Protein 4RZY (pdb70)

Radius of gyration: 41.28 Å; Cα contacts (8 Å, |Δi|>4): 4190; chains: 4; bounding box: 95×78×129 Å

Foldseek 3Di:
DFPDPVDDQADQLRHGRDPPDPDDFFDPVLVVLCVVVVFRAFNVLVQLVLLLVLLLVLCVVVVAFKEKEQQQLLVCSNQVFDDPNVVSRPFRFKMWIAGNQQQIEIADDPPPQPRRVVGVSHPYYHHQQGQDCVVQNPCSLVSLLVVLVVVLVCSCVRPNPGQEYEYCDGDPSNVVNNVVSRHDYHHNQVSRQVSQQFHDPSLVSQQLSFQSQLLVLVVQLVVVCLVCAAVQADFLCNSVVSSVVSQVNGAFDFADFQFKDKWLQPPLGPRGGDGDRGRAQIKIKGWRQTLGTSLFGDTWIAMETHHPDFHDVVLLVQLQLQVCQQVQLQQQFEWPDWLVVSQVPGDDRPPQFVVRWDQAQKFWTTSGTGDDGRGHPVPDDPPPRGDTDDFRGKMKGWTWGDGHVGGHITTTIWIWGHHNGGIDTSHDNDHHCSSNVND/DFPDPPDDQADQLRHGRDPPDLDFFFDPVLVVVCVVVVFRAFNVLVQLVLLLVLLLVLCVVVVAFKEKEQQQLLVCSNQVFDDPNVVSNPFRFKMWIAGNQQQIEIADDPPPQPRRVVGVSHPYYHHQQGQDCVVANPCSLVSLLVVLVVVLVCSCVRPNPGQEYEYCDGDPSNVVNNVVSRHDYHHNQVSRQVSQQFHDPNLVSQQLSFQSQQLVQVVQLVVVCLVDAAVQQDFLCNSVVSSVVSQVNRPFDFADFQFKDKWLQPPLGPRGGDGDRGRAQIKIKGWRQTLGTSLFGDTWIAMETHHPDFHDPVLLVQLLLQVCQQVQLQQQDEWPAWLVVSQVDGDDRPPQFVVRWDQAQKFWTTSGTGDDGRGHPVPDDPPPRGDTDDFRGKMKGWTWGDGDVDGHITTTIWIWGHHNGGIDTSHDNDHHCSSNVVD/DFPDPVDDQADQLRHGRDPPDLDFFFDPVLVVVCVVVPARAFNVLVQQVLLLVLLLVLCVVVLAFKEKEQQQLLVCSNQVFDDPNVVSRPFRFKMWIAGNQLAIEIADDPVPQPRRVVGVSHPYYHHQQGQDCVVQNPCSLVSLLVVLVVVLVVSCVRVNPGQEYEYCDGDPSNVVNNVVSRHDYHHNQVSRQVSQQFHDPSLVSQQLSFLSQLLVQVVQLVVVCQVCAAPQQDFLCNSVVSSVVSQVNGAFDFADFQFKDKWLQPVLGPRGGDGDRGRAQIKIKGWRLTQGTSLFGDTWIAMETHHPDFHDPVLLVQLLLQVCQQVQLLQPFAWPAWLVVSQVDGDDHDPQFVVRWDQAQKFWTGSGTGDDGRGHPVPDDPPPRGDTDDFRGKMKGWTWGDGHVGGHITTTIWIWGHHNGGIDTSHDNDHHQSSNVHD/DFPDPVDDQADQLRHGRDPPDPDFFFDPVLVVVCVVVVARAFNVLVQLVLLLVLLLVLCVVVLAFKEKEQQQLLVCSNQVFDDPNVVSNPFRFKMWIAGNQLAIEIADDPVPQPRRVVGVSHPYYHGQQGQDCVVQNPCSLVSLLVVLVVVLVVSCVRPNPGQEYEYCDGDPSNVVNNVVSRHDYHHNQVSSQVSQQFHDPSLVSQQLSFLSQLLVLVVQLVVVCQVCAAVQFQFLCNSVVSSVVSQVNGPFDFADFQFKDKWLQPVLGPRGGDRDRGRAQIKIKGWRLTQGTSLFGFTWIAMEHHHPDFHDPVLLVQLLLQVCQQVQLLQVFAWPAWLVVSQVDGDDRPPQFVVRWDQAQKFWTGSGTGDDGRGHPVPDDPPPRGDTDDFRGKMKGWTWGDGDVGRHITITIWIWGHHNGGIDTSHDNDHHCRSNVHD

Solvent-accessible surface area: 56632 Å² total; per-residue (Å²): 203,92,11,25,118,100,99,43,87,63,10,34,2,33,7,66,3,39,11,59,32,63,22,30,17,5,3,44,66,0,25,71,41,0,77,94,47,26,46,128,40,0,31,9,94,153,1,14,71,69,2,52,117,72,0,17,97,8,0,74,100,63,41,21,0,0,0,0,0,9,8,3,5,4,0,23,5,2,0,11,0,14,1,8,10,10,16,2,15,8,8,19,4,0,0,0,0,0,0,19,89,5,31,0,1,0,1,2,41,128,42,0,51,25,9,0,120,58,2,106,41,8,147,49,42,69,36,10,0,20,4,2,1,8,27,52,1,58,70,2,70,83,29,2,71,66,1,0,52,48,0,72,67,8,4,94,99,43,4,100,86,72,81,96,0,0,8,7,44,29,25,42,56,0,6,123,5,0,65,81,47,49,18,82,19,32,56,0,10,30,0,2,12,36,3,9,3,19,13,3,96,15,8,30,33,0,3,74,0,0,6,57,5,3,21,32,0,0,48,70,0,34,149,59,0,94,70,74,1,26,76,54,150,8,6,0,0,20,0,6,2,26,1,18,17,27,8,2,54,10,7,0,20,16,8,5,10,16,3,0,0,0,4,43,5,0,11,46,14,6,7,6,0,0,14,10,13,2,51,104,38,34,2,2,0,2,3,0,12,0,2,0,1,12,2,4,2,0,1,1,0,2,0,2,18,7,31,122,113,186,16,94,115,59,14,28,103,1,0,74,12,0,44,84,0,0,34,24,0,4,44,38,2,118,36,50,30,72,3,53,69,0,12,72,102,21,25,162,2,38,109,114,7,58,82,49,23,25,28,7,0,0,5,1,0,4,6,5,26,1,7,1,27,0,14,7,78,92,110,39,68,118,31,6,16,80,58,54,2,81,44,7,4,2,0,0,0,1,0,3,1,4,66,108,79,25,71,17,3,0,0,0,0,1,2,0,8,1,36,141,130,12,73,67,44,15,11,107,14,90,43,14,24,29,0,25,41,45,92,228,100,13,26,120,102,100,42,87,64,11,31,2,35,7,68,7,46,13,60,31,64,23,30,18,5,3,41,67,0,25,72,41,0,76,93,47,26,47,129,40,0,36,10,98,148,2,16,71,66,1,51,117,74,0,17,95,8,0,75,100,64,41,21,0,0,0,0,0,10,8,3,4,4,0,21,4,2,0,11,0,15,1,9,10,11,15,2,15,10,8,21,4,0,0,0,0,0,0,20,89,5,34,0,0,0,0,2,41,127,41,0,51,24,9,0,120,58,3,106,38,9,147,51,44,70,36,10,0,19,4,3,2,8,25,51,1,59,70,2,71,82,30,2,69,69,2,0,50,48,0,70,67,8,4,97,99,44,4,100,86,72,81,95,0,0,8,7,45,28,27,47,62,0,5,105,5,0,59,82,46,51,18,82,19,32,52,0,9,30,0,2,13,37,2,9,3,20,13,2,95,10,8,30,34,0,2,74,0,1,6,57,4,3,22,34,0,0,48,65,0,35,136,56,0,100,70,72,4,24,84,50,170,9,5,0,0,22,0,5,2,26,1,18,16,21,7,3,62,12,7,0,17,14,8,5,10,17,3,0,0,0,4,47,6,0,11,45,15,6,7,5,0,0,13,10,14,1,51,116,37,33,2,2,0,2,2,0,13,1,2,1,0,10,2,4,1,0,1,0,0,2,0,2,17,8,33,124,112,184,14,94,115,58,12,30,102,0,0,73,13,0,43,84,0,0,34,24,0,4,46,38,2,114,35,50,31,72,4,53,68,0,12,73,102,22,26,169,1,34,115,114,6,53,80,48,19,23,29,7,0,0,5,2,0,3,5,6,26,1,7,1,25,0,14,7,77,95,114,39,68,119,30,7,16,79,58,54,2,81,44,6,4,2,0,0,0,1,0,4,0,3,64,108,79,26,70,17,3,0,0,0,0,1,2,0,8,1,38,144,129,14,75,66,43,16,11,108,14,94,42,16,24,33,0,27,38,40,98,147,91,10,26,105,104,103,43,88,60,12,27,2,33,7,69,11,52,2,58,34,65,23,31,17,4,4,46,65,0,25,70,39,0,77,96,48,66,50,126,32,0,33,10,96,152,1,15,70,65,2,49,118,71,0,18,93,8,0,72,102,68,41,22,0,0,0,0,0,8,8,4,5,4,0,23,4,2,0,11,0,15,1,9,10,11,15,2,15,9,9,19,4,0,0,0,1,0,1,21,88,5,32,0,1,0,0,2,42,117,40,0,49,24,9,0,124,60,3,106,38,8,144,48,45,69,37,11,0,21,3,2,1,9,24,52,1,57,70,2,71,84,30,2,68,68,1,0,51,49,0,70,68,7,5,96,97,45,4,96,84,71,78,95,0,0,9,7,45,30,21,48,58,0,7,106,6,0,65,80,46,50,18,81,10,32,59,0,10,31,0,2,12,40,3,8,4,21,14,2,96,14,9,30,42,0,3,73,0,0,5,56,4,2,20,32,0,0,46,66,0,35,145,56,0,96,74,75,5,32,71,50,162,10,6,0,0,23,0,6,3,28,1,18,16,30,6,3,53,11,8,0,20,16,9,5,9,16,3,0,0,0,5,43,5,0,12,42,14,4,6,5,0,0,13,9,26,2,72,96,37,32,2,2,0,2,2,0,13,0,2,0,1,11,2,4,1,0,1,1,0,2,0,2,18,6,26,123,116,184,14,95,117,56,15,26,98,0,0,73,14,0,43,90,0,1,50,59,0,14,118,37,3,114,36,50,30,70,3,55,67,0,11,73,102,22,24,190,2,49,130,102,5,56,80,48,23,24,28,7,0,0,5,1,0,4,5,5,25,1,8,1,26,0,15,6,77,94,112,39,66,118,32,7,18,78,56,53,2,81,45,8,4,3,0,0,0,2,0,5,0,3,64,108,78,25,70,17,4,0,0,0,0,2,0,0,10,1,40,137,135,14,71,66,42,17,10,108,16,95,45,15,52,38,0,30,45,114,154,149,89,9,24,115,104,101,42,87,62,10,32,2,35,7,71,11,51,3,57,32,65,24,30,17,4,4,46,65,0,26,71,38,1,78,95,47,66,50,129,37,0,36,10,97,146,1,16,69,65,1,54,114,74,0,18,95,9,0,73,103,67,41,21,0,0,0,0,1,10,7,3,4,3,0,21,5,2,0,10,0,15,0,9,10,10,15,2,14,9,8,21,4,0,0,0,1,0,1,21,87,5,31,0,0,0,1,2,40,124,40,0,60,30,9,0,135,60,2,105,41,8,148,49,37,69,39,10,0,19,4,3,2,9,23,54,1,57,69,3,70,85,30,2,69,69,1,0,51,48,0,72,68,8,4,96,96,46,4,97,84,72,79,97,0,0,8,6,45,31,22,48,57,0,6,102,5,0,58,81,48,49,16,83,19,33,57,0,9,30,0,2,12,39,3,8,3,21,12,2,99,8,8,30,44,0,2,77,0,0,6,57,5,1,20,32,0,0,47,70,0,35,153,57,0,96,73,75,3,28,63,54,148,8,6,0,0,28,0,6,2,28,1,18,16,30,6,4,52,11,7,0,20,16,8,6,10,15,4,0,0,0,5,44,4,0,11,43,15,5,5,5,0,0,13,10,25,2,70,110,40,32,4,1,0,2,2,0,12,0,2,1,1,10,2,5,2,0,2,0,0,2,0,3,21,8,29,122,114,171,12,98,114,57,7,27,104,0,0,74,13,0,43,88,0,0,57,58,0,4,117,37,3,113,35,47,29,88,3,54,67,1,12,73,103,22,27,189,1,49,131,104,6,55,83,49,23,24,28,7,0,0,6,2,0,4,5,4,26,1,8,2,27,0,14,7,76,93,112,40,68,119,30,7,18,88,57,48,2,80,46,7,5,3,0,0,0,1,0,4,0,4,59,104,77,25,71,20,4,0,0,0,0,1,1,0,10,1,39,140,137,13,74,64,44,17,10,108,16,95,46,14,53,33,0,33,47,134,118

B-factor: mean 19.3, std 8.11, range [6.97, 66.31]

Secondary structure (DSSP, 8-state):
--S-TTS-SB-TTSSB--TT-S---S-HHHHHHHHHTTPPPP-HHHHHHHHHHHHHHHHHHTT-SEEEE-SHHHHHHHH---SSHHHHHHS---EEEEETTS-EEEE--TT-GGGGTT-TT--EEE-----SHHHHGGGHHHHHHHHHHHHHHHHHHHSTT--EEEES---HHHHHHHHHTT-EEEEHHHHHHHHHTS--HHHHHHHHHHHHHHHHHHHHHHHHHHHHTTSSS-BHHHHHHHHHHHHHTTT--EES---EEEGGGGSSS-PPP-SPBP-SSEEEEEE--EE-GGG-EE--EEEEEESSSPPPHHHHHHHHHHHHHHHHHHTT--TT-BHHHHHHH-----HHHHTT--S-SEEEESSSEEEEEE--TTT--TTSS--B--TT-EEEEEEEEE-TT-S-EEEEEEEEEE-SSSEEE---PPP-TTTTT--/--S-TTS-SB-TTSSB--TT-S---S-HHHHHHHHHTTPPPP-HHHHHHHHHHHHHHHHHHHT-SEEEE-SHHHHHHHH---SSHHHHHHS---EEEEETTS-EEEE--TT-GGGGTT-TT--EEE-----SHHHHGGGHHHHHHHHHHHHHHHHHHHSTT--EEEES---HHHHHHHHHTTPEEEEHHHHHHHHHTS--HHHHHHHHHHHHHHHHHHHHHHHHHHHHTTSSS-BHHHHHHHHHHHHHHTT--EES---EEEGGGGSSTTPPP-SPBP-SSEEEEEE--EE-GGG-EE--EEEEEESSSPPPHHHHHHHHHHHHHHHHHHHT--TT-BHHHHHHT-----HHHHTT--S-SEEEESSSEEEEEE--TTT--TTSS--B--TT-EEEEEEEE--TT-S--EEEEEEEEE-SSSEEE---PPP-TTTTT--/--SSTTS-SB-TTSSB--TT-S-----HHHHHHHHHHTPPPP-HHHHHHHHHHHHHHHHHHHT-SEEEE-SHHHHHHHH---SSHHHHHHS---EEEEETTS-EEEE--TT-GGGGTT-TT--EEE-----SHHHHGGGHHHHHHHHHHHHHHHHHHHSTT--EEEES---HHHHHHHHHTTPEEEEHHHHHHHHHTS--HHHHHHHHHHHHHHHHHHHHHHHHHHHHTTSSS-BHHHHHHHHHHHHHHTT--EES---EEEGGGGSSTTPPP-SPBP-SSEEEEEE--EE-GGG-EE--EEEEEESSSPPPHHHHHHHHHHHHHHHHHHTT--TT-BHHHHHHHPPPPPHHHHTT--S-SEEEESSSEEEEEE--TTT--TTSS--B--TT-EEEEEEEEE-TT-S-EEEEEEEEEE-SSSEEE---PPP-TTTTT--/--S-TTS-SB-TTSSB--TT-S---S-HHHHHHHHHHTPPPP-HHHHHHHHHHHHHHHHHHHT-SEEEE--HHHHHHHH---SSHHHHHHS---EEEEETTS-EEEE--TT-GGGGTT-TT--EEE-----SHHHHGGGHHHHHHHHHHHHHHHHHHHSTT--EEEES---HHHHHHHHHTTPEEEEHHHHHHHHHTS--HHHHHHHHHHHHHHHHHHHHHHHHHHHHTTSSS-BHHHHHHHHHHHHHHTT--EES---EEEGGGGSSTTPPP-SPBP-SSEEEEEE--EE-GGG-EE--EEEEEESSSPPPHHHHHHHHHHHHHHHHHHHT--TT-BHHHHHHHPPPPPHHHHTT--S-SEEEESSSEEEEEE--TTT--TTSS--B--TT-EEEEEEEEE-TT-S-EEEEEEEEEE-SSSEEE---PPP-TTTTT--

Nearest PDB structures (foldseek):
  4s01-assembly2_B  TM=1.002E+00  e=4.654E-101  Ruegeria lacuscaerulensis ITI-1157
  4s00-assembly1_C  TM=1.002E+00  e=6.940E-100  Ruegeria lacuscaerulensis ITI-1157
  4rzz-assembly1_C  TM=1.002E+00  e=1.244E-98  Ruegeria lacuscaerulensis ITI-1157
  4b28-assembly1_A-2  TM=1.000E+00  e=3.233E-87  Roseobacter denitrificans OCh 114
  4ege-assembly1_A-2  TM=8.115E-01  e=5.726E-23  Mycobacterium ulcerans Agy99

CATH classification: 3.40.350.10 (+1 more: 3.90.230.10)

Sequence (1756 aa):
RKIDPSRGATLGDGTPNDNDRIEIGPTQLAFSEWAAAGLQLPNLDRMREEYRWKRLTQAIVDRGYGGLLMFDPLNIRYATDSTNMQLWNTHNPFRAVLLCADGYMVIWDYKNSPFLSKFNPLVREQRSGADLFYFDRGDKVDVQADVFANEVRVLMQDHAPGHTRLAVDKIMLHGLRALEAQGFEIMEGEEVTEKTRAIKGPDEILAMRCASHACETAVAEMEKFARAHVGDGKTSEDDIWAVLHAENIKRGGEWIETRLLASGPRTNPWFQECGPRITQKNEIIAFDTDLIGSYGICVDISRTWWIGDQKPRPDMVYAMQHAHEHIMTNMEMLKPGVMIPDLTANCHRLDDKFQAQKYGCLMHGVGLCDEWPLVAYPDKAVPGSYDYPLEPGMVLCVEAAVGEVGGDFSIKLEDQVLITEDGYENLTTYPFDAALMGLARKIDPSRGATLGDGTPNDNDRIEIGPTQLAFSEWAAAGLQLPNLDRMREEYRWKRLTQAIVDRGYGGLLMFDPLNIRYATDSTNMQLWNTHNPFRAVLLCADGYMVIWDYKNSPFLSKFNPLVREQRSGADLFYFDRGDKVDVQADVFANEVRVLMQDHAPGHTRLAVDKIMLHGLRALEAQGFEIMEGEEVTEKTRAIKGPDEILAMRCASHACETAVAEMEKFARAHVGDGKTSEDDIWAVLHAENIKRGGEWIETRLLASGPRTNPWFQECGPRITQKNEIIAFDTDLIGSYGICVDISRTWWIGDQKPRPDMVYAMQHAHEHIMTNMEMLKPGVMIPDLTANCHRLDDKFQAQKYGCLMHGVGLCDEWPLVAYPDKAVPGSYDYPLEPGMVLCVEAAVGEVGGDFSIKLEDQVLITEDGYENLTTYPFDAALMGLARKIDPSRGATLGDGTPNDNDRIEIGPTQLAFSEWAAAGLQLPNLDRMREEYRWKRLTQAIVDRGYGGLLMFDPLNIRYATDSTNMQLWNTHNPFRAVLLCADGYMVIWDYKNSPFLSKFNPLVREQRSGADLFYFDRGDKVDVQADVFANEVRVLMQDHAPGHTRLAVDKIMLHGLRALEAQGFEIMEGEEVTEKTRAIKGPDEILAMRCASHACETAVAEMEKFARAHVGDGKTSEDDIWAVLHAENIKRGGEWIETRLLASGPRTNPWFQECGPRITQKNEIIAFDTDLIGSYGICVDISRTWWIGDQKPRPDMVYAMQHAHEHIMTNMEMLKPGVMIPDLTANCHRLDDKFQAQKYGCLMHGVGLCDEWPLVAYPDKAVPGSYDYPLEPGMVLCVEAAVGEVGGDFSIKLEDQVLITEDGYENLTTYPFDAALMGLARKIDPSRGATLGDGTPNDNDRIEIGPTQLAFSEWAAAGLQLPNLDRMREEYRWKRLTQAIVDRGYGGLLMFDPLNIRYATDSTNMQLWNTHNPFRAVLLCADGYMVIWDYKNSPFLSKFNPLVREQRSGADLFYFDRGDKVDVQADVFANEVRVLMQDHAPGHTRLAVDKIMLHGLRALEAQGFEIMEGEEVTEKTRAIKGPDEILAMRCASHACETAVAEMEKFARAHVGDGKTSEDDIWAVLHAENIKRGGEWIETRLLASGPRTNPWFQECGPRITQKNEIIAFDTDLIGSYGICVDISRTWWIGDQKPRPDMVYAMQHAHEHIMTNMEMLKPGVMIPDLTANCHRLDDKFQAQKYGCLMHGVGLCDEWPLVAYPDKAVPGSYDYPLEPGMVLCVEAAVGEVGGDFSIKLEDQVLITEDGYENLTTYPFDAALMGLA

Structure (mmCIF, N/CA/C/O backbone):
data_4RZY
#
_entry.id   4RZY
#
_cell.length_a   175.301
_cell.length_b   175.301
_cell.length_c   109.689
_cell.angle_alpha   90.00
_cell.angle_beta   90.00
_cell.angle_gamma   120.00
#
_symmetry.space_group_name_H-M   'P 32'
#
loop_
_entity.id
_entity.type
_entity.pdbx_description
1 polymer 'Peptidase M24'
2 non-polymer 'FE (III) ION'
3 non-polymer '2-(N-MORPHOLINO)-ETHANESULFONIC ACID'
4 water water
#
loop_
_atom_site.group_PDB
_atom_site.id
_atom_site.type_symbol
_atom_site.label_atom_id
_atom_site.label_alt_id
_atom_site.label_comp_id
_atom_site.label_asym_id
_atom_site.label_entity_id
_atom_site.label_seq_id
_atom_site.pdbx_PDB_ins_code
_atom_site.Cartn_x
_atom_site.Cartn_y
_atom_site.Cartn_z
_atom_site.occupancy
_atom_site.B_iso_or_equiv
_atom_site.auth_seq_id
_atom_site.auth_comp_id
_atom_site.auth_asym_id
_atom_site.auth_atom_id
_atom_site.pdbx_PDB_model_num
ATOM 1 N N . ARG A 1 9 ? -25.006 46.691 5.983 1.00 35.15 9 ARG A N 1
ATOM 2 C CA . ARG A 1 9 ? -24.050 47.001 4.926 1.00 32.76 9 ARG A CA 1
ATOM 3 C C . ARG A 1 9 ? -24.597 48.104 4.011 1.00 29.50 9 ARG A C 1
ATOM 4 O O . ARG A 1 9 ? -24.452 49.284 4.316 1.00 26.04 9 ARG A O 1
ATOM 12 N N . LYS A 1 10 ? -25.229 47.727 2.901 1.00 27.26 10 LYS A N 1
ATOM 13 C CA . LYS A 1 10 ? -25.777 48.713 1.965 1.00 22.85 10 LYS A CA 1
ATOM 14 C C . LYS A 1 10 ? -26.989 49.446 2.529 1.00 28.00 10 LYS A C 1
ATOM 15 O O . LYS A 1 10 ? -27.872 48.834 3.117 1.00 26.00 10 LYS A O 1
ATOM 21 N N . ILE A 1 11 ? -27.046 50.759 2.331 1.00 24.62 11 ILE A N 1
ATOM 22 C CA . ILE A 1 11 ? -28.227 51.504 2.744 1.00 21.48 11 ILE A CA 1
ATOM 23 C C . ILE A 1 11 ? -29.304 51.405 1.666 1.00 22.13 11 ILE A C 1
ATOM 24 O O . ILE A 1 11 ? -30.493 51.516 1.959 1.00 26.24 11 ILE A O 1
ATOM 29 N N . ASP A 1 12 ? -28.875 51.183 0.423 1.00 24.19 12 ASP A N 1
ATOM 30 C CA . ASP A 1 12 ? -29.783 51.013 -0.707 1.00 25.19 12 ASP A CA 1
ATOM 31 C C . ASP A 1 12 ? -29.447 49.706 -1.429 1.00 27.63 12 ASP A C 1
ATOM 32 O O . ASP A 1 12 ? -28.482 49.639 -2.190 1.00 25.19 12 ASP A O 1
ATOM 37 N N . PRO A 1 13 ? -30.252 48.662 -1.189 1.00 32.75 13 PRO A N 1
ATOM 38 C CA . PRO A 1 13 ? -29.943 47.315 -1.682 1.00 32.51 13 PRO A CA 1
ATOM 39 C C . PRO A 1 13 ? -30.026 47.226 -3.200 1.00 30.45 13 PRO A C 1
ATOM 40 O O . PRO A 1 13 ? -29.454 46.310 -3.790 1.00 34.93 13 PRO A O 1
ATOM 44 N N . SER A 1 14 ? -30.718 48.177 -3.821 1.00 30.48 14 SER A N 1
ATOM 45 C CA . SER A 1 14 ? -30.923 48.150 -5.264 1.00 33.05 14 SER A CA 1
ATOM 46 C C . SER A 1 14 ? -29.717 48.665 -6.042 1.00 33.97 14 SER A C 1
ATOM 47 O O . SER A 1 14 ? -29.721 48.654 -7.269 1.00 36.25 14 SER A O 1
ATOM 50 N N . ARG A 1 15 ? -28.683 49.116 -5.339 1.00 31.77 15 ARG A N 1
ATOM 51 C CA . ARG A 1 15 ? -27.530 49.698 -6.017 1.00 28.11 15 ARG A CA 1
ATOM 52 C C . ARG A 1 15 ? -26.240 48.976 -5.664 1.00 30.09 15 ARG A C 1
ATOM 53 O O . ARG A 1 15 ? -26.199 48.170 -4.734 1.00 30.05 15 ARG A O 1
ATOM 61 N N . GLY A 1 16 ? -25.186 49.274 -6.415 1.00 28.95 16 GLY A N 1
ATOM 62 C CA . GLY A 1 16 ? -23.884 48.684 -6.178 1.00 25.76 16 GLY A CA 1
ATOM 63 C C . GLY A 1 16 ? -23.110 49.359 -5.059 1.00 27.77 16 GLY A C 1
ATOM 64 O O . GLY A 1 16 ? -23.671 49.704 -4.018 1.00 26.09 16 GLY A O 1
ATOM 65 N N . ALA A 1 17 ? -21.815 49.554 -5.287 1.00 26.40 17 ALA A N 1
ATOM 66 C CA . ALA A 1 17 ? -20.915 50.075 -4.269 1.00 28.90 17 ALA A CA 1
ATOM 67 C C . ALA A 1 17 ? -21.168 51.548 -3.943 1.00 23.92 17 ALA A C 1
ATOM 68 O O . ALA A 1 17 ? -20.816 52.007 -2.860 1.00 24.65 17 ALA A O 1
ATOM 70 N N . THR A 1 18 ? -21.771 52.288 -4.869 1.00 21.22 18 THR A N 1
ATOM 71 C CA . THR A 1 18 ? -22.005 53.709 -4.641 1.00 22.33 18 THR A CA 1
ATOM 72 C C . THR A 1 18 ? -23.472 54.087 -4.819 1.00 23.14 18 THR A C 1
ATOM 73 O O . THR A 1 18 ? -24.219 53.409 -5.530 1.00 24.57 18 THR A O 1
ATOM 77 N N . LEU A 1 19 ? -23.885 55.167 -4.157 1.00 18.24 19 LEU A N 1
ATOM 78 C CA . LEU A 1 19 ? -25.199 55.756 -4.405 1.00 18.44 19 LEU A CA 1
ATOM 79 C C . LEU A 1 19 ? -25.118 56.578 -5.681 1.00 19.05 19 LEU A C 1
ATOM 80 O O . LEU A 1 19 ? -24.038 56.727 -6.266 1.00 17.29 19 LEU A O 1
ATOM 85 N N . GLY A 1 20 ? -26.258 57.118 -6.103 1.00 17.72 20 GLY A N 1
ATOM 86 C CA . GLY A 1 20 ? -26.337 57.838 -7.362 1.00 23.39 20 GLY A CA 1
ATOM 87 C C . GLY A 1 20 ? -25.470 59.080 -7.422 1.00 21.58 20 GLY A C 1
ATOM 88 O O . GLY A 1 20 ? -25.120 59.539 -8.517 1.00 17.31 20 GLY A O 1
ATOM 89 N N . ASP A 1 21 ? -25.121 59.629 -6.256 1.00 12.88 21 ASP A N 1
ATOM 90 C CA . ASP A 1 21 ? -24.271 60.813 -6.220 1.00 15.67 21 ASP A CA 1
ATOM 91 C C . ASP A 1 21 ? -22.797 60.438 -6.073 1.00 17.61 21 ASP A C 1
ATOM 92 O O . ASP A 1 21 ? -21.945 61.303 -5.850 1.00 15.59 21 ASP A O 1
ATOM 97 N N . GLY A 1 22 ? -22.501 59.145 -6.189 1.00 15.38 22 GLY A N 1
ATOM 98 C CA . GLY A 1 22 ? -21.127 58.684 -6.177 1.00 16.49 22 GLY A CA 1
ATOM 99 C C . GLY A 1 22 ? -20.600 58.373 -4.785 1.00 19.15 22 GLY A C 1
ATOM 100 O O . GLY A 1 22 ? -19.499 57.845 -4.652 1.00 19.39 22 GLY A O 1
ATOM 101 N N . THR A 1 23 ? -21.369 58.694 -3.748 1.00 15.93 23 THR A N 1
ATOM 102 C CA . THR A 1 23 ? -20.913 58.444 -2.374 1.00 17.05 23 THR A CA 1
ATOM 103 C C . THR A 1 23 ? -21.059 56.957 -2.013 1.00 21.92 23 THR A C 1
ATOM 104 O O . THR A 1 23 ? -21.767 56.222 -2.698 1.00 19.70 23 THR A O 1
ATOM 108 N N . PRO A 1 24 ? -20.391 56.504 -0.934 1.00 21.19 24 PRO A N 1
ATOM 109 C CA . PRO A 1 24 ? -20.451 55.051 -0.714 1.00 23.12 24 PRO A CA 1
ATOM 110 C C . PRO A 1 24 ? -21.814 54.544 -0.242 1.00 22.41 24 PRO A C 1
ATOM 111 O O . PRO A 1 24 ? -22.490 55.162 0.586 1.00 19.03 24 PRO A O 1
ATOM 115 N N . ASN A 1 25 ? -22.216 53.412 -0.812 1.00 22.34 25 ASN A N 1
ATOM 116 C CA . ASN A 1 25 ? -23.466 52.764 -0.460 1.00 18.40 25 ASN A CA 1
ATOM 117 C C . ASN A 1 25 ? -23.247 51.958 0.809 1.00 23.41 25 ASN A C 1
ATOM 118 O O . ASN A 1 25 ? -23.067 50.749 0.763 1.00 20.12 25 ASN A O 1
ATOM 123 N N . ASP A 1 26 ? -23.264 52.644 1.946 1.00 20.36 26 ASP A N 1
ATOM 124 C CA . ASP A 1 26 ? -22.832 52.056 3.206 1.00 21.93 26 ASP A CA 1
ATOM 125 C C . ASP A 1 26 ? -23.660 52.657 4.336 1.00 22.55 26 ASP A C 1
ATOM 126 O O . ASP A 1 26 ? -23.488 53.820 4.682 1.00 19.20 26 ASP A O 1
ATOM 131 N N . ASN A 1 27 ? -24.572 51.860 4.889 1.00 20.07 27 ASN A N 1
ATOM 132 C CA . ASN A 1 27 ? -25.465 52.312 5.953 1.00 21.85 27 ASN A CA 1
ATOM 133 C C . ASN A 1 27 ? -24.719 52.815 7.187 1.00 20.27 27 ASN A C 1
ATOM 134 O O . ASN A 1 27 ? -25.256 53.607 7.946 1.00 20.38 27 ASN A O 1
ATOM 139 N N . ASP A 1 28 ? -23.481 52.369 7.384 1.00 19.34 28 ASP A N 1
ATOM 140 C CA . ASP A 1 28 ? -22.767 52.698 8.619 1.00 21.19 28 ASP A CA 1
ATOM 141 C C . ASP A 1 28 ? -21.707 53.777 8.434 1.00 23.34 28 ASP A C 1
ATOM 142 O O . ASP A 1 28 ? -20.902 54.014 9.328 1.00 20.18 28 ASP A O 1
ATOM 147 N N . ARG A 1 29 ? -21.714 54.442 7.284 1.00 17.98 29 ARG A N 1
ATOM 148 C CA . ARG A 1 29 ? -20.675 55.416 6.976 1.00 20.14 29 ARG A CA 1
ATOM 149 C C . ARG A 1 29 ? -20.779 56.665 7.848 1.00 17.23 29 ARG A C 1
ATOM 150 O O . ARG A 1 29 ? -21.840 56.984 8.378 1.00 16.26 29 ARG A O 1
ATOM 158 N N . ILE A 1 30 ? -19.669 57.380 7.974 1.00 19.55 30 ILE A N 1
ATOM 159 C CA . ILE A 1 30 ? -19.646 58.629 8.721 1.00 16.45 30 ILE A CA 1
ATOM 160 C C . ILE A 1 30 ? -20.436 59.715 7.985 1.00 17.75 30 ILE A C 1
ATOM 161 O O . ILE A 1 30 ? -21.281 60.392 8.574 1.00 15.39 30 ILE A O 1
ATOM 166 N N . GLU A 1 31 ? -20.173 59.857 6.686 1.00 15.15 31 GLU A N 1
ATOM 167 C CA . GLU A 1 31 ? -20.760 60.934 5.896 1.00 12.72 31 GLU A CA 1
ATOM 168 C C . GLU A 1 31 ? -22.292 60.901 5.906 1.00 14.55 31 GLU A C 1
ATOM 169 O O . GLU A 1 31 ? -22.908 59.843 5.760 1.00 17.61 31 GLU A O 1
ATOM 175 N N . ILE A 1 32 ? -22.921 62.059 6.071 1.00 11.40 32 ILE A N 1
ATOM 176 C CA . ILE A 1 32 ? -24.373 62.090 6.020 1.00 11.56 32 ILE A CA 1
ATOM 177 C C . ILE A 1 32 ? -24.793 62.599 4.641 1.00 15.30 32 ILE A C 1
ATOM 178 O O . ILE A 1 32 ? -24.032 62.462 3.682 1.00 14.81 32 ILE A O 1
ATOM 183 N N . GLY A 1 33 ? -25.991 63.162 4.533 1.00 12.87 33 GLY A N 1
ATOM 184 C CA . GLY A 1 33 ? -26.517 63.565 3.234 1.00 13.08 33 GLY A CA 1
ATOM 185 C C . GLY A 1 33 ? -28.000 63.267 3.145 1.00 13.80 33 GLY A C 1
ATOM 186 O O . GLY A 1 33 ? -28.632 62.963 4.160 1.00 15.22 33 GLY A O 1
ATOM 187 N N . PRO A 1 34 ? -28.566 63.357 1.934 1.00 14.76 34 PRO A N 1
ATOM 188 C CA . PRO A 1 34 ? -29.984 63.094 1.696 1.00 12.06 34 PRO A CA 1
ATOM 189 C C . PRO A 1 34 ? -30.377 61.705 2.158 1.00 11.96 34 PRO A C 1
ATOM 190 O O . PRO A 1 34 ? -29.595 60.758 2.043 1.00 12.87 34 PRO A O 1
ATOM 194 N N . THR A 1 35 ? -31.599 61.590 2.655 1.00 12.95 35 THR A N 1
ATOM 195 C CA . THR A 1 35 ? -32.126 60.314 3.114 1.00 14.04 35 THR A CA 1
ATOM 196 C C . THR A 1 35 ? -32.663 59.501 1.950 1.00 16.64 35 THR A C 1
ATOM 197 O O . THR A 1 35 ? -32.881 60.027 0.855 1.00 13.53 35 THR A O 1
ATOM 201 N N . GLN A 1 36 ? -32.908 58.225 2.213 1.00 14.16 36 GLN A N 1
ATOM 202 C CA . GLN A 1 36 ? -33.533 57.347 1.239 1.00 17.39 36 GLN A CA 1
ATOM 203 C C . GLN A 1 36 ? -34.898 57.884 0.826 1.00 17.53 36 GLN A C 1
ATOM 204 O O . GLN A 1 36 ? -35.298 57.750 -0.336 1.00 16.28 36 GLN A O 1
ATOM 210 N N . LEU A 1 37 ? -35.605 58.511 1.761 1.00 14.67 37 LEU A N 1
ATOM 211 C CA . LEU A 1 37 ? -36.842 59.219 1.410 1.00 15.42 37 LEU A CA 1
ATOM 212 C C . LEU A 1 37 ? -36.611 60.249 0.297 1.00 17.86 37 LEU A C 1
ATOM 213 O O . LEU A 1 37 ? -37.309 60.239 -0.728 1.00 17.40 37 LEU A O 1
ATOM 218 N N . ALA A 1 38 ? -35.639 61.141 0.497 1.00 16.11 38 ALA A N 1
ATOM 219 C CA . ALA A 1 38 ? -35.324 62.152 -0.512 1.00 15.09 38 ALA A CA 1
ATOM 220 C C . ALA A 1 38 ? -34.930 61.525 -1.855 1.00 15.25 38 ALA A C 1
ATOM 221 O O . ALA A 1 38 ? -35.446 61.929 -2.899 1.00 14.87 38 ALA A O 1
ATOM 223 N N . PHE A 1 39 ? -34.013 60.553 -1.824 1.00 17.62 39 PHE A N 1
ATOM 224 C CA . PHE A 1 39 ? -33.536 59.908 -3.047 1.00 17.51 39 PHE A CA 1
ATOM 225 C C . PHE A 1 39 ? -34.681 59.251 -3.809 1.00 19.48 39 PHE A C 1
ATOM 226 O O . PHE A 1 39 ? -34.704 59.288 -5.045 1.00 17.16 39 PHE A O 1
ATOM 234 N N . SER A 1 40 ? -35.620 58.643 -3.081 1.00 15.66 40 SER A N 1
ATOM 235 C CA . SER A 1 40 ? -36.781 58.015 -3.724 1.00 19.97 40 SER A CA 1
ATOM 236 C C . SER A 1 40 ? -37.659 59.032 -4.427 1.00 19.73 40 SER A C 1
ATOM 237 O O . SER A 1 40 ? -38.108 58.804 -5.552 1.00 17.84 40 SER A O 1
ATOM 240 N N . GLU A 1 41 ? -37.909 60.155 -3.767 1.00 14.37 41 GLU A N 1
ATOM 241 C CA . GLU A 1 41 ? -38.730 61.203 -4.370 1.00 17.10 41 GLU A CA 1
ATOM 242 C C . GLU A 1 41 ? -38.054 61.816 -5.588 1.00 17.33 41 GLU A C 1
ATOM 243 O O . GLU A 1 41 ? -38.715 62.124 -6.588 1.00 19.03 41 GLU A O 1
ATOM 249 N N . TRP A 1 42 ? -36.737 61.983 -5.515 1.00 13.88 42 TRP A N 1
ATOM 250 C CA . TRP A 1 42 ? -36.004 62.611 -6.606 1.00 15.11 42 TRP A CA 1
ATOM 251 C C . TRP A 1 42 ? -35.974 61.712 -7.824 1.00 15.46 42 TRP A C 1
ATOM 252 O O . TRP A 1 42 ? -36.111 62.186 -8.954 1.00 18.08 42 TRP A O 1
ATOM 263 N N . ALA A 1 43 ? -35.784 60.416 -7.588 1.00 16.67 43 ALA A N 1
ATOM 264 C CA . ALA A 1 43 ? -35.746 59.443 -8.680 1.00 17.45 43 ALA A CA 1
ATOM 265 C C . ALA A 1 43 ? -37.109 59.358 -9.347 1.00 19.64 43 ALA A C 1
ATOM 266 O O . ALA A 1 43 ? -37.206 59.326 -10.572 1.00 22.49 43 ALA A O 1
ATOM 268 N N . ALA A 1 44 ? -38.165 59.337 -8.544 1.00 18.23 44 ALA A N 1
ATOM 269 C CA . ALA A 1 44 ? -39.520 59.352 -9.094 1.00 19.92 44 ALA A CA 1
ATOM 270 C C . ALA A 1 44 ? -39.779 60.624 -9.884 1.00 24.39 44 ALA A C 1
ATOM 271 O O . ALA A 1 44 ? -40.602 60.633 -10.802 1.00 23.62 44 ALA A O 1
ATOM 273 N N . ALA A 1 45 ? -39.090 61.704 -9.519 1.00 17.51 45 ALA A N 1
ATOM 274 C CA . ALA A 1 45 ? -39.247 62.971 -10.227 1.00 23.20 45 ALA A CA 1
ATOM 275 C C . ALA A 1 45 ? -38.328 63.059 -11.445 1.00 18.84 45 ALA A C 1
ATOM 276 O O . ALA A 1 45 ? -38.405 64.013 -12.214 1.00 21.95 45 ALA A O 1
ATOM 278 N N . GLY A 1 46 ? -37.445 62.078 -11.608 1.00 19.89 46 GLY A N 1
ATOM 279 C CA . GLY A 1 46 ? -36.526 62.070 -12.735 1.00 22.14 46 GLY A CA 1
ATOM 280 C C . GLY A 1 46 ? -35.395 63.085 -12.643 1.00 25.70 46 GLY A C 1
ATOM 281 O O . GLY A 1 46 ? -34.852 63.520 -13.666 1.00 19.15 46 GLY A O 1
ATOM 282 N N . LEU A 1 47 ? -35.035 63.467 -11.421 1.00 17.80 47 LEU A N 1
ATOM 283 C CA . LEU A 1 47 ? -33.945 64.415 -11.207 1.00 17.73 47 LEU A CA 1
ATOM 284 C C . LEU A 1 47 ? -32.586 63.735 -11.286 1.00 19.61 47 LEU A C 1
ATOM 285 O O . LEU A 1 47 ? -32.378 62.673 -10.699 1.00 22.38 47 LEU A O 1
ATOM 290 N N . GLN A 1 48 ? -31.659 64.358 -12.001 1.00 18.21 48 GLN A N 1
ATOM 291 C CA . GLN A 1 48 ? -30.273 63.893 -12.041 1.00 20.17 48 GLN A CA 1
ATOM 292 C C . GLN A 1 48 ? -29.538 64.293 -10.761 1.00 18.75 48 GLN A C 1
ATOM 293 O O . GLN A 1 48 ? -29.569 65.457 -10.360 1.00 17.92 48 GLN A O 1
ATOM 299 N N . LEU A 1 49 ? -28.874 63.335 -10.130 1.00 16.17 49 LEU A N 1
ATOM 300 C CA . LEU A 1 49 ? -28.145 63.605 -8.891 1.00 18.39 49 LEU A CA 1
ATOM 301 C C . LEU A 1 49 ? -26.799 64.253 -9.180 1.00 18.28 49 LEU A C 1
ATOM 302 O O . LEU A 1 49 ? -26.190 63.978 -10.213 1.00 15.56 49 LEU A O 1
ATOM 307 N N . PRO A 1 50 ? -26.330 65.116 -8.269 1.00 15.11 50 PRO A N 1
ATOM 308 C CA . PRO A 1 50 ? -24.987 65.687 -8.411 1.00 15.26 50 PRO A CA 1
ATOM 309 C C . PRO A 1 50 ? -23.933 64.618 -8.201 1.00 17.01 50 PRO A C 1
ATOM 310 O O . PRO A 1 50 ? -24.198 63.665 -7.484 1.00 16.39 50 PRO A O 1
ATOM 314 N N . ASN A 1 51 ? -22.767 64.764 -8.812 1.00 15.19 51 ASN A N 1
ATOM 315 C CA . ASN A 1 51 ? -21.634 63.964 -8.408 1.00 16.94 51 ASN A CA 1
ATOM 316 C C . ASN A 1 51 ? -20.855 64.759 -7.376 1.00 15.36 51 ASN A C 1
ATOM 317 O O . ASN A 1 51 ? -20.323 65.810 -7.692 1.00 13.46 51 ASN A O 1
ATOM 322 N N . LEU A 1 52 ? -20.810 64.280 -6.136 1.00 14.62 52 LEU A N 1
ATOM 323 C CA . LEU A 1 52 ? -20.265 65.092 -5.059 1.00 16.93 52 LEU A CA 1
ATOM 324 C C . LEU A 1 52 ? -18.757 65.290 -5.194 1.00 15.31 52 LEU A C 1
ATOM 325 O O . LEU A 1 52 ? -18.257 66.367 -4.900 1.00 14.64 52 LEU A O 1
ATOM 330 N N . ASP A 1 53 ? -18.032 64.271 -5.648 1.00 15.76 53 ASP A N 1
ATOM 331 C CA . ASP A 1 53 ? -16.583 64.424 -5.827 1.00 16.92 53 ASP A CA 1
ATOM 332 C C . ASP A 1 53 ? -16.284 65.534 -6.837 1.00 17.67 53 ASP A C 1
ATOM 333 O O . ASP A 1 53 ? -15.432 66.393 -6.594 1.00 18.80 53 ASP A O 1
ATOM 338 N N . ARG A 1 54 ? -16.987 65.513 -7.965 1.00 18.22 54 ARG A N 1
ATOM 339 C CA . ARG A 1 54 ? -16.794 66.533 -8.985 1.00 17.41 54 ARG A CA 1
ATOM 340 C C . ARG A 1 54 ? -17.220 67.903 -8.460 1.00 16.33 54 ARG A C 1
ATOM 341 O O . ARG A 1 54 ? -16.584 68.919 -8.750 1.00 15.00 54 ARG A O 1
ATOM 349 N N . MET A 1 55 ? -18.292 67.926 -7.679 1.00 14.11 55 MET A N 1
ATOM 350 C CA . MET A 1 55 ? -18.760 69.174 -7.071 1.00 16.82 55 MET A CA 1
ATOM 351 C C . MET A 1 55 ? -17.718 69.776 -6.131 1.00 15.46 55 MET A C 1
ATOM 352 O O . MET A 1 55 ? -17.438 70.982 -6.180 1.00 13.39 55 MET A O 1
ATOM 357 N N . ARG A 1 56 ? -17.158 68.935 -5.269 1.00 15.15 56 ARG A N 1
ATOM 358 C CA . ARG A 1 56 ? -16.158 69.390 -4.305 1.00 15.78 56 ARG A CA 1
ATOM 359 C C . ARG A 1 56 ? -14.895 69.873 -5.005 1.00 16.99 56 ARG A C 1
ATOM 360 O O . ARG A 1 56 ? -14.260 70.834 -4.568 1.00 16.88 56 ARG A O 1
ATOM 368 N N A GLU A 1 57 ? -14.534 69.207 -6.098 0.51 17.51 57 GLU A N 1
ATOM 369 N N B GLU A 1 57 ? -14.540 69.199 -6.094 0.49 17.24 57 GLU A N 1
ATOM 370 C CA A GLU A 1 57 ? -13.361 69.599 -6.871 0.51 17.23 57 GLU A CA 1
ATOM 371 C CA B GLU A 1 57 ? -13.380 69.573 -6.892 0.49 17.23 57 GLU A CA 1
ATOM 372 C C A GLU A 1 57 ? -13.597 70.940 -7.556 0.51 17.60 57 GLU A C 1
ATOM 373 C C B GLU A 1 57 ? -13.597 70.923 -7.564 0.49 17.58 57 GLU A C 1
ATOM 374 O O A GLU A 1 57 ? -12.705 71.792 -7.595 0.51 16.13 57 GLU A O 1
ATOM 375 O O B GLU A 1 57 ? -12.697 71.767 -7.597 0.49 16.07 57 GLU A O 1
ATOM 386 N N . TYR A 1 58 ? -14.797 71.115 -8.105 1.00 14.15 58 TYR A N 1
ATOM 387 C CA . TYR A 1 58 ? -15.170 72.370 -8.736 1.00 14.27 58 TYR A CA 1
ATOM 388 C C . TYR A 1 58 ? -15.007 73.573 -7.796 1.00 14.55 58 TYR A C 1
ATOM 389 O O . TYR A 1 58 ? -14.402 74.589 -8.157 1.00 11.60 58 TYR A O 1
ATOM 398 N N . ARG A 1 59 ? -15.584 73.458 -6.604 1.00 13.94 59 ARG A N 1
ATOM 399 C CA . ARG A 1 59 ? -15.555 74.534 -5.618 1.00 10.50 59 ARG A CA 1
ATOM 400 C C . ARG A 1 59 ? -14.138 74.868 -5.186 1.00 12.85 59 ARG A C 1
ATOM 401 O O . ARG A 1 59 ? -13.743 76.036 -5.131 1.00 9.24 59 ARG A O 1
ATOM 409 N N . TRP A 1 60 ? -13.379 73.825 -4.878 1.00 11.35 60 TRP A N 1
ATOM 410 C CA . TRP A 1 60 ? -11.999 73.971 -4.447 1.00 12.14 60 TRP A CA 1
ATOM 411 C C . TRP A 1 60 ? -11.144 74.637 -5.514 1.00 13.46 60 TRP A C 1
ATOM 412 O O . TRP A 1 60 ? -10.400 75.577 -5.230 1.00 11.96 60 TRP A O 1
ATOM 423 N N . LYS A 1 61 ? -11.257 74.152 -6.749 1.00 13.82 61 LYS A N 1
ATOM 424 C CA . LYS A 1 61 ? -10.524 74.761 -7.856 1.00 14.05 61 LYS A CA 1
ATOM 425 C C . LYS A 1 61 ? -10.906 76.221 -8.028 1.00 13.80 61 LYS A C 1
ATOM 426 O O . LYS A 1 61 ? -10.039 77.082 -8.169 1.00 12.53 61 LYS A O 1
ATOM 432 N N . ARG A 1 62 ? -12.206 76.505 -7.998 1.00 12.20 62 ARG A N 1
ATOM 433 C CA . ARG A 1 62 ? -12.662 77.873 -8.197 1.00 11.78 62 ARG A CA 1
ATOM 434 C C . ARG A 1 62 ? -12.214 78.795 -7.064 1.00 11.84 62 ARG A C 1
ATOM 435 O O . ARG A 1 62 ? -11.811 79.926 -7.313 1.00 12.71 62 ARG A O 1
ATOM 443 N N . LEU A 1 63 ? -12.262 78.317 -5.819 1.00 11.99 63 LEU A N 1
ATOM 444 C CA . LEU A 1 63 ? -11.825 79.130 -4.685 1.00 10.39 63 LEU A CA 1
ATOM 445 C C . LEU A 1 63 ? -10.309 79.372 -4.718 1.00 12.43 63 LEU A C 1
ATOM 446 O O . LEU A 1 63 ? -9.826 80.472 -4.412 1.00 10.88 63 LEU A O 1
ATOM 451 N N . THR A 1 64 ? -9.552 78.348 -5.095 1.00 11.41 64 THR A N 1
ATOM 452 C CA . THR A 1 64 ? -8.110 78.524 -5.211 1.00 11.82 64 THR A CA 1
ATOM 453 C C . THR A 1 64 ? -7.818 79.578 -6.281 1.00 12.40 64 THR A C 1
ATOM 454 O O . THR A 1 64 ? -7.013 80.484 -6.060 1.00 14.45 64 THR A O 1
ATOM 458 N N . GLN A 1 65 ? -8.505 79.477 -7.422 1.00 15.82 65 GLN A N 1
ATOM 459 C CA . GLN A 1 65 ? -8.346 80.434 -8.518 1.00 15.94 65 GLN A CA 1
ATOM 460 C C . GLN A 1 65 ? -8.642 81.872 -8.080 1.00 14.28 65 GLN A C 1
ATOM 461 O O . GLN A 1 65 ? -7.951 82.801 -8.495 1.00 12.23 65 GLN A O 1
ATOM 467 N N . ALA A 1 66 ? -9.653 82.042 -7.223 1.00 13.40 66 ALA A N 1
ATOM 468 C CA . ALA A 1 66 ? -10.034 83.361 -6.703 1.00 14.40 66 ALA A CA 1
ATOM 469 C C . ALA A 1 66 ? -8.908 83.995 -5.902 1.00 13.83 66 ALA A C 1
ATOM 470 O O . ALA A 1 66 ? -8.640 85.194 -6.018 1.00 12.88 66 ALA A O 1
ATOM 472 N N . ILE A 1 67 ? -8.277 83.184 -5.059 1.00 13.66 67 ILE A N 1
ATOM 473 C CA . ILE A 1 67 ? -7.097 83.612 -4.312 1.00 14.24 67 ILE A CA 1
ATOM 474 C C . ILE A 1 67 ? -6.002 84.061 -5.279 1.00 14.29 67 ILE A C 1
ATOM 475 O O . ILE A 1 67 ? -5.461 85.162 -5.165 1.00 13.14 67 ILE A O 1
ATOM 480 N N . VAL A 1 68 ? -5.691 83.194 -6.232 1.00 13.06 68 VAL A N 1
ATOM 481 C CA . VAL A 1 68 ? -4.677 83.486 -7.242 1.00 12.91 68 VAL A CA 1
ATOM 482 C C . VAL A 1 68 ? -4.989 84.752 -8.052 1.00 15.27 68 VAL A C 1
ATOM 483 O O . VAL A 1 68 ? -4.105 85.591 -8.267 1.00 15.17 68 VAL A O 1
ATOM 487 N N . ASP A 1 69 ? -6.238 84.912 -8.483 1.00 13.20 69 ASP A N 1
ATOM 488 C CA . ASP A 1 69 ? -6.613 86.088 -9.274 1.00 16.49 69 ASP A CA 1
ATOM 489 C C . ASP A 1 69 ? -6.365 87.415 -8.551 1.00 17.77 69 ASP A C 1
ATOM 490 O O . ASP A 1 69 ? -6.090 88.434 -9.184 1.00 17.02 69 ASP A O 1
ATOM 495 N N . ARG A 1 70 ? -6.480 87.399 -7.228 1.00 13.67 70 ARG A N 1
ATOM 496 C CA . ARG A 1 70 ? -6.308 88.598 -6.419 1.00 12.73 70 ARG A CA 1
ATOM 497 C C . ARG A 1 70 ? -4.854 88.830 -6.007 1.00 15.90 70 ARG A C 1
ATOM 498 O O . ARG A 1 70 ? -4.536 89.839 -5.376 1.00 15.46 70 ARG A O 1
ATOM 506 N N . GLY A 1 71 ? -3.984 87.882 -6.338 1.00 15.09 71 GLY A N 1
ATOM 507 C CA . GLY A 1 71 ? -2.587 87.965 -5.947 1.00 14.00 71 GLY A CA 1
ATOM 508 C C . GLY A 1 71 ? -2.406 87.781 -4.453 1.00 15.67 71 GLY A C 1
ATOM 509 O O . GLY A 1 71 ? -1.494 88.351 -3.857 1.00 15.73 71 GLY A O 1
ATOM 510 N N . TYR A 1 72 ? -3.285 86.996 -3.835 1.00 13.92 72 TYR A N 1
ATOM 511 C CA . TYR A 1 72 ? -3.147 86.684 -2.410 1.00 15.61 72 TYR A CA 1
ATOM 512 C C . TYR A 1 72 ? -2.382 85.371 -2.249 1.00 13.92 72 TYR A C 1
ATOM 513 O O . TYR A 1 72 ? -2.265 84.599 -3.196 1.00 15.41 72 TYR A O 1
ATOM 522 N N . GLY A 1 73 ? -1.888 85.095 -1.049 1.00 14.30 73 GLY A N 1
ATOM 523 C CA . GLY A 1 73 ? -1.233 83.824 -0.809 1.00 13.52 73 GLY A CA 1
ATOM 524 C C . GLY A 1 73 ? -2.149 82.784 -0.208 1.00 15.48 73 GLY A C 1
ATOM 525 O O . GLY A 1 73 ? -1.855 81.582 -0.219 1.00 14.07 73 GLY A O 1
ATOM 526 N N . GLY A 1 74 ? -3.271 83.241 0.330 1.00 13.08 74 GLY A N 1
ATOM 527 C CA . GLY A 1 74 ? -4.180 82.318 0.970 1.00 13.56 74 GLY A CA 1
ATOM 528 C C . GLY A 1 74 ? -5.466 82.936 1.476 1.00 15.86 74 GLY A C 1
ATOM 529 O O . GLY A 1 74 ? -5.631 84.160 1.517 1.00 14.71 74 GLY A O 1
ATOM 530 N N . LEU A 1 75 ? -6.379 82.054 1.859 1.00 13.51 75 LEU A N 1
ATOM 531 C CA . LEU A 1 75 ? -7.666 82.429 2.412 1.00 10.66 75 LEU A CA 1
ATOM 532 C C . LEU A 1 75 ? -7.910 81.617 3.666 1.00 11.51 75 LEU A C 1
ATOM 533 O O . LEU A 1 75 ? -7.825 80.389 3.635 1.00 11.45 75 LEU A O 1
ATOM 538 N N . LEU A 1 76 ? -8.211 82.301 4.763 1.00 11.00 76 LEU A N 1
ATOM 539 C CA . LEU A 1 76 ? -8.485 81.639 6.031 1.00 10.38 76 LEU A CA 1
ATOM 540 C C . LEU A 1 76 ? -9.956 81.854 6.385 1.00 11.77 76 LEU A C 1
ATOM 541 O O . LEU A 1 76 ? -10.422 82.989 6.425 1.00 10.09 76 LEU A O 1
ATOM 546 N N . MET A 1 77 ? -10.686 80.769 6.617 1.00 12.79 77 MET A N 1
ATOM 547 C CA . MET A 1 77 ? -12.136 80.850 6.800 1.00 10.00 77 MET A CA 1
ATOM 548 C C . MET A 1 77 ? -12.583 80.324 8.165 1.00 12.35 77 MET A C 1
ATOM 549 O O . MET A 1 77 ? -12.218 79.217 8.560 1.00 11.52 77 MET A O 1
ATOM 554 N N . PHE A 1 78 ? -13.368 81.132 8.874 1.00 11.82 78 PHE A N 1
ATOM 555 C CA . PHE A 1 78 ? -13.970 80.736 10.154 1.00 11.69 78 PHE A CA 1
ATOM 556 C C . PHE A 1 78 ? -15.494 80.647 10.070 1.00 14.87 78 PHE A C 1
ATOM 557 O O . PHE A 1 78 ? -16.155 80.168 10.998 1.00 13.42 78 PHE A O 1
ATOM 565 N N . ASP A 1 79 ? -16.059 81.158 8.984 1.00 10.60 79 ASP A N 1
ATOM 566 C CA . ASP A 1 79 ? -17.509 81.118 8.799 1.00 13.44 79 ASP A CA 1
ATOM 567 C C . ASP A 1 79 ? -17.859 79.705 8.367 1.00 13.26 79 ASP A C 1
ATOM 568 O O . ASP A 1 79 ? -17.336 79.238 7.364 1.00 13.59 79 ASP A O 1
ATOM 573 N N . PRO A 1 80 ? -18.743 79.022 9.113 1.00 13.27 80 PRO A N 1
ATOM 574 C CA . PRO A 1 80 ? -19.049 77.623 8.777 1.00 12.68 80 PRO A CA 1
ATOM 575 C C . PRO A 1 80 ? -19.616 77.456 7.376 1.00 12.61 80 PRO A C 1
ATOM 576 O O . PRO A 1 80 ? -19.499 76.374 6.805 1.00 11.32 80 PRO A O 1
ATOM 580 N N . LEU A 1 81 ? -20.219 78.501 6.825 1.00 10.74 81 LEU A N 1
ATOM 581 C CA . LEU A 1 81 ? -20.740 78.397 5.465 1.00 12.51 81 LEU A CA 1
ATOM 582 C C . LEU A 1 81 ? -19.627 78.450 4.433 1.00 11.92 81 LEU A C 1
ATOM 583 O O . LEU A 1 81 ? -19.688 77.749 3.438 1.00 12.12 81 LEU A O 1
ATOM 588 N N . ASN A 1 82 ? -18.591 79.247 4.685 1.00 11.17 82 ASN A N 1
ATOM 589 C CA . ASN A 1 82 ? -17.413 79.208 3.832 1.00 14.09 82 ASN A CA 1
ATOM 590 C C . ASN A 1 82 ? -16.646 77.901 3.982 1.00 11.90 82 ASN A C 1
ATOM 591 O O . ASN A 1 82 ? -16.145 77.343 3.003 1.00 12.34 82 ASN A O 1
ATOM 596 N N . ILE A 1 83 ? -16.557 77.411 5.214 1.00 10.88 83 ILE A N 1
ATOM 597 C CA . ILE A 1 83 ? -15.919 76.129 5.469 1.00 11.70 83 ILE A CA 1
ATOM 598 C C . ILE A 1 83 ? -16.661 75.030 4.718 1.00 11.85 83 ILE A C 1
ATOM 599 O O . ILE A 1 83 ? -16.040 74.123 4.163 1.00 11.98 83 ILE A O 1
ATOM 604 N N . ARG A 1 84 ? -17.991 75.122 4.699 1.00 11.28 84 ARG A N 1
ATOM 605 C CA . ARG A 1 84 ? -18.817 74.159 3.984 1.00 10.94 84 ARG A CA 1
ATOM 606 C C . ARG A 1 84 ? -18.554 74.252 2.483 1.00 12.20 84 ARG A C 1
ATOM 607 O O . ARG A 1 84 ? -18.444 73.234 1.805 1.00 11.99 84 ARG A O 1
ATOM 615 N N . TYR A 1 85 ? -18.442 75.470 1.962 1.00 11.18 85 TYR A N 1
ATOM 616 C CA . TYR A 1 85 ? -18.175 75.609 0.532 1.00 12.79 85 TYR A CA 1
ATOM 617 C C . TYR A 1 85 ? -16.822 75.001 0.174 1.00 13.84 85 TYR A C 1
ATOM 618 O O . TYR A 1 85 ? -16.698 74.289 -0.832 1.00 12.88 85 TYR A O 1
ATOM 627 N N . ALA A 1 86 ? -15.812 75.274 0.998 1.00 12.65 86 ALA A N 1
ATOM 628 C CA . ALA A 1 86 ? -14.452 74.843 0.679 1.00 14.11 86 ALA A CA 1
ATOM 629 C C . ALA A 1 86 ? -14.256 73.334 0.826 1.00 13.28 86 ALA A C 1
ATOM 630 O O . ALA A 1 86 ? -13.517 72.730 0.052 1.00 16.08 86 ALA A O 1
ATOM 632 N N . THR A 1 87 ? -14.915 72.732 1.813 1.00 14.74 87 THR A N 1
ATOM 633 C CA . THR A 1 87 ? -14.629 71.349 2.205 1.00 12.18 87 THR A CA 1
ATOM 634 C C . THR A 1 87 ? -15.822 70.402 2.065 1.00 10.99 87 THR A C 1
ATOM 635 O O . THR A 1 87 ? -15.642 69.182 2.012 1.00 13.19 87 THR A O 1
ATOM 639 N N . ASP A 1 88 ? -17.026 70.973 2.018 1.00 12.79 88 ASP A N 1
ATOM 640 C CA . ASP A 1 88 ? -18.298 70.228 2.070 1.00 14.02 88 ASP A CA 1
ATOM 641 C C . ASP A 1 88 ? -18.449 69.426 3.364 1.00 17.20 88 ASP A C 1
ATOM 642 O O . ASP A 1 88 ? -19.279 68.514 3.446 1.00 17.96 88 ASP A O 1
ATOM 647 N N . SER A 1 89 ? -17.665 69.789 4.375 1.00 13.08 89 SER A N 1
ATOM 648 C CA . SER A 1 89 ? -17.698 69.115 5.672 1.00 15.26 89 SER A CA 1
ATOM 649 C C . SER A 1 89 ? -18.439 69.953 6.710 1.00 18.18 89 SER A C 1
ATOM 650 O O . SER A 1 89 ? -18.125 71.126 6.926 1.00 14.74 89 SER A O 1
ATOM 653 N N . THR A 1 90 ? -19.426 69.339 7.346 1.00 15.89 90 THR A N 1
ATOM 654 C CA . THR A 1 90 ? -20.186 69.981 8.402 1.00 13.34 90 THR A CA 1
ATOM 655 C C . THR A 1 90 ? -19.717 69.471 9.753 1.00 12.61 90 THR A C 1
ATOM 656 O O . THR A 1 90 ? -19.270 68.333 9.868 1.00 17.39 90 THR A O 1
ATOM 660 N N . ASN A 1 91 ? -19.847 70.301 10.773 1.00 13.96 91 ASN A N 1
ATOM 661 C CA . ASN A 1 91 ? -19.619 69.867 12.149 1.00 12.91 91 ASN A CA 1
ATOM 662 C C . ASN A 1 91 ? -20.303 70.841 13.077 1.00 15.11 91 ASN A C 1
ATOM 663 O O . ASN A 1 91 ? -19.789 71.943 13.296 1.00 13.72 91 ASN A O 1
ATOM 668 N N . MET A 1 92 ? -21.468 70.448 13.593 1.00 13.99 92 MET A N 1
ATOM 669 C CA . MET A 1 92 ? -22.247 71.308 14.475 1.00 14.05 92 MET A CA 1
ATOM 670 C C . MET A 1 92 ? -22.366 72.701 13.865 1.00 11.60 92 MET A C 1
ATOM 671 O O . MET A 1 92 ? -22.018 73.687 14.521 1.00 11.63 92 MET A O 1
ATOM 676 N N . GLN A 1 93 ? -22.812 72.758 12.608 1.00 12.63 93 GLN A N 1
ATOM 677 C CA . GLN A 1 93 ? -22.893 74.002 11.849 1.00 14.54 93 GLN A CA 1
ATOM 678 C C . GLN A 1 93 ? -23.447 75.154 12.672 1.00 12.94 93 GLN A C 1
ATOM 679 O O . GLN A 1 93 ? -22.833 76.211 12.740 1.00 12.97 93 GLN A O 1
ATOM 685 N N . LEU A 1 94 ? -24.609 74.952 13.289 1.00 11.69 94 LEU A N 1
ATOM 686 C CA . LEU A 1 94 ? -25.264 76.052 13.990 1.00 11.80 94 LEU A CA 1
ATOM 687 C C . LEU A 1 94 ? -24.490 76.481 15.235 1.00 14.32 94 LEU A C 1
ATOM 688 O O . LEU A 1 94 ? -24.349 77.673 15.500 1.00 14.92 94 LEU A O 1
ATOM 693 N N . TRP A 1 95 ? -23.979 75.523 15.997 1.00 12.18 95 TRP A N 1
ATOM 694 C CA . TRP A 1 95 ? -23.110 75.883 17.118 1.00 12.82 95 TRP A CA 1
ATOM 695 C C . TRP A 1 95 ? -21.884 76.648 16.599 1.00 14.81 95 TRP A C 1
ATOM 696 O O . TRP A 1 95 ? -21.422 77.612 17.220 1.00 12.24 95 TRP A O 1
ATOM 707 N N . ASN A 1 96 ? -21.383 76.226 15.442 1.00 11.61 96 ASN A N 1
ATOM 708 C CA . ASN A 1 96 ? -20.194 76.836 14.849 1.00 11.59 96 ASN A CA 1
ATOM 709 C C . ASN A 1 96 ? -20.422 78.291 14.403 1.00 12.26 96 ASN A C 1
ATOM 710 O O . ASN A 1 96 ? -19.500 79.114 14.427 1.00 13.09 96 ASN A O 1
ATOM 715 N N . THR A 1 97 ? -21.644 78.611 13.993 1.00 12.30 97 THR A N 1
ATOM 716 C CA . THR A 1 97 ? -21.940 79.972 13.543 1.00 12.08 97 THR A CA 1
ATOM 717 C C . THR A 1 97 ? -21.649 81.031 14.605 1.00 14.80 97 THR A C 1
ATOM 718 O O . THR A 1 97 ? -21.271 82.153 14.266 1.00 14.68 97 THR A O 1
ATOM 722 N N . HIS A 1 98 ? -21.811 80.689 15.885 1.00 13.78 98 HIS A N 1
ATOM 723 C CA . HIS A 1 98 ? -21.558 81.683 16.925 1.00 15.57 98 HIS A CA 1
ATOM 724 C C . HIS A 1 98 ? -20.505 81.213 17.927 1.00 13.13 98 HIS A C 1
ATOM 725 O O . HIS A 1 98 ? -20.289 81.844 18.954 1.00 16.86 98 HIS A O 1
ATOM 732 N N . ASN A 1 99 ? -19.833 80.113 17.602 1.00 12.59 99 ASN A N 1
ATOM 733 C CA . ASN A 1 99 ? -18.676 79.625 18.355 1.00 13.60 99 ASN A CA 1
ATOM 734 C C . ASN A 1 99 ? -17.578 79.250 17.362 1.00 12.75 99 ASN A C 1
ATOM 735 O O . ASN A 1 99 ? -17.622 78.172 16.770 1.00 11.95 99 ASN A O 1
ATOM 740 N N . PRO A 1 100 ? -16.598 80.142 17.157 1.00 15.00 100 PRO A N 1
ATOM 741 C CA . PRO A 1 100 ? -15.656 79.900 16.056 1.00 14.01 100 PRO A CA 1
ATOM 742 C C . PRO A 1 100 ? -14.570 78.902 16.426 1.00 13.20 100 PRO A C 1
ATOM 743 O O . PRO A 1 100 ? -13.430 79.292 16.646 1.00 12.02 100 PRO A O 1
ATOM 747 N N . PHE A 1 101 ? -14.915 77.619 16.464 1.00 12.64 101 PHE A N 1
ATOM 748 C CA . PHE A 1 101 ? -13.956 76.615 16.900 1.00 14.48 101 PHE A CA 1
ATOM 749 C C . PHE A 1 101 ? -13.190 76.037 15.730 1.00 15.16 101 PHE A C 1
ATOM 750 O O . PHE A 1 101 ? -12.196 75.347 15.925 1.00 13.58 101 PHE A O 1
ATOM 758 N N . ARG A 1 102 ? -13.658 76.353 14.523 1.00 13.20 102 ARG A N 1
ATOM 759 C CA . ARG A 1 102 ? -13.212 75.725 13.287 1.00 13.26 102 ARG A CA 1
ATOM 760 C C . ARG A 1 102 ? -12.522 76.699 12.338 1.00 14.79 102 ARG A C 1
ATOM 761 O O . ARG A 1 102 ? -12.891 77.874 12.263 1.00 14.68 102 ARG A O 1
ATOM 769 N N . ALA A 1 103 ? -11.547 76.212 11.583 1.00 11.24 103 ALA A N 1
ATOM 770 C CA . ALA A 1 103 ? -10.932 77.064 10.570 1.00 10.43 103 ALA A CA 1
ATOM 771 C C . ALA A 1 103 ? -10.445 76.246 9.388 1.00 11.17 103 ALA A C 1
ATOM 772 O O . ALA A 1 103 ? -10.030 75.093 9.546 1.00 11.58 103 ALA A O 1
ATOM 774 N N . VAL A 1 104 ? -10.490 76.854 8.205 1.00 11.10 104 VAL A N 1
ATOM 775 C CA . VAL A 1 104 ? -9.897 76.249 7.013 1.00 9.67 104 VAL A CA 1
ATOM 776 C C . VAL A 1 104 ? -8.930 77.222 6.357 1.00 11.38 104 VAL A C 1
ATOM 777 O O . VAL A 1 104 ? -9.289 78.378 6.087 1.00 12.36 104 VAL A O 1
ATOM 781 N N . LEU A 1 105 ? -7.699 76.759 6.130 1.00 10.57 105 LEU A N 1
ATOM 782 C CA . LEU A 1 105 ? -6.728 77.521 5.354 1.00 12.15 105 LEU A CA 1
ATOM 783 C C . LEU A 1 105 ? -6.618 76.926 3.956 1.00 12.10 105 LEU A C 1
ATOM 784 O O . LEU A 1 105 ? -6.346 75.737 3.809 1.00 14.40 105 LEU A O 1
ATOM 789 N N . LEU A 1 106 ? -6.840 77.753 2.938 1.00 9.75 106 LEU A N 1
ATOM 790 C CA . LEU A 1 106 ? -6.607 77.359 1.558 1.00 10.90 106 LEU A CA 1
ATOM 791 C C . LEU A 1 106 ? -5.500 78.239 0.993 1.00 13.16 106 LEU A C 1
ATOM 792 O O . LEU A 1 106 ? -5.627 79.464 0.964 1.00 13.98 106 LEU A O 1
ATOM 797 N N . CYS A 1 107 ? -4.405 77.616 0.571 1.00 13.69 107 CYS A N 1
ATOM 798 C CA . CYS A 1 107 ? -3.262 78.368 0.071 1.00 13.56 107 CYS A CA 1
ATOM 799 C C . CYS A 1 107 ? -3.369 78.522 -1.451 1.00 15.33 107 CYS A C 1
ATOM 800 O O . CYS A 1 107 ? -4.149 77.821 -2.101 1.00 15.10 107 CYS A O 1
ATOM 803 N N . ALA A 1 108 ? -2.589 79.440 -2.013 1.00 13.67 108 ALA A N 1
ATOM 804 C CA . ALA A 1 108 ? -2.653 79.732 -3.445 1.00 14.58 108 ALA A CA 1
ATOM 805 C C . ALA A 1 108 ? -2.261 78.540 -4.319 1.00 16.13 108 ALA A C 1
ATOM 806 O O . ALA A 1 108 ? -2.660 78.474 -5.482 1.00 15.71 108 ALA A O 1
ATOM 808 N N . ASP A 1 109 ? -1.493 77.601 -3.773 1.00 15.51 109 ASP A N 1
ATOM 809 C CA . ASP A 1 109 ? -1.128 76.401 -4.534 1.00 17.51 109 ASP A CA 1
ATOM 810 C C . ASP A 1 109 ? -2.186 75.306 -4.395 1.00 16.28 109 ASP A C 1
ATOM 811 O O . ASP A 1 109 ? -2.010 74.202 -4.898 1.00 13.80 109 ASP A O 1
ATOM 816 N N . GLY A 1 110 ? -3.279 75.607 -3.695 1.00 15.08 110 GLY A N 1
ATOM 817 C CA . GLY A 1 110 ? -4.371 74.659 -3.552 1.00 14.16 110 GLY A CA 1
ATOM 818 C C . GLY A 1 110 ? -4.341 73.825 -2.273 1.00 15.49 110 GLY A C 1
ATOM 819 O O . GLY A 1 110 ? -5.282 73.096 -1.982 1.00 15.72 110 GLY A O 1
ATOM 820 N N . TYR A 1 111 ? -3.253 73.915 -1.518 1.00 12.60 111 TYR A N 1
ATOM 821 C CA . TYR A 1 111 ? -3.122 73.142 -0.282 1.00 17.39 111 TYR A CA 1
ATOM 822 C C . TYR A 1 111 ? -4.154 73.611 0.730 1.00 13.23 111 TYR A C 1
ATOM 823 O O . TYR A 1 111 ? -4.275 74.810 0.984 1.00 14.65 111 TYR A O 1
ATOM 832 N N . MET A 1 112 ? -4.903 72.667 1.293 1.00 12.60 112 MET A N 1
ATOM 833 C CA . MET A 1 112 ? -6.011 73.011 2.174 1.00 11.71 112 MET A CA 1
ATOM 834 C C . MET A 1 112 ? -5.917 72.249 3.497 1.00 10.80 112 MET A C 1
ATOM 835 O O . MET A 1 112 ? -5.756 71.030 3.518 1.00 14.59 112 MET A O 1
ATOM 840 N N . VAL A 1 113 ? -6.006 72.988 4.594 1.00 12.17 113 VAL A N 1
ATOM 841 C CA . VAL A 1 113 ? -5.890 72.427 5.942 1.00 11.26 113 VAL A CA 1
ATOM 842 C C . VAL A 1 113 ? -7.116 72.818 6.769 1.00 15.22 113 VAL A C 1
ATOM 843 O O . VAL A 1 113 ? -7.579 73.961 6.694 1.00 13.53 113 VAL A O 1
ATOM 847 N N . ILE A 1 114 ? -7.656 71.879 7.543 1.00 13.96 114 ILE A N 1
ATOM 848 C CA . ILE A 1 114 ? -8.731 72.231 8.458 1.00 12.96 114 ILE A CA 1
ATOM 849 C C . ILE A 1 114 ? -8.232 72.087 9.892 1.00 14.09 114 ILE A C 1
ATOM 850 O O . ILE A 1 114 ? -7.491 71.156 10.207 1.00 13.56 114 ILE A O 1
ATOM 855 N N . TRP A 1 115 ? -8.588 73.055 10.735 1.00 11.34 115 TRP A N 1
ATOM 856 C CA . TRP A 1 115 ? -8.446 72.918 12.190 1.00 13.00 115 TRP A CA 1
ATOM 857 C C . TRP A 1 115 ? -9.829 72.619 12.718 1.00 15.86 115 TRP A C 1
ATOM 858 O O . TRP A 1 115 ? -10.728 73.467 12.668 1.00 13.20 115 TRP A O 1
ATOM 869 N N . ASP A 1 116 ? -10.026 71.396 13.171 1.00 13.51 116 ASP A N 1
ATOM 870 C CA . ASP A 1 116 ? -11.357 70.997 13.548 1.00 14.50 116 ASP A CA 1
ATOM 871 C C . ASP A 1 116 ? -11.431 70.851 15.055 1.00 22.58 116 ASP A C 1
ATOM 872 O O . ASP A 1 116 ? -10.428 70.995 15.772 1.00 16.55 116 ASP A O 1
ATOM 877 N N . TYR A 1 117 ? -12.643 70.589 15.515 1.00 22.00 117 TYR A N 1
ATOM 878 C CA . TYR A 1 117 ? -12.889 70.150 16.868 1.00 28.48 117 TYR A CA 1
ATOM 879 C C . TYR A 1 117 ? -11.890 69.048 17.201 1.00 26.19 117 TYR A C 1
ATOM 880 O O . TYR A 1 117 ? -11.667 68.130 16.403 1.00 24.80 117 TYR A O 1
ATOM 889 N N . LYS A 1 118 ? -11.247 69.175 18.353 1.00 29.49 118 LYS A N 1
ATOM 890 C CA . LYS A 1 118 ? -10.209 68.235 18.762 1.00 30.50 118 LYS A CA 1
ATOM 891 C C . LYS A 1 118 ? -10.719 66.793 18.719 1.00 29.20 118 LYS A C 1
ATOM 892 O O . LYS A 1 118 ? -10.028 65.888 18.254 1.00 25.60 118 LYS A O 1
ATOM 898 N N . ASN A 1 119 ? -11.950 66.603 19.181 1.00 23.40 119 ASN A N 1
ATOM 899 C CA . ASN A 1 119 ? -12.554 65.278 19.264 1.00 33.34 119 ASN A CA 1
ATOM 900 C C . ASN A 1 119 ? -13.015 64.694 17.915 1.00 28.17 119 ASN A C 1
ATOM 901 O O . ASN A 1 119 ? -13.326 63.505 17.829 1.00 26.71 119 ASN A O 1
ATOM 906 N N . SER A 1 120 ? -13.056 65.503 16.860 1.00 27.41 120 SER A N 1
ATOM 907 C CA . SER A 1 120 ? -13.663 65.021 15.617 1.00 21.22 120 SER A CA 1
ATOM 908 C C . SER A 1 120 ? -12.869 65.247 14.322 1.00 27.58 120 SER A C 1
ATOM 909 O O . SER A 1 120 ? -13.414 65.763 13.341 1.00 23.04 120 SER A O 1
ATOM 912 N N . PRO A 1 121 ? -11.599 64.810 14.286 1.00 27.10 121 PRO A N 1
ATOM 913 C CA . PRO A 1 121 ? -10.819 65.001 13.056 1.00 25.03 121 PRO A CA 1
ATOM 914 C C . PRO A 1 121 ? -11.364 64.216 11.857 1.00 23.57 121 PRO A C 1
ATOM 915 O O . PRO A 1 121 ? -11.082 64.563 10.711 1.00 27.93 121 PRO A O 1
ATOM 919 N N . PHE A 1 122 ? -12.163 63.190 12.122 1.00 26.29 122 PHE A N 1
ATOM 920 C CA . PHE A 1 122 ? -12.681 62.314 11.074 1.00 22.84 122 PHE A CA 1
ATOM 921 C C . PHE A 1 122 ? -13.798 62.927 10.219 1.00 22.31 122 PHE A C 1
ATOM 922 O O . PHE A 1 122 ? -14.175 62.361 9.196 1.00 24.63 122 PHE A O 1
ATOM 930 N N . LEU A 1 123 ? -14.341 64.068 10.628 1.00 19.00 123 LEU A N 1
ATOM 931 C CA . LEU A 1 123 ? -15.515 64.603 9.938 1.00 17.93 123 LEU A CA 1
ATOM 932 C C . LEU A 1 123 ? -15.222 65.167 8.537 1.00 19.70 123 LEU A C 1
ATOM 933 O O . LEU A 1 123 ? -16.153 65.372 7.764 1.00 21.16 123 LEU A O 1
ATOM 938 N N . SER A 1 124 ? -13.955 65.407 8.197 1.00 17.38 124 SER A N 1
ATOM 939 C CA . SER A 1 124 ? -13.629 65.889 6.849 1.00 16.94 124 SER A CA 1
ATOM 940 C C . SER A 1 124 ? -12.806 64.889 6.033 1.00 20.96 124 SER A C 1
ATOM 941 O O . SER A 1 124 ? -12.416 65.170 4.888 1.00 18.25 124 SER A O 1
ATOM 944 N N . LYS A 1 125 ? -12.548 63.721 6.607 1.00 18.95 125 LYS A N 1
ATOM 945 C CA . LYS A 1 125 ? -11.717 62.724 5.933 1.00 19.22 125 LYS A CA 1
ATOM 946 C C . LYS A 1 125 ? -12.291 62.246 4.597 1.00 21.49 125 LYS A C 1
ATOM 947 O O . LYS A 1 125 ? -11.537 61.828 3.725 1.00 22.84 125 LYS A O 1
ATOM 953 N N . PHE A 1 126 ? -13.608 62.324 4.419 1.00 22.85 126 PHE A N 1
ATOM 954 C CA . PHE A 1 126 ? -14.216 61.902 3.152 1.00 21.68 126 PHE A CA 1
ATOM 955 C C . PHE A 1 126 ? -13.804 62.791 1.983 1.00 21.88 126 PHE A C 1
ATOM 956 O O . PHE A 1 126 ? -13.971 62.404 0.829 1.00 19.38 126 PHE A O 1
ATOM 964 N N . ASN A 1 127 ? -13.302 63.991 2.270 1.00 19.19 127 ASN A N 1
ATOM 965 C CA . ASN A 1 127 ? -12.825 64.877 1.207 1.00 18.62 127 ASN A CA 1
ATOM 966 C C . ASN A 1 127 ? -11.298 64.915 1.159 1.00 19.32 127 ASN A C 1
ATOM 967 O O . ASN A 1 127 ? -10.666 65.592 1.968 1.00 19.49 127 ASN A O 1
ATOM 972 N N . PRO A 1 128 ? -10.698 64.204 0.193 1.00 18.73 128 PRO A N 1
ATOM 973 C CA . PRO A 1 128 ? -9.232 64.100 0.111 1.00 21.23 128 PRO A CA 1
ATOM 974 C C . PRO A 1 128 ? -8.552 65.439 -0.200 1.00 18.19 128 PRO A C 1
ATOM 975 O O . PRO A 1 128 ? -7.334 65.563 -0.043 1.00 16.69 128 PRO A O 1
ATOM 979 N N . LEU A 1 129 ? -9.324 66.426 -0.643 1.00 15.98 129 LEU A N 1
ATOM 980 C CA . LEU A 1 129 ? -8.773 67.759 -0.910 1.00 16.25 129 LEU A CA 1
ATOM 981 C C . LEU A 1 129 ? -8.386 68.461 0.389 1.00 15.06 129 LEU A C 1
ATOM 982 O O . LEU A 1 129 ? -7.607 69.422 0.395 1.00 15.61 129 LEU A O 1
ATOM 987 N N . VAL A 1 130 ? -8.944 67.984 1.493 1.00 14.56 130 VAL A N 1
ATOM 988 C CA . VAL A 1 130 ? -8.519 68.447 2.804 1.00 13.19 130 VAL A CA 1
ATOM 989 C C . VAL A 1 130 ? -7.295 67.637 3.189 1.00 15.39 130 VAL A C 1
ATOM 990 O O . VAL A 1 130 ? -7.401 66.457 3.504 1.00 16.32 130 VAL A O 1
ATOM 994 N N . ARG A 1 131 ? -6.127 68.269 3.140 1.00 14.80 131 ARG A N 1
ATOM 995 C CA . ARG A 1 131 ? -4.869 67.528 3.209 1.00 13.25 131 ARG A CA 1
ATOM 996 C C . ARG A 1 131 ? -4.443 67.182 4.641 1.00 19.19 131 ARG A C 1
ATOM 997 O O . ARG A 1 131 ? -3.724 66.207 4.856 1.00 17.43 131 ARG A O 1
ATOM 1005 N N . GLU A 1 132 ? -4.869 67.990 5.608 1.00 14.33 132 GLU A N 1
ATOM 1006 C CA . GLU A 1 132 ? -4.555 67.750 7.017 1.00 15.05 132 GLU A CA 1
ATOM 1007 C C . GLU A 1 132 ? -5.743 68.081 7.910 1.00 16.22 132 GLU A C 1
ATOM 1008 O O . GLU A 1 132 ? -6.517 68.988 7.619 1.00 15.56 132 GLU A O 1
ATOM 1014 N N . GLN A 1 133 ? -5.869 67.333 9.001 1.00 18.02 133 GLN A N 1
ATOM 1015 C CA . GLN A 1 133 ? -6.840 67.617 10.047 1.00 16.58 133 GLN A CA 1
ATOM 1016 C C . GLN A 1 133 ? -6.080 67.977 11.309 1.00 18.81 133 GLN A C 1
ATOM 1017 O O . GLN A 1 133 ? -5.391 67.132 11.877 1.00 18.65 133 GLN A O 1
ATOM 1023 N N . ARG A 1 134 ? -6.181 69.238 11.722 1.00 17.46 134 ARG A N 1
ATOM 1024 C CA . ARG A 1 134 ? -5.530 69.708 12.940 1.00 15.90 134 ARG A CA 1
ATOM 1025 C C . ARG A 1 134 ? -6.568 70.161 13.955 1.00 16.95 134 ARG A C 1
ATOM 1026 O O . ARG A 1 134 ? -7.764 69.967 13.762 1.00 15.08 134 ARG A O 1
ATOM 1034 N N . SER A 1 135 ? -6.100 70.776 15.032 1.00 15.65 135 SER A N 1
ATOM 1035 C CA . SER A 1 135 ? -6.993 71.375 16.013 1.00 15.60 135 SER A CA 1
ATOM 1036 C C . SER A 1 135 ? -6.329 72.614 16.602 1.00 17.20 135 SER A C 1
ATOM 1037 O O . SER A 1 135 ? -5.158 72.883 16.335 1.00 18.54 135 SER A O 1
ATOM 1040 N N . GLY A 1 136 ? -7.082 73.389 17.374 1.00 15.09 136 GLY A N 1
ATOM 1041 C CA . GLY A 1 136 ? -6.511 74.524 18.081 1.00 15.53 136 GLY A CA 1
ATOM 1042 C C . GLY A 1 136 ? -6.708 75.886 17.435 1.00 15.66 136 GLY A C 1
ATOM 1043 O O . GLY A 1 136 ? -5.910 76.803 17.667 1.00 15.23 136 GLY A O 1
ATOM 1044 N N . ALA A 1 137 ? -7.768 76.031 16.640 1.00 13.22 137 ALA A N 1
ATOM 1045 C CA . ALA A 1 137 ? -8.109 77.324 16.048 1.00 14.17 137 ALA A CA 1
ATOM 1046 C C . ALA A 1 137 ? -9.276 77.989 16.768 1.00 14.24 137 ALA A C 1
ATOM 1047 O O . ALA A 1 137 ? -9.799 79.012 16.312 1.00 14.54 137 ALA A O 1
ATOM 1049 N N . ASP A 1 138 ? -9.671 77.410 17.900 1.00 14.47 138 ASP A N 1
ATOM 1050 C CA . ASP A 1 138 ? -10.790 77.918 18.689 1.00 13.15 138 ASP A CA 1
ATOM 1051 C C . ASP A 1 138 ? -10.356 79.036 19.647 1.00 14.50 138 ASP A C 1
ATOM 1052 O O . ASP A 1 138 ? -9.905 78.786 20.771 1.00 16.18 138 ASP A O 1
ATOM 1057 N N . LEU A 1 139 ? -10.515 80.275 19.195 1.00 11.55 139 LEU A N 1
ATOM 1058 C CA . LEU A 1 139 ? -9.975 81.424 19.908 1.00 12.74 139 LEU A CA 1
ATOM 1059 C C . LEU A 1 139 ? -11.065 82.283 20.523 1.00 15.15 139 LEU A C 1
ATOM 1060 O O . LEU A 1 139 ? -11.185 83.465 20.191 1.00 14.94 139 LEU A O 1
ATOM 1065 N N . PHE A 1 140 ? -11.861 81.703 21.419 1.00 11.51 140 PHE A N 1
ATOM 1066 C CA . PHE A 1 140 ? -12.929 82.475 22.042 1.00 13.38 140 PHE A CA 1
ATOM 1067 C C . PHE A 1 140 ? -13.052 82.123 23.523 1.00 13.81 140 PHE A C 1
ATOM 1068 O O . PHE A 1 140 ? -12.549 81.090 23.970 1.00 13.61 140 PHE A O 1
ATOM 1076 N N . TYR A 1 141 ? -13.695 83.001 24.281 1.00 12.74 141 TYR A N 1
ATOM 1077 C CA . TYR A 1 141 ? -13.575 82.960 25.736 1.00 12.52 141 TYR A CA 1
ATOM 1078 C C . TYR A 1 141 ? -14.192 81.706 26.377 1.00 16.40 141 TYR A C 1
ATOM 1079 O O . TYR A 1 141 ? -13.666 81.177 27.357 1.00 15.11 141 TYR A O 1
ATOM 1088 N N . PHE A 1 142 ? -15.313 81.235 25.844 1.00 15.96 142 PHE A N 1
ATOM 1089 C CA . PHE A 1 142 ? -15.900 80.001 26.365 1.00 17.08 142 PHE A CA 1
ATOM 1090 C C . PHE A 1 142 ? -14.901 78.835 26.269 1.00 17.40 142 PHE A C 1
ATOM 1091 O O . PHE A 1 142 ? -14.696 78.099 27.233 1.00 17.97 142 PHE A O 1
ATOM 1099 N N . ASP A 1 143 ? -14.253 78.685 25.122 1.00 13.60 143 ASP A N 1
ATOM 1100 C CA . ASP A 1 143 ? -13.373 77.539 24.927 1.00 14.64 143 ASP A CA 1
ATOM 1101 C C . ASP A 1 143 ? -12.030 77.652 25.628 1.00 13.70 143 ASP A C 1
ATOM 1102 O O . ASP A 1 143 ? -11.410 76.634 25.914 1.00 15.79 143 ASP A O 1
ATOM 1107 N N . ARG A 1 144 ? -11.551 78.866 25.887 1.00 12.56 144 ARG A N 1
ATOM 1108 C CA . ARG A 1 144 ? -10.170 78.995 26.378 1.00 14.17 144 ARG A CA 1
ATOM 1109 C C . ARG A 1 144 ? -9.997 79.969 27.534 1.00 13.30 144 ARG A C 1
ATOM 1110 O O . ARG A 1 144 ? -8.904 80.079 28.089 1.00 14.37 144 ARG A O 1
ATOM 1118 N N . GLY A 1 145 ? -11.076 80.654 27.905 1.00 14.26 145 GLY A N 1
ATOM 1119 C CA . GLY A 1 145 ? -11.057 81.555 29.044 1.00 13.90 145 GLY A CA 1
ATOM 1120 C C . GLY A 1 145 ? -9.967 82.597 28.912 1.00 15.65 145 GLY A C 1
ATOM 1121 O O . GLY A 1 145 ? -9.775 83.165 27.844 1.00 15.74 145 GLY A O 1
ATOM 1122 N N . ASP A 1 146 ? -9.227 82.816 29.994 1.00 13.48 146 ASP A N 1
ATOM 1123 C CA . ASP A 1 146 ? -8.173 83.827 30.017 1.00 16.08 146 ASP A CA 1
ATOM 1124 C C . ASP A 1 146 ? -6.911 83.416 29.255 1.00 15.75 146 ASP A C 1
ATOM 1125 O O . ASP A 1 146 ? -5.924 84.142 29.246 1.00 17.22 146 ASP A O 1
ATOM 1130 N N . LYS A 1 147 ? -6.956 82.261 28.602 1.00 14.63 147 LYS A N 1
ATOM 1131 C CA . LYS A 1 147 ? -5.800 81.760 27.875 1.00 14.86 147 LYS A CA 1
ATOM 1132 C C . LYS A 1 147 ? -6.039 81.661 26.362 1.00 16.66 147 LYS A C 1
ATOM 1133 O O . LYS A 1 147 ? -5.423 80.835 25.678 1.00 14.01 147 LYS A O 1
ATOM 1139 N N . VAL A 1 148 ? -6.925 82.499 25.835 1.00 15.44 148 VAL A N 1
ATOM 1140 C CA . VAL A 1 148 ? -7.079 82.584 24.377 1.00 14.92 148 VAL A CA 1
ATOM 1141 C C . VAL A 1 148 ? -5.778 83.028 23.697 1.00 16.45 148 VAL A C 1
ATOM 1142 O O . VAL A 1 148 ? -5.364 82.435 22.702 1.00 15.81 148 VAL A O 1
ATOM 1146 N N . ASP A 1 149 ? -5.141 84.067 24.236 1.00 15.52 149 ASP A N 1
ATOM 1147 C CA . ASP A 1 149 ? -3.981 84.686 23.586 1.00 20.16 149 ASP A CA 1
ATOM 1148 C C . ASP A 1 149 ? -2.821 83.721 23.320 1.00 19.44 149 ASP A C 1
ATOM 1149 O O . ASP A 1 149 ? -2.197 83.786 22.261 1.00 18.79 149 ASP A O 1
ATOM 1154 N N . VAL A 1 150 ? -2.537 82.826 24.259 1.00 17.43 150 VAL A N 1
ATOM 1155 C CA . VAL A 1 150 ? -1.448 81.866 24.076 1.00 20.06 150 VAL A CA 1
ATOM 1156 C C . VAL A 1 150 ? -1.689 80.970 22.868 1.00 18.27 150 VAL A C 1
ATOM 1157 O O . VAL A 1 150 ? -0.781 80.733 22.053 1.00 16.61 150 VAL A O 1
ATOM 1161 N N . GLN A 1 151 ? -2.913 80.468 22.750 1.00 16.27 151 GLN A N 1
ATOM 1162 C CA . GLN A 1 151 ? -3.241 79.593 21.633 1.00 17.20 151 GLN A CA 1
ATOM 1163 C C . GLN A 1 151 ? -3.341 80.382 20.333 1.00 14.89 151 GLN A C 1
ATOM 1164 O O . GLN A 1 151 ? -3.023 79.859 19.272 1.00 13.74 151 GLN A O 1
ATOM 1170 N N . ALA A 1 152 ? -3.777 81.639 20.405 1.00 15.62 152 ALA A N 1
ATOM 1171 C CA . ALA A 1 152 ? -3.812 82.461 19.196 1.00 15.37 152 ALA A CA 1
ATOM 1172 C C . ALA A 1 152 ? -2.416 82.541 18.576 1.00 16.03 152 ALA A C 1
ATOM 1173 O O . ALA A 1 152 ? -2.276 82.466 17.357 1.00 14.47 152 ALA A O 1
ATOM 1175 N N . ASP A 1 153 ? -1.379 82.650 19.403 1.00 15.19 153 ASP A N 1
ATOM 1176 C CA . ASP A 1 153 ? -0.018 82.688 18.864 1.00 15.17 153 ASP A CA 1
ATOM 1177 C C . ASP A 1 153 ? 0.408 81.331 18.317 1.00 18.32 153 ASP A C 1
ATOM 1178 O O . ASP A 1 153 ? 1.072 81.269 17.281 1.00 18.40 153 ASP A O 1
ATOM 1183 N N . VAL A 1 154 ? 0.032 80.245 18.992 1.00 13.03 154 VAL A N 1
ATOM 1184 C CA . VAL A 1 154 ? 0.304 78.910 18.446 1.00 15.52 154 VAL A CA 1
ATOM 1185 C C . VAL A 1 154 ? -0.326 78.761 17.061 1.00 20.05 154 VAL A C 1
ATOM 1186 O O . VAL A 1 154 ? 0.329 78.347 16.101 1.00 16.40 154 VAL A O 1
ATOM 1190 N N . PHE A 1 155 ? -1.601 79.122 16.968 1.00 16.93 155 PHE A N 1
ATOM 1191 C CA . PHE A 1 155 ? -2.326 79.008 15.718 1.00 14.58 155 PHE A CA 1
ATOM 1192 C C . PHE A 1 155 ? -1.726 79.892 14.617 1.00 14.55 155 PHE A C 1
ATOM 1193 O O . PHE A 1 155 ? -1.526 79.428 13.488 1.00 16.07 155 PHE A O 1
ATOM 1201 N N . ALA A 1 156 ? -1.434 81.156 14.936 1.00 12.69 156 ALA A N 1
ATOM 1202 C CA . ALA A 1 156 ? -0.884 82.074 13.931 1.00 15.87 156 ALA A CA 1
ATOM 1203 C C . ALA A 1 156 ? 0.480 81.611 13.437 1.00 14.31 156 ALA A C 1
ATOM 1204 O O . ALA A 1 156 ? 0.796 81.742 12.255 1.00 13.63 156 ALA A O 1
ATOM 1206 N N . ASN A 1 157 ? 1.300 81.081 14.339 1.00 15.15 157 ASN A N 1
ATOM 1207 C CA . ASN A 1 157 ? 2.568 80.502 13.904 1.00 18.49 157 ASN A CA 1
ATOM 1208 C C . ASN A 1 157 ? 2.364 79.310 12.969 1.00 17.43 157 ASN A C 1
ATOM 1209 O O . ASN A 1 157 ? 3.129 79.130 12.015 1.00 17.17 157 ASN A O 1
ATOM 1214 N N . GLU A 1 158 ? 1.331 78.505 13.217 1.00 13.41 158 GLU A N 1
ATOM 1215 C CA . GLU A 1 158 ? 1.038 77.401 12.301 1.00 13.49 158 GLU A CA 1
ATOM 1216 C C . GLU A 1 158 ? 0.670 77.914 10.915 1.00 13.89 158 GLU A C 1
ATOM 1217 O O . GLU A 1 158 ? 1.114 77.359 9.901 1.00 13.24 158 GLU A O 1
ATOM 1223 N N . VAL A 1 159 ? -0.140 78.969 10.870 1.00 13.08 159 VAL A N 1
ATOM 1224 C CA . VAL A 1 159 ? -0.553 79.544 9.595 1.00 12.98 159 VAL A CA 1
ATOM 1225 C C . VAL A 1 159 ? 0.655 80.128 8.865 1.00 15.62 159 VAL A C 1
ATOM 1226 O O . VAL A 1 159 ? 0.786 79.978 7.641 1.00 15.07 159 VAL A O 1
ATOM 1230 N N . ARG A 1 160 ? 1.539 80.787 9.613 1.00 12.91 160 ARG A N 1
ATOM 1231 C CA . ARG A 1 160 ? 2.765 81.320 9.026 1.00 17.62 160 ARG A CA 1
ATOM 1232 C C . ARG A 1 160 ? 3.582 80.220 8.347 1.00 15.64 160 ARG A C 1
ATOM 1233 O O . ARG A 1 160 ? 3.974 80.352 7.188 1.00 17.14 160 ARG A O 1
ATOM 1241 N N . VAL A 1 161 ? 3.819 79.127 9.061 1.00 14.00 161 VAL A N 1
ATOM 1242 C CA . VAL A 1 161 ? 4.607 78.032 8.516 1.00 17.32 161 VAL A CA 1
ATOM 1243 C C . VAL A 1 161 ? 3.966 77.419 7.263 1.00 18.33 161 VAL A C 1
ATOM 1244 O O . VAL A 1 161 ? 4.658 77.187 6.270 1.00 15.53 161 VAL A O 1
ATOM 1248 N N . LEU A 1 162 ? 2.654 77.176 7.297 1.00 15.32 162 LEU A N 1
ATOM 1249 C CA . LEU A 1 162 ? 1.953 76.649 6.125 1.00 15.73 162 LEU A CA 1
ATOM 1250 C C . LEU A 1 162 ? 2.072 77.587 4.922 1.00 14.94 162 LEU A C 1
ATOM 1251 O O . LEU A 1 162 ? 2.264 77.141 3.784 1.00 14.86 162 LEU A O 1
ATOM 1256 N N . MET A 1 163 ? 1.966 78.888 5.182 1.00 15.31 163 MET A N 1
ATOM 1257 C CA . MET A 1 163 ? 2.028 79.896 4.130 1.00 13.94 163 MET A CA 1
ATOM 1258 C C . MET A 1 163 ? 3.458 80.058 3.594 1.00 15.93 163 MET A C 1
ATOM 1259 O O . MET A 1 163 ? 3.666 80.289 2.387 1.00 14.40 163 MET A O 1
ATOM 1264 N N . GLN A 1 164 ? 4.443 79.926 4.476 1.00 14.15 164 GLN A N 1
ATOM 1265 C CA . GLN A 1 164 ? 5.842 79.901 4.045 1.00 14.19 164 GLN A CA 1
ATOM 1266 C C . GLN A 1 164 ? 6.102 78.749 3.087 1.00 17.19 164 GLN A C 1
ATOM 1267 O O . GLN A 1 164 ? 6.825 78.905 2.109 1.00 16.02 164 GLN A O 1
ATOM 1273 N N . ASP A 1 165 ? 5.504 77.598 3.377 1.00 15.34 165 ASP A N 1
ATOM 1274 C CA . ASP A 1 165 ? 5.711 76.393 2.586 1.00 17.79 165 ASP A CA 1
ATOM 1275 C C . ASP A 1 165 ? 4.836 76.340 1.346 1.00 22.05 165 ASP A C 1
ATOM 1276 O O . ASP A 1 165 ? 5.224 75.744 0.344 1.00 16.27 165 ASP A O 1
ATOM 1281 N N . HIS A 1 166 ? 3.651 76.945 1.395 1.00 18.24 166 HIS A N 1
ATOM 1282 C CA . HIS A 1 166 ? 2.715 76.747 0.288 1.00 16.00 166 HIS A CA 1
ATOM 1283 C C . HIS A 1 166 ? 2.354 78.015 -0.474 1.00 16.59 166 HIS A C 1
ATOM 1284 O O . HIS A 1 166 ? 1.717 77.950 -1.533 1.00 17.82 166 HIS A O 1
ATOM 1291 N N . ALA A 1 167 ? 2.775 79.160 0.048 1.00 13.51 167 ALA A N 1
ATOM 1292 C CA . ALA A 1 167 ? 2.587 80.425 -0.646 1.00 14.26 167 ALA A CA 1
ATOM 1293 C C . ALA A 1 167 ? 3.779 81.353 -0.414 1.00 14.74 167 ALA A C 1
ATOM 1294 O O . ALA A 1 167 ? 3.602 82.511 -0.023 1.00 14.41 167 ALA A O 1
ATOM 1296 N N . PRO A 1 168 ? 5.003 80.849 -0.659 1.00 12.69 168 PRO A N 1
ATOM 1297 C CA . PRO A 1 168 ? 6.192 81.648 -0.348 1.00 13.48 168 PRO A CA 1
ATOM 1298 C C . PRO A 1 168 ? 6.195 82.998 -1.046 1.00 13.26 168 PRO A C 1
ATOM 1299 O O . PRO A 1 168 ? 5.831 83.100 -2.225 1.00 15.56 168 PRO A O 1
ATOM 1303 N N . GLY A 1 169 ? 6.611 84.024 -0.318 1.00 12.74 169 GLY A N 1
ATOM 1304 C CA . GLY A 1 169 ? 6.673 85.367 -0.861 1.00 13.47 169 GLY A CA 1
ATOM 1305 C C . GLY A 1 169 ? 5.385 86.157 -0.691 1.00 15.10 169 GLY A C 1
ATOM 1306 O O . GLY A 1 169 ? 5.389 87.368 -0.872 1.00 16.13 169 GLY A O 1
ATOM 1307 N N . HIS A 1 170 ? 4.280 85.481 -0.375 1.00 12.89 170 HIS A N 1
ATOM 1308 C CA . HIS A 1 170 ? 3.005 86.175 -0.174 1.00 13.89 170 HIS A CA 1
ATOM 1309 C C . HIS A 1 170 ? 2.871 86.662 1.271 1.00 17.20 170 HIS A C 1
ATOM 1310 O O . HIS A 1 170 ? 3.113 85.902 2.207 1.00 17.82 170 HIS A O 1
ATOM 1317 N N . THR A 1 171 ? 2.474 87.918 1.448 1.00 14.77 171 THR A N 1
ATOM 1318 C CA . THR A 1 171 ? 2.162 88.429 2.771 1.00 18.84 171 THR A CA 1
ATOM 1319 C C . THR A 1 171 ? 0.667 88.683 2.932 1.00 17.56 171 THR A C 1
ATOM 1320 O O . THR A 1 171 ? 0.194 88.926 4.038 1.00 16.30 171 THR A O 1
ATOM 1324 N N . ARG A 1 172 ? -0.081 88.630 1.835 1.00 14.33 172 ARG A N 1
ATOM 1325 C CA . ARG A 1 172 ? -1.512 88.926 1.919 1.00 15.53 172 ARG A CA 1
ATOM 1326 C C . ARG A 1 172 ? -2.319 87.666 2.202 1.00 16.09 172 ARG A C 1
ATOM 1327 O O . ARG A 1 172 ? -2.314 86.715 1.426 1.00 16.22 172 ARG A O 1
ATOM 1335 N N . LEU A 1 173 ? -2.998 87.673 3.342 1.00 15.48 173 LEU A N 1
ATOM 1336 C CA . LEU A 1 173 ? -3.850 86.569 3.758 1.00 13.62 173 LEU A CA 1
ATOM 1337 C C . LEU A 1 173 ? -5.284 87.072 3.878 1.00 12.03 173 LEU A C 1
ATOM 1338 O O . LEU A 1 173 ? -5.560 87.934 4.705 1.00 12.84 173 LEU A O 1
ATOM 1343 N N . ALA A 1 174 ? -6.186 86.560 3.049 1.00 12.19 174 ALA A N 1
ATOM 1344 C CA . ALA A 1 174 ? -7.589 86.939 3.163 1.00 11.75 174 ALA A CA 1
ATOM 1345 C C . ALA A 1 174 ? -8.224 86.169 4.323 1.00 9.49 174 ALA A C 1
ATOM 1346 O O . ALA A 1 174 ? -7.956 84.983 4.513 1.00 11.57 174 ALA A O 1
ATOM 1348 N N . VAL A 1 175 ? -9.034 86.857 5.120 1.00 12.08 175 VAL A N 1
ATOM 1349 C CA . VAL A 1 175 ? -9.742 86.220 6.234 1.00 9.40 175 VAL A CA 1
ATOM 1350 C C . VAL A 1 175 ? -11.203 86.653 6.205 1.00 10.64 175 VAL A C 1
ATOM 1351 O O . VAL A 1 175 ? -11.486 87.843 6.092 1.00 11.31 175 VAL A O 1
ATOM 1355 N N . ASP A 1 176 ? -12.140 85.714 6.301 1.00 10.30 176 ASP A N 1
ATOM 1356 C CA . ASP A 1 176 ? -13.541 86.124 6.235 1.00 13.12 176 ASP A CA 1
ATOM 1357 C C . ASP A 1 176 ? -13.959 86.845 7.522 1.00 12.27 176 ASP A C 1
ATOM 1358 O O . ASP A 1 176 ? -14.496 87.959 7.469 1.00 13.03 176 ASP A O 1
ATOM 1363 N N . LYS A 1 177 ? -13.689 86.234 8.667 1.00 12.70 177 LYS A N 1
ATOM 1364 C CA . LYS A 1 177 ? -14.025 86.846 9.950 1.00 14.53 177 LYS A CA 1
ATOM 1365 C C . LYS A 1 177 ? -13.264 86.132 11.049 1.00 14.34 177 LYS A C 1
ATOM 1366 O O . LYS A 1 177 ? -13.243 84.910 11.102 1.00 17.89 177 LYS A O 1
ATOM 1372 N N . ILE A 1 178 ? -12.619 86.891 11.922 1.00 11.67 178 ILE A N 1
ATOM 1373 C CA . ILE A 1 178 ? -11.800 86.269 12.944 1.00 13.86 178 ILE A CA 1
ATOM 1374 C C . ILE A 1 178 ? -11.875 87.088 14.228 1.00 11.96 178 ILE A C 1
ATOM 1375 O O . ILE A 1 178 ? -12.024 88.309 14.182 1.00 13.99 178 ILE A O 1
ATOM 1380 N N . MET A 1 179 ? -11.794 86.408 15.366 1.00 12.27 179 MET A N 1
ATOM 1381 C CA . MET A 1 179 ? -11.732 87.079 16.663 1.00 13.71 179 MET A CA 1
ATOM 1382 C C . MET A 1 179 ? -10.484 87.943 16.778 1.00 16.62 179 MET A C 1
ATOM 1383 O O . MET A 1 179 ? -9.436 87.614 16.212 1.00 17.01 179 MET A O 1
ATOM 1388 N N . LEU A 1 180 ? -10.595 89.041 17.520 1.00 15.48 180 LEU A N 1
ATOM 1389 C CA . LEU A 1 180 ? -9.512 90.011 17.608 1.00 16.96 180 LEU A CA 1
ATOM 1390 C C . LEU A 1 180 ? -8.183 89.388 18.072 1.00 17.38 180 LEU A C 1
ATOM 1391 O O . LEU A 1 180 ? -7.120 89.744 17.558 1.00 17.62 180 LEU A O 1
ATOM 1396 N N . HIS A 1 181 ? -8.233 88.462 19.026 1.00 16.11 181 HIS A N 1
ATOM 1397 C CA . HIS A 1 181 ? -7.013 87.764 19.449 1.00 16.13 181 HIS A CA 1
ATOM 1398 C C . HIS A 1 181 ? -6.341 87.081 18.256 1.00 14.97 181 HIS A C 1
ATOM 1399 O O . HIS A 1 181 ? -5.123 87.108 18.124 1.00 16.46 181 HIS A O 1
ATOM 1406 N N . GLY A 1 182 ? -7.149 86.468 17.400 1.00 15.25 182 GLY A N 1
ATOM 1407 C CA . GLY A 1 182 ? -6.649 85.825 16.195 1.00 14.19 182 GLY A CA 1
ATOM 1408 C C . GLY A 1 182 ? -6.083 86.825 15.202 1.00 15.15 182 GLY A C 1
ATOM 1409 O O . GLY A 1 182 ? -5.015 86.606 14.633 1.00 14.23 182 GLY A O 1
ATOM 1410 N N . LEU A 1 183 ? -6.802 87.922 14.987 1.00 15.17 183 LEU A N 1
ATOM 1411 C CA . LEU A 1 183 ? -6.342 88.983 14.091 1.00 14.39 183 LEU A CA 1
ATOM 1412 C C . LEU A 1 183 ? -4.967 89.523 14.492 1.00 18.13 183 LEU A C 1
ATOM 1413 O O . LEU A 1 183 ? -4.079 89.678 13.655 1.00 16.76 183 LEU A O 1
ATOM 1418 N N . ARG A 1 184 ? -4.796 89.814 15.776 1.00 16.06 184 ARG A N 1
ATOM 1419 C CA . ARG A 1 184 ? -3.542 90.386 16.252 1.00 17.70 184 ARG A CA 1
ATOM 1420 C C . ARG A 1 184 ? -2.392 89.408 16.149 1.00 17.64 184 ARG A C 1
ATOM 1421 O O . ARG A 1 184 ? -1.275 89.795 15.806 1.00 15.04 184 ARG A O 1
ATOM 1429 N N . ALA A 1 185 ? -2.668 88.144 16.450 1.00 14.72 185 ALA A N 1
ATOM 1430 C CA . ALA A 1 185 ? -1.650 87.108 16.353 1.00 15.44 185 ALA A CA 1
ATOM 1431 C C . ALA A 1 185 ? -1.187 86.938 14.901 1.00 13.92 185 ALA A C 1
ATOM 1432 O O . ALA A 1 185 ? 0.007 86.797 14.629 1.00 15.34 185 ALA A O 1
ATOM 1434 N N . LEU A 1 186 ? -2.132 86.931 13.971 1.00 14.11 186 LEU A N 1
ATOM 1435 C CA . LEU A 1 186 ? -1.773 86.800 12.552 1.00 14.83 186 LEU A CA 1
ATOM 1436 C C . LEU A 1 186 ? -0.964 88.002 12.078 1.00 15.54 186 LEU A C 1
ATOM 1437 O O . LEU A 1 186 ? 0.043 87.846 11.380 1.00 17.62 186 LEU A O 1
ATOM 1442 N N . GLU A 1 187 ? -1.397 89.203 12.447 1.00 15.60 187 GLU A N 1
ATOM 1443 C CA . GLU A 1 187 ? -0.652 90.399 12.061 1.00 16.89 187 GLU A CA 1
ATOM 1444 C C . GLU A 1 187 ? 0.759 90.400 12.660 1.00 19.44 187 GLU A C 1
ATOM 1445 O O . GLU A 1 187 ? 1.703 90.872 12.030 1.00 16.83 187 GLU A O 1
ATOM 1451 N N . ALA A 1 188 ? 0.913 89.835 13.854 1.00 16.06 188 ALA A N 1
ATOM 1452 C CA . ALA A 1 188 ? 2.223 89.779 14.496 1.00 19.54 188 ALA A CA 1
ATOM 1453 C C . ALA A 1 188 ? 3.162 88.831 13.750 1.00 21.43 188 ALA A C 1
ATOM 1454 O O . ALA A 1 188 ? 4.382 88.890 13.915 1.00 20.02 188 ALA A O 1
ATOM 1456 N N . GLN A 1 189 ? 2.593 87.968 12.919 1.00 19.11 189 GLN A N 1
ATOM 1457 C CA . GLN A 1 189 ? 3.391 87.040 12.125 1.00 16.67 189 GLN A CA 1
ATOM 1458 C C . GLN A 1 189 ? 3.754 87.660 10.781 1.00 18.87 189 GLN A C 1
ATOM 1459 O O . GLN A 1 189 ? 4.454 87.054 9.977 1.00 17.33 189 GLN A O 1
ATOM 1465 N N . GLY A 1 190 ? 3.279 88.874 10.536 1.00 16.69 190 GLY A N 1
ATOM 1466 C CA . GLY A 1 190 ? 3.663 89.594 9.337 1.00 15.46 190 GLY A CA 1
ATOM 1467 C C . GLY A 1 190 ? 2.684 89.504 8.181 1.00 17.85 190 GLY A C 1
ATOM 1468 O O . GLY A 1 190 ? 3.034 89.838 7.057 1.00 15.94 190 GLY A O 1
ATOM 1469 N N . PHE A 1 191 ? 1.460 89.057 8.449 1.00 16.28 191 PHE A N 1
ATOM 1470 C CA . PHE A 1 191 ? 0.436 89.014 7.407 1.00 14.91 191 PHE A CA 1
ATOM 1471 C C . PHE A 1 191 ? -0.271 90.350 7.255 1.00 16.29 191 PHE A C 1
ATOM 1472 O O . PHE A 1 191 ? -0.510 91.057 8.234 1.00 16.10 191 PHE A O 1
ATOM 1480 N N . GLU A 1 192 ? -0.598 90.691 6.014 1.00 15.60 192 GLU A N 1
ATOM 1481 C CA . GLU A 1 192 ? -1.518 91.781 5.737 1.00 15.44 192 GLU A CA 1
ATOM 1482 C C . GLU A 1 192 ? -2.892 91.152 5.525 1.00 18.69 192 GLU A C 1
ATOM 1483 O O . GLU A 1 192 ? -3.098 90.423 4.558 1.00 14.44 192 GLU A O 1
ATOM 1489 N N . ILE A 1 193 ? -3.822 91.436 6.426 1.00 15.55 193 ILE A N 1
ATOM 1490 C CA . ILE A 1 193 ? -5.127 90.776 6.429 1.00 13.80 193 ILE A CA 1
ATOM 1491 C C . ILE A 1 193 ? -6.074 91.421 5.438 1.00 14.38 193 ILE A C 1
ATOM 1492 O O . ILE A 1 193 ? -6.402 92.603 5.558 1.00 14.75 193 ILE A O 1
ATOM 1497 N N . MET A 1 194 ? -6.492 90.644 4.441 1.00 12.35 194 MET A N 1
ATOM 1498 C CA . MET A 1 194 ? -7.381 91.135 3.395 1.00 14.91 194 MET A CA 1
ATOM 1499 C C . MET A 1 194 ? -8.826 90.701 3.662 1.00 15.73 194 MET A C 1
ATOM 1500 O O . MET A 1 194 ? -9.069 89.802 4.475 1.00 14.75 194 MET A O 1
ATOM 1505 N N . GLU A 1 195 ? -9.774 91.342 2.981 1.00 12.72 195 GLU A N 1
ATOM 1506 C CA . GLU A 1 195 ? -11.197 91.029 3.153 1.00 12.99 195 GLU A CA 1
ATOM 1507 C C . GLU A 1 195 ? -11.562 89.675 2.542 1.00 13.63 195 GLU A C 1
ATOM 1508 O O . GLU A 1 195 ? -11.668 89.539 1.328 1.00 13.96 195 GLU A O 1
ATOM 1514 N N . GLY A 1 196 ? -11.771 88.676 3.396 1.00 12.84 196 GLY A N 1
ATOM 1515 C CA . GLY A 1 196 ? -12.028 87.323 2.930 1.00 12.75 196 GLY A CA 1
ATOM 1516 C C . GLY A 1 196 ? -13.378 87.134 2.272 1.00 12.51 196 GLY A C 1
ATOM 1517 O O . GLY A 1 196 ? -13.504 86.363 1.315 1.00 11.84 196 GLY A O 1
ATOM 1518 N N . GLU A 1 197 ? -14.394 87.843 2.759 1.00 10.34 197 GLU A N 1
ATOM 1519 C CA . GLU A 1 197 ? -15.726 87.734 2.152 1.00 11.28 197 GLU A CA 1
ATOM 1520 C C . GLU A 1 197 ? -15.796 88.175 0.700 1.00 13.94 197 GLU A C 1
ATOM 1521 O O . GLU A 1 197 ? -16.608 87.659 -0.066 1.00 13.81 197 GLU A O 1
ATOM 1527 N N . GLU A 1 198 ? -14.976 89.149 0.321 1.00 14.42 198 GLU A N 1
ATOM 1528 C CA . GLU A 1 198 ? -14.959 89.599 -1.069 1.00 14.60 198 GLU A CA 1
ATOM 1529 C C . GLU A 1 198 ? -14.475 88.445 -1.946 1.00 14.57 198 GLU A C 1
ATOM 1530 O O . GLU A 1 198 ? -14.887 88.306 -3.097 1.00 17.81 198 GLU A O 1
ATOM 1536 N N . VAL A 1 199 ? -13.612 87.606 -1.384 1.00 13.50 199 VAL A N 1
ATOM 1537 C CA . VAL A 1 199 ? -13.149 86.421 -2.074 1.00 11.65 199 VAL A CA 1
ATOM 1538 C C . VAL A 1 199 ? -14.238 85.340 -2.122 1.00 14.26 199 VAL A C 1
ATOM 1539 O O . VAL A 1 199 ? -14.543 84.806 -3.183 1.00 13.29 199 VAL A O 1
ATOM 1543 N N . THR A 1 200 ? -14.839 85.040 -0.977 1.00 10.37 200 THR A N 1
ATOM 1544 C CA . THR A 1 200 ? -15.739 83.897 -0.881 1.00 12.38 200 THR A CA 1
ATOM 1545 C C . THR A 1 200 ? -17.085 84.176 -1.543 1.00 12.28 200 THR A C 1
ATOM 1546 O O . THR A 1 200 ? -17.649 83.302 -2.199 1.00 13.09 200 THR A O 1
ATOM 1550 N N . GLU A 1 201 ? -17.603 85.388 -1.382 1.00 9.59 201 GLU A N 1
ATOM 1551 C CA . GLU A 1 201 ? -18.911 85.712 -1.941 1.00 10.94 201 GLU A CA 1
ATOM 1552 C C . GLU A 1 201 ? -18.894 85.635 -3.478 1.00 14.60 201 GLU A C 1
ATOM 1553 O O . GLU A 1 201 ? -19.782 85.042 -4.096 1.00 13.41 201 GLU A O 1
ATOM 1559 N N . LYS A 1 202 ? -17.869 86.216 -4.091 1.00 13.51 202 LYS A N 1
ATOM 1560 C CA . LYS A 1 202 ? -17.772 86.219 -5.547 1.00 12.51 202 LYS A CA 1
ATOM 1561 C C . LYS A 1 202 ? -17.447 84.835 -6.120 1.00 14.36 202 LYS A C 1
ATOM 1562 O O . LYS A 1 202 ? -17.862 84.507 -7.227 1.00 13.98 202 LYS A O 1
ATOM 1568 N N . THR A 1 203 ? -16.697 84.028 -5.374 1.00 12.46 203 THR A N 1
ATOM 1569 C CA . THR A 1 203 ? -16.436 82.649 -5.778 1.00 11.83 203 THR A CA 1
ATOM 1570 C C . THR A 1 203 ? -17.727 81.845 -5.738 1.00 14.92 203 THR A C 1
ATOM 1571 O O . THR A 1 203 ? -18.118 81.212 -6.710 1.00 14.48 203 THR A O 1
ATOM 1575 N N . ARG A 1 204 ? -18.400 81.890 -4.601 1.00 12.08 204 ARG A N 1
ATOM 1576 C CA . ARG A 1 204 ? -19.644 81.147 -4.419 1.00 12.63 204 ARG A CA 1
ATOM 1577 C C . ARG A 1 204 ? -20.771 81.560 -5.348 1.00 13.56 204 ARG A C 1
ATOM 1578 O O . ARG A 1 204 ? -21.719 80.806 -5.554 1.00 14.11 204 ARG A O 1
ATOM 1586 N N . ALA A 1 205 ? -20.663 82.757 -5.902 1.00 13.91 205 ALA A N 1
ATOM 1587 C CA . ALA A 1 205 ? -21.725 83.317 -6.717 1.00 12.74 205 ALA A CA 1
ATOM 1588 C C . ALA A 1 205 ? -21.971 82.535 -8.012 1.00 15.35 205 ALA A C 1
ATOM 1589 O O . ALA A 1 205 ? -23.077 82.565 -8.545 1.00 14.85 205 ALA A O 1
ATOM 1591 N N . ILE A 1 206 ? -20.953 81.840 -8.513 1.00 14.66 206 ILE A N 1
ATOM 1592 C CA . ILE A 1 206 ? -21.103 81.042 -9.738 1.00 15.89 206 ILE A CA 1
ATOM 1593 C C . ILE A 1 206 ? -21.131 79.561 -9.425 1.00 14.32 206 ILE A C 1
ATOM 1594 O O . ILE A 1 206 ? -20.111 78.992 -9.031 1.00 14.25 206 ILE A O 1
ATOM 1599 N N . LYS A 1 207 ? -22.291 78.940 -9.612 1.00 14.53 207 LYS A N 1
ATOM 1600 C CA . LYS A 1 207 ? -22.467 77.513 -9.352 1.00 12.34 207 LYS A CA 1
ATOM 1601 C C . LYS A 1 207 ? -21.997 76.668 -10.529 1.00 15.53 207 LYS A C 1
ATOM 1602 O O . LYS A 1 207 ? -22.305 76.989 -11.679 1.00 17.09 207 LYS A O 1
ATOM 1608 N N . GLY A 1 208 ? -21.283 75.580 -10.240 1.00 15.59 208 GLY A N 1
ATOM 1609 C CA . GLY A 1 208 ? -20.932 74.611 -11.265 1.00 12.99 208 GLY A CA 1
ATOM 1610 C C . GLY A 1 208 ? -22.096 73.689 -11.573 1.00 17.67 208 GLY A C 1
ATOM 1611 O O . GLY A 1 208 ? -23.138 73.752 -10.913 1.00 14.46 208 GLY A O 1
ATOM 1612 N N . PRO A 1 209 ? -21.930 72.818 -12.579 1.00 18.23 209 PRO A N 1
ATOM 1613 C CA . PRO A 1 209 ? -23.039 71.948 -12.996 1.00 15.87 209 PRO A CA 1
ATOM 1614 C C . PRO A 1 209 ? -23.535 71.042 -11.864 1.00 14.66 209 PRO A C 1
ATOM 1615 O O . PRO A 1 209 ? -24.736 70.867 -11.733 1.00 15.05 209 PRO A O 1
ATOM 1619 N N . ASP A 1 210 ? -22.643 70.485 -11.056 1.00 12.08 210 ASP A N 1
ATOM 1620 C CA . ASP A 1 210 ? -23.108 69.618 -9.976 1.00 13.92 210 ASP A CA 1
ATOM 1621 C C . ASP A 1 210 ? -23.828 70.398 -8.876 1.00 14.99 210 ASP A C 1
ATOM 1622 O O . ASP A 1 210 ? -24.831 69.923 -8.346 1.00 14.13 210 ASP A O 1
ATOM 1627 N N . GLU A 1 211 ? -23.348 71.600 -8.547 1.00 12.96 211 GLU A N 1
ATOM 1628 C CA . GLU A 1 211 ? -24.061 72.437 -7.584 1.00 13.90 211 GLU A CA 1
ATOM 1629 C C . GLU A 1 211 ? -25.479 72.740 -8.059 1.00 14.78 211 GLU A C 1
ATOM 1630 O O . GLU A 1 211 ? -26.411 72.790 -7.263 1.00 12.07 211 GLU A O 1
ATOM 1636 N N . ILE A 1 212 ? -25.640 72.943 -9.364 1.00 13.22 212 ILE A N 1
ATOM 1637 C CA . ILE A 1 212 ? -26.954 73.225 -9.908 1.00 9.42 212 ILE A CA 1
ATOM 1638 C C . ILE A 1 212 ? -27.847 71.989 -9.803 1.00 11.62 212 ILE A C 1
ATOM 1639 O O . ILE A 1 212 ? -29.008 72.106 -9.448 1.00 12.57 212 ILE A O 1
ATOM 1644 N N . LEU A 1 213 ? -27.306 70.812 -10.111 1.00 10.69 213 LEU A N 1
ATOM 1645 C CA . LEU A 1 213 ? -28.047 69.561 -9.910 1.00 12.82 213 LEU A CA 1
ATOM 1646 C C . LEU A 1 213 ? -28.431 69.412 -8.437 1.00 13.43 213 LEU A C 1
ATOM 1647 O O . LEU A 1 213 ? -29.570 69.058 -8.116 1.00 12.85 213 LEU A O 1
ATOM 1652 N N . ALA A 1 214 ? -27.478 69.684 -7.551 1.00 11.87 214 ALA A N 1
ATOM 1653 C CA . ALA A 1 214 ? -27.744 69.598 -6.107 1.00 12.00 214 ALA A CA 1
ATOM 1654 C C . ALA A 1 214 ? -28.894 70.525 -5.725 1.00 11.61 214 ALA A C 1
ATOM 1655 O O . ALA A 1 214 ? -29.776 70.156 -4.955 1.00 13.44 214 ALA A O 1
ATOM 1657 N N . MET A 1 215 ? -28.880 71.732 -6.274 1.00 12.28 215 MET A N 1
ATOM 1658 C CA . MET A 1 215 ? -29.904 72.720 -5.961 1.00 13.91 215 MET A CA 1
ATOM 1659 C C . MET A 1 215 ? -31.290 72.313 -6.472 1.00 12.00 215 MET A C 1
ATOM 1660 O O . MET A 1 215 ? -32.291 72.553 -5.799 1.00 12.51 215 MET A O 1
ATOM 1665 N N . ARG A 1 216 ? -31.353 71.707 -7.656 1.00 11.78 216 ARG A N 1
ATOM 1666 C CA . ARG A 1 216 ? -32.631 71.202 -8.174 1.00 13.57 216 ARG A CA 1
ATOM 1667 C C . ARG A 1 216 ? -33.203 70.145 -7.239 1.00 12.78 216 ARG A C 1
ATOM 1668 O O . ARG A 1 216 ? -34.411 70.106 -6.990 1.00 15.52 216 ARG A O 1
ATOM 1676 N N . CYS A 1 217 ? -32.333 69.288 -6.715 1.00 13.30 217 CYS A N 1
ATOM 1677 C CA . CYS A 1 217 ? -32.774 68.288 -5.750 1.00 13.87 217 CYS A CA 1
ATOM 1678 C C . CYS A 1 217 ? -33.274 68.950 -4.462 1.00 13.99 217 CYS A C 1
ATOM 1679 O O . CYS A 1 217 ? -34.347 68.613 -3.968 1.00 15.01 217 CYS A O 1
ATOM 1682 N N . ALA A 1 218 ? -32.500 69.888 -3.922 1.00 13.04 218 ALA A N 1
ATOM 1683 C CA . ALA A 1 218 ? -32.894 70.568 -2.684 1.00 13.76 218 ALA A CA 1
ATOM 1684 C C . ALA A 1 218 ? -34.206 71.307 -2.869 1.00 13.57 218 ALA A C 1
ATOM 1685 O O . ALA A 1 218 ? -35.056 71.316 -1.980 1.00 12.53 218 ALA A O 1
ATOM 1687 N N . SER A 1 219 ? -34.366 71.927 -4.031 1.00 11.79 219 SER A N 1
ATOM 1688 C CA . SER A 1 219 ? -35.578 72.672 -4.334 1.00 11.52 219 SER A CA 1
ATOM 1689 C C . SER A 1 219 ? -36.786 71.742 -4.363 1.00 15.05 219 SER A C 1
ATOM 1690 O O . SER A 1 219 ? -37.851 72.067 -3.830 1.00 14.73 219 SER A O 1
ATOM 1693 N N . HIS A 1 220 ? -36.624 70.579 -4.989 1.00 16.18 220 HIS A N 1
ATOM 1694 C CA . HIS A 1 220 ? -37.715 69.617 -5.035 1.00 17.19 220 HIS A CA 1
ATOM 1695 C C . HIS A 1 220 ? -38.103 69.184 -3.618 1.00 15.16 220 HIS A C 1
ATOM 1696 O O . HIS A 1 220 ? -39.289 69.144 -3.283 1.00 14.95 220 HIS A O 1
ATOM 1703 N N . ALA A 1 221 ? -37.104 68.862 -2.796 1.00 14.18 221 ALA A N 1
ATOM 1704 C CA . ALA A 1 221 ? -37.353 68.457 -1.406 1.00 15.90 221 ALA A CA 1
ATOM 1705 C C . ALA A 1 221 ? -38.015 69.565 -0.596 1.00 15.89 221 ALA A C 1
ATOM 1706 O O . ALA A 1 221 ? -38.930 69.304 0.183 1.00 15.49 221 ALA A O 1
ATOM 1708 N N . CYS A 1 222 ? -37.548 70.798 -0.766 1.00 13.13 222 CYS A N 1
ATOM 1709 C CA . CYS A 1 222 ? -38.146 71.916 -0.050 1.00 12.69 222 CYS A CA 1
ATOM 1710 C C . CYS A 1 222 ? -39.599 72.113 -0.468 1.00 13.88 222 CYS A C 1
ATOM 1711 O O . CYS A 1 222 ? -40.464 72.331 0.368 1.00 10.66 222 CYS A O 1
ATOM 1714 N N . GLU A 1 223 ? -39.877 72.035 -1.766 1.00 12.03 223 GLU A N 1
ATOM 1715 C CA . GLU A 1 223 ? -41.248 72.229 -2.229 1.00 12.59 223 GLU A CA 1
ATOM 1716 C C . GLU A 1 223 ? -42.153 71.107 -1.725 1.00 12.61 223 GLU A C 1
ATOM 1717 O O . GLU A 1 223 ? -43.324 71.332 -1.425 1.00 12.84 223 GLU A O 1
ATOM 1723 N N . THR A 1 224 ? -41.600 69.906 -1.604 1.00 12.85 224 THR A N 1
ATOM 1724 C CA . THR A 1 224 ? -42.336 68.788 -1.030 1.00 12.77 224 THR A CA 1
ATOM 1725 C C . THR A 1 224 ? -42.669 69.084 0.430 1.00 13.28 224 THR A C 1
ATOM 1726 O O . THR A 1 224 ? -43.805 68.899 0.865 1.00 13.68 224 THR A O 1
ATOM 1730 N N . ALA A 1 225 ? -41.675 69.566 1.177 1.00 12.69 225 ALA A N 1
ATOM 1731 C CA . ALA A 1 225 ? -41.870 69.895 2.587 1.00 14.16 225 ALA A CA 1
ATOM 1732 C C . ALA A 1 225 ? -42.929 70.988 2.739 1.00 15.44 225 ALA A C 1
ATOM 1733 O O . ALA A 1 225 ? -43.802 70.889 3.594 1.00 14.35 225 ALA A O 1
ATOM 1735 N N . VAL A 1 226 ? -42.864 72.018 1.894 1.00 13.96 226 VAL A N 1
ATOM 1736 C CA . VAL A 1 226 ? -43.843 73.101 1.937 1.00 12.03 226 VAL A CA 1
ATOM 1737 C C . VAL A 1 226 ? -45.253 72.580 1.629 1.00 15.16 226 VAL A C 1
ATOM 1738 O O . VAL A 1 226 ? -46.223 72.982 2.280 1.00 12.46 226 VAL A O 1
ATOM 1742 N N . ALA A 1 227 ? -45.366 71.668 0.664 1.00 12.41 227 ALA A N 1
ATOM 1743 C CA . ALA A 1 227 ? -46.680 71.104 0.331 1.00 17.38 227 ALA A CA 1
ATOM 1744 C C . ALA A 1 227 ? -47.280 70.361 1.543 1.00 14.49 227 ALA A C 1
ATOM 1745 O O . ALA A 1 227 ? -48.494 70.428 1.778 1.00 16.48 227 ALA A O 1
ATOM 1747 N N . GLU A 1 228 ? -46.441 69.668 2.309 1.00 15.79 228 GLU A N 1
ATOM 1748 C CA . GLU A 1 228 ? -46.910 69.039 3.551 1.00 14.69 228 GLU A CA 1
ATOM 1749 C C . GLU A 1 228 ? -47.424 70.101 4.516 1.00 15.77 228 GLU A C 1
ATOM 1750 O O . GLU A 1 228 ? -48.478 69.934 5.138 1.00 14.10 228 GLU A O 1
ATOM 1756 N N . MET A 1 229 ? -46.685 71.202 4.634 1.00 16.25 229 MET A N 1
ATOM 1757 C CA . MET A 1 229 ? -47.115 72.313 5.487 1.00 12.79 229 MET A CA 1
ATOM 1758 C C . MET A 1 229 ? -48.430 72.930 5.033 1.00 13.48 229 MET A C 1
ATOM 1759 O O . MET A 1 229 ? -49.274 73.282 5.861 1.00 12.81 229 MET A O 1
ATOM 1764 N N . GLU A 1 230 ? -48.609 73.087 3.721 1.00 14.57 230 GLU A N 1
ATOM 1765 C CA . GLU A 1 230 ? -49.849 73.667 3.214 1.00 12.99 230 GLU A CA 1
ATOM 1766 C C . GLU A 1 230 ? -51.024 72.746 3.516 1.00 13.52 230 GLU A C 1
ATOM 1767 O O . GLU A 1 230 ? -52.110 73.199 3.894 1.00 14.25 230 GLU A O 1
ATOM 1773 N N . LYS A 1 231 ? -50.798 71.453 3.321 1.00 13.50 231 LYS A N 1
ATOM 1774 C CA . LYS A 1 231 ? -51.819 70.451 3.583 1.00 16.43 231 LYS A CA 1
ATOM 1775 C C . LYS A 1 231 ? -52.222 70.523 5.053 1.00 18.36 231 LYS A C 1
ATOM 1776 O O . LYS A 1 231 ? -53.411 70.542 5.396 1.00 15.93 231 LYS A O 1
ATOM 1782 N N . PHE A 1 232 ? -51.225 70.604 5.922 1.00 15.66 232 PHE A N 1
ATOM 1783 C CA . PHE A 1 232 ? -51.496 70.710 7.358 1.00 14.61 232 PHE A CA 1
ATOM 1784 C C . PHE A 1 232 ? -52.231 72.008 7.691 1.00 15.68 232 PHE A C 1
ATOM 1785 O O . PHE A 1 232 ? -53.198 71.993 8.453 1.00 17.06 232 PHE A O 1
ATOM 1793 N N . ALA A 1 233 ? -51.776 73.131 7.130 1.00 15.37 233 ALA A N 1
ATOM 1794 C CA . ALA A 1 233 ? -52.396 74.425 7.427 1.00 12.68 233 ALA A CA 1
ATOM 1795 C C . ALA A 1 233 ? -53.847 74.500 6.946 1.00 18.34 233 ALA A C 1
ATOM 1796 O O . ALA A 1 233 ? -54.729 74.955 7.672 1.00 15.63 233 ALA A O 1
ATOM 1798 N N . ARG A 1 234 ? -54.109 74.065 5.719 1.00 16.12 234 ARG A N 1
ATOM 1799 C CA . ARG A 1 234 ? -55.473 74.154 5.214 1.00 14.46 234 ARG A CA 1
ATOM 1800 C C . ARG A 1 234 ? -56.421 73.227 5.994 1.00 17.36 234 ARG A C 1
ATOM 1801 O O . ARG A 1 234 ? -57.597 73.535 6.147 1.00 19.28 234 ARG A O 1
ATOM 1809 N N . ALA A 1 235 ? -55.890 72.130 6.525 1.00 16.13 235 ALA A N 1
ATOM 1810 C CA . ALA A 1 235 ? -56.683 71.181 7.306 1.00 17.96 235 ALA A CA 1
ATOM 1811 C C . ALA A 1 235 ? -56.974 71.643 8.737 1.00 21.90 235 ALA A C 1
ATOM 1812 O O . ALA A 1 235 ? -57.996 71.274 9.307 1.00 20.88 235 ALA A O 1
ATOM 1814 N N . HIS A 1 236 ? -56.085 72.438 9.324 1.00 18.73 236 HIS A N 1
ATOM 1815 C CA . HIS A 1 236 ? -56.158 72.690 10.770 1.00 18.59 236 HIS A CA 1
ATOM 1816 C C . HIS A 1 236 ? -56.290 74.147 11.191 1.00 18.58 236 HIS A C 1
ATOM 1817 O O . HIS A 1 236 ? -56.653 74.417 12.330 1.00 22.31 236 HIS A O 1
ATOM 1824 N N . VAL A 1 237 ? -55.993 75.081 10.294 1.00 16.79 237 VAL A N 1
ATOM 1825 C CA . VAL A 1 237 ? -56.100 76.498 10.633 1.00 17.63 237 VAL A CA 1
ATOM 1826 C C . VAL A 1 237 ? -57.531 76.844 11.014 1.00 23.61 237 VAL A C 1
ATOM 1827 O O . VAL A 1 237 ? -58.474 76.399 10.363 1.00 21.75 237 VAL A O 1
ATOM 1831 N N . GLY A 1 238 ? -57.689 77.603 12.098 1.00 23.68 238 GLY A N 1
ATOM 1832 C CA . GLY A 1 238 ? -59.002 78.058 12.515 1.00 20.63 238 GLY A CA 1
ATOM 1833 C C . GLY A 1 238 ? -59.763 77.030 13.335 1.00 24.93 238 GLY A C 1
ATOM 1834 O O . GLY A 1 238 ? -60.968 77.162 13.531 1.00 24.99 238 GLY A O 1
ATOM 1835 N N . ASP A 1 239 ? -59.066 76.007 13.820 1.00 21.09 239 ASP A N 1
ATOM 1836 C CA . ASP A 1 239 ? -59.686 75.032 14.713 1.00 21.18 239 ASP A CA 1
ATOM 1837 C C . ASP A 1 239 ? -59.652 75.494 16.173 1.00 23.97 239 ASP A C 1
ATOM 1838 O O . ASP A 1 239 ? -59.998 74.734 17.073 1.00 18.18 239 ASP A O 1
ATOM 1843 N N . GLY A 1 240 ? -59.202 76.729 16.397 1.00 22.04 240 GLY A N 1
ATOM 1844 C CA . GLY A 1 240 ? -59.167 77.314 17.730 1.00 20.21 240 GLY A CA 1
ATOM 1845 C C . GLY A 1 240 ? -57.955 76.936 18.562 1.00 21.00 240 GLY A C 1
ATOM 1846 O O . GLY A 1 240 ? -57.821 77.340 19.714 1.00 25.20 240 GLY A O 1
ATOM 1847 N N . LYS A 1 241 ? -57.062 76.152 17.978 1.00 20.54 241 LYS A N 1
ATOM 1848 C CA . LYS A 1 241 ? -55.919 75.630 18.709 1.00 20.64 241 LYS A CA 1
ATOM 1849 C C . LYS A 1 241 ? -54.612 75.721 17.913 1.00 21.10 241 LYS A C 1
ATOM 1850 O O . LYS A 1 241 ? -53.545 75.969 18.471 1.00 18.89 241 LYS A O 1
ATOM 1856 N N . THR A 1 242 ? -54.676 75.537 16.613 1.00 14.46 242 THR A N 1
ATOM 1857 C CA . THR A 1 242 ? -53.492 75.532 15.807 1.00 14.96 242 THR A CA 1
ATOM 1858 C C . THR A 1 242 ? -52.791 76.887 15.707 1.00 12.75 242 THR A C 1
ATOM 1859 O O . THR A 1 242 ? -53.348 77.809 15.255 1.00 14.41 242 THR A O 1
ATOM 1863 N N . SER A 1 243 ? -51.544 76.898 16.109 1.00 15.58 243 SER A N 1
ATOM 1864 C CA . SER A 1 243 ? -50.683 78.074 16.147 1.00 16.07 243 SER A CA 1
ATOM 1865 C C . SER A 1 243 ? -49.790 78.151 14.894 1.00 14.54 243 SER A C 1
ATOM 1866 O O . SER A 1 243 ? -49.616 77.164 14.225 1.00 13.13 243 SER A O 1
ATOM 1869 N N . GLU A 1 244 ? -49.234 79.341 14.672 1.00 11.62 244 GLU A N 1
ATOM 1870 C CA . GLU A 1 244 ? -48.163 79.595 13.731 1.00 13.42 244 GLU A CA 1
ATOM 1871 C C . GLU A 1 244 ? -47.052 78.588 13.890 1.00 13.07 244 GLU A C 1
ATOM 1872 O O . GLU A 1 244 ? -46.610 78.016 12.939 1.00 11.76 244 GLU A O 1
ATOM 1878 N N . ASP A 1 245 ? -46.659 78.364 15.134 1.00 9.81 245 ASP A N 1
ATOM 1879 C CA . ASP A 1 245 ? -45.599 77.410 15.443 1.00 11.22 245 ASP A CA 1
ATOM 1880 C C . ASP A 1 245 ? -45.956 75.979 15.040 1.00 12.48 245 ASP A C 1
ATOM 1881 O O . ASP A 1 245 ? -45.094 75.226 14.593 1.00 11.23 245 ASP A O 1
ATOM 1886 N N . ASP A 1 246 ? -47.217 75.590 15.241 1.00 11.67 246 ASP A N 1
ATOM 1887 C CA . ASP A 1 246 ? -47.685 74.250 14.830 1.00 12.64 246 ASP A CA 1
ATOM 1888 C C . ASP A 1 246 ? -47.518 74.039 13.330 1.00 12.59 246 ASP A C 1
ATOM 1889 O O . ASP A 1 246 ? -47.071 72.992 12.858 1.00 13.22 246 ASP A O 1
ATOM 1894 N N . ILE A 1 247 ? -47.909 75.046 12.575 1.00 11.11 247 ILE A N 1
ATOM 1895 C CA . ILE A 1 247 ? -47.835 74.950 11.117 1.00 12.11 247 ILE A CA 1
ATOM 1896 C C . ILE A 1 247 ? -46.367 74.867 10.698 1.00 12.73 247 ILE A C 1
ATOM 1897 O O . ILE A 1 247 ? -45.948 73.955 9.986 1.00 15.21 247 ILE A O 1
ATOM 1902 N N . TRP A 1 248 ? -45.585 75.812 11.190 1.00 13.91 248 TRP A N 1
ATOM 1903 C CA . TRP A 1 248 ? -44.188 75.940 10.818 1.00 14.54 248 TRP A CA 1
ATOM 1904 C C . TRP A 1 248 ? -43.371 74.705 11.197 1.00 15.03 248 TRP A C 1
ATOM 1905 O O . TRP A 1 248 ? -42.460 74.316 10.467 1.00 14.74 248 TRP A O 1
ATOM 1916 N N . ALA A 1 249 ? -43.714 74.071 12.318 1.00 11.04 249 ALA A N 1
ATOM 1917 C CA . ALA A 1 249 ? -43.043 72.840 12.738 1.00 13.38 249 ALA A CA 1
ATOM 1918 C C . ALA A 1 249 ? -43.071 71.758 11.657 1.00 13.51 249 ALA A C 1
ATOM 1919 O O . ALA A 1 249 ? -42.165 70.916 11.583 1.00 12.19 249 ALA A O 1
ATOM 1921 N N . VAL A 1 250 ? -44.116 71.764 10.834 1.00 10.49 250 VAL A N 1
ATOM 1922 C CA . VAL A 1 250 ? -44.199 70.781 9.760 1.00 14.16 250 VAL A CA 1
ATOM 1923 C C . VAL A 1 250 ? -43.033 70.959 8.780 1.00 12.86 250 VAL A C 1
ATOM 1924 O O . VAL A 1 250 ? -42.378 69.988 8.398 1.00 13.69 250 VAL A O 1
ATOM 1928 N N . LEU A 1 251 ? -42.758 72.202 8.397 1.00 15.74 251 LEU A N 1
ATOM 1929 C CA . LEU A 1 251 ? -41.621 72.492 7.516 1.00 14.34 251 LEU A CA 1
ATOM 1930 C C . LEU A 1 251 ? -40.302 72.016 8.145 1.00 15.54 251 LEU A C 1
ATOM 1931 O O . LEU A 1 251 ? -39.476 71.397 7.476 1.00 12.05 251 LEU A O 1
ATOM 1936 N N . HIS A 1 252 ? -40.109 72.302 9.432 1.00 13.35 252 HIS A N 1
ATOM 1937 C CA . HIS A 1 252 ? -38.932 71.819 10.145 1.00 12.30 252 HIS A CA 1
ATOM 1938 C C . HIS A 1 252 ? -38.738 70.308 10.007 1.00 10.99 252 HIS A C 1
ATOM 1939 O O . HIS A 1 252 ? -37.669 69.851 9.619 1.00 12.35 252 HIS A O 1
ATOM 1946 N N . ALA A 1 253 ? -39.765 69.540 10.361 1.00 12.52 253 ALA A N 1
ATOM 1947 C CA . ALA A 1 253 ? -39.657 68.084 10.397 1.00 12.88 253 ALA A CA 1
ATOM 1948 C C . ALA A 1 253 ? -39.439 67.494 8.999 1.00 12.30 253 ALA A C 1
ATOM 1949 O O . ALA A 1 253 ? -38.591 66.615 8.792 1.00 13.52 253 ALA A O 1
ATOM 1951 N N . GLU A 1 254 ? -40.217 67.979 8.044 1.00 14.20 254 GLU A N 1
ATOM 1952 C CA . GLU A 1 254 ? -40.160 67.446 6.682 1.00 12.13 254 GLU A CA 1
ATOM 1953 C C . GLU A 1 254 ? -38.832 67.773 6.000 1.00 15.70 254 GLU A C 1
ATOM 1954 O O . GLU A 1 254 ? -38.359 67.008 5.159 1.00 13.81 254 GLU A O 1
ATOM 1960 N N . ASN A 1 255 ? -38.228 68.903 6.365 1.00 14.55 255 ASN A N 1
ATOM 1961 C CA . ASN A 1 255 ? -36.884 69.226 5.897 1.00 8.38 255 ASN A CA 1
ATOM 1962 C C . ASN A 1 255 ? -35.859 68.251 6.480 1.00 11.17 255 ASN A C 1
ATOM 1963 O O . ASN A 1 255 ? -35.048 67.684 5.745 1.00 9.85 255 ASN A O 1
ATOM 1968 N N . ILE A 1 256 ? -35.901 68.055 7.804 1.00 11.50 256 ILE A N 1
ATOM 1969 C CA . ILE A 1 256 ? -34.974 67.145 8.477 1.00 10.03 256 ILE A CA 1
ATOM 1970 C C . ILE A 1 256 ? -35.116 65.719 7.963 1.00 11.64 256 ILE A C 1
ATOM 1971 O O . ILE A 1 256 ? -34.120 65.024 7.753 1.00 12.89 256 ILE A O 1
ATOM 1976 N N . LYS A 1 257 ? -36.355 65.284 7.743 1.00 13.02 257 LYS A N 1
ATOM 1977 C CA . LYS A 1 257 ? -36.608 63.945 7.203 1.00 14.95 257 LYS A CA 1
ATOM 1978 C C . LYS A 1 257 ? -36.000 63.729 5.810 1.00 18.43 257 LYS A C 1
ATOM 1979 O O . LYS A 1 257 ? -35.826 62.589 5.380 1.00 14.34 257 LYS A O 1
ATOM 1985 N N . ARG A 1 258 ? -35.682 64.815 5.107 1.00 12.49 258 ARG A N 1
ATOM 1986 C CA . ARG A 1 258 ? -35.115 64.696 3.762 1.00 14.76 258 ARG A CA 1
ATOM 1987 C C . ARG A 1 258 ? -33.634 65.026 3.726 1.00 15.18 258 ARG A C 1
ATOM 1988 O O . ARG A 1 258 ? -33.045 65.176 2.644 1.00 15.13 258 ARG A O 1
ATOM 1996 N N . GLY A 1 259 ? -33.029 65.123 4.907 1.00 13.08 259 GLY A N 1
ATOM 1997 C CA . GLY A 1 259 ? -31.605 65.400 5.004 1.00 11.37 259 GLY A CA 1
ATOM 1998 C C . GLY A 1 259 ? -31.237 66.882 4.980 1.00 13.70 259 GLY A C 1
ATOM 1999 O O . GLY A 1 259 ? -30.065 67.229 4.798 1.00 14.75 259 GLY A O 1
ATOM 2000 N N . GLY A 1 260 ? -32.223 67.760 5.163 1.00 12.14 260 GLY A N 1
ATOM 2001 C CA . GLY A 1 260 ? -31.957 69.186 5.275 1.00 9.39 260 GLY A CA 1
ATOM 2002 C C . GLY A 1 260 ? -31.280 69.535 6.597 1.00 14.00 260 GLY A C 1
ATOM 2003 O O . GLY A 1 260 ? -31.062 68.656 7.436 1.00 11.02 260 GLY A O 1
ATOM 2004 N N . GLU A 1 261 ? -30.949 70.809 6.807 1.00 11.33 261 GLU A N 1
ATOM 2005 C CA . GLU A 1 261 ? -30.058 71.134 7.928 1.00 11.49 261 GLU A CA 1
ATOM 2006 C C . GLU A 1 261 ? -30.628 72.101 8.955 1.00 12.29 261 GLU A C 1
ATOM 2007 O O . GLU A 1 261 ? -30.520 71.842 10.151 1.00 13.73 261 GLU A O 1
ATOM 2013 N N . TRP A 1 262 ? -31.218 73.206 8.511 1.00 11.16 262 TRP A N 1
ATOM 2014 C CA . TRP A 1 262 ? -31.865 74.133 9.441 1.00 10.91 262 TRP A CA 1
ATOM 2015 C C . TRP A 1 262 ? -32.668 75.174 8.704 1.00 12.23 262 TRP A C 1
ATOM 2016 O O . TRP A 1 262 ? -32.703 75.192 7.476 1.00 10.84 262 TRP A O 1
ATOM 2027 N N . ILE A 1 263 ? -33.333 76.037 9.458 1.00 10.34 263 ILE A N 1
ATOM 2028 C CA . ILE A 1 263 ? -34.085 77.142 8.864 1.00 10.22 263 ILE A CA 1
ATOM 2029 C C . ILE A 1 263 ? -33.539 78.455 9.413 1.00 10.07 263 ILE A C 1
ATOM 2030 O O . ILE A 1 263 ? -33.365 78.585 10.618 1.00 11.22 263 ILE A O 1
ATOM 2035 N N . GLU A 1 264 ? -33.243 79.411 8.534 1.00 10.79 264 GLU A N 1
ATOM 2036 C CA . GLU A 1 264 ? -32.477 80.608 8.915 1.00 12.64 264 GLU A CA 1
ATOM 2037 C C . GLU A 1 264 ? -33.255 81.685 9.666 1.00 11.75 264 GLU A C 1
ATOM 2038 O O . GLU A 1 264 ? -32.663 82.480 10.393 1.00 11.52 264 GLU A O 1
ATOM 2044 N N . THR A 1 265 ? -34.568 81.743 9.466 1.00 10.59 265 THR A N 1
ATOM 2045 C CA . THR A 1 265 ? -35.382 82.812 10.048 1.00 11.57 265 THR A CA 1
ATOM 2046 C C . THR A 1 265 ? -36.604 82.234 10.770 1.00 12.40 265 THR A C 1
ATOM 2047 O O . THR A 1 265 ? -36.736 81.020 10.880 1.00 14.65 265 THR A O 1
ATOM 2051 N N . ARG A 1 266 ? -37.491 83.097 11.262 1.00 9.51 266 ARG A N 1
ATOM 2052 C CA . ARG A 1 266 ? -38.801 82.647 11.734 1.00 11.52 266 ARG A CA 1
ATOM 2053 C C . ARG A 1 266 ? -39.906 83.287 10.900 1.00 10.43 266 ARG A C 1
ATOM 2054 O O . ARG A 1 266 ? -40.949 83.682 11.430 1.00 12.02 266 ARG A O 1
ATOM 2062 N N . LEU A 1 267 ? -39.693 83.403 9.591 1.00 11.67 267 LEU A N 1
ATOM 2063 C CA . LEU A 1 267 ? -40.595 84.223 8.801 1.00 10.95 267 LEU A CA 1
ATOM 2064 C C . LEU A 1 267 ? -41.811 83.440 8.296 1.00 14.73 267 LEU A C 1
ATOM 2065 O O . LEU A 1 267 ? -41.916 83.096 7.118 1.00 14.20 267 LEU A O 1
ATOM 2070 N N . LEU A 1 268 ? -42.724 83.161 9.216 1.00 11.36 268 LEU A N 1
ATOM 2071 C CA . LEU A 1 268 ? -44.074 82.720 8.884 1.00 11.34 268 LEU A CA 1
ATOM 2072 C C . LEU A 1 268 ? -44.978 83.480 9.828 1.00 14.31 268 LEU A C 1
ATOM 2073 O O . LEU A 1 268 ? -44.744 83.486 11.035 1.00 14.39 268 LEU A O 1
ATOM 2078 N N . ALA A 1 269 ? -45.992 84.142 9.302 1.00 11.21 269 ALA A N 1
ATOM 2079 C CA . ALA A 1 269 ? -46.882 84.909 10.161 1.00 13.21 269 ALA A CA 1
ATOM 2080 C C . ALA A 1 269 ? -48.297 84.829 9.642 1.00 15.65 269 ALA A C 1
ATOM 2081 O O . ALA A 1 269 ? -48.517 84.605 8.445 1.00 12.91 269 ALA A O 1
ATOM 2083 N N . SER A 1 270 ? -49.256 85.040 10.538 1.00 13.79 270 SER A N 1
ATOM 2084 C CA . SER A 1 270 ? -50.664 84.899 10.185 1.00 14.57 270 SER A CA 1
ATOM 2085 C C . SER A 1 270 ? -51.439 86.188 10.422 1.00 14.38 270 SER A C 1
ATOM 2086 O O . SER A 1 270 ? -51.112 86.969 11.330 1.00 13.01 270 SER A O 1
ATOM 2089 N N . GLY A 1 271 ? -52.475 86.394 9.613 1.00 12.84 271 GLY A N 1
ATOM 2090 C CA . GLY A 1 271 ? -53.377 87.518 9.795 1.00 14.15 271 GLY A CA 1
ATOM 2091 C C . GLY A 1 271 ? -52.682 88.868 9.908 1.00 17.50 271 GLY A C 1
ATOM 2092 O O . GLY A 1 271 ? -51.815 89.201 9.095 1.00 17.03 271 GLY A O 1
ATOM 2093 N N . PRO A 1 272 ? -53.054 89.657 10.929 1.00 15.92 272 PRO A N 1
ATOM 2094 C CA . PRO A 1 272 ? -52.525 91.019 11.060 1.00 17.31 272 PRO A CA 1
ATOM 2095 C C . PRO A 1 272 ? -51.020 91.020 11.356 1.00 15.55 272 PRO A C 1
ATOM 2096 O O . PRO A 1 272 ? -50.368 92.044 11.166 1.00 16.16 272 PRO A O 1
ATOM 2100 N N . ARG A 1 273 ? -50.483 89.881 11.780 1.00 13.01 273 ARG A N 1
ATOM 2101 C CA . ARG A 1 273 ? -49.049 89.774 12.063 1.00 15.02 273 ARG A CA 1
ATOM 2102 C C . ARG A 1 273 ? -48.196 89.716 10.797 1.00 13.41 273 ARG A C 1
ATOM 2103 O O . ARG A 1 273 ? -46.967 89.692 10.886 1.00 12.81 273 ARG A O 1
ATOM 2111 N N . THR A 1 274 ? -48.831 89.690 9.624 1.00 12.71 274 THR A N 1
ATOM 2112 C CA . THR A 1 274 ? -48.082 89.788 8.372 1.00 11.37 274 THR A CA 1
ATOM 2113 C C . THR A 1 274 ? -47.742 91.231 7.982 1.00 14.93 274 THR A C 1
ATOM 2114 O O . THR A 1 274 ? -47.032 91.452 7.002 1.00 14.48 274 THR A O 1
ATOM 2118 N N . ASN A 1 275 ? -48.262 92.211 8.718 1.00 13.80 275 ASN A N 1
ATOM 2119 C CA . ASN A 1 275 ? -48.019 93.623 8.389 1.00 16.47 275 ASN A CA 1
ATOM 2120 C C . ASN A 1 275 ? -47.814 94.445 9.667 1.00 16.50 275 ASN A C 1
ATOM 2121 O O . ASN A 1 275 ? -48.756 94.623 10.433 1.00 18.05 275 ASN A O 1
ATOM 2126 N N . PRO A 1 276 ? -46.600 94.993 9.875 1.00 19.40 276 PRO A N 1
ATOM 2127 C CA . PRO A 1 276 ? -45.459 94.978 8.947 1.00 14.48 276 PRO A CA 1
ATOM 2128 C C . PRO A 1 276 ? -44.801 93.607 8.855 1.00 16.25 276 PRO A C 1
ATOM 2129 O O . PRO A 1 276 ? -44.911 92.800 9.775 1.00 14.83 276 PRO A O 1
ATOM 2133 N N . TRP A 1 277 ? -44.152 93.332 7.761 1.00 12.90 277 TRP A N 1
ATOM 2134 C CA . TRP A 1 277 ? -43.427 92.101 7.566 1.00 15.10 277 TRP A CA 1
ATOM 2135 C C . TRP A 1 277 ? -42.210 92.033 8.494 1.00 13.08 277 TRP A C 1
ATOM 2136 O O . TRP A 1 277 ? -41.759 93.012 8.947 1.00 15.21 277 TRP A O 1
ATOM 2147 N N . PHE A 1 278 ? -41.754 90.833 8.739 1.00 12.39 278 PHE A N 1
ATOM 2148 C CA . PHE A 1 278 ? -40.646 90.502 9.635 1.00 13.04 278 PHE A CA 1
ATOM 2149 C C . PHE A 1 278 ? -41.051 90.368 11.126 1.00 13.81 278 PHE A C 1
ATOM 2150 O O . PHE A 1 278 ? -40.249 90.452 11.974 1.00 11.38 278 PHE A O 1
ATOM 2158 N N . GLN A 1 279 ? -42.331 90.117 11.357 1.00 12.72 279 GLN A N 1
ATOM 2159 C CA . GLN A 1 279 ? -42.784 89.659 12.608 1.00 12.31 279 GLN A CA 1
ATOM 2160 C C . GLN A 1 279 ? -42.530 88.158 12.576 1.00 14.04 279 GLN A C 1
ATOM 2161 O O . GLN A 1 279 ? -42.609 87.559 11.559 1.00 12.71 279 GLN A O 1
ATOM 2167 N N . GLU A 1 280 ? -42.264 87.565 13.720 1.00 9.92 280 GLU A N 1
ATOM 2168 C CA . GLU A 1 280 ? -41.762 86.207 13.704 1.00 11.49 280 GLU A CA 1
ATOM 2169 C C . GLU A 1 280 ? -42.849 85.181 13.995 1.00 10.55 280 GLU A C 1
ATOM 2170 O O . GLU A 1 280 ? -43.855 85.485 14.632 1.00 13.90 280 GLU A O 1
ATOM 2176 N N . CYS A 1 281 ? -42.621 83.964 13.518 1.00 9.25 281 CYS A N 1
ATOM 2177 C CA . CYS A 1 281 ? -43.499 82.842 13.808 1.00 9.73 281 CYS A CA 1
ATOM 2178 C C . CYS A 1 281 ? -43.562 82.613 15.307 1.00 12.85 281 CYS A C 1
ATOM 2179 O O . CYS A 1 281 ? -42.523 82.517 15.964 1.00 11.29 281 CYS A O 1
ATOM 2182 N N . GLY A 1 282 ? -44.775 82.512 15.843 1.00 10.80 282 GLY A N 1
ATOM 2183 C CA . GLY A 1 282 ? -44.932 82.319 17.272 1.00 11.26 282 GLY A CA 1
ATOM 2184 C C . GLY A 1 282 ? -46.195 81.595 17.691 1.00 12.24 282 GLY A C 1
ATOM 2185 O O . GLY A 1 282 ? -46.716 80.744 16.962 1.00 11.82 282 GLY A O 1
ATOM 2186 N N . PRO A 1 283 ? -46.709 81.941 18.876 1.00 12.71 283 PRO A N 1
ATOM 2187 C CA . PRO A 1 283 ? -47.834 81.195 19.460 1.00 15.08 283 PRO A CA 1
ATOM 2188 C C . PRO A 1 283 ? -49.211 81.591 18.931 1.00 14.32 283 PRO A C 1
ATOM 2189 O O . PRO A 1 283 ? -50.169 80.913 19.292 1.00 15.09 283 PRO A O 1
ATOM 2193 N N . ARG A 1 284 ? -49.318 82.635 18.107 1.00 14.19 284 ARG A N 1
ATOM 2194 C CA . ARG A 1 284 ? -50.629 83.131 17.681 1.00 13.12 284 ARG A CA 1
ATOM 2195 C C . ARG A 1 284 ? -51.526 82.001 17.196 1.00 15.24 284 ARG A C 1
ATOM 2196 O O . ARG A 1 284 ? -51.110 81.174 16.391 1.00 15.49 284 ARG A O 1
ATOM 2204 N N . ILE A 1 285 ? -52.748 81.952 17.708 1.00 15.16 285 ILE A N 1
ATOM 2205 C CA . ILE A 1 285 ? -53.705 80.956 17.256 1.00 14.07 285 ILE A CA 1
ATOM 2206 C C . ILE A 1 285 ? -54.316 81.437 15.931 1.00 12.34 285 ILE A C 1
ATOM 2207 O O . ILE A 1 285 ? -54.883 82.530 15.838 1.00 13.86 285 ILE A O 1
ATOM 2212 N N . THR A 1 286 ? -54.145 80.623 14.899 1.00 13.46 286 THR A N 1
ATOM 2213 C CA . THR A 1 286 ? -54.543 81.006 13.542 1.00 14.32 286 THR A CA 1
ATOM 2214 C C . THR A 1 286 ? -56.059 81.009 13.388 1.00 19.48 286 THR A C 1
ATOM 2215 O O . THR A 1 286 ? -56.778 80.411 14.196 1.00 18.16 286 THR A O 1
ATOM 2219 N N . GLN A 1 287 ? -56.543 81.702 12.363 1.00 17.18 287 GLN A N 1
ATOM 2220 C CA . GLN A 1 287 ? -57.979 81.916 12.184 1.00 19.36 287 GLN A CA 1
ATOM 2221 C C . GLN A 1 287 ? -58.429 81.589 10.768 1.00 21.12 287 GLN A C 1
ATOM 2222 O O . GLN A 1 287 ? -57.660 81.757 9.823 1.00 16.24 287 GLN A O 1
ATOM 2228 N N . LYS A 1 288 ? -59.676 81.136 10.622 1.00 22.31 288 LYS A N 1
ATOM 2229 C CA . LYS A 1 288 ? -60.313 81.041 9.307 1.00 19.53 288 LYS A CA 1
ATOM 2230 C C . LYS A 1 288 ? -60.440 82.426 8.703 1.00 21.05 288 LYS A C 1
ATOM 2231 O O . LYS A 1 288 ? -60.597 83.406 9.434 1.00 17.62 288 LYS A O 1
ATOM 2237 N N . ASN A 1 289 ? -60.400 82.490 7.371 1.00 14.51 289 ASN A N 1
ATOM 2238 C CA . ASN A 1 289 ? -60.518 83.734 6.613 1.00 16.51 289 ASN A CA 1
ATOM 2239 C C . ASN A 1 289 ? -59.440 84.742 6.962 1.00 16.17 289 ASN A C 1
ATOM 2240 O O . ASN A 1 289 ? -59.710 85.907 7.242 1.00 14.79 289 ASN A O 1
ATOM 2245 N N . GLU A 1 290 ? -58.202 84.270 6.886 1.00 16.15 290 GLU A N 1
ATOM 2246 C CA . GLU A 1 290 ? -57.033 85.098 7.103 1.00 16.62 290 GLU A CA 1
ATOM 2247 C C . GLU A 1 290 ? -55.915 84.685 6.173 1.00 14.23 290 GLU A C 1
ATOM 2248 O O . GLU A 1 290 ? -55.853 83.544 5.704 1.00 17.85 290 GLU A O 1
ATOM 2254 N N . ILE A 1 291 ? -55.027 85.635 5.941 1.00 16.71 291 ILE A N 1
ATOM 2255 C CA . ILE A 1 291 ? -53.788 85.441 5.213 1.00 16.21 291 ILE A CA 1
ATOM 2256 C C . ILE A 1 291 ? -52.763 84.718 6.084 1.00 16.08 291 ILE A C 1
ATOM 2257 O O . ILE A 1 291 ? -52.653 85.004 7.275 1.00 18.19 291 ILE A O 1
ATOM 2262 N N . ILE A 1 292 ? -52.029 83.775 5.500 1.00 16.19 292 ILE A N 1
ATOM 2263 C CA . ILE A 1 292 ? -50.771 83.312 6.083 1.00 14.01 292 ILE A CA 1
ATOM 2264 C C . ILE A 1 292 ? -49.674 83.503 5.041 1.00 17.35 292 ILE A C 1
ATOM 2265 O O . ILE A 1 292 ? -49.830 83.106 3.875 1.00 13.87 292 ILE A O 1
ATOM 2270 N N . ALA A 1 293 ? -48.586 84.151 5.445 1.00 13.38 293 ALA A N 1
ATOM 2271 C CA . ALA A 1 293 ? -47.467 84.398 4.538 1.00 13.34 293 ALA A CA 1
ATOM 2272 C C . ALA A 1 293 ? -46.201 83.855 5.159 1.00 15.52 293 ALA A C 1
ATOM 2273 O O . ALA A 1 293 ? -46.005 83.949 6.367 1.00 13.36 293 ALA A O 1
ATOM 2275 N N . PHE A 1 294 ? -45.346 83.260 4.344 1.00 15.66 294 PHE A N 1
ATOM 2276 C CA . PHE A 1 294 ? -44.128 82.684 4.888 1.00 12.18 294 PHE A CA 1
ATOM 2277 C C . PHE A 1 294 ? -43.020 82.738 3.878 1.00 15.43 294 PHE A C 1
ATOM 2278 O O . PHE A 1 294 ? -43.228 82.906 2.665 1.00 13.57 294 PHE A O 1
ATOM 2286 N N . ASP A 1 295 ? -41.836 82.517 4.401 1.00 15.78 295 ASP A N 1
ATOM 2287 C CA . ASP A 1 295 ? -40.620 82.573 3.642 1.00 12.49 295 ASP A CA 1
ATOM 2288 C C . ASP A 1 295 ? -39.799 81.379 4.121 1.00 15.46 295 ASP A C 1
ATOM 2289 O O . ASP A 1 295 ? -39.551 81.268 5.310 1.00 14.18 295 ASP A O 1
ATOM 2294 N N . THR A 1 296 ? -39.391 80.482 3.228 1.00 11.68 296 THR A N 1
ATOM 2295 C CA . THR A 1 296 ? -38.747 79.238 3.684 1.00 11.72 296 THR A CA 1
ATOM 2296 C C . THR A 1 296 ? -37.368 79.458 4.291 1.00 13.12 296 THR A C 1
ATOM 2297 O O . THR A 1 296 ? -37.056 78.851 5.327 1.00 15.10 296 THR A O 1
ATOM 2301 N N . ASP A 1 297 ? -36.557 80.317 3.664 1.00 12.53 297 ASP A N 1
ATOM 2302 C CA . ASP A 1 297 ? -35.198 80.639 4.162 1.00 16.77 297 ASP A CA 1
ATOM 2303 C C . ASP A 1 297 ? -34.507 79.394 4.697 1.00 12.77 297 ASP A C 1
ATOM 2304 O O . ASP A 1 297 ? -34.045 79.356 5.844 1.00 14.17 297 ASP A O 1
ATOM 2309 N N . LEU A 1 298 ? -34.481 78.360 3.872 1.00 13.09 298 LEU A N 1
ATOM 2310 C CA . LEU A 1 298 ? -34.248 77.009 4.349 1.00 10.77 298 LEU A CA 1
ATOM 2311 C C . LEU A 1 298 ? -32.935 76.445 3.848 1.00 12.70 298 LEU A C 1
ATOM 2312 O O . LEU A 1 298 ? -32.630 76.544 2.654 1.00 12.77 298 LEU A O 1
ATOM 2317 N N . ILE A 1 299 ? -32.156 75.858 4.755 1.00 9.98 299 ILE A N 1
ATOM 2318 C CA . ILE A 1 299 ? -30.935 75.162 4.364 1.00 9.71 299 ILE A CA 1
ATOM 2319 C C . ILE A 1 299 ? -31.311 73.688 4.228 1.00 13.19 299 ILE A C 1
ATOM 2320 O O . ILE A 1 299 ? -31.536 73.003 5.218 1.00 9.71 299 ILE A O 1
ATOM 2325 N N . GLY A 1 300 ? -31.418 73.218 2.986 1.00 11.42 300 GLY A N 1
ATOM 2326 C CA . GLY A 1 300 ? -32.040 71.933 2.719 1.00 9.85 300 GLY A CA 1
ATOM 2327 C C . GLY A 1 300 ? -31.070 70.824 2.392 1.00 12.51 300 GLY A C 1
ATOM 2328 O O . GLY A 1 300 ? -29.922 70.827 2.847 1.00 14.02 300 GLY A O 1
ATOM 2329 N N . SER A 1 301 ? -31.543 69.867 1.602 1.00 13.88 301 SER A N 1
ATOM 2330 C CA . SER A 1 301 ? -30.757 68.693 1.255 1.00 14.34 301 SER A CA 1
ATOM 2331 C C . SER A 1 301 ? -29.485 69.103 0.527 1.00 11.81 301 SER A C 1
ATOM 2332 O O . SER A 1 301 ? -29.467 70.131 -0.147 1.00 13.13 301 SER A O 1
ATOM 2335 N N . TYR A 1 302 ? -28.424 68.314 0.705 1.00 11.79 302 TYR A N 1
ATOM 2336 C CA . TYR A 1 302 ? -27.091 68.637 0.193 1.00 14.02 302 TYR A CA 1
ATOM 2337 C C . TYR A 1 302 ? -26.557 69.970 0.717 1.00 14.69 302 TYR A C 1
ATOM 2338 O O . TYR A 1 302 ? -25.560 70.476 0.213 1.00 16.01 302 TYR A O 1
ATOM 2347 N N . GLY A 1 303 ? -27.195 70.519 1.751 1.00 17.11 303 GLY A N 1
ATOM 2348 C CA . GLY A 1 303 ? -26.754 71.774 2.338 1.00 15.86 303 GLY A CA 1
ATOM 2349 C C . GLY A 1 303 ? -27.089 72.994 1.488 1.00 16.23 303 GLY A C 1
ATOM 2350 O O . GLY A 1 303 ? -26.584 74.091 1.738 1.00 16.64 303 GLY A O 1
ATOM 2351 N N . ILE A 1 304 ? -27.948 72.808 0.490 1.00 11.86 304 ILE A N 1
ATOM 2352 C CA . ILE A 1 304 ? -28.321 73.892 -0.416 1.00 12.87 304 ILE A CA 1
ATOM 2353 C C . ILE A 1 304 ? -29.516 74.684 0.098 1.00 15.55 304 ILE A C 1
ATOM 2354 O O . ILE A 1 304 ? -30.517 74.113 0.527 1.00 13.34 304 ILE A O 1
ATOM 2359 N N . CYS A 1 305 ? -29.400 76.005 0.032 1.00 10.92 305 CYS A N 1
ATOM 2360 C CA . CYS A 1 305 ? -30.454 76.914 0.445 1.00 11.80 305 CYS A CA 1
ATOM 2361 C C . CYS A 1 305 ? -31.556 76.998 -0.599 1.00 14.63 305 CYS A C 1
ATOM 2362 O O . CYS A 1 305 ? -31.294 77.191 -1.797 1.00 12.20 305 CYS A O 1
ATOM 2365 N N . VAL A 1 306 ? -32.786 76.813 -0.144 1.00 11.75 306 VAL A N 1
ATOM 2366 C CA . VAL A 1 306 ? -33.958 77.028 -0.980 1.00 11.20 306 VAL A CA 1
ATOM 2367 C C . VAL A 1 306 ? -34.743 78.143 -0.332 1.00 13.16 306 VAL A C 1
ATOM 2368 O O . VAL A 1 306 ? -35.245 78.023 0.789 1.00 13.52 306 VAL A O 1
ATOM 2372 N N . ASP A 1 307 ? -34.828 79.245 -1.043 1.00 11.53 307 ASP A N 1
ATOM 2373 C CA . ASP A 1 307 ? -35.323 80.458 -0.461 1.00 11.46 307 ASP A CA 1
ATOM 2374 C C . ASP A 1 307 ? -36.521 80.954 -1.267 1.00 15.36 307 ASP A C 1
ATOM 2375 O O . ASP A 1 307 ? -36.362 81.694 -2.242 1.00 14.32 307 ASP A O 1
ATOM 2380 N N . ILE A 1 308 ? -37.712 80.512 -0.880 1.00 12.63 308 ILE A N 1
ATOM 2381 C CA . ILE A 1 308 ? -38.925 80.902 -1.583 1.00 12.62 308 ILE A CA 1
ATOM 2382 C C . ILE A 1 308 ? -39.996 81.361 -0.607 1.00 15.33 308 ILE A C 1
ATOM 2383 O O . ILE A 1 308 ? -39.988 80.988 0.573 1.00 14.53 308 ILE A O 1
ATOM 2388 N N . SER A 1 309 ? -40.913 82.186 -1.101 1.00 14.26 309 SER A N 1
ATOM 2389 C CA . SER A 1 309 ? -41.961 82.747 -0.255 1.00 14.20 309 SER A CA 1
ATOM 2390 C C . SER A 1 309 ? -43.298 82.596 -0.955 1.00 10.19 309 SER A C 1
ATOM 2391 O O . SER A 1 309 ? -43.399 82.782 -2.174 1.00 11.51 309 SER A O 1
ATOM 2394 N N . ARG A 1 310 ? -44.322 82.250 -0.187 1.00 11.16 310 ARG A N 1
ATOM 2395 C CA . ARG A 1 310 ? -45.679 82.161 -0.713 1.00 9.86 310 ARG A CA 1
ATOM 2396 C C . ARG A 1 310 ? -46.621 82.785 0.303 1.00 16.04 310 ARG A C 1
ATOM 2397 O O . ARG A 1 310 ? -46.318 82.827 1.494 1.00 12.54 310 ARG A O 1
ATOM 2405 N N . THR A 1 311 ? -47.759 83.268 -0.178 1.00 12.63 311 THR A N 1
ATOM 2406 C CA . THR A 1 311 ? -48.816 83.752 0.685 1.00 9.93 311 THR A CA 1
ATOM 2407 C C . THR A 1 311 ? -50.082 82.958 0.406 1.00 15.17 311 THR A C 1
ATOM 2408 O O . THR A 1 311 ? -50.459 82.760 -0.754 1.00 14.67 311 THR A O 1
ATOM 2412 N N . TRP A 1 312 ? -50.732 82.502 1.471 1.00 12.14 312 TRP A N 1
ATOM 2413 C CA . TRP A 1 312 ? -51.927 81.692 1.348 1.00 14.25 312 TRP A CA 1
ATOM 2414 C C . TRP A 1 312 ? -53.144 82.393 1.923 1.00 17.94 312 TRP A C 1
ATOM 2415 O O . TRP A 1 312 ? -53.058 83.096 2.936 1.00 16.44 312 TRP A O 1
ATOM 2426 N N . TRP A 1 313 ? -54.283 82.187 1.279 1.00 13.96 313 TRP A N 1
ATOM 2427 C CA . TRP A 1 313 ? -55.562 82.541 1.874 1.00 15.60 313 TRP A CA 1
ATOM 2428 C C . TRP A 1 313 ? -56.242 81.259 2.322 1.00 16.93 313 TRP A C 1
ATOM 2429 O O . TRP A 1 313 ? -56.391 80.313 1.543 1.00 15.64 313 TRP A O 1
ATOM 2440 N N . ILE A 1 314 ? -56.634 81.209 3.588 1.00 14.39 314 ILE A N 1
ATOM 2441 C CA . ILE A 1 314 ? -57.298 80.030 4.108 1.00 15.44 314 ILE A CA 1
ATOM 2442 C C . ILE A 1 314 ? -58.611 80.439 4.758 1.00 22.26 314 ILE A C 1
ATOM 2443 O O . ILE A 1 314 ? -58.620 81.168 5.744 1.00 19.02 314 ILE A O 1
ATOM 2448 N N . GLY A 1 315 ? -59.723 79.979 4.193 1.00 19.19 315 GLY A N 1
ATOM 2449 C CA . GLY A 1 315 ? -61.031 80.302 4.736 1.00 19.79 315 GLY A CA 1
ATOM 2450 C C . GLY A 1 315 ? -62.169 79.902 3.818 1.00 26.03 315 GLY A C 1
ATOM 2451 O O . GLY A 1 315 ? -61.944 79.531 2.666 1.00 21.67 315 GLY A O 1
ATOM 2452 N N . ASP A 1 316 ? -63.392 79.985 4.334 1.00 26.79 316 ASP A N 1
ATOM 2453 C CA . ASP A 1 316 ? -64.594 79.672 3.563 1.00 31.70 316 ASP A CA 1
ATOM 2454 C C . ASP A 1 316 ? -65.010 80.842 2.675 1.00 28.30 316 ASP A C 1
ATOM 2455 O O . ASP A 1 316 ? -65.612 80.651 1.622 1.00 32.70 316 ASP A O 1
ATOM 2460 N N . GLN A 1 317 ? -64.684 82.056 3.100 1.00 25.14 317 GLN A N 1
ATOM 2461 C CA . GLN A 1 317 ? -65.015 83.249 2.330 1.00 26.07 317 GLN A CA 1
ATOM 2462 C C . GLN A 1 317 ? -63.972 83.523 1.252 1.00 26.82 317 GLN A C 1
ATOM 2463 O O . GLN A 1 317 ? -62.892 82.937 1.265 1.00 25.31 317 GLN A O 1
ATOM 2469 N N . LYS A 1 318 ? -64.291 84.422 0.328 1.00 24.61 318 LYS A N 1
ATOM 2470 C CA . LYS A 1 318 ? -63.299 84.906 -0.630 1.00 25.39 318 LYS A CA 1
ATOM 2471 C C . LYS A 1 318 ? -62.358 85.894 0.055 1.00 25.03 318 LYS A C 1
ATOM 2472 O O . LYS A 1 318 ? -62.767 86.581 0.986 1.00 21.02 318 LYS A O 1
ATOM 2478 N N . PRO A 1 319 ? -61.100 85.983 -0.415 1.00 19.65 319 PRO A N 1
ATOM 2479 C CA . PRO A 1 319 ? -60.211 87.045 0.071 1.00 20.62 319 PRO A CA 1
ATOM 2480 C C . PRO A 1 319 ? -60.727 88.412 -0.354 1.00 21.10 319 PRO A C 1
ATOM 2481 O O . PRO A 1 319 ? -61.448 88.488 -1.352 1.00 20.17 319 PRO A O 1
ATOM 2485 N N . ARG A 1 320 ? -60.366 89.469 0.371 1.00 18.37 320 ARG A N 1
ATOM 2486 C CA . ARG A 1 320 ? -60.787 90.825 0.000 1.00 19.28 320 ARG A CA 1
ATOM 2487 C C . ARG A 1 320 ? -60.178 91.241 -1.336 1.00 19.02 320 ARG A C 1
ATOM 2488 O O . ARG A 1 320 ? -59.109 90.761 -1.694 1.00 20.34 320 ARG A O 1
ATOM 2496 N N . PRO A 1 321 ? -60.859 92.135 -2.078 1.00 19.90 321 PRO A N 1
ATOM 2497 C CA . PRO A 1 321 ? -60.279 92.619 -3.337 1.00 21.27 321 PRO A CA 1
ATOM 2498 C C . PRO A 1 321 ? -58.913 93.278 -3.148 1.00 22.64 321 PRO A C 1
ATOM 2499 O O . PRO A 1 321 ? -58.096 93.216 -4.063 1.00 14.43 321 PRO A O 1
ATOM 2503 N N . ASP A 1 322 ? -58.643 93.895 -1.999 1.00 16.60 322 ASP A N 1
ATOM 2504 C CA . ASP A 1 322 ? -57.351 94.560 -1.893 1.00 19.44 322 ASP A CA 1
ATOM 2505 C C . ASP A 1 322 ? -56.255 93.503 -1.720 1.00 16.65 322 ASP A C 1
ATOM 2506 O O . ASP A 1 322 ? -55.103 93.726 -2.104 1.00 15.67 322 ASP A O 1
ATOM 2511 N N . MET A 1 323 ? -56.629 92.336 -1.199 1.00 15.75 323 MET A N 1
ATOM 2512 C CA . MET A 1 323 ? -55.683 91.234 -1.049 1.00 15.23 323 MET A CA 1
ATOM 2513 C C . MET A 1 323 ? -55.349 90.630 -2.401 1.00 15.74 323 MET A C 1
ATOM 2514 O O . MET A 1 323 ? -54.200 90.285 -2.690 1.00 13.45 323 MET A O 1
ATOM 2519 N N . VAL A 1 324 ? -56.376 90.484 -3.222 1.00 15.69 324 VAL A N 1
ATOM 2520 C CA . VAL A 1 324 ? -56.200 90.010 -4.586 1.00 12.69 324 VAL A CA 1
ATOM 2521 C C . VAL A 1 324 ? -55.305 90.960 -5.383 1.00 14.96 324 VAL A C 1
ATOM 2522 O O . VAL A 1 324 ? -54.355 90.516 -6.029 1.00 17.26 324 VAL A O 1
ATOM 2526 N N . TYR A 1 325 ? -55.592 92.259 -5.333 1.00 16.28 325 TYR A N 1
ATOM 2527 C CA . TYR A 1 325 ? -54.769 93.233 -6.054 1.00 17.36 325 TYR A CA 1
ATOM 2528 C C . TYR A 1 325 ? -53.300 93.177 -5.609 1.00 16.16 325 TYR A C 1
ATOM 2529 O O . TYR A 1 325 ? -52.377 93.209 -6.434 1.00 14.91 325 TYR A O 1
ATOM 2538 N N . ALA A 1 326 ? -53.094 93.105 -4.296 1.00 14.73 326 ALA A N 1
ATOM 2539 C CA . ALA A 1 326 ? -51.751 93.090 -3.732 1.00 15.50 326 ALA A CA 1
ATOM 2540 C C . ALA A 1 326 ? -50.987 91.855 -4.189 1.00 13.17 326 ALA A C 1
ATOM 2541 O O . ALA A 1 326 ? -49.823 91.949 -4.573 1.00 14.48 326 ALA A O 1
ATOM 2543 N N . MET A 1 327 ? -51.648 90.699 -4.143 1.00 11.57 327 MET A N 1
ATOM 2544 C CA . MET A 1 327 ? -51.047 89.454 -4.603 1.00 13.74 327 MET A CA 1
ATOM 2545 C C . MET A 1 327 ? -50.670 89.528 -6.084 1.00 14.56 327 MET A C 1
ATOM 2546 O O . MET A 1 327 ? -49.578 89.108 -6.483 1.00 13.46 327 MET A O 1
ATOM 2551 N N . GLN A 1 328 ? -51.587 90.044 -6.899 1.00 12.26 328 GLN A N 1
ATOM 2552 C CA . GLN A 1 328 ? -51.347 90.161 -8.340 1.00 15.21 328 GLN A CA 1
ATOM 2553 C C . GLN A 1 328 ? -50.202 91.141 -8.601 1.00 15.52 328 GLN A C 1
ATOM 2554 O O . GLN A 1 328 ? -49.382 90.943 -9.499 1.00 15.91 328 GLN A O 1
ATOM 2560 N N . HIS A 1 329 ? -50.162 92.195 -7.800 1.00 14.00 329 HIS A N 1
ATOM 2561 C CA . HIS A 1 329 ? -49.127 93.214 -7.910 1.00 15.52 329 HIS A CA 1
ATOM 2562 C C . HIS A 1 329 ? -47.764 92.625 -7.539 1.00 12.30 329 HIS A C 1
ATOM 2563 O O . HIS A 1 329 ? -46.751 92.926 -8.166 1.00 15.54 329 HIS A O 1
ATOM 2570 N N . ALA A 1 330 ? -47.752 91.772 -6.520 1.00 13.53 330 ALA A N 1
ATOM 2571 C CA . ALA A 1 330 ? -46.529 91.127 -6.066 1.00 13.86 330 ALA A CA 1
ATOM 2572 C C . ALA A 1 330 ? -45.998 90.160 -7.115 1.00 13.82 330 ALA A C 1
ATOM 2573 O O . ALA A 1 330 ? -44.791 90.073 -7.355 1.00 13.96 330 ALA A O 1
ATOM 2575 N N . HIS A 1 331 ? -46.918 89.417 -7.720 1.00 14.16 331 HIS A N 1
ATOM 2576 C CA . HIS A 1 331 ? -46.594 88.460 -8.770 1.00 13.40 331 HIS A CA 1
ATOM 2577 C C . HIS A 1 331 ? -46.033 89.178 -10.003 1.00 14.08 331 HIS A C 1
ATOM 2578 O O . HIS A 1 331 ? -45.006 88.784 -10.562 1.00 14.90 331 HIS A O 1
ATOM 2585 N N . GLU A 1 332 ? -46.714 90.238 -10.416 1.00 14.16 332 GLU A N 1
ATOM 2586 C CA . GLU A 1 332 ? -46.238 91.081 -11.513 1.00 15.86 332 GLU A CA 1
ATOM 2587 C C . GLU A 1 332 ? -44.838 91.653 -11.230 1.00 15.13 332 GLU A C 1
ATOM 2588 O O . GLU A 1 332 ? -43.998 91.740 -12.126 1.00 12.87 332 GLU A O 1
ATOM 2594 N N . HIS A 1 333 ? -44.602 92.034 -9.977 1.00 12.17 333 HIS A N 1
ATOM 2595 C CA . HIS A 1 333 ? -43.308 92.558 -9.549 1.00 12.18 333 HIS A CA 1
ATOM 2596 C C . HIS A 1 333 ? -42.184 91.541 -9.807 1.00 14.50 333 HIS A C 1
ATOM 2597 O O . HIS A 1 333 ? -41.215 91.863 -10.491 1.00 12.90 333 HIS A O 1
ATOM 2604 N N . ILE A 1 334 ? -42.311 90.314 -9.291 1.00 12.46 334 ILE A N 1
ATOM 2605 C CA . ILE A 1 334 ? -41.219 89.353 -9.453 1.00 13.91 334 ILE A CA 1
ATOM 2606 C C . ILE A 1 334 ? -41.118 88.802 -10.882 1.00 11.71 334 ILE A C 1
ATOM 2607 O O . ILE A 1 334 ? -40.016 88.532 -11.345 1.00 12.71 334 ILE A O 1
ATOM 2612 N N . MET A 1 335 ? -42.235 88.643 -11.588 1.00 12.27 335 MET A N 1
ATOM 2613 C CA . MET A 1 335 ? -42.152 88.153 -12.966 1.00 13.81 335 MET A CA 1
ATOM 2614 C C . MET A 1 335 ? -41.503 89.209 -13.871 1.00 13.13 335 MET A C 1
ATOM 2615 O O . MET A 1 335 ? -40.727 88.873 -14.764 1.00 15.88 335 MET A O 1
ATOM 2620 N N . THR A 1 336 ? -41.797 90.483 -13.629 1.00 15.07 336 THR A N 1
ATOM 2621 C CA . THR A 1 336 ? -41.183 91.558 -14.409 1.00 14.37 336 THR A CA 1
ATOM 2622 C C . THR A 1 336 ? -39.698 91.656 -14.080 1.00 17.08 336 THR A C 1
ATOM 2623 O O . THR A 1 336 ? -38.846 91.776 -14.968 1.00 11.13 336 THR A O 1
ATOM 2627 N N . ASN A 1 337 ? -39.376 91.595 -12.794 1.00 11.52 337 ASN A N 1
ATOM 2628 C CA . ASN A 1 337 ? -37.988 91.731 -12.413 1.00 11.57 337 ASN A CA 1
ATOM 2629 C C . ASN A 1 337 ? -37.154 90.523 -12.838 1.00 12.71 337 ASN A C 1
ATOM 2630 O O . ASN A 1 337 ? -36.006 90.706 -13.252 1.00 12.08 337 ASN A O 1
ATOM 2635 N N . MET A 1 338 ? -37.693 89.296 -12.789 1.00 9.30 338 MET A N 1
ATOM 2636 C CA . MET A 1 338 ? -36.842 88.179 -13.196 1.00 11.19 338 MET A CA 1
ATOM 2637 C C . MET A 1 338 ? -36.645 88.180 -14.723 1.00 13.61 338 MET A C 1
ATOM 2638 O O . MET A 1 338 ? -35.628 87.705 -15.213 1.00 12.73 338 MET A O 1
ATOM 2643 N N . GLU A 1 339 ? -37.583 88.761 -15.465 1.00 11.82 339 GLU A N 1
ATOM 2644 C CA . GLU A 1 339 ? -37.425 88.857 -16.922 1.00 14.95 339 GLU A CA 1
ATOM 2645 C C . GLU A 1 339 ? -36.226 89.745 -17.318 1.00 15.86 339 GLU A C 1
ATOM 2646 O O . GLU A 1 339 ? -35.757 89.701 -18.459 1.00 16.37 339 GLU A O 1
ATOM 2652 N N . MET A 1 340 ? -35.714 90.534 -16.376 1.00 14.31 340 MET A N 1
ATOM 2653 C CA . MET A 1 340 ? -34.512 91.340 -16.626 1.00 14.17 340 MET A CA 1
ATOM 2654 C C . MET A 1 340 ? -33.237 90.502 -16.650 1.00 14.50 340 MET A C 1
ATOM 2655 O O . MET A 1 340 ? -32.188 90.945 -17.127 1.00 20.26 340 MET A O 1
ATOM 2660 N N . LEU A 1 341 ? -33.328 89.290 -16.127 1.00 13.14 341 LEU A N 1
ATOM 2661 C CA . LEU A 1 341 ? -32.141 88.478 -15.872 1.00 15.38 341 LEU A CA 1
ATOM 2662 C C . LEU A 1 341 ? -31.561 87.800 -17.115 1.00 18.07 341 LEU A C 1
ATOM 2663 O O . LEU A 1 341 ? -32.229 87.014 -17.773 1.00 13.58 341 LEU A O 1
ATOM 2668 N N . LYS A 1 342 ? -30.303 88.103 -17.408 1.00 14.14 342 LYS A N 1
ATOM 2669 C CA . LYS A 1 342 ? -29.534 87.361 -18.391 1.00 17.90 342 LYS A CA 1
ATOM 2670 C C . LYS A 1 342 ? -28.067 87.722 -18.205 1.00 18.07 342 LYS A C 1
ATOM 2671 O O . LYS A 1 342 ? -27.770 88.763 -17.622 1.00 16.49 342 LYS A O 1
ATOM 2677 N N . PRO A 1 343 ? -27.148 86.862 -18.676 1.00 14.77 343 PRO A N 1
ATOM 2678 C CA . PRO A 1 343 ? -25.720 87.169 -18.527 1.00 17.05 343 PRO A CA 1
ATOM 2679 C C . PRO A 1 343 ? -25.368 88.523 -19.107 1.00 18.82 343 PRO A C 1
ATOM 2680 O O . PRO A 1 343 ? -25.925 88.895 -20.143 1.00 20.01 343 PRO A O 1
ATOM 2684 N N . GLY A 1 344 ? -24.473 89.249 -18.445 1.00 14.68 344 GLY A N 1
ATOM 2685 C CA . GLY A 1 344 ? -23.991 90.516 -18.960 1.00 14.85 344 GLY A CA 1
ATOM 2686 C C . GLY A 1 344 ? -24.733 91.744 -18.480 1.00 18.25 344 GLY A C 1
ATOM 2687 O O . GLY A 1 344 ? -24.235 92.862 -18.612 1.00 21.77 344 GLY A O 1
ATOM 2688 N N . VAL A 1 345 ? -25.931 91.562 -17.936 1.00 18.15 345 VAL A N 1
ATOM 2689 C CA . VAL A 1 345 ? -26.647 92.697 -17.371 1.00 17.54 345 VAL A CA 1
ATOM 2690 C C . VAL A 1 345 ? -25.894 93.150 -16.123 1.00 14.79 345 VAL A C 1
ATOM 2691 O O . VAL A 1 345 ? -25.490 92.325 -15.321 1.00 16.21 345 VAL A O 1
ATOM 2695 N N . MET A 1 346 ? -25.680 94.454 -15.989 1.00 15.13 346 MET A N 1
ATOM 2696 C CA . MET A 1 346 ? -25.004 95.002 -14.821 1.00 16.18 346 MET A CA 1
ATOM 2697 C C . MET A 1 346 ? -25.978 95.081 -13.650 1.00 14.21 346 MET A C 1
ATOM 2698 O O . MET A 1 346 ? -27.121 95.513 -13.800 1.00 15.78 346 MET A O 1
ATOM 2703 N N . ILE A 1 347 ? -25.531 94.638 -12.485 1.00 14.23 347 ILE A N 1
ATOM 2704 C CA . ILE A 1 347 ? -26.394 94.651 -11.308 1.00 12.01 347 ILE A CA 1
ATOM 2705 C C . ILE A 1 347 ? -27.060 96.010 -11.063 1.00 12.24 347 ILE A C 1
ATOM 2706 O O . ILE A 1 347 ? -28.270 96.057 -10.832 1.00 15.72 347 ILE A O 1
ATOM 2711 N N . PRO A 1 348 ? -26.307 97.123 -11.167 1.00 13.91 348 PRO A N 1
ATOM 2712 C CA . PRO A 1 348 ? -26.998 98.403 -10.956 1.00 14.80 348 PRO A CA 1
ATOM 2713 C C . PRO A 1 348 ? -28.069 98.728 -12.011 1.00 16.54 348 PRO A C 1
ATOM 2714 O O . PRO A 1 348 ? -28.949 99.541 -11.725 1.00 17.59 348 PRO A O 1
ATOM 2718 N N . ASP A 1 349 ? -28.008 98.108 -13.189 1.00 14.51 349 ASP A N 1
ATOM 2719 C CA . ASP A 1 349 ? -29.066 98.303 -14.186 1.00 20.71 349 ASP A CA 1
ATOM 2720 C C . ASP A 1 349 ? -30.349 97.543 -13.818 1.00 16.82 349 ASP A C 1
ATOM 2721 O O . ASP A 1 349 ? -31.447 97.935 -14.222 1.00 19.08 349 ASP A O 1
ATOM 2726 N N . LEU A 1 350 ? -30.215 96.458 -13.061 1.00 17.79 350 LEU A N 1
ATOM 2727 C CA . LEU A 1 350 ? -31.379 95.782 -12.492 1.00 15.30 350 LEU A CA 1
ATOM 2728 C C . LEU A 1 350 ? -32.095 96.733 -11.553 1.00 18.84 350 LEU A C 1
ATOM 2729 O O . LEU A 1 350 ? -33.316 96.871 -11.574 1.00 17.48 350 LEU A O 1
ATOM 2734 N N . THR A 1 351 ? -31.308 97.375 -10.704 1.00 16.31 351 THR A N 1
ATOM 2735 C CA . THR A 1 351 ? -31.833 98.358 -9.780 1.00 16.94 351 THR A CA 1
ATOM 2736 C C . THR A 1 351 ? -32.559 99.472 -10.519 1.00 16.97 351 THR A C 1
ATOM 2737 O O . THR A 1 351 ? -33.682 99.829 -10.169 1.00 15.46 351 THR A O 1
ATOM 2741 N N . ALA A 1 352 ? -31.917 100.000 -11.555 1.00 18.39 352 ALA A N 1
ATOM 2742 C CA . ALA A 1 352 ? -32.432 101.166 -12.272 1.00 18.50 352 ALA A CA 1
ATOM 2743 C C . ALA A 1 352 ? -33.707 100.870 -13.054 1.00 24.10 352 ALA A C 1
ATOM 2744 O O . ALA A 1 352 ? -34.552 101.746 -13.232 1.00 26.87 352 ALA A O 1
ATOM 2746 N N . ASN A 1 353 ? -33.844 99.642 -13.534 1.00 20.46 353 ASN A N 1
ATOM 2747 C CA . ASN A 1 353 ? -34.957 99.323 -14.413 1.00 19.32 353 ASN A CA 1
ATOM 2748 C C . ASN A 1 353 ? -36.024 98.450 -13.772 1.00 21.24 353 ASN A C 1
ATOM 2749 O O . ASN A 1 353 ? -36.910 97.955 -14.453 1.00 17.65 353 ASN A O 1
ATOM 2754 N N . CYS A 1 354 ? -35.963 98.278 -12.460 1.00 16.85 354 CYS A N 1
ATOM 2755 C CA . CYS A 1 354 ? -36.866 97.331 -11.823 1.00 18.94 354 CYS A CA 1
ATOM 2756 C C . CYS A 1 354 ? -38.327 97.779 -11.891 1.00 20.79 354 CYS A C 1
ATOM 2757 O O . CYS A 1 354 ? -38.630 98.962 -12.087 1.00 18.09 354 CYS A O 1
ATOM 2760 N N . HIS A 1 355 ? -39.222 96.812 -11.742 1.00 20.72 355 HIS A N 1
ATOM 2761 C CA . HIS A 1 355 ? -40.655 97.067 -11.720 1.00 18.98 355 HIS A CA 1
ATOM 2762 C C . HIS A 1 355 ? -40.971 98.035 -10.592 1.00 21.43 355 HIS A C 1
ATOM 2763 O O . HIS A 1 355 ? -40.422 97.913 -9.499 1.00 16.21 355 HIS A O 1
ATOM 2770 N N . ARG A 1 356 ? -41.846 98.997 -10.861 1.00 19.47 356 ARG A N 1
ATOM 2771 C CA . ARG A 1 356 ? -42.186 100.016 -9.873 1.00 19.86 356 ARG A CA 1
ATOM 2772 C C . ARG A 1 356 ? -43.439 99.656 -9.080 1.00 20.25 356 ARG A C 1
ATOM 2773 O O . ARG A 1 356 ? -44.541 99.608 -9.631 1.00 18.97 356 ARG A O 1
ATOM 2781 N N . LEU A 1 357 ? -43.274 99.399 -7.784 1.00 17.38 357 LEU A N 1
ATOM 2782 C CA . LEU A 1 357 ? -44.422 99.158 -6.915 1.00 16.91 357 LEU A CA 1
ATOM 2783 C C . LEU A 1 357 ? -45.259 100.430 -6.771 1.00 21.48 357 LEU A C 1
ATOM 2784 O O . LEU A 1 357 ? -44.712 101.535 -6.766 1.00 19.86 357 LEU A O 1
ATOM 2789 N N . ASP A 1 358 ? -46.576 100.276 -6.660 1.00 19.08 358 ASP A N 1
ATOM 2790 C CA . ASP A 1 358 ? -47.456 101.407 -6.353 1.00 20.39 358 ASP A CA 1
ATOM 2791 C C . ASP A 1 358 ? -46.973 102.178 -5.129 1.00 20.52 358 ASP A C 1
ATOM 2792 O O . ASP A 1 358 ? -46.410 101.583 -4.203 1.00 18.28 358 ASP A O 1
ATOM 2797 N N . ASP A 1 359 ? -47.211 103.491 -5.130 1.00 23.68 359 ASP A N 1
ATOM 2798 C CA . ASP A 1 359 ? -46.805 104.372 -4.030 1.00 20.75 359 ASP A CA 1
ATOM 2799 C C . ASP A 1 359 ? -47.181 103.801 -2.676 1.00 19.51 359 ASP A C 1
ATOM 2800 O O . ASP A 1 359 ? -46.368 103.794 -1.750 1.00 21.34 359 ASP A O 1
ATOM 2805 N N . LYS A 1 360 ? -48.406 103.295 -2.561 1.00 17.73 360 LYS A N 1
ATOM 2806 C CA . LYS A 1 360 ? -48.905 102.850 -1.264 1.00 17.89 360 LYS A CA 1
ATOM 2807 C C . LYS A 1 360 ? -48.144 101.633 -0.738 1.00 18.83 360 LYS A C 1
ATOM 2808 O O . LYS A 1 360 ? -48.310 101.261 0.425 1.00 18.20 360 LYS A O 1
ATOM 2814 N N . PHE A 1 361 ? -47.306 101.026 -1.582 1.00 16.77 361 PHE A N 1
ATOM 2815 C CA . PHE A 1 361 ? -46.494 99.871 -1.175 1.00 17.35 361 PHE A CA 1
ATOM 2816 C C . PHE A 1 361 ? -45.007 100.189 -1.047 1.00 20.00 361 PHE A C 1
ATOM 2817 O O . PHE A 1 361 ? -44.222 99.333 -0.632 1.00 18.47 361 PHE A O 1
ATOM 2825 N N . GLN A 1 362 ? -44.614 101.406 -1.416 1.00 18.29 362 GLN A N 1
ATOM 2826 C CA . GLN A 1 362 ? -43.200 101.768 -1.441 1.00 18.95 362 GLN A CA 1
ATOM 2827 C C . GLN A 1 362 ? -42.552 101.810 -0.054 1.00 20.82 362 GLN A C 1
ATOM 2828 O O . GLN A 1 362 ? -41.417 101.359 0.119 1.00 22.07 362 GLN A O 1
ATOM 2834 N N . ALA A 1 363 ? -43.265 102.344 0.932 1.00 17.23 363 ALA A N 1
ATOM 2835 C CA . ALA A 1 363 ? -42.705 102.485 2.279 1.00 18.22 363 ALA A CA 1
ATOM 2836 C C . ALA A 1 363 ? -42.254 101.164 2.899 1.00 22.75 363 ALA A C 1
ATOM 2837 O O . ALA A 1 363 ? -41.213 101.104 3.564 1.00 22.26 363 ALA A O 1
ATOM 2839 N N . GLN A 1 364 ? -43.030 100.105 2.697 1.00 17.93 364 GLN A N 1
ATOM 2840 C CA . GLN A 1 364 ? -42.741 98.846 3.379 1.00 17.79 364 GLN A CA 1
ATOM 2841 C C . GLN A 1 364 ? -42.186 97.761 2.459 1.00 18.25 364 GLN A C 1
ATOM 2842 O O . GLN A 1 364 ? -42.184 96.583 2.817 1.00 18.41 364 GLN A O 1
ATOM 2848 N N . LYS A 1 365 ? -41.686 98.159 1.291 1.00 15.98 365 LYS A N 1
ATOM 2849 C CA . LYS A 1 365 ? -41.141 97.199 0.338 1.00 16.47 365 LYS A CA 1
ATOM 2850 C C . LYS A 1 365 ? -39.905 96.511 0.903 1.00 20.73 365 LYS A C 1
ATOM 2851 O O . LYS A 1 365 ? -39.314 96.957 1.895 1.00 17.28 365 LYS A O 1
ATOM 2857 N N . TYR A 1 366 ? -39.515 95.415 0.264 1.00 15.64 366 TYR A N 1
ATOM 2858 C CA . TYR A 1 366 ? -38.453 94.562 0.787 1.00 16.73 366 TYR A CA 1
ATOM 2859 C C . TYR A 1 366 ? -37.106 95.281 0.792 1.00 17.84 366 TYR A C 1
ATOM 2860 O O . TYR A 1 366 ? -36.942 96.285 0.105 1.00 13.54 366 TYR A O 1
ATOM 2869 N N . GLY A 1 367 ? -36.154 94.751 1.559 1.00 19.98 367 GLY A N 1
ATOM 2870 C CA . GLY A 1 367 ? -34.809 95.299 1.646 1.00 19.76 367 GLY A CA 1
ATOM 2871 C C . GLY A 1 367 ? -33.984 95.140 0.379 1.00 24.12 367 GLY A C 1
ATOM 2872 O O . GLY A 1 367 ? -32.891 95.700 0.265 1.00 21.92 367 GLY A O 1
ATOM 2873 N N . CYS A 1 368 ? -34.502 94.367 -0.574 1.00 14.70 368 CYS A N 1
ATOM 2874 C CA . CYS A 1 368 ? -33.877 94.224 -1.882 1.00 13.87 368 CYS A CA 1
ATOM 2875 C C . CYS A 1 368 ? -34.916 93.686 -2.846 1.00 15.30 368 CYS A C 1
ATOM 2876 O O . CYS A 1 368 ? -35.954 93.192 -2.418 1.00 13.92 368 CYS A O 1
ATOM 2879 N N . LEU A 1 369 ? -34.653 93.778 -4.145 1.00 16.60 369 LEU A N 1
ATOM 2880 C CA . LEU A 1 369 ? -35.556 93.156 -5.092 1.00 12.58 369 LEU A CA 1
ATOM 2881 C C . LEU A 1 369 ? -35.012 91.784 -5.505 1.00 15.48 369 LEU A C 1
ATOM 2882 O O . LEU A 1 369 ? -35.768 90.939 -5.981 1.00 15.56 369 LEU A O 1
ATOM 2887 N N . MET A 1 370 ? -33.708 91.566 -5.303 1.00 11.66 370 MET A N 1
ATOM 2888 C CA . MET A 1 370 ? -33.064 90.274 -5.561 1.00 10.62 370 MET A CA 1
ATOM 2889 C C . MET A 1 370 ? -31.833 90.086 -4.701 1.00 12.36 370 MET A C 1
ATOM 2890 O O . MET A 1 370 ? -31.194 91.065 -4.305 1.00 11.66 370 MET A O 1
ATOM 2895 N N . HIS A 1 371 ? -31.458 88.833 -4.467 1.00 8.92 371 HIS A N 1
ATOM 2896 C CA . HIS A 1 371 ? -30.164 88.552 -3.857 1.00 13.43 371 HIS A CA 1
ATOM 2897 C C . HIS A 1 371 ? -29.674 87.190 -4.300 1.00 11.19 371 HIS A C 1
ATOM 2898 O O . HIS A 1 371 ? -30.472 86.341 -4.693 1.00 11.55 371 HIS A O 1
ATOM 2905 N N . GLY A 1 372 ? -28.370 86.954 -4.216 1.00 11.14 372 GLY A N 1
ATOM 2906 C CA . GLY A 1 372 ? -27.857 85.646 -4.574 1.00 11.53 372 GLY A CA 1
ATOM 2907 C C . GLY A 1 372 ? -28.220 84.576 -3.562 1.00 12.94 372 GLY A C 1
ATOM 2908 O O . GLY A 1 372 ? -28.598 84.865 -2.412 1.00 13.46 372 GLY A O 1
ATOM 2909 N N . VAL A 1 373 ? -28.094 83.324 -3.972 1.00 14.14 373 VAL A N 1
ATOM 2910 C CA . VAL A 1 373 ? -28.388 82.233 -3.059 1.00 14.37 373 VAL A CA 1
ATOM 2911 C C . VAL A 1 373 ? -27.540 81.025 -3.452 1.00 15.87 373 VAL A C 1
ATOM 2912 O O . VAL A 1 373 ? -27.234 80.814 -4.627 1.00 11.70 373 VAL A O 1
ATOM 2916 N N . GLY A 1 374 ? -27.134 80.250 -2.458 1.00 10.02 374 GLY A N 1
ATOM 2917 C CA . GLY A 1 374 ? -26.320 79.070 -2.689 1.00 11.07 374 GLY A CA 1
ATOM 2918 C C . GLY A 1 374 ? -26.396 78.155 -1.483 1.00 12.71 374 GLY A C 1
ATOM 2919 O O . GLY A 1 374 ? -27.304 77.332 -1.390 1.00 14.56 374 GLY A O 1
ATOM 2920 N N . LEU A 1 375 ? -25.438 78.287 -0.567 1.00 11.25 375 LEU A N 1
ATOM 2921 C CA . LEU A 1 375 ? -25.464 77.541 0.690 1.00 11.54 375 LEU A CA 1
ATOM 2922 C C . LEU A 1 375 ? -26.303 78.292 1.705 1.00 12.71 375 LEU A C 1
ATOM 2923 O O . LEU A 1 375 ? -26.634 77.768 2.769 1.00 17.30 375 LEU A O 1
ATOM 2928 N N . CYS A 1 376 ? -26.608 79.542 1.367 1.00 11.14 376 CYS A N 1
ATOM 2929 C CA . CYS A 1 376 ? -27.455 80.434 2.148 1.00 13.02 376 CYS A CA 1
ATOM 2930 C C . CYS A 1 376 ? -27.590 81.670 1.286 1.00 11.97 376 CYS A C 1
ATOM 2931 O O . CYS A 1 376 ? -27.160 81.648 0.137 1.00 15.23 376 CYS A O 1
ATOM 2934 N N . ASP A 1 377 ? -28.192 82.734 1.803 1.00 11.47 377 ASP A N 1
ATOM 2935 C CA . ASP A 1 377 ? -28.194 84.006 1.085 1.00 12.84 377 ASP A CA 1
ATOM 2936 C C . ASP A 1 377 ? -26.774 84.468 0.799 1.00 14.78 377 ASP A C 1
ATOM 2937 O O . ASP A 1 377 ? -25.915 84.479 1.683 1.00 12.00 377 ASP A O 1
ATOM 2942 N N . GLU A 1 378 ? -26.541 84.869 -0.442 1.00 13.01 378 GLU A N 1
ATOM 2943 C CA . GLU A 1 378 ? -25.204 85.186 -0.897 1.00 13.86 378 GLU A CA 1
ATOM 2944 C C . GLU A 1 378 ? -25.217 86.437 -1.762 1.00 15.73 378 GLU A C 1
ATOM 2945 O O . GLU A 1 378 ? -26.255 86.853 -2.269 1.00 12.88 378 GLU A O 1
ATOM 2951 N N . TRP A 1 379 ? -24.045 87.024 -1.921 1.00 14.17 379 TRP A N 1
ATOM 2952 C CA . TRP A 1 379 ? -23.800 88.077 -2.893 1.00 15.23 379 TRP A CA 1
ATOM 2953 C C . TRP A 1 379 ? -24.348 87.658 -4.265 1.00 11.41 379 TRP A C 1
ATOM 2954 O O . TRP A 1 379 ? -24.287 86.484 -4.625 1.00 14.59 379 TRP A O 1
ATOM 2965 N N . PRO A 1 380 ? -24.896 88.601 -5.036 1.00 12.04 380 PRO A N 1
ATOM 2966 C CA . PRO A 1 380 ? -25.043 90.042 -4.788 1.00 11.28 380 PRO A CA 1
ATOM 2967 C C . PRO A 1 380 ? -26.328 90.406 -4.076 1.00 13.50 380 PRO A C 1
ATOM 2968 O O . PRO A 1 380 ? -27.239 89.584 -3.944 1.00 12.82 380 PRO A O 1
ATOM 2972 N N . LEU A 1 381 ? -26.404 91.646 -3.618 1.00 13.89 381 LEU A N 1
ATOM 2973 C CA . LEU A 1 381 ? -27.655 92.172 -3.104 1.00 17.32 381 LEU A CA 1
ATOM 2974 C C . LEU A 1 381 ? -28.086 93.239 -4.081 1.00 17.06 381 LEU A C 1
ATOM 2975 O O . LEU A 1 381 ? -27.325 94.164 -4.380 1.00 16.61 381 LEU A O 1
ATOM 2980 N N . VAL A 1 382 ? -29.298 93.107 -4.597 1.00 14.04 382 VAL A N 1
ATOM 2981 C CA . VAL A 1 382 ? -29.758 94.046 -5.597 1.00 12.54 382 VAL A CA 1
ATOM 2982 C C . VAL A 1 382 ? -30.787 94.958 -4.953 1.00 15.59 382 VAL A C 1
ATOM 2983 O O . VAL A 1 382 ? -31.943 94.579 -4.775 1.00 15.29 382 VAL A O 1
ATOM 2987 N N . ALA A 1 383 ? -30.357 96.166 -4.602 1.00 12.77 383 ALA A N 1
ATOM 2988 C CA . ALA A 1 383 ? -31.212 97.086 -3.851 1.00 16.45 383 ALA A CA 1
ATOM 2989 C C . ALA A 1 383 ? -32.209 97.817 -4.746 1.00 13.23 383 ALA A C 1
ATOM 2990 O O . ALA A 1 383 ? -31.975 97.976 -5.945 1.00 15.33 383 ALA A O 1
ATOM 2992 N N . TYR A 1 384 ? -33.323 98.258 -4.164 1.00 13.42 384 TYR A N 1
ATOM 2993 C CA . TYR A 1 384 ? -34.216 99.198 -4.848 1.00 16.20 384 TYR A CA 1
ATOM 2994 C C . TYR A 1 384 ? -33.486 100.534 -5.046 1.00 16.02 384 TYR A C 1
ATOM 2995 O O . TYR A 1 384 ? -32.587 100.864 -4.276 1.00 15.67 384 TYR A O 1
ATOM 3004 N N . PRO A 1 385 ? -33.864 101.302 -6.081 1.00 16.48 385 PRO A N 1
ATOM 3005 C CA . PRO A 1 385 ? -33.146 102.542 -6.416 1.00 17.46 385 PRO A CA 1
ATOM 3006 C C . PRO A 1 385 ? -32.976 103.513 -5.243 1.00 20.91 385 PRO A C 1
ATOM 3007 O O . PRO A 1 385 ? -31.939 104.166 -5.146 1.00 21.11 385 PRO A O 1
ATOM 3011 N N . ASP A 1 386 ? -33.965 103.600 -4.363 1.00 19.67 386 ASP A N 1
ATOM 3012 C CA . ASP A 1 386 ? -33.898 104.567 -3.274 1.00 22.41 386 ASP A CA 1
ATOM 3013 C C . ASP A 1 386 ? -32.976 104.123 -2.136 1.00 23.66 386 ASP A C 1
ATOM 3014 O O . ASP A 1 386 ? -32.747 104.883 -1.211 1.00 25.85 386 ASP A O 1
ATOM 3019 N N . LYS A 1 387 ? -32.453 102.903 -2.201 1.00 23.78 387 LYS A N 1
ATOM 3020 C CA . LYS A 1 387 ? -31.516 102.424 -1.183 1.00 19.64 387 LYS A CA 1
ATOM 3021 C C . LYS A 1 387 ? -30.162 102.059 -1.789 1.00 18.60 387 LYS A C 1
ATOM 3022 O O . LYS A 1 387 ? -29.179 101.926 -1.072 1.00 18.10 387 LYS A O 1
ATOM 3028 N N . ALA A 1 388 ? -30.114 101.898 -3.108 1.00 16.09 388 ALA A N 1
ATOM 3029 C CA . ALA A 1 388 ? -28.911 101.426 -3.786 1.00 17.04 388 ALA A CA 1
ATOM 3030 C C . ALA A 1 388 ? -27.761 102.411 -3.642 1.00 18.74 388 ALA A C 1
ATOM 3031 O O . ALA A 1 388 ? -27.952 103.622 -3.710 1.00 19.43 388 ALA A O 1
ATOM 3033 N N . VAL A 1 389 ? -26.560 101.874 -3.460 1.00 19.20 389 VAL A N 1
ATOM 3034 C CA . VAL A 1 389 ? -25.374 102.688 -3.234 1.00 19.73 389 VAL A CA 1
ATOM 3035 C C . VAL A 1 389 ? -24.457 102.600 -4.441 1.00 19.19 389 VAL A C 1
ATOM 3036 O O . VAL A 1 389 ? -24.062 101.505 -4.843 1.00 20.62 389 VAL A O 1
ATOM 3040 N N . PRO A 1 390 ? -24.123 103.754 -5.039 1.00 24.22 390 PRO A N 1
ATOM 3041 C CA . PRO A 1 390 ? -23.225 103.746 -6.202 1.00 21.85 390 PRO A CA 1
ATOM 3042 C C . PRO A 1 390 ? -21.876 103.107 -5.864 1.00 21.20 390 PRO A C 1
ATOM 3043 O O . PRO A 1 390 ? -21.342 103.334 -4.779 1.00 18.50 390 PRO A O 1
ATOM 3047 N N . GLY A 1 391 ? -21.349 102.294 -6.772 1.00 18.32 391 GLY A N 1
ATOM 3048 C CA . GLY A 1 391 ? -20.048 101.683 -6.572 1.00 19.57 391 GLY A CA 1
ATOM 3049 C C . GLY A 1 391 ? -20.012 100.513 -5.602 1.00 18.65 391 GLY A C 1
ATOM 3050 O O . GLY A 1 391 ? -18.937 100.135 -5.142 1.00 18.48 391 GLY A O 1
ATOM 3051 N N . SER A 1 392 ? -21.168 99.934 -5.289 1.00 16.28 392 SER A N 1
ATOM 3052 C CA . SER A 1 392 ? -21.220 98.838 -4.318 1.00 13.87 392 SER A CA 1
ATOM 3053 C C . SER A 1 392 ? -21.253 97.462 -4.974 1.00 14.20 392 SER A C 1
ATOM 3054 O O . SER A 1 392 ? -20.671 96.515 -4.448 1.00 13.41 392 SER A O 1
ATOM 3057 N N . TYR A 1 393 ? -21.931 97.350 -6.119 1.00 12.94 393 TYR A N 1
ATOM 3058 C CA . TYR A 1 393 ? -22.058 96.069 -6.815 1.00 13.75 393 TYR A CA 1
ATOM 3059 C C . TYR A 1 393 ? -21.935 96.250 -8.327 1.00 14.80 393 TYR A C 1
ATOM 3060 O O . TYR A 1 393 ? -22.800 95.791 -9.055 1.00 12.98 393 TYR A O 1
ATOM 3069 N N . ASP A 1 394 ? -20.880 96.918 -8.785 1.00 12.60 394 ASP A N 1
ATOM 3070 C CA . ASP A 1 394 ? -20.715 97.202 -10.215 1.00 15.81 394 ASP A CA 1
ATOM 3071 C C . ASP A 1 394 ? -20.152 95.999 -10.956 1.00 18.24 394 ASP A C 1
ATOM 3072 O O . ASP A 1 394 ? -18.985 96.005 -11.360 1.00 15.80 394 ASP A O 1
ATOM 3077 N N . TYR A 1 395 ? -20.987 94.980 -11.141 1.00 15.35 395 TYR A N 1
ATOM 3078 C CA . TYR A 1 395 ? -20.578 93.738 -11.796 1.00 16.07 395 TYR A CA 1
ATOM 3079 C C . TYR A 1 395 ? -21.718 93.217 -12.648 1.00 15.14 395 TYR A C 1
ATOM 3080 O O . TYR A 1 395 ? -22.885 93.493 -12.350 1.00 13.02 395 TYR A O 1
ATOM 3089 N N . PRO A 1 396 ? -21.386 92.456 -13.702 1.00 15.69 396 PRO A N 1
ATOM 3090 C CA . PRO A 1 396 ? -22.417 91.819 -14.526 1.00 14.05 396 PRO A CA 1
ATOM 3091 C C . PRO A 1 396 ? -22.825 90.441 -14.004 1.00 16.09 396 PRO A C 1
ATOM 3092 O O . PRO A 1 396 ? -22.017 89.748 -13.377 1.00 14.76 396 PRO A O 1
ATOM 3096 N N . LEU A 1 397 ? -24.070 90.053 -14.272 1.00 13.36 397 LEU A N 1
ATOM 3097 C CA . LEU A 1 397 ? -24.509 88.681 -14.051 1.00 15.64 397 LEU A CA 1
ATOM 3098 C C . LEU A 1 397 ? -23.783 87.724 -14.978 1.00 17.56 397 LEU A C 1
ATOM 3099 O O . LEU A 1 397 ? -23.386 88.098 -16.086 1.00 18.41 397 LEU A O 1
ATOM 3104 N N . GLU A 1 398 ? -23.642 86.481 -14.538 1.00 16.30 398 GLU A N 1
ATOM 3105 C CA . GLU A 1 398 ? -22.964 85.454 -15.321 1.00 18.71 398 GLU A CA 1
ATOM 3106 C C . GLU A 1 398 ? -23.763 84.160 -15.266 1.00 17.17 398 GLU A C 1
ATOM 3107 O O . GLU A 1 398 ? -24.504 83.948 -14.317 1.00 15.31 398 GLU A O 1
ATOM 3113 N N . PRO A 1 399 ? -23.621 83.290 -16.282 1.00 16.50 399 PRO A N 1
ATOM 3114 C CA . PRO A 1 399 ? -24.292 81.990 -16.186 1.00 16.43 399 PRO A CA 1
ATOM 3115 C C . PRO A 1 399 ? -23.834 81.242 -14.939 1.00 16.63 399 PRO A C 1
ATOM 3116 O O . PRO A 1 399 ? -22.643 81.295 -14.616 1.00 16.30 399 PRO A O 1
ATOM 3120 N N . GLY A 1 400 ? -24.750 80.569 -14.250 1.00 13.22 400 GLY A N 1
ATOM 3121 C CA . GLY A 1 400 ? -24.389 79.844 -13.038 1.00 15.21 400 GLY A CA 1
ATOM 3122 C C . GLY A 1 400 ? -24.714 80.590 -11.752 1.00 14.24 400 GLY A C 1
ATOM 3123 O O . GLY A 1 400 ? -24.676 80.015 -10.661 1.00 15.50 400 GLY A O 1
ATOM 3124 N N . MET A 1 401 ? -25.012 81.878 -11.866 1.00 13.55 401 MET A N 1
ATOM 3125 C CA . MET A 1 401 ? -25.516 82.624 -10.725 1.00 14.22 401 MET A CA 1
ATOM 3126 C C . MET A 1 401 ? -26.948 82.200 -10.464 1.00 15.06 401 MET A C 1
ATOM 3127 O O . MET A 1 401 ? -27.678 81.826 -11.382 1.00 13.61 401 MET A O 1
ATOM 3132 N N . VAL A 1 402 ? -27.338 82.241 -9.201 1.00 13.11 402 VAL A N 1
ATOM 3133 C CA . VAL A 1 402 ? -28.708 81.985 -8.832 1.00 12.21 402 VAL A CA 1
ATOM 3134 C C . VAL A 1 402 ? -29.178 83.140 -7.965 1.00 12.28 402 VAL A C 1
ATOM 3135 O O . VAL A 1 402 ? -28.520 83.484 -6.986 1.00 13.12 402 VAL A O 1
ATOM 3139 N N . LEU A 1 403 ? -30.303 83.744 -8.338 1.00 10.52 403 LEU A N 1
ATOM 3140 C CA . LEU A 1 403 ? -30.858 84.870 -7.600 1.00 13.41 403 LEU A CA 1
ATOM 3141 C C . LEU A 1 403 ? -32.283 84.572 -7.204 1.00 15.39 403 LEU A C 1
ATOM 3142 O O . LEU A 1 403 ? -33.069 84.058 -8.005 1.00 12.77 403 LEU A O 1
ATOM 3147 N N . CYS A 1 404 ? -32.614 84.904 -5.965 1.00 11.60 404 CYS A N 1
ATOM 3148 C CA . CYS A 1 404 ? -33.997 84.933 -5.542 1.00 10.65 404 CYS A CA 1
ATOM 3149 C C . CYS A 1 404 ? -34.586 86.289 -5.890 1.00 16.71 404 CYS A C 1
ATOM 3150 O O . CYS A 1 404 ? -33.927 87.315 -5.750 1.00 14.52 404 CYS A O 1
ATOM 3153 N N . VAL A 1 405 ? -35.825 86.285 -6.359 1.00 9.82 405 VAL A N 1
ATOM 3154 C CA . VAL A 1 405 ? -36.476 87.503 -6.802 1.00 12.29 405 VAL A CA 1
ATOM 3155 C C . VAL A 1 405 ? -37.653 87.725 -5.879 1.00 13.86 405 VAL A C 1
ATOM 3156 O O . VAL A 1 405 ? -38.492 86.832 -5.718 1.00 10.67 405 VAL A O 1
ATOM 3160 N N . GLU A 1 406 ? -37.682 88.906 -5.260 1.00 13.74 406 GLU A N 1
ATOM 3161 C CA . GLU A 1 406 ? -38.489 89.180 -4.068 1.00 15.14 406 GLU A CA 1
ATOM 3162 C C . GLU A 1 406 ? -39.614 90.169 -4.284 1.00 12.16 406 GLU A C 1
ATOM 3163 O O . GLU A 1 406 ? -39.476 91.127 -5.042 1.00 14.74 406 GLU A O 1
ATOM 3169 N N . ALA A 1 407 ? -40.698 89.974 -3.546 1.00 15.83 407 ALA A N 1
ATOM 3170 C CA . ALA A 1 407 ? -41.747 90.985 -3.459 1.00 14.45 407 ALA A CA 1
ATOM 3171 C C . ALA A 1 407 ? -42.394 90.946 -2.087 1.00 12.43 407 ALA A C 1
ATOM 3172 O O . ALA A 1 407 ? -42.886 89.903 -1.663 1.00 13.68 407 ALA A O 1
ATOM 3174 N N . ALA A 1 408 ? -42.352 92.077 -1.390 1.00 12.42 408 ALA A N 1
ATOM 3175 C CA . ALA A 1 408 ? -43.114 92.278 -0.163 1.00 11.38 408 ALA A CA 1
ATOM 3176 C C . ALA A 1 408 ? -44.047 93.440 -0.433 1.00 13.76 408 ALA A C 1
ATOM 3177 O O . ALA A 1 408 ? -43.601 94.527 -0.820 1.00 15.88 408 ALA A O 1
ATOM 3179 N N . VAL A 1 409 ? -45.342 93.213 -0.252 1.00 14.06 409 VAL A N 1
ATOM 3180 C CA . VAL A 1 409 ? -46.343 94.172 -0.699 1.00 14.95 409 VAL A CA 1
ATOM 3181 C C . VAL A 1 409 ? -47.366 94.380 0.401 1.00 14.38 409 VAL A C 1
ATOM 3182 O O . VAL A 1 409 ? -48.135 93.477 0.717 1.00 13.51 409 VAL A O 1
ATOM 3186 N N . GLY A 1 410 ? -47.362 95.574 0.983 1.00 15.60 410 GLY A N 1
ATOM 3187 C CA . GLY A 1 410 ? -48.258 95.900 2.077 1.00 16.29 410 GLY A CA 1
ATOM 3188 C C . GLY A 1 410 ? -48.304 97.399 2.304 1.00 16.25 410 GLY A C 1
ATOM 3189 O O . GLY A 1 410 ? -47.332 98.108 2.035 1.00 14.90 410 GLY A O 1
ATOM 3190 N N . GLU A 1 411 ? -49.439 97.883 2.798 1.00 14.63 411 GLU A N 1
ATOM 3191 C CA . GLU A 1 411 ? -49.594 99.299 3.105 1.00 17.20 411 GLU A CA 1
ATOM 3192 C C . GLU A 1 411 ? -49.222 99.605 4.555 1.00 15.93 411 GLU A C 1
ATOM 3193 O O . GLU A 1 411 ? -49.307 98.742 5.425 1.00 16.92 411 GLU A O 1
ATOM 3199 N N . VAL A 1 412 ? -48.811 100.844 4.796 1.00 18.08 412 VAL A N 1
ATOM 3200 C CA . VAL A 1 412 ? -48.504 101.317 6.137 1.00 18.36 412 VAL A CA 1
ATOM 3201 C C . VAL A 1 412 ? -49.768 101.295 6.979 1.00 20.54 412 VAL A C 1
ATOM 3202 O O . VAL A 1 412 ? -50.788 101.856 6.585 1.00 20.37 412 VAL A O 1
ATOM 3206 N N . GLY A 1 413 ? -49.701 100.630 8.126 1.00 20.57 413 GLY A N 1
ATOM 3207 C CA . GLY A 1 413 ? -50.859 100.497 8.985 1.00 22.92 413 GLY A CA 1
ATOM 3208 C C . GLY A 1 413 ? -51.882 99.506 8.466 1.00 19.65 413 GLY A C 1
ATOM 3209 O O . GLY A 1 413 ? -52.979 99.408 9.007 1.00 24.37 413 GLY A O 1
ATOM 3210 N N . GLY A 1 414 ? -51.534 98.761 7.423 1.00 18.20 414 GLY A N 1
ATOM 3211 C CA . GLY A 1 414 ? -52.464 97.795 6.859 1.00 18.49 414 GLY A CA 1
ATOM 3212 C C . GLY A 1 414 ? -52.559 96.536 7.699 1.00 18.87 414 GLY A C 1
ATOM 3213 O O . GLY A 1 414 ? -51.731 96.321 8.577 1.00 19.11 414 GLY A O 1
ATOM 3214 N N . ASP A 1 415 ? -53.547 95.687 7.420 1.00 15.55 415 ASP A N 1
ATOM 3215 C CA . ASP A 1 415 ? -53.764 94.500 8.244 1.00 18.16 415 ASP A CA 1
ATOM 3216 C C . ASP A 1 415 ? -53.292 93.204 7.587 1.00 15.82 415 ASP A C 1
ATOM 3217 O O . ASP A 1 415 ? -53.536 92.118 8.117 1.00 15.14 415 ASP A O 1
ATOM 3222 N N . PHE A 1 416 ? -52.616 93.321 6.443 1.00 16.71 416 PHE A N 1
ATOM 3223 C CA . PHE A 1 416 ? -52.000 92.174 5.777 1.00 17.02 416 PHE A CA 1
ATOM 3224 C C . PHE A 1 416 ? -50.867 92.617 4.845 1.00 14.00 416 PHE A C 1
ATOM 3225 O O . PHE A 1 416 ? -50.820 93.771 4.413 1.00 16.00 416 PHE A O 1
ATOM 3233 N N . SER A 1 417 ? -49.969 91.685 4.531 1.00 13.92 417 SER A N 1
ATOM 3234 C CA . SER A 1 417 ? -48.947 91.875 3.502 1.00 15.12 417 SER A CA 1
ATOM 3235 C C . SER A 1 417 ? -48.881 90.626 2.667 1.00 13.58 417 SER A C 1
ATOM 3236 O O . SER A 1 417 ? -49.200 89.542 3.157 1.00 14.75 417 SER A O 1
ATOM 3239 N N . ILE A 1 418 ? -48.456 90.782 1.414 1.00 13.51 418 ILE A N 1
ATOM 3240 C CA . ILE A 1 418 ? -48.095 89.648 0.571 1.00 10.19 418 ILE A CA 1
ATOM 3241 C C . ILE A 1 418 ? -46.574 89.508 0.561 1.00 12.73 418 ILE A C 1
ATOM 3242 O O . ILE A 1 418 ? -45.867 90.512 0.443 1.00 15.05 418 ILE A O 1
ATOM 3247 N N . LYS A 1 419 ? -46.079 88.278 0.694 1.00 11.38 419 LYS A N 1
ATOM 3248 C CA . LYS A 1 419 ? -44.674 87.979 0.420 1.00 11.71 419 LYS A CA 1
ATOM 3249 C C . LYS A 1 419 ? -44.594 86.871 -0.623 1.00 15.34 419 LYS A C 1
ATOM 3250 O O . LYS A 1 419 ? -45.124 85.773 -0.414 1.00 13.71 419 LYS A O 1
ATOM 3256 N N . LEU A 1 420 ? -43.963 87.178 -1.753 1.00 11.87 420 LEU A N 1
ATOM 3257 C CA . LEU A 1 420 ? -43.668 86.186 -2.793 1.00 13.96 420 LEU A CA 1
ATOM 3258 C C . LEU A 1 420 ? -42.185 86.216 -3.128 1.00 13.29 420 LEU A C 1
ATOM 3259 O O . LEU A 1 420 ? -41.540 87.268 -3.063 1.00 13.77 420 LEU A O 1
ATOM 3264 N N . GLU A 1 421 ? -41.658 85.062 -3.515 1.00 11.35 421 GLU A N 1
ATOM 3265 C CA . GLU A 1 421 ? -40.261 84.953 -3.854 1.00 12.47 421 GLU A CA 1
ATOM 3266 C C . GLU A 1 421 ? -39.990 83.652 -4.617 1.00 12.29 421 GLU A C 1
ATOM 3267 O O . GLU A 1 421 ? -40.448 82.586 -4.209 1.00 15.00 421 GLU A O 1
ATOM 3273 N N . ASP A 1 422 ? -39.285 83.759 -5.743 1.00 12.54 422 ASP A N 1
ATOM 3274 C CA . ASP A 1 422 ? -38.860 82.601 -6.538 1.00 10.19 422 ASP A CA 1
ATOM 3275 C C . ASP A 1 422 ? -37.342 82.563 -6.649 1.00 10.16 422 ASP A C 1
ATOM 3276 O O . ASP A 1 422 ? -36.696 83.605 -6.606 1.00 9.83 422 ASP A O 1
ATOM 3281 N N . GLN A 1 423 ? -36.796 81.367 -6.854 1.00 9.45 423 GLN A N 1
ATOM 3282 C CA . GLN A 1 423 ? -35.347 81.151 -6.958 1.00 10.96 423 GLN A CA 1
ATOM 3283 C C . GLN A 1 423 ? -34.964 80.929 -8.431 1.00 12.76 423 GLN A C 1
ATOM 3284 O O . GLN A 1 423 ? -35.452 79.997 -9.058 1.00 12.38 423 GLN A O 1
ATOM 3290 N N . VAL A 1 424 ? -34.104 81.784 -8.982 1.00 12.02 424 VAL A N 1
ATOM 3291 C CA . VAL A 1 424 ? -33.914 81.833 -10.440 1.00 10.40 424 VAL A CA 1
ATOM 3292 C C . VAL A 1 424 ? -32.460 81.649 -10.859 1.00 11.30 424 VAL A C 1
ATOM 3293 O O . VAL A 1 424 ? -31.571 82.368 -10.395 1.00 16.24 424 VAL A O 1
ATOM 3297 N N . LEU A 1 425 ? -32.228 80.691 -11.749 1.00 15.36 425 LEU A N 1
ATOM 3298 C CA . LEU A 1 425 ? -30.903 80.399 -12.289 1.00 13.20 425 LEU A CA 1
ATOM 3299 C C . LEU A 1 425 ? -30.580 81.248 -13.520 1.00 13.29 425 LEU A C 1
ATOM 3300 O O . LEU A 1 425 ? -31.422 81.407 -14.391 1.00 11.61 425 LEU A O 1
ATOM 3305 N N . ILE A 1 426 ? -29.370 81.798 -13.582 1.00 13.13 426 ILE A N 1
ATOM 3306 C CA . ILE A 1 426 ? -28.912 82.470 -14.793 1.00 13.95 426 ILE A CA 1
ATOM 3307 C C . ILE A 1 426 ? -28.326 81.413 -15.723 1.00 17.04 426 ILE A C 1
ATOM 3308 O O . ILE A 1 426 ? -27.457 80.638 -15.327 1.00 16.34 426 ILE A O 1
ATOM 3313 N N . THR A 1 427 ? -28.817 81.374 -16.956 1.00 17.24 427 THR A N 1
ATOM 3314 C CA . THR A 1 427 ? -28.360 80.385 -17.926 1.00 16.44 427 THR A CA 1
ATOM 3315 C C . THR A 1 427 ? -27.462 81.046 -18.968 1.00 20.46 427 THR A C 1
ATOM 3316 O O . THR A 1 427 ? -27.193 82.236 -18.879 1.00 18.21 427 THR A O 1
ATOM 3320 N N . GLU A 1 428 ? -27.013 80.289 -19.966 1.00 20.25 428 GLU A N 1
ATOM 3321 C CA . GLU A 1 428 ? -26.122 80.848 -20.989 1.00 25.23 428 GLU A CA 1
ATOM 3322 C C . GLU A 1 428 ? -26.738 82.018 -21.755 1.00 22.99 428 GLU A C 1
ATOM 3323 O O . GLU A 1 428 ? -26.035 82.944 -22.149 1.00 26.99 428 GLU A O 1
ATOM 3329 N N . ASP A 1 429 ? -28.047 81.983 -21.957 1.00 21.52 429 ASP A N 1
ATOM 3330 C CA . ASP A 1 429 ? -28.701 83.006 -22.760 1.00 30.20 429 ASP A CA 1
ATOM 3331 C C . ASP A 1 429 ? -29.932 83.608 -22.096 1.00 26.13 429 ASP A C 1
ATOM 3332 O O . ASP A 1 429 ? -30.739 84.262 -22.753 1.00 25.95 429 ASP A O 1
ATOM 3337 N N . GLY A 1 430 ? -30.092 83.392 -20.797 1.00 19.17 430 GLY A N 1
ATOM 3338 C CA . GLY A 1 430 ? -31.197 84.022 -20.116 1.00 16.22 430 GLY A CA 1
ATOM 3339 C C . GLY A 1 430 ? -31.330 83.547 -18.688 1.00 18.37 430 GLY A C 1
ATOM 3340 O O . GLY A 1 430 ? -30.363 83.568 -17.922 1.00 16.60 430 GLY A O 1
ATOM 3341 N N . TYR A 1 431 ? -32.529 83.108 -18.332 1.00 15.10 431 TYR A N 1
ATOM 3342 C CA . TYR A 1 431 ? -32.764 82.597 -16.991 1.00 15.71 431 TYR A CA 1
ATOM 3343 C C . TYR A 1 431 ? -33.687 81.397 -17.018 1.00 17.44 431 TYR A C 1
ATOM 3344 O O . TYR A 1 431 ? -34.381 81.144 -18.006 1.00 14.31 431 TYR A O 1
ATOM 3353 N N . GLU A 1 432 ? -33.675 80.654 -15.923 1.00 13.76 432 GLU A N 1
ATOM 3354 C CA . GLU A 1 432 ? -34.626 79.580 -15.697 1.00 12.95 432 GLU A CA 1
ATOM 3355 C C . GLU A 1 432 ? -35.142 79.697 -14.269 1.00 17.00 432 GLU A C 1
ATOM 3356 O O . GLU A 1 432 ? -34.366 79.618 -13.315 1.00 12.17 432 GLU A O 1
ATOM 3362 N N . ASN A 1 433 ? -36.444 79.899 -14.125 1.00 13.01 433 ASN A N 1
ATOM 3363 C CA . ASN A 1 433 ? -37.048 79.892 -12.813 1.00 13.83 433 ASN A CA 1
ATOM 3364 C C . ASN A 1 433 ? -37.063 78.462 -12.273 1.00 18.02 433 ASN A C 1
ATOM 3365 O O . ASN A 1 433 ? -37.706 77.582 -12.845 1.00 16.70 433 ASN A O 1
ATOM 3370 N N . LEU A 1 434 ? -36.355 78.234 -11.166 1.00 14.55 434 LEU A N 1
ATOM 3371 C CA . LEU A 1 434 ? -36.259 76.901 -10.579 1.00 14.78 434 LEU A CA 1
ATOM 3372 C C . LEU A 1 434 ? -37.499 76.551 -9.771 1.00 16.34 434 LEU A C 1
ATOM 3373 O O . LEU A 1 434 ? -37.792 75.379 -9.549 1.00 14.09 434 LEU A O 1
ATOM 3378 N N . THR A 1 435 ? -38.220 77.576 -9.330 1.00 14.57 435 THR A N 1
ATOM 3379 C CA . THR A 1 435 ? -39.313 77.385 -8.388 1.00 16.80 435 THR A CA 1
ATOM 3380 C C . THR A 1 435 ? -40.603 77.040 -9.124 1.00 16.53 435 THR A C 1
ATOM 3381 O O . THR A 1 435 ? -40.999 77.744 -10.044 1.00 15.10 435 THR A O 1
ATOM 3385 N N . THR A 1 436 ? -41.247 75.950 -8.715 1.00 12.41 436 THR A N 1
ATOM 3386 C CA . THR A 1 436 ? -42.478 75.519 -9.366 1.00 15.79 436 THR A CA 1
ATOM 3387 C C . THR A 1 436 ? -43.688 75.593 -8.446 1.00 18.90 436 THR A C 1
ATOM 3388 O O . THR A 1 436 ? -44.805 75.294 -8.876 1.00 14.88 436 THR A O 1
ATOM 3392 N N . TYR A 1 437 ? -43.473 75.968 -7.183 1.00 12.87 437 TYR A N 1
ATOM 3393 C CA . TYR A 1 437 ? -44.568 75.963 -6.223 1.00 10.80 437 TYR A CA 1
ATOM 3394 C C . TYR A 1 437 ? -45.690 76.892 -6.687 1.00 12.13 437 TYR A C 1
ATOM 3395 O O . TYR A 1 437 ? -45.439 78.017 -7.142 1.00 12.34 437 TYR A O 1
ATOM 3404 N N . PRO A 1 438 ? -46.938 76.406 -6.624 1.00 13.93 438 PRO A N 1
ATOM 3405 C CA . PRO A 1 438 ? -48.051 77.233 -7.106 1.00 13.98 438 PRO A CA 1
ATOM 3406 C C . PRO A 1 438 ? -48.262 78.526 -6.331 1.00 15.73 438 PRO A C 1
ATOM 3407 O O . PRO A 1 438 ? -47.814 78.675 -5.187 1.00 14.38 438 PRO A O 1
ATOM 3411 N N . PHE A 1 439 ? -48.933 79.472 -6.982 1.00 13.00 439 PHE A N 1
ATOM 3412 C CA . PHE A 1 439 ? -49.419 80.661 -6.307 1.00 16.26 439 PHE A CA 1
ATOM 3413 C C . PHE A 1 439 ? -50.892 80.460 -5.972 1.00 17.79 439 PHE A C 1
ATOM 3414 O O . PHE A 1 439 ? -51.644 79.945 -6.796 1.00 15.22 439 PHE A O 1
ATOM 3422 N N . ASP A 1 440 ? -51.277 80.843 -4.755 1.00 13.55 440 ASP A N 1
ATOM 3423 C CA . ASP A 1 440 ? -52.642 80.711 -4.247 1.00 16.09 440 ASP A CA 1
ATOM 3424 C C . ASP A 1 440 ? -53.671 81.236 -5.262 1.00 15.44 440 ASP A C 1
ATOM 3425 O O . ASP A 1 440 ? -53.704 82.432 -5.553 1.00 14.03 440 ASP A O 1
ATOM 3430 N N . ALA A 1 441 ? -54.505 80.339 -5.785 1.00 15.64 441 ALA A N 1
ATOM 3431 C CA . ALA A 1 441 ? -55.374 80.663 -6.928 1.00 17.57 441 ALA A CA 1
ATOM 3432 C C . ALA A 1 441 ? -56.441 81.696 -6.566 1.00 16.45 441 ALA A C 1
ATOM 3433 O O . ALA A 1 441 ? -56.857 82.494 -7.406 1.00 17.94 441 ALA A O 1
ATOM 3435 N N . ALA A 1 442 ? -56.869 81.700 -5.304 1.00 12.77 442 ALA A N 1
ATOM 3436 C CA . ALA A 1 442 ? -57.850 82.688 -4.875 1.00 16.08 442 ALA A CA 1
ATOM 3437 C C . ALA A 1 442 ? -57.204 84.068 -4.764 1.00 15.74 442 ALA A C 1
ATOM 3438 O O . ALA A 1 442 ? -57.789 85.077 -5.169 1.00 15.20 442 ALA A O 1
ATOM 3440 N N . LEU A 1 443 ? -55.995 84.122 -4.209 1.00 15.45 443 LEU A N 1
ATOM 3441 C CA . LEU A 1 443 ? -55.311 85.402 -4.071 1.00 13.77 443 LEU A CA 1
ATOM 3442 C C . LEU A 1 443 ? -54.927 85.946 -5.446 1.00 13.85 443 LEU A C 1
ATOM 3443 O O . LEU A 1 443 ? -54.908 87.159 -5.657 1.00 13.90 443 LEU A O 1
ATOM 3448 N N . MET A 1 444 ? -54.641 85.048 -6.384 1.00 14.40 444 MET A N 1
ATOM 3449 C CA . MET A 1 444 ? -54.272 85.454 -7.745 1.00 13.61 444 MET A CA 1
ATOM 3450 C C . MET A 1 444 ? -55.477 85.933 -8.558 1.00 16.56 444 MET A C 1
ATOM 3451 O O . MET A 1 444 ? -55.321 86.421 -9.674 1.00 17.37 444 MET A O 1
ATOM 3456 N N . GLY A 1 445 ? -56.669 85.791 -7.989 1.00 15.35 445 GLY A N 1
ATOM 3457 C CA . GLY A 1 445 ? -57.895 86.188 -8.650 1.00 18.06 445 GLY A CA 1
ATOM 3458 C C . GLY A 1 445 ? -58.306 85.237 -9.764 1.00 21.07 445 GLY A C 1
ATOM 3459 O O . GLY A 1 445 ? -59.070 85.620 -10.648 1.00 21.65 445 GLY A O 1
ATOM 3460 N N . LEU A 1 446 ? -57.801 84.005 -9.725 1.00 17.35 446 LEU A N 1
ATOM 3461 C CA . LEU A 1 446 ? -58.093 83.021 -10.764 1.00 18.17 446 LEU A CA 1
ATOM 3462 C C . LEU A 1 446 ? -59.223 82.074 -10.359 1.00 23.28 446 LEU A C 1
ATOM 3463 O O . LEU A 1 446 ? -59.941 81.550 -11.210 1.00 20.93 446 LEU A O 1
ATOM 3468 N N . ALA A 1 447 ? -59.381 81.856 -9.060 1.00 20.62 447 ALA A N 1
ATOM 3469 C CA . ALA A 1 447 ? -60.355 80.884 -8.577 1.00 23.64 447 ALA A CA 1
ATOM 3470 C C . ALA A 1 447 ? -61.738 81.508 -8.459 1.00 31.11 447 ALA A C 1
ATOM 3471 O O . ALA A 1 447 ? -61.972 82.322 -7.568 1.00 38.75 447 ALA A O 1
ATOM 3473 N N . ARG B 1 9 ? -27.207 44.872 -34.702 1.00 42.79 9 ARG B N 1
ATOM 3474 C CA . ARG B 1 9 ? -28.586 44.480 -34.578 1.00 35.44 9 ARG B CA 1
ATOM 3475 C C . ARG B 1 9 ? -29.345 45.404 -33.619 1.00 25.88 9 ARG B C 1
ATOM 3476 O O . ARG B 1 9 ? -30.417 45.777 -33.915 1.00 27.09 9 ARG B O 1
ATOM 3484 N N . LYS B 1 10 ? -28.742 45.766 -32.511 1.00 26.08 10 LYS B N 1
ATOM 3485 C CA . LYS B 1 10 ? -29.342 46.717 -31.572 1.00 24.83 10 LYS B CA 1
ATOM 3486 C C . LYS B 1 10 ? -29.371 48.120 -32.170 1.00 27.05 10 LYS B C 1
ATOM 3487 O O . LYS B 1 10 ? -28.440 48.531 -32.858 1.00 24.46 10 LYS B O 1
ATOM 3493 N N . ILE B 1 11 ? -30.442 48.860 -31.913 1.00 21.40 11 ILE B N 1
ATOM 3494 C CA . ILE B 1 11 ? -30.479 50.248 -32.344 1.00 17.92 11 ILE B CA 1
ATOM 3495 C C . ILE B 1 11 ? -29.842 51.111 -31.258 1.00 21.68 11 ILE B C 1
ATOM 3496 O O . ILE B 1 11 ? -29.328 52.195 -31.528 1.00 23.16 11 ILE B O 1
ATOM 3501 N N . ASP B 1 12 ? -29.860 50.600 -30.029 1.00 23.63 12 ASP B N 1
ATOM 3502 C CA . ASP B 1 12 ? -29.279 51.291 -28.884 1.00 23.64 12 ASP B CA 1
ATOM 3503 C C . ASP B 1 12 ? -28.283 50.355 -28.209 1.00 27.24 12 ASP B C 1
ATOM 3504 O O . ASP B 1 12 ? -28.683 49.460 -27.465 1.00 24.47 12 ASP B O 1
ATOM 3509 N N . PRO B 1 13 ? -26.982 50.558 -28.478 1.00 29.53 13 PRO B N 1
ATOM 3510 C CA . PRO B 1 13 ? -25.904 49.687 -27.990 1.00 31.62 13 PRO B CA 1
ATOM 3511 C C . PRO B 1 13 ? -25.811 49.665 -26.466 1.00 30.70 13 PRO B C 1
ATOM 3512 O O . PRO B 1 13 ? -25.288 48.703 -25.901 1.00 32.69 13 PRO B O 1
ATOM 3516 N N . SER B 1 14 ? -26.325 50.709 -25.821 1.00 30.26 14 SER B N 1
ATOM 3517 C CA . SER B 1 14 ? -26.252 50.850 -24.371 1.00 31.79 14 SER B CA 1
ATOM 3518 C C . SER B 1 14 ? -27.310 50.045 -23.626 1.00 30.36 14 SER B C 1
ATOM 3519 O O . SER B 1 14 ? -27.285 49.989 -22.404 1.00 34.37 14 SER B O 1
ATOM 3522 N N . ARG B 1 15 ? -28.243 49.431 -24.346 1.00 30.23 15 ARG B N 1
ATOM 3523 C CA . ARG B 1 15 ? -29.311 48.685 -23.686 1.00 27.80 15 ARG B CA 1
ATOM 3524 C C . ARG B 1 15 ? -29.263 47.202 -23.992 1.00 27.20 15 ARG B C 1
ATOM 3525 O O . ARG B 1 15 ? -28.526 46.760 -24.875 1.00 30.44 15 ARG B O 1
ATOM 3533 N N . GLY B 1 16 ? -30.070 46.443 -23.256 1.00 26.38 16 GLY B N 1
ATOM 3534 C CA . GLY B 1 16 ? -30.201 45.013 -23.461 1.00 25.77 16 GLY B CA 1
ATOM 3535 C C . GLY B 1 16 ? -31.163 44.660 -24.582 1.00 26.70 16 GLY B C 1
ATOM 3536 O O . GLY B 1 16 ? -31.180 45.315 -25.618 1.00 26.62 16 GLY B O 1
ATOM 3537 N N . ALA B 1 17 ? -31.971 43.625 -24.364 1.00 25.43 17 ALA B N 1
ATOM 3538 C CA . ALA B 1 17 ? -32.888 43.115 -25.380 1.00 25.41 17 ALA B CA 1
ATOM 3539 C C . ALA B 1 17 ? -34.028 44.085 -25.720 1.00 24.46 17 ALA B C 1
ATOM 3540 O O . ALA B 1 17 ? -34.618 44.013 -26.801 1.00 24.43 17 ALA B O 1
ATOM 3542 N N . THR B 1 18 ? -34.344 44.983 -24.797 1.00 19.86 18 THR B N 1
ATOM 3543 C CA . THR B 1 18 ? -35.469 45.892 -24.984 1.00 22.30 18 THR B CA 1
ATOM 3544 C C . THR B 1 18 ? -35.077 47.351 -24.801 1.00 22.66 18 THR B C 1
ATOM 3545 O O . THR B 1 18 ? -34.122 47.665 -24.090 1.00 24.93 18 THR B O 1
ATOM 3549 N N . LEU B 1 19 ? -35.825 48.240 -25.452 1.00 21.87 19 LEU B N 1
ATOM 3550 C CA . LEU B 1 19 ? -35.696 49.670 -25.223 1.00 20.33 19 LEU B CA 1
ATOM 3551 C C . LEU B 1 19 ? -36.432 50.000 -23.936 1.00 19.29 19 LEU B C 1
ATOM 3552 O O . LEU B 1 19 ? -37.078 49.125 -23.347 1.00 17.19 19 LEU B O 1
ATOM 3557 N N . GLY B 1 20 ? -36.347 51.259 -23.519 1.00 18.54 20 GLY B N 1
ATOM 3558 C CA . GLY B 1 20 ? -36.932 51.695 -22.261 1.00 24.00 20 GLY B CA 1
ATOM 3559 C C . GLY B 1 20 ? -38.444 51.595 -22.200 1.00 20.06 20 GLY B C 1
ATOM 3560 O O . GLY B 1 20 ? -39.016 51.565 -21.109 1.00 16.52 20 GLY B O 1
ATOM 3561 N N . ASP B 1 21 ? -39.096 51.536 -23.360 1.00 14.98 21 ASP B N 1
ATOM 3562 C CA . ASP B 1 21 ? -40.550 51.400 -23.392 1.00 15.02 21 ASP B CA 1
ATOM 3563 C C . ASP B 1 21 ? -40.947 49.940 -23.547 1.00 17.90 21 ASP B C 1
ATOM 3564 O O . ASP B 1 21 ? -42.110 49.627 -23.803 1.00 13.95 21 ASP B O 1
ATOM 3569 N N . GLY B 1 22 ? -39.970 49.046 -23.405 1.00 17.51 22 GLY B N 1
ATOM 3570 C CA . GLY B 1 22 ? -40.236 47.621 -23.466 1.00 15.13 22 GLY B CA 1
ATOM 3571 C C . GLY B 1 22 ? -40.251 47.036 -24.869 1.00 16.72 22 GLY B C 1
ATOM 3572 O O . GLY B 1 22 ? -40.407 45.828 -25.020 1.00 18.20 22 GLY B O 1
ATOM 3573 N N . THR B 1 23 ? -40.106 47.872 -25.897 1.00 16.91 23 THR B N 1
ATOM 3574 C CA . THR B 1 23 ? -40.131 47.368 -27.277 1.00 17.67 23 THR B CA 1
ATOM 3575 C C . THR B 1 23 ? -38.767 46.753 -27.639 1.00 22.31 23 THR B C 1
ATOM 3576 O O . THR B 1 23 ? -37.774 47.019 -26.959 1.00 18.49 23 THR B O 1
ATOM 3580 N N . PRO B 1 24 ? -38.710 45.935 -28.710 1.00 21.44 24 PRO B N 1
ATOM 3581 C CA . PRO B 1 24 ? -37.443 45.261 -29.035 1.00 21.96 24 PRO B CA 1
ATOM 3582 C C . PRO B 1 24 ? -36.307 46.205 -29.428 1.00 22.66 24 PRO B C 1
ATOM 3583 O O . PRO B 1 24 ? -36.485 47.102 -30.255 1.00 20.77 24 PRO B O 1
ATOM 3587 N N . ASN B 1 25 ? -35.141 45.995 -28.820 1.00 23.92 25 ASN B N 1
ATOM 3588 C CA . ASN B 1 25 ? -33.942 46.744 -29.164 1.00 19.18 25 ASN B CA 1
ATOM 3589 C C . ASN B 1 25 ? -33.339 46.150 -30.431 1.00 23.19 25 ASN B C 1
ATOM 3590 O O . ASN B 1 25 ? -32.368 45.400 -30.378 1.00 23.02 25 ASN B O 1
ATOM 3595 N N . ASP B 1 26 ? -33.933 46.491 -31.568 1.00 20.82 26 ASP B N 1
ATOM 3596 C CA . ASP B 1 26 ? -33.645 45.827 -32.831 1.00 21.92 26 ASP B CA 1
ATOM 3597 C C . ASP B 1 26 ? -33.757 46.843 -33.961 1.00 22.93 26 ASP B C 1
ATOM 3598 O O . ASP B 1 26 ? -34.853 47.291 -34.295 1.00 21.20 26 ASP B O 1
ATOM 3603 N N . ASN B 1 27 ? -32.614 47.207 -34.539 1.00 20.72 27 ASN B N 1
ATOM 3604 C CA . ASN B 1 27 ? -32.555 48.212 -35.599 1.00 22.22 27 ASN B CA 1
ATOM 3605 C C . ASN B 1 27 ? -33.370 47.841 -36.835 1.00 19.06 27 ASN B C 1
ATOM 3606 O O . ASN B 1 27 ? -33.798 48.719 -37.584 1.00 20.94 27 ASN B O 1
ATOM 3611 N N . ASP B 1 28 ? -33.591 46.549 -37.053 1.00 17.95 28 ASP B N 1
ATOM 3612 C CA . ASP B 1 28 ? -34.233 46.114 -38.292 1.00 22.38 28 ASP B CA 1
ATOM 3613 C C . ASP B 1 28 ? -35.701 45.744 -38.115 1.00 21.27 28 ASP B C 1
ATOM 3614 O O . ASP B 1 28 ? -36.323 45.206 -39.030 1.00 20.51 28 ASP B O 1
ATOM 3619 N N . ARG B 1 29 ? -36.257 46.045 -36.947 1.00 18.03 29 ARG B N 1
ATOM 3620 C CA . ARG B 1 29 ? -37.611 45.617 -36.624 1.00 18.52 29 ARG B CA 1
ATOM 3621 C C . ARG B 1 29 ? -38.646 46.325 -37.483 1.00 16.47 29 ARG B C 1
ATOM 3622 O O . ARG B 1 29 ? -38.403 47.407 -38.005 1.00 17.00 29 ARG B O 1
ATOM 3630 N N . ILE B 1 30 ? -39.813 45.705 -37.612 1.00 18.52 30 ILE B N 1
ATOM 3631 C CA . ILE B 1 30 ? -40.921 46.301 -38.347 1.00 16.40 30 ILE B CA 1
ATOM 3632 C C . ILE B 1 30 ? -41.484 47.539 -37.637 1.00 17.98 30 ILE B C 1
ATOM 3633 O O . ILE B 1 30 ? -41.652 48.595 -38.247 1.00 15.44 30 ILE B O 1
ATOM 3638 N N . GLU B 1 31 ? -41.752 47.404 -36.340 1.00 16.84 31 GLU B N 1
ATOM 3639 C CA . GLU B 1 31 ? -42.377 48.464 -35.550 1.00 13.77 31 GLU B CA 1
ATOM 3640 C C . GLU B 1 31 ? -41.573 49.767 -35.576 1.00 15.88 31 GLU B C 1
ATOM 3641 O O . GLU B 1 31 ? -40.346 49.762 -35.436 1.00 18.15 31 GLU B O 1
ATOM 3647 N N . ILE B 1 32 ? -42.260 50.891 -35.746 1.00 13.39 32 ILE B N 1
ATOM 3648 C CA . ILE B 1 32 ? -41.567 52.174 -35.703 1.00 12.30 32 ILE B CA 1
ATOM 3649 C C . ILE B 1 32 ? -41.788 52.782 -34.317 1.00 15.73 32 ILE B C 1
ATOM 3650 O O . ILE B 1 32 ? -42.075 52.048 -33.370 1.00 14.46 32 ILE B O 1
ATOM 3655 N N . GLY B 1 33 ? -41.646 54.098 -34.184 1.00 14.32 33 GLY B N 1
ATOM 3656 C CA . GLY B 1 33 ? -41.735 54.725 -32.872 1.00 13.76 33 GLY B CA 1
ATOM 3657 C C . GLY B 1 33 ? -40.778 55.897 -32.766 1.00 13.58 33 GLY B C 1
ATOM 3658 O O . GLY B 1 33 ? -40.238 56.352 -33.773 1.00 14.01 33 GLY B O 1
ATOM 3659 N N . PRO B 1 34 ? -40.564 56.399 -31.545 1.00 14.63 34 PRO B N 1
ATOM 3660 C CA . PRO B 1 34 ? -39.629 57.502 -31.315 1.00 13.34 34 PRO B CA 1
ATOM 3661 C C . PRO B 1 34 ? -38.218 57.173 -31.780 1.00 13.93 34 PRO B C 1
ATOM 3662 O O . PRO B 1 34 ? -37.762 56.021 -31.694 1.00 13.23 34 PRO B O 1
ATOM 3666 N N . THR B 1 35 ? -37.536 58.196 -32.275 1.00 13.27 35 THR B N 1
ATOM 3667 C CA . THR B 1 35 ? -36.169 58.040 -32.742 1.00 15.15 35 THR B CA 1
ATOM 3668 C C . THR B 1 35 ? -35.195 58.073 -31.579 1.00 16.62 35 THR B C 1
ATOM 3669 O O . THR B 1 35 ? -35.543 58.494 -30.473 1.00 13.95 35 THR B O 1
ATOM 3673 N N . GLN B 1 36 ? -33.970 57.642 -31.848 1.00 14.98 36 GLN B N 1
ATOM 3674 C CA . GLN B 1 36 ? -32.895 57.736 -30.872 1.00 18.54 36 GLN B CA 1
ATOM 3675 C C . GLN B 1 36 ? -32.689 59.186 -30.459 1.00 18.37 36 GLN B C 1
ATOM 3676 O O . GLN B 1 36 ? -32.384 59.466 -29.297 1.00 17.26 36 GLN B O 1
ATOM 3682 N N . LEU B 1 37 ? -32.894 60.115 -31.390 1.00 17.06 37 LEU B N 1
ATOM 3683 C CA . LEU B 1 37 ? -32.854 61.539 -31.040 1.00 16.91 37 LEU B CA 1
ATOM 3684 C C . LEU B 1 37 ? -33.852 61.877 -29.918 1.00 20.25 37 LEU B C 1
ATOM 3685 O O . LEU B 1 37 ? -33.485 62.483 -28.898 1.00 17.19 37 LEU B O 1
ATOM 3690 N N . ALA B 1 38 ? -35.106 61.464 -30.106 1.00 16.67 38 ALA B N 1
ATOM 3691 C CA . ALA B 1 38 ? -36.152 61.690 -29.115 1.00 16.62 38 ALA B CA 1
ATOM 3692 C C . ALA B 1 38 ? -35.818 61.028 -27.768 1.00 16.45 38 ALA B C 1
ATOM 3693 O O . ALA B 1 38 ? -35.933 61.663 -26.721 1.00 18.15 38 ALA B O 1
ATOM 3695 N N . PHE B 1 39 ? -35.407 59.761 -27.803 1.00 17.66 39 PHE B N 1
ATOM 3696 C CA . PHE B 1 39 ? -35.088 59.016 -26.584 1.00 18.54 39 PHE B CA 1
ATOM 3697 C C . PHE B 1 39 ? -33.944 59.675 -25.818 1.00 21.64 39 PHE B C 1
ATOM 3698 O O . PHE B 1 39 ? -33.970 59.742 -24.578 1.00 20.35 39 PHE B O 1
ATOM 3706 N N . SER B 1 40 ? -32.938 60.148 -26.555 1.00 19.87 40 SER B N 1
ATOM 3707 C CA . SER B 1 40 ? -31.816 60.855 -25.942 1.00 23.04 40 SER B CA 1
ATOM 3708 C C . SER B 1 40 ? -32.267 62.112 -25.224 1.00 20.21 40 SER B C 1
ATOM 3709 O O . SER B 1 40 ? -31.853 62.375 -24.093 1.00 19.49 40 SER B O 1
ATOM 3712 N N . GLU B 1 41 ? -33.117 62.893 -25.876 1.00 18.05 41 GLU B N 1
ATOM 3713 C CA . GLU B 1 41 ? -33.605 64.130 -25.270 1.00 16.18 41 GLU B CA 1
ATOM 3714 C C . GLU B 1 41 ? -34.483 63.847 -24.051 1.00 18.16 41 GLU B C 1
ATOM 3715 O O . GLU B 1 41 ? -34.387 64.546 -23.032 1.00 19.57 41 GLU B O 1
ATOM 3721 N N . TRP B 1 42 ? -35.326 62.822 -24.139 1.00 16.34 42 TRP B N 1
ATOM 3722 C CA . TRP B 1 42 ? -36.219 62.512 -23.023 1.00 15.26 42 TRP B CA 1
ATOM 3723 C C . TRP B 1 42 ? -35.427 62.026 -21.818 1.00 16.90 42 TRP B C 1
ATOM 3724 O O . TRP B 1 42 ? -35.742 62.379 -20.675 1.00 16.01 42 TRP B O 1
ATOM 3735 N N . ALA B 1 43 ? -34.402 61.215 -22.075 1.00 18.86 43 ALA B N 1
ATOM 3736 C CA . ALA B 1 43 ? -33.574 60.680 -20.996 1.00 17.69 43 ALA B CA 1
ATOM 3737 C C . ALA B 1 43 ? -32.833 61.804 -20.292 1.00 20.27 43 ALA B C 1
ATOM 3738 O O . ALA B 1 43 ? -32.741 61.827 -19.065 1.00 22.04 43 ALA B O 1
ATOM 3740 N N . ALA B 1 44 ? -32.320 62.751 -21.068 1.00 17.14 44 ALA B N 1
ATOM 3741 C CA . ALA B 1 44 ? -31.659 63.919 -20.494 1.00 20.15 44 ALA B CA 1
ATOM 3742 C C . ALA B 1 44 ? -32.645 64.765 -19.699 1.00 26.20 44 ALA B C 1
ATOM 3743 O O . ALA B 1 44 ? -32.262 65.445 -18.746 1.00 23.82 44 ALA B O 1
ATOM 3745 N N . ALA B 1 45 ? -33.915 64.718 -20.092 1.00 19.18 45 ALA B N 1
ATOM 3746 C CA . ALA B 1 45 ? -34.947 65.498 -19.417 1.00 22.47 45 ALA B CA 1
ATOM 3747 C C . ALA B 1 45 ? -35.486 64.783 -18.177 1.00 18.83 45 ALA B C 1
ATOM 3748 O O . ALA B 1 45 ? -36.276 65.349 -17.423 1.00 20.74 45 ALA B O 1
ATOM 3750 N N . GLY B 1 46 ? -35.084 63.532 -17.990 1.00 20.23 46 GLY B N 1
ATOM 3751 C CA . GLY B 1 46 ? -35.544 62.751 -16.857 1.00 21.94 46 GLY B CA 1
ATOM 3752 C C . GLY B 1 46 ? -36.976 62.249 -16.993 1.00 24.77 46 GLY B C 1
ATOM 3753 O O . GLY B 1 46 ? -37.640 61.994 -15.992 1.00 18.22 46 GLY B O 1
ATOM 3754 N N . LEU B 1 47 ? -37.459 62.099 -18.223 1.00 14.92 47 LEU B N 1
ATOM 3755 C CA . LEU B 1 47 ? -38.818 61.604 -18.428 1.00 15.62 47 LEU B CA 1
ATOM 3756 C C . LEU B 1 47 ? -38.896 60.085 -18.355 1.00 17.43 47 LEU B C 1
ATOM 3757 O O . LEU B 1 47 ? -38.095 59.387 -18.967 1.00 21.15 47 LEU B O 1
ATOM 3762 N N . GLN B 1 48 ? -39.860 59.577 -17.594 1.00 17.29 48 GLN B N 1
ATOM 3763 C CA . GLN B 1 48 ? -40.133 58.139 -17.562 1.00 20.35 48 GLN B CA 1
ATOM 3764 C C . GLN B 1 48 ? -40.872 57.725 -18.839 1.00 20.98 48 GLN B C 1
ATOM 3765 O O . GLN B 1 48 ? -41.870 58.351 -19.213 1.00 17.96 48 GLN B O 1
ATOM 3771 N N . LEU B 1 49 ? -40.385 56.678 -19.501 1.00 16.63 49 LEU B N 1
ATOM 3772 C CA . LEU B 1 49 ? -41.006 56.184 -20.735 1.00 18.13 49 LEU B CA 1
ATOM 3773 C C . LEU B 1 49 ? -42.228 55.324 -20.440 1.00 19.99 49 LEU B C 1
ATOM 3774 O O . LEU B 1 49 ? -42.265 54.624 -19.432 1.00 16.53 49 LEU B O 1
ATOM 3779 N N . PRO B 1 50 ? -43.231 55.359 -21.333 1.00 15.90 50 PRO B N 1
ATOM 3780 C CA . PRO B 1 50 ? -44.398 54.483 -21.164 1.00 15.28 50 PRO B CA 1
ATOM 3781 C C . PRO B 1 50 ? -44.014 53.026 -21.371 1.00 17.99 50 PRO B C 1
ATOM 3782 O O . PRO B 1 50 ? -43.056 52.775 -22.092 1.00 15.73 50 PRO B O 1
ATOM 3786 N N . ASN B 1 51 ? -44.734 52.087 -20.772 1.00 14.85 51 ASN B N 1
ATOM 3787 C CA . ASN B 1 51 ? -44.590 50.702 -21.174 1.00 16.04 51 ASN B CA 1
ATOM 3788 C C . ASN B 1 51 ? -45.648 50.425 -22.225 1.00 16.35 51 ASN B C 1
ATOM 3789 O O . ASN B 1 51 ? -46.837 50.448 -21.917 1.00 14.36 51 ASN B O 1
ATOM 3794 N N . LEU B 1 52 ? -45.229 50.185 -23.466 1.00 13.83 52 LEU B N 1
ATOM 3795 C CA . LEU B 1 52 ? -46.199 50.120 -24.558 1.00 16.18 52 LEU B CA 1
ATOM 3796 C C . LEU B 1 52 ? -47.132 48.910 -24.436 1.00 16.06 52 LEU B C 1
ATOM 3797 O O . LEU B 1 52 ? -48.318 49.014 -24.743 1.00 17.43 52 LEU B O 1
ATOM 3802 N N . ASP B 1 53 ? -46.613 47.774 -23.977 1.00 16.11 53 ASP B N 1
ATOM 3803 C CA . ASP B 1 53 ? -47.462 46.599 -23.778 1.00 17.82 53 ASP B CA 1
ATOM 3804 C C . ASP B 1 53 ? -48.571 46.905 -22.776 1.00 17.80 53 ASP B C 1
ATOM 3805 O O . ASP B 1 53 ? -49.731 46.585 -23.009 1.00 18.09 53 ASP B O 1
ATOM 3810 N N . ARG B 1 54 ? -48.212 47.532 -21.661 1.00 18.19 54 ARG B N 1
ATOM 3811 C CA . ARG B 1 54 ? -49.204 47.845 -20.647 1.00 19.23 54 ARG B CA 1
ATOM 3812 C C . ARG B 1 54 ? -50.198 48.880 -21.174 1.00 16.65 54 ARG B C 1
ATOM 3813 O O . ARG B 1 54 ? -51.405 48.785 -20.918 1.00 14.36 54 ARG B O 1
ATOM 3821 N N . MET B 1 55 ? -49.690 49.851 -21.930 1.00 14.32 55 MET B N 1
ATOM 3822 C CA . MET B 1 55 ? -50.544 50.870 -22.546 1.00 16.01 55 MET B CA 1
ATOM 3823 C C . MET B 1 55 ? -51.586 50.255 -23.476 1.00 14.26 55 MET B C 1
ATOM 3824 O O . MET B 1 55 ? -52.761 50.618 -23.440 1.00 11.98 55 MET B O 1
ATOM 3829 N N . ARG B 1 56 ? -51.141 49.332 -24.319 1.00 15.70 56 ARG B N 1
ATOM 3830 C CA . ARG B 1 56 ? -52.018 48.707 -25.304 1.00 16.37 56 ARG B CA 1
ATOM 3831 C C . ARG B 1 56 ? -53.056 47.832 -24.615 1.00 17.12 56 ARG B C 1
ATOM 3832 O O . ARG B 1 56 ? -54.205 47.723 -25.066 1.00 16.07 56 ARG B O 1
ATOM 3840 N N A GLU B 1 57 ? -52.662 47.211 -23.509 0.51 16.01 57 GLU B N 1
ATOM 3841 N N B GLU B 1 57 ? -52.637 47.208 -23.519 0.49 16.45 57 GLU B N 1
ATOM 3842 C CA A GLU B 1 57 ? -53.595 46.380 -22.762 0.51 17.20 57 GLU B CA 1
ATOM 3843 C CA B GLU B 1 57 ? -53.523 46.390 -22.704 0.49 17.30 57 GLU B CA 1
ATOM 3844 C C A GLU B 1 57 ? -54.624 47.259 -22.053 0.51 16.93 57 GLU B C 1
ATOM 3845 C C B GLU B 1 57 ? -54.598 47.255 -22.058 0.49 16.88 57 GLU B C 1
ATOM 3846 O O A GLU B 1 57 ? -55.808 46.922 -22.005 0.51 15.56 57 GLU B O 1
ATOM 3847 O O B GLU B 1 57 ? -55.780 46.907 -22.059 0.49 15.54 57 GLU B O 1
ATOM 3858 N N . TYR B 1 58 ? -54.175 48.389 -21.513 1.00 14.85 58 TYR B N 1
ATOM 3859 C CA . TYR B 1 58 ? -55.085 49.332 -20.873 1.00 16.69 58 TYR B CA 1
ATOM 3860 C C . TYR B 1 58 ? -56.191 49.782 -21.836 1.00 14.26 58 TYR B C 1
ATOM 3861 O O . TYR B 1 58 ? -57.381 49.775 -21.499 1.00 12.85 58 TYR B O 1
ATOM 3870 N N . ARG B 1 59 ? -55.787 50.181 -23.035 1.00 12.51 59 ARG B N 1
ATOM 3871 C CA . ARG B 1 59 ? -56.729 50.697 -24.021 1.00 12.11 59 ARG B CA 1
ATOM 3872 C C . ARG B 1 59 ? -57.733 49.644 -24.463 1.00 12.33 59 ARG B C 1
ATOM 3873 O O . ARG B 1 59 ? -58.928 49.894 -24.527 1.00 10.21 59 ARG B O 1
ATOM 3881 N N . TRP B 1 60 ? -57.222 48.464 -24.773 1.00 9.28 60 TRP B N 1
ATOM 3882 C CA . TRP B 1 60 ? -58.052 47.353 -25.194 1.00 12.79 60 TRP B CA 1
ATOM 3883 C C . TRP B 1 60 ? -59.068 46.978 -24.127 1.00 14.55 60 TRP B C 1
ATOM 3884 O O . TRP B 1 60 ? -60.252 46.803 -24.425 1.00 13.01 60 TRP B O 1
ATOM 3895 N N . LYS B 1 61 ? -58.604 46.863 -22.880 1.00 14.58 61 LYS B N 1
ATOM 3896 C CA . LYS B 1 61 ? -59.489 46.514 -21.778 1.00 14.38 61 LYS B CA 1
ATOM 3897 C C . LYS B 1 61 ? -60.568 47.564 -21.598 1.00 15.72 61 LYS B C 1
ATOM 3898 O O . LYS B 1 61 ? -61.740 47.234 -21.440 1.00 13.24 61 LYS B O 1
ATOM 3904 N N . ARG B 1 62 ? -60.171 48.835 -21.632 1.00 12.22 62 ARG B N 1
ATOM 3905 C CA . ARG B 1 62 ? -61.123 49.915 -21.418 1.00 11.47 62 ARG B CA 1
ATOM 3906 C C . ARG B 1 62 ? -62.150 50.002 -22.557 1.00 13.52 62 ARG B C 1
ATOM 3907 O O . ARG B 1 62 ? -63.333 50.249 -22.318 1.00 13.91 62 ARG B O 1
ATOM 3915 N N . LEU B 1 63 ? -61.708 49.787 -23.797 1.00 12.25 63 LEU B N 1
ATOM 3916 C CA . LEU B 1 63 ? -62.625 49.839 -24.931 1.00 10.83 63 LEU B CA 1
ATOM 3917 C C . LEU B 1 63 ? -63.580 48.648 -24.911 1.00 12.31 63 LEU B C 1
ATOM 3918 O O . LEU B 1 63 ? -64.767 48.789 -25.212 1.00 10.24 63 LEU B O 1
ATOM 3923 N N . THR B 1 64 ? -63.066 47.474 -24.554 1.00 11.82 64 THR B N 1
ATOM 3924 C CA . THR B 1 64 ? -63.937 46.309 -24.421 1.00 13.01 64 THR B CA 1
ATOM 3925 C C . THR B 1 64 ? -64.988 46.581 -23.350 1.00 12.19 64 THR B C 1
ATOM 3926 O O . THR B 1 64 ? -66.173 46.318 -23.553 1.00 13.16 64 THR B O 1
ATOM 3930 N N . GLN B 1 65 ? -64.553 47.109 -22.206 1.00 16.96 65 GLN B N 1
ATOM 3931 C CA . GLN B 1 65 ? -65.478 47.454 -21.124 1.00 12.19 65 GLN B CA 1
ATOM 3932 C C . GLN B 1 65 ? -66.567 48.439 -21.573 1.00 14.19 65 GLN B C 1
ATOM 3933 O O . GLN B 1 65 ? -67.717 48.337 -21.141 1.00 15.55 65 GLN B O 1
ATOM 3939 N N . ALA B 1 66 ? -66.211 49.386 -22.446 1.00 13.98 66 ALA B N 1
ATOM 3940 C CA . ALA B 1 66 ? -67.183 50.373 -22.930 1.00 15.14 66 ALA B CA 1
ATOM 3941 C C . ALA B 1 66 ? -68.302 49.702 -23.729 1.00 11.77 66 ALA B C 1
ATOM 3942 O O . ALA B 1 66 ? -69.471 50.092 -23.644 1.00 12.77 66 ALA B O 1
ATOM 3944 N N . ILE B 1 67 ? -67.925 48.703 -24.518 1.00 13.19 67 ILE B N 1
ATOM 3945 C CA . ILE B 1 67 ? -68.880 47.924 -25.298 1.00 12.79 67 ILE B CA 1
ATOM 3946 C C . ILE B 1 67 ? -69.824 47.182 -24.345 1.00 13.36 67 ILE B C 1
ATOM 3947 O O . ILE B 1 67 ? -71.050 47.267 -24.456 1.00 13.04 67 ILE B O 1
ATOM 3952 N N . VAL B 1 68 ? -69.227 46.474 -23.396 1.00 13.40 68 VAL B N 1
ATOM 3953 C CA . VAL B 1 68 ? -69.971 45.754 -22.363 1.00 14.39 68 VAL B CA 1
ATOM 3954 C C . VAL B 1 68 ? -70.927 46.653 -21.580 1.00 13.90 68 VAL B C 1
ATOM 3955 O O . VAL B 1 68 ? -72.094 46.297 -21.373 1.00 15.53 68 VAL B O 1
ATOM 3959 N N . ASP B 1 69 ? -70.445 47.824 -21.168 1.00 15.08 69 ASP B N 1
ATOM 3960 C CA . ASP B 1 69 ? -71.259 48.754 -20.385 1.00 17.82 69 ASP B CA 1
ATOM 3961 C C . ASP B 1 69 ? -72.520 49.212 -21.108 1.00 16.21 69 ASP B C 1
ATOM 3962 O O . ASP B 1 69 ? -73.536 49.500 -20.479 1.00 16.69 69 ASP B O 1
ATOM 3967 N N . ARG B 1 70 ? -72.440 49.293 -22.432 1.00 14.43 70 ARG B N 1
ATOM 3968 C CA . ARG B 1 70 ? -73.550 49.766 -23.242 1.00 13.18 70 ARG B CA 1
ATOM 3969 C C . ARG B 1 70 ? -74.503 48.645 -23.644 1.00 15.10 70 ARG B C 1
ATOM 3970 O O . ARG B 1 70 ? -75.558 48.898 -24.215 1.00 15.23 70 ARG B O 1
ATOM 3978 N N . GLY B 1 71 ? -74.110 47.407 -23.364 1.00 14.81 71 GLY B N 1
ATOM 3979 C CA . GLY B 1 71 ? -74.901 46.256 -23.749 1.00 13.45 71 GLY B CA 1
ATOM 3980 C C . GLY B 1 71 ? -74.815 45.971 -25.238 1.00 15.77 71 GLY B C 1
ATOM 3981 O O . GLY B 1 71 ? -75.752 45.416 -25.816 1.00 14.21 71 GLY B O 1
ATOM 3982 N N . TYR B 1 72 ? -73.705 46.354 -25.867 1.00 13.22 72 TYR B N 1
ATOM 3983 C CA . TYR B 1 72 ? -73.480 46.051 -27.289 1.00 14.51 72 TYR B CA 1
ATOM 3984 C C . TYR B 1 72 ? -72.730 44.732 -27.441 1.00 14.61 72 TYR B C 1
ATOM 3985 O O . TYR B 1 72 ? -72.117 44.249 -26.490 1.00 16.34 72 TYR B O 1
ATOM 3994 N N . GLY B 1 73 ? -72.742 44.165 -28.641 1.00 13.83 73 GLY B N 1
ATOM 3995 C CA . GLY B 1 73 ? -71.970 42.965 -28.893 1.00 16.17 73 GLY B CA 1
ATOM 3996 C C . GLY B 1 73 ? -70.594 43.235 -29.445 1.00 14.70 73 GLY B C 1
ATOM 3997 O O . GLY B 1 73 ? -69.700 42.385 -29.388 1.00 13.40 73 GLY B O 1
ATOM 3998 N N . GLY B 1 74 ? -70.412 44.423 -29.997 1.00 12.43 74 GLY B N 1
ATOM 3999 C CA . GLY B 1 74 ? -69.140 44.737 -30.606 1.00 12.82 74 GLY B CA 1
ATOM 4000 C C . GLY B 1 74 ? -69.025 46.160 -31.110 1.00 13.76 74 GLY B C 1
ATOM 4001 O O . GLY B 1 74 ? -70.008 46.900 -31.153 1.00 12.99 74 GLY B O 1
ATOM 4002 N N . LEU B 1 75 ? -67.803 46.528 -31.479 1.00 11.15 75 LEU B N 1
ATOM 4003 C CA . LEU B 1 75 ? -67.503 47.843 -32.022 1.00 10.31 75 LEU B CA 1
ATOM 4004 C C . LEU B 1 75 ? -66.663 47.664 -33.273 1.00 12.99 75 LEU B C 1
ATOM 4005 O O . LEU B 1 75 ? -65.630 46.991 -33.249 1.00 13.16 75 LEU B O 1
ATOM 4010 N N . LEU B 1 76 ? -67.128 48.258 -34.363 1.00 12.68 76 LEU B N 1
ATOM 4011 C CA . LEU B 1 76 ? -66.455 48.187 -35.653 1.00 11.60 76 LEU B CA 1
ATOM 4012 C C . LEU B 1 76 ? -65.915 49.563 -36.013 1.00 11.24 76 LEU B C 1
ATOM 4013 O O . LEU B 1 76 ? -66.670 50.529 -36.063 1.00 12.87 76 LEU B O 1
ATOM 4018 N N . MET B 1 77 ? -64.611 49.654 -36.254 1.00 12.66 77 MET B N 1
ATOM 4019 C CA . MET B 1 77 ? -63.954 50.948 -36.443 1.00 10.40 77 MET B CA 1
ATOM 4020 C C . MET B 1 77 ? -63.271 51.065 -37.809 1.00 11.85 77 MET B C 1
ATOM 4021 O O . MET B 1 77 ? -62.462 50.219 -38.187 1.00 10.38 77 MET B O 1
ATOM 4026 N N . PHE B 1 78 ? -63.609 52.120 -38.537 1.00 9.45 78 PHE B N 1
ATOM 4027 C CA . PHE B 1 78 ? -62.942 52.450 -39.799 1.00 11.75 78 PHE B CA 1
ATOM 4028 C C . PHE B 1 78 ? -62.102 53.721 -39.694 1.00 13.91 78 PHE B C 1
ATOM 4029 O O . PHE B 1 78 ? -61.315 54.029 -40.594 1.00 15.86 78 PHE B O 1
ATOM 4037 N N . ASP B 1 79 ? -62.283 54.478 -38.616 1.00 10.77 79 ASP B N 1
ATOM 4038 C CA . ASP B 1 79 ? -61.521 55.719 -38.434 1.00 13.23 79 ASP B CA 1
ATOM 4039 C C . ASP B 1 79 ? -60.109 55.340 -37.999 1.00 13.16 79 ASP B C 1
ATOM 4040 O O . ASP B 1 79 ? -59.949 54.673 -36.981 1.00 14.56 79 ASP B O 1
ATOM 4045 N N . PRO B 1 80 ? -59.079 55.754 -38.763 1.00 12.90 80 PRO B N 1
ATOM 4046 C CA . PRO B 1 80 ? -57.709 55.335 -38.424 1.00 10.62 80 PRO B CA 1
ATOM 4047 C C . PRO B 1 80 ? -57.271 55.734 -37.022 1.00 11.19 80 PRO B C 1
ATOM 4048 O O . PRO B 1 80 ? -56.378 55.085 -36.466 1.00 10.06 80 PRO B O 1
ATOM 4052 N N . LEU B 1 81 ? -57.878 56.775 -36.465 1.00 9.57 81 LEU B N 1
ATOM 4053 C CA . LEU B 1 81 ? -57.521 57.213 -35.116 1.00 11.64 81 LEU B CA 1
ATOM 4054 C C . LEU B 1 81 ? -58.106 56.262 -34.075 1.00 10.79 81 LEU B C 1
ATOM 4055 O O . LEU B 1 81 ? -57.474 55.996 -33.064 1.00 13.03 81 LEU B O 1
ATOM 4060 N N . ASN B 1 82 ? -59.316 55.759 -34.320 1.00 10.63 82 ASN B N 1
ATOM 4061 C CA . ASN B 1 82 ? -59.895 54.718 -33.481 1.00 13.17 82 ASN B CA 1
ATOM 4062 C C . ASN B 1 82 ? -59.166 53.396 -33.633 1.00 10.62 82 ASN B C 1
ATOM 4063 O O . ASN B 1 82 ? -58.959 52.678 -32.653 1.00 13.08 82 ASN B O 1
ATOM 4068 N N . ILE B 1 83 ? -58.787 53.068 -34.866 1.00 10.45 83 ILE B N 1
ATOM 4069 C CA . ILE B 1 83 ? -58.002 51.868 -35.124 1.00 11.16 83 ILE B CA 1
ATOM 4070 C C . ILE B 1 83 ? -56.670 51.942 -34.375 1.00 10.95 83 ILE B C 1
ATOM 4071 O O . ILE B 1 83 ? -56.206 50.947 -33.810 1.00 11.95 83 ILE B O 1
ATOM 4076 N N . ARG B 1 84 ? -56.065 53.128 -34.366 1.00 9.93 84 ARG B N 1
ATOM 4077 C CA . ARG B 1 84 ? -54.828 53.356 -33.631 1.00 9.55 84 ARG B CA 1
ATOM 4078 C C . ARG B 1 84 ? -55.053 53.165 -32.133 1.00 12.38 84 ARG B C 1
ATOM 4079 O O . ARG B 1 84 ? -54.224 52.566 -31.440 1.00 12.04 84 ARG B O 1
ATOM 4087 N N . TYR B 1 85 ? -56.164 53.684 -31.618 1.00 10.27 85 TYR B N 1
ATOM 4088 C CA . TYR B 1 85 ? -56.418 53.529 -30.192 1.00 11.28 85 TYR B CA 1
ATOM 4089 C C . TYR B 1 85 ? -56.557 52.055 -29.830 1.00 12.92 85 TYR B C 1
ATOM 4090 O O . TYR B 1 85 ? -55.994 51.591 -28.835 1.00 15.07 85 TYR B O 1
ATOM 4099 N N . ALA B 1 86 ? -57.308 51.316 -30.639 1.00 11.17 86 ALA B N 1
ATOM 4100 C CA . ALA B 1 86 ? -57.602 49.931 -30.305 1.00 12.83 86 ALA B CA 1
ATOM 4101 C C . ALA B 1 86 ? -56.380 49.016 -30.476 1.00 14.76 86 ALA B C 1
ATOM 4102 O O . ALA B 1 86 ? -56.174 48.090 -29.686 1.00 17.42 86 ALA B O 1
ATOM 4104 N N . THR B 1 87 ? -55.567 49.287 -31.494 1.00 13.62 87 THR B N 1
ATOM 4105 C CA . THR B 1 87 ? -54.489 48.375 -31.864 1.00 12.43 87 THR B CA 1
ATOM 4106 C C . THR B 1 87 ? -53.075 48.945 -31.703 1.00 12.27 87 THR B C 1
ATOM 4107 O O . THR B 1 87 ? -52.117 48.176 -31.640 1.00 14.31 87 THR B O 1
ATOM 4111 N N . ASP B 1 88 ? -52.951 50.277 -31.652 1.00 13.04 88 ASP B N 1
ATOM 4112 C CA . ASP B 1 88 ? -51.650 50.981 -31.709 1.00 14.54 88 ASP B CA 1
ATOM 4113 C C . ASP B 1 88 ? -50.882 50.698 -33.009 1.00 18.77 88 ASP B C 1
ATOM 4114 O O . ASP B 1 88 ? -49.669 50.940 -33.102 1.00 17.01 88 ASP B O 1
ATOM 4119 N N . SER B 1 89 ? -51.594 50.210 -34.018 1.00 12.62 89 SER B N 1
ATOM 4120 C CA . SER B 1 89 ? -50.988 49.901 -35.316 1.00 13.72 89 SER B CA 1
ATOM 4121 C C . SER B 1 89 ? -51.340 50.963 -36.354 1.00 17.40 89 SER B C 1
ATOM 4122 O O . SER B 1 89 ? -52.520 51.247 -36.587 1.00 14.13 89 SER B O 1
ATOM 4125 N N . THR B 1 90 ? -50.313 51.541 -36.969 1.00 15.46 90 THR B N 1
ATOM 4126 C CA . THR B 1 90 ? -50.484 52.503 -38.054 1.00 17.11 90 THR B CA 1
ATOM 4127 C C . THR B 1 90 ? -50.293 51.831 -39.403 1.00 12.85 90 THR B C 1
ATOM 4128 O O . THR B 1 90 ? -49.569 50.841 -39.517 1.00 15.10 90 THR B O 1
ATOM 4132 N N . ASN B 1 91 ? -50.931 52.372 -40.431 1.00 13.59 91 ASN B N 1
ATOM 4133 C CA . ASN B 1 91 ? -50.667 51.941 -41.801 1.00 14.26 91 ASN B CA 1
ATOM 4134 C C . ASN B 1 91 ? -51.177 53.017 -42.731 1.00 14.78 91 ASN B C 1
ATOM 4135 O O . ASN B 1 91 ? -52.383 53.126 -42.938 1.00 14.13 91 ASN B O 1
ATOM 4140 N N . MET B 1 92 ? -50.263 53.834 -43.248 1.00 12.76 92 MET B N 1
ATOM 4141 C CA . MET B 1 92 ? -50.628 54.945 -44.111 1.00 15.72 92 MET B CA 1
ATOM 4142 C C . MET B 1 92 ? -51.758 55.749 -43.475 1.00 12.24 92 MET B C 1
ATOM 4143 O O . MET B 1 92 ? -52.775 55.969 -44.124 1.00 10.30 92 MET B O 1
ATOM 4148 N N . GLN B 1 93 ? -51.585 56.157 -42.213 1.00 13.09 93 GLN B N 1
ATOM 4149 C CA . GLN B 1 93 ? -52.638 56.842 -41.465 1.00 12.08 93 GLN B CA 1
ATOM 4150 C C . GLN B 1 93 ? -53.371 57.914 -42.276 1.00 12.77 93 GLN B C 1
ATOM 4151 O O . GLN B 1 93 ? -54.609 57.919 -42.324 1.00 12.19 93 GLN B O 1
ATOM 4157 N N . LEU B 1 94 ? -52.617 58.808 -42.919 1.00 11.00 94 LEU B N 1
ATOM 4158 C CA . LEU B 1 94 ? -53.230 59.930 -43.629 1.00 10.40 94 LEU B CA 1
ATOM 4159 C C . LEU B 1 94 ? -53.984 59.471 -44.876 1.00 14.38 94 LEU B C 1
ATOM 4160 O O . LEU B 1 94 ? -55.079 59.960 -45.153 1.00 13.52 94 LEU B O 1
ATOM 4165 N N . TRP B 1 95 ? -53.421 58.524 -45.619 1.00 13.07 95 TRP B N 1
ATOM 4166 C CA . TRP B 1 95 ? -54.170 57.939 -46.725 1.00 14.26 95 TRP B CA 1
ATOM 4167 C C . TRP B 1 95 ? -55.459 57.305 -46.203 1.00 14.54 95 TRP B C 1
ATOM 4168 O O . TRP B 1 95 ? -56.535 57.459 -46.803 1.00 11.13 95 TRP B O 1
ATOM 4179 N N . ASN B 1 96 ? -55.338 56.612 -45.073 1.00 11.29 96 ASN B N 1
ATOM 4180 C CA . ASN B 1 96 ? -56.460 55.910 -44.466 1.00 11.88 96 ASN B CA 1
ATOM 4181 C C . ASN B 1 96 ? -57.586 56.850 -44.023 1.00 12.80 96 ASN B C 1
ATOM 4182 O O . ASN B 1 96 ? -58.759 56.471 -44.053 1.00 14.19 96 ASN B O 1
ATOM 4187 N N . THR B 1 97 ? -57.245 58.067 -43.608 1.00 11.14 97 THR B N 1
ATOM 4188 C CA . THR B 1 97 ? -58.281 59.001 -43.163 1.00 11.72 97 THR B CA 1
ATOM 4189 C C . THR B 1 97 ? -59.349 59.263 -44.224 1.00 15.59 97 THR B C 1
ATOM 4190 O O . THR B 1 97 ? -60.515 59.490 -43.887 1.00 16.14 97 THR B O 1
ATOM 4194 N N . HIS B 1 98 ? -58.969 59.236 -45.501 1.00 14.65 98 HIS B N 1
ATOM 4195 C CA . HIS B 1 98 ? -59.963 59.495 -46.542 1.00 14.70 98 HIS B CA 1
ATOM 4196 C C . HIS B 1 98 ? -60.071 58.350 -47.545 1.00 13.61 98 HIS B C 1
ATOM 4197 O O . HIS B 1 98 ? -60.754 58.466 -48.556 1.00 16.52 98 HIS B O 1
ATOM 4204 N N . ASN B 1 99 ? -59.418 57.234 -47.245 1.00 12.95 99 ASN B N 1
ATOM 4205 C CA . ASN B 1 99 ? -59.594 56.000 -48.004 1.00 15.02 99 ASN B CA 1
ATOM 4206 C C . ASN B 1 99 ? -59.829 54.866 -47.014 1.00 13.30 99 ASN B C 1
ATOM 4207 O O . ASN B 1 99 ? -58.877 54.350 -46.439 1.00 13.22 99 ASN B O 1
ATOM 4212 N N . PRO B 1 100 ? -61.096 54.483 -46.797 1.00 13.86 100 PRO B N 1
ATOM 4213 C CA . PRO B 1 100 ? -61.375 53.526 -45.714 1.00 13.10 100 PRO B CA 1
ATOM 4214 C C . PRO B 1 100 ? -61.059 52.087 -46.091 1.00 13.31 100 PRO B C 1
ATOM 4215 O O . PRO B 1 100 ? -61.975 51.308 -46.330 1.00 14.32 100 PRO B O 1
ATOM 4219 N N . PHE B 1 101 ? -59.778 51.729 -46.114 1.00 12.08 101 PHE B N 1
ATOM 4220 C CA . PHE B 1 101 ? -59.386 50.389 -46.536 1.00 14.65 101 PHE B CA 1
ATOM 4221 C C . PHE B 1 101 ? -59.248 49.430 -45.370 1.00 14.49 101 PHE B C 1
ATOM 4222 O O . PHE B 1 101 ? -59.066 48.228 -45.566 1.00 12.91 101 PHE B O 1
ATOM 4230 N N . ARG B 1 102 ? -59.336 49.976 -44.160 1.00 14.45 102 ARG B N 1
ATOM 4231 C CA . ARG B 1 102 ? -58.967 49.268 -42.941 1.00 12.28 102 ARG B CA 1
ATOM 4232 C C . ARG B 1 102 ? -60.135 49.169 -41.972 1.00 15.44 102 ARG B C 1
ATOM 4233 O O . ARG B 1 102 ? -60.952 50.087 -41.879 1.00 13.98 102 ARG B O 1
ATOM 4241 N N . ALA B 1 103 ? -60.212 48.077 -41.221 1.00 14.83 103 ALA B N 1
ATOM 4242 C CA . ALA B 1 103 ? -61.252 47.989 -40.201 1.00 11.62 103 ALA B CA 1
ATOM 4243 C C . ALA B 1 103 ? -60.811 47.140 -39.021 1.00 12.60 103 ALA B C 1
ATOM 4244 O O . ALA B 1 103 ? -60.044 46.188 -39.184 1.00 12.87 103 ALA B O 1
ATOM 4246 N N . VAL B 1 104 ? -61.281 47.508 -37.830 1.00 9.37 104 VAL B N 1
ATOM 4247 C CA . VAL B 1 104 ? -61.064 46.699 -36.633 1.00 11.05 104 VAL B CA 1
ATOM 4248 C C . VAL B 1 104 ? -62.402 46.364 -35.990 1.00 11.99 104 VAL B C 1
ATOM 4249 O O . VAL B 1 104 ? -63.227 47.254 -35.736 1.00 12.90 104 VAL B O 1
ATOM 4253 N N . LEU B 1 105 ? -62.628 45.073 -35.765 1.00 8.87 105 LEU B N 1
ATOM 4254 C CA . LEU B 1 105 ? -63.783 44.628 -34.997 1.00 11.97 105 LEU B CA 1
ATOM 4255 C C . LEU B 1 105 ? -63.325 44.233 -33.607 1.00 11.58 105 LEU B C 1
ATOM 4256 O O . LEU B 1 105 ? -62.417 43.410 -33.473 1.00 13.57 105 LEU B O 1
ATOM 4261 N N . LEU B 1 106 ? -63.934 44.822 -32.582 1.00 11.58 106 LEU B N 1
ATOM 4262 C CA . LEU B 1 106 ? -63.689 44.398 -31.204 1.00 11.19 106 LEU B CA 1
ATOM 4263 C C . LEU B 1 106 ? -64.994 43.862 -30.624 1.00 12.36 106 LEU B C 1
ATOM 4264 O O . LEU B 1 106 ? -65.994 44.579 -30.573 1.00 12.36 106 LEU B O 1
ATOM 4269 N N . CYS B 1 107 ? -64.998 42.593 -30.221 1.00 11.95 107 CYS B N 1
ATOM 4270 C CA . CYS B 1 107 ? -66.221 41.984 -29.710 1.00 13.39 107 CYS B CA 1
ATOM 4271 C C . CYS B 1 107 ? -66.288 42.146 -28.196 1.00 16.75 107 CYS B C 1
ATOM 4272 O O . CYS B 1 107 ? -65.284 42.433 -27.560 1.00 14.73 107 CYS B O 1
ATOM 4275 N N . ALA B 1 108 ? -67.476 41.953 -27.632 1.00 15.65 108 ALA B N 1
ATOM 4276 C CA . ALA B 1 108 ? -67.698 42.146 -26.198 1.00 18.14 108 ALA B CA 1
ATOM 4277 C C . ALA B 1 108 ? -66.857 41.216 -25.310 1.00 15.79 108 ALA B C 1
ATOM 4278 O O . ALA B 1 108 ? -66.601 41.535 -24.146 1.00 15.87 108 ALA B O 1
ATOM 4280 N N . ASP B 1 109 ? -66.416 40.081 -25.849 1.00 15.04 109 ASP B N 1
ATOM 4281 C CA . ASP B 1 109 ? -65.544 39.183 -25.086 1.00 16.56 109 ASP B CA 1
ATOM 4282 C C . ASP B 1 109 ? -64.069 39.553 -25.228 1.00 16.29 109 ASP B C 1
ATOM 4283 O O . ASP B 1 109 ? -63.200 38.824 -24.766 1.00 14.38 109 ASP B O 1
ATOM 4288 N N . GLY B 1 110 ? -63.787 40.676 -25.883 1.00 14.39 110 GLY B N 1
ATOM 4289 C CA . GLY B 1 110 ? -62.414 41.129 -26.046 1.00 15.71 110 GLY B CA 1
ATOM 4290 C C . GLY B 1 110 ? -61.736 40.689 -27.341 1.00 14.46 110 GLY B C 1
ATOM 4291 O O . GLY B 1 110 ? -60.667 41.186 -27.683 1.00 15.64 110 GLY B O 1
ATOM 4292 N N . TYR B 1 111 ? -62.342 39.743 -28.051 1.00 14.51 111 TYR B N 1
ATOM 4293 C CA . TYR B 1 111 ? -61.754 39.236 -29.294 1.00 16.51 111 TYR B CA 1
ATOM 4294 C C . TYR B 1 111 ? -61.679 40.339 -30.339 1.00 13.05 111 TYR B C 1
ATOM 4295 O O . TYR B 1 111 ? -62.674 41.002 -30.626 1.00 12.51 111 TYR B O 1
ATOM 4304 N N . MET B 1 112 ? -60.491 40.530 -30.903 1.00 14.28 112 MET B N 1
ATOM 4305 C CA . MET B 1 112 ? -60.251 41.657 -31.794 1.00 12.53 112 MET B CA 1
ATOM 4306 C C . MET B 1 112 ? -59.646 41.211 -33.120 1.00 13.08 112 MET B C 1
ATOM 4307 O O . MET B 1 112 ? -58.665 40.463 -33.152 1.00 13.95 112 MET B O 1
ATOM 4312 N N . VAL B 1 113 ? -60.239 41.682 -34.210 1.00 11.61 113 VAL B N 1
ATOM 4313 C CA . VAL B 1 113 ? -59.784 41.329 -35.551 1.00 10.44 113 VAL B CA 1
ATOM 4314 C C . VAL B 1 113 ? -59.511 42.595 -36.365 1.00 13.18 113 VAL B C 1
ATOM 4315 O O . VAL B 1 113 ? -60.247 43.578 -36.259 1.00 13.75 113 VAL B O 1
ATOM 4319 N N . ILE B 1 114 ? -58.445 42.582 -37.162 1.00 12.77 114 ILE B N 1
ATOM 4320 C CA . ILE B 1 114 ? -58.208 43.679 -38.080 1.00 12.03 114 ILE B CA 1
ATOM 4321 C C . ILE B 1 114 ? -58.322 43.179 -39.517 1.00 14.52 114 ILE B C 1
ATOM 4322 O O . ILE B 1 114 ? -57.884 42.072 -39.840 1.00 14.39 114 ILE B O 1
ATOM 4327 N N . TRP B 1 115 ? -58.976 43.981 -40.352 1.00 12.08 115 TRP B N 1
ATOM 4328 C CA . TRP B 1 115 ? -58.929 43.818 -41.802 1.00 13.82 115 TRP B CA 1
ATOM 4329 C C . TRP B 1 115 ? -57.984 44.888 -42.309 1.00 15.89 115 TRP B C 1
ATOM 4330 O O . TRP B 1 115 ? -58.267 46.085 -42.197 1.00 12.66 115 TRP B O 1
ATOM 4341 N N . ASP B 1 116 ? -56.839 44.459 -42.813 1.00 15.21 116 ASP B N 1
ATOM 4342 C CA . ASP B 1 116 ? -55.797 45.393 -43.188 1.00 15.38 116 ASP B CA 1
ATOM 4343 C C . ASP B 1 116 ? -55.621 45.363 -44.692 1.00 20.85 116 ASP B C 1
ATOM 4344 O O . ASP B 1 116 ? -56.263 44.575 -45.394 1.00 16.23 116 ASP B O 1
ATOM 4349 N N . TYR B 1 117 ? -54.760 46.253 -45.168 1.00 21.51 117 TYR B N 1
ATOM 4350 C CA . TYR B 1 117 ? -54.273 46.226 -46.528 1.00 25.02 117 TYR B CA 1
ATOM 4351 C C . TYR B 1 117 ? -53.845 44.802 -46.858 1.00 25.06 117 TYR B C 1
ATOM 4352 O O . TYR B 1 117 ? -53.164 44.145 -46.067 1.00 24.41 117 TYR B O 1
ATOM 4361 N N . LYS B 1 118 ? -54.290 44.311 -48.006 1.00 27.42 118 LYS B N 1
ATOM 4362 C CA . LYS B 1 118 ? -53.986 42.951 -48.440 1.00 28.85 118 LYS B CA 1
ATOM 4363 C C . LYS B 1 118 ? -52.477 42.677 -48.375 1.00 29.68 118 LYS B C 1
ATOM 4364 O O . LYS B 1 118 ? -52.038 41.633 -47.882 1.00 25.19 118 LYS B O 1
ATOM 4370 N N . ASN B 1 119 ? -51.697 43.650 -48.838 1.00 25.78 119 ASN B N 1
ATOM 4371 C CA . ASN B 1 119 ? -50.244 43.523 -48.927 1.00 30.71 119 ASN B CA 1
ATOM 4372 C C . ASN B 1 119 ? -49.480 43.667 -47.597 1.00 30.23 119 ASN B C 1
ATOM 4373 O O . ASN B 1 119 ? -48.264 43.466 -47.560 1.00 28.41 119 ASN B O 1
ATOM 4378 N N . SER B 1 120 ? -50.162 44.021 -46.508 1.00 28.39 120 SER B N 1
ATOM 4379 C CA . SER B 1 120 ? -49.427 44.295 -45.271 1.00 21.71 120 SER B CA 1
ATOM 4380 C C . SER B 1 120 ? -50.037 43.756 -43.976 1.00 26.65 120 SER B C 1
ATOM 4381 O O . SER B 1 120 ? -50.251 44.513 -43.029 1.00 23.99 120 SER B O 1
ATOM 4384 N N . PRO B 1 121 ? -50.266 42.436 -43.902 1.00 29.03 121 PRO B N 1
ATOM 4385 C CA . PRO B 1 121 ? -50.828 41.862 -42.674 1.00 26.66 121 PRO B CA 1
ATOM 4386 C C . PRO B 1 121 ? -49.899 41.991 -41.464 1.00 24.24 121 PRO B C 1
ATOM 4387 O O . PRO B 1 121 ? -50.354 41.988 -40.319 1.00 25.84 121 PRO B O 1
ATOM 4391 N N . PHE B 1 122 ? -48.605 42.129 -41.721 1.00 24.63 122 PHE B N 1
ATOM 4392 C CA . PHE B 1 122 ? -47.602 42.150 -40.663 1.00 21.54 122 PHE B CA 1
ATOM 4393 C C . PHE B 1 122 ? -47.607 43.421 -39.805 1.00 23.19 122 PHE B C 1
ATOM 4394 O O . PHE B 1 122 ? -46.975 43.454 -38.755 1.00 24.13 122 PHE B O 1
ATOM 4402 N N . LEU B 1 123 ? -48.302 44.469 -40.242 1.00 17.28 123 LEU B N 1
ATOM 4403 C CA . LEU B 1 123 ? -48.157 45.761 -39.575 1.00 15.09 123 LEU B CA 1
ATOM 4404 C C . LEU B 1 123 ? -48.783 45.805 -38.175 1.00 20.84 123 LEU B C 1
ATOM 4405 O O . LEU B 1 123 ? -48.485 46.715 -37.409 1.00 22.89 123 LEU B O 1
ATOM 4410 N N . SER B 1 124 ? -49.631 44.836 -37.833 1.00 16.24 124 SER B N 1
ATOM 4411 C CA . SER B 1 124 ? -50.212 44.798 -36.483 1.00 20.55 124 SER B CA 1
ATOM 4412 C C . SER B 1 124 ? -49.765 43.579 -35.669 1.00 21.08 124 SER B C 1
ATOM 4413 O O . SER B 1 124 ? -50.216 43.372 -34.534 1.00 16.79 124 SER B O 1
ATOM 4416 N N . LYS B 1 125 ? -48.873 42.774 -36.234 1.00 20.05 125 LYS B N 1
ATOM 4417 C CA . LYS B 1 125 ? -48.468 41.535 -35.567 1.00 20.80 125 LYS B CA 1
ATOM 4418 C C . LYS B 1 125 ? -47.736 41.763 -34.248 1.00 20.66 125 LYS B C 1
ATOM 4419 O O . LYS B 1 125 ? -47.717 40.875 -33.403 1.00 20.71 125 LYS B O 1
ATOM 4425 N N . PHE B 1 126 ? -47.156 42.946 -34.058 1.00 20.24 126 PHE B N 1
ATOM 4426 C CA . PHE B 1 126 ? -46.478 43.249 -32.799 1.00 23.26 126 PHE B CA 1
ATOM 4427 C C . PHE B 1 126 ? -47.456 43.346 -31.627 1.00 24.73 126 PHE B C 1
ATOM 4428 O O . PHE B 1 126 ? -47.033 43.321 -30.464 1.00 21.94 126 PHE B O 1
ATOM 4436 N N . ASN B 1 127 ? -48.749 43.490 -31.925 1.00 18.00 127 ASN B N 1
ATOM 4437 C CA . ASN B 1 127 ? -49.767 43.542 -30.874 1.00 19.28 127 ASN B CA 1
ATOM 4438 C C . ASN B 1 127 ? -50.566 42.245 -30.821 1.00 19.89 127 ASN B C 1
ATOM 4439 O O . ASN B 1 127 ? -51.466 42.047 -31.622 1.00 17.72 127 ASN B O 1
ATOM 4444 N N . PRO B 1 128 ? -50.259 41.370 -29.851 1.00 18.10 128 PRO B N 1
ATOM 4445 C CA . PRO B 1 128 ? -50.925 40.062 -29.819 1.00 16.69 128 PRO B CA 1
ATOM 4446 C C . PRO B 1 128 ? -52.405 40.146 -29.434 1.00 17.02 128 PRO B C 1
ATOM 4447 O O . PRO B 1 128 ? -53.114 39.147 -29.560 1.00 17.46 128 PRO B O 1
ATOM 4451 N N . LEU B 1 129 ? -52.868 41.313 -28.992 1.00 15.94 129 LEU B N 1
ATOM 4452 C CA . LEU B 1 129 ? -54.297 41.516 -28.735 1.00 14.52 129 LEU B CA 1
ATOM 4453 C C . LEU B 1 129 ? -55.094 41.533 -30.037 1.00 14.78 129 LEU B C 1
ATOM 4454 O O . LEU B 1 129 ? -56.312 41.337 -30.044 1.00 16.55 129 LEU B O 1
ATOM 4459 N N . VAL B 1 130 ? -54.403 41.783 -31.143 1.00 14.93 130 VAL B N 1
ATOM 4460 C CA . VAL B 1 130 ? -55.004 41.633 -32.460 1.00 13.52 130 VAL B CA 1
ATOM 4461 C C . VAL B 1 130 ? -54.905 40.159 -32.815 1.00 17.65 130 VAL B C 1
ATOM 4462 O O . VAL B 1 130 ? -53.820 39.654 -33.075 1.00 16.78 130 VAL B O 1
ATOM 4466 N N . ARG B 1 131 ? -56.038 39.463 -32.788 1.00 16.17 131 ARG B N 1
ATOM 4467 C CA . ARG B 1 131 ? -56.038 38.003 -32.852 1.00 14.79 131 ARG B CA 1
ATOM 4468 C C . ARG B 1 131 ? -55.965 37.448 -34.278 1.00 21.23 131 ARG B C 1
ATOM 4469 O O . ARG B 1 131 ? -55.482 36.331 -34.497 1.00 19.39 131 ARG B O 1
ATOM 4477 N N . GLU B 1 132 ? -56.457 38.226 -35.237 1.00 16.20 132 GLU B N 1
ATOM 4478 C CA . GLU B 1 132 ? -56.435 37.846 -36.642 1.00 15.61 132 GLU B CA 1
ATOM 4479 C C . GLU B 1 132 ? -56.137 39.040 -37.534 1.00 18.10 132 GLU B C 1
ATOM 4480 O O . GLU B 1 132 ? -56.545 40.166 -37.239 1.00 14.70 132 GLU B O 1
ATOM 4486 N N . GLN B 1 133 ? -55.436 38.773 -38.631 1.00 16.19 133 GLN B N 1
ATOM 4487 C CA . GLN B 1 133 ? -55.150 39.766 -39.650 1.00 16.99 133 GLN B CA 1
ATOM 4488 C C . GLN B 1 133 ? -55.822 39.322 -40.937 1.00 18.99 133 GLN B C 1
ATOM 4489 O O . GLN B 1 133 ? -55.410 38.342 -41.546 1.00 20.35 133 GLN B O 1
ATOM 4495 N N . ARG B 1 134 ? -56.884 40.013 -41.332 1.00 15.58 134 ARG B N 1
ATOM 4496 C CA . ARG B 1 134 ? -57.589 39.665 -42.558 1.00 18.01 134 ARG B CA 1
ATOM 4497 C C . ARG B 1 134 ? -57.449 40.789 -43.569 1.00 17.73 134 ARG B C 1
ATOM 4498 O O . ARG B 1 134 ? -56.676 41.718 -43.363 1.00 16.63 134 ARG B O 1
ATOM 4506 N N . SER B 1 135 ? -58.201 40.691 -44.658 1.00 17.52 135 SER B N 1
ATOM 4507 C CA . SER B 1 135 ? -58.288 41.769 -45.634 1.00 17.11 135 SER B CA 1
ATOM 4508 C C . SER B 1 135 ? -59.698 41.811 -46.202 1.00 16.82 135 SER B C 1
ATOM 4509 O O . SER B 1 135 ? -60.517 40.931 -45.923 1.00 16.77 135 SER B O 1
ATOM 4512 N N . GLY B 1 136 ? -59.989 42.836 -46.991 1.00 14.77 136 GLY B N 1
ATOM 4513 C CA . GLY B 1 136 ? -61.261 42.904 -47.689 1.00 16.74 136 GLY B CA 1
ATOM 4514 C C . GLY B 1 136 ? -62.334 43.763 -47.044 1.00 17.58 136 GLY B C 1
ATOM 4515 O O . GLY B 1 136 ? -63.518 43.528 -47.272 1.00 16.01 136 GLY B O 1
ATOM 4516 N N . ALA B 1 137 ? -61.932 44.755 -46.246 1.00 13.03 137 ALA B N 1
ATOM 4517 C CA . ALA B 1 137 ? -62.888 45.688 -45.655 1.00 13.92 137 ALA B CA 1
ATOM 4518 C C . ALA B 1 137 ? -62.895 47.018 -46.395 1.00 16.94 137 ALA B C 1
ATOM 4519 O O . ALA B 1 137 ? -63.511 47.985 -45.940 1.00 17.08 137 ALA B O 1
ATOM 4521 N N . ASP B 1 138 ? -62.217 47.056 -47.542 1.00 13.40 138 ASP B N 1
ATOM 4522 C CA . ASP B 1 138 ? -62.071 48.281 -48.319 1.00 13.41 138 ASP B CA 1
ATOM 4523 C C . ASP B 1 138 ? -63.248 48.464 -49.276 1.00 16.02 138 ASP B C 1
ATOM 4524 O O . ASP B 1 138 ? -63.260 47.936 -50.387 1.00 16.31 138 ASP B O 1
ATOM 4529 N N . LEU B 1 139 ? -64.235 49.230 -48.830 1.00 12.76 139 LEU B N 1
ATOM 4530 C CA . LEU B 1 139 ? -65.502 49.343 -49.531 1.00 14.46 139 LEU B CA 1
ATOM 4531 C C . LEU B 1 139 ? -65.691 50.725 -50.128 1.00 13.84 139 LEU B C 1
ATOM 4532 O O . LEU B 1 139 ? -66.613 51.450 -49.752 1.00 15.23 139 LEU B O 1
ATOM 4537 N N . PHE B 1 140 ? -64.823 51.099 -51.063 1.00 11.50 140 PHE B N 1
ATOM 4538 C CA . PHE B 1 140 ? -64.963 52.402 -51.686 1.00 13.73 140 PHE B CA 1
ATOM 4539 C C . PHE B 1 140 ? -64.592 52.326 -53.162 1.00 14.38 140 PHE B C 1
ATOM 4540 O O . PHE B 1 140 ? -63.950 51.372 -53.609 1.00 13.26 140 PHE B O 1
ATOM 4548 N N . TYR B 1 141 ? -65.028 53.328 -53.913 1.00 13.32 141 TYR B N 1
ATOM 4549 C CA . TYR B 1 141 ? -65.051 53.230 -55.371 1.00 11.86 141 TYR B CA 1
ATOM 4550 C C . TYR B 1 141 ? -63.656 53.138 -55.994 1.00 16.31 141 TYR B C 1
ATOM 4551 O O . TYR B 1 141 ? -63.452 52.401 -56.963 1.00 16.72 141 TYR B O 1
ATOM 4560 N N . PHE B 1 142 ? -62.692 53.881 -55.457 1.00 16.32 142 PHE B N 1
ATOM 4561 C CA . PHE B 1 142 ? -61.325 53.771 -55.962 1.00 16.43 142 PHE B CA 1
ATOM 4562 C C . PHE B 1 142 ? -60.826 52.321 -55.875 1.00 18.02 142 PHE B C 1
ATOM 4563 O O . PHE B 1 142 ? -60.307 51.777 -56.851 1.00 18.05 142 PHE B O 1
ATOM 4571 N N . ASP B 1 143 ? -61.016 51.679 -54.726 1.00 14.28 143 ASP B N 1
ATOM 4572 C CA . ASP B 1 143 ? -60.458 50.347 -54.530 1.00 14.59 143 ASP B CA 1
ATOM 4573 C C . ASP B 1 143 ? -61.227 49.243 -55.241 1.00 17.14 143 ASP B C 1
ATOM 4574 O O . ASP B 1 143 ? -60.657 48.192 -55.527 1.00 15.61 143 ASP B O 1
ATOM 4579 N N . ARG B 1 144 ? -62.516 49.442 -55.506 1.00 12.58 144 ARG B N 1
ATOM 4580 C CA . ARG B 1 144 ? -63.312 48.324 -56.024 1.00 14.51 144 ARG B CA 1
ATOM 4581 C C . ARG B 1 144 ? -64.250 48.648 -57.182 1.00 14.32 144 ARG B C 1
ATOM 4582 O O . ARG B 1 144 ? -64.887 47.738 -57.730 1.00 14.45 144 ARG B O 1
ATOM 4590 N N . GLY B 1 145 ? -64.333 49.926 -57.553 1.00 14.97 145 GLY B N 1
ATOM 4591 C CA . GLY B 1 145 ? -65.120 50.338 -58.703 1.00 14.71 145 GLY B CA 1
ATOM 4592 C C . GLY B 1 145 ? -66.568 49.907 -58.581 1.00 17.57 145 GLY B C 1
ATOM 4593 O O . GLY B 1 145 ? -67.175 50.072 -57.533 1.00 14.26 145 GLY B O 1
ATOM 4594 N N . ASP B 1 146 ? -67.117 49.330 -59.645 1.00 13.23 146 ASP B N 1
ATOM 4595 C CA . ASP B 1 146 ? -68.522 48.924 -59.642 1.00 15.82 146 ASP B CA 1
ATOM 4596 C C . ASP B 1 146 ? -68.796 47.616 -58.895 1.00 13.66 146 ASP B C 1
ATOM 4597 O O . ASP B 1 146 ? -69.914 47.128 -58.899 1.00 18.33 146 ASP B O 1
ATOM 4602 N N . LYS B 1 147 ? -67.783 47.049 -58.250 1.00 13.59 147 LYS B N 1
ATOM 4603 C CA . LYS B 1 147 ? -67.976 45.817 -57.492 1.00 15.38 147 LYS B CA 1
ATOM 4604 C C . LYS B 1 147 ? -67.721 45.994 -55.991 1.00 14.95 147 LYS B C 1
ATOM 4605 O O . LYS B 1 147 ? -67.313 45.053 -55.314 1.00 15.67 147 LYS B O 1
ATOM 4611 N N . VAL B 1 148 ? -67.966 47.194 -55.474 1.00 16.28 148 VAL B N 1
ATOM 4612 C CA . VAL B 1 148 ? -67.947 47.393 -54.022 1.00 14.93 148 VAL B CA 1
ATOM 4613 C C . VAL B 1 148 ? -68.992 46.506 -53.333 1.00 17.63 148 VAL B C 1
ATOM 4614 O O . VAL B 1 148 ? -68.703 45.885 -52.308 1.00 16.19 148 VAL B O 1
ATOM 4618 N N . ASP B 1 149 ? -70.198 46.447 -53.900 1.00 15.70 149 ASP B N 1
ATOM 4619 C CA . ASP B 1 149 ? -71.330 45.806 -53.217 1.00 18.68 149 ASP B CA 1
ATOM 4620 C C . ASP B 1 149 ? -71.110 44.315 -52.938 1.00 19.35 149 ASP B C 1
ATOM 4621 O O . ASP B 1 149 ? -71.456 43.822 -51.856 1.00 18.47 149 ASP B O 1
ATOM 4626 N N . VAL B 1 150 ? -70.515 43.608 -53.890 1.00 14.51 150 VAL B N 1
ATOM 4627 C CA . VAL B 1 150 ? -70.204 42.193 -53.696 1.00 17.54 150 VAL B CA 1
ATOM 4628 C C . VAL B 1 150 ? -69.299 41.964 -52.490 1.00 17.18 150 VAL B C 1
ATOM 4629 O O . VAL B 1 150 ? -69.535 41.065 -51.684 1.00 15.59 150 VAL B O 1
ATOM 4633 N N . GLN B 1 151 ? -68.251 42.773 -52.373 1.00 15.38 151 GLN B N 1
ATOM 4634 C CA . GLN B 1 151 ? -67.322 42.611 -51.265 1.00 17.26 151 GLN B CA 1
ATOM 4635 C C . GLN B 1 151 ? -67.938 43.103 -49.955 1.00 13.67 151 GLN B C 1
ATOM 4636 O O . GLN B 1 151 ? -67.627 42.568 -48.889 1.00 14.85 151 GLN B O 1
ATOM 4642 N N . ALA B 1 152 ? -68.816 44.106 -50.029 1.00 14.47 152 ALA B N 1
ATOM 4643 C CA . ALA B 1 152 ? -69.525 44.553 -48.830 1.00 15.14 152 ALA B CA 1
ATOM 4644 C C . ALA B 1 152 ? -70.273 43.382 -48.198 1.00 16.29 152 ALA B C 1
ATOM 4645 O O . ALA B 1 152 ? -70.275 43.238 -46.982 1.00 11.80 152 ALA B O 1
ATOM 4647 N N . ASP B 1 153 ? -70.888 42.531 -49.019 1.00 15.35 153 ASP B N 1
ATOM 4648 C CA . ASP B 1 153 ? -71.597 41.372 -48.479 1.00 14.12 153 ASP B CA 1
ATOM 4649 C C . ASP B 1 153 ? -70.637 40.329 -47.930 1.00 18.06 153 ASP B C 1
ATOM 4650 O O . ASP B 1 153 ? -70.906 39.730 -46.882 1.00 16.95 153 ASP B O 1
ATOM 4655 N N . VAL B 1 154 ? -69.520 40.105 -48.619 1.00 13.65 154 VAL B N 1
ATOM 4656 C CA . VAL B 1 154 ? -68.498 39.202 -48.085 1.00 15.49 154 VAL B CA 1
ATOM 4657 C C . VAL B 1 154 ? -68.052 39.660 -46.694 1.00 17.78 154 VAL B C 1
ATOM 4658 O O . VAL B 1 154 ? -68.031 38.883 -45.732 1.00 15.22 154 VAL B O 1
ATOM 4662 N N . PHE B 1 155 ? -67.708 40.940 -46.599 1.00 14.97 155 PHE B N 1
ATOM 4663 C CA . PHE B 1 155 ? -67.242 41.507 -45.340 1.00 13.47 155 PHE B CA 1
ATOM 4664 C C . PHE B 1 155 ? -68.301 41.408 -44.233 1.00 15.07 155 PHE B C 1
ATOM 4665 O O . PHE B 1 155 ? -67.988 41.011 -43.103 1.00 16.33 155 PHE B O 1
ATOM 4673 N N . ALA B 1 156 ? -69.547 41.767 -44.552 1.00 13.54 156 ALA B N 1
ATOM 4674 C CA . ALA B 1 156 ? -70.607 41.785 -43.540 1.00 16.37 156 ALA B CA 1
ATOM 4675 C C . ALA B 1 156 ? -70.890 40.379 -43.040 1.00 16.40 156 ALA B C 1
ATOM 4676 O O . ALA B 1 156 ? -71.171 40.180 -41.863 1.00 12.58 156 ALA B O 1
ATOM 4678 N N . ASN B 1 157 ? -70.815 39.399 -43.931 1.00 15.11 157 ASN B N 1
ATOM 4679 C CA . ASN B 1 157 ? -70.953 38.019 -43.484 1.00 19.25 157 ASN B CA 1
ATOM 4680 C C . ASN B 1 157 ? -69.819 37.602 -42.557 1.00 17.60 157 ASN B C 1
ATOM 4681 O O . ASN B 1 157 ? -70.045 36.864 -41.601 1.00 16.48 157 ASN B O 1
ATOM 4686 N N . GLU B 1 158 ? -68.604 38.080 -42.817 1.00 15.27 158 GLU B N 1
ATOM 4687 C CA . GLU B 1 158 ? -67.499 37.792 -41.905 1.00 15.61 158 GLU B CA 1
ATOM 4688 C C . GLU B 1 158 ? -67.773 38.353 -40.513 1.00 16.65 158 GLU B C 1
ATOM 4689 O O . GLU B 1 158 ? -67.520 37.685 -39.502 1.00 14.13 158 GLU B O 1
ATOM 4695 N N . VAL B 1 159 ? -68.288 39.576 -40.470 1.00 12.86 159 VAL B N 1
ATOM 4696 C CA . VAL B 1 159 ? -68.609 40.224 -39.201 1.00 15.44 159 VAL B CA 1
ATOM 4697 C C . VAL B 1 159 ? -69.734 39.480 -38.481 1.00 15.20 159 VAL B C 1
ATOM 4698 O O . VAL B 1 159 ? -69.679 39.297 -37.266 1.00 13.57 159 VAL B O 1
ATOM 4702 N N . ARG B 1 160 ? -70.743 39.041 -39.232 1.00 15.25 160 ARG B N 1
ATOM 4703 C CA . ARG B 1 160 ? -71.815 38.245 -38.646 1.00 16.31 160 ARG B CA 1
ATOM 4704 C C . ARG B 1 160 ? -71.276 36.988 -37.966 1.00 14.58 160 ARG B C 1
ATOM 4705 O O . ARG B 1 160 ? -71.630 36.689 -36.828 1.00 16.82 160 ARG B O 1
ATOM 4713 N N . VAL B 1 161 ? -70.405 36.262 -38.653 1.00 13.86 161 VAL B N 1
ATOM 4714 C CA . VAL B 1 161 ? -69.863 35.026 -38.098 1.00 17.28 161 VAL B CA 1
ATOM 4715 C C . VAL B 1 161 ? -69.017 35.268 -36.842 1.00 18.36 161 VAL B C 1
ATOM 4716 O O . VAL B 1 161 ? -69.178 34.565 -35.849 1.00 16.80 161 VAL B O 1
ATOM 4720 N N . LEU B 1 162 ? -68.134 36.265 -36.880 1.00 14.34 162 LEU B N 1
ATOM 4721 C CA . LEU B 1 162 ? -67.326 36.610 -35.710 1.00 15.13 162 LEU B CA 1
ATOM 4722 C C . LEU B 1 162 ? -68.213 36.980 -34.520 1.00 15.38 162 LEU B C 1
ATOM 4723 O O . LEU B 1 162 ? -67.965 36.562 -33.385 1.00 15.93 162 LEU B O 1
ATOM 4728 N N . MET B 1 163 ? -69.265 37.744 -34.796 1.00 13.17 163 MET B N 1
ATOM 4729 C CA . MET B 1 163 ? -70.172 38.209 -33.763 1.00 16.73 163 MET B CA 1
ATOM 4730 C C . MET B 1 163 ? -71.029 37.050 -33.226 1.00 16.29 163 MET B C 1
ATOM 4731 O O . MET B 1 163 ? -71.338 36.998 -32.029 1.00 14.93 163 MET B O 1
ATOM 4736 N N . GLN B 1 164 ? -71.387 36.115 -34.100 1.00 16.00 164 GLN B N 1
ATOM 4737 C CA . GLN B 1 164 ? -72.077 34.894 -33.666 1.00 15.64 164 GLN B CA 1
ATOM 4738 C C . GLN B 1 164 ? -71.201 34.087 -32.714 1.00 17.21 164 GLN B C 1
ATOM 4739 O O . GLN B 1 164 ? -71.683 33.556 -31.721 1.00 17.10 164 GLN B O 1
ATOM 4745 N N . ASP B 1 165 ? -69.909 34.016 -33.014 1.00 16.48 165 ASP B N 1
ATOM 4746 C CA . ASP B 1 165 ? -68.985 33.224 -32.216 1.00 18.39 165 ASP B CA 1
ATOM 4747 C C . ASP B 1 165 ? -68.503 33.936 -30.960 1.00 21.63 165 ASP B C 1
ATOM 4748 O O . ASP B 1 165 ? -68.212 33.285 -29.958 1.00 21.20 165 ASP B O 1
ATOM 4753 N N . HIS B 1 166 ? -68.403 35.263 -31.007 1.00 17.82 166 HIS B N 1
ATOM 4754 C CA . HIS B 1 166 ? -67.790 35.990 -29.894 1.00 18.38 166 HIS B CA 1
ATOM 4755 C C . HIS B 1 166 ? -68.717 36.949 -29.160 1.00 14.20 166 HIS B C 1
ATOM 4756 O O . HIS B 1 166 ? -68.339 37.511 -28.128 1.00 19.26 166 HIS B O 1
ATOM 4763 N N . ALA B 1 167 ? -69.928 37.132 -29.676 1.00 14.76 167 ALA B N 1
ATOM 4764 C CA . ALA B 1 167 ? -70.937 37.925 -28.984 1.00 14.03 167 ALA B CA 1
ATOM 4765 C C . ALA B 1 167 ? -72.355 37.388 -29.228 1.00 15.52 167 ALA B C 1
ATOM 4766 O O . ALA B 1 167 ? -73.256 38.150 -29.604 1.00 14.08 167 ALA B O 1
ATOM 4768 N N . PRO B 1 168 ? -72.562 36.075 -29.003 1.00 15.42 168 PRO B N 1
ATOM 4769 C CA . PRO B 1 168 ? -73.853 35.460 -29.325 1.00 13.83 168 PRO B CA 1
ATOM 4770 C C . PRO B 1 168 ? -75.027 36.107 -28.589 1.00 15.21 168 PRO B C 1
ATOM 4771 O O . PRO B 1 168 ? -74.930 36.444 -27.409 1.00 17.21 168 PRO B O 1
ATOM 4775 N N . GLY B 1 169 ? -76.135 36.267 -29.296 1.00 12.11 169 GLY B N 1
ATOM 4776 C CA . GLY B 1 169 ? -77.302 36.915 -28.740 1.00 15.01 169 GLY B CA 1
ATOM 4777 C C . GLY B 1 169 ? -77.319 38.422 -28.930 1.00 18.16 169 GLY B C 1
ATOM 4778 O O . GLY B 1 169 ? -78.361 39.039 -28.759 1.00 15.41 169 GLY B O 1
ATOM 4779 N N . HIS B 1 170 ? -76.176 39.030 -29.254 1.00 12.34 170 HIS B N 1
ATOM 4780 C CA . HIS B 1 170 ? -76.154 40.484 -29.440 1.00 13.90 170 HIS B CA 1
ATOM 4781 C C . HIS B 1 170 ? -76.523 40.825 -30.880 1.00 15.41 170 HIS B C 1
ATOM 4782 O O . HIS B 1 170 ? -76.020 40.201 -31.811 1.00 17.73 170 HIS B O 1
ATOM 4789 N N . THR B 1 171 ? -77.398 41.807 -31.060 1.00 15.02 171 THR B N 1
ATOM 4790 C CA . THR B 1 171 ? -77.675 42.329 -32.389 1.00 15.34 171 THR B CA 1
ATOM 4791 C C . THR B 1 171 ? -77.147 43.751 -32.556 1.00 16.47 171 THR B C 1
ATOM 4792 O O . THR B 1 171 ? -77.115 44.279 -33.669 1.00 15.38 171 THR B O 1
ATOM 4796 N N . ARG B 1 172 ? -76.735 44.376 -31.457 1.00 12.72 172 ARG B N 1
ATOM 4797 C CA . ARG B 1 172 ? -76.256 45.758 -31.536 1.00 15.19 172 ARG B CA 1
ATOM 4798 C C . ARG B 1 172 ? -74.762 45.817 -31.811 1.00 15.06 172 ARG B C 1
ATOM 4799 O O . ARG B 1 172 ? -73.947 45.347 -31.018 1.00 14.73 172 ARG B O 1
ATOM 4807 N N . LEU B 1 173 ? -74.426 46.387 -32.965 1.00 13.92 173 LEU B N 1
ATOM 4808 C CA . LEU B 1 173 ? -73.048 46.601 -33.378 1.00 13.88 173 LEU B CA 1
ATOM 4809 C C . LEU B 1 173 ? -72.793 48.095 -33.506 1.00 13.56 173 LEU B C 1
ATOM 4810 O O . LEU B 1 173 ? -73.419 48.760 -34.335 1.00 11.64 173 LEU B O 1
ATOM 4815 N N . ALA B 1 174 ? -71.893 48.629 -32.689 1.00 13.74 174 ALA B N 1
ATOM 4816 C CA . ALA B 1 174 ? -71.524 50.032 -32.815 1.00 10.95 174 ALA B CA 1
ATOM 4817 C C . ALA B 1 174 ? -70.541 50.189 -33.975 1.00 11.70 174 ALA B C 1
ATOM 4818 O O . ALA B 1 174 ? -69.643 49.365 -34.150 1.00 11.10 174 ALA B O 1
ATOM 4820 N N . VAL B 1 175 ? -70.733 51.238 -34.775 1.00 9.86 175 VAL B N 1
ATOM 4821 C CA . VAL B 1 175 ? -69.851 51.536 -35.912 1.00 9.84 175 VAL B CA 1
ATOM 4822 C C . VAL B 1 175 ? -69.499 53.018 -35.870 1.00 10.10 175 VAL B C 1
ATOM 4823 O O . VAL B 1 175 ? -70.397 53.863 -35.766 1.00 10.95 175 VAL B O 1
ATOM 4827 N N . ASP B 1 176 ? -68.213 53.357 -35.915 1.00 12.20 176 ASP B N 1
ATOM 4828 C CA . ASP B 1 176 ? -67.860 54.779 -35.840 1.00 13.72 176 ASP B CA 1
ATOM 4829 C C . ASP B 1 176 ? -68.247 55.501 -37.131 1.00 12.20 176 ASP B C 1
ATOM 4830 O O . ASP B 1 176 ? -68.927 56.534 -37.088 1.00 14.06 176 ASP B O 1
ATOM 4835 N N . LYS B 1 177 ? -67.854 54.951 -38.273 1.00 12.94 177 LYS B N 1
ATOM 4836 C CA . LYS B 1 177 ? -68.205 55.552 -39.561 1.00 13.88 177 LYS B CA 1
ATOM 4837 C C . LYS B 1 177 ? -67.976 54.530 -40.657 1.00 17.33 177 LYS B C 1
ATOM 4838 O O . LYS B 1 177 ? -66.930 53.898 -40.706 1.00 16.49 177 LYS B O 1
ATOM 4844 N N . ILE B 1 178 ? -68.952 54.360 -41.539 1.00 12.71 178 ILE B N 1
ATOM 4845 C CA . ILE B 1 178 ? -68.825 53.344 -42.563 1.00 15.18 178 ILE B CA 1
ATOM 4846 C C . ILE B 1 178 ? -69.484 53.819 -43.850 1.00 12.46 178 ILE B C 1
ATOM 4847 O O . ILE B 1 178 ? -70.458 54.564 -43.813 1.00 14.86 178 ILE B O 1
ATOM 4852 N N . MET B 1 179 ? -68.936 53.395 -44.980 1.00 10.72 179 MET B N 1
ATOM 4853 C CA . MET B 1 179 ? -69.530 53.697 -46.286 1.00 14.30 179 MET B CA 1
ATOM 4854 C C . MET B 1 179 ? -70.911 53.067 -46.415 1.00 15.88 179 MET B C 1
ATOM 4855 O O . MET B 1 179 ? -71.172 52.014 -45.839 1.00 16.47 179 MET B O 1
ATOM 4860 N N . LEU B 1 180 ? -71.788 53.700 -47.183 1.00 15.73 180 LEU B N 1
ATOM 4861 C CA . LEU B 1 180 ? -73.163 53.233 -47.303 1.00 15.86 180 LEU B CA 1
ATOM 4862 C C . LEU B 1 180 ? -73.285 51.760 -47.737 1.00 17.33 180 LEU B C 1
ATOM 4863 O O . LEU B 1 180 ? -74.107 51.029 -47.200 1.00 18.06 180 LEU B O 1
ATOM 4868 N N . HIS B 1 181 ? -72.482 51.325 -48.705 1.00 17.66 181 HIS B N 1
ATOM 4869 C CA . HIS B 1 181 ? -72.505 49.914 -49.115 1.00 17.02 181 HIS B CA 1
ATOM 4870 C C . HIS B 1 181 ? -72.259 48.983 -47.925 1.00 17.70 181 HIS B C 1
ATOM 4871 O O . HIS B 1 181 ? -72.923 47.958 -47.780 1.00 18.68 181 HIS B O 1
ATOM 4878 N N . GLY B 1 182 ? -71.303 49.349 -47.078 1.00 14.65 182 GLY B N 1
ATOM 4879 C CA . GLY B 1 182 ? -71.019 48.596 -45.860 1.00 12.00 182 GLY B CA 1
ATOM 4880 C C . GLY B 1 182 ? -72.153 48.633 -44.846 1.00 15.18 182 GLY B C 1
ATOM 4881 O O . GLY B 1 182 ? -72.491 47.613 -44.231 1.00 16.24 182 GLY B O 1
ATOM 4882 N N . LEU B 1 183 ? -72.749 49.807 -44.658 1.00 15.13 183 LEU B N 1
ATOM 4883 C CA . LEU B 1 183 ? -73.881 49.943 -43.739 1.00 13.84 183 LEU B CA 1
ATOM 4884 C C . LEU B 1 183 ? -75.044 49.039 -44.156 1.00 17.84 183 LEU B C 1
ATOM 4885 O O . LEU B 1 183 ? -75.605 48.312 -43.339 1.00 13.94 183 LEU B O 1
ATOM 4890 N N . ARG B 1 184 ? -75.397 49.081 -45.437 1.00 14.69 184 ARG B N 1
ATOM 4891 C CA . ARG B 1 184 ? -76.530 48.301 -45.922 1.00 17.86 184 ARG B CA 1
ATOM 4892 C C . ARG B 1 184 ? -76.250 46.808 -45.789 1.00 16.19 184 ARG B C 1
ATOM 4893 O O . ARG B 1 184 ? -77.144 46.031 -45.462 1.00 15.78 184 ARG B O 1
ATOM 4901 N N . ALA B 1 185 ? -75.002 46.419 -46.024 1.00 14.76 185 ALA B N 1
ATOM 4902 C CA . ALA B 1 185 ? -74.617 45.020 -45.955 1.00 14.42 185 ALA B CA 1
ATOM 4903 C C . ALA B 1 185 ? -74.688 44.510 -44.514 1.00 14.09 185 ALA B C 1
ATOM 4904 O O . ALA B 1 185 ? -75.148 43.392 -44.262 1.00 14.35 185 ALA B O 1
ATOM 4906 N N . LEU B 1 186 ? -74.233 45.325 -43.570 1.00 11.56 186 LEU B N 1
ATOM 4907 C CA . LEU B 1 186 ? -74.319 44.950 -42.155 1.00 14.76 186 LEU B CA 1
ATOM 4908 C C . LEU B 1 186 ? -75.768 44.862 -41.692 1.00 15.67 186 LEU B C 1
ATOM 4909 O O . LEU B 1 186 ? -76.141 43.938 -40.963 1.00 15.43 186 LEU B O 1
ATOM 4914 N N . GLU B 1 187 ? -76.592 45.822 -42.100 1.00 15.97 187 GLU B N 1
ATOM 4915 C CA . GLU B 1 187 ? -77.994 45.778 -41.708 1.00 16.91 187 GLU B CA 1
ATOM 4916 C C . GLU B 1 187 ? -78.683 44.546 -42.296 1.00 18.44 187 GLU B C 1
ATOM 4917 O O . GLU B 1 187 ? -79.523 43.931 -41.639 1.00 17.04 187 GLU B O 1
ATOM 4923 N N . ALA B 1 188 ? -78.299 44.154 -43.508 1.00 16.79 188 ALA B N 1
ATOM 4924 C CA . ALA B 1 188 ? -78.882 42.964 -44.130 1.00 19.49 188 ALA B CA 1
ATOM 4925 C C . ALA B 1 188 ? -78.487 41.690 -43.372 1.00 20.27 188 ALA B C 1
ATOM 4926 O O . ALA B 1 188 ? -79.119 40.647 -43.517 1.00 18.93 188 ALA B O 1
ATOM 4928 N N . GLN B 1 189 ? -77.458 41.775 -42.540 1.00 17.75 189 GLN B N 1
ATOM 4929 C CA . GLN B 1 189 ? -77.044 40.617 -41.761 1.00 16.60 189 GLN B CA 1
ATOM 4930 C C . GLN B 1 189 ? -77.725 40.571 -40.393 1.00 18.82 189 GLN B C 1
ATOM 4931 O O . GLN B 1 189 ? -77.464 39.669 -39.602 1.00 19.27 189 GLN B O 1
ATOM 4937 N N . GLY B 1 190 ? -78.597 41.538 -40.112 1.00 16.23 190 GLY B N 1
ATOM 4938 C CA . GLY B 1 190 ? -79.369 41.514 -38.879 1.00 17.82 190 GLY B CA 1
ATOM 4939 C C . GLY B 1 190 ? -78.865 42.408 -37.755 1.00 19.93 190 GLY B C 1
ATOM 4940 O O . GLY B 1 190 ? -79.399 42.377 -36.643 1.00 15.65 190 GLY B O 1
ATOM 4941 N N . PHE B 1 191 ? -77.843 43.211 -38.031 1.00 15.91 191 PHE B N 1
ATOM 4942 C CA . PHE B 1 191 ? -77.304 44.106 -37.006 1.00 15.35 191 PHE B CA 1
ATOM 4943 C C . PHE B 1 191 ? -78.108 45.395 -36.869 1.00 15.48 191 PHE B C 1
ATOM 4944 O O . PHE B 1 191 ? -78.604 45.936 -37.855 1.00 19.32 191 PHE B O 1
ATOM 4952 N N . GLU B 1 192 ? -78.231 45.879 -35.640 1.00 15.24 192 GLU B N 1
ATOM 4953 C CA . GLU B 1 192 ? -78.708 47.229 -35.385 1.00 14.43 192 GLU B CA 1
ATOM 4954 C C . GLU B 1 192 ? -77.484 48.105 -35.182 1.00 15.44 192 GLU B C 1
ATOM 4955 O O . GLU B 1 192 ? -76.728 47.905 -34.236 1.00 13.53 192 GLU B O 1
ATOM 4961 N N . ILE B 1 193 ? -77.290 49.079 -36.059 1.00 14.41 193 ILE B N 1
ATOM 4962 C CA . ILE B 1 193 ? -76.053 49.848 -36.039 1.00 14.52 193 ILE B CA 1
ATOM 4963 C C . ILE B 1 193 ? -76.136 50.988 -35.041 1.00 13.03 193 ILE B C 1
ATOM 4964 O O . ILE B 1 193 ? -76.974 51.869 -35.167 1.00 13.21 193 ILE B O 1
ATOM 4969 N N . MET B 1 194 ? -75.256 50.955 -34.046 1.00 12.21 194 MET B N 1
ATOM 4970 C CA . MET B 1 194 ? -75.214 51.981 -33.016 1.00 13.15 194 MET B CA 1
ATOM 4971 C C . MET B 1 194 ? -74.108 53.010 -33.283 1.00 14.06 194 MET B C 1
ATOM 4972 O O . MET B 1 194 ? -73.202 52.776 -34.092 1.00 15.38 194 MET B O 1
ATOM 4977 N N . GLU B 1 195 ? -74.194 54.154 -32.611 1.00 12.60 195 GLU B N 1
ATOM 4978 C CA . GLU B 1 195 ? -73.211 55.218 -32.807 1.00 14.78 195 GLU B CA 1
ATOM 4979 C C . GLU B 1 195 ? -71.866 54.845 -32.182 1.00 13.73 195 GLU B C 1
ATOM 4980 O O . GLU B 1 195 ? -71.706 54.871 -30.967 1.00 12.32 195 GLU B O 1
ATOM 4986 N N . GLY B 1 196 ? -70.893 54.499 -33.017 1.00 13.45 196 GLY B N 1
ATOM 4987 C CA . GLY B 1 196 ? -69.595 54.076 -32.522 1.00 12.40 196 GLY B CA 1
ATOM 4988 C C . GLY B 1 196 ? -68.752 55.168 -31.883 1.00 13.75 196 GLY B C 1
ATOM 4989 O O . GLY B 1 196 ? -67.989 54.896 -30.954 1.00 11.89 196 GLY B O 1
ATOM 4990 N N . GLU B 1 197 ? -68.875 56.403 -32.362 1.00 12.00 197 GLU B N 1
ATOM 4991 C CA . GLU B 1 197 ? -68.106 57.506 -31.769 1.00 11.05 197 GLU B CA 1
ATOM 4992 C C . GLU B 1 197 ? -68.468 57.789 -30.315 1.00 14.56 197 GLU B C 1
ATOM 4993 O O . GLU B 1 197 ? -67.631 58.245 -29.546 1.00 14.21 197 GLU B O 1
ATOM 4999 N N . GLU B 1 198 ? -69.722 57.560 -29.942 1.00 13.13 198 GLU B N 1
ATOM 5000 C CA . GLU B 1 198 ? -70.119 57.757 -28.551 1.00 12.36 198 GLU B CA 1
ATOM 5001 C C . GLU B 1 198 ? -69.349 56.767 -27.683 1.00 14.13 198 GLU B C 1
ATOM 5002 O O . GLU B 1 198 ? -68.984 57.074 -26.545 1.00 19.25 198 GLU B O 1
ATOM 5008 N N . VAL B 1 199 ? -69.085 55.586 -28.231 1.00 11.16 199 VAL B N 1
ATOM 5009 C CA . VAL B 1 199 ? -68.272 54.600 -27.533 1.00 11.85 199 VAL B CA 1
ATOM 5010 C C . VAL B 1 199 ? -66.795 55.002 -27.499 1.00 13.70 199 VAL B C 1
ATOM 5011 O O . VAL B 1 199 ? -66.171 55.007 -26.439 1.00 12.91 199 VAL B O 1
ATOM 5015 N N . THR B 1 200 ? -66.237 55.345 -28.656 1.00 11.06 200 THR B N 1
ATOM 5016 C CA . THR B 1 200 ? -64.799 55.568 -28.754 1.00 9.99 200 THR B CA 1
ATOM 5017 C C . THR B 1 200 ? -64.366 56.877 -28.097 1.00 11.07 200 THR B C 1
ATOM 5018 O O . THR B 1 200 ? -63.325 56.931 -27.446 1.00 11.32 200 THR B O 1
ATOM 5022 N N . GLU B 1 201 ? -65.162 57.927 -28.260 1.00 10.42 201 GLU B N 1
ATOM 5023 C CA . GLU B 1 201 ? -64.810 59.224 -27.701 1.00 10.59 201 GLU B CA 1
ATOM 5024 C C . GLU B 1 201 ? -64.760 59.185 -26.165 1.00 14.15 201 GLU B C 1
ATOM 5025 O O . GLU B 1 201 ? -63.814 59.685 -25.553 1.00 12.62 201 GLU B O 1
ATOM 5031 N N . LYS B 1 202 ? -65.772 58.581 -25.543 1.00 11.85 202 LYS B N 1
ATOM 5032 C CA . LYS B 1 202 ? -65.807 58.503 -24.087 1.00 13.73 202 LYS B CA 1
ATOM 5033 C C . LYS B 1 202 ? -64.753 57.535 -23.531 1.00 14.54 202 LYS B C 1
ATOM 5034 O O . LYS B 1 202 ? -64.231 57.734 -22.431 1.00 14.58 202 LYS B O 1
ATOM 5040 N N . THR B 1 203 ? -64.426 56.497 -24.289 1.00 11.90 203 THR B N 1
ATOM 5041 C CA . THR B 1 203 ? -63.354 55.582 -23.885 1.00 14.45 203 THR B CA 1
ATOM 5042 C C . THR B 1 203 ? -61.994 56.280 -23.892 1.00 13.65 203 THR B C 1
ATOM 5043 O O . THR B 1 203 ? -61.253 56.280 -22.901 1.00 13.79 203 THR B O 1
ATOM 5047 N N . ARG B 1 204 ? -61.678 56.881 -25.025 1.00 12.89 204 ARG B N 1
ATOM 5048 C CA . ARG B 1 204 ? -60.432 57.615 -25.199 1.00 11.11 204 ARG B CA 1
ATOM 5049 C C . ARG B 1 204 ? -60.253 58.798 -24.262 1.00 13.32 204 ARG B C 1
ATOM 5050 O O . ARG B 1 204 ? -59.133 59.249 -24.041 1.00 13.46 204 ARG B O 1
ATOM 5058 N N . ALA B 1 205 ? -61.353 59.323 -23.740 1.00 12.36 205 ALA B N 1
ATOM 5059 C CA . ALA B 1 205 ? -61.284 60.508 -22.901 1.00 14.29 205 ALA B CA 1
ATOM 5060 C C . ALA B 1 205 ? -60.501 60.282 -21.602 1.00 14.35 205 ALA B C 1
ATOM 5061 O O . ALA B 1 205 ? -59.994 61.236 -21.021 1.00 15.02 205 ALA B O 1
ATOM 5063 N N . ILE B 1 206 ? -60.405 59.036 -21.144 1.00 15.04 206 ILE B N 1
ATOM 5064 C CA . ILE B 1 206 ? -59.642 58.742 -19.920 1.00 13.84 206 ILE B CA 1
ATOM 5065 C C . ILE B 1 206 ? -58.329 58.038 -20.234 1.00 15.04 206 ILE B C 1
ATOM 5066 O O . ILE B 1 206 ? -58.324 56.873 -20.644 1.00 15.30 206 ILE B O 1
ATOM 5071 N N . LYS B 1 207 ? -57.221 58.745 -20.026 1.00 12.81 207 LYS B N 1
ATOM 5072 C CA . LYS B 1 207 ? -55.892 58.200 -20.287 1.00 10.77 207 LYS B CA 1
ATOM 5073 C C . LYS B 1 207 ? -55.415 57.365 -19.113 1.00 15.53 207 LYS B C 1
ATOM 5074 O O . LYS B 1 207 ? -55.561 57.779 -17.966 1.00 14.92 207 LYS B O 1
ATOM 5080 N N . GLY B 1 208 ? -54.834 56.204 -19.395 1.00 13.84 208 GLY B N 1
ATOM 5081 C CA . GLY B 1 208 ? -54.190 55.422 -18.355 1.00 14.10 208 GLY B CA 1
ATOM 5082 C C . GLY B 1 208 ? -52.793 55.940 -18.069 1.00 16.81 208 GLY B C 1
ATOM 5083 O O . GLY B 1 208 ? -52.307 56.855 -18.738 1.00 14.49 208 GLY B O 1
ATOM 5084 N N . PRO B 1 209 ? -52.132 55.356 -17.065 1.00 19.58 209 PRO B N 1
ATOM 5085 C CA . PRO B 1 209 ? -50.827 55.886 -16.657 1.00 17.74 209 PRO B CA 1
ATOM 5086 C C . PRO B 1 209 ? -49.783 55.874 -17.784 1.00 14.59 209 PRO B C 1
ATOM 5087 O O . PRO B 1 209 ? -49.040 56.832 -17.913 1.00 13.75 209 PRO B O 1
ATOM 5091 N N . ASP B 1 210 ? -49.723 54.827 -18.592 1.00 15.89 210 ASP B N 1
ATOM 5092 C CA . ASP B 1 210 ? -48.722 54.817 -19.651 1.00 14.66 210 ASP B CA 1
ATOM 5093 C C . ASP B 1 210 ? -49.037 55.851 -20.736 1.00 15.83 210 ASP B C 1
ATOM 5094 O O . ASP B 1 210 ? -48.132 56.478 -21.291 1.00 14.46 210 ASP B O 1
ATOM 5099 N N . GLU B 1 211 ? -50.319 56.051 -21.020 1.00 14.47 211 GLU B N 1
ATOM 5100 C CA . GLU B 1 211 ? -50.709 57.065 -21.993 1.00 15.44 211 GLU B CA 1
ATOM 5101 C C . GLU B 1 211 ? -50.256 58.457 -21.555 1.00 14.48 211 GLU B C 1
ATOM 5102 O O . GLU B 1 211 ? -49.812 59.269 -22.368 1.00 12.06 211 GLU B O 1
ATOM 5108 N N . ILE B 1 212 ? -50.361 58.724 -20.261 1.00 11.37 212 ILE B N 1
ATOM 5109 C CA . ILE B 1 212 ? -49.936 59.999 -19.735 1.00 10.55 212 ILE B CA 1
ATOM 5110 C C . ILE B 1 212 ? -48.413 60.141 -19.849 1.00 13.01 212 ILE B C 1
ATOM 5111 O O . ILE B 1 212 ? -47.910 61.212 -20.202 1.00 14.20 212 ILE B O 1
ATOM 5116 N N . LEU B 1 213 ? -47.682 59.069 -19.554 1.00 12.12 213 LEU B N 1
ATOM 5117 C CA . LEU B 1 213 ? -46.231 59.070 -19.745 1.00 12.95 213 LEU B CA 1
ATOM 5118 C C . LEU B 1 213 ? -45.887 59.329 -21.212 1.00 15.01 213 LEU B C 1
ATOM 5119 O O . LEU B 1 213 ? -45.014 60.142 -21.514 1.00 12.46 213 LEU B O 1
ATOM 5124 N N . ALA B 1 214 ? -46.573 58.633 -22.112 1.00 12.49 214 ALA B N 1
ATOM 5125 C CA . ALA B 1 214 ? -46.355 58.835 -23.545 1.00 11.44 214 ALA B CA 1
ATOM 5126 C C . ALA B 1 214 ? -46.624 60.291 -23.915 1.00 13.03 214 ALA B C 1
ATOM 5127 O O . ALA B 1 214 ? -45.879 60.888 -24.690 1.00 13.70 214 ALA B O 1
ATOM 5129 N N . MET B 1 215 ? -47.674 60.870 -23.336 1.00 12.28 215 MET B N 1
ATOM 5130 C CA . MET B 1 215 ? -48.028 62.246 -23.656 1.00 14.42 215 MET B CA 1
ATOM 5131 C C . MET B 1 215 ? -46.995 63.247 -23.145 1.00 13.34 215 MET B C 1
ATOM 5132 O O . MET B 1 215 ? -46.712 64.242 -23.809 1.00 12.19 215 MET B O 1
ATOM 5137 N N . ARG B 1 216 ? -46.446 63.002 -21.957 1.00 14.45 216 ARG B N 1
ATOM 5138 C CA . ARG B 1 216 ? -45.381 63.864 -21.450 1.00 12.90 216 ARG B CA 1
ATOM 5139 C C . ARG B 1 216 ? -44.176 63.841 -22.388 1.00 12.88 216 ARG B C 1
ATOM 5140 O O . ARG B 1 216 ? -43.549 64.873 -22.637 1.00 13.35 216 ARG B O 1
ATOM 5148 N N . CYS B 1 217 ? -43.857 62.662 -22.915 1.00 12.80 217 CYS B N 1
ATOM 5149 C CA . CYS B 1 217 ? -42.763 62.541 -23.873 1.00 13.39 217 CYS B CA 1
ATOM 5150 C C . CYS B 1 217 ? -43.074 63.307 -25.158 1.00 15.06 217 CYS B C 1
ATOM 5151 O O . CYS B 1 217 ? -42.241 64.070 -25.649 1.00 14.44 217 CYS B O 1
ATOM 5154 N N . ALA B 1 218 ? -44.279 63.108 -25.689 1.00 10.31 218 ALA B N 1
ATOM 5155 C CA . ALA B 1 218 ? -44.676 63.756 -26.934 1.00 15.72 218 ALA B CA 1
ATOM 5156 C C . ALA B 1 218 ? -44.658 65.262 -26.760 1.00 14.16 218 ALA B C 1
ATOM 5157 O O . ALA B 1 218 ? -44.215 65.985 -27.638 1.00 11.60 218 ALA B O 1
ATOM 5159 N N . SER B 1 219 ? -45.123 65.729 -25.605 1.00 12.62 219 SER B N 1
ATOM 5160 C CA . SER B 1 219 ? -45.167 67.158 -25.330 1.00 12.68 219 SER B CA 1
ATOM 5161 C C . SER B 1 219 ? -43.764 67.759 -25.310 1.00 12.87 219 SER B C 1
ATOM 5162 O O . SER B 1 219 ? -43.531 68.854 -25.825 1.00 14.09 219 SER B O 1
ATOM 5165 N N . HIS B 1 220 ? -42.839 67.051 -24.670 1.00 13.89 220 HIS B N 1
ATOM 5166 C CA . HIS B 1 220 ? -41.451 67.487 -24.639 1.00 15.49 220 HIS B CA 1
ATOM 5167 C C . HIS B 1 220 ? -40.893 67.602 -26.051 1.00 14.12 220 HIS B C 1
ATOM 5168 O O . HIS B 1 220 ? -40.256 68.596 -26.385 1.00 14.51 220 HIS B O 1
ATOM 5175 N N . ALA B 1 221 ? -41.131 66.577 -26.867 1.00 14.62 221 ALA B N 1
ATOM 5176 C CA . ALA B 1 221 ? -40.629 66.552 -28.247 1.00 17.96 221 ALA B CA 1
ATOM 5177 C C . ALA B 1 221 ? -41.215 67.691 -29.066 1.00 12.66 221 ALA B C 1
ATOM 5178 O O . ALA B 1 221 ? -40.501 68.359 -29.818 1.00 16.78 221 ALA B O 1
ATOM 5180 N N . CYS B 1 222 ? -42.513 67.923 -28.914 1.00 14.67 222 CYS B N 1
ATOM 5181 C CA . CYS B 1 222 ? -43.167 69.020 -29.619 1.00 11.72 222 CYS B CA 1
ATOM 5182 C C . CYS B 1 222 ? -42.618 70.378 -29.196 1.00 13.26 222 CYS B C 1
ATOM 5183 O O . CYS B 1 222 ? -42.371 71.227 -30.045 1.00 11.60 222 CYS B O 1
ATOM 5186 N N . GLU B 1 223 ? -42.424 70.598 -27.892 1.00 10.42 223 GLU B N 1
ATOM 5187 C CA . GLU B 1 223 ? -41.907 71.885 -27.446 1.00 12.01 223 GLU B CA 1
ATOM 5188 C C . GLU B 1 223 ? -40.470 72.090 -27.926 1.00 11.47 223 GLU B C 1
ATOM 5189 O O . GLU B 1 223 ? -40.051 73.208 -28.214 1.00 12.82 223 GLU B O 1
ATOM 5195 N N . THR B 1 224 ? -39.716 71.004 -28.012 1.00 12.27 224 THR B N 1
ATOM 5196 C CA . THR B 1 224 ? -38.384 71.070 -28.592 1.00 12.87 224 THR B CA 1
ATOM 5197 C C . THR B 1 224 ? -38.492 71.499 -30.051 1.00 13.79 224 THR B C 1
ATOM 5198 O O . THR B 1 224 ? -37.746 72.376 -30.503 1.00 12.06 224 THR B O 1
ATOM 5202 N N . ALA B 1 225 ? -39.441 70.912 -30.777 1.00 12.80 225 ALA B N 1
ATOM 5203 C CA . ALA B 1 225 ? -39.611 71.245 -32.197 1.00 13.93 225 ALA B CA 1
ATOM 5204 C C . ALA B 1 225 ? -40.045 72.702 -32.349 1.00 15.23 225 ALA B C 1
ATOM 5205 O O . ALA B 1 225 ? -39.544 73.411 -33.216 1.00 15.97 225 ALA B O 1
ATOM 5207 N N . VAL B 1 226 ? -40.954 73.151 -31.482 1.00 15.62 226 VAL B N 1
ATOM 5208 C CA . VAL B 1 226 ? -41.414 74.537 -31.511 1.00 12.16 226 VAL B CA 1
ATOM 5209 C C . VAL B 1 226 ? -40.264 75.497 -31.202 1.00 15.24 226 VAL B C 1
ATOM 5210 O O . VAL B 1 226 ? -40.148 76.548 -31.842 1.00 13.21 226 VAL B O 1
ATOM 5214 N N . ALA B 1 227 ? -39.404 75.134 -30.245 1.00 14.20 227 ALA B N 1
ATOM 5215 C CA . ALA B 1 227 ? -38.228 75.958 -29.937 1.00 14.95 227 ALA B CA 1
ATOM 5216 C C . ALA B 1 227 ? -37.285 76.084 -31.155 1.00 15.97 227 ALA B C 1
ATOM 5217 O O . ALA B 1 227 ? -36.765 77.172 -31.425 1.00 16.97 227 ALA B O 1
ATOM 5219 N N . GLU B 1 228 ? -37.068 74.995 -31.890 1.00 15.05 228 GLU B N 1
ATOM 5220 C CA . GLU B 1 228 ? -36.318 75.089 -33.155 1.00 14.38 228 GLU B CA 1
ATOM 5221 C C . GLU B 1 228 ? -36.994 76.051 -34.132 1.00 15.80 228 GLU B C 1
ATOM 5222 O O . GLU B 1 228 ? -36.323 76.836 -34.819 1.00 15.71 228 GLU B O 1
ATOM 5228 N N . MET B 1 229 ? -38.323 76.009 -34.189 1.00 14.93 229 MET B N 1
ATOM 5229 C CA . MET B 1 229 ? -39.056 76.912 -35.082 1.00 11.42 229 MET B CA 1
ATOM 5230 C C . MET B 1 229 ? -38.937 78.373 -34.635 1.00 14.01 229 MET B C 1
ATOM 5231 O O . MET B 1 229 ? -38.814 79.267 -35.470 1.00 11.73 229 MET B O 1
ATOM 5236 N N . GLU B 1 230 ? -38.960 78.624 -33.322 1.00 13.38 230 GLU B N 1
ATOM 5237 C CA . GLU B 1 230 ? -38.840 79.995 -32.836 1.00 12.76 230 GLU B CA 1
ATOM 5238 C C . GLU B 1 230 ? -37.454 80.568 -33.138 1.00 13.46 230 GLU B C 1
ATOM 5239 O O . GLU B 1 230 ? -37.314 81.745 -33.467 1.00 14.82 230 GLU B O 1
ATOM 5245 N N . LYS B 1 231 ? -36.433 79.733 -32.989 1.00 12.83 231 LYS B N 1
ATOM 5246 C CA . LYS B 1 231 ? -35.065 80.155 -33.242 1.00 14.88 231 LYS B CA 1
ATOM 5247 C C . LYS B 1 231 ? -34.918 80.540 -34.707 1.00 17.87 231 LYS B C 1
ATOM 5248 O O . LYS B 1 231 ? -34.351 81.585 -35.037 1.00 18.34 231 LYS B O 1
ATOM 5254 N N . PHE B 1 232 ? -35.459 79.698 -35.578 1.00 16.60 232 PHE B N 1
ATOM 5255 C CA . PHE B 1 232 ? -35.458 79.980 -37.014 1.00 15.90 232 PHE B CA 1
ATOM 5256 C C . PHE B 1 232 ? -36.202 81.272 -37.318 1.00 17.65 232 PHE B C 1
ATOM 5257 O O . PHE B 1 232 ? -35.695 82.130 -38.048 1.00 19.11 232 PHE B O 1
ATOM 5265 N N . ALA B 1 233 ? -37.415 81.404 -36.780 1.00 15.51 233 ALA B N 1
ATOM 5266 C CA . ALA B 1 233 ? -38.251 82.565 -37.081 1.00 12.67 233 ALA B CA 1
ATOM 5267 C C . ALA B 1 233 ? -37.592 83.862 -36.609 1.00 17.93 233 ALA B C 1
ATOM 5268 O O . ALA B 1 233 ? -37.520 84.842 -37.353 1.00 16.13 233 ALA B O 1
ATOM 5270 N N . ARG B 1 234 ? -37.101 83.868 -35.376 1.00 14.47 234 ARG B N 1
ATOM 5271 C CA . ARG B 1 234 ? -36.475 85.071 -34.836 1.00 15.39 234 ARG B CA 1
ATOM 5272 C C . ARG B 1 234 ? -35.190 85.412 -35.603 1.00 14.03 234 ARG B C 1
ATOM 5273 O O . ARG B 1 234 ? -34.843 86.583 -35.747 1.00 19.60 234 ARG B O 1
ATOM 5281 N N . ALA B 1 235 ? -34.517 84.395 -36.131 1.00 14.98 235 ALA B N 1
ATOM 5282 C CA . ALA B 1 235 ? -33.321 84.617 -36.940 1.00 18.45 235 ALA B CA 1
ATOM 5283 C C . ALA B 1 235 ? -33.616 85.157 -38.350 1.00 23.82 235 ALA B C 1
ATOM 5284 O O . ALA B 1 235 ? -32.876 86.000 -38.850 1.00 25.53 235 ALA B O 1
ATOM 5286 N N . HIS B 1 236 ? -34.673 84.692 -39.008 1.00 18.87 236 HIS B N 1
ATOM 5287 C CA . HIS B 1 236 ? -34.855 85.078 -40.423 1.00 19.75 236 HIS B CA 1
ATOM 5288 C C . HIS B 1 236 ? -36.098 85.853 -40.819 1.00 20.43 236 HIS B C 1
ATOM 5289 O O . HIS B 1 236 ? -36.184 86.307 -41.958 1.00 20.74 236 HIS B O 1
ATOM 5296 N N . VAL B 1 237 ? -37.029 86.059 -39.896 1.00 18.22 237 VAL B N 1
ATOM 5297 C CA . VAL B 1 237 ? -38.204 86.845 -40.236 1.00 17.36 237 VAL B CA 1
ATOM 5298 C C . VAL B 1 237 ? -37.796 88.260 -40.640 1.00 24.59 237 VAL B C 1
ATOM 5299 O O . VAL B 1 237 ? -36.959 88.895 -39.984 1.00 21.98 237 VAL B O 1
ATOM 5303 N N . GLY B 1 238 ? -38.359 88.727 -41.752 1.00 23.29 238 GLY B N 1
ATOM 5304 C CA . GLY B 1 238 ? -38.146 90.092 -42.182 1.00 21.98 238 GLY B CA 1
ATOM 5305 C C . GLY B 1 238 ? -36.891 90.262 -43.008 1.00 25.09 238 GLY B C 1
ATOM 5306 O O . GLY B 1 238 ? -36.429 91.382 -43.204 1.00 25.32 238 GLY B O 1
ATOM 5307 N N . ASP B 1 239 ? -36.332 89.158 -43.495 1.00 21.90 239 ASP B N 1
ATOM 5308 C CA . ASP B 1 239 ? -35.170 89.241 -44.375 1.00 20.67 239 ASP B CA 1
ATOM 5309 C C . ASP B 1 239 ? -35.578 89.460 -45.839 1.00 23.26 239 ASP B C 1
ATOM 5310 O O . ASP B 1 239 ? -34.732 89.461 -46.725 1.00 20.45 239 ASP B O 1
ATOM 5315 N N . GLY B 1 240 ? -36.878 89.626 -46.080 1.00 21.87 240 GLY B N 1
ATOM 5316 C CA . GLY B 1 240 ? -37.402 89.857 -47.418 1.00 18.62 240 GLY B CA 1
ATOM 5317 C C . GLY B 1 240 ? -37.645 88.593 -48.231 1.00 19.16 240 GLY B C 1
ATOM 5318 O O . GLY B 1 240 ? -38.040 88.657 -49.397 1.00 25.01 240 GLY B O 1
ATOM 5319 N N . LYS B 1 241 ? -37.412 87.436 -47.627 1.00 18.24 241 LYS B N 1
ATOM 5320 C CA . LYS B 1 241 ? -37.486 86.163 -48.348 1.00 21.72 241 LYS B CA 1
ATOM 5321 C C . LYS B 1 241 ? -38.280 85.115 -47.556 1.00 20.85 241 LYS B C 1
ATOM 5322 O O . LYS B 1 241 ? -39.067 84.343 -48.104 1.00 17.98 241 LYS B O 1
ATOM 5328 N N . THR B 1 242 ? -38.046 85.091 -46.255 1.00 14.63 242 THR B N 1
ATOM 5329 C CA . THR B 1 242 ? -38.603 84.061 -45.394 1.00 15.23 242 THR B CA 1
ATOM 5330 C C . THR B 1 242 ? -40.118 84.156 -45.284 1.00 12.21 242 THR B C 1
ATOM 5331 O O . THR B 1 242 ? -40.674 85.180 -44.896 1.00 14.75 242 THR B O 1
ATOM 5335 N N . SER B 1 243 ? -40.779 83.092 -45.705 1.00 17.18 243 SER B N 1
ATOM 5336 C CA . SER B 1 243 ? -42.246 82.957 -45.739 1.00 18.25 243 SER B CA 1
ATOM 5337 C C . SER B 1 243 ? -42.802 82.217 -44.523 1.00 12.43 243 SER B C 1
ATOM 5338 O O . SER B 1 243 ? -42.072 81.588 -43.833 1.00 13.39 243 SER B O 1
ATOM 5341 N N . GLU B 1 244 ? -44.117 82.284 -44.351 1.00 14.40 244 GLU B N 1
ATOM 5342 C CA . GLU B 1 244 ? -44.839 81.497 -43.363 1.00 14.07 244 GLU B CA 1
ATOM 5343 C C . GLU B 1 244 ? -44.489 80.043 -43.551 1.00 14.11 244 GLU B C 1
ATOM 5344 O O . GLU B 1 244 ? -44.121 79.374 -42.647 1.00 12.12 244 GLU B O 1
ATOM 5350 N N . ASP B 1 245 ? -44.554 79.595 -44.788 1.00 11.92 245 ASP B N 1
ATOM 5351 C CA . ASP B 1 245 ? -44.245 78.193 -45.078 1.00 11.71 245 ASP B CA 1
ATOM 5352 C C . ASP B 1 245 ? -42.814 77.783 -44.651 1.00 13.05 245 ASP B C 1
ATOM 5353 O O . ASP B 1 245 ? -42.610 76.677 -44.156 1.00 11.53 245 ASP B O 1
ATOM 5358 N N . ASP B 1 246 ? -41.829 78.657 -44.876 1.00 12.24 246 ASP B N 1
ATOM 5359 C CA . ASP B 1 246 ? -40.442 78.382 -44.474 1.00 13.55 246 ASP B CA 1
ATOM 5360 C C . ASP B 1 246 ? -40.343 78.147 -42.971 1.00 11.31 246 ASP B C 1
ATOM 5361 O O . ASP B 1 246 ? -39.646 77.248 -42.505 1.00 13.94 246 ASP B O 1
ATOM 5366 N N . ILE B 1 247 ? -41.011 78.999 -42.214 1.00 13.37 247 ILE B N 1
ATOM 5367 C CA . ILE B 1 247 ? -40.965 78.892 -40.752 1.00 11.16 247 ILE B CA 1
ATOM 5368 C C . ILE B 1 247 ? -41.641 77.597 -40.330 1.00 11.88 247 ILE B C 1
ATOM 5369 O O . ILE B 1 247 ? -41.087 76.788 -39.583 1.00 11.80 247 ILE B O 1
ATOM 5374 N N . TRP B 1 248 ? -42.848 77.402 -40.840 1.00 13.39 248 TRP B N 1
ATOM 5375 C CA . TRP B 1 248 ? -43.668 76.264 -40.468 1.00 14.17 248 TRP B CA 1
ATOM 5376 C C . TRP B 1 248 ? -42.992 74.944 -40.837 1.00 14.96 248 TRP B C 1
ATOM 5377 O O . TRP B 1 248 ? -43.138 73.949 -40.132 1.00 14.66 248 TRP B O 1
ATOM 5388 N N . ALA B 1 249 ? -42.234 74.946 -41.935 1.00 12.78 249 ALA B N 1
ATOM 5389 C CA . ALA B 1 249 ? -41.522 73.752 -42.383 1.00 13.68 249 ALA B CA 1
ATOM 5390 C C . ALA B 1 249 ? -40.589 73.203 -41.307 1.00 13.63 249 ALA B C 1
ATOM 5391 O O . ALA B 1 249 ? -40.333 71.998 -41.247 1.00 12.68 249 ALA B O 1
ATOM 5393 N N . VAL B 1 250 ? -40.075 74.088 -40.463 1.00 12.03 250 VAL B N 1
ATOM 5394 C CA . VAL B 1 250 ? -39.192 73.660 -39.380 1.00 13.71 250 VAL B CA 1
ATOM 5395 C C . VAL B 1 250 ? -39.933 72.734 -38.412 1.00 14.07 250 VAL B C 1
ATOM 5396 O O . VAL B 1 250 ? -39.413 71.683 -38.017 1.00 13.14 250 VAL B O 1
ATOM 5400 N N . LEU B 1 251 ? -41.156 73.111 -38.042 1.00 15.24 251 LEU B N 1
ATOM 5401 C CA . LEU B 1 251 ? -41.960 72.269 -37.149 1.00 14.38 251 LEU B CA 1
ATOM 5402 C C . LEU B 1 251 ? -42.206 70.900 -37.772 1.00 12.88 251 LEU B C 1
ATOM 5403 O O . LEU B 1 251 ? -42.093 69.882 -37.092 1.00 13.15 251 LEU B O 1
ATOM 5408 N N . HIS B 1 252 ? -42.539 70.874 -39.068 1.00 14.04 252 HIS B N 1
ATOM 5409 C CA . HIS B 1 252 ? -42.730 69.607 -39.777 1.00 11.09 252 HIS B CA 1
ATOM 5410 C C . HIS B 1 252 ? -41.515 68.698 -39.641 1.00 10.71 252 HIS B C 1
ATOM 5411 O O . HIS B 1 252 ? -41.634 67.530 -39.259 1.00 12.50 252 HIS B O 1
ATOM 5418 N N . ALA B 1 253 ? -40.345 69.233 -39.979 1.00 13.58 253 ALA B N 1
ATOM 5419 C CA . ALA B 1 253 ? -39.127 68.428 -40.010 1.00 13.31 253 ALA B CA 1
ATOM 5420 C C . ALA B 1 253 ? -38.739 67.927 -38.620 1.00 11.42 253 ALA B C 1
ATOM 5421 O O . ALA B 1 253 ? -38.376 66.758 -38.442 1.00 13.34 253 ALA B O 1
ATOM 5423 N N . GLU B 1 254 ? -38.811 68.820 -37.641 1.00 12.32 254 GLU B N 1
ATOM 5424 C CA . GLU B 1 254 ? -38.343 68.502 -36.290 1.00 14.68 254 GLU B CA 1
ATOM 5425 C C . GLU B 1 254 ? -39.273 67.495 -35.609 1.00 15.56 254 GLU B C 1
ATOM 5426 O O . GLU B 1 254 ? -38.829 66.668 -34.819 1.00 14.06 254 GLU B O 1
ATOM 5432 N N . ASN B 1 255 ? -40.562 67.561 -35.935 1.00 14.38 255 ASN B N 1
ATOM 5433 C CA . ASN B 1 255 ? -41.508 66.539 -35.508 1.00 11.50 255 ASN B CA 1
ATOM 5434 C C . ASN B 1 255 ? -41.165 65.176 -36.111 1.00 12.76 255 ASN B C 1
ATOM 5435 O O . ASN B 1 255 ? -41.063 64.178 -35.387 1.00 11.34 255 ASN B O 1
ATOM 5440 N N . ILE B 1 256 ? -40.973 65.132 -37.433 1.00 11.67 256 ILE B N 1
ATOM 5441 C CA . ILE B 1 256 ? -40.675 63.873 -38.105 1.00 11.33 256 ILE B CA 1
ATOM 5442 C C . ILE B 1 256 ? -39.358 63.275 -37.594 1.00 12.13 256 ILE B C 1
ATOM 5443 O O . ILE B 1 256 ? -39.262 62.068 -37.398 1.00 12.31 256 ILE B O 1
ATOM 5448 N N . LYS B 1 257 ? -38.357 64.120 -37.351 1.00 13.44 257 LYS B N 1
ATOM 5449 C CA . LYS B 1 257 ? -37.066 63.650 -36.828 1.00 13.60 257 LYS B CA 1
ATOM 5450 C C . LYS B 1 257 ? -37.166 63.024 -35.438 1.00 17.69 257 LYS B C 1
ATOM 5451 O O . LYS B 1 257 ? -36.290 62.250 -35.036 1.00 15.01 257 LYS B O 1
ATOM 5457 N N . ARG B 1 258 ? -38.222 63.363 -34.707 1.00 10.43 258 ARG B N 1
ATOM 5458 C CA . ARG B 1 258 ? -38.421 62.806 -33.369 1.00 14.02 258 ARG B CA 1
ATOM 5459 C C . ARG B 1 258 ? -39.447 61.682 -33.350 1.00 16.74 258 ARG B C 1
ATOM 5460 O O . ARG B 1 258 ? -39.835 61.207 -32.282 1.00 18.04 258 ARG B O 1
ATOM 5468 N N . GLY B 1 259 ? -39.875 61.246 -34.534 1.00 14.63 259 GLY B N 1
ATOM 5469 C CA . GLY B 1 259 ? -40.792 60.122 -34.620 1.00 11.79 259 GLY B CA 1
ATOM 5470 C C . GLY B 1 259 ? -42.263 60.516 -34.589 1.00 13.33 259 GLY B C 1
ATOM 5471 O O . GLY B 1 259 ? -43.130 59.666 -34.362 1.00 14.60 259 GLY B O 1
ATOM 5472 N N . GLY B 1 260 ? -42.548 61.797 -34.814 1.00 11.28 260 GLY B N 1
ATOM 5473 C CA . GLY B 1 260 ? -43.914 62.280 -34.932 1.00 10.77 260 GLY B CA 1
ATOM 5474 C C . GLY B 1 260 ? -44.551 61.832 -36.244 1.00 14.54 260 GLY B C 1
ATOM 5475 O O . GLY B 1 260 ? -43.902 61.174 -37.058 1.00 11.22 260 GLY B O 1
ATOM 5476 N N . GLU B 1 261 ? -45.817 62.183 -36.460 1.00 13.34 261 GLU B N 1
ATOM 5477 C CA . GLU B 1 261 ? -46.560 61.581 -37.566 1.00 13.34 261 GLU B CA 1
ATOM 5478 C C . GLU B 1 261 ? -47.131 62.585 -38.567 1.00 12.78 261 GLU B C 1
ATOM 5479 O O . GLU B 1 261 ? -46.938 62.410 -39.762 1.00 14.20 261 GLU B O 1
ATOM 5485 N N . TRP B 1 262 ? -47.820 63.625 -38.108 1.00 12.17 262 TRP B N 1
ATOM 5486 C CA . TRP B 1 262 ? -48.272 64.676 -39.037 1.00 13.04 262 TRP B CA 1
ATOM 5487 C C . TRP B 1 262 ? -48.774 65.905 -38.310 1.00 13.49 262 TRP B C 1
ATOM 5488 O O . TRP B 1 262 ? -48.762 65.960 -37.082 1.00 12.10 262 TRP B O 1
ATOM 5499 N N . ILE B 1 263 ? -49.184 66.911 -39.073 1.00 9.91 263 ILE B N 1
ATOM 5500 C CA . ILE B 1 263 ? -49.787 68.105 -38.492 1.00 9.07 263 ILE B CA 1
ATOM 5501 C C . ILE B 1 263 ? -51.198 68.279 -39.051 1.00 10.42 263 ILE B C 1
ATOM 5502 O O . ILE B 1 263 ? -51.391 68.238 -40.261 1.00 12.43 263 ILE B O 1
ATOM 5507 N N . GLU B 1 264 ? -52.180 68.471 -38.180 1.00 10.45 264 GLU B N 1
ATOM 5508 C CA . GLU B 1 264 ? -53.593 68.413 -38.587 1.00 11.95 264 GLU B CA 1
ATOM 5509 C C . GLU B 1 264 ? -54.131 69.632 -39.336 1.00 11.85 264 GLU B C 1
ATOM 5510 O O . GLU B 1 264 ? -55.116 69.523 -40.078 1.00 11.62 264 GLU B O 1
ATOM 5516 N N . THR B 1 265 ? -53.528 70.794 -39.112 1.00 10.63 265 THR B N 1
ATOM 5517 C CA . THR B 1 265 ? -54.041 72.044 -39.681 1.00 11.89 265 THR B CA 1
ATOM 5518 C C . THR B 1 265 ? -52.926 72.811 -40.379 1.00 12.21 265 THR B C 1
ATOM 5519 O O . THR B 1 265 ? -51.803 72.320 -40.467 1.00 13.68 265 THR B O 1
ATOM 5523 N N . ARG B 1 266 ? -53.232 74.012 -40.869 1.00 9.81 266 ARG B N 1
ATOM 5524 C CA . ARG B 1 266 ? -52.196 74.920 -41.349 1.00 10.29 266 ARG B CA 1
ATOM 5525 C C . ARG B 1 266 ? -52.196 76.197 -40.507 1.00 11.40 266 ARG B C 1
ATOM 5526 O O . ARG B 1 266 ? -52.016 77.299 -41.027 1.00 11.84 266 ARG B O 1
ATOM 5534 N N . LEU B 1 267 ? -52.394 76.066 -39.197 1.00 12.93 267 LEU B N 1
ATOM 5535 C CA . LEU B 1 267 ? -52.642 77.266 -38.403 1.00 8.83 267 LEU B CA 1
ATOM 5536 C C . LEU B 1 267 ? -51.367 77.952 -37.912 1.00 16.62 267 LEU B C 1
ATOM 5537 O O . LEU B 1 267 ? -51.053 77.946 -36.721 1.00 15.17 267 LEU B O 1
ATOM 5542 N N . LEU B 1 268 ? -50.650 78.563 -38.846 1.00 12.09 268 LEU B N 1
ATOM 5543 C CA . LEU B 1 268 ? -49.587 79.518 -38.534 1.00 9.52 268 LEU B CA 1
ATOM 5544 C C . LEU B 1 268 ? -49.812 80.695 -39.465 1.00 15.28 268 LEU B C 1
ATOM 5545 O O . LEU B 1 268 ? -49.998 80.505 -40.666 1.00 13.35 268 LEU B O 1
ATOM 5550 N N . ALA B 1 269 ? -49.831 81.906 -38.932 1.00 11.27 269 ALA B N 1
ATOM 5551 C CA . ALA B 1 269 ? -50.101 83.061 -39.775 1.00 13.17 269 ALA B CA 1
ATOM 5552 C C . ALA B 1 269 ? -49.298 84.243 -39.284 1.00 15.15 269 ALA B C 1
ATOM 5553 O O . ALA B 1 269 ? -48.958 84.317 -38.100 1.00 13.29 269 ALA B O 1
ATOM 5555 N N . SER B 1 270 ? -48.998 85.169 -40.187 1.00 12.16 270 SER B N 1
ATOM 5556 C CA . SER B 1 270 ? -48.192 86.330 -39.830 1.00 13.44 270 SER B CA 1
ATOM 5557 C C . SER B 1 270 ? -48.921 87.640 -40.087 1.00 13.76 270 SER B C 1
ATOM 5558 O O . SER B 1 270 ? -49.707 87.758 -41.035 1.00 15.27 270 SER B O 1
ATOM 5561 N N . GLY B 1 271 ? -48.626 88.634 -39.252 1.00 14.61 271 GLY B N 1
ATOM 5562 C CA . GLY B 1 271 ? -49.138 89.974 -39.450 1.00 12.79 271 GLY B CA 1
ATOM 5563 C C . GLY B 1 271 ? -50.651 90.041 -39.556 1.00 16.35 271 GLY B C 1
ATOM 5564 O O . GLY B 1 271 ? -51.366 89.451 -38.742 1.00 16.90 271 GLY B O 1
ATOM 5565 N N . PRO B 1 272 ? -51.151 90.761 -40.569 1.00 15.20 272 PRO B N 1
ATOM 5566 C CA . PRO B 1 272 ? -52.593 90.987 -40.703 1.00 16.35 272 PRO B CA 1
ATOM 5567 C C . PRO B 1 272 ? -53.344 89.685 -40.995 1.00 15.66 272 PRO B C 1
ATOM 5568 O O . PRO B 1 272 ? -54.555 89.645 -40.843 1.00 15.32 272 PRO B O 1
ATOM 5572 N N . ARG B 1 273 ? -52.623 88.637 -41.381 1.00 14.50 273 ARG B N 1
ATOM 5573 C CA . ARG B 1 273 ? -53.250 87.351 -41.672 1.00 14.41 273 ARG B CA 1
ATOM 5574 C C . ARG B 1 273 ? -53.614 86.588 -40.408 1.00 13.82 273 ARG B C 1
ATOM 5575 O O . ARG B 1 273 ? -54.182 85.506 -40.496 1.00 12.50 273 ARG B O 1
ATOM 5583 N N . THR B 1 274 ? -53.288 87.135 -39.235 1.00 13.90 274 THR B N 1
ATOM 5584 C CA . THR B 1 274 ? -53.731 86.515 -37.991 1.00 12.40 274 THR B CA 1
ATOM 5585 C C . THR B 1 274 ? -55.144 86.954 -37.593 1.00 15.95 274 THR B C 1
ATOM 5586 O O . THR B 1 274 ? -55.675 86.470 -36.598 1.00 13.55 274 THR B O 1
ATOM 5590 N N . ASN B 1 275 ? -55.738 87.881 -38.339 1.00 11.99 275 ASN B N 1
ATOM 5591 C CA . ASN B 1 275 ? -57.080 88.382 -38.025 1.00 15.66 275 ASN B CA 1
ATOM 5592 C C . ASN B 1 275 ? -57.869 88.608 -39.321 1.00 16.88 275 ASN B C 1
ATOM 5593 O O . ASN B 1 275 ? -57.515 89.472 -40.113 1.00 18.13 275 ASN B O 1
ATOM 5598 N N . PRO B 1 276 ? -58.962 87.854 -39.523 1.00 18.56 276 PRO B N 1
ATOM 5599 C CA . PRO B 1 276 ? -59.496 86.868 -38.580 1.00 16.83 276 PRO B CA 1
ATOM 5600 C C . PRO B 1 276 ? -58.663 85.601 -38.507 1.00 17.33 276 PRO B C 1
ATOM 5601 O O . PRO B 1 276 ? -57.952 85.252 -39.458 1.00 16.37 276 PRO B O 1
ATOM 5605 N N . TRP B 1 277 ? -58.752 84.928 -37.368 1.00 13.99 277 TRP B N 1
ATOM 5606 C CA . TRP B 1 277 ? -58.061 83.668 -37.163 1.00 13.54 277 TRP B CA 1
ATOM 5607 C C . TRP B 1 277 ? -58.636 82.592 -38.106 1.00 14.60 277 TRP B C 1
ATOM 5608 O O . TRP B 1 277 ? -59.780 82.713 -38.567 1.00 13.49 277 TRP B O 1
ATOM 5619 N N . PHE B 1 278 ? -57.803 81.587 -38.398 1.00 13.18 278 PHE B N 1
ATOM 5620 C CA . PHE B 1 278 ? -58.060 80.402 -39.254 1.00 11.70 278 PHE B CA 1
ATOM 5621 C C . PHE B 1 278 ? -57.753 80.671 -40.741 1.00 14.89 278 PHE B C 1
ATOM 5622 O O . PHE B 1 278 ? -58.187 79.918 -41.619 1.00 12.24 278 PHE B O 1
ATOM 5630 N N . GLN B 1 279 ? -57.225 81.680 -41.176 1.00 11.79 279 GLN B N 1
ATOM 5631 C CA . GLN B 1 279 ? -56.267 81.872 -42.253 1.00 11.74 279 GLN B CA 1
ATOM 5632 C C . GLN B 1 279 ? -55.103 80.887 -42.199 1.00 11.92 279 GLN B C 1
ATOM 5633 O O . GLN B 1 279 ? -54.557 80.615 -41.132 1.00 12.11 279 GLN B O 1
ATOM 5639 N N . GLU B 1 280 ? -54.728 80.334 -43.342 1.00 8.56 280 GLU B N 1
ATOM 5640 C CA . GLU B 1 280 ? -53.782 79.230 -43.334 1.00 9.71 280 GLU B CA 1
ATOM 5641 C C . GLU B 1 280 ? -52.355 79.656 -43.622 1.00 11.51 280 GLU B C 1
ATOM 5642 O O . GLU B 1 280 ? -52.118 80.682 -44.248 1.00 14.00 280 GLU B O 1
ATOM 5648 N N . CYS B 1 281 ? -51.412 78.844 -43.159 1.00 11.47 281 CYS B N 1
ATOM 5649 C CA . CYS B 1 281 ? -50.006 79.054 -43.449 1.00 9.81 281 CYS B CA 1
ATOM 5650 C C . CYS B 1 281 ? -49.786 79.023 -44.953 1.00 12.92 281 CYS B C 1
ATOM 5651 O O . CYS B 1 281 ? -50.281 78.120 -45.628 1.00 12.58 281 CYS B O 1
ATOM 5654 N N . GLY B 1 282 ? -49.026 79.988 -45.467 1.00 12.26 282 GLY B N 1
ATOM 5655 C CA . GLY B 1 282 ? -48.834 80.108 -46.898 1.00 9.63 282 GLY B CA 1
ATOM 5656 C C . GLY B 1 282 ? -47.571 80.829 -47.337 1.00 13.71 282 GLY B C 1
ATOM 5657 O O . GLY B 1 282 ? -46.572 80.867 -46.615 1.00 14.38 282 GLY B O 1
ATOM 5658 N N . PRO B 1 283 ? -47.606 81.395 -48.548 1.00 16.09 283 PRO B N 1
ATOM 5659 C CA . PRO B 1 283 ? -46.419 82.027 -49.138 1.00 14.30 283 PRO B CA 1
ATOM 5660 C C . PRO B 1 283 ? -46.058 83.408 -48.569 1.00 13.94 283 PRO B C 1
ATOM 5661 O O . PRO B 1 283 ? -44.989 83.902 -48.924 1.00 15.55 283 PRO B O 1
ATOM 5665 N N . ARG B 1 284 ? -46.893 84.003 -47.714 1.00 14.11 284 ARG B N 1
ATOM 5666 C CA . ARG B 1 284 ? -46.659 85.374 -47.252 1.00 17.31 284 ARG B CA 1
ATOM 5667 C C . ARG B 1 284 ? -45.233 85.593 -46.779 1.00 14.50 284 ARG B C 1
ATOM 5668 O O . ARG B 1 284 ? -44.706 84.821 -45.987 1.00 14.67 284 ARG B O 1
ATOM 5676 N N . ILE B 1 285 ? -44.603 86.639 -47.296 1.00 16.52 285 ILE B N 1
ATOM 5677 C CA . ILE B 1 285 ? -43.256 86.994 -46.876 1.00 12.69 285 ILE B CA 1
ATOM 5678 C C . ILE B 1 285 ? -43.348 87.763 -45.556 1.00 13.22 285 ILE B C 1
ATOM 5679 O O . ILE B 1 285 ? -43.982 88.821 -45.470 1.00 13.32 285 ILE B O 1
ATOM 5684 N N . THR B 1 286 ? -42.737 87.208 -44.521 1.00 15.95 286 THR B N 1
ATOM 5685 C CA . THR B 1 286 ? -42.889 87.756 -43.178 1.00 14.39 286 THR B CA 1
ATOM 5686 C C . THR B 1 286 ? -42.141 89.074 -43.048 1.00 17.90 286 THR B C 1
ATOM 5687 O O . THR B 1 286 ? -41.251 89.376 -43.851 1.00 16.80 286 THR B O 1
ATOM 5691 N N . GLN B 1 287 ? -42.518 89.847 -42.035 1.00 16.17 287 GLN B N 1
ATOM 5692 C CA . GLN B 1 287 ? -42.034 91.207 -41.843 1.00 18.20 287 GLN B CA 1
ATOM 5693 C C . GLN B 1 287 ? -41.543 91.430 -40.419 1.00 21.91 287 GLN B C 1
ATOM 5694 O O . GLN B 1 287 ? -42.130 90.908 -39.468 1.00 16.75 287 GLN B O 1
ATOM 5700 N N . LYS B 1 288 ? -40.485 92.223 -40.271 1.00 20.98 288 LYS B N 1
ATOM 5701 C CA . LYS B 1 288 ? -40.081 92.700 -38.952 1.00 20.72 288 LYS B CA 1
ATOM 5702 C C . LYS B 1 288 ? -41.192 93.527 -38.342 1.00 19.09 288 LYS B C 1
ATOM 5703 O O . LYS B 1 288 ? -41.977 94.146 -39.061 1.00 17.51 288 LYS B O 1
ATOM 5709 N N . ASN B 1 289 ? -41.251 93.516 -37.010 1.00 14.38 289 ASN B N 1
ATOM 5710 C CA . ASN B 1 289 ? -42.256 94.246 -36.243 1.00 17.45 289 ASN B CA 1
ATOM 5711 C C . ASN B 1 289 ? -43.671 93.823 -36.578 1.00 17.29 289 ASN B C 1
ATOM 5712 O O . ASN B 1 289 ? -44.535 94.642 -36.887 1.00 15.85 289 ASN B O 1
ATOM 5717 N N . GLU B 1 290 ? -43.893 92.521 -36.469 1.00 14.46 290 GLU B N 1
ATOM 5718 C CA . GLU B 1 290 ? -45.197 91.926 -36.675 1.00 13.77 290 GLU B CA 1
ATOM 5719 C C . GLU B 1 290 ? -45.383 90.729 -35.761 1.00 15.55 290 GLU B C 1
ATOM 5720 O O . GLU B 1 290 ? -44.424 90.065 -35.355 1.00 17.51 290 GLU B O 1
ATOM 5726 N N . ILE B 1 291 ? -46.644 90.466 -35.474 1.00 14.79 291 ILE B N 1
ATOM 5727 C CA . ILE B 1 291 ? -47.114 89.266 -34.809 1.00 15.84 291 ILE B CA 1
ATOM 5728 C C . ILE B 1 291 ? -46.981 88.035 -35.699 1.00 17.22 291 ILE B C 1
ATOM 5729 O O . ILE B 1 291 ? -47.257 88.098 -36.899 1.00 17.68 291 ILE B O 1
ATOM 5734 N N . ILE B 1 292 ? -46.534 86.927 -35.121 1.00 16.25 292 ILE B N 1
ATOM 5735 C CA . ILE B 1 292 ? -46.749 85.621 -35.724 1.00 14.14 292 ILE B CA 1
ATOM 5736 C C . ILE B 1 292 ? -47.481 84.772 -34.691 1.00 19.79 292 ILE B C 1
ATOM 5737 O O . ILE B 1 292 ? -47.061 84.680 -33.527 1.00 13.81 292 ILE B O 1
ATOM 5742 N N . ALA B 1 293 ? -48.601 84.188 -35.096 1.00 14.02 293 ALA B N 1
ATOM 5743 C CA . ALA B 1 293 ? -49.370 83.351 -34.181 1.00 11.99 293 ALA B CA 1
ATOM 5744 C C . ALA B 1 293 ? -49.516 81.975 -34.797 1.00 16.95 293 ALA B C 1
ATOM 5745 O O . ALA B 1 293 ? -49.659 81.838 -36.019 1.00 12.44 293 ALA B O 1
ATOM 5747 N N . PHE B 1 294 ? -49.443 80.944 -33.972 1.00 14.26 294 PHE B N 1
ATOM 5748 C CA . PHE B 1 294 ? -49.556 79.603 -34.513 1.00 12.77 294 PHE B CA 1
ATOM 5749 C C . PHE B 1 294 ? -50.142 78.648 -33.512 1.00 15.11 294 PHE B C 1
ATOM 5750 O O . PHE B 1 294 ? -50.212 78.903 -32.305 1.00 13.27 294 PHE B O 1
ATOM 5758 N N . ASP B 1 295 ? -50.490 77.495 -34.036 1.00 15.20 295 ASP B N 1
ATOM 5759 C CA . ASP B 1 295 ? -51.132 76.478 -33.258 1.00 13.18 295 ASP B CA 1
ATOM 5760 C C . ASP B 1 295 ? -50.539 75.161 -33.749 1.00 17.64 295 ASP B C 1
ATOM 5761 O O . ASP B 1 295 ? -50.560 74.891 -34.946 1.00 13.75 295 ASP B O 1
ATOM 5766 N N . THR B 1 296 ? -49.991 74.347 -32.854 1.00 11.41 296 THR B N 1
ATOM 5767 C CA . THR B 1 296 ? -49.248 73.175 -33.319 1.00 11.51 296 THR B CA 1
ATOM 5768 C C . THR B 1 296 ? -50.139 72.091 -33.926 1.00 14.46 296 THR B C 1
ATOM 5769 O O . THR B 1 296 ? -49.761 71.515 -34.942 1.00 14.08 296 THR B O 1
ATOM 5773 N N . ASP B 1 297 ? -51.305 71.832 -33.322 1.00 14.40 297 ASP B N 1
ATOM 5774 C CA . ASP B 1 297 ? -52.237 70.787 -33.790 1.00 16.98 297 ASP B CA 1
ATOM 5775 C C . ASP B 1 297 ? -51.501 69.569 -34.322 1.00 14.46 297 ASP B C 1
ATOM 5776 O O . ASP B 1 297 ? -51.704 69.135 -35.460 1.00 14.63 297 ASP B O 1
ATOM 5781 N N . LEU B 1 298 ? -50.610 69.044 -33.502 1.00 12.86 298 LEU B N 1
ATOM 5782 C CA . LEU B 1 298 ? -49.563 68.173 -33.989 1.00 12.01 298 LEU B CA 1
ATOM 5783 C C . LEU B 1 298 ? -49.730 66.749 -33.494 1.00 11.75 298 LEU B C 1
ATOM 5784 O O . LEU B 1 298 ? -49.928 66.517 -32.291 1.00 12.71 298 LEU B O 1
ATOM 5789 N N . ILE B 1 299 ? -49.647 65.792 -34.414 1.00 11.57 299 ILE B N 1
ATOM 5790 C CA . ILE B 1 299 ? -49.643 64.388 -34.027 1.00 10.46 299 ILE B CA 1
ATOM 5791 C C . ILE B 1 299 ? -48.183 63.965 -33.903 1.00 12.59 299 ILE B C 1
ATOM 5792 O O . ILE B 1 299 ? -47.484 63.819 -34.896 1.00 9.97 299 ILE B O 1
ATOM 5797 N N . GLY B 1 300 ? -47.724 63.785 -32.669 1.00 13.28 300 GLY B N 1
ATOM 5798 C CA . GLY B 1 300 ? -46.298 63.689 -32.405 1.00 10.73 300 GLY B CA 1
ATOM 5799 C C . GLY B 1 300 ? -45.810 62.305 -32.056 1.00 11.25 300 GLY B C 1
ATOM 5800 O O . GLY B 1 300 ? -46.380 61.306 -32.498 1.00 14.27 300 GLY B O 1
ATOM 5801 N N . SER B 1 301 ? -44.747 62.248 -31.252 1.00 15.26 301 SER B N 1
ATOM 5802 C CA . SER B 1 301 ? -44.116 60.983 -30.882 1.00 13.94 301 SER B CA 1
ATOM 5803 C C . SER B 1 301 ? -45.111 60.064 -30.174 1.00 12.79 301 SER B C 1
ATOM 5804 O O . SER B 1 301 ? -46.021 60.544 -29.514 1.00 12.52 301 SER B O 1
ATOM 5807 N N . TYR B 1 302 ? -44.952 58.753 -30.350 1.00 11.69 302 TYR B N 1
ATOM 5808 C CA . TYR B 1 302 ? -45.883 57.755 -29.816 1.00 13.07 302 TYR B CA 1
ATOM 5809 C C . TYR B 1 302 ? -47.313 57.955 -30.335 1.00 14.80 302 TYR B C 1
ATOM 5810 O O . TYR B 1 302 ? -48.234 57.318 -29.845 1.00 15.67 302 TYR B O 1
ATOM 5819 N N . GLY B 1 303 ? -47.484 58.821 -31.334 1.00 15.38 303 GLY B N 1
ATOM 5820 C CA . GLY B 1 303 ? -48.789 59.088 -31.913 1.00 15.59 303 GLY B CA 1
ATOM 5821 C C . GLY B 1 303 ? -49.679 60.001 -31.083 1.00 15.24 303 GLY B C 1
ATOM 5822 O O . GLY B 1 303 ? -50.885 60.080 -31.320 1.00 13.72 303 GLY B O 1
ATOM 5823 N N . ILE B 1 304 ? -49.092 60.689 -30.108 1.00 12.89 304 ILE B N 1
ATOM 5824 C CA . ILE B 1 304 ? -49.875 61.512 -29.192 1.00 12.62 304 ILE B CA 1
ATOM 5825 C C . ILE B 1 304 ? -49.971 62.928 -29.712 1.00 12.79 304 ILE B C 1
ATOM 5826 O O . ILE B 1 304 ? -48.976 63.519 -30.146 1.00 11.41 304 ILE B O 1
ATOM 5831 N N . CYS B 1 305 ? -51.183 63.463 -29.677 1.00 10.56 305 CYS B N 1
ATOM 5832 C CA . CYS B 1 305 ? -51.431 64.827 -30.079 1.00 11.66 305 CYS B CA 1
ATOM 5833 C C . CYS B 1 305 ? -50.919 65.820 -29.052 1.00 13.99 305 CYS B C 1
ATOM 5834 O O . CYS B 1 305 ? -51.202 65.710 -27.849 1.00 11.32 305 CYS B O 1
ATOM 5837 N N . VAL B 1 306 ? -50.148 66.782 -29.528 1.00 10.49 306 VAL B N 1
ATOM 5838 C CA . VAL B 1 306 ? -49.725 67.893 -28.696 1.00 11.22 306 VAL B CA 1
ATOM 5839 C C . VAL B 1 306 ? -50.281 69.143 -29.331 1.00 13.11 306 VAL B C 1
ATOM 5840 O O . VAL B 1 306 ? -49.920 69.529 -30.449 1.00 13.16 306 VAL B O 1
ATOM 5844 N N . ASP B 1 307 ? -51.193 69.761 -28.611 1.00 12.32 307 ASP B N 1
ATOM 5845 C CA . ASP B 1 307 ? -51.991 70.809 -29.180 1.00 12.44 307 ASP B CA 1
ATOM 5846 C C . ASP B 1 307 ? -51.823 72.100 -28.396 1.00 17.30 307 ASP B C 1
ATOM 5847 O O . ASP B 1 307 ? -52.565 72.353 -27.440 1.00 15.30 307 ASP B O 1
ATOM 5852 N N . ILE B 1 308 ? -50.840 72.908 -28.783 1.00 12.15 308 ILE B N 1
ATOM 5853 C CA . ILE B 1 308 ? -50.578 74.143 -28.054 1.00 12.58 308 ILE B CA 1
ATOM 5854 C C . ILE B 1 308 ? -50.419 75.299 -29.020 1.00 16.04 308 ILE B C 1
ATOM 5855 O O . ILE B 1 308 ? -50.059 75.105 -30.178 1.00 15.75 308 ILE B O 1
ATOM 5860 N N . SER B 1 309 ? -50.719 76.501 -28.545 1.00 12.83 309 SER B N 1
ATOM 5861 C CA . SER B 1 309 ? -50.667 77.686 -29.390 1.00 13.03 309 SER B CA 1
ATOM 5862 C C . SER B 1 309 ? -49.879 78.783 -28.698 1.00 12.97 309 SER B C 1
ATOM 5863 O O . SER B 1 309 ? -49.981 78.969 -27.480 1.00 12.80 309 SER B O 1
ATOM 5866 N N . ARG B 1 310 ? -49.094 79.507 -29.480 1.00 12.97 310 ARG B N 1
ATOM 5867 C CA . ARG B 1 310 ? -48.358 80.647 -28.961 1.00 12.25 310 ARG B CA 1
ATOM 5868 C C . ARG B 1 310 ? -48.404 81.777 -29.969 1.00 16.07 310 ARG B C 1
ATOM 5869 O O . ARG B 1 310 ? -48.623 81.558 -31.172 1.00 12.51 310 ARG B O 1
ATOM 5877 N N . THR B 1 311 ? -48.196 82.991 -29.475 1.00 14.46 311 THR B N 1
ATOM 5878 C CA . THR B 1 311 ? -48.141 84.160 -30.334 1.00 11.93 311 THR B CA 1
ATOM 5879 C C . THR B 1 311 ? -46.827 84.877 -30.062 1.00 15.83 311 THR B C 1
ATOM 5880 O O . THR B 1 311 ? -46.479 85.135 -28.904 1.00 12.15 311 THR B O 1
ATOM 5884 N N . TRP B 1 312 ? -46.084 85.170 -31.125 1.00 12.17 312 TRP B N 1
ATOM 5885 C CA . TRP B 1 312 ? -44.774 85.800 -30.994 1.00 12.65 312 TRP B CA 1
ATOM 5886 C C . TRP B 1 312 ? -44.787 87.211 -31.548 1.00 16.63 312 TRP B C 1
ATOM 5887 O O . TRP B 1 312 ? -45.471 87.504 -32.533 1.00 18.01 312 TRP B O 1
ATOM 5898 N N . TRP B 1 313 ? -44.016 88.086 -30.923 1.00 11.90 313 TRP B N 1
ATOM 5899 C CA . TRP B 1 313 ? -43.731 89.378 -31.515 1.00 14.72 313 TRP B CA 1
ATOM 5900 C C . TRP B 1 313 ? -42.278 89.355 -31.954 1.00 16.09 313 TRP B C 1
ATOM 5901 O O . TRP B 1 313 ? -41.391 89.044 -31.166 1.00 13.35 313 TRP B O 1
ATOM 5912 N N . ILE B 1 314 ? -42.034 89.644 -33.229 1.00 16.61 314 ILE B N 1
ATOM 5913 C CA . ILE B 1 314 ? -40.677 89.626 -33.746 1.00 17.38 314 ILE B CA 1
ATOM 5914 C C . ILE B 1 314 ? -40.367 90.967 -34.389 1.00 22.80 314 ILE B C 1
ATOM 5915 O O . ILE B 1 314 ? -41.012 91.358 -35.358 1.00 20.16 314 ILE B O 1
ATOM 5920 N N . GLY B 1 315 ? -39.381 91.671 -33.842 1.00 20.95 315 GLY B N 1
ATOM 5921 C CA . GLY B 1 315 ? -38.988 92.968 -34.363 1.00 21.16 315 GLY B CA 1
ATOM 5922 C C . GLY B 1 315 ? -38.105 93.749 -33.409 1.00 27.31 315 GLY B C 1
ATOM 5923 O O . GLY B 1 315 ? -37.921 93.359 -32.254 1.00 21.04 315 GLY B O 1
ATOM 5924 N N . ASP B 1 316 ? -37.571 94.866 -33.894 1.00 26.18 316 ASP B N 1
ATOM 5925 C CA . ASP B 1 316 ? -36.695 95.718 -33.097 1.00 29.14 316 ASP B CA 1
ATOM 5926 C C . ASP B 1 316 ? -37.509 96.685 -32.241 1.00 30.74 316 ASP B C 1
ATOM 5927 O O . ASP B 1 316 ? -37.047 97.155 -31.204 1.00 32.04 316 ASP B O 1
ATOM 5932 N N . GLN B 1 317 ? -38.728 96.977 -32.677 1.00 24.46 317 GLN B N 1
ATOM 5933 C CA . GLN B 1 317 ? -39.609 97.863 -31.936 1.00 23.49 317 GLN B CA 1
ATOM 5934 C C . GLN B 1 317 ? -40.369 97.115 -30.851 1.00 24.66 317 GLN B C 1
ATOM 5935 O O . GLN B 1 317 ? -40.365 95.887 -30.806 1.00 24.22 317 GLN B O 1
ATOM 5941 N N . LYS B 1 318 ? -41.025 97.868 -29.979 1.00 23.48 318 LYS B N 1
ATOM 5942 C CA . LYS B 1 318 ? -41.949 97.284 -29.013 1.00 27.98 318 LYS B CA 1
ATOM 5943 C C . LYS B 1 318 ? -43.274 96.971 -29.699 1.00 23.99 318 LYS B C 1
ATOM 5944 O O . LYS B 1 318 ? -43.685 97.698 -30.600 1.00 21.31 318 LYS B O 1
ATOM 5950 N N . PRO B 1 319 ? -43.963 95.908 -29.254 1.00 18.04 319 PRO B N 1
ATOM 5951 C CA . PRO B 1 319 ? -45.327 95.697 -29.739 1.00 18.80 319 PRO B CA 1
ATOM 5952 C C . PRO B 1 319 ? -46.232 96.838 -29.287 1.00 21.69 319 PRO B C 1
ATOM 5953 O O . PRO B 1 319 ? -45.908 97.517 -28.308 1.00 21.46 319 PRO B O 1
ATOM 5957 N N . ARG B 1 320 ? -47.338 97.053 -29.991 1.00 19.03 320 ARG B N 1
ATOM 5958 C CA . ARG B 1 320 ? -48.292 98.095 -29.620 1.00 18.48 320 ARG B CA 1
ATOM 5959 C C . ARG B 1 320 ? -48.964 97.769 -28.291 1.00 19.18 320 ARG B C 1
ATOM 5960 O O . ARG B 1 320 ? -49.060 96.601 -27.921 1.00 17.54 320 ARG B O 1
ATOM 5968 N N . PRO B 1 321 ? -49.428 98.801 -27.565 1.00 19.95 321 PRO B N 1
ATOM 5969 C CA . PRO B 1 321 ? -50.129 98.546 -26.300 1.00 22.05 321 PRO B CA 1
ATOM 5970 C C . PRO B 1 321 ? -51.366 97.668 -26.483 1.00 20.93 321 PRO B C 1
ATOM 5971 O O . PRO B 1 321 ? -51.692 96.921 -25.568 1.00 15.89 321 PRO B O 1
ATOM 5975 N N . ASP B 1 322 ? -52.040 97.729 -27.631 1.00 18.17 322 ASP B N 1
ATOM 5976 C CA . ASP B 1 322 ? -53.252 96.927 -27.753 1.00 16.68 322 ASP B CA 1
ATOM 5977 C C . ASP B 1 322 ? -52.880 95.448 -27.935 1.00 17.68 322 ASP B C 1
ATOM 5978 O O . ASP B 1 322 ? -53.644 94.564 -27.544 1.00 17.06 322 ASP B O 1
ATOM 5983 N N . MET B 1 323 ? -51.689 95.182 -28.475 1.00 16.48 323 MET B N 1
ATOM 5984 C CA . MET B 1 323 ? -51.205 93.809 -28.608 1.00 14.39 323 MET B CA 1
ATOM 5985 C C . MET B 1 323 ? -50.853 93.229 -27.247 1.00 16.00 323 MET B C 1
ATOM 5986 O O . MET B 1 323 ? -51.149 92.069 -26.949 1.00 15.38 323 MET B O 1
ATOM 5991 N N . VAL B 1 324 ? -50.199 94.041 -26.428 1.00 15.94 324 VAL B N 1
ATOM 5992 C CA . VAL B 1 324 ? -49.863 93.646 -25.061 1.00 13.27 324 VAL B CA 1
ATOM 5993 C C . VAL B 1 324 ? -51.133 93.345 -24.261 1.00 13.89 324 VAL B C 1
ATOM 5994 O O . VAL B 1 324 ? -51.222 92.300 -23.615 1.00 17.72 324 VAL B O 1
ATOM 5998 N N . TYR B 1 325 ? -52.121 94.235 -24.319 1.00 15.97 325 TYR B N 1
ATOM 5999 C CA . TYR B 1 325 ? -53.384 94.003 -23.607 1.00 15.19 325 TYR B CA 1
ATOM 6000 C C . TYR B 1 325 ? -54.085 92.712 -24.055 1.00 16.32 325 TYR B C 1
ATOM 6001 O O . TYR B 1 325 ? -54.584 91.936 -23.224 1.00 12.60 325 TYR B O 1
ATOM 6010 N N . ALA B 1 326 ? -54.148 92.502 -25.369 1.00 14.41 326 ALA B N 1
ATOM 6011 C CA . ALA B 1 326 ? -54.807 91.325 -25.919 1.00 14.53 326 ALA B CA 1
ATOM 6012 C C . ALA B 1 326 ? -54.107 90.061 -25.442 1.00 15.07 326 ALA B C 1
ATOM 6013 O O . ALA B 1 326 ? -54.760 89.075 -25.099 1.00 13.39 326 ALA B O 1
ATOM 6015 N N . MET B 1 327 ? -52.773 90.096 -25.431 1.00 12.00 327 MET B N 1
ATOM 6016 C CA . MET B 1 327 ? -51.985 88.957 -24.991 1.00 12.06 327 MET B CA 1
ATOM 6017 C C . MET B 1 327 ? -52.196 88.664 -23.518 1.00 15.07 327 MET B C 1
ATOM 6018 O O . MET B 1 327 ? -52.359 87.504 -23.120 1.00 14.22 327 MET B O 1
ATOM 6023 N N . GLN B 1 328 ? -52.177 89.712 -22.700 1.00 12.13 328 GLN B N 1
ATOM 6024 C CA . GLN B 1 328 ? -52.390 89.523 -21.262 1.00 15.06 328 GLN B CA 1
ATOM 6025 C C . GLN B 1 328 ? -53.804 89.001 -20.997 1.00 15.10 328 GLN B C 1
ATOM 6026 O O . GLN B 1 328 ? -54.013 88.168 -20.110 1.00 14.67 328 GLN B O 1
ATOM 6032 N N . HIS B 1 329 ? -54.757 89.506 -21.781 1.00 15.16 329 HIS B N 1
ATOM 6033 C CA . HIS B 1 329 ? -56.163 89.121 -21.688 1.00 14.75 329 HIS B CA 1
ATOM 6034 C C . HIS B 1 329 ? -56.342 87.647 -22.051 1.00 14.40 329 HIS B C 1
ATOM 6035 O O . HIS B 1 329 ? -57.053 86.896 -21.371 1.00 16.13 329 HIS B O 1
ATOM 6042 N N . ALA B 1 330 ? -55.689 87.238 -23.133 1.00 15.24 330 ALA B N 1
ATOM 6043 C CA . ALA B 1 330 ? -55.708 85.847 -23.569 1.00 15.40 330 ALA B CA 1
ATOM 6044 C C . ALA B 1 330 ? -55.124 84.921 -22.513 1.00 15.20 330 ALA B C 1
ATOM 6045 O O . ALA B 1 330 ? -55.642 83.822 -22.261 1.00 14.33 330 ALA B O 1
ATOM 6047 N N . HIS B 1 331 ? -54.024 85.363 -21.918 1.00 14.14 331 HIS B N 1
ATOM 6048 C CA . HIS B 1 331 ? -53.338 84.600 -20.887 1.00 14.35 331 HIS B CA 1
ATOM 6049 C C . HIS B 1 331 ? -54.229 84.472 -19.655 1.00 14.51 331 HIS B C 1
ATOM 6050 O O . HIS B 1 331 ? -54.380 83.387 -19.086 1.00 15.76 331 HIS B O 1
ATOM 6057 N N . GLU B 1 332 ? -54.838 85.582 -19.263 1.00 11.76 332 GLU B N 1
ATOM 6058 C CA . GLU B 1 332 ? -55.760 85.587 -18.128 1.00 16.56 332 GLU B CA 1
ATOM 6059 C C . GLU B 1 332 ? -56.951 84.651 -18.388 1.00 15.08 332 GLU B C 1
ATOM 6060 O O . GLU B 1 332 ? -57.411 83.954 -17.489 1.00 15.68 332 GLU B O 1
ATOM 6066 N N . HIS B 1 333 ? -57.415 84.626 -19.636 1.00 12.69 333 HIS B N 1
ATOM 6067 C CA . HIS B 1 333 ? -58.505 83.751 -20.057 1.00 14.68 333 HIS B CA 1
ATOM 6068 C C . HIS B 1 333 ? -58.178 82.274 -19.802 1.00 15.21 333 HIS B C 1
ATOM 6069 O O . HIS B 1 333 ? -58.930 81.593 -19.107 1.00 14.30 333 HIS B O 1
ATOM 6076 N N . ILE B 1 334 ? -57.065 81.778 -20.348 1.00 12.95 334 ILE B N 1
ATOM 6077 C CA . ILE B 1 334 ? -56.763 80.353 -20.201 1.00 13.43 334 ILE B CA 1
ATOM 6078 C C . ILE B 1 334 ? -56.353 79.979 -18.769 1.00 15.22 334 ILE B C 1
ATOM 6079 O O . ILE B 1 334 ? -56.687 78.892 -18.306 1.00 12.02 334 ILE B O 1
ATOM 6084 N N . MET B 1 335 ? -55.654 80.861 -18.059 1.00 12.89 335 MET B N 1
ATOM 6085 C CA . MET B 1 335 ? -55.268 80.537 -16.682 1.00 14.19 335 MET B CA 1
ATOM 6086 C C . MET B 1 335 ? -56.491 80.549 -15.766 1.00 12.60 335 MET B C 1
ATOM 6087 O O . MET B 1 335 ? -56.581 79.754 -14.829 1.00 13.61 335 MET B O 1
ATOM 6092 N N . THR B 1 336 ? -57.447 81.432 -16.045 1.00 13.12 336 THR B N 1
ATOM 6093 C CA . THR B 1 336 ? -58.683 81.448 -15.262 1.00 12.22 336 THR B CA 1
ATOM 6094 C C . THR B 1 336 ? -59.503 80.206 -15.575 1.00 15.48 336 THR B C 1
ATOM 6095 O O . THR B 1 336 ? -60.032 79.546 -14.674 1.00 12.16 336 THR B O 1
ATOM 6099 N N . ASN B 1 337 ? -59.613 79.875 -16.856 1.00 11.49 337 ASN B N 1
ATOM 6100 C CA . ASN B 1 337 ? -60.450 78.748 -17.209 1.00 12.19 337 ASN B CA 1
ATOM 6101 C C . ASN B 1 337 ? -59.836 77.429 -16.782 1.00 11.69 337 ASN B C 1
ATOM 6102 O O . ASN B 1 337 ? -60.566 76.531 -16.364 1.00 12.94 337 ASN B O 1
ATOM 6107 N N . MET B 1 338 ? -58.512 77.288 -16.829 1.00 10.25 338 MET B N 1
ATOM 6108 C CA . MET B 1 338 ? -57.967 76.001 -16.397 1.00 10.75 338 MET B CA 1
ATOM 6109 C C . MET B 1 338 ? -58.054 75.842 -14.871 1.00 13.62 338 MET B C 1
ATOM 6110 O O . MET B 1 338 ? -58.116 74.725 -14.372 1.00 12.91 338 MET B O 1
ATOM 6115 N N . GLU B 1 339 ? -58.117 76.948 -14.136 1.00 13.37 339 GLU B N 1
ATOM 6116 C CA . GLU B 1 339 ? -58.274 76.863 -12.675 1.00 14.62 339 GLU B CA 1
ATOM 6117 C C . GLU B 1 339 ? -59.632 76.229 -12.299 1.00 15.55 339 GLU B C 1
ATOM 6118 O O . GLU B 1 339 ? -59.807 75.723 -11.183 1.00 16.28 339 GLU B O 1
ATOM 6124 N N . MET B 1 340 ? -60.578 76.205 -13.239 1.00 13.89 340 MET B N 1
ATOM 6125 C CA . MET B 1 340 ? -61.874 75.549 -12.989 1.00 13.74 340 MET B CA 1
ATOM 6126 C C . MET B 1 340 ? -61.768 74.019 -12.977 1.00 15.58 340 MET B C 1
ATOM 6127 O O . MET B 1 340 ? -62.640 73.324 -12.449 1.00 19.13 340 MET B O 1
ATOM 6132 N N . LEU B 1 341 ? -60.697 73.501 -13.572 1.00 12.75 341 LEU B N 1
ATOM 6133 C CA . LEU B 1 341 ? -60.548 72.068 -13.806 1.00 15.14 341 LEU B CA 1
ATOM 6134 C C . LEU B 1 341 ? -60.225 71.248 -12.553 1.00 17.51 341 LEU B C 1
ATOM 6135 O O . LEU B 1 341 ? -59.200 71.449 -11.916 1.00 14.76 341 LEU B O 1
ATOM 6140 N N . LYS B 1 342 ? -61.108 70.307 -12.236 1.00 13.97 342 LYS B N 1
ATOM 6141 C CA . LYS B 1 342 ? -60.848 69.274 -11.241 1.00 18.51 342 LYS B CA 1
ATOM 6142 C C . LYS B 1 342 ? -61.885 68.170 -11.440 1.00 17.44 342 LYS B C 1
ATOM 6143 O O . LYS B 1 342 ? -62.910 68.406 -12.075 1.00 17.85 342 LYS B O 1
ATOM 6149 N N . PRO B 1 343 ? -61.620 66.961 -10.927 1.00 17.25 343 PRO B N 1
ATOM 6150 C CA . PRO B 1 343 ? -62.601 65.879 -11.087 1.00 17.24 343 PRO B CA 1
ATOM 6151 C C . PRO B 1 343 ? -63.956 66.230 -10.507 1.00 17.86 343 PRO B C 1
ATOM 6152 O O . PRO B 1 343 ? -64.011 66.867 -9.455 1.00 19.33 343 PRO B O 1
ATOM 6156 N N . GLY B 1 344 ? -65.025 65.817 -11.180 1.00 17.69 344 GLY B N 1
ATOM 6157 C CA . GLY B 1 344 ? -66.365 66.013 -10.662 1.00 14.40 344 GLY B CA 1
ATOM 6158 C C . GLY B 1 344 ? -67.065 67.260 -11.144 1.00 15.55 344 GLY B C 1
ATOM 6159 O O . GLY B 1 344 ? -68.285 67.358 -11.045 1.00 21.08 344 GLY B O 1
ATOM 6160 N N . VAL B 1 345 ? -66.317 68.229 -11.658 1.00 16.33 345 VAL B N 1
ATOM 6161 C CA . VAL B 1 345 ? -66.956 69.407 -12.234 1.00 16.87 345 VAL B CA 1
ATOM 6162 C C . VAL B 1 345 ? -67.720 69.005 -13.498 1.00 16.52 345 VAL B C 1
ATOM 6163 O O . VAL B 1 345 ? -67.196 68.289 -14.345 1.00 14.44 345 VAL B O 1
ATOM 6167 N N . MET B 1 346 ? -68.971 69.439 -13.607 1.00 16.13 346 MET B N 1
ATOM 6168 C CA . MET B 1 346 ? -69.762 69.144 -14.797 1.00 16.29 346 MET B CA 1
ATOM 6169 C C . MET B 1 346 ? -69.340 70.041 -15.951 1.00 14.22 346 MET B C 1
ATOM 6170 O O . MET B 1 346 ? -69.160 71.251 -15.784 1.00 16.69 346 MET B O 1
ATOM 6175 N N . ILE B 1 347 ? -69.194 69.446 -17.127 1.00 14.26 347 ILE B N 1
ATOM 6176 C CA . ILE B 1 347 ? -68.774 70.197 -18.307 1.00 11.83 347 ILE B CA 1
ATOM 6177 C C . ILE B 1 347 ? -69.618 71.458 -18.548 1.00 15.32 347 ILE B C 1
ATOM 6178 O O . ILE B 1 347 ? -69.054 72.520 -18.796 1.00 14.61 347 ILE B O 1
ATOM 6183 N N . PRO B 1 348 ? -70.961 71.375 -18.426 1.00 15.95 348 PRO B N 1
ATOM 6184 C CA . PRO B 1 348 ? -71.708 72.619 -18.646 1.00 15.06 348 PRO B CA 1
ATOM 6185 C C . PRO B 1 348 ? -71.447 73.706 -17.599 1.00 17.94 348 PRO B C 1
ATOM 6186 O O . PRO B 1 348 ? -71.699 74.880 -17.870 1.00 16.31 348 PRO B O 1
ATOM 6190 N N . ASP B 1 349 ? -70.961 73.327 -16.422 1.00 16.06 349 ASP B N 1
ATOM 6191 C CA . ASP B 1 349 ? -70.594 74.322 -15.420 1.00 18.96 349 ASP B CA 1
ATOM 6192 C C . ASP B 1 349 ? -69.285 75.026 -15.799 1.00 20.40 349 ASP B C 1
ATOM 6193 O O . ASP B 1 349 ? -69.068 76.178 -15.422 1.00 19.97 349 ASP B O 1
ATOM 6198 N N . LEU B 1 350 ? -68.422 74.341 -16.551 1.00 16.50 350 LEU B N 1
ATOM 6199 C CA . LEU B 1 350 ? -67.259 74.998 -17.149 1.00 16.84 350 LEU B CA 1
ATOM 6200 C C . LEU B 1 350 ? -67.719 76.104 -18.075 1.00 18.16 350 LEU B C 1
ATOM 6201 O O . LEU B 1 350 ? -67.204 77.226 -18.044 1.00 17.00 350 LEU B O 1
ATOM 6206 N N . THR B 1 351 ? -68.691 75.765 -18.913 1.00 17.91 351 THR B N 1
ATOM 6207 C CA . THR B 1 351 ? -69.279 76.720 -19.833 1.00 16.64 351 THR B CA 1
ATOM 6208 C C . THR B 1 351 ? -69.879 77.905 -19.078 1.00 18.17 351 THR B C 1
ATOM 6209 O O . THR B 1 351 ? -69.595 79.055 -19.398 1.00 16.63 351 THR B O 1
ATOM 6213 N N . ALA B 1 352 ? -70.700 77.619 -18.072 1.00 17.47 352 ALA B N 1
ATOM 6214 C CA . ALA B 1 352 ? -71.443 78.663 -17.360 1.00 22.46 352 ALA B CA 1
ATOM 6215 C C . ALA B 1 352 ? -70.549 79.604 -16.553 1.00 22.96 352 ALA B C 1
ATOM 6216 O O . ALA B 1 352 ? -70.910 80.753 -16.319 1.00 26.01 352 ALA B O 1
ATOM 6218 N N . ASN B 1 353 ? -69.393 79.126 -16.115 1.00 19.43 353 ASN B N 1
ATOM 6219 C CA . ASN B 1 353 ? -68.568 79.938 -15.228 1.00 18.87 353 ASN B CA 1
ATOM 6220 C C . ASN B 1 353 ? -67.273 80.439 -15.840 1.00 21.04 353 ASN B C 1
ATOM 6221 O O . ASN B 1 353 ? -66.405 80.929 -15.134 1.00 19.04 353 ASN B O 1
ATOM 6226 N N . CYS B 1 354 ? -67.142 80.331 -17.153 1.00 17.20 354 CYS B N 1
ATOM 6227 C CA . CYS B 1 354 ? -65.856 80.617 -17.772 1.00 19.08 354 CYS B CA 1
ATOM 6228 C C . CYS B 1 354 ? -65.521 82.110 -17.714 1.00 19.43 354 CYS B C 1
ATOM 6229 O O . CYS B 1 354 ? -66.406 82.952 -17.540 1.00 20.60 354 CYS B O 1
ATOM 6232 N N . HIS B 1 355 ? -64.233 82.418 -17.834 1.00 18.34 355 HIS B N 1
ATOM 6233 C CA . HIS B 1 355 ? -63.750 83.793 -17.884 1.00 17.07 355 HIS B CA 1
ATOM 6234 C C . HIS B 1 355 ? -64.407 84.536 -19.032 1.00 19.99 355 HIS B C 1
ATOM 6235 O O . HIS B 1 355 ? -64.521 84.006 -20.140 1.00 17.53 355 HIS B O 1
ATOM 6242 N N . ARG B 1 356 ? -64.818 85.774 -18.776 1.00 19.36 356 ARG B N 1
ATOM 6243 C CA . ARG B 1 356 ? -65.521 86.566 -19.780 1.00 19.34 356 ARG B CA 1
ATOM 6244 C C . ARG B 1 356 ? -64.578 87.468 -20.574 1.00 19.98 356 ARG B C 1
ATOM 6245 O O . ARG B 1 356 ? -63.998 88.404 -20.019 1.00 18.08 356 ARG B O 1
ATOM 6253 N N . LEU B 1 357 ? -64.417 87.184 -21.867 1.00 17.32 357 LEU B N 1
ATOM 6254 C CA . LEU B 1 357 ? -63.644 88.056 -22.750 1.00 16.10 357 LEU B CA 1
ATOM 6255 C C . LEU B 1 357 ? -64.351 89.405 -22.895 1.00 19.90 357 LEU B C 1
ATOM 6256 O O . LEU B 1 357 ? -65.586 89.461 -22.879 1.00 18.07 357 LEU B O 1
ATOM 6261 N N . ASP B 1 358 ? -63.577 90.485 -23.010 1.00 17.12 358 ASP B N 1
ATOM 6262 C CA . ASP B 1 358 ? -64.137 91.812 -23.279 1.00 20.77 358 ASP B CA 1
ATOM 6263 C C . ASP B 1 358 ? -65.032 91.773 -24.508 1.00 24.13 358 ASP B C 1
ATOM 6264 O O . ASP B 1 358 ? -64.783 90.986 -25.428 1.00 15.85 358 ASP B O 1
ATOM 6269 N N . ASP B 1 359 ? -66.051 92.630 -24.522 1.00 23.69 359 ASP B N 1
ATOM 6270 C CA . ASP B 1 359 ? -67.006 92.699 -25.627 1.00 20.20 359 ASP B CA 1
ATOM 6271 C C . ASP B 1 359 ? -66.333 92.726 -26.997 1.00 20.23 359 ASP B C 1
ATOM 6272 O O . ASP B 1 359 ? -66.740 92.012 -27.912 1.00 20.96 359 ASP B O 1
ATOM 6277 N N . LYS B 1 360 ? -65.293 93.538 -27.135 1.00 17.18 360 LYS B N 1
ATOM 6278 C CA . LYS B 1 360 ? -64.674 93.733 -28.440 1.00 20.11 360 LYS B CA 1
ATOM 6279 C C . LYS B 1 360 ? -63.970 92.479 -28.944 1.00 19.28 360 LYS B C 1
ATOM 6280 O O . LYS B 1 360 ? -63.538 92.439 -30.093 1.00 19.09 360 LYS B O 1
ATOM 6286 N N . PHE B 1 361 ? -63.862 91.461 -28.089 1.00 16.52 361 PHE B N 1
ATOM 6287 C CA . PHE B 1 361 ? -63.253 90.186 -28.472 1.00 17.92 361 PHE B CA 1
ATOM 6288 C C . PHE B 1 361 ? -64.282 89.075 -28.601 1.00 18.05 361 PHE B C 1
ATOM 6289 O O . PHE B 1 361 ? -63.954 87.962 -29.026 1.00 17.37 361 PHE B O 1
ATOM 6297 N N . GLN B 1 362 ? -65.518 89.362 -28.209 1.00 17.93 362 GLN B N 1
ATOM 6298 C CA . GLN B 1 362 ? -66.540 88.325 -28.163 1.00 19.48 362 GLN B CA 1
ATOM 6299 C C . GLN B 1 362 ? -66.880 87.761 -29.540 1.00 20.92 362 GLN B C 1
ATOM 6300 O O . GLN B 1 362 ? -67.014 86.549 -29.693 1.00 19.54 362 GLN B O 1
ATOM 6306 N N . ALA B 1 363 ? -67.015 88.627 -30.537 1.00 18.10 363 ALA B N 1
ATOM 6307 C CA . ALA B 1 363 ? -67.443 88.183 -31.863 1.00 17.47 363 ALA B CA 1
ATOM 6308 C C . ALA B 1 363 ? -66.502 87.145 -32.474 1.00 23.27 363 ALA B C 1
ATOM 6309 O O . ALA B 1 363 ? -66.950 86.161 -33.065 1.00 19.59 363 ALA B O 1
ATOM 6311 N N . GLN B 1 364 ? -65.199 87.347 -32.319 1.00 18.35 364 GLN B N 1
ATOM 6312 C CA . GLN B 1 364 ? -64.246 86.482 -33.002 1.00 17.97 364 GLN B CA 1
ATOM 6313 C C . GLN B 1 364 ? -63.582 85.444 -32.086 1.00 18.65 364 GLN B C 1
ATOM 6314 O O . GLN B 1 364 ? -62.591 84.820 -32.461 1.00 20.30 364 GLN B O 1
ATOM 6320 N N . LYS B 1 365 ? -64.153 85.229 -30.905 1.00 15.73 365 LYS B N 1
ATOM 6321 C CA . LYS B 1 365 ? -63.598 84.254 -29.969 1.00 16.62 365 LYS B CA 1
ATOM 6322 C C . LYS B 1 365 ? -63.635 82.839 -30.544 1.00 20.16 365 LYS B C 1
ATOM 6323 O O . LYS B 1 365 ? -64.339 82.568 -31.515 1.00 17.68 365 LYS B O 1
ATOM 6329 N N . TYR B 1 366 ? -62.854 81.949 -29.939 1.00 16.18 366 TYR B N 1
ATOM 6330 C CA . TYR B 1 366 ? -62.663 80.594 -30.439 1.00 17.74 366 TYR B CA 1
ATOM 6331 C C . TYR B 1 366 ? -63.949 79.782 -30.413 1.00 18.34 366 TYR B C 1
ATOM 6332 O O . TYR B 1 366 ? -64.896 80.128 -29.706 1.00 13.84 366 TYR B O 1
ATOM 6341 N N . GLY B 1 367 ? -63.955 78.685 -31.163 1.00 20.33 367 GLY B N 1
ATOM 6342 C CA . GLY B 1 367 ? -65.108 77.807 -31.267 1.00 19.72 367 GLY B CA 1
ATOM 6343 C C . GLY B 1 367 ? -65.403 77.026 -30.001 1.00 21.24 367 GLY B C 1
ATOM 6344 O O . GLY B 1 367 ? -66.459 76.410 -29.875 1.00 20.28 367 GLY B O 1
ATOM 6345 N N . CYS B 1 368 ? -64.460 77.039 -29.064 1.00 15.74 368 CYS B N 1
ATOM 6346 C CA . CYS B 1 368 ? -64.654 76.411 -27.766 1.00 12.65 368 CYS B CA 1
ATOM 6347 C C . CYS B 1 368 ? -63.683 77.043 -26.786 1.00 13.24 368 CYS B C 1
ATOM 6348 O O . CYS B 1 368 ? -62.719 77.675 -27.199 1.00 13.69 368 CYS B O 1
ATOM 6351 N N . LEU B 1 369 ? -63.930 76.891 -25.488 1.00 14.06 369 LEU B N 1
ATOM 6352 C CA . LEU B 1 369 ? -62.949 77.360 -24.528 1.00 12.44 369 LEU B CA 1
ATOM 6353 C C . LEU B 1 369 ? -62.035 76.207 -24.120 1.00 15.46 369 LEU B C 1
ATOM 6354 O O . LEU B 1 369 ? -60.915 76.435 -23.669 1.00 16.36 369 LEU B O 1
ATOM 6359 N N . MET B 1 370 ? -62.506 74.970 -24.290 1.00 13.17 370 MET B N 1
ATOM 6360 C CA . MET B 1 370 ? -61.672 73.790 -24.057 1.00 13.20 370 MET B CA 1
ATOM 6361 C C . MET B 1 370 ? -62.109 72.641 -24.924 1.00 10.76 370 MET B C 1
ATOM 6362 O O . MET B 1 370 ? -63.266 72.577 -25.326 1.00 12.31 370 MET B O 1
ATOM 6367 N N . HIS B 1 371 ? -61.209 71.690 -25.139 1.00 9.80 371 HIS B N 1
ATOM 6368 C CA . HIS B 1 371 ? -61.598 70.426 -25.743 1.00 12.01 371 HIS B CA 1
ATOM 6369 C C . HIS B 1 371 ? -60.653 69.330 -25.313 1.00 12.15 371 HIS B C 1
ATOM 6370 O O . HIS B 1 371 ? -59.514 69.608 -24.927 1.00 15.36 371 HIS B O 1
ATOM 6377 N N . GLY B 1 372 ? -61.105 68.082 -25.405 1.00 11.95 372 GLY B N 1
ATOM 6378 C CA . GLY B 1 372 ? -60.248 66.956 -25.093 1.00 12.76 372 GLY B CA 1
ATOM 6379 C C . GLY B 1 372 ? -59.136 66.737 -26.101 1.00 12.42 372 GLY B C 1
ATOM 6380 O O . GLY B 1 372 ? -59.190 67.224 -27.249 1.00 12.68 372 GLY B O 1
ATOM 6381 N N . VAL B 1 373 ? -58.109 66.007 -25.684 1.00 14.61 373 VAL B N 1
ATOM 6382 C CA . VAL B 1 373 ? -56.997 65.713 -26.583 1.00 14.47 373 VAL B CA 1
ATOM 6383 C C . VAL B 1 373 ? -56.395 64.360 -26.202 1.00 17.05 373 VAL B C 1
ATOM 6384 O O . VAL B 1 373 ? -56.389 63.977 -25.027 1.00 13.17 373 VAL B O 1
ATOM 6388 N N . GLY B 1 374 ? -55.901 63.634 -27.199 1.00 11.55 374 GLY B N 1
ATOM 6389 C CA . GLY B 1 374 ? -55.276 62.337 -26.974 1.00 13.03 374 GLY B CA 1
ATOM 6390 C C . GLY B 1 374 ? -54.439 61.926 -28.177 1.00 13.99 374 GLY B C 1
ATOM 6391 O O . GLY B 1 374 ? -53.270 62.291 -28.281 1.00 14.24 374 GLY B O 1
ATOM 6392 N N . LEU B 1 375 ? -55.038 61.153 -29.076 1.00 11.42 375 LEU B N 1
ATOM 6393 C CA . LEU B 1 375 ? -54.404 60.789 -30.337 1.00 12.48 375 LEU B CA 1
ATOM 6394 C C . LEU B 1 375 ? -54.643 61.883 -31.376 1.00 13.01 375 LEU B C 1
ATOM 6395 O O . LEU B 1 375 ? -54.048 61.884 -32.455 1.00 15.55 375 LEU B O 1
ATOM 6400 N N . CYS B 1 376 ? -55.541 62.795 -31.025 1.00 12.36 376 CYS B N 1
ATOM 6401 C CA . CYS B 1 376 ? -55.918 63.965 -31.811 1.00 11.50 376 CYS B CA 1
ATOM 6402 C C . CYS B 1 376 ? -56.923 64.704 -30.948 1.00 11.92 376 CYS B C 1
ATOM 6403 O O . CYS B 1 376 ? -57.124 64.326 -29.798 1.00 13.76 376 CYS B O 1
ATOM 6406 N N . ASP B 1 377 ? -57.549 65.749 -31.481 1.00 12.68 377 ASP B N 1
ATOM 6407 C CA . ASP B 1 377 ? -58.633 66.414 -30.766 1.00 14.01 377 ASP B CA 1
ATOM 6408 C C . ASP B 1 377 ? -59.753 65.434 -30.450 1.00 16.90 377 ASP B C 1
ATOM 6409 O O . ASP B 1 377 ? -60.193 64.688 -31.319 1.00 12.20 377 ASP B O 1
ATOM 6414 N N . GLU B 1 378 ? -60.213 65.446 -29.204 1.00 12.37 378 GLU B N 1
ATOM 6415 C CA . GLU B 1 378 ? -61.149 64.443 -28.735 1.00 15.02 378 GLU B CA 1
ATOM 6416 C C . GLU B 1 378 ? -62.242 65.068 -27.885 1.00 16.34 378 GLU B C 1
ATOM 6417 O O . GLU B 1 378 ? -62.092 66.182 -27.395 1.00 11.37 378 GLU B O 1
ATOM 6423 N N . TRP B 1 379 ? -63.340 64.339 -27.738 1.00 14.77 379 TRP B N 1
ATOM 6424 C CA . TRP B 1 379 ? -64.391 64.645 -26.777 1.00 15.19 379 TRP B CA 1
ATOM 6425 C C . TRP B 1 379 ? -63.759 64.875 -25.397 1.00 12.19 379 TRP B C 1
ATOM 6426 O O . TRP B 1 379 ? -62.812 64.171 -25.028 1.00 15.34 379 TRP B O 1
ATOM 6437 N N . PRO B 1 380 ? -64.270 65.846 -24.624 1.00 12.73 380 PRO B N 1
ATOM 6438 C CA . PRO B 1 380 ? -65.442 66.702 -24.854 1.00 11.93 380 PRO B CA 1
ATOM 6439 C C . PRO B 1 380 ? -65.115 68.011 -25.551 1.00 14.17 380 PRO B C 1
ATOM 6440 O O . PRO B 1 380 ? -63.954 68.391 -25.648 1.00 12.55 380 PRO B O 1
ATOM 6444 N N . LEU B 1 381 ? -66.144 68.703 -26.017 1.00 12.26 381 LEU B N 1
ATOM 6445 C CA . LEU B 1 381 ? -65.980 70.059 -26.516 1.00 15.71 381 LEU B CA 1
ATOM 6446 C C . LEU B 1 381 ? -66.703 70.948 -25.529 1.00 16.58 381 LEU B C 1
ATOM 6447 O O . LEU B 1 381 ? -67.889 70.744 -25.268 1.00 16.18 381 LEU B O 1
ATOM 6452 N N . VAL B 1 382 ? -65.984 71.907 -24.954 1.00 15.28 382 VAL B N 1
ATOM 6453 C CA . VAL B 1 382 ? -66.579 72.801 -23.971 1.00 15.60 382 VAL B CA 1
ATOM 6454 C C . VAL B 1 382 ? -66.845 74.138 -24.658 1.00 15.80 382 VAL B C 1
ATOM 6455 O O . VAL B 1 382 ? -65.925 74.939 -24.862 1.00 11.84 382 VAL B O 1
ATOM 6459 N N . ALA B 1 383 ? -68.103 74.369 -25.032 1.00 12.62 383 ALA B N 1
ATOM 6460 C CA . ALA B 1 383 ? -68.462 75.568 -25.794 1.00 16.30 383 ALA B CA 1
ATOM 6461 C C . ALA B 1 383 ? -68.599 76.812 -24.907 1.00 13.97 383 ALA B C 1
ATOM 6462 O O . ALA B 1 383 ? -68.876 76.708 -23.713 1.00 16.60 383 ALA B O 1
ATOM 6464 N N . TYR B 1 384 ? -68.403 77.991 -25.494 1.00 11.64 384 TYR B N 1
ATOM 6465 C CA . TYR B 1 384 ? -68.757 79.234 -24.806 1.00 16.82 384 TYR B CA 1
ATOM 6466 C C . TYR B 1 384 ? -70.275 79.260 -24.588 1.00 16.67 384 TYR B C 1
ATOM 6467 O O . TYR B 1 384 ? -71.019 78.600 -25.316 1.00 14.60 384 TYR B O 1
ATOM 6476 N N . PRO B 1 385 ? -70.743 80.006 -23.576 1.00 16.73 385 PRO B N 1
ATOM 6477 C CA . PRO B 1 385 ? -72.181 80.005 -23.268 1.00 19.73 385 PRO B CA 1
ATOM 6478 C C . PRO B 1 385 ? -73.107 80.354 -24.442 1.00 20.02 385 PRO B C 1
ATOM 6479 O O . PRO B 1 385 ? -74.194 79.786 -24.516 1.00 23.44 385 PRO B O 1
ATOM 6483 N N . ASP B 1 386 ? -72.705 81.255 -25.334 1.00 19.55 386 ASP B N 1
ATOM 6484 C CA . ASP B 1 386 ? -73.604 81.673 -26.407 1.00 21.46 386 ASP B CA 1
ATOM 6485 C C . ASP B 1 386 ? -73.723 80.634 -27.530 1.00 24.68 386 ASP B C 1
ATOM 6486 O O . ASP B 1 386 ? -74.543 80.793 -28.426 1.00 25.42 386 ASP B O 1
ATOM 6491 N N . LYS B 1 387 ? -72.916 79.577 -27.479 1.00 21.02 387 LYS B N 1
ATOM 6492 C CA . LYS B 1 387 ? -72.983 78.512 -28.478 1.00 19.80 387 LYS B CA 1
ATOM 6493 C C . LYS B 1 387 ? -73.329 77.160 -27.851 1.00 19.85 387 LYS B C 1
ATOM 6494 O O . LYS B 1 387 ? -73.686 76.224 -28.553 1.00 20.68 387 LYS B O 1
ATOM 6500 N N . ALA B 1 388 ? -73.229 77.054 -26.530 1.00 17.63 388 ALA B N 1
ATOM 6501 C CA . ALA B 1 388 ? -73.389 75.760 -25.870 1.00 18.48 388 ALA B CA 1
ATOM 6502 C C . ALA B 1 388 ? -74.816 75.234 -26.001 1.00 19.47 388 ALA B C 1
ATOM 6503 O O . ALA B 1 388 ? -75.779 75.998 -25.956 1.00 21.45 388 ALA B O 1
ATOM 6505 N N . VAL B 1 389 ? -74.938 73.922 -26.165 1.00 17.88 389 VAL B N 1
ATOM 6506 C CA . VAL B 1 389 ? -76.232 73.292 -26.404 1.00 17.67 389 VAL B CA 1
ATOM 6507 C C . VAL B 1 389 ? -76.615 72.449 -25.199 1.00 19.47 389 VAL B C 1
ATOM 6508 O O . VAL B 1 389 ? -75.881 71.542 -24.817 1.00 20.43 389 VAL B O 1
ATOM 6512 N N . PRO B 1 390 ? -77.767 72.751 -24.585 1.00 22.01 390 PRO B N 1
ATOM 6513 C CA . PRO B 1 390 ? -78.187 71.980 -23.413 1.00 20.36 390 PRO B CA 1
ATOM 6514 C C . PRO B 1 390 ? -78.372 70.504 -23.747 1.00 17.63 390 PRO B C 1
ATOM 6515 O O . PRO B 1 390 ? -78.875 70.177 -24.815 1.00 18.02 390 PRO B O 1
ATOM 6519 N N . GLY B 1 391 ? -77.947 69.628 -22.845 1.00 17.56 391 GLY B N 1
ATOM 6520 C CA . GLY B 1 391 ? -78.061 68.201 -23.065 1.00 17.68 391 GLY B CA 1
ATOM 6521 C C . GLY B 1 391 ? -77.057 67.617 -24.047 1.00 19.93 391 GLY B C 1
ATOM 6522 O O . GLY B 1 391 ? -77.247 66.498 -24.500 1.00 15.42 391 GLY B O 1
ATOM 6523 N N . SER B 1 392 ? -75.989 68.348 -24.370 1.00 15.43 392 SER B N 1
ATOM 6524 C CA . SER B 1 392 ? -74.995 67.832 -25.316 1.00 11.72 392 SER B CA 1
ATOM 6525 C C . SER B 1 392 ? -73.790 67.163 -24.642 1.00 15.58 392 SER B C 1
ATOM 6526 O O . SER B 1 392 ? -73.270 66.160 -25.146 1.00 12.96 392 SER B O 1
ATOM 6529 N N . TYR B 1 393 ? -73.349 67.705 -23.505 1.00 11.82 393 TYR B N 1
ATOM 6530 C CA . TYR B 1 393 ? -72.170 67.173 -22.815 1.00 14.25 393 TYR B CA 1
ATOM 6531 C C . TYR B 1 393 ? -72.378 67.133 -21.302 1.00 16.49 393 TYR B C 1
ATOM 6532 O O . TYR B 1 393 ? -71.545 67.640 -20.557 1.00 15.56 393 TYR B O 1
ATOM 6541 N N . ASP B 1 394 ? -73.487 66.551 -20.857 1.00 14.07 394 ASP B N 1
ATOM 6542 C CA . ASP B 1 394 ? -73.820 66.527 -19.430 1.00 17.69 394 ASP B CA 1
ATOM 6543 C C . ASP B 1 394 ? -73.043 65.452 -18.683 1.00 16.11 394 ASP B C 1
ATOM 6544 O O . ASP B 1 394 ? -73.615 64.446 -18.263 1.00 18.21 394 ASP B O 1
ATOM 6549 N N . TYR B 1 395 ? -71.745 65.666 -18.515 1.00 14.17 395 TYR B N 1
ATOM 6550 C CA . TYR B 1 395 ? -70.874 64.686 -17.867 1.00 15.46 395 TYR B CA 1
ATOM 6551 C C . TYR B 1 395 ? -69.845 65.395 -17.009 1.00 13.98 395 TYR B C 1
ATOM 6552 O O . TYR B 1 395 ? -69.488 66.539 -17.299 1.00 12.95 395 TYR B O 1
ATOM 6561 N N . PRO B 1 396 ? -69.360 64.717 -15.955 1.00 13.75 396 PRO B N 1
ATOM 6562 C CA . PRO B 1 396 ? -68.316 65.296 -15.107 1.00 13.70 396 PRO B CA 1
ATOM 6563 C C . PRO B 1 396 ? -66.919 65.003 -15.623 1.00 13.67 396 PRO B C 1
ATOM 6564 O O . PRO B 1 396 ? -66.688 63.962 -16.247 1.00 15.00 396 PRO B O 1
ATOM 6568 N N . LEU B 1 397 ? -65.991 65.907 -15.350 1.00 12.47 397 LEU B N 1
ATOM 6569 C CA . LEU B 1 397 ? -64.580 65.603 -15.539 1.00 14.89 397 LEU B CA 1
ATOM 6570 C C . LEU B 1 397 ? -64.135 64.470 -14.623 1.00 16.74 397 LEU B C 1
ATOM 6571 O O . LEU B 1 397 ? -64.671 64.292 -13.527 1.00 15.64 397 LEU B O 1
ATOM 6576 N N . GLU B 1 398 ? -63.132 63.726 -15.071 1.00 14.25 398 GLU B N 1
ATOM 6577 C CA . GLU B 1 398 ? -62.571 62.621 -14.309 1.00 15.28 398 GLU B CA 1
ATOM 6578 C C . GLU B 1 398 ? -61.053 62.680 -14.391 1.00 17.24 398 GLU B C 1
ATOM 6579 O O . GLU B 1 398 ? -60.512 63.219 -15.357 1.00 14.68 398 GLU B O 1
ATOM 6585 N N . PRO B 1 399 ? -60.363 62.134 -13.377 1.00 16.94 399 PRO B N 1
ATOM 6586 C CA . PRO B 1 399 ? -58.902 62.023 -13.449 1.00 14.78 399 PRO B CA 1
ATOM 6587 C C . PRO B 1 399 ? -58.459 61.281 -14.708 1.00 17.45 399 PRO B C 1
ATOM 6588 O O . PRO B 1 399 ? -59.064 60.258 -15.041 1.00 15.76 399 PRO B O 1
ATOM 6592 N N . GLY B 1 400 ? -57.437 61.779 -15.400 1.00 14.49 400 GLY B N 1
ATOM 6593 C CA . GLY B 1 400 ? -56.939 61.097 -16.591 1.00 15.24 400 GLY B CA 1
ATOM 6594 C C . GLY B 1 400 ? -57.409 61.721 -17.892 1.00 12.72 400 GLY B C 1
ATOM 6595 O O . GLY B 1 400 ? -56.916 61.397 -18.981 1.00 14.11 400 GLY B O 1
ATOM 6596 N N . MET B 1 401 ? -58.376 62.619 -17.787 1.00 12.61 401 MET B N 1
ATOM 6597 C CA . MET B 1 401 ? -58.766 63.417 -18.935 1.00 14.26 401 MET B CA 1
ATOM 6598 C C . MET B 1 401 ? -57.686 64.449 -19.190 1.00 15.90 401 MET B C 1
ATOM 6599 O O . MET B 1 401 ? -57.007 64.893 -18.264 1.00 11.73 401 MET B O 1
ATOM 6604 N N . VAL B 1 402 ? -57.516 64.811 -20.452 1.00 12.42 402 VAL B N 1
ATOM 6605 C CA . VAL B 1 402 ? -56.622 65.891 -20.810 1.00 10.98 402 VAL B CA 1
ATOM 6606 C C . VAL B 1 402 ? -57.402 66.862 -21.675 1.00 13.41 402 VAL B C 1
ATOM 6607 O O . VAL B 1 402 ? -58.035 66.461 -22.649 1.00 12.76 402 VAL B O 1
ATOM 6611 N N . LEU B 1 403 ? -57.358 68.137 -21.310 1.00 10.84 403 LEU B N 1
ATOM 6612 C CA . LEU B 1 403 ? -58.073 69.174 -22.025 1.00 13.08 403 LEU B CA 1
ATOM 6613 C C . LEU B 1 403 ? -57.116 70.281 -22.424 1.00 14.19 403 LEU B C 1
ATOM 6614 O O . LEU B 1 403 ? -56.303 70.733 -21.620 1.00 13.24 403 LEU B O 1
ATOM 6619 N N . CYS B 1 404 ? -57.216 70.703 -23.672 1.00 11.54 404 CYS B N 1
ATOM 6620 C CA . CYS B 1 404 ? -56.553 71.910 -24.115 1.00 12.73 404 CYS B CA 1
ATOM 6621 C C . CYS B 1 404 ? -57.431 73.093 -23.771 1.00 15.24 404 CYS B C 1
ATOM 6622 O O . CYS B 1 404 ? -58.655 73.038 -23.905 1.00 15.91 404 CYS B O 1
ATOM 6625 N N . VAL B 1 405 ? -56.806 74.163 -23.301 1.00 9.82 405 VAL B N 1
ATOM 6626 C CA . VAL B 1 405 ? -57.542 75.331 -22.853 1.00 9.08 405 VAL B CA 1
ATOM 6627 C C . VAL B 1 405 ? -57.155 76.461 -23.784 1.00 14.16 405 VAL B C 1
ATOM 6628 O O . VAL B 1 405 ? -55.968 76.737 -23.954 1.00 11.94 405 VAL B O 1
ATOM 6632 N N . GLU B 1 406 ? -58.166 77.085 -24.391 1.00 11.90 406 GLU B N 1
ATOM 6633 C CA . GLU B 1 406 ? -58.014 77.920 -25.580 1.00 13.04 406 GLU B CA 1
ATOM 6634 C C . GLU B 1 406 ? -58.303 79.385 -25.364 1.00 11.96 406 GLU B C 1
ATOM 6635 O O . GLU B 1 406 ? -59.207 79.750 -24.610 1.00 13.74 406 GLU B O 1
ATOM 6641 N N . ALA B 1 407 ? -57.578 80.222 -26.092 1.00 14.49 407 ALA B N 1
ATOM 6642 C CA . ALA B 1 407 ? -57.945 81.631 -26.192 1.00 14.06 407 ALA B CA 1
ATOM 6643 C C . ALA B 1 407 ? -57.597 82.162 -27.567 1.00 13.86 407 ALA B C 1
ATOM 6644 O O . ALA B 1 407 ? -56.446 82.069 -28.008 1.00 13.52 407 ALA B O 1
ATOM 6646 N N . ALA B 1 408 ? -58.605 82.692 -28.254 1.00 12.84 408 ALA B N 1
ATOM 6647 C CA . ALA B 1 408 ? -58.399 83.459 -29.473 1.00 11.69 408 ALA B CA 1
ATOM 6648 C C . ALA B 1 408 ? -58.926 84.858 -29.195 1.00 15.28 408 ALA B C 1
ATOM 6649 O O . ALA B 1 408 ? -60.096 85.034 -28.837 1.00 15.78 408 ALA B O 1
ATOM 6651 N N . VAL B 1 409 ? -58.052 85.849 -29.313 1.00 14.35 409 VAL B N 1
ATOM 6652 C CA . VAL B 1 409 ? -58.389 87.210 -28.905 1.00 12.45 409 VAL B CA 1
ATOM 6653 C C . VAL B 1 409 ? -58.056 88.181 -30.025 1.00 15.05 409 VAL B C 1
ATOM 6654 O O . VAL B 1 409 ? -56.884 88.377 -30.356 1.00 13.22 409 VAL B O 1
ATOM 6658 N N . GLY B 1 410 ? -59.095 88.762 -30.620 1.00 16.21 410 GLY B N 1
ATOM 6659 C CA . GLY B 1 410 ? -58.935 89.701 -31.719 1.00 17.04 410 GLY B CA 1
ATOM 6660 C C . GLY B 1 410 ? -60.205 90.490 -31.968 1.00 15.99 410 GLY B C 1
ATOM 6661 O O . GLY B 1 410 ? -61.312 89.997 -31.743 1.00 14.69 410 GLY B O 1
ATOM 6662 N N . GLU B 1 411 ? -60.049 91.725 -32.430 1.00 17.73 411 GLU B N 1
ATOM 6663 C CA . GLU B 1 411 ? -61.197 92.576 -32.731 1.00 18.48 411 GLU B CA 1
ATOM 6664 C C . GLU B 1 411 ? -61.670 92.412 -34.169 1.00 17.93 411 GLU B C 1
ATOM 6665 O O . GLU B 1 411 ? -60.892 92.058 -35.060 1.00 17.54 411 GLU B O 1
ATOM 6671 N N . VAL B 1 412 ? -62.955 92.678 -34.381 1.00 18.44 412 VAL B N 1
ATOM 6672 C CA . VAL B 1 412 ? -63.527 92.679 -35.719 1.00 18.76 412 VAL B CA 1
ATOM 6673 C C . VAL B 1 412 ? -62.869 93.776 -36.537 1.00 21.54 412 VAL B C 1
ATOM 6674 O O . VAL B 1 412 ? -62.829 94.926 -36.105 1.00 20.14 412 VAL B O 1
ATOM 6678 N N . GLY B 1 413 ? -62.340 93.412 -37.701 1.00 19.54 413 GLY B N 1
ATOM 6679 C CA . GLY B 1 413 ? -61.651 94.352 -38.565 1.00 23.79 413 GLY B CA 1
ATOM 6680 C C . GLY B 1 413 ? -60.254 94.719 -38.095 1.00 24.48 413 GLY B C 1
ATOM 6681 O O . GLY B 1 413 ? -59.633 95.622 -38.646 1.00 23.61 413 GLY B O 1
ATOM 6682 N N . GLY B 1 414 ? -59.752 94.026 -37.080 1.00 20.05 414 GLY B N 1
ATOM 6683 C CA . GLY B 1 414 ? -58.447 94.347 -36.526 1.00 19.34 414 GLY B CA 1
ATOM 6684 C C . GLY B 1 414 ? -57.297 93.768 -37.329 1.00 24.30 414 GLY B C 1
ATOM 6685 O O . GLY B 1 414 ? -57.512 92.898 -38.176 1.00 19.89 414 GLY B O 1
ATOM 6686 N N . ASP B 1 415 ? -56.075 94.229 -37.058 1.00 17.87 415 ASP B N 1
ATOM 6687 C CA . ASP B 1 415 ? -54.925 93.822 -37.866 1.00 20.00 415 ASP B CA 1
ATOM 6688 C C . ASP B 1 415 ? -54.064 92.743 -37.221 1.00 14.72 415 ASP B C 1
ATOM 6689 O O . ASP B 1 415 ? -53.005 92.423 -37.745 1.00 16.17 415 ASP B O 1
ATOM 6694 N N . PHE B 1 416 ? -54.502 92.196 -36.086 1.00 17.33 416 PHE B N 1
ATOM 6695 C CA . PHE B 1 416 ? -53.805 91.081 -35.442 1.00 16.42 416 PHE B CA 1
ATOM 6696 C C . PHE B 1 416 ? -54.754 90.312 -34.519 1.00 13.41 416 PHE B C 1
ATOM 6697 O O . PHE B 1 416 ? -55.787 90.843 -34.103 1.00 17.59 416 PHE B O 1
ATOM 6705 N N . SER B 1 417 ? -54.391 89.072 -34.194 1.00 14.46 417 SER B N 1
ATOM 6706 C CA . SER B 1 417 ? -55.061 88.312 -33.133 1.00 13.76 417 SER B CA 1
ATOM 6707 C C . SER B 1 417 ? -54.018 87.635 -32.265 1.00 14.69 417 SER B C 1
ATOM 6708 O O . SER B 1 417 ? -52.909 87.366 -32.719 1.00 14.50 417 SER B O 1
ATOM 6711 N N . ILE B 1 418 ? -54.387 87.351 -31.020 1.00 11.44 418 ILE B N 1
ATOM 6712 C CA . ILE B 1 418 ? -53.609 86.459 -30.178 1.00 10.69 418 ILE B CA 1
ATOM 6713 C C . ILE B 1 418 ? -54.243 85.072 -30.170 1.00 9.71 418 ILE B C 1
ATOM 6714 O O . ILE B 1 418 ? -55.459 84.940 -30.004 1.00 14.34 418 ILE B O 1
ATOM 6719 N N . LYS B 1 419 ? -53.424 84.042 -30.356 1.00 9.69 419 LYS B N 1
ATOM 6720 C CA . LYS B 1 419 ? -53.848 82.680 -30.069 1.00 10.01 419 LYS B CA 1
ATOM 6721 C C . LYS B 1 419 ? -52.914 82.086 -29.029 1.00 12.48 419 LYS B C 1
ATOM 6722 O O . LYS B 1 419 ? -51.700 82.031 -29.236 1.00 13.55 419 LYS B O 1
ATOM 6728 N N . LEU B 1 420 ? -53.490 81.672 -27.906 1.00 11.47 420 LEU B N 1
ATOM 6729 C CA . LEU B 1 420 ? -52.776 80.936 -26.862 1.00 13.87 420 LEU B CA 1
ATOM 6730 C C . LEU B 1 420 ? -53.547 79.675 -26.511 1.00 13.30 420 LEU B C 1
ATOM 6731 O O . LEU B 1 420 ? -54.776 79.654 -26.562 1.00 14.64 420 LEU B O 1
ATOM 6736 N N . GLU B 1 421 ? -52.817 78.641 -26.116 1.00 13.27 421 GLU B N 1
ATOM 6737 C CA . GLU B 1 421 ? -53.424 77.372 -25.775 1.00 13.21 421 GLU B CA 1
ATOM 6738 C C . GLU B 1 421 ? -52.437 76.491 -25.011 1.00 13.17 421 GLU B C 1
ATOM 6739 O O . GLU B 1 421 ? -51.284 76.347 -25.429 1.00 13.55 421 GLU B O 1
ATOM 6745 N N . ASP B 1 422 ? -52.883 75.929 -23.882 1.00 14.06 422 ASP B N 1
ATOM 6746 C CA . ASP B 1 422 ? -52.098 74.968 -23.101 1.00 10.77 422 ASP B CA 1
ATOM 6747 C C . ASP B 1 422 ? -52.830 73.634 -22.995 1.00 13.24 422 ASP B C 1
ATOM 6748 O O . ASP B 1 422 ? -54.060 73.598 -23.028 1.00 11.40 422 ASP B O 1
ATOM 6753 N N . GLN B 1 423 ? -52.065 72.563 -22.804 1.00 10.24 423 GLN B N 1
ATOM 6754 C CA . GLN B 1 423 ? -52.586 71.202 -22.670 1.00 10.41 423 GLN B CA 1
ATOM 6755 C C . GLN B 1 423 ? -52.590 70.768 -21.190 1.00 15.11 423 GLN B C 1
ATOM 6756 O O . GLN B 1 423 ? -51.541 70.754 -20.542 1.00 12.91 423 GLN B O 1
ATOM 6762 N N . VAL B 1 424 ? -53.761 70.431 -20.652 1.00 11.69 424 VAL B N 1
ATOM 6763 C CA . VAL B 1 424 ? -53.898 70.285 -19.193 1.00 11.83 424 VAL B CA 1
ATOM 6764 C C . VAL B 1 424 ? -54.466 68.933 -18.772 1.00 12.18 424 VAL B C 1
ATOM 6765 O O . VAL B 1 424 ? -55.530 68.524 -19.233 1.00 13.84 424 VAL B O 1
ATOM 6769 N N . LEU B 1 425 ? -53.754 68.258 -17.877 1.00 14.41 425 LEU B N 1
ATOM 6770 C CA . LEU B 1 425 ? -54.178 66.977 -17.317 1.00 13.46 425 LEU B CA 1
ATOM 6771 C C . LEU B 1 425 ? -55.057 67.155 -16.087 1.00 15.75 425 LEU B C 1
ATOM 6772 O O . LEU B 1 425 ? -54.751 67.973 -15.217 1.00 11.47 425 LEU B O 1
ATOM 6777 N N . ILE B 1 426 ? -56.142 66.387 -16.018 1.00 15.30 426 ILE B N 1
ATOM 6778 C CA . ILE B 1 426 ? -56.943 66.294 -14.798 1.00 15.40 426 ILE B CA 1
ATOM 6779 C C . ILE B 1 426 ? -56.326 65.245 -13.887 1.00 15.82 426 ILE B C 1
ATOM 6780 O O . ILE B 1 426 ? -56.110 64.105 -14.292 1.00 14.30 426 ILE B O 1
ATOM 6785 N N . THR B 1 427 ? -56.045 65.637 -12.651 1.00 15.03 427 THR B N 1
ATOM 6786 C CA . THR B 1 427 ? -55.398 64.746 -11.700 1.00 17.34 427 THR B CA 1
ATOM 6787 C C . THR B 1 427 ? -56.421 64.303 -10.672 1.00 20.90 427 THR B C 1
ATOM 6788 O O . THR B 1 427 ? -57.569 64.700 -10.759 1.00 19.79 427 THR B O 1
ATOM 6792 N N . GLU B 1 428 ? -56.001 63.515 -9.686 1.00 21.92 428 GLU B N 1
ATOM 6793 C CA . GLU B 1 428 ? -56.929 62.997 -8.674 1.00 25.94 428 GLU B CA 1
ATOM 6794 C C . GLU B 1 428 ? -57.671 64.090 -7.911 1.00 22.52 428 GLU B C 1
ATOM 6795 O O . GLU B 1 428 ? -58.806 63.890 -7.486 1.00 29.85 428 GLU B O 1
ATOM 6801 N N . ASP B 1 429 ? -57.042 65.245 -7.740 1.00 20.51 429 ASP B N 1
ATOM 6802 C CA . ASP B 1 429 ? -57.651 66.298 -6.941 1.00 30.64 429 ASP B CA 1
ATOM 6803 C C . ASP B 1 429 ? -57.515 67.697 -7.536 1.00 27.68 429 ASP B C 1
ATOM 6804 O O . ASP B 1 429 ? -57.730 68.691 -6.849 1.00 22.84 429 ASP B O 1
ATOM 6809 N N . GLY B 1 430 ? -57.162 67.788 -8.810 1.00 18.41 430 GLY B N 1
ATOM 6810 C CA . GLY B 1 430 ? -57.097 69.083 -9.439 1.00 16.37 430 GLY B CA 1
ATOM 6811 C C . GLY B 1 430 ? -56.641 68.948 -10.877 1.00 18.92 430 GLY B C 1
ATOM 6812 O O . GLY B 1 430 ? -57.159 68.125 -11.626 1.00 11.45 430 GLY B O 1
ATOM 6813 N N . TYR B 1 431 ? -55.660 69.752 -11.255 1.00 15.62 431 TYR B N 1
ATOM 6814 C CA . TYR B 1 431 ? -55.133 69.686 -12.610 1.00 16.93 431 TYR B CA 1
ATOM 6815 C C . TYR B 1 431 ? -53.633 69.904 -12.619 1.00 17.87 431 TYR B C 1
ATOM 6816 O O . TYR B 1 431 ? -53.060 70.404 -11.643 1.00 15.97 431 TYR B O 1
ATOM 6825 N N . GLU B 1 432 ? -53.007 69.532 -13.730 1.00 14.36 432 GLU B N 1
ATOM 6826 C CA . GLU B 1 432 ? -51.600 69.813 -13.958 1.00 13.58 432 GLU B CA 1
ATOM 6827 C C . GLU B 1 432 ? -51.419 70.288 -15.397 1.00 17.78 432 GLU B C 1
ATOM 6828 O O . GLU B 1 432 ? -51.682 69.545 -16.335 1.00 12.22 432 GLU B O 1
ATOM 6834 N N . ASN B 1 433 ? -51.004 71.538 -15.559 1.00 14.63 433 ASN B N 1
ATOM 6835 C CA . ASN B 1 433 ? -50.684 72.063 -16.871 1.00 12.92 433 ASN B CA 1
ATOM 6836 C C . ASN B 1 433 ? -49.445 71.341 -17.394 1.00 16.91 433 ASN B C 1
ATOM 6837 O O . ASN B 1 433 ? -48.381 71.426 -16.788 1.00 16.61 433 ASN B O 1
ATOM 6842 N N . LEU B 1 434 ? -49.582 70.613 -18.502 1.00 17.71 434 LEU B N 1
ATOM 6843 C CA . LEU B 1 434 ? -48.460 69.855 -19.058 1.00 13.19 434 LEU B CA 1
ATOM 6844 C C . LEU B 1 434 ? -47.545 70.756 -19.876 1.00 16.99 434 LEU B C 1
ATOM 6845 O O . LEU B 1 434 ? -46.371 70.441 -20.092 1.00 14.81 434 LEU B O 1
ATOM 6850 N N . THR B 1 435 ? -48.090 71.877 -20.334 1.00 14.83 435 THR B N 1
ATOM 6851 C CA . THR B 1 435 ? -47.368 72.753 -21.246 1.00 17.38 435 THR B CA 1
ATOM 6852 C C . THR B 1 435 ? -46.437 73.698 -20.495 1.00 17.19 435 THR B C 1
ATOM 6853 O O . THR B 1 435 ? -46.859 74.389 -19.568 1.00 15.49 435 THR B O 1
ATOM 6857 N N . THR B 1 436 ? -45.166 73.709 -20.889 1.00 14.29 436 THR B N 1
ATOM 6858 C CA . THR B 1 436 ? -44.176 74.558 -20.231 1.00 14.49 436 THR B CA 1
ATOM 6859 C C . THR B 1 436 ? -43.632 75.643 -21.162 1.00 20.79 436 THR B C 1
ATOM 6860 O O . THR B 1 436 ? -42.834 76.480 -20.735 1.00 16.96 436 THR B O 1
ATOM 6864 N N . TYR B 1 437 ? -44.061 75.636 -22.426 1.00 14.32 437 TYR B N 1
ATOM 6865 C CA . TYR B 1 437 ? -43.516 76.585 -23.392 1.00 11.32 437 TYR B CA 1
ATOM 6866 C C . TYR B 1 437 ? -43.742 78.027 -22.926 1.00 11.72 437 TYR B C 1
ATOM 6867 O O . TYR B 1 437 ? -44.846 78.383 -22.483 1.00 12.59 437 TYR B O 1
ATOM 6876 N N . PRO B 1 438 ? -42.686 78.855 -22.987 1.00 13.01 438 PRO B N 1
ATOM 6877 C CA . PRO B 1 438 ? -42.781 80.250 -22.541 1.00 13.44 438 PRO B CA 1
ATOM 6878 C C . PRO B 1 438 ? -43.859 81.046 -23.266 1.00 13.95 438 PRO B C 1
ATOM 6879 O O . PRO B 1 438 ? -44.235 80.716 -24.391 1.00 15.61 438 PRO B O 1
ATOM 6883 N N . PHE B 1 439 ? -44.350 82.095 -22.615 1.00 13.67 439 PHE B N 1
ATOM 6884 C CA . PHE B 1 439 ? -45.145 83.105 -23.287 1.00 13.61 439 PHE B CA 1
ATOM 6885 C C . PHE B 1 439 ? -44.240 84.293 -23.635 1.00 19.81 439 PHE B C 1
ATOM 6886 O O . PHE B 1 439 ? -43.394 84.691 -22.827 1.00 16.08 439 PHE B O 1
ATOM 6894 N N . ASP B 1 440 ? -44.405 84.826 -24.845 1.00 11.76 440 ASP B N 1
ATOM 6895 C CA . ASP B 1 440 ? -43.620 85.960 -25.342 1.00 16.06 440 ASP B CA 1
ATOM 6896 C C . ASP B 1 440 ? -43.568 87.109 -24.336 1.00 16.88 440 ASP B C 1
ATOM 6897 O O . ASP B 1 440 ? -44.598 87.726 -24.034 1.00 14.47 440 ASP B O 1
ATOM 6902 N N . ALA B 1 441 ? -42.365 87.398 -23.838 1.00 16.99 441 ALA B N 1
ATOM 6903 C CA . ALA B 1 441 ? -42.198 88.322 -22.711 1.00 18.22 441 ALA B CA 1
ATOM 6904 C C . ALA B 1 441 ? -42.533 89.761 -23.094 1.00 16.44 441 ALA B C 1
ATOM 6905 O O . ALA B 1 441 ? -42.993 90.542 -22.258 1.00 15.59 441 ALA B O 1
ATOM 6907 N N . ALA B 1 442 ? -42.315 90.117 -24.358 1.00 13.49 442 ALA B N 1
ATOM 6908 C CA . ALA B 1 442 ? -42.687 91.458 -24.804 1.00 15.59 442 ALA B CA 1
ATOM 6909 C C . ALA B 1 442 ? -44.208 91.603 -24.873 1.00 16.76 442 ALA B C 1
ATOM 6910 O O . ALA B 1 442 ? -44.768 92.618 -24.468 1.00 15.60 442 ALA B O 1
ATOM 6912 N N . LEU B 1 443 ? -44.876 90.586 -25.406 1.00 16.05 443 LEU B N 1
ATOM 6913 C CA . LEU B 1 443 ? -46.326 90.640 -25.545 1.00 16.23 443 LEU B CA 1
ATOM 6914 C C . LEU B 1 443 ? -46.992 90.525 -24.178 1.00 14.39 443 LEU B C 1
ATOM 6915 O O . LEU B 1 443 ? -48.069 91.072 -23.950 1.00 16.70 443 LEU B O 1
ATOM 6920 N N . MET B 1 444 ? -46.342 89.823 -23.261 1.00 13.27 444 MET B N 1
ATOM 6921 C CA . MET B 1 444 ? -46.870 89.699 -21.903 1.00 14.92 444 MET B CA 1
ATOM 6922 C C . MET B 1 444 ? -46.692 90.997 -21.106 1.00 17.95 444 MET B C 1
ATOM 6923 O O . MET B 1 444 ? -47.199 91.126 -19.991 1.00 20.86 444 MET B O 1
ATOM 6928 N N . GLY B 1 445 ? -45.979 91.955 -21.690 1.00 16.66 445 GLY B N 1
ATOM 6929 C CA . GLY B 1 445 ? -45.722 93.225 -21.038 1.00 16.11 445 GLY B CA 1
ATOM 6930 C C . GLY B 1 445 ? -44.721 93.098 -19.897 1.00 20.49 445 GLY B C 1
ATOM 6931 O O . GLY B 1 445 ? -44.690 93.942 -19.002 1.00 21.25 445 GLY B O 1
ATOM 6932 N N . LEU B 1 446 ? -43.901 92.050 -19.927 1.00 15.90 446 LEU B N 1
ATOM 6933 C CA . LEU B 1 446 ? -42.898 91.830 -18.882 1.00 19.40 446 LEU B CA 1
ATOM 6934 C C . LEU B 1 446 ? -41.556 92.409 -19.309 1.00 23.03 446 LEU B C 1
ATOM 6935 O O . LEU B 1 446 ? -40.643 92.555 -18.493 1.00 23.85 446 LEU B O 1
ATOM 6940 N N . ALA B 1 447 ? -41.493 92.763 -20.591 1.00 26.70 447 ALA B N 1
ATOM 6941 C CA . ALA B 1 447 ? -40.336 93.338 -21.280 1.00 30.98 447 ALA B CA 1
ATOM 6942 C C . ALA B 1 447 ? -39.279 92.277 -21.430 1.00 27.37 447 ALA B C 1
ATOM 6943 O O . ALA B 1 447 ? -39.185 91.655 -22.487 1.00 33.53 447 ALA B O 1
ATOM 6945 N N . ARG C 1 9 ? -58.109 90.585 21.274 1.00 29.68 9 ARG C N 1
ATOM 6946 C CA . ARG C 1 9 ? -58.410 89.179 21.247 1.00 23.78 9 ARG C CA 1
ATOM 6947 C C . ARG C 1 9 ? -57.419 88.446 22.098 1.00 24.33 9 ARG C C 1
ATOM 6948 O O . ARG C 1 9 ? -56.274 88.326 21.762 1.00 24.35 9 ARG C O 1
ATOM 6956 N N . LYS C 1 10 ? -57.869 87.979 23.221 1.00 19.36 10 LYS C N 1
ATOM 6957 C CA . LYS C 1 10 ? -56.970 87.237 24.101 1.00 21.87 10 LYS C CA 1
ATOM 6958 C C . LYS C 1 10 ? -56.505 85.934 23.450 1.00 22.35 10 LYS C C 1
ATOM 6959 O O . LYS C 1 10 ? -57.252 85.314 22.698 1.00 22.48 10 LYS C O 1
ATOM 6965 N N . ILE C 1 11 ? -55.269 85.525 23.723 1.00 16.72 11 ILE C N 1
ATOM 6966 C CA . ILE C 1 11 ? -54.817 84.222 23.268 1.00 15.93 11 ILE C CA 1
ATOM 6967 C C . ILE C 1 11 ? -55.192 83.168 24.317 1.00 22.26 11 ILE C C 1
ATOM 6968 O O . ILE C 1 11 ? -55.372 81.998 23.993 1.00 23.12 11 ILE C O 1
ATOM 6973 N N . ASP C 1 12 ? -55.326 83.607 25.567 1.00 20.43 12 ASP C N 1
ATOM 6974 C CA . ASP C 1 12 ? -55.735 82.752 26.675 1.00 20.98 12 ASP C CA 1
ATOM 6975 C C . ASP C 1 12 ? -56.985 83.347 27.314 1.00 24.09 12 ASP C C 1
ATOM 6976 O O . ASP C 1 12 ? -56.896 84.276 28.120 1.00 24.94 12 ASP C O 1
ATOM 6981 N N . PRO C 1 13 ? -58.158 82.804 26.963 1.00 29.32 13 PRO C N 1
ATOM 6982 C CA . PRO C 1 13 ? -59.443 83.337 27.433 1.00 26.53 13 PRO C CA 1
ATOM 6983 C C . PRO C 1 13 ? -59.620 83.251 28.952 1.00 25.68 13 PRO C C 1
ATOM 6984 O O . PRO C 1 13 ? -60.416 84.003 29.506 1.00 28.95 13 PRO C O 1
ATOM 6988 N N . SER C 1 14 ? -58.890 82.356 29.607 1.00 25.24 14 SER C N 1
ATOM 6989 C CA . SER C 1 14 ? -59.026 82.167 31.051 1.00 27.54 14 SER C CA 1
ATOM 6990 C C . SER C 1 14 ? -58.243 83.194 31.874 1.00 29.24 14 SER C C 1
ATOM 6991 O O . SER C 1 14 ? -58.322 83.200 33.101 1.00 32.58 14 SER C O 1
ATOM 6994 N N . ARG C 1 15 ? -57.491 84.062 31.209 1.00 24.52 15 ARG C N 1
ATOM 6995 C CA . ARG C 1 15 ? -56.730 85.086 31.921 1.00 25.02 15 ARG C CA 1
ATOM 6996 C C . ARG C 1 15 ? -57.233 86.489 31.629 1.00 25.24 15 ARG C C 1
ATOM 6997 O O . ARG C 1 15 ? -58.060 86.697 30.737 1.00 24.27 15 ARG C O 1
ATOM 7005 N N . GLY C 1 16 ? -56.726 87.447 32.400 1.00 23.06 16 GLY C N 1
ATOM 7006 C CA . GLY C 1 16 ? -57.042 88.849 32.218 1.00 21.39 16 GLY C CA 1
ATOM 7007 C C . GLY C 1 16 ? -56.127 89.509 31.204 1.00 24.60 16 GLY C C 1
ATOM 7008 O O . GLY C 1 16 ? -55.880 88.958 30.141 1.00 21.28 16 GLY C O 1
ATOM 7009 N N . ALA C 1 17 ? -55.616 90.689 31.533 1.00 22.36 17 ALA C N 1
ATOM 7010 C CA . ALA C 1 17 ? -54.837 91.467 30.571 1.00 23.21 17 ALA C CA 1
ATOM 7011 C C . ALA C 1 17 ? -53.452 90.872 30.288 1.00 21.20 17 ALA C C 1
ATOM 7012 O O . ALA C 1 17 ? -52.849 91.155 29.248 1.00 20.68 17 ALA C O 1
ATOM 7014 N N . THR C 1 18 ? -52.947 90.045 31.192 1.00 20.60 18 THR C N 1
ATOM 7015 C CA . THR C 1 18 ? -51.612 89.498 31.005 1.00 18.34 18 THR C CA 1
ATOM 7016 C C . THR C 1 18 ? -51.566 87.989 31.113 1.00 17.85 18 THR C C 1
ATOM 7017 O O . THR C 1 18 ? -52.411 87.377 31.754 1.00 21.16 18 THR C O 1
ATOM 7021 N N . LEU C 1 19 ? -50.565 87.399 30.469 1.00 15.77 19 LEU C N 1
ATOM 7022 C CA . LEU C 1 19 ? -50.262 85.992 30.638 1.00 14.49 19 LEU C CA 1
ATOM 7023 C C . LEU C 1 19 ? -49.510 85.819 31.939 1.00 17.12 19 LEU C C 1
ATOM 7024 O O . LEU C 1 19 ? -49.156 86.803 32.578 1.00 15.31 19 LEU C O 1
ATOM 7029 N N . GLY C 1 20 ? -49.257 84.571 32.315 1.00 15.58 20 GLY C N 1
ATOM 7030 C CA . GLY C 1 20 ? -48.659 84.263 33.601 1.00 19.74 20 GLY C CA 1
ATOM 7031 C C . GLY C 1 20 ? -47.226 84.740 33.738 1.00 20.54 20 GLY C C 1
ATOM 7032 O O . GLY C 1 20 ? -46.704 84.808 34.855 1.00 15.87 20 GLY C O 1
ATOM 7033 N N . ASP C 1 21 ? -46.584 85.068 32.616 1.00 13.04 21 ASP C N 1
ATOM 7034 C CA . ASP C 1 21 ? -45.233 85.631 32.676 1.00 13.77 21 ASP C CA 1
ATOM 7035 C C . ASP C 1 21 ? -45.253 87.155 32.587 1.00 14.44 21 ASP C C 1
ATOM 7036 O O . ASP C 1 21 ? -44.206 87.796 32.420 1.00 13.25 21 ASP C O 1
ATOM 7041 N N . GLY C 1 22 ? -46.443 87.737 32.719 1.00 12.93 22 GLY C N 1
ATOM 7042 C CA . GLY C 1 22 ? -46.572 89.183 32.721 1.00 13.28 22 GLY C CA 1
ATOM 7043 C C . GLY C 1 22 ? -46.693 89.805 31.328 1.00 18.14 22 GLY C C 1
ATOM 7044 O O . GLY C 1 22 ? -46.934 91.003 31.211 1.00 16.74 22 GLY C O 1
ATOM 7045 N N . THR C 1 23 ? -46.530 89.012 30.270 1.00 14.81 23 THR C N 1
ATOM 7046 C CA . THR C 1 23 ? -46.633 89.570 28.905 1.00 16.62 23 THR C CA 1
ATOM 7047 C C . THR C 1 23 ? -48.101 89.770 28.499 1.00 16.83 23 THR C C 1
ATOM 7048 O O . THR C 1 23 ? -48.995 89.230 29.156 1.00 20.77 23 THR C O 1
ATOM 7052 N N . PRO C 1 24 ? -48.362 90.559 27.434 1.00 16.26 24 PRO C N 1
ATOM 7053 C CA . PRO C 1 24 ? -49.762 90.839 27.083 1.00 19.70 24 PRO C CA 1
ATOM 7054 C C . PRO C 1 24 ? -50.554 89.630 26.594 1.00 18.76 24 PRO C C 1
ATOM 7055 O O . PRO C 1 24 ? -50.083 88.847 25.771 1.00 17.21 24 PRO C O 1
ATOM 7059 N N . ASN C 1 25 ? -51.764 89.487 27.121 1.00 18.22 25 ASN C N 1
ATOM 7060 C CA . ASN C 1 25 ? -52.668 88.432 26.682 1.00 17.32 25 ASN C CA 1
ATOM 7061 C C . ASN C 1 25 ? -53.331 88.891 25.396 1.00 21.82 25 ASN C C 1
ATOM 7062 O O . ASN C 1 25 ? -54.472 89.350 25.403 1.00 19.32 25 ASN C O 1
ATOM 7067 N N . ASP C 1 26 ? -52.599 88.783 24.293 1.00 19.21 26 ASP C N 1
ATOM 7068 C CA . ASP C 1 26 ? -53.029 89.353 23.030 1.00 16.17 26 ASP C CA 1
ATOM 7069 C C . ASP C 1 26 ? -52.571 88.442 21.905 1.00 18.38 26 ASP C C 1
ATOM 7070 O O . ASP C 1 26 ? -51.372 88.352 21.623 1.00 16.35 26 ASP C O 1
ATOM 7075 N N . ASN C 1 27 ? -53.533 87.759 21.281 1.00 16.29 27 ASN C N 1
ATOM 7076 C CA . ASN C 1 27 ? -53.271 86.862 20.154 1.00 15.76 27 ASN C CA 1
ATOM 7077 C C . ASN C 1 27 ? -52.548 87.524 18.982 1.00 16.54 27 ASN C C 1
ATOM 7078 O O . ASN C 1 27 ? -51.867 86.851 18.218 1.00 18.46 27 ASN C O 1
ATOM 7083 N N . ASP C 1 28 ? -52.709 88.836 18.842 1.00 15.21 28 ASP C N 1
ATOM 7084 C CA . ASP C 1 28 ? -52.204 89.570 17.678 1.00 17.95 28 ASP C CA 1
ATOM 7085 C C . ASP C 1 28 ? -50.902 90.334 17.958 1.00 17.18 28 ASP C C 1
ATOM 7086 O O . ASP C 1 28 ? -50.451 91.108 17.119 1.00 17.58 28 ASP C O 1
ATOM 7091 N N . ARG C 1 29 ? -50.320 90.147 19.141 1.00 16.70 29 ARG C N 1
ATOM 7092 C CA . ARG C 1 29 ? -49.123 90.905 19.525 1.00 16.86 29 ARG C CA 1
ATOM 7093 C C . ARG C 1 29 ? -47.903 90.537 18.677 1.00 15.20 29 ARG C C 1
ATOM 7094 O O . ARG C 1 29 ? -47.839 89.452 18.100 1.00 14.05 29 ARG C O 1
ATOM 7102 N N . ILE C 1 30 ? -46.928 91.439 18.633 1.00 12.58 30 ILE C N 1
ATOM 7103 C CA . ILE C 1 30 ? -45.679 91.198 17.922 1.00 14.80 30 ILE C CA 1
ATOM 7104 C C . ILE C 1 30 ? -44.815 90.155 18.627 1.00 17.18 30 ILE C C 1
ATOM 7105 O O . ILE C 1 30 ? -44.302 89.226 17.993 1.00 13.84 30 ILE C O 1
ATOM 7110 N N . GLU C 1 31 ? -44.690 90.296 19.945 1.00 11.01 31 GLU C N 1
ATOM 7111 C CA . GLU C 1 31 ? -43.796 89.468 20.740 1.00 11.70 31 GLU C CA 1
ATOM 7112 C C . GLU C 1 31 ? -44.172 87.996 20.625 1.00 12.51 31 GLU C C 1
ATOM 7113 O O . GLU C 1 31 ? -45.355 87.648 20.682 1.00 14.33 31 GLU C O 1
ATOM 7119 N N . ILE C 1 32 ? -43.185 87.124 20.455 1.00 10.28 32 ILE C N 1
ATOM 7120 C CA . ILE C 1 32 ? -43.482 85.699 20.454 1.00 9.41 32 ILE C CA 1
ATOM 7121 C C . ILE C 1 32 ? -43.146 85.144 21.831 1.00 12.46 32 ILE C C 1
ATOM 7122 O O . ILE C 1 32 ? -43.103 85.898 22.802 1.00 14.64 32 ILE C O 1
ATOM 7127 N N . GLY C 1 33 ? -42.940 83.834 21.934 1.00 12.93 33 GLY C N 1
ATOM 7128 C CA . GLY C 1 33 ? -42.721 83.215 23.230 1.00 13.09 33 GLY C CA 1
ATOM 7129 C C . GLY C 1 33 ? -43.364 81.844 23.259 1.00 14.74 33 GLY C C 1
ATOM 7130 O O . GLY C 1 33 ? -43.755 81.318 22.207 1.00 15.93 33 GLY C O 1
ATOM 7131 N N . PRO C 1 34 ? -43.470 81.245 24.452 1.00 12.17 34 PRO C N 1
ATOM 7132 C CA . PRO C 1 34 ? -44.047 79.900 24.583 1.00 11.13 34 PRO C CA 1
ATOM 7133 C C . PRO C 1 34 ? -45.468 79.807 24.039 1.00 13.83 34 PRO C C 1
ATOM 7134 O O . PRO C 1 34 ? -46.238 80.779 24.076 1.00 10.10 34 PRO C O 1
ATOM 7138 N N . THR C 1 35 ? -45.815 78.628 23.543 1.00 12.82 35 THR C N 1
ATOM 7139 C CA . THR C 1 35 ? -47.147 78.407 23.021 1.00 12.19 35 THR C CA 1
ATOM 7140 C C . THR C 1 35 ? -48.128 78.054 24.141 1.00 14.20 35 THR C C 1
ATOM 7141 O O . THR C 1 35 ? -47.725 77.703 25.240 1.00 12.97 35 THR C O 1
ATOM 7145 N N . GLN C 1 36 ? -49.416 78.161 23.843 1.00 15.11 36 GLN C N 1
ATOM 7146 C CA . GLN C 1 36 ? -50.452 77.705 24.747 1.00 15.30 36 GLN C CA 1
ATOM 7147 C C . GLN C 1 36 ? -50.233 76.243 25.137 1.00 15.53 36 GLN C C 1
ATOM 7148 O O . GLN C 1 36 ? -50.496 75.857 26.278 1.00 15.67 36 GLN C O 1
ATOM 7154 N N . LEU C 1 37 ? -49.713 75.438 24.214 1.00 15.57 37 LEU C N 1
ATOM 7155 C CA . LEU C 1 37 ? -49.339 74.067 24.547 1.00 16.14 37 LEU C CA 1
ATOM 7156 C C . LEU C 1 37 ? -48.317 74.024 25.680 1.00 17.02 37 LEU C C 1
ATOM 7157 O O . LEU C 1 37 ? -48.484 73.282 26.650 1.00 15.46 37 LEU C O 1
ATOM 7162 N N . ALA C 1 38 ? -47.249 74.808 25.551 1.00 14.13 38 ALA C N 1
ATOM 7163 C CA . ALA C 1 38 ? -46.220 74.845 26.590 1.00 15.13 38 ALA C CA 1
ATOM 7164 C C . ALA C 1 38 ? -46.790 75.330 27.923 1.00 14.98 38 ALA C C 1
ATOM 7165 O O . ALA C 1 38 ? -46.554 74.708 28.960 1.00 16.38 38 ALA C O 1
ATOM 7167 N N . PHE C 1 39 ? -47.530 76.441 27.896 1.00 14.48 39 PHE C N 1
ATOM 7168 C CA . PHE C 1 39 ? -48.093 77.001 29.128 1.00 14.97 39 PHE C CA 1
ATOM 7169 C C . PHE C 1 39 ? -48.998 75.987 29.810 1.00 18.47 39 PHE C C 1
ATOM 7170 O O . PHE C 1 39 ? -48.989 75.860 31.045 1.00 14.84 39 PHE C O 1
ATOM 7178 N N . SER C 1 40 ? -49.767 75.255 29.004 1.00 13.80 40 SER C N 1
ATOM 7179 C CA . SER C 1 40 ? -50.681 74.246 29.541 1.00 16.06 40 SER C CA 1
ATOM 7180 C C . SER C 1 40 ? -49.939 73.125 30.257 1.00 17.64 40 SER C C 1
ATOM 7181 O O . SER C 1 40 ? -50.318 72.709 31.371 1.00 16.58 40 SER C O 1
ATOM 7184 N N . GLU C 1 41 ? -48.882 72.630 29.626 1.00 15.57 41 GLU C N 1
ATOM 7185 C CA . GLU C 1 41 ? -48.076 71.586 30.241 1.00 15.59 41 GLU C CA 1
ATOM 7186 C C . GLU C 1 41 ? -47.369 72.073 31.506 1.00 15.61 41 GLU C C 1
ATOM 7187 O O . GLU C 1 41 ? -47.268 71.333 32.490 1.00 15.04 41 GLU C O 1
ATOM 7193 N N . TRP C 1 42 ? -46.885 73.310 31.486 1.00 15.89 42 TRP C N 1
ATOM 7194 C CA . TRP C 1 42 ? -46.162 73.848 32.637 1.00 17.71 42 TRP C CA 1
ATOM 7195 C C . TRP C 1 42 ? -47.097 74.055 33.823 1.00 16.68 42 TRP C C 1
ATOM 7196 O O . TRP C 1 42 ? -46.717 73.833 34.981 1.00 15.79 42 TRP C O 1
ATOM 7207 N N . ALA C 1 43 ? -48.319 74.489 33.531 1.00 16.69 43 ALA C N 1
ATOM 7208 C CA . ALA C 1 43 ? -49.335 74.653 34.567 1.00 16.80 43 ALA C CA 1
ATOM 7209 C C . ALA C 1 43 ? -49.646 73.312 35.223 1.00 16.79 43 ALA C C 1
ATOM 7210 O O . ALA C 1 43 ? -49.698 73.200 36.458 1.00 19.70 43 ALA C O 1
ATOM 7212 N N . ALA C 1 44 ? -49.844 72.296 34.390 1.00 15.83 44 ALA C N 1
ATOM 7213 C CA . ALA C 1 44 ? -50.107 70.941 34.860 1.00 18.01 44 ALA C CA 1
ATOM 7214 C C . ALA C 1 44 ? -48.948 70.381 35.677 1.00 22.48 44 ALA C C 1
ATOM 7215 O O . ALA C 1 44 ? -49.168 69.626 36.628 1.00 18.24 44 ALA C O 1
ATOM 7217 N N . ALA C 1 45 ? -47.718 70.742 35.310 1.00 16.10 45 ALA C N 1
ATOM 7218 C CA . ALA C 1 45 ? -46.535 70.273 36.040 1.00 17.24 45 ALA C CA 1
ATOM 7219 C C . ALA C 1 45 ? -46.288 71.062 37.329 1.00 16.10 45 ALA C C 1
ATOM 7220 O O . ALA C 1 45 ? -45.439 70.681 38.142 1.00 17.00 45 ALA C O 1
ATOM 7222 N N . GLY C 1 46 ? -46.997 72.174 37.500 1.00 15.01 46 GLY C N 1
ATOM 7223 C CA . GLY C 1 46 ? -46.882 72.969 38.713 1.00 18.39 46 GLY C CA 1
ATOM 7224 C C . GLY C 1 46 ? -45.716 73.942 38.746 1.00 20.00 46 GLY C C 1
ATOM 7225 O O . GLY C 1 46 ? -45.220 74.296 39.820 1.00 14.55 46 GLY C O 1
ATOM 7226 N N . LEU C 1 47 ? -45.285 74.396 37.573 1.00 16.21 47 LEU C N 1
ATOM 7227 C CA . LEU C 1 47 ? -44.108 75.253 37.474 1.00 19.57 47 LEU C CA 1
ATOM 7228 C C . LEU C 1 47 ? -44.456 76.737 37.542 1.00 17.21 47 LEU C C 1
ATOM 7229 O O . LEU C 1 47 ? -45.344 77.213 36.844 1.00 17.42 47 LEU C O 1
ATOM 7234 N N . GLN C 1 48 ? -43.748 77.464 38.401 1.00 17.07 48 GLN C N 1
ATOM 7235 C CA . GLN C 1 48 ? -43.850 78.916 38.452 1.00 20.33 48 GLN C CA 1
ATOM 7236 C C . GLN C 1 48 ? -43.219 79.530 37.205 1.00 14.54 48 GLN C C 1
ATOM 7237 O O . GLN C 1 48 ? -42.084 79.205 36.861 1.00 17.03 48 GLN C O 1
ATOM 7243 N N . LEU C 1 49 ? -43.947 80.420 36.544 1.00 14.15 49 LEU C N 1
ATOM 7244 C CA . LEU C 1 49 ? -43.451 81.080 35.336 1.00 18.50 49 LEU C CA 1
ATOM 7245 C C . LEU C 1 49 ? -42.541 82.251 35.688 1.00 16.55 49 LEU C C 1
ATOM 7246 O O . LEU C 1 49 ? -42.759 82.914 36.693 1.00 16.16 49 LEU C O 1
ATOM 7251 N N . PRO C 1 50 ? -41.534 82.528 34.843 1.00 15.16 50 PRO C N 1
ATOM 7252 C CA . PRO C 1 50 ? -40.729 83.736 35.043 1.00 12.93 50 PRO C CA 1
ATOM 7253 C C . PRO C 1 50 ? -41.552 84.996 34.823 1.00 16.22 50 PRO C C 1
ATOM 7254 O O . PRO C 1 50 ? -42.512 84.958 34.068 1.00 15.33 50 PRO C O 1
ATOM 7258 N N . ASN C 1 51 ? -41.188 86.096 35.471 1.00 13.30 51 ASN C N 1
ATOM 7259 C CA . ASN C 1 51 ? -41.702 87.404 35.075 1.00 14.75 51 ASN C CA 1
ATOM 7260 C C . ASN C 1 51 ? -40.715 88.033 34.111 1.00 15.21 51 ASN C C 1
ATOM 7261 O O . ASN C 1 51 ? -39.602 88.401 34.517 1.00 12.82 51 ASN C O 1
ATOM 7266 N N . LEU C 1 52 ? -41.094 88.147 32.838 1.00 15.44 52 LEU C N 1
ATOM 7267 C CA . LEU C 1 52 ? -40.111 88.518 31.824 1.00 13.74 52 LEU C CA 1
ATOM 7268 C C . LEU C 1 52 ? -39.577 89.934 32.046 1.00 14.13 52 LEU C C 1
ATOM 7269 O O . LEU C 1 52 ? -38.392 90.186 31.831 1.00 13.84 52 LEU C O 1
ATOM 7274 N N . ASP C 1 53 ? -40.443 90.852 32.471 1.00 14.00 53 ASP C N 1
ATOM 7275 C CA . ASP C 1 53 ? -40.002 92.227 32.717 1.00 15.74 53 ASP C CA 1
ATOM 7276 C C . ASP C 1 53 ? -38.892 92.280 33.772 1.00 18.10 53 ASP C C 1
ATOM 7277 O O . ASP C 1 53 ? -37.877 92.944 33.566 1.00 15.97 53 ASP C O 1
ATOM 7282 N N . ARG C 1 54 ? -39.074 91.577 34.889 1.00 15.16 54 ARG C N 1
ATOM 7283 C CA . ARG C 1 54 ? -38.052 91.563 35.928 1.00 16.76 54 ARG C CA 1
ATOM 7284 C C . ARG C 1 54 ? -36.804 90.810 35.456 1.00 15.88 54 ARG C C 1
ATOM 7285 O O . ARG C 1 54 ? -35.680 91.176 35.803 1.00 13.12 54 ARG C O 1
ATOM 7293 N N . MET C 1 55 ? -37.006 89.758 34.671 1.00 14.54 55 MET C N 1
ATOM 7294 C CA . MET C 1 55 ? -35.887 89.036 34.073 1.00 13.72 55 MET C CA 1
ATOM 7295 C C . MET C 1 55 ? -35.030 89.965 33.216 1.00 13.64 55 MET C C 1
ATOM 7296 O O . MET C 1 55 ? -33.798 89.991 33.335 1.00 13.99 55 MET C O 1
ATOM 7301 N N . ARG C 1 56 ? -35.692 90.724 32.353 1.00 14.56 56 ARG C N 1
ATOM 7302 C CA . ARG C 1 56 ? -35.004 91.632 31.438 1.00 12.95 56 ARG C CA 1
ATOM 7303 C C . ARG C 1 56 ? -34.285 92.761 32.183 1.00 15.63 56 ARG C C 1
ATOM 7304 O O . ARG C 1 56 ? -33.208 93.191 31.768 1.00 12.90 56 ARG C O 1
ATOM 7312 N N A GLU C 1 57 ? -34.876 93.233 33.279 0.54 14.59 57 GLU C N 1
ATOM 7313 N N B GLU C 1 57 ? -34.889 93.234 33.271 0.46 14.55 57 GLU C N 1
ATOM 7314 C CA A GLU C 1 57 ? -34.238 94.271 34.082 0.54 17.41 57 GLU C CA 1
ATOM 7315 C CA B GLU C 1 57 ? -34.271 94.259 34.106 0.46 17.37 57 GLU C CA 1
ATOM 7316 C C A GLU C 1 57 ? -33.025 93.715 34.824 0.54 14.92 57 GLU C C 1
ATOM 7317 C C B GLU C 1 57 ? -33.034 93.711 34.811 0.46 14.88 57 GLU C C 1
ATOM 7318 O O A GLU C 1 57 ? -31.997 94.383 34.922 0.54 14.22 57 GLU C O 1
ATOM 7319 O O B GLU C 1 57 ? -32.002 94.376 34.873 0.46 14.37 57 GLU C O 1
ATOM 7330 N N . TYR C 1 58 ? -33.158 92.501 35.351 1.00 12.76 58 TYR C N 1
ATOM 7331 C CA . TYR C 1 58 ? -32.045 91.812 36.008 1.00 15.85 58 TYR C CA 1
ATOM 7332 C C . TYR C 1 58 ? -30.811 91.707 35.116 1.00 14.45 58 TYR C C 1
ATOM 7333 O O . TYR C 1 58 ? -29.701 92.040 35.535 1.00 9.59 58 TYR C O 1
ATOM 7342 N N . ARG C 1 59 ? -31.001 91.198 33.899 1.00 12.24 59 ARG C N 1
ATOM 7343 C CA . ARG C 1 59 ? -29.888 91.029 32.967 1.00 9.81 59 ARG C CA 1
ATOM 7344 C C . ARG C 1 59 ? -29.232 92.364 32.630 1.00 11.60 59 ARG C C 1
ATOM 7345 O O . ARG C 1 59 ? -28.005 92.494 32.621 1.00 10.66 59 ARG C O 1
ATOM 7353 N N . TRP C 1 60 ? -30.066 93.351 32.334 1.00 10.79 60 TRP C N 1
ATOM 7354 C CA . TRP C 1 60 ? -29.587 94.665 31.941 1.00 11.05 60 TRP C CA 1
ATOM 7355 C C . TRP C 1 60 ? -28.810 95.350 33.065 1.00 14.47 60 TRP C C 1
ATOM 7356 O O . TRP C 1 60 ? -27.769 95.975 32.830 1.00 13.11 60 TRP C O 1
ATOM 7367 N N . LYS C 1 61 ? -29.326 95.250 34.287 1.00 13.83 61 LYS C N 1
ATOM 7368 C CA . LYS C 1 61 ? -28.618 95.810 35.429 1.00 12.54 61 LYS C CA 1
ATOM 7369 C C . LYS C 1 61 ? -27.275 95.122 35.628 1.00 13.48 61 LYS C C 1
ATOM 7370 O O . LYS C 1 61 ? -26.262 95.775 35.873 1.00 14.34 61 LYS C O 1
ATOM 7376 N N . ARG C 1 62 ? -27.270 93.797 35.517 1.00 13.27 62 ARG C N 1
ATOM 7377 C CA . ARG C 1 62 ? -26.057 93.024 35.749 1.00 13.85 62 ARG C CA 1
ATOM 7378 C C . ARG C 1 62 ? -24.979 93.310 34.691 1.00 14.03 62 ARG C C 1
ATOM 7379 O O . ARG C 1 62 ? -23.792 93.452 35.008 1.00 10.41 62 ARG C O 1
ATOM 7387 N N . LEU C 1 63 ? -25.395 93.405 33.430 1.00 12.35 63 LEU C N 1
ATOM 7388 C CA . LEU C 1 63 ? -24.469 93.685 32.349 1.00 10.82 63 LEU C CA 1
ATOM 7389 C C . LEU C 1 63 ? -23.924 95.119 32.442 1.00 10.86 63 LEU C C 1
ATOM 7390 O O . LEU C 1 63 ? -22.743 95.365 32.185 1.00 12.11 63 LEU C O 1
ATOM 7395 N N . THR C 1 64 ? -24.779 96.065 32.812 1.00 10.69 64 THR C N 1
ATOM 7396 C CA . THR C 1 64 ? -24.334 97.451 33.018 1.00 11.29 64 THR C CA 1
ATOM 7397 C C . THR C 1 64 ? -23.307 97.516 34.152 1.00 15.05 64 THR C C 1
ATOM 7398 O O . THR C 1 64 ? -22.280 98.193 34.049 1.00 15.27 64 THR C O 1
ATOM 7402 N N . GLN C 1 65 ? -23.587 96.797 35.231 1.00 10.74 65 GLN C N 1
ATOM 7403 C CA . GLN C 1 65 ? -22.674 96.743 36.365 1.00 17.15 65 GLN C CA 1
ATOM 7404 C C . GLN C 1 65 ? -21.333 96.127 35.950 1.00 15.30 65 GLN C C 1
ATOM 7405 O O . GLN C 1 65 ? -20.275 96.529 36.450 1.00 13.73 65 GLN C O 1
ATOM 7411 N N . ALA C 1 66 ? -21.371 95.171 35.022 1.00 14.36 66 ALA C N 1
ATOM 7412 C CA . ALA C 1 66 ? -20.145 94.497 34.578 1.00 14.34 66 ALA C CA 1
ATOM 7413 C C . ALA C 1 66 ? -19.205 95.471 33.865 1.00 14.35 66 ALA C C 1
ATOM 7414 O O . ALA C 1 66 ? -17.977 95.403 34.003 1.00 13.88 66 ALA C O 1
ATOM 7416 N N . ILE C 1 67 ? -19.803 96.348 33.073 1.00 14.36 67 ILE C N 1
ATOM 7417 C CA . ILE C 1 67 ? -19.083 97.395 32.362 1.00 14.20 67 ILE C CA 1
ATOM 7418 C C . ILE C 1 67 ? -18.459 98.349 33.379 1.00 15.62 67 ILE C C 1
ATOM 7419 O O . ILE C 1 67 ? -17.258 98.623 33.341 1.00 16.47 67 ILE C O 1
ATOM 7424 N N . VAL C 1 68 ? -19.288 98.819 34.303 1.00 14.59 68 VAL C N 1
ATOM 7425 C CA . VAL C 1 68 ? -18.861 99.736 35.356 1.00 16.65 68 VAL C CA 1
ATOM 7426 C C . VAL C 1 68 ? -17.728 99.146 36.184 1.00 17.24 68 VAL C C 1
ATOM 7427 O O . VAL C 1 68 ? -16.710 99.807 36.411 1.00 14.92 68 VAL C O 1
ATOM 7431 N N . ASP C 1 69 ? -17.894 97.894 36.603 1.00 15.36 69 ASP C N 1
ATOM 7432 C CA . ASP C 1 69 ? -16.890 97.208 37.416 1.00 16.67 69 ASP C CA 1
ATOM 7433 C C . ASP C 1 69 ? -15.519 97.129 36.746 1.00 18.85 69 ASP C C 1
ATOM 7434 O O . ASP C 1 69 ? -14.492 97.101 37.428 1.00 15.48 69 ASP C O 1
ATOM 7439 N N . ARG C 1 70 ? -15.504 97.076 35.414 1.00 14.64 70 ARG C N 1
ATOM 7440 C CA . ARG C 1 70 ? -14.253 96.937 34.677 1.00 13.93 70 ARG C CA 1
ATOM 7441 C C . ARG C 1 70 ? -13.645 98.280 34.295 1.00 14.42 70 ARG C C 1
ATOM 7442 O O . ARG C 1 70 ? -12.540 98.335 33.749 1.00 14.65 70 ARG C O 1
ATOM 7450 N N . GLY C 1 71 ? -14.364 99.357 34.595 1.00 15.42 71 GLY C N 1
ATOM 7451 C CA . GLY C 1 71 ? -13.929 100.687 34.219 1.00 16.35 71 GLY C CA 1
ATOM 7452 C C . GLY C 1 71 ? -14.000 100.921 32.716 1.00 16.74 71 GLY C C 1
ATOM 7453 O O . GLY C 1 71 ? -13.228 101.712 32.164 1.00 14.28 71 GLY C O 1
ATOM 7454 N N . TYR C 1 72 ? -14.914 100.228 32.044 1.00 14.81 72 TYR C N 1
ATOM 7455 C CA . TYR C 1 72 ? -15.118 100.450 30.610 1.00 11.36 72 TYR C CA 1
ATOM 7456 C C . TYR C 1 72 ? -16.228 101.482 30.443 1.00 14.77 72 TYR C C 1
ATOM 7457 O O . TYR C 1 72 ? -16.965 101.759 31.384 1.00 13.33 72 TYR C O 1
ATOM 7466 N N . GLY C 1 73 ? -16.368 102.030 29.244 1.00 13.84 73 GLY C N 1
ATOM 7467 C CA . GLY C 1 73 ? -17.450 102.965 28.984 1.00 14.93 73 GLY C CA 1
ATOM 7468 C C . GLY C 1 73 ? -18.647 102.312 28.324 1.00 14.34 73 GLY C C 1
ATOM 7469 O O . GLY C 1 73 ? -19.769 102.826 28.380 1.00 14.48 73 GLY C O 1
ATOM 7470 N N . GLY C 1 74 ? -18.412 101.177 27.678 1.00 14.59 74 GLY C N 1
ATOM 7471 C CA . GLY C 1 74 ? -19.482 100.528 26.956 1.00 10.34 74 GLY C CA 1
ATOM 7472 C C . GLY C 1 74 ? -19.166 99.116 26.529 1.00 13.54 74 GLY C C 1
ATOM 7473 O O . GLY C 1 74 ? -18.018 98.651 26.583 1.00 11.48 74 GLY C O 1
ATOM 7474 N N . LEU C 1 75 ? -20.220 98.434 26.102 1.00 10.96 75 LEU C N 1
ATOM 7475 C CA . LEU C 1 75 ? -20.124 97.091 25.567 1.00 11.48 75 LEU C CA 1
ATOM 7476 C C . LEU C 1 75 ? -20.913 97.072 24.259 1.00 11.91 75 LEU C C 1
ATOM 7477 O O . LEU C 1 75 ? -22.092 97.426 24.233 1.00 10.38 75 LEU C O 1
ATOM 7482 N N . LEU C 1 76 ? -20.250 96.692 23.177 1.00 10.38 76 LEU C N 1
ATOM 7483 C CA . LEU C 1 76 ? -20.895 96.592 21.867 1.00 11.01 76 LEU C CA 1
ATOM 7484 C C . LEU C 1 76 ? -21.005 95.125 21.452 1.00 9.29 76 LEU C C 1
ATOM 7485 O O . LEU C 1 76 ? -19.998 94.412 21.377 1.00 8.90 76 LEU C O 1
ATOM 7490 N N . MET C 1 77 ? -22.227 94.668 21.191 1.00 9.70 77 MET C N 1
ATOM 7491 C CA . MET C 1 77 ? -22.465 93.249 20.912 1.00 9.04 77 MET C CA 1
ATOM 7492 C C . MET C 1 77 ? -23.014 92.998 19.502 1.00 11.46 77 MET C C 1
ATOM 7493 O O . MET C 1 77 ? -24.018 93.596 19.107 1.00 10.71 77 MET C O 1
ATOM 7498 N N . PHE C 1 78 ? -22.351 92.104 18.767 1.00 10.26 78 PHE C N 1
ATOM 7499 C CA . PHE C 1 78 ? -22.829 91.622 17.465 1.00 11.90 78 PHE C CA 1
ATOM 7500 C C . PHE C 1 78 ? -23.242 90.152 17.512 1.00 14.61 78 PHE C C 1
ATOM 7501 O O . PHE C 1 78 ? -23.812 89.635 16.553 1.00 12.33 78 PHE C O 1
ATOM 7509 N N . ASP C 1 79 ? -22.925 89.463 18.606 1.00 15.37 79 ASP C N 1
ATOM 7510 C CA . ASP C 1 79 ? -23.316 88.056 18.737 1.00 13.83 79 ASP C CA 1
ATOM 7511 C C . ASP C 1 79 ? -24.804 88.024 19.073 1.00 12.13 79 ASP C C 1
ATOM 7512 O O . ASP C 1 79 ? -25.216 88.637 20.044 1.00 12.07 79 ASP C O 1
ATOM 7517 N N . PRO C 1 80 ? -25.624 87.338 18.254 1.00 11.96 80 PRO C N 1
ATOM 7518 C CA . PRO C 1 80 ? -27.068 87.352 18.538 1.00 9.82 80 PRO C CA 1
ATOM 7519 C C . PRO C 1 80 ? -27.425 86.800 19.916 1.00 11.27 80 PRO C C 1
ATOM 7520 O O . PRO C 1 80 ? -28.485 87.122 20.432 1.00 11.50 80 PRO C O 1
ATOM 7524 N N . LEU C 1 81 ? -26.565 85.980 20.497 1.00 9.43 81 LEU C N 1
ATOM 7525 C CA . LEU C 1 81 ? -26.855 85.439 21.819 1.00 13.58 81 LEU C CA 1
ATOM 7526 C C . LEU C 1 81 ? -26.573 86.461 22.910 1.00 11.81 81 LEU C C 1
ATOM 7527 O O . LEU C 1 81 ? -27.270 86.502 23.919 1.00 13.05 81 LEU C O 1
ATOM 7532 N N . ASN C 1 82 ? -25.574 87.313 22.698 1.00 10.68 82 ASN C N 1
ATOM 7533 C CA . ASN C 1 82 ? -25.347 88.431 23.612 1.00 13.36 82 ASN C CA 1
ATOM 7534 C C . ASN C 1 82 ? -26.425 89.488 23.446 1.00 11.61 82 ASN C C 1
ATOM 7535 O O . ASN C 1 82 ? -26.859 90.109 24.417 1.00 11.40 82 ASN C O 1
ATOM 7540 N N . ILE C 1 83 ? -26.860 89.687 22.205 1.00 11.77 83 ILE C N 1
ATOM 7541 C CA . ILE C 1 83 ? -27.952 90.611 21.913 1.00 10.91 83 ILE C CA 1
ATOM 7542 C C . ILE C 1 83 ? -29.228 90.109 22.590 1.00 10.16 83 ILE C C 1
ATOM 7543 O O . ILE C 1 83 ? -30.012 90.892 23.130 1.00 11.02 83 ILE C O 1
ATOM 7548 N N . ARG C 1 84 ? -29.432 88.797 22.545 1.00 7.97 84 ARG C N 1
ATOM 7549 C CA . ARG C 1 84 ? -30.591 88.195 23.187 1.00 8.52 84 ARG C CA 1
ATOM 7550 C C . ARG C 1 84 ? -30.495 88.427 24.695 1.00 11.84 84 ARG C C 1
ATOM 7551 O O . ARG C 1 84 ? -31.475 88.788 25.354 1.00 8.33 84 ARG C O 1
ATOM 7559 N N . TYR C 1 85 ? -29.302 88.242 25.237 1.00 9.70 85 TYR C N 1
ATOM 7560 C CA . TYR C 1 85 ? -29.135 88.443 26.678 1.00 11.99 85 TYR C CA 1
ATOM 7561 C C . TYR C 1 85 ? -29.438 89.886 27.070 1.00 12.11 85 TYR C C 1
ATOM 7562 O O . TYR C 1 85 ? -30.112 90.145 28.080 1.00 12.61 85 TYR C O 1
ATOM 7571 N N . ALA C 1 86 ? -28.951 90.835 26.271 1.00 11.21 86 ALA C N 1
ATOM 7572 C CA . ALA C 1 86 ? -29.065 92.247 26.647 1.00 11.19 86 ALA C CA 1
ATOM 7573 C C . ALA C 1 86 ? -30.485 92.797 26.499 1.00 10.23 86 ALA C C 1
ATOM 7574 O O . ALA C 1 86 ? -30.904 93.662 27.272 1.00 12.36 86 ALA C O 1
ATOM 7576 N N . THR C 1 87 ? -31.218 92.306 25.501 1.00 11.62 87 THR C N 1
ATOM 7577 C CA . THR C 1 87 ? -32.472 92.927 25.078 1.00 9.66 87 THR C CA 1
ATOM 7578 C C . THR C 1 87 ? -33.668 91.976 25.133 1.00 10.65 87 THR C C 1
ATOM 7579 O O . THR C 1 87 ? -34.813 92.420 25.130 1.00 11.66 87 THR C O 1
ATOM 7583 N N . ASP C 1 88 ? -33.381 90.677 25.140 1.00 11.15 88 ASP C N 1
ATOM 7584 C CA . ASP C 1 88 ? -34.382 89.609 24.981 1.00 13.04 88 ASP C CA 1
ATOM 7585 C C . ASP C 1 88 ? -35.114 89.684 23.649 1.00 14.67 88 ASP C C 1
ATOM 7586 O O . ASP C 1 88 ? -36.171 89.075 23.492 1.00 16.67 88 ASP C O 1
ATOM 7591 N N . SER C 1 89 ? -34.534 90.394 22.681 1.00 13.25 89 SER C N 1
ATOM 7592 C CA . SER C 1 89 ? -35.150 90.542 21.365 1.00 11.92 89 SER C CA 1
ATOM 7593 C C . SER C 1 89 ? -34.484 89.645 20.324 1.00 15.93 89 SER C C 1
ATOM 7594 O O . SER C 1 89 ? -33.260 89.664 20.159 1.00 13.32 89 SER C O 1
ATOM 7597 N N . THR C 1 90 ? -35.298 88.853 19.632 1.00 14.09 90 THR C N 1
ATOM 7598 C CA . THR C 1 90 ? -34.818 88.005 18.547 1.00 15.59 90 THR C CA 1
ATOM 7599 C C . THR C 1 90 ? -35.128 88.642 17.204 1.00 12.89 90 THR C C 1
ATOM 7600 O O . THR C 1 90 ? -36.081 89.409 17.074 1.00 15.00 90 THR C O 1
ATOM 7604 N N . ASN C 1 91 ? -34.319 88.321 16.202 1.00 14.56 91 ASN C N 1
ATOM 7605 C CA . ASN C 1 91 ? -34.617 88.709 14.832 1.00 13.32 91 ASN C CA 1
ATOM 7606 C C . ASN C 1 91 ? -33.789 87.836 13.917 1.00 13.77 91 ASN C C 1
ATOM 7607 O O . ASN C 1 91 ? -32.589 88.075 13.747 1.00 14.56 91 ASN C O 1
ATOM 7612 N N . MET C 1 92 ? -34.422 86.806 13.362 1.00 12.18 92 MET C N 1
ATOM 7613 C CA . MET C 1 92 ? -33.730 85.872 12.482 1.00 13.61 92 MET C CA 1
ATOM 7614 C C . MET C 1 92 ? -32.431 85.411 13.122 1.00 11.48 92 MET C C 1
ATOM 7615 O O . MET C 1 92 ? -31.372 85.545 12.515 1.00 13.32 92 MET C O 1
ATOM 7620 N N . GLN C 1 93 ? -32.506 84.901 14.352 1.00 13.07 93 GLN C N 1
ATOM 7621 C CA . GLN C 1 93 ? -31.308 84.565 15.109 1.00 11.73 93 GLN C CA 1
ATOM 7622 C C . GLN C 1 93 ? -30.297 83.748 14.318 1.00 11.14 93 GLN C C 1
ATOM 7623 O O . GLN C 1 93 ? -29.105 84.041 14.319 1.00 12.44 93 GLN C O 1
ATOM 7629 N N . LEU C 1 94 ? -30.763 82.698 13.663 1.00 10.96 94 LEU C N 1
ATOM 7630 C CA . LEU C 1 94 ? -29.832 81.811 12.993 1.00 10.54 94 LEU C CA 1
ATOM 7631 C C . LEU C 1 94 ? -29.187 82.522 11.809 1.00 13.08 94 LEU C C 1
ATOM 7632 O O . LEU C 1 94 ? -27.976 82.396 11.603 1.00 12.41 94 LEU C O 1
ATOM 7637 N N . TRP C 1 95 ? -29.970 83.277 11.039 1.00 11.97 95 TRP C N 1
ATOM 7638 C CA . TRP C 1 95 ? -29.368 84.094 9.977 1.00 12.79 95 TRP C CA 1
ATOM 7639 C C . TRP C 1 95 ? -28.345 85.060 10.595 1.00 12.26 95 TRP C C 1
ATOM 7640 O O . TRP C 1 95 ? -27.237 85.231 10.068 1.00 11.20 95 TRP C O 1
ATOM 7651 N N . ASN C 1 96 ? -28.698 85.633 11.747 1.00 11.88 96 ASN C N 1
ATOM 7652 C CA . ASN C 1 96 ? -27.848 86.618 12.416 1.00 10.71 96 ASN C CA 1
ATOM 7653 C C . ASN C 1 96 ? -26.513 86.028 12.869 1.00 11.89 96 ASN C C 1
ATOM 7654 O O . ASN C 1 96 ? -25.500 86.731 12.913 1.00 12.39 96 ASN C O 1
ATOM 7659 N N . THR C 1 97 ? -26.504 84.747 13.220 1.00 10.83 97 THR C N 1
ATOM 7660 C CA . THR C 1 97 ? -25.287 84.154 13.759 1.00 13.57 97 THR C CA 1
ATOM 7661 C C . THR C 1 97 ? -24.142 84.230 12.757 1.00 12.71 97 THR C C 1
ATOM 7662 O O . THR C 1 97 ? -22.986 84.345 13.159 1.00 13.50 97 THR C O 1
ATOM 7666 N N . HIS C 1 98 ? -24.446 84.162 11.457 1.00 11.24 98 HIS C N 1
ATOM 7667 C CA . HIS C 1 98 ? -23.373 84.239 10.477 1.00 11.26 98 HIS C CA 1
ATOM 7668 C C . HIS C 1 98 ? -23.542 85.416 9.516 1.00 13.40 98 HIS C C 1
ATOM 7669 O O . HIS C 1 98 ? -22.772 85.551 8.567 1.00 15.35 98 HIS C O 1
ATOM 7676 N N . ASN C 1 99 ? -24.544 86.261 9.770 1.00 10.46 99 ASN C N 1
ATOM 7677 C CA . ASN C 1 99 ? -24.693 87.544 9.070 1.00 13.50 99 ASN C CA 1
ATOM 7678 C C . ASN C 1 99 ? -24.840 88.662 10.095 1.00 11.42 99 ASN C C 1
ATOM 7679 O O . ASN C 1 99 ? -25.927 88.879 10.628 1.00 11.86 99 ASN C O 1
ATOM 7684 N N . PRO C 1 100 ? -23.748 89.396 10.358 1.00 12.51 100 PRO C N 1
ATOM 7685 C CA . PRO C 1 100 ? -23.775 90.355 11.474 1.00 12.77 100 PRO C CA 1
ATOM 7686 C C . PRO C 1 100 ? -24.479 91.669 11.121 1.00 12.77 100 PRO C C 1
ATOM 7687 O O . PRO C 1 100 ? -23.821 92.703 10.952 1.00 14.69 100 PRO C O 1
ATOM 7691 N N . PHE C 1 101 ? -25.810 91.635 11.037 1.00 9.09 101 PHE C N 1
ATOM 7692 C CA . PHE C 1 101 ? -26.557 92.811 10.614 1.00 9.58 101 PHE C CA 1
ATOM 7693 C C . PHE C 1 101 ? -27.005 93.648 11.783 1.00 11.70 101 PHE C C 1
ATOM 7694 O O . PHE C 1 101 ? -27.470 94.771 11.598 1.00 12.70 101 PHE C O 1
ATOM 7702 N N . ARG C 1 102 ? -26.853 93.088 12.982 1.00 10.90 102 ARG C N 1
ATOM 7703 C CA . ARG C 1 102 ? -27.449 93.626 14.199 1.00 11.62 102 ARG C CA 1
ATOM 7704 C C . ARG C 1 102 ? -26.381 94.042 15.196 1.00 11.35 102 ARG C C 1
ATOM 7705 O O . ARG C 1 102 ? -25.322 93.421 15.261 1.00 12.71 102 ARG C O 1
ATOM 7713 N N . ALA C 1 103 ? -26.662 95.070 15.988 1.00 11.03 103 ALA C N 1
ATOM 7714 C CA . ALA C 1 103 ? -25.739 95.449 17.057 1.00 10.73 103 ALA C CA 1
ATOM 7715 C C . ALA C 1 103 ? -26.452 96.099 18.231 1.00 6.97 103 ALA C C 1
ATOM 7716 O O . ALA C 1 103 ? -27.409 96.843 18.053 1.00 11.47 103 ALA C O 1
ATOM 7718 N N . VAL C 1 104 ? -25.957 95.830 19.431 1.00 9.98 104 VAL C N 1
ATOM 7719 C CA . VAL C 1 104 ? -26.437 96.512 20.629 1.00 9.03 104 VAL C CA 1
ATOM 7720 C C . VAL C 1 104 ? -25.276 97.189 21.354 1.00 10.36 104 VAL C C 1
ATOM 7721 O O . VAL C 1 104 ? -24.244 96.562 21.629 1.00 10.79 104 VAL C O 1
ATOM 7725 N N . LEU C 1 105 ? -25.444 98.476 21.636 1.00 8.72 105 LEU C N 1
ATOM 7726 C CA . LEU C 1 105 ? -24.507 99.204 22.483 1.00 12.46 105 LEU C CA 1
ATOM 7727 C C . LEU C 1 105 ? -25.133 99.436 23.848 1.00 9.56 105 LEU C C 1
ATOM 7728 O O . LEU C 1 105 ? -26.243 99.956 23.941 1.00 12.26 105 LEU C O 1
ATOM 7733 N N . LEU C 1 106 ? -24.429 99.035 24.894 1.00 11.46 106 LEU C N 1
ATOM 7734 C CA . LEU C 1 106 ? -24.833 99.344 26.262 1.00 10.24 106 LEU C CA 1
ATOM 7735 C C . LEU C 1 106 ? -23.733 100.202 26.893 1.00 11.27 106 LEU C C 1
ATOM 7736 O O . LEU C 1 106 ? -22.570 99.807 26.923 1.00 13.08 106 LEU C O 1
ATOM 7741 N N . CYS C 1 107 ? -24.106 101.383 27.368 1.00 9.23 107 CYS C N 1
ATOM 7742 C CA . CYS C 1 107 ? -23.143 102.336 27.923 1.00 11.16 107 CYS C CA 1
ATOM 7743 C C . CYS C 1 107 ? -23.077 102.200 29.428 1.00 14.59 107 CYS C C 1
ATOM 7744 O O . CYS C 1 107 ? -23.958 101.574 30.023 1.00 11.03 107 CYS C O 1
ATOM 7747 N N . ALA C 1 108 ? -22.053 102.796 30.041 1.00 13.30 108 ALA C N 1
ATOM 7748 C CA . ALA C 1 108 ? -21.835 102.644 31.482 1.00 13.38 108 ALA C CA 1
ATOM 7749 C C . ALA C 1 108 ? -22.960 103.256 32.309 1.00 11.90 108 ALA C C 1
ATOM 7750 O O . ALA C 1 108 ? -23.123 102.911 33.477 1.00 14.45 108 ALA C O 1
ATOM 7752 N N . ASP C 1 109 ? -23.726 104.175 31.727 1.00 12.22 109 ASP C N 1
ATOM 7753 C CA . ASP C 1 109 ? -24.869 104.739 32.448 1.00 12.07 109 ASP C CA 1
ATOM 7754 C C . ASP C 1 109 ? -26.149 103.931 32.244 1.00 16.82 109 ASP C C 1
ATOM 7755 O O . ASP C 1 109 ? -27.227 104.372 32.630 1.00 14.13 109 ASP C O 1
ATOM 7760 N N . GLY C 1 110 ? -26.034 102.764 31.618 1.00 13.74 110 GLY C N 1
ATOM 7761 C CA . GLY C 1 110 ? -27.201 101.941 31.344 1.00 14.61 110 GLY C CA 1
ATOM 7762 C C . GLY C 1 110 ? -27.913 102.205 30.022 1.00 13.69 110 GLY C C 1
ATOM 7763 O O . GLY C 1 110 ? -28.790 101.434 29.645 1.00 10.56 110 GLY C O 1
ATOM 7764 N N . TYR C 1 111 ? -27.567 103.296 29.335 1.00 11.95 111 TYR C N 1
ATOM 7765 C CA . TYR C 1 111 ? -28.220 103.649 28.070 1.00 15.00 111 TYR C CA 1
ATOM 7766 C C . TYR C 1 111 ? -27.949 102.580 27.024 1.00 13.53 111 TYR C C 1
ATOM 7767 O O . TYR C 1 111 ? -26.801 102.166 26.828 1.00 11.93 111 TYR C O 1
ATOM 7776 N N . MET C 1 112 ? -29.008 102.125 26.362 1.00 11.81 112 MET C N 1
ATOM 7777 C CA . MET C 1 112 ? -28.880 100.963 25.494 1.00 11.87 112 MET C CA 1
ATOM 7778 C C . MET C 1 112 ? -29.541 101.228 24.143 1.00 13.34 112 MET C C 1
ATOM 7779 O O . MET C 1 112 ? -30.697 101.671 24.069 1.00 11.85 112 MET C O 1
ATOM 7784 N N . VAL C 1 113 ? -28.787 100.969 23.078 1.00 10.78 113 VAL C N 1
ATOM 7785 C CA . VAL C 1 113 ? -29.256 101.219 21.714 1.00 12.35 113 VAL C CA 1
ATOM 7786 C C . VAL C 1 113 ? -29.120 99.956 20.882 1.00 11.79 113 VAL C C 1
ATOM 7787 O O . VAL C 1 113 ? -28.113 99.244 20.988 1.00 11.00 113 VAL C O 1
ATOM 7791 N N . ILE C 1 114 ? -30.117 99.680 20.044 1.00 13.21 114 ILE C N 1
ATOM 7792 C CA . ILE C 1 114 ? -29.982 98.598 19.083 1.00 12.00 114 ILE C CA 1
ATOM 7793 C C . ILE C 1 114 ? -29.963 99.160 17.657 1.00 11.95 114 ILE C C 1
ATOM 7794 O O . ILE C 1 114 ? -30.702 100.090 17.313 1.00 13.77 114 ILE C O 1
ATOM 7799 N N . TRP C 1 115 ? -29.053 98.625 16.857 1.00 11.15 115 TRP C N 1
ATOM 7800 C CA . TRP C 1 115 ? -29.090 98.800 15.412 1.00 10.58 115 TRP C CA 1
ATOM 7801 C C . TRP C 1 115 ? -29.681 97.524 14.858 1.00 14.10 115 TRP C C 1
ATOM 7802 O O . TRP C 1 115 ? -29.072 96.457 14.957 1.00 9.56 115 TRP C O 1
ATOM 7813 N N . ASP C 1 116 ? -30.887 97.624 14.312 1.00 12.28 116 ASP C N 1
ATOM 7814 C CA . ASP C 1 116 ? -31.589 96.440 13.863 1.00 12.08 116 ASP C CA 1
ATOM 7815 C C . ASP C 1 116 ? -31.644 96.426 12.349 1.00 17.07 116 ASP C C 1
ATOM 7816 O O . ASP C 1 116 ? -31.227 97.378 11.680 1.00 13.11 116 ASP C O 1
ATOM 7821 N N . TYR C 1 117 ? -32.139 95.317 11.823 1.00 19.82 117 TYR C N 1
ATOM 7822 C CA . TYR C 1 117 ? -32.504 95.220 10.424 1.00 21.31 117 TYR C CA 1
ATOM 7823 C C . TYR C 1 117 ? -33.359 96.432 10.060 1.00 21.05 117 TYR C C 1
ATOM 7824 O O . TYR C 1 117 ? -34.293 96.786 10.784 1.00 21.86 117 TYR C O 1
ATOM 7833 N N . LYS C 1 118 ? -33.003 97.106 8.975 1.00 22.01 118 LYS C N 1
ATOM 7834 C CA . LYS C 1 118 ? -33.659 98.357 8.607 1.00 23.56 118 LYS C CA 1
ATOM 7835 C C . LYS C 1 118 ? -35.180 98.199 8.519 1.00 26.60 118 LYS C C 1
ATOM 7836 O O . LYS C 1 118 ? -35.940 99.087 8.908 1.00 21.67 118 LYS C O 1
ATOM 7842 N N . ASN C 1 119 ? -35.616 97.046 8.027 1.00 27.53 119 ASN C N 1
ATOM 7843 C CA . ASN C 1 119 ? -37.034 96.800 7.821 1.00 30.01 119 ASN C CA 1
ATOM 7844 C C . ASN C 1 119 ? -37.802 96.424 9.109 1.00 27.77 119 ASN C C 1
ATOM 7845 O O . ASN C 1 119 ? -39.023 96.279 9.075 1.00 23.32 119 ASN C O 1
ATOM 7850 N N . SER C 1 120 ? -37.114 96.289 10.242 1.00 24.81 120 SER C N 1
ATOM 7851 C CA . SER C 1 120 ? -37.783 95.748 11.441 1.00 18.03 120 SER C CA 1
ATOM 7852 C C . SER C 1 120 ? -37.479 96.414 12.789 1.00 24.28 120 SER C C 1
ATOM 7853 O O . SER C 1 120 ? -37.173 95.727 13.776 1.00 19.21 120 SER C O 1
ATOM 7856 N N . PRO C 1 121 ? -37.623 97.744 12.867 1.00 25.99 121 PRO C N 1
ATOM 7857 C CA . PRO C 1 121 ? -37.290 98.403 14.131 1.00 22.47 121 PRO C CA 1
ATOM 7858 C C . PRO C 1 121 ? -38.227 98.004 15.266 1.00 24.06 121 PRO C C 1
ATOM 7859 O O . PRO C 1 121 ? -37.853 98.098 16.430 1.00 24.78 121 PRO C O 1
ATOM 7863 N N . PHE C 1 122 ? -39.424 97.536 14.926 1.00 23.22 122 PHE C N 1
ATOM 7864 C CA . PHE C 1 122 ? -40.438 97.201 15.924 1.00 21.28 122 PHE C CA 1
ATOM 7865 C C . PHE C 1 122 ? -40.120 95.958 16.761 1.00 19.49 122 PHE C C 1
ATOM 7866 O O . PHE C 1 122 ? -40.777 95.710 17.765 1.00 19.57 122 PHE C O 1
ATOM 7874 N N . LEU C 1 123 ? -39.134 95.165 16.360 1.00 14.21 123 LEU C N 1
ATOM 7875 C CA . LEU C 1 123 ? -38.945 93.872 17.010 1.00 15.53 123 LEU C CA 1
ATOM 7876 C C . LEU C 1 123 ? -38.423 93.949 18.448 1.00 19.39 123 LEU C C 1
ATOM 7877 O O . LEU C 1 123 ? -38.509 92.969 19.178 1.00 19.49 123 LEU C O 1
ATOM 7882 N N . SER C 1 124 ? -37.881 95.092 18.858 1.00 15.10 124 SER C N 1
ATOM 7883 C CA . SER C 1 124 ? -37.362 95.206 20.220 1.00 16.32 124 SER C CA 1
ATOM 7884 C C . SER C 1 124 ? -38.138 96.230 21.037 1.00 18.70 124 SER C C 1
ATOM 7885 O O . SER C 1 124 ? -37.775 96.519 22.179 1.00 16.72 124 SER C O 1
ATOM 7888 N N . LYS C 1 125 ? -39.218 96.761 20.475 1.00 15.78 125 LYS C N 1
ATOM 7889 C CA . LYS C 1 125 ? -39.919 97.844 21.158 1.00 20.14 125 LYS C CA 1
ATOM 7890 C C . LYS C 1 125 ? -40.681 97.387 22.400 1.00 21.84 125 LYS C C 1
ATOM 7891 O O . LYS C 1 125 ? -41.031 98.209 23.241 1.00 21.04 125 LYS C O 1
ATOM 7897 N N . PHE C 1 126 ? -40.892 96.083 22.548 1.00 19.70 126 PHE C N 1
ATOM 7898 C CA . PHE C 1 126 ? -41.514 95.553 23.755 1.00 17.99 126 PHE C CA 1
ATOM 7899 C C . PHE C 1 126 ? -40.608 95.700 24.988 1.00 21.00 126 PHE C C 1
ATOM 7900 O O . PHE C 1 126 ? -41.063 95.556 26.123 1.00 21.36 126 PHE C O 1
ATOM 7908 N N . ASN C 1 127 ? -39.320 95.948 24.768 1.00 18.28 127 ASN C N 1
ATOM 7909 C CA . ASN C 1 127 ? -38.387 96.131 25.881 1.00 18.63 127 ASN C CA 1
ATOM 7910 C C . ASN C 1 127 ? -37.992 97.598 26.000 1.00 20.14 127 ASN C C 1
ATOM 7911 O O . ASN C 1 127 ? -37.132 98.072 25.267 1.00 16.21 127 ASN C O 1
ATOM 7916 N N . PRO C 1 128 ? -38.607 98.322 26.948 1.00 16.85 128 PRO C N 1
ATOM 7917 C CA . PRO C 1 128 ? -38.361 99.762 27.064 1.00 14.12 128 PRO C CA 1
ATOM 7918 C C . PRO C 1 128 ? -36.928 100.093 27.504 1.00 14.28 128 PRO C C 1
ATOM 7919 O O . PRO C 1 128 ? -36.523 101.248 27.413 1.00 15.69 128 PRO C O 1
ATOM 7923 N N . LEU C 1 129 ? -36.168 99.095 27.938 1.00 13.09 129 LEU C N 1
ATOM 7924 C CA . LEU C 1 129 ? -34.766 99.308 28.291 1.00 13.77 129 LEU C CA 1
ATOM 7925 C C . LEU C 1 129 ? -33.915 99.566 27.046 1.00 15.61 129 LEU C C 1
ATOM 7926 O O . LEU C 1 129 ? -32.826 100.135 27.132 1.00 13.99 129 LEU C O 1
ATOM 7931 N N . VAL C 1 130 ? -34.414 99.127 25.895 1.00 14.39 130 VAL C N 1
ATOM 7932 C CA . VAL C 1 130 ? -33.829 99.489 24.606 1.00 10.87 130 VAL C CA 1
ATOM 7933 C C . VAL C 1 130 ? -34.334 100.877 24.238 1.00 15.01 130 VAL C C 1
ATOM 7934 O O . VAL C 1 130 ? -35.503 101.053 23.898 1.00 12.70 130 VAL C O 1
ATOM 7938 N N . ARG C 1 131 ? -33.462 101.872 24.328 1.00 13.25 131 ARG C N 1
ATOM 7939 C CA . ARG C 1 131 ? -33.906 103.258 24.279 1.00 13.12 131 ARG C CA 1
ATOM 7940 C C . ARG C 1 131 ? -34.067 103.780 22.854 1.00 15.62 131 ARG C C 1
ATOM 7941 O O . ARG C 1 131 ? -34.849 104.700 22.606 1.00 16.80 131 ARG C O 1
ATOM 7949 N N . GLU C 1 132 ? -33.314 103.205 21.924 1.00 15.00 132 GLU C N 1
ATOM 7950 C CA . GLU C 1 132 ? -33.398 103.606 20.520 1.00 14.70 132 GLU C CA 1
ATOM 7951 C C . GLU C 1 132 ? -33.321 102.400 19.605 1.00 14.46 132 GLU C C 1
ATOM 7952 O O . GLU C 1 132 ? -32.642 101.413 19.911 1.00 13.78 132 GLU C O 1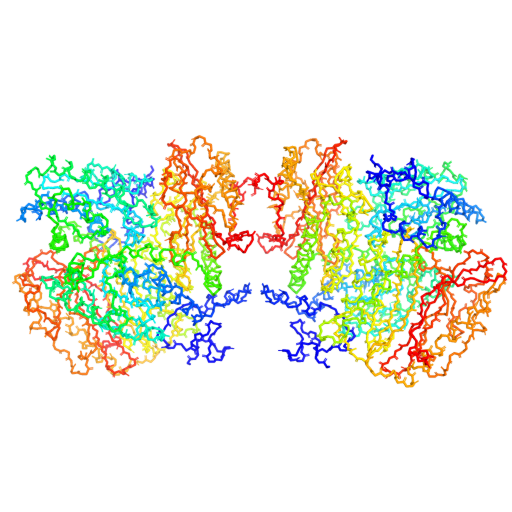
ATOM 7958 N N . GLN C 1 133 ? -34.007 102.501 18.471 1.00 14.23 133 GLN C N 1
ATOM 7959 C CA . GLN C 1 133 ? -33.924 101.508 17.422 1.00 15.87 133 GLN C CA 1
ATOM 7960 C C . GLN C 1 133 ? -33.374 102.208 16.191 1.00 16.72 133 GLN C C 1
ATOM 7961 O O . GLN C 1 133 ? -34.027 103.083 15.632 1.00 17.78 133 GLN C O 1
ATOM 7967 N N . ARG C 1 134 ? -32.165 101.830 15.795 1.00 15.45 134 ARG C N 1
ATOM 7968 C CA . ARG C 1 134 ? -31.502 102.419 14.642 1.00 13.90 134 ARG C CA 1
ATOM 7969 C C . ARG C 1 134 ? -31.286 101.353 13.580 1.00 16.20 134 ARG C C 1
ATOM 7970 O O . ARG C 1 134 ? -31.753 100.228 13.727 1.00 13.85 134 ARG C O 1
ATOM 7978 N N . SER C 1 135 ? -30.573 101.705 12.516 1.00 15.04 135 SER C N 1
ATOM 7979 C CA . SER C 1 135 ? -30.135 100.716 11.537 1.00 14.32 135 SER C CA 1
ATOM 7980 C C . SER C 1 135 ? -28.750 101.104 11.035 1.00 14.65 135 SER C C 1
ATOM 7981 O O . SER C 1 135 ? -28.255 102.185 11.359 1.00 13.19 135 SER C O 1
ATOM 7984 N N . GLY C 1 136 ? -28.127 100.221 10.259 1.00 12.84 136 GLY C N 1
ATOM 7985 C CA . GLY C 1 136 ? -26.862 100.530 9.614 1.00 14.23 136 GLY C CA 1
ATOM 7986 C C . GLY C 1 136 ? -25.621 99.972 10.281 1.00 15.40 136 GLY C C 1
ATOM 7987 O O . GLY C 1 136 ? -24.529 100.505 10.088 1.00 14.24 136 GLY C O 1
ATOM 7988 N N . ALA C 1 137 ? -25.768 98.900 11.056 1.00 13.08 137 ALA C N 1
ATOM 7989 C CA . ALA C 1 137 ? -24.609 98.255 11.679 1.00 12.73 137 ALA C CA 1
ATOM 7990 C C . ALA C 1 137 ? -24.203 97.020 10.894 1.00 12.22 137 ALA C C 1
ATOM 7991 O O . ALA C 1 137 ? -23.338 96.259 11.329 1.00 11.53 137 ALA C O 1
ATOM 7993 N N . ASP C 1 138 ? -24.808 96.838 9.723 1.00 15.45 138 ASP C N 1
ATOM 7994 C CA . ASP C 1 138 ? -24.550 95.649 8.910 1.00 13.48 138 ASP C CA 1
ATOM 7995 C C . ASP C 1 138 ? -23.312 95.833 8.044 1.00 14.12 138 ASP C C 1
ATOM 7996 O O . ASP C 1 138 ? -23.381 96.387 6.946 1.00 14.98 138 ASP C O 1
ATOM 8001 N N . LEU C 1 139 ? -22.179 95.352 8.541 1.00 11.18 139 LEU C N 1
ATOM 8002 C CA . LEU C 1 139 ? -20.886 95.634 7.914 1.00 14.13 139 LEU C CA 1
ATOM 8003 C C . LEU C 1 139 ? -20.261 94.390 7.301 1.00 11.49 139 LEU C C 1
ATOM 8004 O O . LEU C 1 139 ? -19.175 93.962 7.703 1.00 12.46 139 LEU C O 1
ATOM 8009 N N . PHE C 1 140 ? -20.943 93.792 6.338 1.00 10.15 140 PHE C N 1
ATOM 8010 C CA . PHE C 1 140 ? -20.384 92.610 5.701 1.00 13.91 140 PHE C CA 1
ATOM 8011 C C . PHE C 1 140 ? -20.696 92.656 4.212 1.00 15.19 140 PHE C C 1
ATOM 8012 O O . PHE C 1 140 ? -21.543 93.436 3.771 1.00 12.32 140 PHE C O 1
ATOM 8020 N N . TYR C 1 141 ? -19.977 91.842 3.445 1.00 12.58 141 TYR C N 1
ATOM 8021 C CA . TYR C 1 141 ? -19.925 92.009 1.995 1.00 12.06 141 TYR C CA 1
ATOM 8022 C C . TYR C 1 141 ? -21.253 91.707 1.287 1.00 13.67 141 TYR C C 1
ATOM 8023 O O . TYR C 1 141 ? -21.628 92.406 0.338 1.00 13.19 141 TYR C O 1
ATOM 8032 N N . PHE C 1 142 ? -21.961 90.673 1.728 1.00 13.27 142 PHE C N 1
ATOM 8033 C CA . PHE C 1 142 ? -23.282 90.401 1.180 1.00 12.13 142 PHE C CA 1
ATOM 8034 C C . PHE C 1 142 ? -24.155 91.660 1.243 1.00 15.13 142 PHE C C 1
ATOM 8035 O O . PHE C 1 142 ? -24.704 92.079 0.236 1.00 13.22 142 PHE C O 1
ATOM 8043 N N . ASP C 1 143 ? -24.245 92.284 2.417 1.00 14.90 143 ASP C N 1
ATOM 8044 C CA . ASP C 1 143 ? -25.150 93.412 2.599 1.00 13.92 143 ASP C CA 1
ATOM 8045 C C . ASP C 1 143 ? -24.709 94.723 1.954 1.00 13.88 143 ASP C C 1
ATOM 8046 O O . ASP C 1 143 ? -25.549 95.542 1.617 1.00 14.94 143 ASP C O 1
ATOM 8051 N N . ARG C 1 144 ? -23.409 94.950 1.804 1.00 14.74 144 ARG C N 1
ATOM 8052 C CA . ARG C 1 144 ? -22.973 96.266 1.328 1.00 13.20 144 ARG C CA 1
ATOM 8053 C C . ARG C 1 144 ? -21.930 96.245 0.216 1.00 13.83 144 ARG C C 1
ATOM 8054 O O . ARG C 1 144 ? -21.543 97.311 -0.263 1.00 13.06 144 ARG C O 1
ATOM 8062 N N . GLY C 1 145 ? -21.500 95.054 -0.198 1.00 13.46 145 GLY C N 1
ATOM 8063 C CA . GLY C 1 145 ? -20.556 94.919 -1.299 1.00 13.91 145 GLY C CA 1
ATOM 8064 C C . GLY C 1 145 ? -19.281 95.714 -1.072 1.00 12.26 145 GLY C C 1
ATOM 8065 O O . GLY C 1 145 ? -18.696 95.670 0.007 1.00 12.69 145 GLY C O 1
ATOM 8066 N N . ASP C 1 146 ? -18.868 96.470 -2.086 1.00 13.82 146 ASP C N 1
ATOM 8067 C CA . ASP C 1 146 ? -17.609 97.216 -2.028 1.00 14.45 146 ASP C CA 1
ATOM 8068 C C . ASP C 1 146 ? -17.738 98.535 -1.261 1.00 15.68 146 ASP C C 1
ATOM 8069 O O . ASP C 1 146 ? -16.802 99.337 -1.237 1.00 15.19 146 ASP C O 1
ATOM 8074 N N . LYS C 1 147 ? -18.889 98.764 -0.634 1.00 15.11 147 LYS C N 1
ATOM 8075 C CA . LYS C 1 147 ? -19.087 99.990 0.144 1.00 13.90 147 LYS C CA 1
ATOM 8076 C C . LYS C 1 147 ? -19.321 99.711 1.641 1.00 14.87 147 LYS C C 1
ATOM 8077 O O . LYS C 1 147 ? -20.021 100.472 2.330 1.00 12.97 147 LYS C O 1
ATOM 8083 N N . VAL C 1 148 ? -18.751 98.619 2.143 1.00 13.03 148 VAL C N 1
ATOM 8084 C CA . VAL C 1 148 ? -18.797 98.372 3.579 1.00 13.56 148 VAL C CA 1
ATOM 8085 C C . VAL C 1 148 ? -18.068 99.498 4.313 1.00 16.67 148 VAL C C 1
ATOM 8086 O O . VAL C 1 148 ? -18.586 100.023 5.294 1.00 15.12 148 VAL C O 1
ATOM 8090 N N . ASP C 1 149 ? -16.886 99.882 3.824 1.00 14.63 149 ASP C N 1
ATOM 8091 C CA . ASP C 1 149 ? -16.048 100.847 4.553 1.00 18.27 149 ASP C CA 1
ATOM 8092 C C . ASP C 1 149 ? -16.762 102.172 4.846 1.00 16.98 149 ASP C C 1
ATOM 8093 O O . ASP C 1 149 ? -16.657 102.709 5.955 1.00 15.86 149 ASP C O 1
ATOM 8098 N N . VAL C 1 150 ? -17.512 102.687 3.882 1.00 15.03 150 VAL C N 1
ATOM 8099 C CA . VAL C 1 150 ? -18.209 103.959 4.074 1.00 16.49 150 VAL C CA 1
ATOM 8100 C C . VAL C 1 150 ? -19.222 103.890 5.217 1.00 15.24 150 VAL C C 1
ATOM 8101 O O . VAL C 1 150 ? -19.318 104.807 6.047 1.00 16.02 150 VAL C O 1
ATOM 8105 N N . GLN C 1 151 ? -19.981 102.802 5.264 1.00 14.00 151 GLN C N 1
ATOM 8106 C CA . GLN C 1 151 ? -20.973 102.652 6.324 1.00 12.82 151 GLN C CA 1
ATOM 8107 C C . GLN C 1 151 ? -20.296 102.325 7.653 1.00 12.56 151 GLN C C 1
ATOM 8108 O O . GLN C 1 151 ? -20.797 102.683 8.727 1.00 13.61 151 GLN C O 1
ATOM 8114 N N . ALA C 1 152 ? -19.158 101.640 7.596 1.00 11.63 152 ALA C N 1
ATOM 8115 C CA . ALA C 1 152 ? -18.450 101.333 8.840 1.00 13.58 152 ALA C CA 1
ATOM 8116 C C . ALA C 1 152 ? -18.077 102.633 9.556 1.00 13.48 152 ALA C C 1
ATOM 8117 O O . ALA C 1 152 ? -18.168 102.728 10.779 1.00 11.91 152 ALA C O 1
ATOM 8119 N N . ASP C 1 153 ? -17.677 103.640 8.787 1.00 13.50 153 ASP C N 1
ATOM 8120 C CA . ASP C 1 153 ? -17.368 104.953 9.364 1.00 15.14 153 ASP C CA 1
ATOM 8121 C C . ASP C 1 153 ? -18.609 105.697 9.870 1.00 16.01 153 ASP C C 1
ATOM 8122 O O . ASP C 1 153 ? -18.561 106.347 10.919 1.00 15.18 153 ASP C O 1
ATOM 8127 N N . VAL C 1 154 ? -19.717 105.605 9.141 1.00 12.74 154 VAL C N 1
ATOM 8128 C CA . VAL C 1 154 ? -20.975 106.151 9.639 1.00 11.91 154 VAL C CA 1
ATOM 8129 C C . VAL C 1 154 ? -21.337 105.505 10.981 1.00 13.80 154 VAL C C 1
ATOM 8130 O O . VAL C 1 154 ? -21.669 106.197 11.941 1.00 13.96 154 VAL C O 1
ATOM 8134 N N . PHE C 1 155 ? -21.261 104.177 11.045 1.00 13.57 155 PHE C N 1
ATOM 8135 C CA . PHE C 1 155 ? -21.636 103.456 12.254 1.00 11.99 155 PHE C CA 1
ATOM 8136 C C . PHE C 1 155 ? -20.716 103.799 13.423 1.00 13.75 155 PHE C C 1
ATOM 8137 O O . PHE C 1 155 ? -21.186 104.080 14.533 1.00 12.63 155 PHE C O 1
ATOM 8145 N N . ALA C 1 156 ? -19.409 103.777 13.176 1.00 13.32 156 ALA C N 1
ATOM 8146 C CA . ALA C 1 156 ? -18.441 104.078 14.236 1.00 14.84 156 ALA C CA 1
ATOM 8147 C C . ALA C 1 156 ? -18.594 105.507 14.775 1.00 14.29 156 ALA C C 1
ATOM 8148 O O . ALA C 1 156 ? -18.405 105.755 15.970 1.00 12.03 156 ALA C O 1
ATOM 8150 N N . ASN C 1 157 ? -18.909 106.453 13.900 1.00 13.21 157 ASN C N 1
ATOM 8151 C CA . ASN C 1 157 ? -19.167 107.815 14.359 1.00 14.49 157 ASN C CA 1
ATOM 8152 C C . ASN C 1 157 ? -20.403 107.900 15.242 1.00 17.28 157 ASN C C 1
ATOM 8153 O O . ASN C 1 157 ? -20.443 108.690 16.195 1.00 16.45 157 ASN C O 1
ATOM 8158 N N . GLU C 1 158 ? -21.420 107.100 14.931 1.00 12.09 158 GLU C N 1
ATOM 8159 C CA . GLU C 1 158 ? -22.611 107.057 15.781 1.00 11.86 158 GLU C CA 1
ATOM 8160 C C . GLU C 1 158 ? -22.291 106.507 17.166 1.00 14.73 158 GLU C C 1
ATOM 8161 O O . GLU C 1 158 ? -22.814 107.005 18.171 1.00 12.38 158 GLU C O 1
ATOM 8167 N N . VAL C 1 159 ? -21.455 105.468 17.210 1.00 13.08 159 VAL C N 1
ATOM 8168 C CA . VAL C 1 159 ? -21.035 104.879 18.474 1.00 15.20 159 VAL C CA 1
ATOM 8169 C C . VAL C 1 159 ? -20.229 105.905 19.267 1.00 14.82 159 VAL C C 1
ATOM 8170 O O . VAL C 1 159 ? -20.394 106.028 20.489 1.00 11.88 159 VAL C O 1
ATOM 8174 N N . ARG C 1 160 ? -19.370 106.651 18.575 1.00 12.98 160 ARG C N 1
ATOM 8175 C CA . ARG C 1 160 ? -18.582 107.695 19.243 1.00 14.65 160 ARG C CA 1
ATOM 8176 C C . ARG C 1 160 ? -19.481 108.748 19.900 1.00 14.11 160 ARG C C 1
ATOM 8177 O O . ARG C 1 160 ? -19.290 109.095 21.067 1.00 15.02 160 ARG C O 1
ATOM 8185 N N . VAL C 1 161 ? -20.468 109.244 19.159 1.00 13.64 161 VAL C N 1
ATOM 8186 C CA . VAL C 1 161 ? -21.351 110.276 19.687 1.00 13.92 161 VAL C CA 1
ATOM 8187 C C . VAL C 1 161 ? -22.148 109.756 20.888 1.00 16.82 161 VAL C C 1
ATOM 8188 O O . VAL C 1 161 ? -22.263 110.448 21.905 1.00 15.53 161 VAL C O 1
ATOM 8192 N N . LEU C 1 162 ? -22.666 108.531 20.792 1.00 15.32 162 LEU C N 1
ATOM 8193 C CA . LEU C 1 162 ? -23.382 107.921 21.916 1.00 14.89 162 LEU C CA 1
ATOM 8194 C C . LEU C 1 162 ? -22.490 107.776 23.150 1.00 15.66 162 LEU C C 1
ATOM 8195 O O . LEU C 1 162 ? -22.903 108.112 24.270 1.00 14.42 162 LEU C O 1
ATOM 8200 N N . MET C 1 163 ? -21.273 107.276 22.945 1.00 12.83 163 MET C N 1
ATOM 8201 C CA . MET C 1 163 ? -20.314 107.121 24.037 1.00 13.29 163 MET C CA 1
ATOM 8202 C C . MET C 1 163 ? -19.890 108.476 24.621 1.00 14.84 163 MET C C 1
ATOM 8203 O O . MET C 1 163 ? -19.635 108.595 25.828 1.00 15.02 163 MET C O 1
ATOM 8208 N N . GLN C 1 164 ? -19.805 109.492 23.769 1.00 14.19 164 GLN C N 1
ATOM 8209 C CA . GLN C 1 164 ? -19.519 110.853 24.233 1.00 16.90 164 GLN C CA 1
ATOM 8210 C C . GLN C 1 164 ? -20.628 111.379 25.148 1.00 21.55 164 GLN C C 1
ATOM 8211 O O . GLN C 1 164 ? -20.367 112.089 26.127 1.00 16.17 164 GLN C O 1
ATOM 8217 N N . ASP C 1 165 ? -21.867 111.028 24.821 1.00 17.31 165 ASP C N 1
ATOM 8218 C CA . ASP C 1 165 ? -23.017 111.516 25.566 1.00 19.31 165 ASP C CA 1
ATOM 8219 C C . ASP C 1 165 ? -23.331 110.657 26.794 1.00 18.04 165 ASP C C 1
ATOM 8220 O O . ASP C 1 165 ? -23.820 111.173 27.794 1.00 20.19 165 ASP C O 1
ATOM 8225 N N . HIS C 1 166 ? -23.038 109.359 26.741 1.00 14.57 166 HIS C N 1
ATOM 8226 C CA . HIS C 1 166 ? -23.496 108.471 27.811 1.00 16.86 166 HIS C CA 1
ATOM 8227 C C . HIS C 1 166 ? -22.382 107.779 28.587 1.00 16.64 166 HIS C C 1
ATOM 8228 O O . HIS C 1 166 ? -22.643 107.134 29.613 1.00 15.77 166 HIS C O 1
ATOM 8235 N N . ALA C 1 167 ? -21.152 107.916 28.108 1.00 14.19 167 ALA C N 1
ATOM 8236 C CA . ALA C 1 167 ? -19.973 107.458 28.848 1.00 15.34 167 ALA C CA 1
ATOM 8237 C C . ALA C 1 167 ? -18.786 108.408 28.647 1.00 13.94 167 ALA C C 1
ATOM 8238 O O . ALA C 1 167 ? -17.682 107.959 28.321 1.00 16.16 167 ALA C O 1
ATOM 8240 N N . PRO C 1 168 ? -19.003 109.718 28.856 1.00 14.64 168 PRO C N 1
ATOM 8241 C CA . PRO C 1 168 ? -17.939 110.681 28.550 1.00 13.52 168 PRO C CA 1
ATOM 8242 C C . PRO C 1 168 ? -16.666 110.385 29.317 1.00 14.00 168 PRO C C 1
ATOM 8243 O O . PRO C 1 168 ? -16.713 109.999 30.494 1.00 17.31 168 PRO C O 1
ATOM 8247 N N . GLY C 1 169 ? -15.542 110.527 28.630 1.00 13.46 169 GLY C N 1
ATOM 8248 C CA . GLY C 1 169 ? -14.238 110.301 29.224 1.00 14.22 169 GLY C CA 1
ATOM 8249 C C . GLY C 1 169 ? -13.730 108.883 29.090 1.00 15.30 169 GLY C C 1
ATOM 8250 O O . GLY C 1 169 ? -12.549 108.623 29.321 1.00 16.27 169 GLY C O 1
ATOM 8251 N N . HIS C 1 170 ? -14.618 107.949 28.760 1.00 13.15 170 HIS C N 1
ATOM 8252 C CA . HIS C 1 170 ? -14.201 106.563 28.543 1.00 15.41 170 HIS C CA 1
ATOM 8253 C C . HIS C 1 170 ? -13.695 106.330 27.118 1.00 16.15 170 HIS C C 1
ATOM 8254 O O . HIS C 1 170 ? -14.342 106.734 26.159 1.00 18.53 170 HIS C O 1
ATOM 8261 N N . THR C 1 171 ? -12.552 105.666 26.982 1.00 15.78 171 THR C N 1
ATOM 8262 C CA . THR C 1 171 ? -12.066 105.269 25.663 1.00 18.70 171 THR C CA 1
ATOM 8263 C C . THR C 1 171 ? -12.145 103.751 25.482 1.00 16.22 171 THR C C 1
ATOM 8264 O O . THR C 1 171 ? -11.981 103.240 24.371 1.00 15.62 171 THR C O 1
ATOM 8268 N N . ARG C 1 172 ? -12.376 103.037 26.578 1.00 11.89 172 ARG C N 1
ATOM 8269 C CA . ARG C 1 172 ? -12.438 101.587 26.532 1.00 15.79 172 ARG C CA 1
ATOM 8270 C C . ARG C 1 172 ? -13.846 101.125 26.164 1.00 15.02 172 ARG C C 1
ATOM 8271 O O . ARG C 1 172 ? -14.818 101.371 26.882 1.00 14.15 172 ARG C O 1
ATOM 8279 N N . LEU C 1 173 ? -13.931 100.486 25.004 1.00 16.98 173 LEU C N 1
ATOM 8280 C CA . LEU C 1 173 ? -15.170 99.911 24.496 1.00 13.27 173 LEU C CA 1
ATOM 8281 C C . LEU C 1 173 ? -14.974 98.412 24.314 1.00 12.74 173 LEU C C 1
ATOM 8282 O O . LEU C 1 173 ? -14.151 97.983 23.512 1.00 13.04 173 LEU C O 1
ATOM 8287 N N . ALA C 1 174 ? -15.711 97.619 25.085 1.00 11.85 174 ALA C N 1
ATOM 8288 C CA . ALA C 1 174 ? -15.667 96.169 24.944 1.00 11.05 174 ALA C CA 1
ATOM 8289 C C . ALA C 1 174 ? -16.515 95.756 23.741 1.00 10.57 174 ALA C C 1
ATOM 8290 O O . ALA C 1 174 ? -17.607 96.276 23.533 1.00 10.88 174 ALA C O 1
ATOM 8292 N N . VAL C 1 175 ? -15.991 94.841 22.934 1.00 12.40 175 VAL C N 1
ATOM 8293 C CA . VAL C 1 175 ? -16.708 94.352 21.754 1.00 9.84 175 VAL C CA 1
ATOM 8294 C C . VAL C 1 175 ? -16.632 92.828 21.752 1.00 10.51 175 VAL C C 1
ATOM 8295 O O . VAL C 1 175 ? -15.541 92.266 21.911 1.00 10.26 175 VAL C O 1
ATOM 8299 N N . ASP C 1 176 ? -17.758 92.140 21.588 1.00 9.86 176 ASP C N 1
ATOM 8300 C CA . ASP C 1 176 ? -17.668 90.684 21.615 1.00 9.98 176 ASP C CA 1
ATOM 8301 C C . ASP C 1 176 ? -16.989 90.158 20.349 1.00 13.10 176 ASP C C 1
ATOM 8302 O O . ASP C 1 176 ? -16.037 89.366 20.429 1.00 13.54 176 ASP C O 1
ATOM 8307 N N . LYS C 1 177 ? -17.462 90.604 19.189 1.00 12.31 177 LYS C N 1
ATOM 8308 C CA . LYS C 1 177 ? -16.906 90.170 17.907 1.00 13.68 177 LYS C CA 1
ATOM 8309 C C . LYS C 1 177 ? -17.407 91.116 16.833 1.00 16.54 177 LYS C C 1
ATOM 8310 O O . LYS C 1 177 ? -18.601 91.417 16.783 1.00 17.86 177 LYS C O 1
ATOM 8316 N N . ILE C 1 178 ? -16.509 91.591 15.974 1.00 13.55 178 ILE C N 1
ATOM 8317 C CA . ILE C 1 178 ? -16.905 92.539 14.949 1.00 14.40 178 ILE C CA 1
ATOM 8318 C C . ILE C 1 178 ? -16.095 92.297 13.679 1.00 11.83 178 ILE C C 1
ATOM 8319 O O . ILE C 1 178 ? -14.955 91.853 13.741 1.00 11.13 178 ILE C O 1
ATOM 8324 N N . MET C 1 179 ? -16.692 92.573 12.528 1.00 11.18 179 MET C N 1
ATOM 8325 C CA . MET C 1 179 ? -15.963 92.484 11.265 1.00 13.13 179 MET C CA 1
ATOM 8326 C C . MET C 1 179 ? -14.813 93.490 11.233 1.00 14.27 179 MET C C 1
ATOM 8327 O O . MET C 1 179 ? -14.882 94.541 11.867 1.00 11.40 179 MET C O 1
ATOM 8332 N N . LEU C 1 180 ? -13.761 93.165 10.490 1.00 15.71 180 LEU C N 1
ATOM 8333 C CA . LEU C 1 180 ? -12.549 93.971 10.494 1.00 14.34 180 LEU C CA 1
ATOM 8334 C C . LEU C 1 180 ? -12.799 95.434 10.074 1.00 14.43 180 LEU C C 1
ATOM 8335 O O . LEU C 1 180 ? -12.229 96.344 10.669 1.00 16.10 180 LEU C O 1
ATOM 8340 N N . HIS C 1 181 ? -13.654 95.665 9.075 1.00 14.69 181 HIS C N 1
ATOM 8341 C CA . HIS C 1 181 ? -14.002 97.044 8.688 1.00 14.46 181 HIS C CA 1
ATOM 8342 C C . HIS C 1 181 ? -14.565 97.806 9.896 1.00 18.69 181 HIS C C 1
ATOM 8343 O O . HIS C 1 181 ? -14.263 98.984 10.112 1.00 14.61 181 HIS C O 1
ATOM 8350 N N . GLY C 1 182 ? -15.387 97.128 10.685 1.00 11.82 182 GLY C N 1
ATOM 8351 C CA . GLY C 1 182 ? -15.960 97.764 11.860 1.00 14.54 182 GLY C CA 1
ATOM 8352 C C . GLY C 1 182 ? -14.908 98.034 12.917 1.00 12.33 182 GLY C C 1
ATOM 8353 O O . GLY C 1 182 ? -14.935 99.069 13.592 1.00 12.14 182 GLY C O 1
ATOM 8354 N N . LEU C 1 183 ? -13.983 97.091 13.081 1.00 14.81 183 LEU C N 1
ATOM 8355 C CA . LEU C 1 183 ? -12.910 97.249 14.058 1.00 13.79 183 LEU C CA 1
ATOM 8356 C C . LEU C 1 183 ? -12.036 98.454 13.705 1.00 15.17 183 LEU C C 1
ATOM 8357 O O . LEU C 1 183 ? -11.762 99.309 14.548 1.00 14.17 183 LEU C O 1
ATOM 8362 N N . ARG C 1 184 ? -11.607 98.516 12.450 1.00 15.05 184 ARG C N 1
ATOM 8363 C CA . ARG C 1 184 ? -10.779 99.617 11.974 1.00 16.09 184 ARG C CA 1
ATOM 8364 C C . ARG C 1 184 ? -11.485 100.955 12.167 1.00 14.15 184 ARG C C 1
ATOM 8365 O O . ARG C 1 184 ? -10.870 101.934 12.581 1.00 15.37 184 ARG C O 1
ATOM 8373 N N . ALA C 1 185 ? -12.784 100.995 11.891 1.00 12.50 185 ALA C N 1
ATOM 8374 C CA . ALA C 1 185 ? -13.520 102.255 11.996 1.00 11.31 185 ALA C CA 1
ATOM 8375 C C . ALA C 1 185 ? -13.651 102.707 13.452 1.00 14.67 185 ALA C C 1
ATOM 8376 O O . ALA C 1 185 ? -13.530 103.890 13.752 1.00 13.21 185 ALA C O 1
ATOM 8378 N N . LEU C 1 186 ? -13.893 101.765 14.358 1.00 11.03 186 LEU C N 1
ATOM 8379 C CA . LEU C 1 186 ? -14.001 102.114 15.783 1.00 11.78 186 LEU C CA 1
ATOM 8380 C C . LEU C 1 186 ? -12.688 102.628 16.353 1.00 14.98 186 LEU C C 1
ATOM 8381 O O . LEU C 1 186 ? -12.665 103.623 17.080 1.00 14.77 186 LEU C O 1
ATOM 8386 N N . GLU C 1 187 ? -11.594 101.950 16.026 1.00 14.48 187 GLU C N 1
ATOM 8387 C CA . GLU C 1 187 ? -10.279 102.395 16.469 1.00 17.40 187 GLU C CA 1
ATOM 8388 C C . GLU C 1 187 ? -9.944 103.767 15.876 1.00 16.66 187 GLU C C 1
ATOM 8389 O O . GLU C 1 187 ? -9.324 104.603 16.533 1.00 17.77 187 GLU C O 1
ATOM 8395 N N . ALA C 1 188 ? -10.390 104.014 14.650 1.00 13.91 188 ALA C N 1
ATOM 8396 C CA . ALA C 1 188 ? -10.191 105.329 14.038 1.00 16.30 188 ALA C CA 1
ATOM 8397 C C . ALA C 1 188 ? -10.938 106.427 14.807 1.00 19.89 188 ALA C C 1
ATOM 8398 O O . ALA C 1 188 ? -10.589 107.602 14.724 1.00 16.28 188 ALA C O 1
ATOM 8400 N N . GLN C 1 189 ? -11.963 106.051 15.560 1.00 15.91 189 GLN C N 1
ATOM 8401 C CA . GLN C 1 189 ? -12.682 107.030 16.374 1.00 16.09 189 GLN C CA 1
ATOM 8402 C C . GLN C 1 189 ? -12.075 107.219 17.763 1.00 20.65 189 GLN C C 1
ATOM 8403 O O . GLN C 1 189 ? -12.609 107.971 18.575 1.00 17.46 189 GLN C O 1
ATOM 8409 N N . GLY C 1 190 ? -10.965 106.538 18.034 1.00 17.94 190 GLY C N 1
ATOM 8410 C CA . GLY C 1 190 ? -10.261 106.714 19.294 1.00 15.58 190 GLY C CA 1
ATOM 8411 C C . GLY C 1 190 ? -10.580 105.700 20.384 1.00 19.74 190 GLY C C 1
ATOM 8412 O O . GLY C 1 190 ? -10.171 105.876 21.537 1.00 16.34 190 GLY C O 1
ATOM 8413 N N . PHE C 1 191 ? -11.306 104.640 20.038 1.00 16.06 191 PHE C N 1
ATOM 8414 C CA . PHE C 1 191 ? -11.637 103.616 21.025 1.00 15.65 191 PHE C CA 1
ATOM 8415 C C . PHE C 1 191 ? -10.519 102.607 21.215 1.00 16.58 191 PHE C C 1
ATOM 8416 O O . PHE C 1 191 ? -9.874 102.186 20.260 1.00 13.53 191 PHE C O 1
ATOM 8424 N N . GLU C 1 192 ? -10.312 102.203 22.460 1.00 15.02 192 GLU C N 1
ATOM 8425 C CA . GLU C 1 192 ? -9.495 101.036 22.740 1.00 16.22 192 GLU C CA 1
ATOM 8426 C C . GLU C 1 192 ? -10.433 99.837 22.856 1.00 13.96 192 GLU C C 1
ATOM 8427 O O . GLU C 1 192 ? -11.282 99.799 23.742 1.00 11.84 192 GLU C O 1
ATOM 8433 N N . ILE C 1 193 ? -10.285 98.866 21.964 1.00 16.02 193 ILE C N 1
ATOM 8434 C CA . ILE C 1 193 ? -11.224 97.744 21.911 1.00 14.62 193 ILE C CA 1
ATOM 8435 C C . ILE C 1 193 ? -10.855 96.653 22.907 1.00 16.74 193 ILE C C 1
ATOM 8436 O O . ILE C 1 193 ? -9.776 96.071 22.827 1.00 15.48 193 ILE C O 1
ATOM 8441 N N . MET C 1 194 ? -11.753 96.389 23.854 1.00 13.99 194 MET C N 1
ATOM 8442 C CA . MET C 1 194 ? -11.520 95.396 24.902 1.00 13.98 194 MET C CA 1
ATOM 8443 C C . MET C 1 194 ? -12.255 94.090 24.579 1.00 15.77 194 MET C C 1
ATOM 8444 O O . MET C 1 194 ? -13.135 94.075 23.717 1.00 13.71 194 MET C O 1
ATOM 8449 N N . GLU C 1 195 ? -11.898 92.999 25.263 1.00 14.97 195 GLU C N 1
ATOM 8450 C CA . GLU C 1 195 ? -12.505 91.690 24.986 1.00 14.32 195 GLU C CA 1
ATOM 8451 C C . GLU C 1 195 ? -13.935 91.642 25.535 1.00 12.76 195 GLU C C 1
ATOM 8452 O O . GLU C 1 195 ? -14.150 91.542 26.748 1.00 13.77 195 GLU C O 1
ATOM 8458 N N . GLY C 1 196 ? -14.913 91.749 24.644 1.00 11.47 196 GLY C N 1
ATOM 8459 C CA . GLY C 1 196 ? -16.304 91.775 25.059 1.00 11.44 196 GLY C CA 1
ATOM 8460 C C . GLY C 1 196 ? -16.812 90.468 25.643 1.00 10.56 196 GLY C C 1
ATOM 8461 O O . GLY C 1 196 ? -17.682 90.478 26.527 1.00 13.09 196 GLY C O 1
ATOM 8462 N N . GLU C 1 197 ? -16.279 89.345 25.175 1.00 11.57 197 GLU C N 1
ATOM 8463 C CA . GLU C 1 197 ? -16.724 88.037 25.681 1.00 12.60 197 GLU C CA 1
ATOM 8464 C C . GLU C 1 197 ? -16.341 87.815 27.147 1.00 13.07 197 GLU C C 1
ATOM 8465 O O . GLU C 1 197 ? -17.031 87.098 27.873 1.00 13.98 197 GLU C O 1
ATOM 8471 N N . GLU C 1 198 ? -15.234 88.408 27.580 1.00 13.17 198 GLU C N 1
ATOM 8472 C CA . GLU C 1 198 ? -14.853 88.294 28.991 1.00 14.41 198 GLU C CA 1
ATOM 8473 C C . GLU C 1 198 ? -15.934 88.960 29.855 1.00 15.19 198 GLU C C 1
ATOM 8474 O O . GLU C 1 198 ? -16.220 88.511 30.969 1.00 16.71 198 GLU C O 1
ATOM 8480 N N . VAL C 1 199 ? -16.544 90.018 29.325 1.00 10.73 199 VAL C N 1
ATOM 8481 C CA . VAL C 1 199 ? -17.644 90.698 30.001 1.00 11.33 199 VAL C CA 1
ATOM 8482 C C . VAL C 1 199 ? -18.953 89.895 29.934 1.00 13.00 199 VAL C C 1
ATOM 8483 O O . VAL C 1 199 ? -19.624 89.695 30.949 1.00 11.90 199 VAL C O 1
ATOM 8487 N N . THR C 1 200 ? -19.322 89.439 28.743 1.00 10.56 200 THR C N 1
ATOM 8488 C CA . THR C 1 200 ? -20.627 88.813 28.555 1.00 11.86 200 THR C CA 1
ATOM 8489 C C . THR C 1 200 ? -20.703 87.427 29.182 1.00 13.82 200 THR C C 1
ATOM 8490 O O . THR C 1 200 ? -21.718 87.084 29.783 1.00 13.36 200 THR C O 1
ATOM 8494 N N . GLU C 1 201 ? -19.640 86.639 29.044 1.00 9.24 201 GLU C N 1
ATOM 8495 C CA . GLU C 1 201 ? -19.644 85.279 29.566 1.00 13.39 201 GLU C CA 1
ATOM 8496 C C . GLU C 1 201 ? -19.743 85.294 31.088 1.00 14.87 201 GLU C C 1
ATOM 8497 O O . GLU C 1 201 ? -20.511 84.531 31.675 1.00 16.87 201 GLU C O 1
ATOM 8503 N N . LYS C 1 202 ? -18.971 86.164 31.728 1.00 11.64 202 LYS C N 1
ATOM 8504 C CA . LYS C 1 202 ? -18.991 86.236 33.192 1.00 13.87 202 LYS C CA 1
ATOM 8505 C C . LYS C 1 202 ? -20.301 86.812 33.708 1.00 12.69 202 LYS C C 1
ATOM 8506 O O . LYS C 1 202 ? -20.770 86.437 34.786 1.00 15.48 202 LYS C O 1
ATOM 8512 N N . THR C 1 203 ? -20.901 87.723 32.953 1.00 11.71 203 THR C N 1
ATOM 8513 C CA . THR C 1 203 ? -22.184 88.271 33.361 1.00 12.48 203 THR C CA 1
ATOM 8514 C C . THR C 1 203 ? -23.298 87.212 33.245 1.00 14.04 203 THR C C 1
ATOM 8515 O O . THR C 1 203 ? -24.085 87.003 34.175 1.00 10.25 203 THR C O 1
ATOM 8519 N N . ARG C 1 204 ? -23.351 86.542 32.104 1.00 11.69 204 ARG C N 1
ATOM 8520 C CA . ARG C 1 204 ? -24.372 85.523 31.859 1.00 13.46 204 ARG C CA 1
ATOM 8521 C C . ARG C 1 204 ? -24.244 84.304 32.763 1.00 14.13 204 ARG C C 1
ATOM 8522 O O . ARG C 1 204 ? -25.200 83.553 32.927 1.00 15.72 204 ARG C O 1
ATOM 8530 N N . ALA C 1 205 ? -23.054 84.098 33.317 1.00 16.16 205 ALA C N 1
ATOM 8531 C CA . ALA C 1 205 ? -22.780 82.927 34.138 1.00 16.57 205 ALA C CA 1
ATOM 8532 C C . ALA C 1 205 ? -23.670 82.856 35.383 1.00 17.53 205 ALA C C 1
ATOM 8533 O O . ALA C 1 205 ? -23.921 81.768 35.887 1.00 16.40 205 ALA C O 1
ATOM 8535 N N . ILE C 1 206 ? -24.132 84.004 35.884 1.00 15.02 206 ILE C N 1
ATOM 8536 C CA . ILE C 1 206 ? -25.003 84.006 37.065 1.00 15.78 206 ILE C CA 1
ATOM 8537 C C . ILE C 1 206 ? -26.447 84.305 36.715 1.00 14.80 206 ILE C C 1
ATOM 8538 O O . ILE C 1 206 ? -26.783 85.442 36.378 1.00 16.94 206 ILE C O 1
ATOM 8543 N N . LYS C 1 207 ? -27.307 83.300 36.833 1.00 14.30 207 LYS C N 1
ATOM 8544 C CA . LYS C 1 207 ? -28.722 83.475 36.521 1.00 15.41 207 LYS C CA 1
ATOM 8545 C C . LYS C 1 207 ? -29.496 84.080 37.678 1.00 16.77 207 LYS C C 1
ATOM 8546 O O . LYS C 1 207 ? -29.351 83.653 38.823 1.00 13.67 207 LYS C O 1
ATOM 8552 N N . GLY C 1 208 ? -30.329 85.070 37.373 1.00 13.97 208 GLY C N 1
ATOM 8553 C CA . GLY C 1 208 ? -31.248 85.612 38.355 1.00 14.05 208 GLY C CA 1
ATOM 8554 C C . GLY C 1 208 ? -32.428 84.682 38.555 1.00 14.82 208 GLY C C 1
ATOM 8555 O O . GLY C 1 208 ? -32.557 83.683 37.849 1.00 14.53 208 GLY C O 1
ATOM 8556 N N . PRO C 1 209 ? -33.289 84.999 39.533 1.00 20.78 209 PRO C N 1
ATOM 8557 C CA . PRO C 1 209 ? -34.427 84.131 39.869 1.00 14.99 209 PRO C CA 1
ATOM 8558 C C . PRO C 1 209 ? -35.345 83.872 38.674 1.00 13.55 209 PRO C C 1
ATOM 8559 O O . PRO C 1 209 ? -35.764 82.736 38.465 1.00 13.76 209 PRO C O 1
ATOM 8563 N N . ASP C 1 210 ? -35.633 84.894 37.882 1.00 14.34 210 ASP C N 1
ATOM 8564 C CA . ASP C 1 210 ? -36.538 84.699 36.762 1.00 12.29 210 ASP C CA 1
ATOM 8565 C C . ASP C 1 210 ? -35.918 83.875 35.642 1.00 16.08 210 ASP C C 1
ATOM 8566 O O . ASP C 1 210 ? -36.606 83.081 35.007 1.00 12.99 210 ASP C O 1
ATOM 8571 N N . GLU C 1 211 ? -34.623 84.050 35.402 1.00 15.24 211 GLU C N 1
ATOM 8572 C CA . GLU C 1 211 ? -33.931 83.202 34.436 1.00 12.78 211 GLU C CA 1
ATOM 8573 C C . GLU C 1 211 ? -33.972 81.737 34.852 1.00 13.77 211 GLU C C 1
ATOM 8574 O O . GLU C 1 211 ? -34.082 80.843 34.006 1.00 10.86 211 GLU C O 1
ATOM 8580 N N . ILE C 1 212 ? -33.872 81.487 36.157 1.00 10.45 212 ILE C N 1
ATOM 8581 C CA . ILE C 1 212 ? -33.915 80.115 36.643 1.00 11.79 212 ILE C CA 1
ATOM 8582 C C . ILE C 1 212 ? -35.311 79.528 36.418 1.00 10.82 212 ILE C C 1
ATOM 8583 O O . ILE C 1 212 ? -35.434 78.392 35.975 1.00 13.63 212 ILE C O 1
ATOM 8588 N N . LEU C 1 213 ? -36.354 80.316 36.684 1.00 11.22 213 LEU C N 1
ATOM 8589 C CA . LEU C 1 213 ? -37.724 79.891 36.406 1.00 11.55 213 LEU C CA 1
ATOM 8590 C C . LEU C 1 213 ? -37.905 79.599 34.910 1.00 13.97 213 LEU C C 1
ATOM 8591 O O . LEU C 1 213 ? -38.518 78.596 34.527 1.00 13.92 213 LEU C O 1
ATOM 8596 N N . ALA C 1 214 ? -37.365 80.467 34.064 1.00 12.48 214 ALA C N 1
ATOM 8597 C CA . ALA C 1 214 ? -37.475 80.246 32.620 1.00 9.40 214 ALA C CA 1
ATOM 8598 C C . ALA C 1 214 ? -36.777 78.948 32.234 1.00 12.10 214 ALA C C 1
ATOM 8599 O O . ALA C 1 214 ? -37.302 78.164 31.442 1.00 15.58 214 ALA C O 1
ATOM 8601 N N . MET C 1 215 ? -35.605 78.702 32.812 1.00 11.72 215 MET C N 1
ATOM 8602 C CA . MET C 1 215 ? -34.876 77.475 32.521 1.00 13.32 215 MET C CA 1
ATOM 8603 C C . MET C 1 215 ? -35.619 76.214 33.003 1.00 13.97 215 MET C C 1
ATOM 8604 O O . MET C 1 215 ? -35.597 75.186 32.339 1.00 11.86 215 MET C O 1
ATOM 8609 N N . ARG C 1 216 ? -36.264 76.287 34.162 1.00 13.26 216 ARG C N 1
ATOM 8610 C CA . ARG C 1 216 ? -37.071 75.159 34.627 1.00 13.46 216 ARG C CA 1
ATOM 8611 C C . ARG C 1 216 ? -38.179 74.832 33.619 1.00 12.64 216 ARG C C 1
ATOM 8612 O O . ARG C 1 216 ? -38.426 73.666 33.299 1.00 13.23 216 ARG C O 1
ATOM 8620 N N . CYS C 1 217 ? -38.850 75.868 33.137 1.00 11.67 217 CYS C N 1
ATOM 8621 C CA . CYS C 1 217 ? -39.870 75.699 32.116 1.00 16.19 217 CYS C CA 1
ATOM 8622 C C . CYS C 1 217 ? -39.281 75.116 30.824 1.00 16.56 217 CYS C C 1
ATOM 8623 O O . CYS C 1 217 ? -39.800 74.134 30.283 1.00 12.43 217 CYS C O 1
ATOM 8626 N N . ALA C 1 218 ? -38.193 75.712 30.339 1.00 14.41 218 ALA C N 1
ATOM 8627 C CA . ALA C 1 218 ? -37.547 75.211 29.122 1.00 12.52 218 ALA C CA 1
ATOM 8628 C C . ALA C 1 218 ? -37.130 73.749 29.289 1.00 14.83 218 ALA C C 1
ATOM 8629 O O . ALA C 1 218 ? -37.346 72.916 28.393 1.00 12.39 218 ALA C O 1
ATOM 8631 N N . SER C 1 219 ? -36.558 73.424 30.447 1.00 12.42 219 SER C N 1
ATOM 8632 C CA . SER C 1 219 ? -36.158 72.044 30.710 1.00 15.67 219 SER C CA 1
ATOM 8633 C C . SER C 1 219 ? -37.351 71.073 30.650 1.00 15.38 219 SER C C 1
ATOM 8634 O O . SER C 1 219 ? -37.232 69.966 30.115 1.00 13.77 219 SER C O 1
ATOM 8637 N N . HIS C 1 220 ? -38.493 71.486 31.197 1.00 14.58 220 HIS C N 1
ATOM 8638 C CA . HIS C 1 220 ? -39.687 70.642 31.159 1.00 16.04 220 HIS C CA 1
ATOM 8639 C C . HIS C 1 220 ? -40.168 70.443 29.725 1.00 15.04 220 HIS C C 1
ATOM 8640 O O . HIS C 1 220 ? -40.518 69.333 29.334 1.00 14.46 220 HIS C O 1
ATOM 8647 N N . ALA C 1 221 ? -40.190 71.519 28.947 1.00 13.06 221 ALA C N 1
ATOM 8648 C CA . ALA C 1 221 ? -40.622 71.428 27.546 1.00 13.89 221 ALA C CA 1
ATOM 8649 C C . ALA C 1 221 ? -39.697 70.517 26.742 1.00 15.09 221 ALA C C 1
ATOM 8650 O O . ALA C 1 221 ? -40.158 69.667 25.970 1.00 16.05 221 ALA C O 1
ATOM 8652 N N . CYS C 1 222 ? -38.395 70.685 26.930 1.00 13.29 222 CYS C N 1
ATOM 8653 C CA . CYS C 1 222 ? -37.430 69.866 26.217 1.00 14.99 222 CYS C CA 1
ATOM 8654 C C . CYS C 1 222 ? -37.558 68.398 26.619 1.00 15.69 222 CYS C C 1
ATOM 8655 O O . CYS C 1 222 ? -37.471 67.514 25.773 1.00 14.07 222 CYS C O 1
ATOM 8658 N N . GLU C 1 223 ? -37.754 68.132 27.910 1.00 14.43 223 GLU C N 1
ATOM 8659 C CA . GLU C 1 223 ? -37.866 66.746 28.352 1.00 15.26 223 GLU C CA 1
ATOM 8660 C C . GLU C 1 223 ? -39.122 66.093 27.773 1.00 13.96 223 GLU C C 1
ATOM 8661 O O . GLU C 1 223 ? -39.100 64.914 27.420 1.00 14.27 223 GLU C O 1
ATOM 8667 N N . THR C 1 224 ? -40.198 66.870 27.668 1.00 11.39 224 THR C N 1
ATOM 8668 C CA . THR C 1 224 ? -41.423 66.423 27.008 1.00 17.58 224 THR C CA 1
ATOM 8669 C C . THR C 1 224 ? -41.175 66.088 25.535 1.00 19.00 224 THR C C 1
ATOM 8670 O O . THR C 1 224 ? -41.664 65.085 25.015 1.00 17.70 224 THR C O 1
ATOM 8674 N N . ALA C 1 225 ? -40.398 66.934 24.867 1.00 15.43 225 ALA C N 1
ATOM 8675 C CA . ALA C 1 225 ? -40.126 66.744 23.450 1.00 16.62 225 ALA C CA 1
ATOM 8676 C C . ALA C 1 225 ? -39.287 65.488 23.240 1.00 14.01 225 ALA C C 1
ATOM 8677 O O . ALA C 1 225 ? -39.521 64.726 22.299 1.00 17.46 225 ALA C O 1
ATOM 8679 N N . VAL C 1 226 ? -38.328 65.263 24.133 1.00 15.37 226 VAL C N 1
ATOM 8680 C CA . VAL C 1 226 ? -37.484 64.070 24.066 1.00 17.90 226 VAL C CA 1
ATOM 8681 C C . VAL C 1 226 ? -38.300 62.804 24.319 1.00 18.62 226 VAL C C 1
ATOM 8682 O O . VAL C 1 226 ? -38.048 61.749 23.718 1.00 17.15 226 VAL C O 1
ATOM 8686 N N . ALA C 1 227 ? -39.281 62.908 25.207 1.00 16.15 227 ALA C N 1
ATOM 8687 C CA . ALA C 1 227 ? -40.145 61.763 25.489 1.00 18.92 227 ALA C CA 1
ATOM 8688 C C . ALA C 1 227 ? -40.987 61.407 24.259 1.00 17.26 227 ALA C C 1
ATOM 8689 O O . ALA C 1 227 ? -41.233 60.236 23.993 1.00 19.19 227 ALA C O 1
ATOM 8691 N N . GLU C 1 228 ? -41.420 62.415 23.504 1.00 17.41 228 GLU C N 1
ATOM 8692 C CA . GLU C 1 228 ? -42.098 62.159 22.230 1.00 19.36 228 GLU C CA 1
ATOM 8693 C C . GLU C 1 228 ? -41.156 61.456 21.251 1.00 20.77 228 GLU C C 1
ATOM 8694 O O . GLU C 1 228 ? -41.533 60.488 20.583 1.00 17.89 228 GLU C O 1
ATOM 8700 N N . MET C 1 229 ? -39.918 61.933 21.189 1.00 17.77 229 MET C N 1
ATOM 8701 C CA . MET C 1 229 ? -38.910 61.302 20.351 1.00 18.35 229 MET C CA 1
ATOM 8702 C C . MET C 1 229 ? -38.637 59.853 20.779 1.00 20.42 229 MET C C 1
ATOM 8703 O O . MET C 1 229 ? -38.507 58.969 19.927 1.00 16.55 229 MET C O 1
ATOM 8708 N N . GLU C 1 230 ? -38.549 59.606 22.088 1.00 15.85 230 GLU C N 1
ATOM 8709 C CA . GLU C 1 230 ? -38.284 58.249 22.578 1.00 16.02 230 GLU C CA 1
ATOM 8710 C C . GLU C 1 230 ? -39.423 57.294 22.225 1.00 15.01 230 GLU C C 1
ATOM 8711 O O . GLU C 1 230 ? -39.187 56.149 21.868 1.00 18.60 230 GLU C O 1
ATOM 8717 N N . LYS C 1 231 ? -40.651 57.776 22.344 1.00 15.44 231 LYS C N 1
ATOM 8718 C CA . LYS C 1 231 ? -41.829 57.003 21.983 1.00 17.44 231 LYS C CA 1
ATOM 8719 C C . LYS C 1 231 ? -41.788 56.642 20.494 1.00 21.73 231 LYS C C 1
ATOM 8720 O O . LYS C 1 231 ? -42.073 55.503 20.101 1.00 17.80 231 LYS C O 1
ATOM 8726 N N . PHE C 1 232 ? -41.415 57.615 19.667 1.00 18.02 232 PHE C N 1
ATOM 8727 C CA . PHE C 1 232 ? -41.324 57.382 18.229 1.00 18.24 232 PHE C CA 1
ATOM 8728 C C . PHE C 1 232 ? -40.245 56.347 17.937 1.00 17.94 232 PHE C C 1
ATOM 8729 O O . PHE C 1 232 ? -40.485 55.379 17.207 1.00 17.73 232 PHE C O 1
ATOM 8737 N N . ALA C 1 233 ? -39.067 56.543 18.525 1.00 16.32 233 ALA C N 1
ATOM 8738 C CA . ALA C 1 233 ? -37.928 55.658 18.285 1.00 16.31 233 ALA C CA 1
ATOM 8739 C C . ALA C 1 233 ? -38.229 54.218 18.692 1.00 20.62 233 ALA C C 1
ATOM 8740 O O . ALA C 1 233 ? -37.915 53.284 17.960 1.00 18.47 233 ALA C O 1
ATOM 8742 N N . ARG C 1 234 ? -38.828 54.031 19.865 1.00 16.41 234 ARG C N 1
ATOM 8743 C CA . ARG C 1 234 ? -39.059 52.674 20.343 1.00 19.83 234 ARG C CA 1
ATOM 8744 C C . ARG C 1 234 ? -40.137 51.987 19.506 1.00 20.97 234 ARG C C 1
ATOM 8745 O O . ARG C 1 234 ? -40.111 50.768 19.324 1.00 26.18 234 ARG C O 1
ATOM 8753 N N . ALA C 1 235 ? -41.057 52.770 18.959 1.00 19.10 235 ALA C N 1
ATOM 8754 C CA . ALA C 1 235 ? -42.124 52.198 18.147 1.00 20.59 235 ALA C CA 1
ATOM 8755 C C . ALA C 1 235 ? -41.708 51.908 16.704 1.00 23.34 235 ALA C C 1
ATOM 8756 O O . ALA C 1 235 ? -42.343 51.085 16.046 1.00 25.22 235 ALA C O 1
ATOM 8758 N N . HIS C 1 236 ? -40.656 52.557 16.200 1.00 22.07 236 HIS C N 1
ATOM 8759 C CA . HIS C 1 236 ? -40.367 52.477 14.761 1.00 19.27 236 HIS C CA 1
ATOM 8760 C C . HIS C 1 236 ? -38.962 52.016 14.378 1.00 23.75 236 HIS C C 1
ATOM 8761 O O . HIS C 1 236 ? -38.742 51.586 13.246 1.00 27.23 236 HIS C O 1
ATOM 8768 N N . VAL C 1 237 ? -38.007 52.117 15.294 1.00 21.80 237 VAL C N 1
ATOM 8769 C CA . VAL C 1 237 ? -36.648 51.664 14.999 1.00 23.55 237 VAL C CA 1
ATOM 8770 C C . VAL C 1 237 ? -36.647 50.193 14.589 1.00 26.26 237 VAL C C 1
ATOM 8771 O O . VAL C 1 237 ? -37.298 49.368 15.219 1.00 25.08 237 VAL C O 1
ATOM 8775 N N . GLY C 1 238 ? -35.934 49.875 13.515 1.00 24.98 238 GLY C N 1
ATOM 8776 C CA . GLY C 1 238 ? -35.818 48.500 13.074 1.00 29.85 238 GLY C CA 1
ATOM 8777 C C . GLY C 1 238 ? -36.940 48.046 12.160 1.00 31.77 238 GLY C C 1
ATOM 8778 O O . GLY C 1 238 ? -37.104 46.847 11.938 1.00 33.77 238 GLY C O 1
ATOM 8779 N N . ASP C 1 239 ? -37.709 48.989 11.622 1.00 25.68 239 ASP C N 1
ATOM 8780 C CA . ASP C 1 239 ? -38.730 48.645 10.638 1.00 24.24 239 ASP C CA 1
ATOM 8781 C C . ASP C 1 239 ? -38.151 48.633 9.224 1.00 24.13 239 ASP C C 1
ATOM 8782 O O . ASP C 1 239 ? -38.886 48.493 8.254 1.00 27.61 239 ASP C O 1
ATOM 8787 N N . GLY C 1 240 ? -36.834 48.793 9.113 1.00 26.30 240 GLY C N 1
ATOM 8788 C CA . GLY C 1 240 ? -36.168 48.791 7.820 1.00 22.53 240 GLY C CA 1
ATOM 8789 C C . GLY C 1 240 ? -36.288 50.092 7.045 1.00 24.08 240 GLY C C 1
ATOM 8790 O O . GLY C 1 240 ? -35.760 50.217 5.942 1.00 26.00 240 GLY C O 1
ATOM 8791 N N . LYS C 1 241 ? -36.984 51.069 7.616 1.00 23.14 241 LYS C N 1
ATOM 8792 C CA . LYS C 1 241 ? -37.207 52.342 6.941 1.00 24.96 241 LYS C CA 1
ATOM 8793 C C . LYS C 1 241 ? -36.785 53.555 7.779 1.00 25.32 241 LYS C C 1
ATOM 8794 O O . LYS C 1 241 ? -36.245 54.529 7.259 1.00 21.49 241 LYS C O 1
ATOM 8800 N N . THR C 1 242 ? -36.969 53.494 9.078 1.00 21.25 242 THR C N 1
ATOM 8801 C CA . THR C 1 242 ? -36.797 54.639 9.924 1.00 16.93 242 THR C CA 1
ATOM 8802 C C . THR C 1 242 ? -35.349 55.017 10.112 1.00 16.61 242 THR C C 1
ATOM 8803 O O . THR C 1 242 ? -34.570 54.231 10.524 1.00 18.83 242 THR C O 1
ATOM 8807 N N . SER C 1 243 ? -35.023 56.239 9.734 1.00 18.09 243 SER C N 1
ATOM 8808 C CA . SER C 1 243 ? -33.657 56.758 9.776 1.00 17.90 243 SER C CA 1
ATOM 8809 C C . SER C 1 243 ? -33.391 57.540 11.052 1.00 16.11 243 SER C C 1
ATOM 8810 O O . SER C 1 243 ? -34.280 57.948 11.705 1.00 16.57 243 SER C O 1
ATOM 8813 N N . GLU C 1 244 ? -32.128 57.776 11.352 1.00 15.48 244 GLU C N 1
ATOM 8814 C CA . GLU C 1 244 ? -31.719 58.706 12.370 1.00 16.24 244 GLU C CA 1
ATOM 8815 C C . GLU C 1 244 ? -32.438 60.041 12.213 1.00 14.20 244 GLU C C 1
ATOM 8816 O O . GLU C 1 244 ? -32.969 60.562 13.146 1.00 13.85 244 GLU C O 1
ATOM 8822 N N . ASP C 1 245 ? -32.475 60.539 10.990 1.00 14.03 245 ASP C N 1
ATOM 8823 C CA . ASP C 1 245 ? -33.136 61.814 10.689 1.00 12.32 245 ASP C CA 1
ATOM 8824 C C . ASP C 1 245 ? -34.626 61.787 11.025 1.00 14.21 245 ASP C C 1
ATOM 8825 O O . ASP C 1 245 ? -35.194 62.793 11.458 1.00 14.19 245 ASP C O 1
ATOM 8830 N N . ASP C 1 246 ? -35.269 60.642 10.798 1.00 13.34 246 ASP C N 1
ATOM 8831 C CA . ASP C 1 246 ? -36.693 60.508 11.093 1.00 15.74 246 ASP C CA 1
ATOM 8832 C C . ASP C 1 246 ? -36.954 60.700 12.582 1.00 11.72 246 ASP C C 1
ATOM 8833 O O . ASP C 1 246 ? -37.896 61.377 12.973 1.00 12.83 246 ASP C O 1
ATOM 8838 N N . ILE C 1 247 ? -36.116 60.073 13.393 1.00 14.31 247 ILE C N 1
ATOM 8839 C CA . ILE C 1 247 ? -36.259 60.131 14.844 1.00 14.69 247 ILE C CA 1
ATOM 8840 C C . ILE C 1 247 ? -35.985 61.548 15.325 1.00 14.77 247 ILE C C 1
ATOM 8841 O O . ILE C 1 247 ? -36.797 62.154 16.017 1.00 15.28 247 ILE C O 1
ATOM 8846 N N . TRP C 1 248 ? -34.843 62.080 14.914 1.00 15.27 248 TRP C N 1
ATOM 8847 C CA . TRP C 1 248 ? -34.414 63.416 15.307 1.00 14.06 248 TRP C CA 1
ATOM 8848 C C . TRP C 1 248 ? -35.442 64.491 14.930 1.00 15.62 248 TRP C C 1
ATOM 8849 O O . TRP C 1 248 ? -35.645 65.462 15.672 1.00 12.91 248 TRP C O 1
ATOM 8860 N N . ALA C 1 249 ? -36.095 64.315 13.781 1.00 14.99 249 ALA C N 1
ATOM 8861 C CA . ALA C 1 249 ? -37.110 65.255 13.314 1.00 12.03 249 ALA C CA 1
ATOM 8862 C C . ALA C 1 249 ? -38.204 65.475 14.349 1.00 12.07 249 ALA C C 1
ATOM 8863 O O . ALA C 1 249 ? -38.781 66.558 14.437 1.00 13.57 249 ALA C O 1
ATOM 8865 N N . VAL C 1 250 ? -38.482 64.455 15.150 1.00 12.30 250 VAL C N 1
ATOM 8866 C CA . VAL C 1 250 ? -39.484 64.601 16.192 1.00 16.23 250 VAL C CA 1
ATOM 8867 C C . VAL C 1 250 ? -39.066 65.661 17.219 1.00 13.67 250 VAL C C 1
ATOM 8868 O O . VAL C 1 250 ? -39.868 66.504 17.599 1.00 12.87 250 VAL C O 1
ATOM 8872 N N . LEU C 1 251 ? -37.813 65.620 17.657 1.00 14.93 251 LEU C N 1
ATOM 8873 C CA . LEU C 1 251 ? -37.311 66.629 18.593 1.00 13.32 251 LEU C CA 1
ATOM 8874 C C . LEU C 1 251 ? -37.453 68.038 18.003 1.00 13.32 251 LEU C C 1
ATOM 8875 O O . LEU C 1 251 ? -37.942 68.950 18.674 1.00 14.18 251 LEU C O 1
ATOM 8880 N N . HIS C 1 252 ? -37.049 68.208 16.742 1.00 11.80 252 HIS C N 1
ATOM 8881 C CA . HIS C 1 252 ? -37.215 69.485 16.053 1.00 11.97 252 HIS C CA 1
ATOM 8882 C C . HIS C 1 252 ? -38.647 70.018 16.151 1.00 13.55 252 HIS C C 1
ATOM 8883 O O . HIS C 1 252 ? -38.881 71.146 16.607 1.00 11.67 252 HIS C O 1
ATOM 8890 N N . ALA C 1 253 ? -39.609 69.211 15.704 1.00 14.69 253 ALA C N 1
ATOM 8891 C CA . ALA C 1 253 ? -40.999 69.655 15.642 1.00 12.21 253 ALA C CA 1
ATOM 8892 C C . ALA C 1 253 ? -41.578 69.912 17.041 1.00 10.03 253 ALA C C 1
ATOM 8893 O O . ALA C 1 253 ? -42.268 70.903 17.270 1.00 11.90 253 ALA C O 1
ATOM 8895 N N . GLU C 1 254 ? -41.300 69.016 17.972 1.00 11.07 254 GLU C N 1
ATOM 8896 C CA . GLU C 1 254 ? -41.893 69.134 19.309 1.00 12.63 254 GLU C CA 1
ATOM 8897 C C . GLU C 1 254 ? -41.324 70.348 20.053 1.00 13.65 254 GLU C C 1
ATOM 8898 O O . GLU C 1 254 ? -42.032 71.003 20.816 1.00 14.79 254 GLU C O 1
ATOM 8904 N N . ASN C 1 255 ? -40.061 70.675 19.795 1.00 13.85 255 ASN C N 1
ATOM 8905 C CA . ASN C 1 255 ? -39.473 71.910 20.327 1.00 11.00 255 ASN C CA 1
ATOM 8906 C C . ASN C 1 255 ? -40.154 73.148 19.743 1.00 10.94 255 ASN C C 1
ATOM 8907 O O . ASN C 1 255 ? -40.571 74.045 20.481 1.00 11.23 255 ASN C O 1
ATOM 8912 N N . ILE C 1 256 ? -40.287 73.201 18.414 1.00 9.25 256 ILE C N 1
ATOM 8913 C CA . ILE C 1 256 ? -40.956 74.324 17.767 1.00 8.52 256 ILE C CA 1
ATOM 8914 C C . ILE C 1 256 ? -42.411 74.506 18.224 1.00 9.99 256 ILE C C 1
ATOM 8915 O O . ILE C 1 256 ? -42.873 75.632 18.431 1.00 10.66 256 ILE C O 1
ATOM 8920 N N . LYS C 1 257 ? -43.129 73.399 18.393 1.00 8.78 257 LYS C N 1
ATOM 8921 C CA . LYS C 1 257 ? -44.515 73.450 18.850 1.00 11.25 257 LYS C CA 1
ATOM 8922 C C . LYS C 1 257 ? -44.645 74.040 20.265 1.00 15.93 257 LYS C C 1
ATOM 8923 O O . LYS C 1 257 ? -45.720 74.507 20.647 1.00 13.93 257 LYS C O 1
ATOM 8929 N N . ARG C 1 258 ? -43.556 74.044 21.029 1.00 10.52 258 ARG C N 1
ATOM 8930 C CA . ARG C 1 258 ? -43.600 74.583 22.396 1.00 12.92 258 ARG C CA 1
ATOM 8931 C C . ARG C 1 258 ? -42.947 75.956 22.522 1.00 15.45 258 ARG C C 1
ATOM 8932 O O . ARG C 1 258 ? -42.760 76.462 23.633 1.00 14.16 258 ARG C O 1
ATOM 8940 N N . GLY C 1 259 ? -42.592 76.553 21.385 1.00 12.00 259 GLY C N 1
ATOM 8941 C CA . GLY C 1 259 ? -42.030 77.894 21.377 1.00 11.79 259 GLY C CA 1
ATOM 8942 C C . GLY C 1 259 ? -40.510 77.904 21.398 1.00 11.66 259 GLY C C 1
ATOM 8943 O O . GLY C 1 259 ? -39.896 78.937 21.665 1.00 13.77 259 GLY C O 1
ATOM 8944 N N . GLY C 1 260 ? -39.906 76.753 21.122 1.00 11.08 260 GLY C N 1
ATOM 8945 C CA . GLY C 1 260 ? -38.459 76.637 21.070 1.00 13.72 260 GLY C CA 1
ATOM 8946 C C . GLY C 1 260 ? -37.900 77.300 19.820 1.00 11.74 260 GLY C C 1
ATOM 8947 O O . GLY C 1 260 ? -38.653 77.730 18.949 1.00 11.88 260 GLY C O 1
ATOM 8948 N N . GLU C 1 261 ? -36.577 77.370 19.713 1.00 14.54 261 GLU C N 1
ATOM 8949 C CA . GLU C 1 261 ? -35.987 78.175 18.653 1.00 13.09 261 GLU C CA 1
ATOM 8950 C C . GLU C 1 261 ? -35.121 77.412 17.666 1.00 12.62 261 GLU C C 1
ATOM 8951 O O . GLU C 1 261 ? -35.269 77.606 16.459 1.00 12.29 261 GLU C O 1
ATOM 8957 N N . TRP C 1 262 ? -34.219 76.564 18.153 1.00 12.58 262 TRP C N 1
ATOM 8958 C CA . TRP C 1 262 ? -33.430 75.731 17.243 1.00 11.98 262 TRP C CA 1
ATOM 8959 C C . TRP C 1 262 ? -32.628 74.686 17.990 1.00 13.74 262 TRP C C 1
ATOM 8960 O O . TRP C 1 262 ? -32.698 74.587 19.222 1.00 11.92 262 TRP C O 1
ATOM 8971 N N . ILE C 1 263 ? -31.893 73.885 17.231 1.00 9.46 263 ILE C N 1
ATOM 8972 C CA . ILE C 1 263 ? -31.020 72.861 17.790 1.00 9.25 263 ILE C CA 1
ATOM 8973 C C . ILE C 1 263 ? -29.589 73.106 17.296 1.00 11.59 263 ILE C C 1
ATOM 8974 O O . ILE C 1 263 ? -29.369 73.288 16.106 1.00 13.37 263 ILE C O 1
ATOM 8979 N N . GLU C 1 264 ? -28.622 73.131 18.214 1.00 10.18 264 GLU C N 1
ATOM 8980 C CA . GLU C 1 264 ? -27.275 73.632 17.908 1.00 12.53 264 GLU C CA 1
ATOM 8981 C C . GLU C 1 264 ? -26.390 72.657 17.146 1.00 13.78 264 GLU C C 1
ATOM 8982 O O . GLU C 1 264 ? -25.465 73.073 16.444 1.00 12.96 264 GLU C O 1
ATOM 8988 N N . THR C 1 265 ? -26.642 71.362 17.314 1.00 11.02 265 THR C N 1
ATOM 8989 C CA . THR C 1 265 ? -25.780 70.331 16.734 1.00 13.03 265 THR C CA 1
ATOM 8990 C C . THR C 1 265 ? -26.606 69.317 15.955 1.00 14.72 265 THR C C 1
ATOM 8991 O O . THR C 1 265 ? -27.814 69.496 15.799 1.00 13.44 265 THR C O 1
ATOM 8995 N N . ARG C 1 266 ? -25.956 68.257 15.470 1.00 11.97 266 ARG C N 1
ATOM 8996 C CA . ARG C 1 266 ? -26.671 67.106 14.918 1.00 11.42 266 ARG C CA 1
ATOM 8997 C C . ARG C 1 266 ? -26.310 65.854 15.704 1.00 11.80 266 ARG C C 1
ATOM 8998 O O . ARG C 1 266 ? -26.142 64.767 15.141 1.00 14.33 266 ARG C O 1
ATOM 9006 N N . LEU C 1 267 ? -26.193 65.987 17.019 1.00 14.68 267 LEU C N 1
ATOM 9007 C CA . LEU C 1 267 ? -25.655 64.885 17.787 1.00 12.89 267 LEU C CA 1
ATOM 9008 C C . LEU C 1 267 ? -26.728 63.863 18.205 1.00 16.66 267 LEU C C 1
ATOM 9009 O O . LEU C 1 267 ? -27.132 63.799 19.367 1.00 16.33 267 LEU C O 1
ATOM 9014 N N . LEU C 1 268 ? -27.181 63.078 17.228 1.00 14.35 268 LEU C N 1
ATOM 9015 C CA . LEU C 1 268 ? -27.949 61.856 17.456 1.00 11.89 268 LEU C CA 1
ATOM 9016 C C . LEU C 1 268 ? -27.382 60.819 16.506 1.00 17.41 268 LEU C C 1
ATOM 9017 O O . LEU C 1 268 ? -27.250 61.075 15.312 1.00 14.27 268 LEU C O 1
ATOM 9022 N N . ALA C 1 269 ? -27.023 59.655 17.023 1.00 12.04 269 ALA C N 1
ATOM 9023 C CA . ALA C 1 269 ? -26.396 58.645 16.179 1.00 12.83 269 ALA C CA 1
ATOM 9024 C C . ALA C 1 269 ? -26.807 57.258 16.634 1.00 19.05 269 ALA C C 1
ATOM 9025 O O . ALA C 1 269 ? -27.161 57.057 17.801 1.00 15.71 269 ALA C O 1
ATOM 9027 N N . SER C 1 270 ? -26.765 56.308 15.705 1.00 16.17 270 SER C N 1
ATOM 9028 C CA . SER C 1 270 ? -27.272 54.965 15.955 1.00 16.79 270 SER C CA 1
ATOM 9029 C C . SER C 1 270 ? -26.200 53.901 15.723 1.00 19.25 270 SER C C 1
ATOM 9030 O O . SER C 1 270 ? -25.371 54.019 14.822 1.00 17.58 270 SER C O 1
ATOM 9033 N N . GLY C 1 271 ? -26.229 52.851 16.535 1.00 21.78 271 GLY C N 1
ATOM 9034 C CA . GLY C 1 271 ? -25.350 51.719 16.324 1.00 18.22 271 GLY C CA 1
ATOM 9035 C C . GLY C 1 271 ? -23.879 52.080 16.276 1.00 21.87 271 GLY C C 1
ATOM 9036 O O . GLY C 1 271 ? -23.371 52.812 17.136 1.00 23.17 271 GLY C O 1
ATOM 9037 N N . PRO C 1 272 ? -23.175 51.581 15.254 1.00 21.20 272 PRO C N 1
ATOM 9038 C CA . PRO C 1 272 ? -21.725 51.800 15.205 1.00 20.01 272 PRO C CA 1
ATOM 9039 C C . PRO C 1 272 ? -21.349 53.266 14.943 1.00 19.64 272 PRO C C 1
ATOM 9040 O O . PRO C 1 272 ? -20.188 53.640 15.092 1.00 19.02 272 PRO C O 1
ATOM 9044 N N . ARG C 1 273 ? -22.318 54.098 14.579 1.00 18.55 273 ARG C N 1
ATOM 9045 C CA . ARG C 1 273 ? -22.012 55.506 14.333 1.00 18.78 273 ARG C CA 1
ATOM 9046 C C . ARG C 1 273 ? -21.931 56.309 15.633 1.00 19.50 273 ARG C C 1
ATOM 9047 O O . ARG C 1 273 ? -21.714 57.524 15.596 1.00 17.87 273 ARG C O 1
ATOM 9055 N N . THR C 1 274 ? -22.090 55.638 16.773 1.00 17.20 274 THR C N 1
ATOM 9056 C CA . THR C 1 274 ? -21.920 56.302 18.070 1.00 15.93 274 THR C CA 1
ATOM 9057 C C . THR C 1 274 ? -20.458 56.287 18.520 1.00 19.37 274 THR C C 1
ATOM 9058 O O . THR C 1 274 ? -20.103 56.941 19.495 1.00 16.85 274 THR C O 1
ATOM 9062 N N . ASN C 1 275 ? -19.615 55.544 17.808 1.00 18.45 275 ASN C N 1
ATOM 9063 C CA . ASN C 1 275 ? -18.201 55.426 18.163 1.00 19.60 275 ASN C CA 1
ATOM 9064 C C . ASN C 1 275 ? -17.322 55.499 16.914 1.00 20.70 275 ASN C C 1
ATOM 9065 O O . ASN C 1 275 ? -17.312 54.573 16.110 1.00 23.18 275 ASN C O 1
ATOM 9070 N N . PRO C 1 276 ? -16.540 56.579 16.775 1.00 18.65 276 PRO C N 1
ATOM 9071 C CA . PRO C 1 276 ? -16.339 57.629 17.780 1.00 18.13 276 PRO C CA 1
ATOM 9072 C C . PRO C 1 276 ? -17.509 58.611 17.856 1.00 19.76 276 PRO C C 1
ATOM 9073 O O . PRO C 1 276 ? -18.280 58.735 16.906 1.00 17.73 276 PRO C O 1
ATOM 9077 N N . TRP C 1 277 ? -17.643 59.283 18.991 1.00 16.90 277 TRP C N 1
ATOM 9078 C CA . TRP C 1 277 ? -18.685 60.287 19.170 1.00 19.36 277 TRP C CA 1
ATOM 9079 C C . TRP C 1 277 ? -18.407 61.501 18.269 1.00 16.79 277 TRP C C 1
ATOM 9080 O O . TRP C 1 277 ? -17.259 61.723 17.867 1.00 17.68 277 TRP C O 1
ATOM 9091 N N . PHE C 1 278 ? -19.480 62.235 17.957 1.00 14.15 278 PHE C N 1
ATOM 9092 C CA . PHE C 1 278 ? -19.524 63.467 17.149 1.00 14.17 278 PHE C CA 1
ATOM 9093 C C . PHE C 1 278 ? -19.667 63.180 15.652 1.00 14.67 278 PHE C C 1
ATOM 9094 O O . PHE C 1 278 ? -19.434 64.061 14.819 1.00 13.15 278 PHE C O 1
ATOM 9102 N N . GLN C 1 279 ? -19.865 62.078 15.172 1.00 16.05 279 GLN C N 1
ATOM 9103 C CA . GLN C 1 279 ? -20.688 61.635 14.053 1.00 14.26 279 GLN C CA 1
ATOM 9104 C C . GLN C 1 279 ? -22.085 62.221 14.097 1.00 17.54 279 GLN C C 1
ATOM 9105 O O . GLN C 1 279 ? -22.705 62.286 15.157 1.00 14.37 279 GLN C O 1
ATOM 9111 N N . GLU C 1 280 ? -22.578 62.650 12.942 1.00 15.37 280 GLU C N 1
ATOM 9112 C CA . GLU C 1 280 ? -23.785 63.449 12.908 1.00 14.99 280 GLU C CA 1
ATOM 9113 C C . GLU C 1 280 ? -25.009 62.654 12.514 1.00 11.92 280 GLU C C 1
ATOM 9114 O O . GLU C 1 280 ? -24.913 61.627 11.833 1.00 15.14 280 GLU C O 1
ATOM 9120 N N . CYS C 1 281 ? -26.159 63.159 12.940 1.00 12.35 281 CYS C N 1
ATOM 9121 C CA . CYS C 1 281 ? -27.441 62.583 12.584 1.00 10.95 281 CYS C CA 1
ATOM 9122 C C . CYS C 1 281 ? -27.589 62.600 11.076 1.00 13.30 281 CYS C C 1
ATOM 9123 O O . CYS C 1 281 ? -27.349 63.629 10.429 1.00 11.83 281 CYS C O 1
ATOM 9126 N N . GLY C 1 282 ? -27.997 61.473 10.512 1.00 11.26 282 GLY C N 1
ATOM 9127 C CA . GLY C 1 282 ? -28.061 61.365 9.068 1.00 12.93 282 GLY C CA 1
ATOM 9128 C C . GLY C 1 282 ? -29.051 60.341 8.568 1.00 14.78 282 GLY C C 1
ATOM 9129 O O . GLY C 1 282 ? -30.024 60.020 9.251 1.00 13.29 282 GLY C O 1
ATOM 9130 N N . PRO C 1 283 ? -28.810 59.824 7.353 1.00 14.83 283 PRO C N 1
ATOM 9131 C CA . PRO C 1 283 ? -29.769 58.936 6.700 1.00 12.51 283 PRO C CA 1
ATOM 9132 C C . PRO C 1 283 ? -29.713 57.480 7.183 1.00 17.57 283 PRO C C 1
ATOM 9133 O O . PRO C 1 283 ? -30.570 56.708 6.748 1.00 16.91 283 PRO C O 1
ATOM 9137 N N . ARG C 1 284 ? -28.769 57.118 8.057 1.00 13.84 284 ARG C N 1
ATOM 9138 C CA . ARG C 1 284 ? -28.635 55.715 8.477 1.00 17.21 284 ARG C CA 1
ATOM 9139 C C . ARG C 1 284 ? -29.973 55.099 8.889 1.00 19.14 284 ARG C C 1
ATOM 9140 O O . ARG C 1 284 ? -30.707 55.656 9.703 1.00 17.31 284 ARG C O 1
ATOM 9148 N N . ILE C 1 285 ? -30.294 53.960 8.286 1.00 16.21 285 ILE C N 1
ATOM 9149 C CA . ILE C 1 285 ? -31.485 53.210 8.645 1.00 16.94 285 ILE C CA 1
ATOM 9150 C C . ILE C 1 285 ? -31.234 52.474 9.959 1.00 19.15 285 ILE C C 1
ATOM 9151 O O . ILE C 1 285 ? -30.310 51.669 10.064 1.00 18.09 285 ILE C O 1
ATOM 9156 N N . THR C 1 286 ? -32.047 52.769 10.965 1.00 16.97 286 THR C N 1
ATOM 9157 C CA . THR C 1 286 ? -31.804 52.242 12.312 1.00 21.93 286 THR C CA 1
ATOM 9158 C C . THR C 1 286 ? -32.117 50.744 12.384 1.00 23.10 286 THR C C 1
ATOM 9159 O O . THR C 1 286 ? -32.816 50.199 11.523 1.00 21.66 286 THR C O 1
ATOM 9163 N N . GLN C 1 287 ? -31.570 50.083 13.398 1.00 23.41 287 GLN C N 1
ATOM 9164 C CA . GLN C 1 287 ? -31.654 48.627 13.509 1.00 25.38 287 GLN C CA 1
ATOM 9165 C C . GLN C 1 287 ? -32.153 48.207 14.881 1.00 26.19 287 GLN C C 1
ATOM 9166 O O . GLN C 1 287 ? -31.882 48.874 15.875 1.00 21.77 287 GLN C O 1
ATOM 9172 N N . LYS C 1 288 ? -32.870 47.090 14.926 1.00 26.80 288 LYS C N 1
ATOM 9173 C CA . LYS C 1 288 ? -33.219 46.441 16.186 1.00 23.79 288 LYS C CA 1
ATOM 9174 C C . LYS C 1 288 ? -31.946 45.981 16.907 1.00 23.40 288 LYS C C 1
ATOM 9175 O O . LYS C 1 288 ? -30.941 45.669 16.263 1.00 26.05 288 LYS C O 1
ATOM 9181 N N . ASN C 1 289 ? -31.995 45.949 18.238 1.00 23.31 289 ASN C N 1
ATOM 9182 C CA . ASN C 1 289 ? -30.867 45.537 19.065 1.00 21.54 289 ASN C CA 1
ATOM 9183 C C . ASN C 1 289 ? -29.647 46.408 18.830 1.00 22.41 289 ASN C C 1
ATOM 9184 O O . ASN C 1 289 ? -28.550 45.925 18.530 1.00 23.38 289 ASN C O 1
ATOM 9189 N N . GLU C 1 290 ? -29.852 47.708 18.977 1.00 22.36 290 GLU C N 1
ATOM 9190 C CA . GLU C 1 290 ? -28.779 48.666 18.816 1.00 20.67 290 GLU C CA 1
ATOM 9191 C C . GLU C 1 290 ? -28.917 49.833 19.766 1.00 18.59 290 GLU C C 1
ATOM 9192 O O . GLU C 1 290 ? -30.012 50.183 20.215 1.00 19.04 290 GLU C O 1
ATOM 9198 N N . ILE C 1 291 ? -27.773 50.426 20.054 1.00 17.94 291 ILE C N 1
ATOM 9199 C CA . ILE C 1 291 ? -27.684 51.657 20.818 1.00 22.16 291 ILE C CA 1
ATOM 9200 C C . ILE C 1 291 ? -28.093 52.867 19.976 1.00 22.42 291 ILE C C 1
ATOM 9201 O O . ILE C 1 291 ? -27.723 52.966 18.804 1.00 20.42 291 ILE C O 1
ATOM 9206 N N . ILE C 1 292 ? -28.876 53.766 20.563 1.00 20.89 292 ILE C N 1
ATOM 9207 C CA . ILE C 1 292 ? -29.028 55.119 20.022 1.00 20.73 292 ILE C CA 1
ATOM 9208 C C . ILE C 1 292 ? -28.637 56.129 21.099 1.00 21.94 292 ILE C C 1
ATOM 9209 O O . ILE C 1 292 ? -29.180 56.116 22.204 1.00 19.86 292 ILE C O 1
ATOM 9214 N N . ALA C 1 293 ? -27.667 56.980 20.783 1.00 16.59 293 ALA C N 1
ATOM 9215 C CA . ALA C 1 293 ? -27.197 57.985 21.731 1.00 17.93 293 ALA C CA 1
ATOM 9216 C C . ALA C 1 293 ? -27.443 59.361 21.150 1.00 16.90 293 ALA C C 1
ATOM 9217 O O . ALA C 1 293 ? -27.301 59.564 19.944 1.00 17.21 293 ALA C O 1
ATOM 9219 N N . PHE C 1 294 ? -27.807 60.310 21.997 1.00 16.42 294 PHE C N 1
ATOM 9220 C CA . PHE C 1 294 ? -28.090 61.646 21.502 1.00 14.73 294 PHE C CA 1
ATOM 9221 C C . PHE C 1 294 ? -27.865 62.712 22.543 1.00 17.40 294 PHE C C 1
ATOM 9222 O O . PHE C 1 294 ? -27.777 62.457 23.754 1.00 13.75 294 PHE C O 1
ATOM 9230 N N . ASP C 1 295 ? -27.833 63.930 22.036 1.00 16.98 295 ASP C N 1
ATOM 9231 C CA . ASP C 1 295 ? -27.525 65.103 22.814 1.00 13.42 295 ASP C CA 1
ATOM 9232 C C . ASP C 1 295 ? -28.462 66.201 22.343 1.00 14.21 295 ASP C C 1
ATOM 9233 O O . ASP C 1 295 ? -28.424 66.556 21.176 1.00 14.16 295 ASP C O 1
ATOM 9238 N N . THR C 1 296 ? -29.308 66.736 23.216 1.00 12.23 296 THR C N 1
ATOM 9239 C CA . THR C 1 296 ? -30.322 67.681 22.748 1.00 14.79 296 THR C CA 1
ATOM 9240 C C . THR C 1 296 ? -29.716 68.969 22.190 1.00 18.45 296 THR C C 1
ATOM 9241 O O . THR C 1 296 ? -30.164 69.446 21.138 1.00 16.56 296 THR C O 1
ATOM 9245 N N . ASP C 1 297 ? -28.700 69.503 22.877 1.00 16.37 297 ASP C N 1
ATOM 9246 C CA . ASP C 1 297 ? -28.035 70.754 22.487 1.00 16.14 297 ASP C CA 1
ATOM 9247 C C . ASP C 1 297 ? -29.053 71.750 21.957 1.00 14.96 297 ASP C C 1
ATOM 9248 O O . ASP C 1 297 ? -28.929 72.263 20.843 1.00 17.43 297 ASP C O 1
ATOM 9253 N N . LEU C 1 298 ? -30.084 71.984 22.750 1.00 14.61 298 LEU C N 1
ATOM 9254 C CA . LEU C 1 298 ? -31.316 72.540 22.227 1.00 12.07 298 LEU C CA 1
ATOM 9255 C C . LEU C 1 298 ? -31.579 73.947 22.739 1.00 12.13 298 LEU C C 1
ATOM 9256 O O . LEU C 1 298 ? -31.455 74.203 23.932 1.00 13.12 298 LEU C O 1
ATOM 9261 N N . ILE C 1 299 ? -31.966 74.851 21.850 1.00 10.66 299 ILE C N 1
ATOM 9262 C CA . ILE C 1 299 ? -32.372 76.186 22.281 1.00 13.28 299 ILE C CA 1
ATOM 9263 C C . ILE C 1 299 ? -33.888 76.207 22.341 1.00 14.08 299 ILE C C 1
ATOM 9264 O O . ILE C 1 299 ? -34.560 76.171 21.308 1.00 9.97 299 ILE C O 1
ATOM 9269 N N . GLY C 1 300 ? -34.425 76.256 23.560 1.00 12.04 300 GLY C N 1
ATOM 9270 C CA . GLY C 1 300 ? -35.819 75.927 23.769 1.00 11.51 300 GLY C CA 1
ATOM 9271 C C . GLY C 1 300 ? -36.706 77.091 24.116 1.00 13.36 300 GLY C C 1
ATOM 9272 O O . GLY C 1 300 ? -36.431 78.233 23.750 1.00 12.66 300 GLY C O 1
ATOM 9273 N N . SER C 1 301 ? -37.780 76.794 24.836 1.00 13.74 301 SER C N 1
ATOM 9274 C CA . SER C 1 301 ? -38.741 77.817 25.230 1.00 14.02 301 SER C CA 1
ATOM 9275 C C . SER C 1 301 ? -38.072 78.929 26.035 1.00 13.90 301 SER C C 1
ATOM 9276 O O . SER C 1 301 ? -37.118 78.677 26.774 1.00 13.44 301 SER C O 1
ATOM 9279 N N . TYR C 1 302 ? -38.567 80.155 25.851 1.00 11.58 302 TYR C N 1
ATOM 9280 C CA . TYR C 1 302 ? -37.964 81.360 26.412 1.00 13.11 302 TYR C CA 1
ATOM 9281 C C . TYR C 1 302 ? -36.525 81.581 25.935 1.00 14.62 302 TYR C C 1
ATOM 9282 O O . TYR C 1 302 ? -35.803 82.407 26.495 1.00 13.96 302 TYR C O 1
ATOM 9291 N N . GLY C 1 303 ? -36.113 80.856 24.900 1.00 14.57 303 GLY C N 1
ATOM 9292 C CA . GLY C 1 303 ? -34.763 80.981 24.375 1.00 14.69 303 GLY C CA 1
ATOM 9293 C C . GLY C 1 303 ? -33.710 80.368 25.278 1.00 16.95 303 GLY C C 1
ATOM 9294 O O . GLY C 1 303 ? -32.516 80.615 25.107 1.00 14.91 303 GLY C O 1
ATOM 9295 N N . ILE C 1 304 ? -34.138 79.557 26.241 1.00 11.88 304 ILE C N 1
ATOM 9296 C CA . ILE C 1 304 ? -33.187 78.944 27.150 1.00 11.38 304 ILE C CA 1
ATOM 9297 C C . ILE C 1 304 ? -32.664 77.622 26.598 1.00 11.82 304 ILE C C 1
ATOM 9298 O O . ILE C 1 304 ? -33.425 76.791 26.085 1.00 11.40 304 ILE C O 1
ATOM 9303 N N . CYS C 1 305 ? -31.354 77.433 26.714 1.00 10.89 305 CYS C N 1
ATOM 9304 C CA . CYS C 1 305 ? -30.708 76.210 26.271 1.00 12.55 305 CYS C CA 1
ATOM 9305 C C . CYS C 1 305 ? -30.965 75.062 27.240 1.00 14.79 305 CYS C C 1
ATOM 9306 O O . CYS C 1 305 ? -30.767 75.191 28.453 1.00 12.95 305 CYS C O 1
ATOM 9309 N N . VAL C 1 306 ? -31.413 73.935 26.705 1.00 13.45 306 VAL C N 1
ATOM 9310 C CA . VAL C 1 306 ? -31.509 72.723 27.514 1.00 13.62 306 VAL C CA 1
ATOM 9311 C C . VAL C 1 306 ? -30.578 71.721 26.886 1.00 16.75 306 VAL C C 1
ATOM 9312 O O . VAL C 1 306 ? -30.757 71.290 25.742 1.00 13.52 306 VAL C O 1
ATOM 9316 N N . ASP C 1 307 ? -29.568 71.359 27.640 1.00 13.67 307 ASP C N 1
ATOM 9317 C CA . ASP C 1 307 ? -28.490 70.589 27.084 1.00 14.85 307 ASP C CA 1
ATOM 9318 C C . ASP C 1 307 ? -28.314 69.287 27.847 1.00 19.64 307 ASP C C 1
ATOM 9319 O O . ASP C 1 307 ? -27.596 69.241 28.848 1.00 16.73 307 ASP C O 1
ATOM 9324 N N . ILE C 1 308 ? -28.994 68.238 27.391 1.00 14.81 308 ILE C N 1
ATOM 9325 C CA . ILE C 1 308 ? -28.924 66.946 28.069 1.00 15.38 308 ILE C CA 1
ATOM 9326 C C . ILE C 1 308 ? -28.668 65.834 27.062 1.00 17.61 308 ILE C C 1
ATOM 9327 O O . ILE C 1 308 ? -28.983 65.964 25.871 1.00 18.38 308 ILE C O 1
ATOM 9332 N N . SER C 1 309 ? -28.070 64.749 27.533 1.00 13.97 309 SER C N 1
ATOM 9333 C CA . SER C 1 309 ? -27.753 63.631 26.658 1.00 15.07 309 SER C CA 1
ATOM 9334 C C . SER C 1 309 ? -28.239 62.345 27.287 1.00 15.57 309 SER C C 1
ATOM 9335 O O . SER C 1 309 ? -28.160 62.177 28.500 1.00 15.25 309 SER C O 1
ATOM 9338 N N . ARG C 1 310 ? -28.772 61.452 26.464 1.00 14.33 310 ARG C N 1
ATOM 9339 C CA . ARG C 1 310 ? -29.201 60.145 26.943 1.00 16.76 310 ARG C CA 1
ATOM 9340 C C . ARG C 1 310 ? -28.780 59.094 25.932 1.00 16.78 310 ARG C C 1
ATOM 9341 O O . ARG C 1 310 ? -28.568 59.397 24.756 1.00 15.73 310 ARG C O 1
ATOM 9349 N N . THR C 1 311 ? -28.632 57.862 26.397 1.00 16.70 311 THR C N 1
ATOM 9350 C CA . THR C 1 311 ? -28.352 56.746 25.510 1.00 15.80 311 THR C CA 1
ATOM 9351 C C . THR C 1 311 ? -29.442 55.699 25.678 1.00 21.91 311 THR C C 1
ATOM 9352 O O . THR C 1 311 ? -29.807 55.359 26.799 1.00 17.77 311 THR C O 1
ATOM 9356 N N . TRP C 1 312 ? -29.983 55.215 24.567 1.00 16.90 312 TRP C N 1
ATOM 9357 C CA . TRP C 1 312 ? -31.066 54.238 24.617 1.00 19.16 312 TRP C CA 1
ATOM 9358 C C . TRP C 1 312 ? -30.633 52.916 24.017 1.00 19.93 312 TRP C C 1
ATOM 9359 O O . TRP C 1 312 ? -29.817 52.879 23.100 1.00 20.65 312 TRP C O 1
ATOM 9370 N N . TRP C 1 313 ? -31.189 51.835 24.546 1.00 22.03 313 TRP C N 1
ATOM 9371 C CA . TRP C 1 313 ? -31.074 50.528 23.931 1.00 17.53 313 TRP C CA 1
ATOM 9372 C C . TRP C 1 313 ? -32.454 50.131 23.443 1.00 23.41 313 TRP C C 1
ATOM 9373 O O . TRP C 1 313 ? -33.418 50.157 24.215 1.00 18.26 313 TRP C O 1
ATOM 9384 N N . ILE C 1 314 ? -32.543 49.781 22.160 1.00 19.93 314 ILE C N 1
ATOM 9385 C CA . ILE C 1 314 ? -33.811 49.401 21.550 1.00 25.25 314 ILE C CA 1
ATOM 9386 C C . ILE C 1 314 ? -33.656 48.050 20.868 1.00 23.40 314 ILE C C 1
ATOM 9387 O O . ILE C 1 314 ? -32.805 47.887 19.994 1.00 24.18 314 ILE C O 1
ATOM 9392 N N . GLY C 1 315 ? -34.470 47.079 21.276 1.00 25.85 315 GLY C N 1
ATOM 9393 C CA . GLY C 1 315 ? -34.386 45.737 20.724 1.00 28.27 315 GLY C CA 1
ATOM 9394 C C . GLY C 1 315 ? -35.045 44.678 21.592 1.00 32.31 315 GLY C C 1
ATOM 9395 O O . GLY C 1 315 ? -35.361 44.923 22.756 1.00 33.27 315 GLY C O 1
ATOM 9396 N N . ASP C 1 316 ? -35.253 43.495 21.024 1.00 37.84 316 ASP C N 1
ATOM 9397 C CA . ASP C 1 316 ? -35.888 42.397 21.751 1.00 35.80 316 ASP C CA 1
ATOM 9398 C C . ASP C 1 316 ? -34.881 41.650 22.629 1.00 34.39 316 ASP C C 1
ATOM 9399 O O . ASP C 1 316 ? -35.258 40.974 23.586 1.00 36.43 316 ASP C O 1
ATOM 9404 N N . GLN C 1 317 ? -33.600 41.784 22.302 1.00 30.98 317 GLN C N 1
ATOM 9405 C CA . GLN C 1 317 ? -32.538 41.196 23.104 1.00 33.09 317 GLN C CA 1
ATOM 9406 C C . GLN C 1 317 ? -32.068 42.162 24.190 1.00 34.91 317 GLN C C 1
ATOM 9407 O O . GLN C 1 317 ? -32.388 43.353 24.164 1.00 31.12 317 GLN C O 1
ATOM 9413 N N . LYS C 1 318 ? -31.305 41.640 25.144 1.00 31.07 318 LYS C N 1
ATOM 9414 C CA . LYS C 1 318 ? -30.687 42.467 26.172 1.00 30.92 318 LYS C CA 1
ATOM 9415 C C . LYS C 1 318 ? -29.425 43.104 25.609 1.00 27.32 318 LYS C C 1
ATOM 9416 O O . LYS C 1 318 ? -28.792 42.538 24.713 1.00 29.36 318 LYS C O 1
ATOM 9422 N N . PRO C 1 319 ? -29.054 44.285 26.123 1.00 25.77 319 PRO C N 1
ATOM 9423 C CA . PRO C 1 319 ? -27.777 44.884 25.718 1.00 24.18 319 PRO C CA 1
ATOM 9424 C C . PRO C 1 319 ? -26.621 43.987 26.131 1.00 25.66 319 PRO C C 1
ATOM 9425 O O . PRO C 1 319 ? -26.763 43.258 27.114 1.00 24.99 319 PRO C O 1
ATOM 9429 N N . ARG C 1 320 ? -25.500 44.044 25.419 1.00 26.41 320 ARG C N 1
ATOM 9430 C CA . ARG C 1 320 ? -24.300 43.310 25.825 1.00 25.42 320 ARG C CA 1
ATOM 9431 C C . ARG C 1 320 ? -23.814 43.761 27.205 1.00 30.93 320 ARG C C 1
ATOM 9432 O O . ARG C 1 320 ? -24.123 44.873 27.642 1.00 29.94 320 ARG C O 1
ATOM 9440 N N . PRO C 1 321 ? -23.055 42.898 27.901 1.00 29.13 321 PRO C N 1
ATOM 9441 C CA . PRO C 1 321 ? -22.539 43.302 29.214 1.00 32.42 321 PRO C CA 1
ATOM 9442 C C . PRO C 1 321 ? -21.588 44.500 29.147 1.00 27.76 321 PRO C C 1
ATOM 9443 O O . PRO C 1 321 ? -21.535 45.267 30.105 1.00 25.62 321 PRO C O 1
ATOM 9447 N N . ASP C 1 322 ? -20.845 44.667 28.056 1.00 23.57 322 ASP C N 1
ATOM 9448 C CA . ASP C 1 322 ? -19.904 45.782 28.011 1.00 25.46 322 ASP C CA 1
ATOM 9449 C C . ASP C 1 322 ? -20.659 47.107 27.846 1.00 24.53 322 ASP C C 1
ATOM 9450 O O . ASP C 1 322 ? -20.206 48.156 28.321 1.00 24.29 322 ASP C O 1
ATOM 9455 N N . MET C 1 323 ? -21.827 47.040 27.214 1.00 24.69 323 MET C N 1
ATOM 9456 C CA . MET C 1 323 ? -22.707 48.196 27.069 1.00 21.77 323 MET C CA 1
ATOM 9457 C C . MET C 1 323 ? -23.265 48.620 28.412 1.00 24.31 323 MET C C 1
ATOM 9458 O O . MET C 1 323 ? -23.274 49.801 28.748 1.00 20.73 323 MET C O 1
ATOM 9463 N N . VAL C 1 324 ? -23.742 47.643 29.173 1.00 26.72 324 VAL C N 1
ATOM 9464 C CA . VAL C 1 324 ? -24.281 47.900 30.500 1.00 21.53 324 VAL C CA 1
ATOM 9465 C C . VAL C 1 324 ? -23.205 48.482 31.417 1.00 22.44 324 VAL C C 1
ATOM 9466 O O . VAL C 1 324 ? -23.450 49.450 32.138 1.00 23.37 324 VAL C O 1
ATOM 9470 N N . TYR C 1 325 ? -22.010 47.906 31.375 1.00 21.91 325 TYR C N 1
ATOM 9471 C CA . TYR C 1 325 ? -20.911 48.426 32.170 1.00 23.08 325 TYR C CA 1
ATOM 9472 C C . TYR C 1 325 ? -20.552 49.859 31.769 1.00 22.97 325 TYR C C 1
ATOM 9473 O O . TYR C 1 325 ? -20.315 50.698 32.635 1.00 22.35 325 TYR C O 1
ATOM 9482 N N . ALA C 1 326 ? -20.489 50.132 30.465 1.00 21.11 326 ALA C N 1
ATOM 9483 C CA . ALA C 1 326 ? -20.142 51.473 29.991 1.00 20.28 326 ALA C CA 1
ATOM 9484 C C . ALA C 1 326 ? -21.182 52.494 30.459 1.00 18.17 326 ALA C C 1
ATOM 9485 O O . ALA C 1 326 ? -20.836 53.610 30.857 1.00 22.54 326 ALA C O 1
ATOM 9487 N N . MET C 1 327 ? -22.452 52.103 30.414 1.00 19.52 327 MET C N 1
ATOM 9488 C CA . MET C 1 327 ? -23.551 52.955 30.859 1.00 19.47 327 MET C CA 1
ATOM 9489 C C . MET C 1 327 ? -23.450 53.269 32.352 1.00 21.79 327 MET C C 1
ATOM 9490 O O . MET C 1 327 ? -23.555 54.422 32.775 1.00 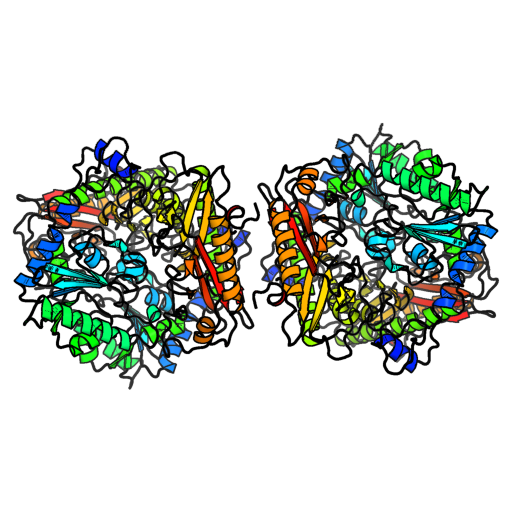20.26 327 MET C O 1
ATOM 9495 N N . GLN C 1 328 ? -23.262 52.227 33.152 1.00 22.87 328 GLN C N 1
ATOM 9496 C CA . GLN C 1 328 ? -23.140 52.398 34.594 1.00 19.11 328 GLN C CA 1
ATOM 9497 C C . GLN C 1 328 ? -21.939 53.271 34.936 1.00 18.37 328 GLN C C 1
ATOM 9498 O O . GLN C 1 328 ? -22.008 54.124 35.813 1.00 19.45 328 GLN C O 1
ATOM 9504 N N . HIS C 1 329 ? -20.843 53.059 34.218 1.00 20.03 329 HIS C N 1
ATOM 9505 C CA . HIS C 1 329 ? -19.633 53.853 34.374 1.00 18.61 329 HIS C CA 1
ATOM 9506 C C . HIS C 1 329 ? -19.902 55.322 34.021 1.00 23.64 329 HIS C C 1
ATOM 9507 O O . HIS C 1 329 ? -19.496 56.243 34.746 1.00 19.23 329 HIS C O 1
ATOM 9514 N N . ALA C 1 330 ? -20.598 55.542 32.907 1.00 20.64 330 ALA C N 1
ATOM 9515 C CA . ALA C 1 330 ? -20.927 56.904 32.478 1.00 20.86 330 ALA C CA 1
ATOM 9516 C C . ALA C 1 330 ? -21.819 57.597 33.515 1.00 21.07 330 ALA C C 1
ATOM 9517 O O . ALA C 1 330 ? -21.620 58.771 33.845 1.00 18.31 330 ALA C O 1
ATOM 9519 N N . HIS C 1 331 ? -22.794 56.858 34.035 1.00 16.69 331 HIS C N 1
ATOM 9520 C CA . HIS C 1 331 ? -23.701 57.391 35.044 1.00 18.32 331 HIS C CA 1
ATOM 9521 C C . HIS C 1 331 ? -22.931 57.708 36.340 1.00 21.29 331 HIS C C 1
ATOM 9522 O O . HIS C 1 331 ? -23.152 58.747 36.980 1.00 16.96 331 HIS C O 1
ATOM 9529 N N . GLU C 1 332 ? -22.008 56.825 36.703 1.00 19.02 332 GLU C N 1
ATOM 9530 C CA . GLU C 1 332 ? -21.198 57.019 37.903 1.00 22.81 332 GLU C CA 1
ATOM 9531 C C . GLU C 1 332 ? -20.300 58.251 37.761 1.00 20.07 332 GLU C C 1
ATOM 9532 O O . GLU C 1 332 ? -20.050 58.982 38.728 1.00 19.05 332 GLU C O 1
ATOM 9538 N N . HIS C 1 333 ? -19.833 58.476 36.539 1.00 18.61 333 HIS C N 1
ATOM 9539 C CA . HIS C 1 333 ? -18.979 59.606 36.219 1.00 20.42 333 HIS C CA 1
ATOM 9540 C C . HIS C 1 333 ? -19.687 60.940 36.488 1.00 18.02 333 HIS C C 1
ATOM 9541 O O . HIS C 1 333 ? -19.163 61.797 37.208 1.00 18.83 333 HIS C O 1
ATOM 9548 N N . ILE C 1 334 ? -20.883 61.116 35.929 1.00 18.96 334 ILE C N 1
ATOM 9549 C CA . ILE C 1 334 ? -21.569 62.396 36.085 1.00 16.75 334 ILE C CA 1
ATOM 9550 C C . ILE C 1 334 ? -22.096 62.569 37.503 1.00 17.29 334 ILE C C 1
ATOM 9551 O O . ILE C 1 334 ? -22.088 63.679 38.027 1.00 18.51 334 ILE C O 1
ATOM 9556 N N . MET C 1 335 ? -22.541 61.490 38.136 1.00 16.50 335 MET C N 1
ATOM 9557 C CA . MET C 1 335 ? -23.059 61.618 39.501 1.00 20.98 335 MET C CA 1
ATOM 9558 C C . MET C 1 335 ? -21.935 61.952 40.481 1.00 15.12 335 MET C C 1
ATOM 9559 O O . MET C 1 335 ? -22.121 62.737 41.404 1.00 23.11 335 MET C O 1
ATOM 9564 N N . THR C 1 336 ? -20.765 61.364 40.275 1.00 18.52 336 THR C N 1
ATOM 9565 C CA . THR C 1 336 ? -19.619 61.635 41.137 1.00 21.00 336 THR C CA 1
ATOM 9566 C C . THR C 1 336 ? -19.133 63.073 40.932 1.00 20.70 336 THR C C 1
ATOM 9567 O O . THR C 1 336 ? -18.844 63.791 41.889 1.00 17.10 336 THR C O 1
ATOM 9571 N N . ASN C 1 337 ? -19.052 63.496 39.677 1.00 18.19 337 ASN C N 1
ATOM 9572 C CA . ASN C 1 337 ? -18.567 64.840 39.381 1.00 17.23 337 ASN C CA 1
ATOM 9573 C C . ASN C 1 337 ? -19.535 65.923 39.859 1.00 16.08 337 ASN C C 1
ATOM 9574 O O . ASN C 1 337 ? -19.123 66.965 40.373 1.00 18.19 337 ASN C O 1
ATOM 9579 N N . MET C 1 338 ? -20.824 65.658 39.692 1.00 14.79 338 MET C N 1
ATOM 9580 C CA . MET C 1 338 ? -21.887 66.563 40.113 1.00 18.11 338 MET C CA 1
ATOM 9581 C C . MET C 1 338 ? -21.827 66.777 41.618 1.00 19.90 338 MET C C 1
ATOM 9582 O O . MET C 1 338 ? -22.167 67.846 42.137 1.00 19.30 338 MET C O 1
ATOM 9587 N N . GLU C 1 339 ? -21.377 65.742 42.318 1.00 18.79 339 GLU C N 1
ATOM 9588 C CA . GLU C 1 339 ? -21.283 65.789 43.773 1.00 23.48 339 GLU C CA 1
ATOM 9589 C C . GLU C 1 339 ? -20.213 66.787 44.237 1.00 20.84 339 GLU C C 1
ATOM 9590 O O . GLU C 1 339 ? -20.216 67.215 45.390 1.00 23.36 339 GLU C O 1
ATOM 9596 N N . MET C 1 340 ? -19.314 67.178 43.333 1.00 21.41 340 MET C N 1
ATOM 9597 C CA . MET C 1 340 ? -18.299 68.174 43.662 1.00 22.19 340 MET C CA 1
ATOM 9598 C C . MET C 1 340 ? -18.886 69.574 43.746 1.00 20.68 340 MET C C 1
ATOM 9599 O O . MET C 1 340 ? -18.252 70.490 44.262 1.00 20.15 340 MET C O 1
ATOM 9604 N N . LEU C 1 341 ? -20.094 69.749 43.231 1.00 17.20 341 LEU C N 1
ATOM 9605 C CA . LEU C 1 341 ? -20.591 71.103 42.987 1.00 19.72 341 LEU C CA 1
ATOM 9606 C C . LEU C 1 341 ? -21.206 71.769 44.201 1.00 21.37 341 LEU C C 1
ATOM 9607 O O . LEU C 1 341 ? -22.131 71.237 44.817 1.00 17.65 341 LEU C O 1
ATOM 9612 N N . LYS C 1 342 ? -20.699 72.959 44.505 1.00 19.13 342 LYS C N 1
ATOM 9613 C CA . LYS C 1 342 ? -21.252 73.836 45.526 1.00 20.49 342 LYS C CA 1
ATOM 9614 C C . LYS C 1 342 ? -20.524 75.168 45.394 1.00 19.52 342 LYS C C 1
ATOM 9615 O O . LYS C 1 342 ? -19.423 75.209 44.838 1.00 20.41 342 LYS C O 1
ATOM 9621 N N . PRO C 1 343 ? -21.123 76.259 45.893 1.00 20.27 343 PRO C N 1
ATOM 9622 C CA . PRO C 1 343 ? -20.453 77.562 45.788 1.00 16.17 343 PRO C CA 1
ATOM 9623 C C . PRO C 1 343 ? -19.086 77.580 46.462 1.00 24.29 343 PRO C C 1
ATOM 9624 O O . PRO C 1 343 ? -18.885 76.905 47.476 1.00 20.93 343 PRO C O 1
ATOM 9628 N N . GLY C 1 344 ? -18.163 78.351 45.902 1.00 20.90 344 GLY C N 1
ATOM 9629 C CA . GLY C 1 344 ? -16.852 78.521 46.491 1.00 21.27 344 GLY C CA 1
ATOM 9630 C C . GLY C 1 344 ? -15.793 77.580 45.956 1.00 22.59 344 GLY C C 1
ATOM 9631 O O . GLY C 1 344 ? -14.601 77.845 46.110 1.00 25.09 344 GLY C O 1
ATOM 9632 N N . VAL C 1 345 ? -16.210 76.476 45.343 1.00 19.76 345 VAL C N 1
ATOM 9633 C CA . VAL C 1 345 ? -15.246 75.539 44.770 1.00 21.59 345 VAL C CA 1
ATOM 9634 C C . VAL C 1 345 ? -14.592 76.168 43.550 1.00 23.19 345 VAL C C 1
ATOM 9635 O O . VAL C 1 345 ? -15.278 76.695 42.679 1.00 16.86 345 VAL C O 1
ATOM 9639 N N . MET C 1 346 ? -13.264 76.123 43.501 1.00 21.51 346 MET C N 1
ATOM 9640 C CA . MET C 1 346 ? -12.522 76.691 42.384 1.00 19.39 346 MET C CA 1
ATOM 9641 C C . MET C 1 346 ? -12.616 75.747 41.190 1.00 16.99 346 MET C C 1
ATOM 9642 O O . MET C 1 346 ? -12.474 74.534 41.338 1.00 19.45 346 MET C O 1
ATOM 9647 N N . ILE C 1 347 ? -12.866 76.301 40.010 1.00 17.32 347 ILE C N 1
ATOM 9648 C CA . ILE C 1 347 ? -13.045 75.479 38.818 1.00 15.54 347 ILE C CA 1
ATOM 9649 C C . ILE C 1 347 ? -11.880 74.499 38.568 1.00 17.05 347 ILE C C 1
ATOM 9650 O O . ILE C 1 347 ? -12.117 73.314 38.314 1.00 18.37 347 ILE C O 1
ATOM 9655 N N . PRO C 1 348 ? -10.617 74.959 38.674 1.00 17.38 348 PRO C N 1
ATOM 9656 C CA . PRO C 1 348 ? -9.589 73.935 38.447 1.00 19.02 348 PRO C CA 1
ATOM 9657 C C . PRO C 1 348 ? -9.496 72.852 39.537 1.00 19.19 348 PRO C C 1
ATOM 9658 O O . PRO C 1 348 ? -8.810 71.852 39.317 1.00 19.89 348 PRO C O 1
ATOM 9662 N N . ASP C 1 349 ? -10.183 73.025 40.664 1.00 20.95 349 ASP C N 1
ATOM 9663 C CA . ASP C 1 349 ? -10.267 71.956 41.653 1.00 20.54 349 ASP C CA 1
ATOM 9664 C C . ASP C 1 349 ? -11.292 70.904 41.226 1.00 21.41 349 ASP C C 1
ATOM 9665 O O . ASP C 1 349 ? -11.182 69.733 41.593 1.00 20.47 349 ASP C O 1
ATOM 9670 N N . LEU C 1 350 ? -12.286 71.320 40.447 1.00 19.39 350 LEU C N 1
ATOM 9671 C CA . LEU C 1 350 ? -13.179 70.362 39.797 1.00 21.14 350 LEU C CA 1
ATOM 9672 C C . LEU C 1 350 ? -12.371 69.477 38.859 1.00 23.49 350 LEU C C 1
ATOM 9673 O O . LEU C 1 350 ? -12.497 68.253 38.866 1.00 21.40 350 LEU C O 1
ATOM 9678 N N . THR C 1 351 ? -11.538 70.117 38.049 1.00 19.29 351 THR C N 1
ATOM 9679 C CA . THR C 1 351 ? -10.639 69.400 37.156 1.00 23.86 351 THR C CA 1
ATOM 9680 C C . THR C 1 351 ? -9.768 68.399 37.916 1.00 22.01 351 THR C C 1
ATOM 9681 O O . THR C 1 351 ? -9.729 67.213 37.576 1.00 24.82 351 THR C O 1
ATOM 9685 N N . ALA C 1 352 ? -9.096 68.886 38.957 1.00 20.57 352 ALA C N 1
ATOM 9686 C CA . ALA C 1 352 ? -8.143 68.081 39.722 1.00 24.64 352 ALA C CA 1
ATOM 9687 C C . ALA C 1 352 ? -8.780 66.884 40.426 1.00 25.93 352 ALA C C 1
ATOM 9688 O O . ALA C 1 352 ? -8.123 65.868 40.644 1.00 27.64 352 ALA C O 1
ATOM 9690 N N . ASN C 1 353 ? -10.054 66.996 40.776 1.00 24.57 353 ASN C N 1
ATOM 9691 C CA . ASN C 1 353 ? -10.681 65.989 41.623 1.00 23.70 353 ASN C CA 1
ATOM 9692 C C . ASN C 1 353 ? -11.752 65.162 40.923 1.00 25.68 353 ASN C C 1
ATOM 9693 O O . ASN C 1 353 ? -12.468 64.403 41.562 1.00 21.31 353 ASN C O 1
ATOM 9698 N N . CYS C 1 354 ? -11.861 65.301 39.609 1.00 21.56 354 CYS C N 1
ATOM 9699 C CA . CYS C 1 354 ? -12.944 64.639 38.901 1.00 21.81 354 CYS C CA 1
ATOM 9700 C C . CYS C 1 354 ? -12.832 63.117 38.972 1.00 23.89 354 CYS C C 1
ATOM 9701 O O . CYS C 1 354 ? -11.744 62.569 39.170 1.00 25.72 354 CYS C O 1
ATOM 9704 N N . HIS C 1 355 ? -13.971 62.450 38.822 1.00 18.64 355 HIS C N 1
ATOM 9705 C CA . HIS C 1 355 ? -14.037 60.999 38.718 1.00 20.89 355 HIS C CA 1
ATOM 9706 C C . HIS C 1 355 ? -13.118 60.526 37.591 1.00 28.72 355 HIS C C 1
ATOM 9707 O O . HIS C 1 355 ? -13.084 61.137 36.519 1.00 22.89 355 HIS C O 1
ATOM 9714 N N . ARG C 1 356 ? -12.356 59.460 37.817 1.00 24.21 356 ARG C N 1
ATOM 9715 C CA . ARG C 1 356 ? -11.461 58.997 36.756 1.00 26.83 356 ARG C CA 1
ATOM 9716 C C . ARG C 1 356 ? -12.085 57.840 35.980 1.00 26.19 356 ARG C C 1
ATOM 9717 O O . ARG C 1 356 ? -12.389 56.787 36.548 1.00 26.21 356 ARG C O 1
ATOM 9725 N N . LEU C 1 357 ? -12.295 58.052 34.680 1.00 23.18 357 LEU C N 1
ATOM 9726 C CA . LEU C 1 357 ? -12.746 56.982 33.791 1.00 25.96 357 LEU C CA 1
ATOM 9727 C C . LEU C 1 357 ? -11.692 55.897 33.658 1.00 24.50 357 LEU C C 1
ATOM 9728 O O . LEU C 1 357 ? -10.495 56.189 33.676 1.00 23.88 357 LEU C O 1
ATOM 9733 N N . ASP C 1 358 ? -12.142 54.660 33.477 1.00 24.70 358 ASP C N 1
ATOM 9734 C CA . ASP C 1 358 ? -11.247 53.543 33.183 1.00 26.34 358 ASP C CA 1
ATOM 9735 C C . ASP C 1 358 ? -10.298 53.870 32.024 1.00 27.89 358 ASP C C 1
ATOM 9736 O O . ASP C 1 358 ? -10.642 54.644 31.124 1.00 27.66 358 ASP C O 1
ATOM 9741 N N . ASP C 1 359 ? -9.104 53.283 32.067 1.00 27.26 359 ASP C N 1
ATOM 9742 C CA . ASP C 1 359 ? -8.067 53.506 31.055 1.00 25.87 359 ASP C CA 1
ATOM 9743 C C . ASP C 1 359 ? -8.575 53.374 29.622 1.00 26.24 359 ASP C C 1
ATOM 9744 O O . ASP C 1 359 ? -8.204 54.161 28.748 1.00 25.63 359 ASP C O 1
ATOM 9749 N N . LYS C 1 360 ? -9.429 52.387 29.380 1.00 26.27 360 LYS C N 1
ATOM 9750 C CA . LYS C 1 360 ? -9.872 52.113 28.019 1.00 30.11 360 LYS C CA 1
ATOM 9751 C C . LYS C 1 360 ? -10.874 53.152 27.516 1.00 27.23 360 LYS C C 1
ATOM 9752 O O . LYS C 1 360 ? -11.207 53.162 26.330 1.00 28.92 360 LYS C O 1
ATOM 9758 N N . PHE C 1 361 ? -11.335 54.027 28.409 1.00 24.28 361 PHE C N 1
ATOM 9759 C CA . PHE C 1 361 ? -12.255 55.105 28.028 1.00 27.83 361 PHE C CA 1
ATOM 9760 C C . PHE C 1 361 ? -11.591 56.484 27.983 1.00 27.51 361 PHE C C 1
ATOM 9761 O O . PHE C 1 361 ? -12.212 57.461 27.551 1.00 27.00 361 PHE C O 1
ATOM 9769 N N . GLN C 1 362 ? -10.337 56.568 28.420 1.00 22.25 362 GLN C N 1
ATOM 9770 C CA . GLN C 1 362 ? -9.657 57.858 28.505 1.00 22.91 362 GLN C CA 1
ATOM 9771 C C . GLN C 1 362 ? -9.443 58.536 27.152 1.00 27.97 362 GLN C C 1
ATOM 9772 O O . GLN C 1 362 ? -9.634 59.750 27.024 1.00 25.21 362 GLN C O 1
ATOM 9778 N N . ALA C 1 363 ? -9.047 57.763 26.145 1.00 24.89 363 ALA C N 1
ATOM 9779 C CA . ALA C 1 363 ? -8.654 58.349 24.870 1.00 26.22 363 ALA C CA 1
ATOM 9780 C C . ALA C 1 363 ? -9.808 59.088 24.196 1.00 25.50 363 ALA C C 1
ATOM 9781 O O . ALA C 1 363 ? -9.608 60.143 23.597 1.00 27.37 363 ALA C O 1
ATOM 9783 N N . GLN C 1 364 ? -11.018 58.553 24.304 1.00 24.89 364 GLN C N 1
ATOM 9784 C CA . GLN C 1 364 ? -12.135 59.138 23.571 1.00 25.71 364 GLN C CA 1
ATOM 9785 C C . GLN C 1 364 ? -13.105 59.887 24.480 1.00 29.07 364 GLN C C 1
ATOM 9786 O O . GLN C 1 364 ? -14.235 60.175 24.085 1.00 22.75 364 GLN C O 1
ATOM 9792 N N . LYS C 1 365 ? -12.658 60.228 25.687 1.00 23.74 365 LYS C N 1
ATOM 9793 C CA . LYS C 1 365 ? -13.521 60.951 26.613 1.00 23.29 365 LYS C CA 1
ATOM 9794 C C . LYS C 1 365 ? -13.872 62.341 26.071 1.00 23.97 365 LYS C C 1
ATOM 9795 O O . LYS C 1 365 ? -13.237 62.846 25.140 1.00 22.78 365 LYS C O 1
ATOM 9801 N N . TYR C 1 366 ? -14.893 62.946 26.663 1.00 20.78 366 TYR C N 1
ATOM 9802 C CA . TYR C 1 366 ? -15.442 64.201 26.176 1.00 19.54 366 TYR C CA 1
ATOM 9803 C C . TYR C 1 366 ? -14.453 65.360 26.290 1.00 22.30 366 TYR C C 1
ATOM 9804 O O . TYR C 1 366 ? -13.452 65.272 27.008 1.00 21.06 366 TYR C O 1
ATOM 9813 N N . GLY C 1 367 ? -14.745 66.446 25.579 1.00 20.21 367 GLY C N 1
ATOM 9814 C CA . GLY C 1 367 ? -13.883 67.615 25.549 1.00 21.45 367 GLY C CA 1
ATOM 9815 C C . GLY C 1 367 ? -13.886 68.398 26.845 1.00 24.04 367 GLY C C 1
ATOM 9816 O O . GLY C 1 367 ? -13.065 69.289 27.039 1.00 25.36 367 GLY C O 1
ATOM 9817 N N . CYS C 1 368 ? -14.820 68.071 27.732 1.00 20.01 368 CYS C N 1
ATOM 9818 C CA . CYS C 1 368 ? -14.877 68.677 29.060 1.00 18.46 368 CYS C CA 1
ATOM 9819 C C . CYS C 1 368 ? -15.696 67.787 29.966 1.00 17.91 368 CYS C C 1
ATOM 9820 O O . CYS C 1 368 ? -16.460 66.955 29.489 1.00 17.84 368 CYS C O 1
ATOM 9823 N N . LEU C 1 369 ? -15.548 67.953 31.277 1.00 18.58 369 LEU C N 1
ATOM 9824 C CA . LEU C 1 369 ? -16.383 67.188 32.182 1.00 15.57 369 LEU C CA 1
ATOM 9825 C C . LEU C 1 369 ? -17.595 68.023 32.592 1.00 18.29 369 LEU C C 1
ATOM 9826 O O . LEU C 1 369 ? -18.612 67.470 33.022 1.00 17.32 369 LEU C O 1
ATOM 9831 N N . MET C 1 370 ? -17.480 69.347 32.431 1.00 13.50 370 MET C N 1
ATOM 9832 C CA . MET C 1 370 ? -18.563 70.296 32.700 1.00 14.86 370 MET C CA 1
ATOM 9833 C C . MET C 1 370 ? -18.433 71.567 31.873 1.00 14.24 370 MET C C 1
ATOM 9834 O O . MET C 1 370 ? -17.326 71.973 31.534 1.00 15.65 370 MET C O 1
ATOM 9839 N N . HIS C 1 371 ? -19.560 72.227 31.612 1.00 13.52 371 HIS C N 1
ATOM 9840 C CA . HIS C 1 371 ? -19.550 73.558 31.005 1.00 12.57 371 HIS C CA 1
ATOM 9841 C C . HIS C 1 371 ? -20.802 74.332 31.407 1.00 14.26 371 HIS C C 1
ATOM 9842 O O . HIS C 1 371 ? -21.836 73.736 31.715 1.00 14.26 371 HIS C O 1
ATOM 9849 N N . GLY C 1 372 ? -20.721 75.659 31.392 1.00 10.45 372 GLY C N 1
ATOM 9850 C CA . GLY C 1 372 ? -21.872 76.472 31.726 1.00 10.54 372 GLY C CA 1
ATOM 9851 C C . GLY C 1 372 ? -22.947 76.437 30.656 1.00 14.01 372 GLY C C 1
ATOM 9852 O O . GLY C 1 372 ? -22.703 76.047 29.513 1.00 14.75 372 GLY C O 1
ATOM 9853 N N . VAL C 1 373 ? -24.147 76.863 31.020 1.00 11.41 373 VAL C N 1
ATOM 9854 C CA . VAL C 1 373 ? -25.246 76.864 30.070 1.00 15.07 373 VAL C CA 1
ATOM 9855 C C . VAL C 1 373 ? -26.240 77.954 30.461 1.00 14.94 373 VAL C C 1
ATOM 9856 O O . VAL C 1 373 ? -26.434 78.238 31.643 1.00 11.71 373 VAL C O 1
ATOM 9860 N N . GLY C 1 374 ? -26.833 78.596 29.462 1.00 11.75 374 GLY C N 1
ATOM 9861 C CA . GLY C 1 374 ? -27.805 79.643 29.711 1.00 13.02 374 GLY C CA 1
ATOM 9862 C C . GLY C 1 374 ? -28.682 79.803 28.485 1.00 15.93 374 GLY C C 1
ATOM 9863 O O . GLY C 1 374 ? -29.691 79.105 28.341 1.00 12.02 374 GLY C O 1
ATOM 9864 N N . LEU C 1 375 ? -28.281 80.713 27.597 1.00 13.81 375 LEU C N 1
ATOM 9865 C CA . LEU C 1 375 ? -28.951 80.906 26.312 1.00 12.22 375 LEU C CA 1
ATOM 9866 C C . LEU C 1 375 ? -28.379 79.963 25.258 1.00 13.24 375 LEU C C 1
ATOM 9867 O O . LEU C 1 375 ? -28.920 79.841 24.153 1.00 14.68 375 LEU C O 1
ATOM 9872 N N . CYS C 1 376 ? -27.267 79.329 25.618 1.00 12.06 376 CYS C N 1
ATOM 9873 C CA . CYS C 1 376 ? -26.558 78.347 24.811 1.00 11.89 376 CYS C CA 1
ATOM 9874 C C . CYS C 1 376 ? -25.421 77.885 25.702 1.00 13.88 376 CYS C C 1
ATOM 9875 O O . CYS C 1 376 ? -25.376 78.262 26.871 1.00 14.47 376 CYS C O 1
ATOM 9878 N N . ASP C 1 377 ? -24.514 77.065 25.190 1.00 11.43 377 ASP C N 1
ATOM 9879 C CA . ASP C 1 377 ? -23.318 76.730 25.966 1.00 13.98 377 ASP C CA 1
ATOM 9880 C C . ASP C 1 377 ? -22.548 77.989 26.317 1.00 17.01 377 ASP C C 1
ATOM 9881 O O . ASP C 1 377 ? -22.328 78.849 25.465 1.00 13.65 377 ASP C O 1
ATOM 9886 N N . GLU C 1 378 ? -22.131 78.076 27.575 1.00 14.22 378 GLU C N 1
ATOM 9887 C CA . GLU C 1 378 ? -21.521 79.273 28.119 1.00 16.72 378 GLU C CA 1
ATOM 9888 C C . GLU C 1 378 ? -20.343 78.920 29.031 1.00 17.30 378 GLU C C 1
ATOM 9889 O O . GLU C 1 378 ? -20.207 77.785 29.479 1.00 13.71 378 GLU C O 1
ATOM 9895 N N . TRP C 1 379 ? -19.492 79.910 29.271 1.00 12.92 379 TRP C N 1
ATOM 9896 C CA . TRP C 1 379 ? -18.446 79.866 30.284 1.00 16.57 379 TRP C CA 1
ATOM 9897 C C . TRP C 1 379 ? -19.052 79.439 31.628 1.00 12.98 379 TRP C C 1
ATOM 9898 O O . TRP C 1 379 ? -20.171 79.827 31.941 1.00 16.34 379 TRP C O 1
ATOM 9909 N N . PRO C 1 380 ? -18.319 78.652 32.429 1.00 14.42 380 PRO C N 1
ATOM 9910 C CA . PRO C 1 380 ? -16.956 78.176 32.194 1.00 14.46 380 PRO C CA 1
ATOM 9911 C C . PRO C 1 380 ? -16.901 76.834 31.485 1.00 16.75 380 PRO C C 1
ATOM 9912 O O . PRO C 1 380 ? -17.904 76.126 31.357 1.00 14.83 380 PRO C O 1
ATOM 9916 N N . LEU C 1 381 ? -15.707 76.486 31.030 1.00 16.21 381 LEU C N 1
ATOM 9917 C CA . LEU C 1 381 ? -15.450 75.162 30.505 1.00 16.85 381 LEU C CA 1
ATOM 9918 C C . LEU C 1 381 ? -14.548 74.471 31.501 1.00 17.92 381 LEU C C 1
ATOM 9919 O O . LEU C 1 381 ? -13.486 74.998 31.847 1.00 18.71 381 LEU C O 1
ATOM 9924 N N . VAL C 1 382 ? -14.970 73.302 31.974 1.00 17.52 382 VAL C N 1
ATOM 9925 C CA . VAL C 1 382 ? -14.180 72.568 32.949 1.00 17.75 382 VAL C CA 1
ATOM 9926 C C . VAL C 1 382 ? -13.487 71.389 32.292 1.00 17.78 382 VAL C C 1
ATOM 9927 O O . VAL C 1 382 ? -14.087 70.333 32.096 1.00 15.50 382 VAL C O 1
ATOM 9931 N N . ALA C 1 383 ? -12.211 71.570 31.974 1.00 22.37 383 ALA C N 1
ATOM 9932 C CA . ALA C 1 383 ? -11.461 70.568 31.225 1.00 20.52 383 ALA C CA 1
ATOM 9933 C C . ALA C 1 383 ? -11.018 69.401 32.099 1.00 22.31 383 ALA C C 1
ATOM 9934 O O . ALA C 1 383 ? -10.870 69.548 33.315 1.00 20.62 383 ALA C O 1
ATOM 9936 N N . TYR C 1 384 ? -10.814 68.243 31.474 1.00 19.65 384 TYR C N 1
ATOM 9937 C CA . TYR C 1 384 ? -10.170 67.122 32.147 1.00 19.31 384 TYR C CA 1
ATOM 9938 C C . TYR C 1 384 ? -8.713 67.482 32.429 1.00 23.94 384 TYR C C 1
ATOM 9939 O O . TYR C 1 384 ? -8.126 68.300 31.714 1.00 18.72 384 TYR C O 1
ATOM 9948 N N . PRO C 1 385 ? -8.127 66.879 33.477 1.00 22.77 385 PRO C N 1
ATOM 9949 C CA . PRO C 1 385 ? -6.744 67.181 33.874 1.00 26.84 385 PRO C CA 1
ATOM 9950 C C . PRO C 1 385 ? -5.739 67.202 32.710 1.00 26.21 385 PRO C C 1
ATOM 9951 O O . PRO C 1 385 ? -4.868 68.078 32.679 1.00 27.03 385 PRO C O 1
ATOM 9955 N N . ASP C 1 386 ? -5.866 66.277 31.765 1.00 23.45 386 ASP C N 1
ATOM 9956 C CA . ASP C 1 386 ? -4.882 66.181 30.685 1.00 25.93 386 ASP C CA 1
ATOM 9957 C C . ASP C 1 386 ? -5.048 67.255 29.606 1.00 27.18 386 ASP C C 1
ATOM 9958 O O . ASP C 1 386 ? -4.182 67.404 28.746 1.00 27.89 386 ASP C O 1
ATOM 9963 N N . LYS C 1 387 ? -6.142 68.011 29.650 1.00 23.41 387 LYS C N 1
ATOM 9964 C CA . LYS C 1 387 ? -6.339 69.108 28.698 1.00 24.65 387 LYS C CA 1
ATOM 9965 C C . LYS C 1 387 ? -6.362 70.479 29.373 1.00 23.78 387 LYS C C 1
ATOM 9966 O O . LYS C 1 387 ? -6.258 71.507 28.702 1.00 22.06 387 LYS C O 1
ATOM 9972 N N . ALA C 1 388 ? -6.512 70.490 30.696 1.00 21.41 388 ALA C N 1
ATOM 9973 C CA . ALA C 1 388 ? -6.681 71.727 31.448 1.00 19.97 388 ALA C CA 1
ATOM 9974 C C . ALA C 1 388 ? -5.477 72.649 31.329 1.00 22.91 388 ALA C C 1
ATOM 9975 O O . ALA C 1 388 ? -4.335 72.205 31.369 1.00 24.73 388 ALA C O 1
ATOM 9977 N N . VAL C 1 389 ? -5.748 73.941 31.185 1.00 21.48 389 VAL C N 1
ATOM 9978 C CA . VAL C 1 389 ? -4.700 74.941 31.025 1.00 21.15 389 VAL C CA 1
ATOM 9979 C C . VAL C 1 389 ? -4.628 75.834 32.258 1.00 20.73 389 VAL C C 1
ATOM 9980 O O . VAL C 1 389 ? -5.603 76.498 32.595 1.00 18.47 389 VAL C O 1
ATOM 9984 N N . PRO C 1 390 ? -3.470 75.856 32.940 1.00 24.85 390 PRO C N 1
ATOM 9985 C CA . PRO C 1 390 ? -3.318 76.707 34.130 1.00 22.65 390 PRO C CA 1
ATOM 9986 C C . PRO C 1 390 ? -3.605 78.182 33.833 1.00 20.73 390 PRO C C 1
ATOM 9987 O O . PRO C 1 390 ? -3.168 78.703 32.806 1.00 21.59 390 PRO C O 1
ATOM 9991 N N . GLY C 1 391 ? -4.339 78.839 34.723 1.00 18.58 391 GLY C N 1
ATOM 9992 C CA . GLY C 1 391 ? -4.626 80.253 34.573 1.00 20.91 391 GLY C CA 1
ATOM 9993 C C . GLY C 1 391 ? -5.705 80.581 33.558 1.00 20.01 391 GLY C C 1
ATOM 9994 O O . GLY C 1 391 ? -5.821 81.729 33.130 1.00 21.80 391 GLY C O 1
ATOM 9995 N N . SER C 1 392 ? -6.504 79.590 33.173 1.00 18.85 392 SER C N 1
ATOM 9996 C CA . SER C 1 392 ? -7.544 79.825 32.170 1.00 18.28 392 SER C CA 1
ATOM 9997 C C . SER C 1 392 ? -8.922 80.097 32.791 1.00 15.62 392 SER C C 1
ATOM 9998 O O . SER C 1 392 ? -9.666 80.937 32.295 1.00 14.52 392 SER C O 1
ATOM 10001 N N . TYR C 1 393 ? -9.254 79.405 33.881 1.00 12.42 393 TYR C N 1
ATOM 10002 C CA . TYR C 1 393 ? -10.542 79.599 34.553 1.00 14.41 393 TYR C CA 1
ATOM 10003 C C . TYR C 1 393 ? -10.378 79.623 36.069 1.00 15.87 393 TYR C C 1
ATOM 10004 O O . TYR C 1 393 ? -11.015 78.835 36.765 1.00 16.76 393 TYR C O 1
ATOM 10013 N N . ASP C 1 394 ? -9.535 80.518 36.574 1.00 16.79 394 ASP C N 1
ATOM 10014 C CA . ASP C 1 394 ? -9.236 80.560 38.015 1.00 19.45 394 ASP C CA 1
ATOM 10015 C C . ASP C 1 394 ? -10.316 81.310 38.774 1.00 19.44 394 ASP C C 1
ATOM 10016 O O . ASP C 1 394 ? -10.118 82.455 39.184 1.00 17.77 394 ASP C O 1
ATOM 10021 N N . TYR C 1 395 ? -11.464 80.664 38.941 1.00 15.72 395 TYR C N 1
ATOM 10022 C CA . TYR C 1 395 ? -12.644 81.314 39.509 1.00 17.42 395 TYR C CA 1
ATOM 10023 C C . TYR C 1 395 ? -13.459 80.299 40.290 1.00 19.13 395 TYR C C 1
ATOM 10024 O O . TYR C 1 395 ? -13.461 79.110 39.940 1.00 17.36 395 TYR C O 1
ATOM 10033 N N . PRO C 1 396 ? -14.155 80.763 41.343 1.00 19.41 396 PRO C N 1
ATOM 10034 C CA . PRO C 1 396 ? -15.027 79.902 42.146 1.00 21.36 396 PRO C CA 1
ATOM 10035 C C . PRO C 1 396 ? -16.435 79.792 41.567 1.00 17.61 396 PRO C C 1
ATOM 10036 O O . PRO C 1 396 ? -16.913 80.741 40.947 1.00 15.89 396 PRO C O 1
ATOM 10040 N N . LEU C 1 397 ? -17.089 78.658 41.790 1.00 15.77 397 LEU C N 1
ATOM 10041 C CA . LEU C 1 397 ? -18.512 78.546 41.516 1.00 16.45 397 LEU C CA 1
ATOM 10042 C C . LEU C 1 397 ? -19.303 79.479 42.415 1.00 19.11 397 LEU C C 1
ATOM 10043 O O . LEU C 1 397 ? -18.904 79.735 43.555 1.00 18.49 397 LEU C O 1
ATOM 10048 N N . GLU C 1 398 ? -20.424 79.978 41.901 1.00 15.84 398 GLU C N 1
ATOM 10049 C CA . GLU C 1 398 ? -21.327 80.833 42.670 1.00 15.25 398 GLU C CA 1
ATOM 10050 C C . GLU C 1 398 ? -22.769 80.359 42.523 1.00 17.14 398 GLU C C 1
ATOM 10051 O O . GLU C 1 398 ? -23.123 79.743 41.505 1.00 15.41 398 GLU C O 1
ATOM 10057 N N . PRO C 1 399 ? -23.607 80.644 43.534 1.00 19.44 399 PRO C N 1
ATOM 10058 C CA . PRO C 1 399 ? -25.031 80.328 43.421 1.00 15.75 399 PRO C CA 1
ATOM 10059 C C . PRO C 1 399 ? -25.625 80.985 42.179 1.00 16.48 399 PRO C C 1
ATOM 10060 O O . PRO C 1 399 ? -25.327 82.152 41.903 1.00 14.37 399 PRO C O 1
ATOM 10064 N N . GLY C 1 400 ? -26.442 80.253 41.432 1.00 14.90 400 GLY C N 1
ATOM 10065 C CA . GLY C 1 400 ? -27.058 80.826 40.240 1.00 12.23 400 GLY C CA 1
ATOM 10066 C C . GLY C 1 400 ? -26.371 80.427 38.947 1.00 13.89 400 GLY C C 1
ATOM 10067 O O . GLY C 1 400 ? -26.920 80.621 37.859 1.00 14.21 400 GLY C O 1
ATOM 10068 N N . MET C 1 401 ? -25.168 79.871 39.050 1.00 13.96 401 MET C N 1
ATOM 10069 C CA . MET C 1 401 ? -24.525 79.277 37.891 1.00 14.34 401 MET C CA 1
ATOM 10070 C C . MET C 1 401 ? -25.253 77.993 37.527 1.00 17.68 401 MET C C 1
ATOM 10071 O O . MET C 1 401 ? -25.815 77.326 38.393 1.00 14.70 401 MET C O 1
ATOM 10076 N N . VAL C 1 402 ? -25.256 77.660 36.242 1.00 13.50 402 VAL C N 1
ATOM 10077 C CA . VAL C 1 402 ? -25.774 76.378 35.791 1.00 13.03 402 VAL C CA 1
ATOM 10078 C C . VAL C 1 402 ? -24.715 75.677 34.955 1.00 15.30 402 VAL C C 1
ATOM 10079 O O . VAL C 1 402 ? -24.166 76.263 34.020 1.00 15.02 402 VAL C O 1
ATOM 10083 N N . LEU C 1 403 ? -24.443 74.422 35.296 1.00 13.27 403 LEU C N 1
ATOM 10084 C CA . LEU C 1 403 ? -23.411 73.619 34.655 1.00 13.69 403 LEU C CA 1
ATOM 10085 C C . LEU C 1 403 ? -23.991 72.316 34.151 1.00 18.32 403 LEU C C 1
ATOM 10086 O O . LEU C 1 403 ? -24.680 71.614 34.892 1.00 15.33 403 LEU C O 1
ATOM 10091 N N . CYS C 1 404 ? -23.697 71.980 32.899 1.00 13.90 404 CYS C N 1
ATOM 10092 C CA . CYS C 1 404 ? -23.982 70.648 32.397 1.00 14.23 404 CYS C CA 1
ATOM 10093 C C . CYS C 1 404 ? -22.838 69.736 32.771 1.00 16.74 404 CYS C C 1
ATOM 10094 O O . CYS C 1 404 ? -21.680 70.135 32.716 1.00 15.67 404 CYS C O 1
ATOM 10097 N N . VAL C 1 405 ? -23.170 68.508 33.150 1.00 13.61 405 VAL C N 1
ATOM 10098 C CA . VAL C 1 405 ? -22.176 67.557 33.615 1.00 16.14 405 VAL C CA 1
ATOM 10099 C C . VAL C 1 405 ? -22.163 66.410 32.631 1.00 18.27 405 VAL C C 1
ATOM 10100 O O . VAL C 1 405 ? -23.196 65.783 32.408 1.00 16.44 405 VAL C O 1
ATOM 10104 N N . GLU C 1 406 ? -20.996 66.148 32.045 1.00 15.23 406 GLU C N 1
ATOM 10105 C CA . GLU C 1 406 ? -20.892 65.320 30.851 1.00 19.16 406 GLU C CA 1
ATOM 10106 C C . GLU C 1 406 ? -20.215 63.977 31.041 1.00 18.54 406 GLU C C 1
ATOM 10107 O O . GLU C 1 406 ? -19.310 63.841 31.861 1.00 17.94 406 GLU C O 1
ATOM 10113 N N . ALA C 1 407 ? -20.626 63.004 30.233 1.00 15.49 407 ALA C N 1
ATOM 10114 C CA . ALA C 1 407 ? -19.922 61.727 30.147 1.00 17.99 407 ALA C CA 1
ATOM 10115 C C . ALA C 1 407 ? -19.994 61.146 28.737 1.00 18.62 407 ALA C C 1
ATOM 10116 O O . ALA C 1 407 ? -21.073 60.844 28.243 1.00 16.41 407 ALA C O 1
ATOM 10118 N N . ALA C 1 408 ? -18.841 61.006 28.091 1.00 16.78 408 ALA C N 1
ATOM 10119 C CA . ALA C 1 408 ? -18.753 60.218 26.871 1.00 17.07 408 ALA C CA 1
ATOM 10120 C C . ALA C 1 408 ? -17.866 59.011 27.171 1.00 19.60 408 ALA C C 1
ATOM 10121 O O . ALA C 1 408 ? -16.715 59.174 27.573 1.00 21.97 408 ALA C O 1
ATOM 10123 N N . VAL C 1 409 ? -18.406 57.803 26.999 1.00 17.15 409 VAL C N 1
ATOM 10124 C CA . VAL C 1 409 ? -17.694 56.584 27.371 1.00 20.01 409 VAL C CA 1
ATOM 10125 C C . VAL C 1 409 ? -17.664 55.572 26.212 1.00 20.40 409 VAL C C 1
ATOM 10126 O O . VAL C 1 409 ? -18.697 55.027 25.826 1.00 19.39 409 VAL C O 1
ATOM 10130 N N . GLY C 1 410 ? -16.478 55.343 25.654 1.00 20.28 410 GLY C N 1
ATOM 10131 C CA . GLY C 1 410 ? -16.319 54.422 24.543 1.00 22.70 410 GLY C CA 1
ATOM 10132 C C . GLY C 1 410 ? -14.868 54.047 24.295 1.00 25.72 410 GLY C C 1
ATOM 10133 O O . GLY C 1 410 ? -13.951 54.825 24.578 1.00 22.92 410 GLY C O 1
ATOM 10134 N N . GLU C 1 411 ? -14.658 52.848 23.758 1.00 21.17 411 GLU C N 1
ATOM 10135 C CA . GLU C 1 411 ? -13.311 52.357 23.506 1.00 23.62 411 GLU C CA 1
ATOM 10136 C C . GLU C 1 411 ? -12.850 52.715 22.110 1.00 23.48 411 GLU C C 1
ATOM 10137 O O . GLU C 1 411 ? -13.661 52.805 21.192 1.00 24.79 411 GLU C O 1
ATOM 10143 N N . VAL C 1 412 ? -11.543 52.900 21.962 1.00 26.98 412 VAL C N 1
ATOM 10144 C CA . VAL C 1 412 ? -10.943 53.105 20.654 1.00 26.76 412 VAL C CA 1
ATOM 10145 C C . VAL C 1 412 ? -11.215 51.871 19.805 1.00 28.27 412 VAL C C 1
ATOM 10146 O O . VAL C 1 412 ? -10.932 50.751 20.225 1.00 26.19 412 VAL C O 1
ATOM 10150 N N . GLY C 1 413 ? -11.800 52.079 18.629 1.00 27.07 413 GLY C N 1
ATOM 10151 C CA . GLY C 1 413 ? -12.147 50.983 17.741 1.00 28.13 413 GLY C CA 1
ATOM 10152 C C . GLY C 1 413 ? -13.433 50.269 18.121 1.00 28.87 413 GLY C C 1
ATOM 10153 O O . GLY C 1 413 ? -13.783 49.258 17.517 1.00 34.58 413 GLY C O 1
ATOM 10154 N N . GLY C 1 414 ? -14.151 50.803 19.107 1.00 24.99 414 GLY C N 1
ATOM 10155 C CA . GLY C 1 414 ? -15.356 50.162 19.608 1.00 24.67 414 GLY C CA 1
ATOM 10156 C C . GLY C 1 414 ? -16.546 50.336 18.687 1.00 24.99 414 GLY C C 1
ATOM 10157 O O . GLY C 1 414 ? -16.513 51.161 17.785 1.00 26.02 414 GLY C O 1
ATOM 10158 N N . ASP C 1 415 ? -17.610 49.572 18.916 1.00 23.67 415 ASP C N 1
ATOM 10159 C CA . ASP C 1 415 ? -18.776 49.658 18.044 1.00 23.96 415 ASP C CA 1
ATOM 10160 C C . ASP C 1 415 ? -19.947 50.397 18.682 1.00 24.92 415 ASP C C 1
ATOM 10161 O O . ASP C 1 415 ? -21.052 50.392 18.140 1.00 23.39 415 ASP C O 1
ATOM 10166 N N . PHE C 1 416 ? -19.695 51.034 19.825 1.00 24.18 416 PHE C N 1
ATOM 10167 C CA . PHE C 1 416 ? -20.701 51.845 20.505 1.00 25.12 416 PHE C CA 1
ATOM 10168 C C . PHE C 1 416 ? -20.045 52.804 21.505 1.00 23.12 416 PHE C C 1
ATOM 10169 O O . PHE C 1 416 ? -18.941 52.546 21.995 1.00 22.59 416 PHE C O 1
ATOM 10177 N N . SER C 1 417 ? -20.730 53.907 21.797 1.00 20.33 417 SER C N 1
ATOM 10178 C CA . SER C 1 417 ? -20.351 54.802 22.889 1.00 20.65 417 SER C CA 1
ATOM 10179 C C . SER C 1 417 ? -21.574 55.103 23.719 1.00 18.07 417 SER C C 1
ATOM 10180 O O . SER C 1 417 ? -22.691 54.977 23.233 1.00 20.35 417 SER C O 1
ATOM 10183 N N . ILE C 1 418 ? -21.360 55.509 24.967 1.00 17.23 418 ILE C N 1
ATOM 10184 C CA . ILE C 1 418 ? -22.429 56.047 25.793 1.00 16.30 418 ILE C CA 1
ATOM 10185 C C . ILE C 1 418 ? -22.253 57.562 25.909 1.00 18.07 418 ILE C C 1
ATOM 10186 O O . ILE C 1 418 ? -21.141 58.043 26.135 1.00 19.34 418 ILE C O 1
ATOM 10191 N N . LYS C 1 419 ? -23.339 58.309 25.763 1.00 16.26 419 LYS C N 1
ATOM 10192 C CA . LYS C 1 419 ? -23.313 59.734 26.069 1.00 15.02 419 LYS C CA 1
ATOM 10193 C C . LYS C 1 419 ? -24.421 60.017 27.046 1.00 17.32 419 LYS C C 1
ATOM 10194 O O . LYS C 1 419 ? -25.587 59.738 26.762 1.00 14.58 419 LYS C O 1
ATOM 10200 N N . LEU C 1 420 ? -24.036 60.543 28.207 1.00 15.84 420 LEU C N 1
ATOM 10201 C CA . LEU C 1 420 ? -24.969 60.968 29.234 1.00 15.00 420 LEU C CA 1
ATOM 10202 C C . LEU C 1 420 ? -24.614 62.379 29.663 1.00 15.25 420 LEU C C 1
ATOM 10203 O O . LEU C 1 420 ? -23.441 62.754 29.694 1.00 14.13 420 LEU C O 1
ATOM 10208 N N . GLU C 1 421 ? -25.631 63.153 30.010 1.00 15.72 421 GLU C N 1
ATOM 10209 C CA . GLU C 1 421 ? -25.409 64.526 30.412 1.00 15.90 421 GLU C CA 1
ATOM 10210 C C . GLU C 1 421 ? -26.630 65.109 31.121 1.00 14.61 421 GLU C C 1
ATOM 10211 O O . GLU C 1 421 ? -27.751 64.972 30.634 1.00 17.11 421 GLU C O 1
ATOM 10217 N N . ASP C 1 422 ? -26.396 65.747 32.271 1.00 16.09 422 ASP C N 1
ATOM 10218 C CA . ASP C 1 422 ? -27.432 66.397 33.075 1.00 13.88 422 ASP C CA 1
ATOM 10219 C C . ASP C 1 422 ? -27.125 67.892 33.269 1.00 12.68 422 ASP C C 1
ATOM 10220 O O . ASP C 1 422 ? -25.966 68.298 33.282 1.00 15.91 422 ASP C O 1
ATOM 10225 N N . GLN C 1 423 ? -28.177 68.685 33.453 1.00 12.23 423 GLN C N 1
ATOM 10226 C CA . GLN C 1 423 ? -28.086 70.138 33.640 1.00 13.02 423 GLN C CA 1
ATOM 10227 C C . GLN C 1 423 ? -28.307 70.522 35.115 1.00 14.87 423 GLN C C 1
ATOM 10228 O O . GLN C 1 423 ? -29.373 70.257 35.671 1.00 14.17 423 GLN C O 1
ATOM 10234 N N . VAL C 1 424 ? -27.312 71.154 35.737 1.00 13.89 424 VAL C N 1
ATOM 10235 C CA . VAL C 1 424 ? -27.289 71.288 37.202 1.00 12.30 424 VAL C CA 1
ATOM 10236 C C . VAL C 1 424 ? -27.128 72.730 37.679 1.00 15.68 424 VAL C C 1
ATOM 10237 O O . VAL C 1 424 ? -26.177 73.425 37.305 1.00 14.58 424 VAL C O 1
ATOM 10241 N N . LEU C 1 425 ? -28.062 73.166 38.519 1.00 15.76 425 LEU C N 1
ATOM 10242 C CA . LEU C 1 425 ? -28.022 74.486 39.134 1.00 13.63 425 LEU C CA 1
ATOM 10243 C C . LEU C 1 425 ? -27.151 74.495 40.393 1.00 16.77 425 LEU C C 1
ATOM 10244 O O . LEU C 1 425 ? -27.245 73.586 41.227 1.00 15.59 425 LEU C O 1
ATOM 10249 N N . ILE C 1 426 ? -26.313 75.519 40.529 1.00 15.85 426 ILE C N 1
ATOM 10250 C CA . ILE C 1 426 ? -25.580 75.750 41.775 1.00 15.59 426 ILE C CA 1
ATOM 10251 C C . ILE C 1 426 ? -26.479 76.550 42.711 1.00 14.91 426 ILE C C 1
ATOM 10252 O O . ILE C 1 426 ? -27.011 77.594 42.322 1.00 15.89 426 ILE C O 1
ATOM 10257 N N . THR C 1 427 ? -26.656 76.051 43.935 1.00 15.38 427 THR C N 1
ATOM 10258 C CA . THR C 1 427 ? -27.570 76.661 44.900 1.00 17.96 427 THR C CA 1
ATOM 10259 C C . THR C 1 427 ? -26.775 77.328 46.009 1.00 21.61 427 THR C C 1
ATOM 10260 O O . THR C 1 427 ? -25.554 77.285 45.994 1.00 18.90 427 THR C O 1
ATOM 10264 N N . GLU C 1 428 ? -27.457 77.928 46.981 1.00 24.87 428 GLU C N 1
ATOM 10265 C CA . GLU C 1 428 ? -26.763 78.540 48.118 1.00 25.78 428 GLU C CA 1
ATOM 10266 C C . GLU C 1 428 ? -25.895 77.538 48.871 1.00 26.32 428 GLU C C 1
ATOM 10267 O O . GLU C 1 428 ? -24.790 77.866 49.296 1.00 31.57 428 GLU C O 1
ATOM 10273 N N . ASP C 1 429 ? -26.384 76.309 49.005 1.00 28.40 429 ASP C N 1
ATOM 10274 C CA . ASP C 1 429 ? -25.718 75.297 49.828 1.00 33.38 429 ASP C CA 1
ATOM 10275 C C . ASP C 1 429 ? -24.963 74.229 49.047 1.00 31.40 429 ASP C C 1
ATOM 10276 O O . ASP C 1 429 ? -24.097 73.555 49.604 1.00 26.50 429 ASP C O 1
ATOM 10281 N N . GLY C 1 430 ? -25.297 74.048 47.772 1.00 22.51 430 GLY C N 1
ATOM 10282 C CA . GLY C 1 430 ? -24.751 72.936 47.018 1.00 17.57 430 GLY C CA 1
ATOM 10283 C C . GLY C 1 430 ? -25.237 72.969 45.579 1.00 20.20 430 GLY C C 1
ATOM 10284 O O . GLY C 1 430 ? -24.997 73.943 44.870 1.00 17.30 430 GLY C O 1
ATOM 10285 N N . TYR C 1 431 ? -25.928 71.918 45.148 1.00 16.61 431 TYR C N 1
ATOM 10286 C CA . TYR C 1 431 ? -26.436 71.882 43.780 1.00 17.27 431 TYR C CA 1
ATOM 10287 C C . TYR C 1 431 ? -27.849 71.329 43.703 1.00 20.63 431 TYR C C 1
ATOM 10288 O O . TYR C 1 431 ? -28.330 70.685 44.633 1.00 20.44 431 TYR C O 1
ATOM 10297 N N . GLU C 1 432 ? -28.500 71.579 42.575 1.00 15.44 432 GLU C N 1
ATOM 10298 C CA . GLU C 1 432 ? -29.772 70.954 42.254 1.00 14.20 432 GLU C CA 1
ATOM 10299 C C . GLU C 1 432 ? -29.736 70.465 40.809 1.00 18.38 432 GLU C C 1
ATOM 10300 O O . GLU C 1 432 ? -29.626 71.275 39.889 1.00 15.71 432 GLU C O 1
ATOM 10306 N N . ASN C 1 433 ? -29.803 69.149 40.614 1.00 17.54 433 ASN C N 1
ATOM 10307 C CA . ASN C 1 433 ? -29.916 68.581 39.272 1.00 18.16 433 ASN C CA 1
ATOM 10308 C C . ASN C 1 433 ? -31.285 68.933 38.698 1.00 19.44 433 ASN C C 1
ATOM 10309 O O . ASN C 1 433 ? -32.304 68.493 39.220 1.00 17.97 433 ASN C O 1
ATOM 10314 N N . LEU C 1 434 ? -31.311 69.738 37.638 1.00 18.24 434 LEU C N 1
ATOM 10315 C CA . LEU C 1 434 ? -32.571 70.151 37.016 1.00 16.86 434 LEU C CA 1
ATOM 10316 C C . LEU C 1 434 ? -33.176 69.051 36.149 1.00 15.63 434 LEU C C 1
ATOM 10317 O O . LEU C 1 434 ? -34.377 69.043 35.870 1.00 16.22 434 LEU C O 1
ATOM 10322 N N . THR C 1 435 ? -32.331 68.124 35.728 1.00 16.80 435 THR C N 1
ATOM 10323 C CA . THR C 1 435 ? -32.705 67.130 34.729 1.00 17.98 435 THR C CA 1
ATOM 10324 C C . THR C 1 435 ? -33.367 65.915 35.372 1.00 19.25 435 THR C C 1
ATOM 10325 O O . THR C 1 435 ? -32.784 65.283 36.252 1.00 16.31 435 THR C O 1
ATOM 10329 N N . THR C 1 436 ? -34.579 65.583 34.933 1.00 18.48 436 THR C N 1
ATOM 10330 C CA . THR C 1 436 ? -35.286 64.437 35.509 1.00 19.60 436 THR C CA 1
ATOM 10331 C C . THR C 1 436 ? -35.498 63.292 34.525 1.00 25.85 436 THR C C 1
ATOM 10332 O O . THR C 1 436 ? -36.118 62.283 34.874 1.00 20.76 436 THR C O 1
ATOM 10336 N N . TYR C 1 437 ? -34.975 63.428 33.307 1.00 16.79 437 TYR C N 1
ATOM 10337 C CA . TYR C 1 437 ? -35.187 62.391 32.314 1.00 15.88 437 TYR C CA 1
ATOM 10338 C C . TYR C 1 437 ? -34.592 61.061 32.783 1.00 17.23 437 TYR C C 1
ATOM 10339 O O . TYR C 1 437 ? -33.451 61.008 33.253 1.00 19.23 437 TYR C O 1
ATOM 10348 N N . PRO C 1 438 ? -35.377 59.982 32.664 1.00 17.65 438 PRO C N 1
ATOM 10349 C CA . PRO C 1 438 ? -34.941 58.631 33.038 1.00 17.30 438 PRO C CA 1
ATOM 10350 C C . PRO C 1 438 ? -33.659 58.193 32.345 1.00 19.93 438 PRO C C 1
ATOM 10351 O O . PRO C 1 438 ? -33.336 58.661 31.242 1.00 20.21 438 PRO C O 1
ATOM 10355 N N . PHE C 1 439 ? -32.933 57.293 32.995 1.00 16.52 439 PHE C N 1
ATOM 10356 C CA . PHE C 1 439 ? -31.828 56.591 32.355 1.00 18.27 439 PHE C CA 1
ATOM 10357 C C . PHE C 1 439 ? -32.314 55.215 31.912 1.00 24.66 439 PHE C C 1
ATOM 10358 O O . PHE C 1 439 ? -33.025 54.536 32.654 1.00 21.37 439 PHE C O 1
ATOM 10366 N N . ASP C 1 440 ? -31.943 54.818 30.698 1.00 20.53 440 ASP C N 1
ATOM 10367 C CA . ASP C 1 440 ? -32.363 53.541 30.128 1.00 23.16 440 ASP C CA 1
ATOM 10368 C C . ASP C 1 440 ? -32.146 52.386 31.121 1.00 20.95 440 ASP C C 1
ATOM 10369 O O . ASP C 1 440 ? -31.012 52.051 31.469 1.00 22.22 440 ASP C O 1
ATOM 10374 N N . ALA C 1 441 ? -33.246 51.795 31.573 1.00 21.57 441 ALA C N 1
ATOM 10375 C CA . ALA C 1 441 ? -33.203 50.736 32.582 1.00 23.48 441 ALA C CA 1
ATOM 10376 C C . ALA C 1 441 ? -32.351 49.544 32.157 1.00 24.33 441 ALA C C 1
ATOM 10377 O O . ALA C 1 441 ? -31.582 49.008 32.952 1.00 24.87 441 ALA C O 1
ATOM 10379 N N . ALA C 1 442 ? -32.470 49.125 30.901 1.00 23.04 442 ALA C N 1
ATOM 10380 C CA . ALA C 1 442 ? -31.743 47.941 30.466 1.00 20.96 442 ALA C CA 1
ATOM 10381 C C . ALA C 1 442 ? -30.234 48.197 30.427 1.00 25.95 442 ALA C C 1
ATOM 10382 O O . ALA C 1 442 ? -29.433 47.315 30.753 1.00 23.35 442 ALA C O 1
ATOM 10384 N N . LEU C 1 443 ? -29.844 49.404 30.025 1.00 20.73 443 LEU C N 1
ATOM 10385 C CA . LEU C 1 443 ? -28.432 49.743 29.961 1.00 19.93 443 LEU C CA 1
ATOM 10386 C C . LEU C 1 443 ? -27.871 49.953 31.364 1.00 20.27 443 LEU C C 1
ATOM 10387 O O . LEU C 1 443 ? -26.678 49.753 31.601 1.00 24.11 443 LEU C O 1
ATOM 10392 N N . MET C 1 444 ? -28.734 50.350 32.291 1.00 19.75 444 MET C N 1
ATOM 10393 C CA . MET C 1 444 ? -28.321 50.518 33.681 1.00 21.28 444 MET C CA 1
ATOM 10394 C C . MET C 1 444 ? -28.250 49.155 34.392 1.00 30.54 444 MET C C 1
ATOM 10395 O O . MET C 1 444 ? -27.905 49.078 35.575 1.00 26.22 444 MET C O 1
ATOM 10400 N N . GLY C 1 445 ? -28.571 48.087 33.661 1.00 26.18 445 GLY C N 1
ATOM 10401 C CA . GLY C 1 445 ? -28.490 46.732 34.186 1.00 28.81 445 GLY C CA 1
ATOM 10402 C C . GLY C 1 445 ? -29.667 46.329 35.058 1.00 36.34 445 GLY C C 1
ATOM 10403 O O . GLY C 1 445 ? -29.575 45.379 35.838 1.00 33.11 445 GLY C O 1
ATOM 10404 N N . LEU C 1 446 ? -30.773 47.055 34.917 1.00 34.64 446 LEU C N 1
ATOM 10405 C CA . LEU C 1 446 ? -31.989 46.821 35.694 1.00 34.67 446 LEU C CA 1
ATOM 10406 C C . LEU C 1 446 ? -33.042 46.085 34.865 1.00 38.05 446 LEU C C 1
ATOM 10407 O O . LEU C 1 446 ? -33.202 46.356 33.678 1.00 43.30 446 LEU C O 1
ATOM 10412 N N . ALA C 1 447 ? -33.760 45.156 35.489 1.00 53.21 447 ALA C N 1
ATOM 10413 C CA . ALA C 1 447 ? -34.853 44.452 34.815 1.00 50.60 447 ALA C CA 1
ATOM 10414 C C . ALA C 1 447 ? -36.083 45.348 34.714 1.00 49.74 447 ALA C C 1
ATOM 10415 O O . ALA C 1 447 ? -36.546 45.661 33.617 1.00 57.65 447 ALA C O 1
ATOM 10417 N N . ARG D 1 9 ? -49.409 95.665 -50.940 1.00 27.97 9 ARG D N 1
ATOM 10418 C CA . ARG D 1 9 ? -48.027 95.257 -50.922 1.00 25.93 9 ARG D CA 1
ATOM 10419 C C . ARG D 1 9 ? -47.900 93.974 -51.682 1.00 24.67 9 ARG D C 1
ATOM 10420 O O . ARG D 1 9 ? -48.433 92.949 -51.283 1.00 22.73 9 ARG D O 1
ATOM 10428 N N . LYS D 1 10 ? -47.230 94.069 -52.804 1.00 21.12 10 LYS D N 1
ATOM 10429 C CA . LYS D 1 10 ? -47.071 92.929 -53.692 1.00 20.97 10 LYS D CA 1
ATOM 10430 C C . LYS D 1 10 ? -46.179 91.870 -53.074 1.00 22.61 10 LYS D C 1
ATOM 10431 O O . LYS D 1 10 ? -45.209 92.196 -52.397 1.00 24.34 10 LYS D O 1
ATOM 10437 N N . ILE D 1 11 ? -46.490 90.599 -53.312 1.00 16.99 11 ILE D N 1
ATOM 10438 C CA . ILE D 1 11 ? -45.575 89.548 -52.904 1.00 18.03 11 ILE D CA 1
ATOM 10439 C C . ILE D 1 11 ? -44.476 89.384 -53.961 1.00 21.55 11 ILE D C 1
ATOM 10440 O O . ILE D 1 11 ? -43.365 88.972 -53.650 1.00 23.80 11 ILE D O 1
ATOM 10445 N N . ASP D 1 12 ? -44.794 89.723 -55.208 1.00 21.82 12 ASP D N 1
ATOM 10446 C CA . ASP D 1 12 ? -43.843 89.638 -56.311 1.00 19.77 12 ASP D CA 1
ATOM 10447 C C . ASP D 1 12 ? -43.728 91.010 -56.957 1.00 24.24 12 ASP D C 1
ATOM 10448 O O . ASP D 1 12 ? -44.589 91.401 -57.745 1.00 20.53 12 ASP D O 1
ATOM 10453 N N . PRO D 1 13 ? -42.656 91.744 -56.626 1.00 26.16 13 PRO D N 1
ATOM 10454 C CA . PRO D 1 13 ? -42.460 93.124 -57.088 1.00 27.87 13 PRO D CA 1
ATOM 10455 C C . PRO D 1 13 ? -42.296 93.210 -58.605 1.00 23.27 13 PRO D C 1
ATOM 10456 O O . PRO D 1 13 ? -42.577 94.252 -59.193 1.00 28.88 13 PRO D O 1
ATOM 10460 N N . SER D 1 14 ? -41.860 92.119 -59.225 1.00 22.63 14 SER D N 1
ATOM 10461 C CA . SER D 1 14 ? -41.587 92.114 -60.661 1.00 29.00 14 SER D CA 1
ATOM 10462 C C . SER D 1 14 ? -42.851 92.008 -61.510 1.00 28.97 14 SER D C 1
ATOM 10463 O O . SER D 1 14 ? -42.787 92.113 -62.730 1.00 34.73 14 SER D O 1
ATOM 10466 N N . ARG D 1 15 ? -43.999 91.797 -60.875 1.00 26.70 15 ARG D N 1
ATOM 10467 C CA . ARG D 1 15 ? -45.248 91.651 -61.620 1.00 22.06 15 ARG D CA 1
ATOM 10468 C C . ARG D 1 15 ? -46.223 92.761 -61.293 1.00 21.26 15 ARG D C 1
ATOM 10469 O O . ARG D 1 15 ? -45.974 93.569 -60.404 1.00 21.63 15 ARG D O 1
ATOM 10477 N N . GLY D 1 16 ? -47.337 92.789 -62.020 1.00 19.81 16 GLY D N 1
ATOM 10478 C CA . GLY D 1 16 ? -48.372 93.790 -61.829 1.00 19.15 16 GLY D CA 1
ATOM 10479 C C . GLY D 1 16 ? -49.415 93.330 -60.830 1.00 22.62 16 GLY D C 1
ATOM 10480 O O . GLY D 1 16 ? -49.066 92.837 -59.762 1.00 21.77 16 GLY D O 1
ATOM 10481 N N . ALA D 1 17 ? -50.692 93.478 -61.172 1.00 22.20 17 ALA D N 1
ATOM 10482 C CA . ALA D 1 17 ? -51.764 93.218 -60.212 1.00 22.82 17 ALA D CA 1
ATOM 10483 C C . ALA D 1 17 ? -51.969 91.725 -59.925 1.00 21.23 17 ALA D C 1
ATOM 10484 O O . ALA D 1 17 ? -52.494 91.351 -58.871 1.00 18.08 17 ALA D O 1
ATOM 10486 N N . THR D 1 18 ? -51.544 90.871 -60.846 1.00 19.02 18 THR D N 1
ATOM 10487 C CA . THR D 1 18 ? -51.733 89.439 -60.662 1.00 18.92 18 THR D CA 1
ATOM 10488 C C . THR D 1 18 ? -50.435 88.662 -60.771 1.00 18.65 18 THR D C 1
ATOM 10489 O O . THR D 1 18 ? -49.477 89.121 -61.387 1.00 20.51 18 THR D O 1
ATOM 10493 N N . LEU D 1 19 ? -50.415 87.481 -60.158 1.00 16.75 19 LEU D N 1
ATOM 10494 C CA . LEU D 1 19 ? -49.324 86.536 -60.330 1.00 14.43 19 LEU D CA 1
ATOM 10495 C C . LEU D 1 19 ? -49.570 85.767 -61.610 1.00 17.29 19 LEU D C 1
ATOM 10496 O O . LEU D 1 19 ? -50.620 85.918 -62.221 1.00 15.54 19 LEU D O 1
ATOM 10501 N N . GLY D 1 20 ? -48.618 84.923 -61.990 1.00 17.77 20 GLY D N 1
ATOM 10502 C CA . GLY D 1 20 ? -48.664 84.242 -63.269 1.00 16.78 20 GLY D CA 1
ATOM 10503 C C . GLY D 1 20 ? -49.812 83.264 -63.416 1.00 20.90 20 GLY D C 1
ATOM 10504 O O . GLY D 1 20 ? -50.142 82.856 -64.536 1.00 15.62 20 GLY D O 1
ATOM 10505 N N . ASP D 1 21 ? -50.431 82.889 -62.298 1.00 13.82 21 ASP D N 1
ATOM 10506 C CA . ASP D 1 21 ? -51.591 82.011 -62.357 1.00 14.14 21 ASP D CA 1
ATOM 10507 C C . ASP D 1 21 ? -52.904 82.783 -62.227 1.00 13.35 21 ASP D C 1
ATOM 10508 O O . ASP D 1 21 ? -53.975 82.187 -62.083 1.00 14.35 21 ASP D O 1
ATOM 10513 N N . GLY D 1 22 ? -52.822 84.109 -62.283 1.00 12.89 22 GLY D N 1
ATOM 10514 C CA . GLY D 1 22 ? -54.017 84.932 -62.287 1.00 15.44 22 GLY D CA 1
ATOM 10515 C C . GLY D 1 22 ? -54.473 85.381 -60.906 1.00 18.20 22 GLY D C 1
ATOM 10516 O O . GLY D 1 22 ? -55.351 86.236 -60.792 1.00 16.41 22 GLY D O 1
ATOM 10517 N N . THR D 1 23 ? -53.883 84.813 -59.853 1.00 15.87 23 THR D N 1
ATOM 10518 C CA . THR D 1 23 ? -54.283 85.169 -58.485 1.00 18.50 23 THR D CA 1
ATOM 10519 C C . THR D 1 23 ? -53.719 86.540 -58.103 1.00 18.52 23 THR D C 1
ATOM 10520 O O . THR D 1 23 ? -52.821 87.042 -58.778 1.00 21.49 23 THR D O 1
ATOM 10524 N N . PRO D 1 24 ? -54.257 87.167 -57.038 1.00 18.46 24 PRO D N 1
ATOM 10525 C CA . PRO D 1 24 ? -53.808 88.531 -56.733 1.00 19.68 24 PRO D CA 1
ATOM 10526 C C . PRO D 1 24 ? -52.360 88.606 -56.246 1.00 18.23 24 PRO D C 1
ATOM 10527 O O . PRO D 1 24 ? -51.906 87.762 -55.481 1.00 18.23 24 PRO D O 1
ATOM 10531 N N . ASN D 1 25 ? -51.646 89.618 -56.720 1.00 16.72 25 ASN D N 1
ATOM 10532 C CA . ASN D 1 25 ? -50.272 89.855 -56.310 1.00 17.44 25 ASN D CA 1
ATOM 10533 C C . ASN D 1 25 ? -50.324 90.663 -55.030 1.00 20.48 25 ASN D C 1
ATOM 10534 O O . ASN D 1 25 ? -50.191 91.885 -55.049 1.00 20.18 25 ASN D O 1
ATOM 10539 N N . ASP D 1 26 ? -50.551 89.966 -53.922 1.00 17.78 26 ASP D N 1
ATOM 10540 C CA . ASP D 1 26 ? -50.864 90.605 -52.654 1.00 17.81 26 ASP D CA 1
ATOM 10541 C C . ASP D 1 26 ? -50.310 89.752 -51.529 1.00 16.76 26 ASP D C 1
ATOM 10542 O O . ASP D 1 26 ? -50.810 88.658 -51.267 1.00 15.88 26 ASP D O 1
ATOM 10547 N N . ASN D 1 27 ? -49.272 90.262 -50.873 1.00 16.91 27 ASN D N 1
ATOM 10548 C CA . ASN D 1 27 ? -48.612 89.557 -49.780 1.00 17.04 27 ASN D CA 1
ATOM 10549 C C . ASN D 1 27 ? -49.542 89.264 -48.597 1.00 16.11 27 ASN D C 1
ATOM 10550 O O . ASN D 1 27 ? -49.324 88.312 -47.853 1.00 16.94 27 ASN D O 1
ATOM 10555 N N . ASP D 1 28 ? -50.575 90.084 -48.425 1.00 16.84 28 ASP D N 1
ATOM 10556 C CA . ASP D 1 28 ? -51.452 89.965 -47.263 1.00 18.64 28 ASP D CA 1
ATOM 10557 C C . ASP D 1 28 ? -52.769 89.241 -47.544 1.00 18.54 28 ASP D C 1
ATOM 10558 O O . ASP D 1 28 ? -53.658 89.225 -46.695 1.00 16.63 28 ASP D O 1
ATOM 10563 N N . ARG D 1 29 ? -52.890 88.637 -48.722 1.00 16.46 29 ARG D N 1
ATOM 10564 C CA . ARG D 1 29 ? -54.138 87.993 -49.118 1.00 16.19 29 ARG D CA 1
ATOM 10565 C C . ARG D 1 29 ? -54.462 86.739 -48.290 1.00 13.20 29 ARG D C 1
ATOM 10566 O O . ARG D 1 29 ? -53.577 86.109 -47.706 1.00 16.57 29 ARG D O 1
ATOM 10574 N N . ILE D 1 30 ? -55.735 86.364 -48.267 1.00 14.20 30 ILE D N 1
ATOM 10575 C CA . ILE D 1 30 ? -56.163 85.170 -47.544 1.00 14.68 30 ILE D CA 1
ATOM 10576 C C . ILE D 1 30 ? -55.688 83.900 -48.239 1.00 15.62 30 ILE D C 1
ATOM 10577 O O . ILE D 1 30 ? -55.141 82.994 -47.597 1.00 13.46 30 ILE D O 1
ATOM 10582 N N . GLU D 1 31 ? -55.866 83.857 -49.559 1.00 12.01 31 GLU D N 1
ATOM 10583 C CA . GLU D 1 31 ? -55.574 82.674 -50.356 1.00 11.51 31 GLU D CA 1
ATOM 10584 C C . GLU D 1 31 ? -54.099 82.269 -50.273 1.00 12.07 31 GLU D C 1
ATOM 10585 O O . GLU D 1 31 ? -53.208 83.113 -50.407 1.00 14.62 31 GLU D O 1
ATOM 10591 N N . ILE D 1 32 ? -53.833 80.985 -50.061 1.00 10.03 32 ILE D N 1
ATOM 10592 C CA . ILE D 1 32 ? -52.452 80.513 -50.068 1.00 11.75 32 ILE D CA 1
ATOM 10593 C C . ILE D 1 32 ? -52.134 79.960 -51.454 1.00 11.26 32 ILE D C 1
ATOM 10594 O O . ILE D 1 32 ? -52.790 80.332 -52.421 1.00 14.64 32 ILE D O 1
ATOM 10599 N N . GLY D 1 33 ? -51.132 79.091 -51.559 1.00 13.39 33 GLY D N 1
ATOM 10600 C CA . GLY D 1 33 ? -50.697 78.596 -52.853 1.00 11.51 33 GLY D CA 1
ATOM 10601 C C . GLY D 1 33 ? -49.186 78.456 -52.888 1.00 11.78 33 GLY D C 1
ATOM 10602 O O . GLY D 1 33 ? -48.525 78.527 -51.830 1.00 12.72 33 GLY D O 1
ATOM 10603 N N . PRO D 1 34 ? -48.623 78.262 -54.091 1.00 11.61 34 PRO D N 1
ATOM 10604 C CA . PRO D 1 34 ? -47.176 78.072 -54.228 1.00 11.72 34 PRO D CA 1
ATOM 10605 C C . PRO D 1 34 ? -46.402 79.271 -53.708 1.00 12.01 34 PRO D C 1
ATOM 10606 O O . PRO D 1 34 ? -46.869 80.419 -53.785 1.00 12.99 34 PRO D O 1
ATOM 10610 N N . THR D 1 35 ? -45.224 78.993 -53.177 1.00 12.08 35 THR D N 1
ATOM 10611 C CA . THR D 1 35 ? -44.371 80.034 -52.644 1.00 11.91 35 THR D CA 1
ATOM 10612 C C . THR D 1 35 ? -43.578 80.711 -53.754 1.00 14.80 35 THR D C 1
ATOM 10613 O O . THR D 1 35 ? -43.539 80.240 -54.890 1.00 12.33 35 THR D O 1
ATOM 10617 N N . GLN D 1 36 ? -42.952 81.826 -53.408 1.00 15.97 36 GLN D N 1
ATOM 10618 C CA . GLN D 1 36 ? -42.102 82.540 -54.341 1.00 18.19 36 GLN D CA 1
ATOM 10619 C C . GLN D 1 36 ? -40.918 81.660 -54.750 1.00 16.64 36 GLN D C 1
ATOM 10620 O O . GLN D 1 36 ? -40.438 81.739 -55.888 1.00 16.60 36 GLN D O 1
ATOM 10626 N N . LEU D 1 37 ? -40.459 80.817 -53.828 1.00 14.04 37 LEU D N 1
ATOM 10627 C CA . LEU D 1 37 ? -39.457 79.799 -54.161 1.00 18.34 37 LEU D CA 1
ATOM 10628 C C . LEU D 1 37 ? -39.918 78.893 -55.312 1.00 18.60 37 LEU D C 1
ATOM 10629 O O . LEU D 1 37 ? -39.210 78.721 -56.311 1.00 15.81 37 LEU D O 1
ATOM 10634 N N . ALA D 1 38 ? -41.108 78.312 -55.167 1.00 16.96 38 ALA D N 1
ATOM 10635 C CA . ALA D 1 38 ? -41.670 77.455 -56.213 1.00 16.48 38 ALA D CA 1
ATOM 10636 C C . ALA D 1 38 ? -41.819 78.177 -57.557 1.00 15.63 38 ALA D C 1
ATOM 10637 O O . ALA D 1 38 ? -41.386 77.658 -58.589 1.00 16.21 38 ALA D O 1
ATOM 10639 N N . PHE D 1 39 ? -42.447 79.353 -57.553 1.00 17.70 39 PHE D N 1
ATOM 10640 C CA . PHE D 1 39 ? -42.647 80.095 -58.799 1.00 16.49 39 PHE D CA 1
ATOM 10641 C C . PHE D 1 39 ? -41.314 80.403 -59.467 1.00 19.74 39 PHE D C 1
ATOM 10642 O O . PHE D 1 39 ? -41.201 80.374 -60.699 1.00 16.49 39 PHE D O 1
ATOM 10650 N N . SER D 1 40 ? -40.311 80.714 -58.647 1.00 17.10 40 SER D N 1
ATOM 10651 C CA . SER D 1 40 ? -38.981 81.005 -59.157 1.00 18.09 40 SER D CA 1
ATOM 10652 C C . SER D 1 40 ? -38.419 79.800 -59.888 1.00 18.96 40 SER D C 1
ATOM 10653 O O . SER D 1 40 ? -37.911 79.917 -61.015 1.00 17.21 40 SER D O 1
ATOM 10656 N N . GLU D 1 41 ? -38.516 78.636 -59.257 1.00 15.73 41 GLU D N 1
ATOM 10657 C CA . GLU D 1 41 ? -38.008 77.413 -59.875 1.00 16.95 41 GLU D CA 1
ATOM 10658 C C . GLU D 1 41 ? -38.766 77.042 -61.156 1.00 16.56 41 GLU D C 1
ATOM 10659 O O . GLU D 1 41 ? -38.159 76.581 -62.127 1.00 14.39 41 GLU D O 1
ATOM 10665 N N . TRP D 1 42 ? -40.077 77.262 -61.167 1.00 14.71 42 TRP D N 1
ATOM 10666 C CA . TRP D 1 42 ? -40.889 76.901 -62.323 1.00 18.47 42 TRP D CA 1
ATOM 10667 C C . TRP D 1 42 ? -40.583 77.823 -63.496 1.00 16.91 42 TRP D C 1
ATOM 10668 O O . TRP D 1 42 ? -40.563 77.383 -64.647 1.00 16.88 42 TRP D O 1
ATOM 10679 N N . ALA D 1 43 ? -40.343 79.101 -63.201 1.00 16.62 43 ALA D N 1
ATOM 10680 C CA . ALA D 1 43 ? -39.955 80.052 -64.238 1.00 18.91 43 ALA D CA 1
ATOM 10681 C C . ALA D 1 43 ? -38.617 79.646 -64.850 1.00 16.44 43 ALA D C 1
ATOM 10682 O O . ALA D 1 43 ? -38.473 79.600 -66.073 1.00 20.31 43 ALA D O 1
ATOM 10684 N N . ALA D 1 44 ? -37.644 79.333 -64.001 1.00 15.91 44 ALA D N 1
ATOM 10685 C CA . ALA D 1 44 ? -36.341 78.874 -64.477 1.00 20.38 44 ALA D CA 1
ATOM 10686 C C . ALA D 1 44 ? -36.460 77.593 -65.296 1.00 21.96 44 ALA D C 1
ATOM 10687 O O . ALA D 1 44 ? -35.690 77.388 -66.236 1.00 18.07 44 ALA D O 1
ATOM 10689 N N . ALA D 1 45 ? -37.425 76.738 -64.947 1.00 17.21 45 ALA D N 1
ATOM 10690 C CA . ALA D 1 45 ? -37.624 75.468 -65.655 1.00 16.87 45 ALA D CA 1
ATOM 10691 C C . ALA D 1 45 ? -38.389 75.629 -66.971 1.00 15.92 45 ALA D C 1
ATOM 10692 O O . ALA D 1 45 ? -38.422 74.702 -67.784 1.00 14.84 45 ALA D O 1
ATOM 10694 N N . GLY D 1 46 ? -39.024 76.780 -67.158 1.00 14.49 46 GLY D N 1
ATOM 10695 C CA . GLY D 1 46 ? -39.762 77.057 -68.380 1.00 19.88 46 GLY D CA 1
ATOM 10696 C C . GLY D 1 46 ? -41.193 76.548 -68.391 1.00 22.59 46 GLY D C 1
ATOM 10697 O O . GLY D 1 46 ? -41.768 76.342 -69.462 1.00 15.89 46 GLY D O 1
ATOM 10698 N N . LEU D 1 47 ? -41.775 76.360 -67.205 1.00 15.86 47 LEU D N 1
ATOM 10699 C CA . LEU D 1 47 ? -43.127 75.815 -67.082 1.00 16.95 47 LEU D CA 1
ATOM 10700 C C . LEU D 1 47 ? -44.218 76.882 -67.169 1.00 17.83 47 LEU D C 1
ATOM 10701 O O . LEU D 1 47 ? -44.176 77.902 -66.475 1.00 16.70 47 LEU D O 1
ATOM 10706 N N . GLN D 1 48 ? -45.197 76.626 -68.029 1.00 15.19 48 GLN D N 1
ATOM 10707 C CA . GLN D 1 48 ? -46.432 77.404 -68.093 1.00 18.86 48 GLN D CA 1
ATOM 10708 C C . GLN D 1 48 ? -47.267 77.205 -66.838 1.00 15.23 48 GLN D C 1
ATOM 10709 O O . GLN D 1 48 ? -47.553 76.068 -66.475 1.00 14.30 48 GLN D O 1
ATOM 10715 N N . LEU D 1 49 ? -47.683 78.301 -66.206 1.00 16.16 49 LEU D N 1
ATOM 10716 C CA . LEU D 1 49 ? -48.507 78.231 -64.992 1.00 19.06 49 LEU D CA 1
ATOM 10717 C C . LEU D 1 49 ? -49.975 77.989 -65.338 1.00 18.29 49 LEU D C 1
ATOM 10718 O O . LEU D 1 49 ? -50.449 78.459 -66.370 1.00 18.42 49 LEU D O 1
ATOM 10723 N N . PRO D 1 50 ? -50.702 77.254 -64.479 1.00 17.27 50 PRO D N 1
ATOM 10724 C CA . PRO D 1 50 ? -52.147 77.120 -64.705 1.00 13.04 50 PRO D CA 1
ATOM 10725 C C . PRO D 1 50 ? -52.845 78.452 -64.481 1.00 16.23 50 PRO D C 1
ATOM 10726 O O . PRO D 1 50 ? -52.331 79.262 -63.719 1.00 14.42 50 PRO D O 1
ATOM 10730 N N . ASN D 1 51 ? -53.987 78.686 -65.114 1.00 14.27 51 ASN D N 1
ATOM 10731 C CA . ASN D 1 51 ? -54.822 79.808 -64.713 1.00 13.68 51 ASN D CA 1
ATOM 10732 C C . ASN D 1 51 ? -55.887 79.302 -63.754 1.00 14.69 51 ASN D C 1
ATOM 10733 O O . ASN D 1 51 ? -56.768 78.535 -64.157 1.00 12.86 51 ASN D O 1
ATOM 10738 N N . LEU D 1 52 ? -55.799 79.702 -62.483 1.00 13.72 52 LEU D N 1
ATOM 10739 C CA . LEU D 1 52 ? -56.619 79.068 -61.451 1.00 14.34 52 LEU D CA 1
ATOM 10740 C C . LEU D 1 52 ? -58.110 79.307 -61.674 1.00 13.27 52 LEU D C 1
ATOM 10741 O O . LEU D 1 52 ? -58.913 78.400 -61.477 1.00 14.97 52 LEU D O 1
ATOM 10746 N N . ASP D 1 53 ? -58.487 80.513 -62.088 1.00 13.61 53 ASP D N 1
ATOM 10747 C CA . ASP D 1 53 ? -59.897 80.786 -62.362 1.00 17.65 53 ASP D CA 1
ATOM 10748 C C . ASP D 1 53 ? -60.446 79.836 -63.434 1.00 19.25 53 ASP D C 1
ATOM 10749 O O . ASP D 1 53 ? -61.523 79.266 -63.259 1.00 17.24 53 ASP D O 1
ATOM 10754 N N . ARG D 1 54 ? -59.713 79.650 -64.531 1.00 13.95 54 ARG D N 1
ATOM 10755 C CA . ARG D 1 54 ? -60.191 78.748 -65.578 1.00 17.26 54 ARG D CA 1
ATOM 10756 C C . ARG D 1 54 ? -60.206 77.294 -65.093 1.00 15.61 54 ARG D C 1
ATOM 10757 O O . ARG D 1 54 ? -61.100 76.523 -65.441 1.00 13.92 54 ARG D O 1
ATOM 10765 N N . MET D 1 55 ? -59.208 76.927 -64.295 1.00 12.11 55 MET D N 1
ATOM 10766 C CA . MET D 1 55 ? -59.155 75.598 -63.707 1.00 14.60 55 MET D CA 1
ATOM 10767 C C . MET D 1 55 ? -60.382 75.327 -62.830 1.00 12.93 55 MET D C 1
ATOM 10768 O O . MET D 1 55 ? -61.012 74.272 -62.923 1.00 13.59 55 MET D O 1
ATOM 10773 N N . ARG D 1 56 ? -60.713 76.288 -61.980 1.00 12.47 56 ARG D N 1
ATOM 10774 C CA . ARG D 1 56 ? -61.843 76.125 -61.065 1.00 15.33 56 ARG D CA 1
ATOM 10775 C C . ARG D 1 56 ? -63.168 76.048 -61.824 1.00 14.39 56 ARG D C 1
ATOM 10776 O O . ARG D 1 56 ? -64.072 75.307 -61.439 1.00 12.96 56 ARG D O 1
ATOM 10784 N N A GLU D 1 57 ? -63.268 76.809 -62.909 0.52 13.58 57 GLU D N 1
ATOM 10785 N N B GLU D 1 57 ? -63.268 76.813 -62.906 0.48 13.60 57 GLU D N 1
ATOM 10786 C CA A GLU D 1 57 ? -64.459 76.795 -63.746 0.52 15.03 57 GLU D CA 1
ATOM 10787 C CA B GLU D 1 57 ? -64.453 76.797 -63.753 0.48 14.98 57 GLU D CA 1
ATOM 10788 C C A GLU D 1 57 ? -64.613 75.448 -64.449 0.52 14.51 57 GLU D C 1
ATOM 10789 C C B GLU D 1 57 ? -64.612 75.452 -64.454 0.48 14.42 57 GLU D C 1
ATOM 10790 O O A GLU D 1 57 ? -65.718 74.908 -64.535 0.52 14.91 57 GLU D O 1
ATOM 10791 O O B GLU D 1 57 ? -65.718 74.914 -64.540 0.48 14.48 57 GLU D O 1
ATOM 10802 N N . TYR D 1 58 ? -63.499 74.915 -64.944 1.00 14.10 58 TYR D N 1
ATOM 10803 C CA . TYR D 1 58 ? -63.481 73.620 -65.624 1.00 14.57 58 TYR D CA 1
ATOM 10804 C C . TYR D 1 58 ? -64.018 72.490 -64.753 1.00 13.35 58 TYR D C 1
ATOM 10805 O O . TYR D 1 58 ? -64.828 71.674 -65.205 1.00 11.12 58 TYR D O 1
ATOM 10814 N N . ARG D 1 59 ? -63.508 72.417 -63.524 1.00 13.41 59 ARG D N 1
ATOM 10815 C CA . ARG D 1 59 ? -63.914 71.391 -62.567 1.00 11.09 59 ARG D CA 1
ATOM 10816 C C . ARG D 1 59 ? -65.392 71.480 -62.227 1.00 9.96 59 ARG D C 1
ATOM 10817 O O . ARG D 1 59 ? -66.103 70.474 -62.229 1.00 11.35 59 ARG D O 1
ATOM 10825 N N . TRP D 1 60 ? -65.841 72.691 -61.929 1.00 8.39 60 TRP D N 1
ATOM 10826 C CA . TRP D 1 60 ? -67.220 72.926 -61.525 1.00 10.78 60 TRP D CA 1
ATOM 10827 C C . TRP D 1 60 ? -68.200 72.587 -62.653 1.00 14.94 60 TRP D C 1
ATOM 10828 O O . TRP D 1 60 ? -69.237 71.950 -62.421 1.00 15.06 60 TRP D O 1
ATOM 10839 N N . LYS D 1 61 ? -67.865 73.011 -63.871 1.00 13.43 61 LYS D N 1
ATOM 10840 C CA . LYS D 1 61 ? -68.677 72.693 -65.037 1.00 13.38 61 LYS D CA 1
ATOM 10841 C C . LYS D 1 61 ? -68.763 71.192 -65.263 1.00 12.25 61 LYS D C 1
ATOM 10842 O O . LYS D 1 61 ? -69.836 70.654 -65.516 1.00 15.32 61 LYS D O 1
ATOM 10848 N N . ARG D 1 62 ? -67.618 70.524 -65.177 1.00 13.45 62 ARG D N 1
ATOM 10849 C CA . ARG D 1 62 ? -67.547 69.088 -65.402 1.00 10.61 62 ARG D CA 1
ATOM 10850 C C . ARG D 1 62 ? -68.324 68.325 -64.325 1.00 12.41 62 ARG D C 1
ATOM 10851 O O . ARG D 1 62 ? -69.073 67.394 -64.624 1.00 10.88 62 ARG D O 1
ATOM 10859 N N . LEU D 1 63 ? -68.144 68.717 -63.065 1.00 10.81 63 LEU D N 1
ATOM 10860 C CA . LEU D 1 63 ? -68.873 68.067 -61.983 1.00 10.37 63 LEU D CA 1
ATOM 10861 C C . LEU D 1 63 ? -70.392 68.290 -62.084 1.00 10.21 63 LEU D C 1
ATOM 10862 O O . LEU D 1 63 ? -71.174 67.366 -61.861 1.00 12.18 63 LEU D O 1
ATOM 10867 N N . THR D 1 64 ? -70.810 69.508 -62.413 1.00 10.06 64 THR D N 1
ATOM 10868 C CA . THR D 1 64 ? -72.228 69.789 -62.623 1.00 10.50 64 THR D CA 1
ATOM 10869 C C . THR D 1 64 ? -72.784 68.909 -63.758 1.00 16.42 64 THR D C 1
ATOM 10870 O O . THR D 1 64 ? -73.860 68.319 -63.638 1.00 15.19 64 THR D O 1
ATOM 10874 N N . GLN D 1 65 ? -72.030 68.812 -64.849 1.00 11.25 65 GLN D N 1
ATOM 10875 C CA . GLN D 1 65 ? -72.449 68.001 -65.985 1.00 15.42 65 GLN D CA 1
ATOM 10876 C C . GLN D 1 65 ? -72.574 66.531 -65.575 1.00 16.52 65 GLN D C 1
ATOM 10877 O O . GLN D 1 65 ? -73.460 65.824 -66.056 1.00 13.64 65 GLN D O 1
ATOM 10883 N N . ALA D 1 66 ? -71.708 66.085 -64.663 1.00 14.12 66 ALA D N 1
ATOM 10884 C CA . ALA D 1 66 ? -71.728 64.696 -64.204 1.00 16.56 66 ALA D CA 1
ATOM 10885 C C . ALA D 1 66 ? -73.039 64.371 -63.492 1.00 15.69 66 ALA D C 1
ATOM 10886 O O . ALA D 1 66 ? -73.603 63.266 -63.631 1.00 13.82 66 ALA D O 1
ATOM 10888 N N . ILE D 1 67 ? -73.503 65.334 -62.709 1.00 13.46 67 ILE D N 1
ATOM 10889 C CA . ILE D 1 67 ? -74.780 65.226 -62.007 1.00 14.38 67 ILE D CA 1
ATOM 10890 C C . ILE D 1 67 ? -75.936 65.172 -63.015 1.00 14.86 67 ILE D C 1
ATOM 10891 O O . ILE D 1 67 ? -76.807 64.300 -62.951 1.00 13.88 67 ILE D O 1
ATOM 10896 N N . VAL D 1 68 ? -75.928 66.121 -63.943 1.00 14.02 68 VAL D N 1
ATOM 10897 C CA . VAL D 1 68 ? -76.946 66.206 -64.986 1.00 15.19 68 VAL D CA 1
ATOM 10898 C C . VAL D 1 68 ? -77.007 64.919 -65.811 1.00 15.37 68 VAL D C 1
ATOM 10899 O O . VAL D 1 68 ? -78.090 64.380 -66.039 1.00 14.97 68 VAL D O 1
ATOM 10903 N N . ASP D 1 69 ? -75.844 64.428 -66.237 1.00 14.62 69 ASP D N 1
ATOM 10904 C CA . ASP D 1 69 ? -75.750 63.210 -67.054 1.00 17.46 69 ASP D CA 1
ATOM 10905 C C . ASP D 1 69 ? -76.375 62.001 -66.390 1.00 18.08 69 ASP D C 1
ATOM 10906 O O . ASP D 1 69 ? -76.846 61.086 -67.070 1.00 16.33 69 ASP D O 1
ATOM 10911 N N . ARG D 1 70 ? -76.340 61.978 -65.060 1.00 14.51 70 ARG D N 1
ATOM 10912 C CA . ARG D 1 70 ? -76.841 60.836 -64.313 1.00 11.43 70 ARG D CA 1
ATOM 10913 C C . ARG D 1 70 ? -78.312 60.969 -63.965 1.00 13.10 70 ARG D C 1
ATOM 10914 O O . ARG D 1 70 ? -78.910 60.025 -63.464 1.00 14.48 70 ARG D O 1
ATOM 10922 N N . GLY D 1 71 ? -78.894 62.135 -64.238 1.00 15.36 71 GLY D N 1
ATOM 10923 C CA . GLY D 1 71 ? -80.271 62.388 -63.853 1.00 16.52 71 GLY D CA 1
ATOM 10924 C C . GLY D 1 71 ? -80.420 62.601 -62.346 1.00 16.79 71 GLY D C 1
ATOM 10925 O O . GLY D 1 71 ? -81.485 62.355 -61.773 1.00 14.36 71 GLY D O 1
ATOM 10926 N N . TYR D 1 72 ? -79.352 63.047 -61.694 1.00 13.97 72 TYR D N 1
ATOM 10927 C CA . TYR D 1 72 ? -79.426 63.360 -60.261 1.00 12.86 72 TYR D CA 1
ATOM 10928 C C . TYR D 1 72 ? -79.761 64.830 -60.074 1.00 13.97 72 TYR D C 1
ATOM 10929 O O . TYR D 1 72 ? -79.582 65.633 -60.985 1.00 13.39 72 TYR D O 1
ATOM 10938 N N . GLY D 1 73 ? -80.213 65.190 -58.878 1.00 14.15 73 GLY D N 1
ATOM 10939 C CA . GLY D 1 73 ? -80.481 66.584 -58.576 1.00 14.14 73 GLY D CA 1
ATOM 10940 C C . GLY D 1 73 ? -79.295 67.298 -57.963 1.00 12.72 73 GLY D C 1
ATOM 10941 O O . GLY D 1 73 ? -79.194 68.526 -57.999 1.00 13.45 73 GLY D O 1
ATOM 10942 N N . GLY D 1 74 ? -78.396 66.531 -57.370 1.00 14.36 74 GLY D N 1
ATOM 10943 C CA . GLY D 1 74 ? -77.291 67.146 -56.673 1.00 12.66 74 GLY D CA 1
ATOM 10944 C C . GLY D 1 74 ? -76.258 66.153 -56.208 1.00 14.32 74 GLY D C 1
ATOM 10945 O O . GLY D 1 74 ? -76.431 64.941 -56.309 1.00 12.75 74 GLY D O 1
ATOM 10946 N N . LEU D 1 75 ? -75.167 66.705 -55.702 1.00 12.79 75 LEU D N 1
ATOM 10947 C CA . LEU D 1 75 ? -74.053 65.938 -55.191 1.00 10.18 75 LEU D CA 1
ATOM 10948 C C . LEU D 1 75 ? -73.599 66.609 -53.899 1.00 11.75 75 LEU D C 1
ATOM 10949 O O . LEU D 1 75 ? -73.273 67.798 -53.890 1.00 10.11 75 LEU D O 1
ATOM 10954 N N . LEU D 1 76 ? -73.588 65.845 -52.818 1.00 10.37 76 LEU D N 1
ATOM 10955 C CA . LEU D 1 76 ? -73.210 66.369 -51.506 1.00 8.93 76 LEU D CA 1
ATOM 10956 C C . LEU D 1 76 ? -71.901 65.726 -51.073 1.00 9.93 76 LEU D C 1
ATOM 10957 O O . LEU D 1 76 ? -71.798 64.499 -51.000 1.00 10.62 76 LEU D O 1
ATOM 10962 N N . MET D 1 77 ? -70.892 66.554 -50.819 1.00 8.23 77 MET D N 1
ATOM 10963 C CA . MET D 1 77 ? -69.549 66.051 -50.533 1.00 9.69 77 MET D CA 1
ATOM 10964 C C . MET D 1 77 ? -69.047 66.419 -49.134 1.00 9.43 77 MET D C 1
ATOM 10965 O O . MET D 1 77 ? -69.067 67.588 -48.751 1.00 9.69 77 MET D O 1
ATOM 10970 N N . PHE D 1 78 ? -68.580 65.410 -48.403 1.00 9.30 78 PHE D N 1
ATOM 10971 C CA . PHE D 1 78 ? -67.932 65.593 -47.094 1.00 10.32 78 PHE D CA 1
ATOM 10972 C C . PHE D 1 78 ? -66.439 65.192 -47.149 1.00 13.89 78 PHE D C 1
ATOM 10973 O O . PHE D 1 78 ? -65.679 65.441 -46.205 1.00 13.12 78 PHE D O 1
ATOM 10981 N N . ASP D 1 79 ? -66.017 64.556 -48.239 1.00 12.45 79 ASP D N 1
ATOM 10982 C CA . ASP D 1 79 ? -64.598 64.205 -48.387 1.00 13.34 79 ASP D CA 1
ATOM 10983 C C . ASP D 1 79 ? -63.856 65.491 -48.738 1.00 13.21 79 ASP D C 1
ATOM 10984 O O . ASP D 1 79 ? -64.195 66.138 -49.713 1.00 11.07 79 ASP D O 1
ATOM 10989 N N . PRO D 1 80 ? -62.866 65.889 -47.916 1.00 12.46 80 PRO D N 1
ATOM 10990 C CA . PRO D 1 80 ? -62.148 67.148 -48.179 1.00 9.61 80 PRO D CA 1
ATOM 10991 C C . PRO D 1 80 ? -61.435 67.180 -49.533 1.00 12.18 80 PRO D C 1
ATOM 10992 O O . PRO D 1 80 ? -61.147 68.266 -50.043 1.00 12.02 80 PRO D O 1
ATOM 10996 N N . LEU D 1 81 ? -61.164 66.013 -50.106 1.00 11.44 81 LEU D N 1
ATOM 10997 C CA . LEU D 1 81 ? -60.521 65.939 -51.412 1.00 11.54 81 LEU D CA 1
ATOM 10998 C C . LEU D 1 81 ? -61.555 66.240 -52.489 1.00 10.26 81 LEU D C 1
ATOM 10999 O O . LEU D 1 81 ? -61.233 66.852 -53.490 1.00 11.74 81 LEU D O 1
ATOM 11004 N N . ASN D 1 82 ? -62.804 65.822 -52.281 1.00 11.10 82 ASN D N 1
ATOM 11005 C CA . ASN D 1 82 ? -63.873 66.192 -53.218 1.00 11.88 82 ASN D CA 1
ATOM 11006 C C . ASN D 1 82 ? -64.250 67.648 -53.057 1.00 12.10 82 ASN D C 1
ATOM 11007 O O . ASN D 1 82 ? -64.523 68.333 -54.037 1.00 9.74 82 ASN D O 1
ATOM 11012 N N . ILE D 1 83 ? -64.262 68.120 -51.814 1.00 9.74 83 ILE D N 1
ATOM 11013 C CA . ILE D 1 83 ? -64.506 69.530 -51.544 1.00 10.98 83 ILE D CA 1
ATOM 11014 C C . ILE D 1 83 ? -63.437 70.388 -52.215 1.00 9.46 83 ILE D C 1
ATOM 11015 O O . ILE D 1 83 ? -63.726 71.457 -52.747 1.00 12.68 83 ILE D O 1
ATOM 11020 N N . ARG D 1 84 ? -62.192 69.920 -52.159 1.00 9.04 84 ARG D N 1
ATOM 11021 C CA . ARG D 1 84 ? -61.100 70.635 -52.780 1.00 8.28 84 ARG D CA 1
ATOM 11022 C C . ARG D 1 84 ? -61.340 70.648 -54.289 1.00 12.57 84 ARG D C 1
ATOM 11023 O O . ARG D 1 84 ? -61.151 71.666 -54.953 1.00 10.89 84 ARG D O 1
ATOM 11031 N N . TYR D 1 85 ? -61.779 69.521 -54.834 1.00 9.78 85 TYR D N 1
ATOM 11032 C CA . TYR D 1 85 ? -62.024 69.483 -56.281 1.00 11.00 85 TYR D CA 1
ATOM 11033 C C . TYR D 1 85 ? -63.129 70.449 -56.691 1.00 13.53 85 TYR D C 1
ATOM 11034 O O . TYR D 1 85 ? -63.010 71.154 -57.700 1.00 11.58 85 TYR D O 1
ATOM 11043 N N . ALA D 1 86 ? -64.215 70.482 -55.921 1.00 12.43 86 ALA D N 1
ATOM 11044 C CA . ALA D 1 86 ? -65.382 71.272 -56.328 1.00 12.11 86 ALA D CA 1
ATOM 11045 C C . ALA D 1 86 ? -65.155 72.776 -56.162 1.00 11.98 86 ALA D C 1
ATOM 11046 O O . ALA D 1 86 ? -65.664 73.568 -56.952 1.00 13.79 86 ALA D O 1
ATOM 11048 N N . THR D 1 87 ? -64.385 73.157 -55.141 1.00 11.17 87 THR D N 1
ATOM 11049 C CA . THR D 1 87 ? -64.262 74.560 -54.724 1.00 10.20 87 THR D CA 1
ATOM 11050 C C . THR D 1 87 ? -62.836 75.111 -54.766 1.00 10.66 87 THR D C 1
ATOM 11051 O O . THR D 1 87 ? -62.645 76.328 -54.729 1.00 11.66 87 THR D O 1
ATOM 11055 N N . ASP D 1 88 ? -61.849 74.213 -54.782 1.00 10.66 88 ASP D N 1
ATOM 11056 C CA . ASP D 1 88 ? -60.419 74.554 -54.622 1.00 15.78 88 ASP D CA 1
ATOM 11057 C C . ASP D 1 88 ? -60.126 75.249 -53.284 1.00 15.15 88 ASP D C 1
ATOM 11058 O O . ASP D 1 88 ? -59.078 75.877 -53.127 1.00 15.19 88 ASP D O 1
ATOM 11063 N N . SER D 1 89 ? -61.035 75.115 -52.319 1.00 12.47 89 SER D N 1
ATOM 11064 C CA . SER D 1 89 ? -60.859 75.748 -51.010 1.00 11.37 89 SER D CA 1
ATOM 11065 C C . SER D 1 89 ? -60.431 74.733 -49.957 1.00 16.08 89 SER D C 1
ATOM 11066 O O . SER D 1 89 ? -61.068 73.685 -49.792 1.00 13.77 89 SER D O 1
ATOM 11069 N N . THR D 1 90 ? -59.348 75.051 -49.253 1.00 15.07 90 THR D N 1
ATOM 11070 C CA . THR D 1 90 ? -58.840 74.209 -48.181 1.00 13.49 90 THR D CA 1
ATOM 11071 C C . THR D 1 90 ? -59.220 74.795 -46.837 1.00 12.88 90 THR D C 1
ATOM 11072 O O . THR D 1 90 ? -59.357 76.020 -46.682 1.00 13.50 90 THR D O 1
ATOM 11076 N N . ASN D 1 91 ? -59.392 73.912 -45.864 1.00 12.09 91 ASN D N 1
ATOM 11077 C CA . ASN D 1 91 ? -59.557 74.329 -44.486 1.00 11.36 91 ASN D CA 1
ATOM 11078 C C . ASN D 1 91 ? -59.195 73.170 -43.590 1.00 12.16 91 ASN D C 1
ATOM 11079 O O . ASN D 1 91 ? -59.987 72.239 -43.428 1.00 14.79 91 ASN D O 1
ATOM 11084 N N . MET D 1 92 ? -57.990 73.216 -43.032 1.00 12.08 92 MET D N 1
ATOM 11085 C CA . MET D 1 92 ? -57.525 72.174 -42.122 1.00 13.54 92 MET D CA 1
ATOM 11086 C C . MET D 1 92 ? -57.747 70.803 -42.739 1.00 13.79 92 MET D C 1
ATOM 11087 O O . MET D 1 92 ? -58.359 69.930 -42.110 1.00 10.59 92 MET D O 1
ATOM 11092 N N . GLN D 1 93 ? -57.267 70.628 -43.969 1.00 12.52 93 GLN D N 1
ATOM 11093 C CA . GLN D 1 93 ? -57.555 69.428 -44.742 1.00 10.60 93 GLN D CA 1
ATOM 11094 C C . GLN D 1 93 ? -57.343 68.138 -43.957 1.00 10.53 93 GLN D C 1
ATOM 11095 O O . GLN D 1 93 ? -58.205 67.267 -43.942 1.00 11.63 93 GLN D O 1
ATOM 11101 N N . LEU D 1 94 ? -56.194 68.001 -43.314 1.00 10.70 94 LEU D N 1
ATOM 11102 C CA . LEU D 1 94 ? -55.909 66.748 -42.625 1.00 11.19 94 LEU D CA 1
ATOM 11103 C C . LEU D 1 94 ? -56.863 66.537 -41.446 1.00 10.98 94 LEU D C 1
ATOM 11104 O O . LEU D 1 94 ? -57.324 65.416 -41.224 1.00 12.93 94 LEU D O 1
ATOM 11109 N N . TRP D 1 95 ? -57.181 67.597 -40.703 1.00 10.71 95 TRP D N 1
ATOM 11110 C CA . TRP D 1 95 ? -58.163 67.463 -39.616 1.00 13.07 95 TRP D CA 1
ATOM 11111 C C . TRP D 1 95 ? -59.519 67.052 -40.220 1.00 12.97 95 TRP D C 1
ATOM 11112 O O . TRP D 1 95 ? -60.217 66.174 -39.699 1.00 10.50 95 TRP D O 1
ATOM 11123 N N . ASN D 1 96 ? -59.850 67.665 -41.353 1.00 11.84 96 ASN D N 1
ATOM 11124 C CA . ASN D 1 96 ? -61.123 67.426 -42.027 1.00 11.38 96 ASN D CA 1
ATOM 11125 C C . ASN D 1 96 ? -61.276 65.982 -42.511 1.00 11.56 96 ASN D C 1
ATOM 11126 O O . ASN D 1 96 ? -62.389 65.460 -42.584 1.00 12.55 96 ASN D O 1
ATOM 11131 N N . THR D 1 97 ? -60.165 65.333 -42.843 1.00 9.82 97 THR D N 1
ATOM 11132 C CA . THR D 1 97 ? -60.233 63.982 -43.380 1.00 12.17 97 THR D CA 1
ATOM 11133 C C . THR D 1 97 ? -60.851 63.004 -42.388 1.00 14.11 97 THR D C 1
ATOM 11134 O O . THR D 1 97 ? -61.495 62.039 -42.798 1.00 13.11 97 THR D O 1
ATOM 11138 N N . HIS D 1 98 ? -60.651 63.238 -41.090 1.00 11.88 98 HIS D N 1
ATOM 11139 C CA . HIS D 1 98 ? -61.257 62.357 -40.099 1.00 11.27 98 HIS D CA 1
ATOM 11140 C C . HIS D 1 98 ? -62.192 63.117 -39.154 1.00 13.53 98 HIS D C 1
ATOM 11141 O O . HIS D 1 98 ? -62.684 62.551 -38.188 1.00 16.33 98 HIS D O 1
ATOM 11148 N N . ASN D 1 99 ? -62.448 64.393 -39.448 1.00 10.36 99 ASN D N 1
ATOM 11149 C CA . ASN D 1 99 ? -63.462 65.169 -38.720 1.00 13.78 99 ASN D CA 1
ATOM 11150 C C . ASN D 1 99 ? -64.378 65.848 -39.722 1.00 12.29 99 ASN D C 1
ATOM 11151 O O . ASN D 1 99 ? -64.042 66.912 -40.248 1.00 11.92 99 ASN D O 1
ATOM 11156 N N . PRO D 1 100 ? -65.542 65.239 -39.998 1.00 13.74 100 PRO D N 1
ATOM 11157 C CA . PRO D 1 100 ? -66.352 65.750 -41.115 1.00 13.11 100 PRO D CA 1
ATOM 11158 C C . PRO D 1 100 ? -67.137 67.003 -40.737 1.00 11.49 100 PRO D C 1
ATOM 11159 O O . PRO D 1 100 ? -68.352 66.920 -40.549 1.00 13.87 100 PRO D O 1
ATOM 11163 N N . PHE D 1 101 ? -66.458 68.146 -40.649 1.00 10.90 101 PHE D N 1
ATOM 11164 C CA . PHE D 1 101 ? -67.112 69.395 -40.253 1.00 11.40 101 PHE D CA 1
ATOM 11165 C C . PHE D 1 101 ? -67.604 70.203 -41.436 1.00 12.07 101 PHE D C 1
ATOM 11166 O O . PHE D 1 101 ? -68.347 71.169 -41.269 1.00 13.05 101 PHE D O 1
ATOM 11174 N N . ARG D 1 102 ? -67.188 69.793 -42.629 1.00 13.03 102 ARG D N 1
ATOM 11175 C CA . ARG D 1 102 ? -67.377 70.572 -43.845 1.00 12.55 102 ARG D CA 1
ATOM 11176 C C . ARG D 1 102 ? -68.278 69.862 -44.835 1.00 11.55 102 ARG D C 1
ATOM 11177 O O . ARG D 1 102 ? -68.263 68.635 -44.921 1.00 10.84 102 ARG D O 1
ATOM 11185 N N . ALA D 1 103 ? -69.041 70.622 -45.612 1.00 11.83 103 ALA D N 1
ATOM 11186 C CA . ALA D 1 103 ? -69.800 70.006 -46.692 1.00 10.16 103 ALA D CA 1
ATOM 11187 C C . ALA D 1 103 ? -69.988 70.940 -47.864 1.00 7.89 103 ALA D C 1
ATOM 11188 O O . ALA D 1 103 ? -70.120 72.147 -47.692 1.00 11.86 103 ALA D O 1
ATOM 11190 N N . VAL D 1 104 ? -70.017 70.366 -49.061 1.00 11.41 104 VAL D N 1
ATOM 11191 C CA . VAL D 1 104 ? -70.356 71.116 -50.263 1.00 7.89 104 VAL D CA 1
ATOM 11192 C C . VAL D 1 104 ? -71.508 70.437 -50.985 1.00 10.74 104 VAL D C 1
ATOM 11193 O O . VAL D 1 104 ? -71.461 69.230 -51.261 1.00 11.64 104 VAL D O 1
ATOM 11197 N N . LEU D 1 105 ? -72.551 71.218 -51.259 1.00 8.75 105 LEU D N 1
ATOM 11198 C CA . LEU D 1 105 ? -73.648 70.779 -52.110 1.00 10.73 105 LEU D CA 1
ATOM 11199 C C . LEU D 1 105 ? -73.528 71.444 -53.481 1.00 10.28 105 LEU D C 1
ATOM 11200 O O . LEU D 1 105 ? -73.431 72.670 -53.568 1.00 11.31 105 LEU D O 1
ATOM 11205 N N . LEU D 1 106 ? -73.513 70.634 -54.531 1.00 10.31 106 LEU D N 1
ATOM 11206 C CA . LEU D 1 106 ? -73.588 71.135 -55.903 1.00 10.84 106 LEU D CA 1
ATOM 11207 C C . LEU D 1 106 ? -74.882 70.626 -56.533 1.00 11.12 106 LEU D C 1
ATOM 11208 O O . LEU D 1 106 ? -75.116 69.420 -56.587 1.00 11.87 106 LEU D O 1
ATOM 11213 N N . CYS D 1 107 ? -75.724 71.553 -56.982 1.00 10.79 107 CYS D N 1
ATOM 11214 C CA . CYS D 1 107 ? -77.033 71.210 -57.538 1.00 10.72 107 CYS D CA 1
ATOM 11215 C C . CYS D 1 107 ? -76.953 71.061 -59.052 1.00 14.52 107 CYS D C 1
ATOM 11216 O O . CYS D 1 107 ? -75.962 71.467 -59.654 1.00 13.16 107 CYS D O 1
ATOM 11219 N N . ALA D 1 108 ? -77.995 70.493 -59.660 1.00 13.72 108 ALA D N 1
ATOM 11220 C CA . ALA D 1 108 ? -77.986 70.231 -61.102 1.00 14.15 108 ALA D CA 1
ATOM 11221 C C . ALA D 1 108 ? -77.947 71.506 -61.943 1.00 13.47 108 ALA D C 1
ATOM 11222 O O . ALA D 1 108 ? -77.539 71.464 -63.108 1.00 15.17 108 ALA D O 1
ATOM 11224 N N . ASP D 1 109 ? -78.383 72.634 -61.381 1.00 14.73 109 ASP D N 1
ATOM 11225 C CA . ASP D 1 109 ? -78.270 73.907 -62.099 1.00 15.42 109 ASP D CA 1
ATOM 11226 C C . ASP D 1 109 ? -76.912 74.590 -61.893 1.00 15.57 109 ASP D C 1
ATOM 11227 O O . ASP D 1 109 ? -76.721 75.730 -62.304 1.00 15.41 109 ASP D O 1
ATOM 11232 N N . GLY D 1 110 ? -75.975 73.901 -61.252 1.00 15.12 110 GLY D N 1
ATOM 11233 C CA . GLY D 1 110 ? -74.664 74.477 -60.988 1.00 13.62 110 GLY D CA 1
ATOM 11234 C C . GLY D 1 110 ? -74.550 75.258 -59.675 1.00 15.19 110 GLY D C 1
ATOM 11235 O O . GLY D 1 110 ? -73.457 75.705 -59.321 1.00 10.28 110 GLY D O 1
ATOM 11236 N N . TYR D 1 111 ? -75.665 75.454 -58.971 1.00 11.88 111 TYR D N 1
ATOM 11237 C CA . TYR D 1 111 ? -75.659 76.233 -57.725 1.00 14.85 111 TYR D CA 1
ATOM 11238 C C . TYR D 1 111 ? -74.867 75.494 -56.667 1.00 13.43 111 TYR D C 1
ATOM 11239 O O . TYR D 1 111 ? -75.100 74.306 -56.444 1.00 13.03 111 TYR D O 1
ATOM 11248 N N . MET D 1 112 ? -73.940 76.197 -56.017 1.00 12.18 112 MET D N 1
ATOM 11249 C CA . MET D 1 112 ? -73.004 75.543 -55.103 1.00 11.38 112 MET D CA 1
ATOM 11250 C C . MET D 1 112 ? -72.914 76.267 -53.762 1.00 12.54 112 MET D C 1
ATOM 11251 O O . MET D 1 112 ? -72.720 77.488 -53.692 1.00 12.65 112 MET D O 1
ATOM 11256 N N . VAL D 1 113 ? -73.056 75.487 -52.699 1.00 11.44 113 VAL D N 1
ATOM 11257 C CA . VAL D 1 113 ? -73.063 76.000 -51.324 1.00 10.63 113 VAL D CA 1
ATOM 11258 C C . VAL D 1 113 ? -72.029 75.255 -50.508 1.00 10.08 113 VAL D C 1
ATOM 11259 O O . VAL D 1 113 ? -71.908 74.030 -50.626 1.00 10.20 113 VAL D O 1
ATOM 11263 N N . ILE D 1 114 ? -71.275 75.969 -49.677 1.00 11.24 114 ILE D N 1
ATOM 11264 C CA . ILE D 1 114 ? -70.408 75.273 -48.733 1.00 10.66 114 ILE D CA 1
ATOM 11265 C C . ILE D 1 114 ? -70.891 75.533 -47.305 1.00 11.35 114 ILE D C 1
ATOM 11266 O O . ILE D 1 114 ? -71.313 76.641 -46.968 1.00 12.31 114 ILE D O 1
ATOM 11271 N N . TRP D 1 115 ? -70.891 74.475 -46.501 1.00 10.38 115 TRP D N 1
ATOM 11272 C CA . TRP D 1 115 ? -71.019 74.582 -45.052 1.00 11.73 115 TRP D CA 1
ATOM 11273 C C . TRP D 1 115 ? -69.632 74.448 -44.489 1.00 11.27 115 TRP D C 1
ATOM 11274 O O . TRP D 1 115 ? -69.035 73.375 -44.561 1.00 11.25 115 TRP D O 1
ATOM 11285 N N . ASP D 1 116 ? -69.110 75.539 -43.942 1.00 11.38 116 ASP D N 1
ATOM 11286 C CA . ASP D 1 116 ? -67.728 75.552 -43.503 1.00 12.68 116 ASP D CA 1
ATOM 11287 C C . ASP D 1 116 ? -67.657 75.634 -41.989 1.00 18.79 116 ASP D C 1
ATOM 11288 O O . ASP D 1 116 ? -68.677 75.781 -41.295 1.00 13.60 116 ASP D O 1
ATOM 11293 N N . TYR D 1 117 ? -66.438 75.517 -41.488 1.00 19.62 117 TYR D N 1
ATOM 11294 C CA . TYR D 1 117 ? -66.162 75.769 -40.090 1.00 24.38 117 TYR D CA 1
ATOM 11295 C C . TYR D 1 117 ? -66.808 77.101 -39.708 1.00 22.70 117 TYR D C 1
ATOM 11296 O O . TYR D 1 117 ? -66.687 78.095 -40.421 1.00 22.23 117 TYR D O 1
ATOM 11305 N N . LYS D 1 118 ? -67.561 77.090 -38.618 1.00 23.86 118 LYS D N 1
ATOM 11306 C CA . LYS D 1 118 ? -68.327 78.257 -38.195 1.00 23.40 118 LYS D CA 1
ATOM 11307 C C . LYS D 1 118 ? -67.458 79.523 -38.111 1.00 26.34 118 LYS D C 1
ATOM 11308 O O . LYS D 1 118 ? -67.884 80.606 -38.502 1.00 18.79 118 LYS D O 1
ATOM 11314 N N . ASN D 1 119 ? -66.228 79.370 -37.626 1.00 25.04 119 ASN D N 1
ATOM 11315 C CA . ASN D 1 119 ? -65.313 80.499 -37.473 1.00 28.90 119 ASN D CA 1
ATOM 11316 C C . ASN D 1 119 ? -64.631 80.964 -38.783 1.00 28.90 119 ASN D C 1
ATOM 11317 O O . ASN D 1 119 ? -63.882 81.948 -38.781 1.00 22.43 119 ASN D O 1
ATOM 11322 N N . SER D 1 120 ? -64.867 80.281 -39.900 1.00 22.34 120 SER D N 1
ATOM 11323 C CA . SER D 1 120 ? -64.079 80.610 -41.098 1.00 20.07 120 SER D CA 1
ATOM 11324 C C . SER D 1 120 ? -64.825 80.644 -42.439 1.00 23.00 120 SER D C 1
ATOM 11325 O O . SER D 1 120 ? -64.403 80.011 -43.410 1.00 21.32 120 SER D O 1
ATOM 11328 N N . PRO D 1 121 ? -65.903 81.430 -42.524 1.00 23.24 121 PRO D N 1
ATOM 11329 C CA . PRO D 1 121 ? -66.619 81.486 -43.799 1.00 23.58 121 PRO D CA 1
ATOM 11330 C C . PRO D 1 121 ? -65.796 82.116 -44.917 1.00 21.31 121 PRO D C 1
ATOM 11331 O O . PRO D 1 121 ? -66.107 81.911 -46.081 1.00 23.32 121 PRO D O 1
ATOM 11335 N N . PHE D 1 122 ? -64.746 82.856 -44.575 1.00 22.01 122 PHE D N 1
ATOM 11336 C CA . PHE D 1 122 ? -63.967 83.588 -45.576 1.00 18.93 122 PHE D CA 1
ATOM 11337 C C . PHE D 1 122 ? -63.043 82.708 -46.423 1.00 16.85 122 PHE D C 1
ATOM 11338 O O . PHE D 1 122 ? -62.520 83.154 -47.432 1.00 19.51 122 PHE D O 1
ATOM 11346 N N . LEU D 1 123 ? -62.832 81.464 -46.017 1.00 15.07 123 LEU D N 1
ATOM 11347 C CA . LEU D 1 123 ? -61.823 80.639 -46.667 1.00 12.92 123 LEU D CA 1
ATOM 11348 C C . LEU D 1 123 ? -62.174 80.222 -48.104 1.00 18.77 123 LEU D C 1
ATOM 11349 O O . LEU D 1 123 ? -61.298 79.790 -48.850 1.00 19.09 123 LEU D O 1
ATOM 11354 N N . SER D 1 124 ? -63.437 80.339 -48.495 1.00 13.54 124 SER D N 1
ATOM 11355 C CA . SER D 1 124 ? -63.819 79.943 -49.848 1.00 16.66 124 SER D CA 1
ATOM 11356 C C . SER D 1 124 ? -64.289 81.143 -50.667 1.00 18.31 124 SER D C 1
ATOM 11357 O O . SER D 1 124 ? -64.696 80.995 -51.823 1.00 16.20 124 SER D O 1
ATOM 11360 N N . LYS D 1 125 ? -64.206 82.332 -50.079 1.00 15.86 125 LYS D N 1
ATOM 11361 C CA . LYS D 1 125 ? -64.742 83.528 -50.735 1.00 22.47 125 LYS D CA 1
ATOM 11362 C C . LYS D 1 125 ? -64.016 83.918 -52.020 1.00 22.25 125 LYS D C 1
ATOM 11363 O O . LYS D 1 125 ? -64.576 84.626 -52.847 1.00 20.95 125 LYS D O 1
ATOM 11369 N N . PHE D 1 126 ? -62.781 83.459 -52.193 1.00 21.82 126 PHE D N 1
ATOM 11370 C CA . PHE D 1 126 ? -62.031 83.751 -53.411 1.00 19.28 126 PHE D CA 1
ATOM 11371 C C . PHE D 1 126 ? -62.615 83.057 -54.642 1.00 22.61 126 PHE D C 1
ATOM 11372 O O . PHE D 1 126 ? -62.316 83.438 -55.772 1.00 23.03 126 PHE D O 1
ATOM 11380 N N . ASN D 1 127 ? -63.400 82.002 -54.428 1.00 18.36 127 ASN D N 1
ATOM 11381 C CA . ASN D 1 127 ? -64.062 81.313 -55.534 1.00 17.36 127 ASN D CA 1
ATOM 11382 C C . ASN D 1 127 ? -65.533 81.716 -55.622 1.00 20.34 127 ASN D C 1
ATOM 11383 O O . ASN D 1 127 ? -66.350 81.247 -54.834 1.00 16.98 127 ASN D O 1
ATOM 11388 N N . PRO D 1 128 ? -65.883 82.569 -56.601 1.00 19.02 128 PRO D N 1
ATOM 11389 C CA . PRO D 1 128 ? -67.244 83.104 -56.743 1.00 16.46 128 PRO D CA 1
ATOM 11390 C C . PRO D 1 128 ? -68.261 82.035 -57.131 1.00 16.71 128 PRO D C 1
ATOM 11391 O O 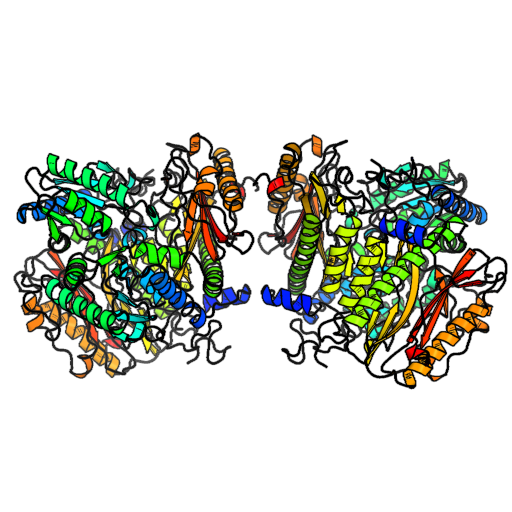. PRO D 1 128 ? -69.459 82.271 -57.040 1.00 14.21 128 PRO D O 1
ATOM 11395 N N . LEU D 1 129 ? -67.778 80.876 -57.564 1.00 13.59 129 LEU D N 1
ATOM 11396 C CA . LEU D 1 129 ? -68.659 79.761 -57.912 1.00 13.44 129 LEU D CA 1
ATOM 11397 C C . LEU D 1 129 ? -69.318 79.165 -56.672 1.00 13.43 129 LEU D C 1
ATOM 11398 O O . LEU D 1 129 ? -70.356 78.506 -56.764 1.00 12.68 129 LEU D O 1
ATOM 11403 N N . VAL D 1 130 ? -68.689 79.373 -55.521 1.00 13.70 130 VAL D N 1
ATOM 11404 C CA . VAL D 1 130 ? -69.302 79.039 -54.242 1.00 10.23 130 VAL D CA 1
ATOM 11405 C C . VAL D 1 130 ? -70.247 80.183 -53.893 1.00 13.13 130 VAL D C 1
ATOM 11406 O O . VAL D 1 130 ? -69.817 81.294 -53.587 1.00 13.51 130 VAL D O 1
ATOM 11410 N N . ARG D 1 131 ? -71.543 79.917 -53.959 1.00 15.99 131 ARG D N 1
ATOM 11411 C CA . ARG D 1 131 ? -72.525 80.995 -53.905 1.00 15.50 131 ARG D CA 1
ATOM 11412 C C . ARG D 1 131 ? -72.876 81.397 -52.477 1.00 15.57 131 ARG D C 1
ATOM 11413 O O . ARG D 1 131 ? -73.271 82.539 -52.222 1.00 16.66 131 ARG D O 1
ATOM 11421 N N . GLU D 1 132 ? -72.735 80.459 -51.549 1.00 16.75 132 GLU D N 1
ATOM 11422 C CA . GLU D 1 132 ? -73.024 80.723 -50.138 1.00 13.89 132 GLU D CA 1
ATOM 11423 C C . GLU D 1 132 ? -72.030 80.036 -49.225 1.00 15.59 132 GLU D C 1
ATOM 11424 O O . GLU D 1 132 ? -71.558 78.937 -49.527 1.00 12.51 132 GLU D O 1
ATOM 11430 N N . GLN D 1 133 ? -71.744 80.684 -48.098 1.00 14.17 133 GLN D N 1
ATOM 11431 C CA . GLN D 1 133 ? -70.941 80.105 -47.036 1.00 14.88 133 GLN D CA 1
ATOM 11432 C C . GLN D 1 133 ? -71.810 79.971 -45.791 1.00 15.68 133 GLN D C 1
ATOM 11433 O O . GLN D 1 133 ? -72.212 80.970 -45.195 1.00 18.01 133 GLN D O 1
ATOM 11439 N N . ARG D 1 134 ? -72.114 78.733 -45.414 1.00 15.17 134 ARG D N 1
ATOM 11440 C CA . ARG D 1 134 ? -72.950 78.470 -44.252 1.00 16.01 134 ARG D CA 1
ATOM 11441 C C . ARG D 1 134 ? -72.139 77.744 -43.199 1.00 15.97 134 ARG D C 1
ATOM 11442 O O . ARG D 1 134 ? -70.929 77.595 -43.340 1.00 13.02 134 ARG D O 1
ATOM 11450 N N . SER D 1 135 ? -72.812 77.298 -42.143 1.00 15.46 135 SER D N 1
ATOM 11451 C CA . SER D 1 135 ? -72.192 76.406 -41.165 1.00 15.72 135 SER D CA 1
ATOM 11452 C C . SER D 1 135 ? -73.220 75.400 -40.672 1.00 13.49 135 SER D C 1
ATOM 11453 O O . SER D 1 135 ? -74.405 75.517 -40.990 1.00 15.76 135 SER D O 1
ATOM 11456 N N . GLY D 1 136 ? -72.770 74.418 -39.897 1.00 13.83 136 GLY D N 1
ATOM 11457 C CA . GLY D 1 136 ? -73.682 73.503 -39.233 1.00 15.47 136 GLY D CA 1
ATOM 11458 C C . GLY D 1 136 ? -73.807 72.152 -39.910 1.00 16.16 136 GLY D C 1
ATOM 11459 O O . GLY D 1 136 ? -74.812 71.466 -39.729 1.00 16.28 136 GLY D O 1
ATOM 11460 N N . ALA D 1 137 ? -72.787 71.752 -40.669 1.00 12.22 137 ALA D N 1
ATOM 11461 C CA . ALA D 1 137 ? -72.793 70.436 -41.305 1.00 11.55 137 ALA D CA 1
ATOM 11462 C C . ALA D 1 137 ? -71.939 69.452 -40.532 1.00 13.44 137 ALA D C 1
ATOM 11463 O O . ALA D 1 137 ? -71.721 68.327 -40.986 1.00 12.02 137 ALA D O 1
ATOM 11465 N N . ASP D 1 138 ? -71.460 69.875 -39.363 1.00 11.35 138 ASP D N 1
ATOM 11466 C CA . ASP D 1 138 ? -70.564 69.051 -38.553 1.00 12.08 138 ASP D CA 1
ATOM 11467 C C . ASP D 1 138 ? -71.345 68.079 -37.679 1.00 13.21 138 ASP D C 1
ATOM 11468 O O . ASP D 1 138 ? -71.804 68.430 -36.592 1.00 15.74 138 ASP D O 1
ATOM 11473 N N . LEU D 1 139 ? -71.492 66.846 -38.158 1.00 12.19 139 LEU D N 1
ATOM 11474 C CA . LEU D 1 139 ? -72.398 65.890 -37.533 1.00 12.54 139 LEU D CA 1
ATOM 11475 C C . LEU D 1 139 ? -71.640 64.726 -36.923 1.00 13.02 139 LEU D C 1
ATOM 11476 O O . LEU D 1 139 ? -71.830 63.582 -37.323 1.00 11.73 139 LEU D O 1
ATOM 11481 N N . PHE D 1 140 ? -70.768 65.014 -35.964 1.00 9.55 140 PHE D N 1
ATOM 11482 C CA . PHE D 1 140 ? -70.013 63.952 -35.322 1.00 12.93 140 PHE D CA 1
ATOM 11483 C C . PHE D 1 140 ? -69.877 64.237 -33.827 1.00 14.00 140 PHE D C 1
ATOM 11484 O O . PHE D 1 140 ? -70.089 65.367 -33.375 1.00 13.56 140 PHE D O 1
ATOM 11492 N N . TYR D 1 141 ? -69.538 63.201 -33.071 1.00 12.59 141 TYR D N 1
ATOM 11493 C CA . TYR D 1 141 ? -69.702 63.242 -31.611 1.00 13.44 141 TYR D CA 1
ATOM 11494 C C . TYR D 1 141 ? -68.779 64.235 -30.896 1.00 13.02 141 TYR D C 1
ATOM 11495 O O . TYR D 1 141 ? -69.202 64.898 -29.946 1.00 13.99 141 TYR D O 1
ATOM 11504 N N . PHE D 1 142 ? -67.524 64.335 -31.323 1.00 13.19 142 PHE D N 1
ATOM 11505 C CA . PHE D 1 142 ? -66.644 65.354 -30.753 1.00 13.83 142 PHE D CA 1
ATOM 11506 C C . PHE D 1 142 ? -67.279 66.749 -30.837 1.00 15.38 142 PHE D C 1
ATOM 11507 O O . PHE D 1 142 ? -67.339 67.465 -29.843 1.00 13.72 142 PHE D O 1
ATOM 11515 N N . ASP D 1 143 ? -67.779 67.119 -32.014 1.00 12.33 143 ASP D N 1
ATOM 11516 C CA . ASP D 1 143 ? -68.292 68.469 -32.214 1.00 14.90 143 ASP D CA 1
ATOM 11517 C C . ASP D 1 143 ? -69.653 68.744 -31.582 1.00 15.04 143 ASP D C 1
ATOM 11518 O O . ASP D 1 143 ? -69.949 69.890 -31.274 1.00 14.32 143 ASP D O 1
ATOM 11523 N N . ARG D 1 144 ? -70.491 67.727 -31.403 1.00 11.80 144 ARG D N 1
ATOM 11524 C CA . ARG D 1 144 ? -71.857 68.007 -30.953 1.00 12.45 144 ARG D CA 1
ATOM 11525 C C . ARG D 1 144 ? -72.371 67.109 -29.838 1.00 13.55 144 ARG D C 1
ATOM 11526 O O . ARG D 1 144 ? -73.479 67.332 -29.359 1.00 11.06 144 ARG D O 1
ATOM 11534 N N . GLY D 1 145 ? -71.572 66.124 -29.426 1.00 12.38 145 GLY D N 1
ATOM 11535 C CA . GLY D 1 145 ? -71.929 65.262 -28.313 1.00 14.66 145 GLY D CA 1
ATOM 11536 C C . GLY D 1 145 ? -73.263 64.574 -28.538 1.00 15.06 145 GLY D C 1
ATOM 11537 O O . GLY D 1 145 ? -73.521 64.058 -29.617 1.00 12.71 145 GLY D O 1
ATOM 11538 N N . ASP D 1 146 ? -74.120 64.583 -27.521 1.00 13.92 146 ASP D N 1
ATOM 11539 C CA . ASP D 1 146 ? -75.396 63.876 -27.596 1.00 15.07 146 ASP D CA 1
ATOM 11540 C C . ASP D 1 146 ? -76.458 64.648 -28.376 1.00 14.78 146 ASP D C 1
ATOM 11541 O O . ASP D 1 146 ? -77.612 64.234 -28.429 1.00 16.23 146 ASP D O 1
ATOM 11546 N N . LYS D 1 147 ? -76.073 65.759 -28.997 1.00 13.34 147 LYS D N 1
ATOM 11547 C CA . LYS D 1 147 ? -77.034 66.536 -29.775 1.00 12.65 147 LYS D CA 1
ATOM 11548 C C . LYS D 1 147 ? -76.683 66.607 -31.265 1.00 13.87 147 LYS D C 1
ATOM 11549 O O . LYS D 1 147 ? -77.033 67.580 -31.945 1.00 13.01 147 LYS D O 1
ATOM 11555 N N . VAL D 1 148 ? -76.001 65.579 -31.768 1.00 12.56 148 VAL D N 1
ATOM 11556 C CA . VAL D 1 148 ? -75.777 65.468 -33.206 1.00 14.16 148 VAL D CA 1
ATOM 11557 C C . VAL D 1 148 ? -77.112 65.408 -33.958 1.00 16.14 148 VAL D C 1
ATOM 11558 O O . VAL D 1 148 ? -77.291 66.105 -34.953 1.00 15.83 148 VAL D O 1
ATOM 11562 N N . ASP D 1 149 ? -78.047 64.589 -33.474 1.00 13.97 149 ASP D N 1
ATOM 11563 C CA . ASP D 1 149 ? -79.296 64.355 -34.208 1.00 19.57 149 ASP D CA 1
ATOM 11564 C C . ASP D 1 149 ? -80.085 65.632 -34.501 1.00 16.08 149 ASP D C 1
ATOM 11565 O O . ASP D 1 149 ? -80.584 65.811 -35.612 1.00 17.23 149 ASP D O 1
ATOM 11570 N N . VAL D 1 150 ? -80.176 66.532 -33.533 1.00 15.77 150 VAL D N 1
ATOM 11571 C CA . VAL D 1 150 ? -80.928 67.774 -33.723 1.00 17.23 150 VAL D CA 1
ATOM 11572 C C . VAL D 1 150 ? -80.360 68.604 -34.870 1.00 18.09 150 VAL D C 1
ATOM 11573 O O . VAL D 1 150 ? -81.109 69.129 -35.711 1.00 14.80 150 VAL D O 1
ATOM 11577 N N . GLN D 1 151 ? -79.038 68.725 -34.914 1.00 14.50 151 GLN D N 1
ATOM 11578 C CA . GLN D 1 151 ? -78.414 69.495 -35.984 1.00 12.16 151 GLN D CA 1
ATOM 11579 C C . GLN D 1 151 ? -78.478 68.744 -37.315 1.00 12.77 151 GLN D C 1
ATOM 11580 O O . GLN D 1 151 ? -78.562 69.360 -38.373 1.00 11.29 151 GLN D O 1
ATOM 11586 N N . ALA D 1 152 ? -78.427 67.417 -37.270 1.00 15.14 152 ALA D N 1
ATOM 11587 C CA . ALA D 1 152 ? -78.517 66.645 -38.507 1.00 11.41 152 ALA D CA 1
ATOM 11588 C C . ALA D 1 152 ? -79.831 66.952 -39.223 1.00 14.69 152 ALA D C 1
ATOM 11589 O O . ALA D 1 152 ? -79.869 67.054 -40.455 1.00 11.65 152 ALA D O 1
ATOM 11591 N N . ASP D 1 153 ? -80.899 67.133 -38.448 1.00 14.02 153 ASP D N 1
ATOM 11592 C CA . ASP D 1 153 ? -82.185 67.528 -39.016 1.00 15.49 153 ASP D CA 1
ATOM 11593 C C . ASP D 1 153 ? -82.197 68.980 -39.488 1.00 16.20 153 ASP D C 1
ATOM 11594 O O . ASP D 1 153 ? -82.801 69.286 -40.507 1.00 16.76 153 ASP D O 1
ATOM 11599 N N . VAL D 1 154 ? -81.549 69.883 -38.757 1.00 13.08 154 VAL D N 1
ATOM 11600 C CA . VAL D 1 154 ? -81.432 71.249 -39.260 1.00 14.69 154 VAL D CA 1
ATOM 11601 C C . VAL D 1 154 ? -80.730 71.245 -40.622 1.00 13.46 154 VAL D C 1
ATOM 11602 O O . VAL D 1 154 ? -81.206 71.861 -41.576 1.00 12.70 154 VAL D O 1
ATOM 11606 N N . PHE D 1 155 ? -79.611 70.526 -40.706 1.00 13.45 155 PHE D N 1
ATOM 11607 C CA . PHE D 1 155 ? -78.818 70.468 -41.929 1.00 13.32 155 PHE D CA 1
ATOM 11608 C C . PHE D 1 155 ? -79.595 69.829 -43.088 1.00 14.57 155 PHE D C 1
ATOM 11609 O O . PHE D 1 155 ? -79.629 70.371 -44.202 1.00 13.86 155 PHE D O 1
ATOM 11617 N N . ALA D 1 156 ? -80.228 68.684 -42.831 1.00 14.83 156 ALA D N 1
ATOM 11618 C CA . ALA D 1 156 ? -80.993 67.994 -43.873 1.00 14.05 156 ALA D CA 1
ATOM 11619 C C . ALA D 1 156 ? -82.120 68.869 -44.423 1.00 13.77 156 ALA D C 1
ATOM 11620 O O . ALA D 1 156 ? -82.384 68.875 -45.629 1.00 13.72 156 ALA D O 1
ATOM 11622 N N . ASN D 1 157 ? -82.789 69.607 -43.547 1.00 13.25 157 ASN D N 1
ATOM 11623 C CA . ASN D 1 157 ? -83.830 70.520 -44.001 1.00 15.00 157 ASN D CA 1
ATOM 11624 C C . ASN D 1 157 ? -83.277 71.636 -44.869 1.00 18.21 157 ASN D C 1
ATOM 11625 O O . ASN D 1 157 ? -83.931 72.049 -45.833 1.00 15.00 157 ASN D O 1
ATOM 11630 N N . GLU D 1 158 ? -82.083 72.129 -44.536 1.00 13.22 158 GLU D N 1
ATOM 11631 C CA . GLU D 1 158 ? -81.427 73.128 -45.384 1.00 11.25 158 GLU D CA 1
ATOM 11632 C C . GLU D 1 158 ? -81.117 72.573 -46.768 1.00 14.82 158 GLU D C 1
ATOM 11633 O O . GLU D 1 158 ? -81.291 73.268 -47.771 1.00 12.33 158 GLU D O 1
ATOM 11639 N N . VAL D 1 159 ? -80.636 71.330 -46.810 1.00 14.07 159 VAL D N 1
ATOM 11640 C CA . VAL D 1 159 ? -80.355 70.651 -48.064 1.00 12.38 159 VAL D CA 1
ATOM 11641 C C . VAL D 1 159 ? -81.637 70.452 -48.868 1.00 12.85 159 VAL D C 1
ATOM 11642 O O . VAL D 1 159 ? -81.653 70.668 -50.083 1.00 12.98 159 VAL D O 1
ATOM 11646 N N . ARG D 1 160 ? -82.711 70.052 -48.196 1.00 13.64 160 ARG D N 1
ATOM 11647 C CA . ARG D 1 160 ? -84.007 69.931 -48.864 1.00 14.34 160 ARG D CA 1
ATOM 11648 C C . ARG D 1 160 ? -84.448 71.246 -49.521 1.00 14.56 160 ARG D C 1
ATOM 11649 O O . ARG D 1 160 ? -84.817 71.273 -50.707 1.00 14.14 160 ARG D O 1
ATOM 11657 N N . VAL D 1 161 ? -84.403 72.337 -48.765 1.00 14.00 161 VAL D N 1
ATOM 11658 C CA . VAL D 1 161 ? -84.849 73.623 -49.306 1.00 14.42 161 VAL D CA 1
ATOM 11659 C C . VAL D 1 161 ? -83.988 74.055 -50.495 1.00 14.66 161 VAL D C 1
ATOM 11660 O O . VAL D 1 161 ? -84.506 74.531 -51.511 1.00 15.67 161 VAL D O 1
ATOM 11664 N N . LEU D 1 162 ? -82.676 73.859 -50.385 1.00 15.99 162 LEU D N 1
ATOM 11665 C CA . LEU D 1 162 ? -81.768 74.211 -51.475 1.00 14.92 162 LEU D CA 1
ATOM 11666 C C . LEU D 1 162 ? -82.086 73.401 -52.724 1.00 14.76 162 LEU D C 1
ATOM 11667 O O . LEU D 1 162 ? -82.129 73.938 -53.837 1.00 14.97 162 LEU D O 1
ATOM 11672 N N . MET D 1 163 ? -82.303 72.106 -52.529 1.00 14.21 163 MET D N 1
ATOM 11673 C CA . MET D 1 163 ? -82.611 71.205 -53.629 1.00 13.94 163 MET D CA 1
ATOM 11674 C C . MET D 1 163 ? -84.001 71.497 -54.220 1.00 14.22 163 MET D C 1
ATOM 11675 O O . MET D 1 163 ? -84.208 71.371 -55.431 1.00 12.76 163 MET D O 1
ATOM 11680 N N . GLN D 1 164 ? -84.947 71.898 -53.374 1.00 13.70 164 GLN D N 1
ATOM 11681 C CA . GLN D 1 164 ? -86.256 72.330 -53.864 1.00 13.24 164 GLN D CA 1
ATOM 11682 C C . GLN D 1 164 ? -86.136 73.548 -54.782 1.00 18.04 164 GLN D C 1
ATOM 11683 O O . GLN D 1 164 ? -86.859 73.671 -55.782 1.00 13.52 164 GLN D O 1
ATOM 11689 N N . ASP D 1 165 ? -85.206 74.437 -54.451 1.00 13.84 165 ASP D N 1
ATOM 11690 C CA . ASP D 1 165 ? -85.048 75.685 -55.184 1.00 17.10 165 ASP D CA 1
ATOM 11691 C C . ASP D 1 165 ? -84.158 75.540 -56.411 1.00 17.41 165 ASP D C 1
ATOM 11692 O O . ASP D 1 165 ? -84.345 76.252 -57.401 1.00 20.33 165 ASP D O 1
ATOM 11697 N N . HIS D 1 166 ? -83.201 74.617 -56.365 1.00 14.03 166 HIS D N 1
ATOM 11698 C CA . HIS D 1 166 ? -82.198 74.578 -57.420 1.00 14.90 166 HIS D CA 1
ATOM 11699 C C . HIS D 1 166 ? -82.145 73.270 -58.184 1.00 15.91 166 HIS D C 1
ATOM 11700 O O . HIS D 1 166 ? -81.436 73.163 -59.188 1.00 16.42 166 HIS D O 1
ATOM 11707 N N . ALA D 1 167 ? -82.909 72.291 -57.725 1.00 13.63 167 ALA D N 1
ATOM 11708 C CA . ALA D 1 167 ? -83.105 71.058 -58.472 1.00 14.17 167 ALA D CA 1
ATOM 11709 C C . ALA D 1 167 ? -84.529 70.501 -58.286 1.00 12.86 167 ALA D C 1
ATOM 11710 O O . ALA D 1 167 ? -84.690 69.321 -57.974 1.00 13.75 167 ALA D O 1
ATOM 11712 N N . PRO D 1 168 ? -85.561 71.344 -58.481 1.00 14.08 168 PRO D N 1
ATOM 11713 C CA . PRO D 1 168 ? -86.931 70.890 -58.194 1.00 12.79 168 PRO D CA 1
ATOM 11714 C C . PRO D 1 168 ? -87.309 69.630 -58.944 1.00 12.14 168 PRO D C 1
ATOM 11715 O O . PRO D 1 168 ? -86.980 69.505 -60.126 1.00 15.18 168 PRO D O 1
ATOM 11719 N N . GLY D 1 169 ? -87.959 68.704 -58.249 1.00 15.20 169 GLY D N 1
ATOM 11720 C CA . GLY D 1 169 ? -88.426 67.470 -58.858 1.00 14.20 169 GLY D CA 1
ATOM 11721 C C . GLY D 1 169 ? -87.458 66.316 -58.710 1.00 15.00 169 GLY D C 1
ATOM 11722 O O . GLY D 1 169 ? -87.837 65.164 -58.903 1.00 18.78 169 GLY D O 1
ATOM 11723 N N . HIS D 1 170 ? -86.199 66.617 -58.394 1.00 13.94 170 HIS D N 1
ATOM 11724 C CA . HIS D 1 170 ? -85.199 65.567 -58.182 1.00 15.28 170 HIS D CA 1
ATOM 11725 C C . HIS D 1 170 ? -85.241 65.032 -56.748 1.00 15.34 170 HIS D C 1
ATOM 11726 O O . HIS D 1 170 ? -85.265 65.802 -55.799 1.00 17.13 170 HIS D O 1
ATOM 11733 N N . THR D 1 171 ? -85.237 63.715 -56.601 1.00 17.87 171 THR D N 1
ATOM 11734 C CA . THR D 1 171 ? -85.123 63.102 -55.285 1.00 17.70 171 THR D CA 1
ATOM 11735 C C . THR D 1 171 ? -83.769 62.414 -55.106 1.00 16.25 171 THR D C 1
ATOM 11736 O O . THR D 1 171 ? -83.390 62.047 -53.988 1.00 14.11 171 THR D O 1
ATOM 11740 N N . ARG D 1 172 ? -83.054 62.213 -56.206 1.00 12.36 172 ARG D N 1
ATOM 11741 C CA . ARG D 1 172 ? -81.768 61.534 -56.136 1.00 14.72 172 ARG D CA 1
ATOM 11742 C C . ARG D 1 172 ? -80.656 62.515 -55.779 1.00 16.11 172 ARG D C 1
ATOM 11743 O O . ARG D 1 172 ? -80.369 63.463 -56.516 1.00 13.61 172 ARG D O 1
ATOM 11751 N N . LEU D 1 173 ? -80.057 62.271 -54.616 1.00 14.51 173 LEU D N 1
ATOM 11752 C CA . LEU D 1 173 ? -78.930 63.048 -54.117 1.00 12.36 173 LEU D CA 1
ATOM 11753 C C . LEU D 1 173 ? -77.715 62.134 -53.969 1.00 11.07 173 LEU D C 1
ATOM 11754 O O . LEU D 1 173 ? -77.714 61.219 -53.147 1.00 13.38 173 LEU D O 1
ATOM 11759 N N . ALA D 1 174 ? -76.685 62.367 -54.771 1.00 13.93 174 ALA D N 1
ATOM 11760 C CA . ALA D 1 174 ? -75.448 61.614 -54.607 1.00 13.72 174 ALA D CA 1
ATOM 11761 C C . ALA D 1 174 ? -74.687 62.173 -53.399 1.00 10.37 174 ALA D C 1
ATOM 11762 O O . ALA D 1 174 ? -74.611 63.392 -53.210 1.00 12.80 174 ALA D O 1
ATOM 11764 N N . VAL D 1 175 ? -74.166 61.277 -52.568 1.00 11.53 175 VAL D N 1
ATOM 11765 C CA . VAL D 1 175 ? -73.392 61.650 -51.375 1.00 8.59 175 VAL D CA 1
ATOM 11766 C C . VAL D 1 175 ? -72.102 60.836 -51.375 1.00 11.70 175 VAL D C 1
ATOM 11767 O O . VAL D 1 175 ? -72.151 59.608 -51.533 1.00 10.19 175 VAL D O 1
ATOM 11771 N N . ASP D 1 176 ? -70.948 61.477 -51.224 1.00 8.41 176 ASP D N 1
ATOM 11772 C CA . ASP D 1 176 ? -69.722 60.678 -51.264 1.00 11.31 176 ASP D CA 1
ATOM 11773 C C . ASP D 1 176 ? -69.570 59.836 -49.989 1.00 14.15 176 ASP D C 1
ATOM 11774 O O . ASP D 1 176 ? -69.328 58.625 -50.067 1.00 13.81 176 ASP D O 1
ATOM 11779 N N . LYS D 1 177 ? -69.728 60.463 -48.828 1.00 11.95 177 LYS D N 1
ATOM 11780 C CA . LYS D 1 177 ? -69.594 59.762 -47.554 1.00 12.97 177 LYS D CA 1
ATOM 11781 C C . LYS D 1 177 ? -70.172 60.641 -46.461 1.00 15.74 177 LYS D C 1
ATOM 11782 O O . LYS D 1 177 ? -69.872 61.831 -46.395 1.00 16.78 177 LYS D O 1
ATOM 11788 N N . ILE D 1 178 ? -71.004 60.069 -45.600 1.00 14.84 178 ILE D N 1
ATOM 11789 C CA . ILE D 1 178 ? -71.669 60.875 -44.589 1.00 13.80 178 ILE D CA 1
ATOM 11790 C C . ILE D 1 178 ? -71.892 60.062 -43.314 1.00 13.82 178 ILE D C 1
ATOM 11791 O O . ILE D 1 178 ? -72.091 58.851 -43.369 1.00 12.51 178 ILE D O 1
ATOM 11796 N N . MET D 1 179 ? -71.833 60.726 -42.164 1.00 11.97 179 MET D N 1
ATOM 11797 C CA . MET D 1 179 ? -72.122 60.054 -40.893 1.00 11.27 179 MET D CA 1
ATOM 11798 C C . MET D 1 179 ? -73.557 59.535 -40.869 1.00 14.13 179 MET D C 1
ATOM 11799 O O . MET D 1 179 ? -74.441 60.105 -41.516 1.00 11.14 179 MET D O 1
ATOM 11804 N N . LEU D 1 180 ? -73.789 58.466 -40.110 1.00 17.28 180 LEU D N 1
ATOM 11805 C CA . LEU D 1 180 ? -75.095 57.827 -40.089 1.00 14.38 180 LEU D CA 1
ATOM 11806 C C . LEU D 1 180 ? -76.223 58.790 -39.688 1.00 14.02 180 LEU D C 1
ATOM 11807 O O . LEU D 1 180 ? -77.291 58.765 -40.300 1.00 15.21 180 LEU D O 1
ATOM 11812 N N . HIS D 1 181 ? -75.995 59.649 -38.691 1.00 14.62 181 HIS D N 1
ATOM 11813 C CA . HIS D 1 181 ? -77.017 60.642 -38.323 1.00 15.62 181 HIS D CA 1
ATOM 11814 C C . HIS D 1 181 ? -77.406 61.514 -39.535 1.00 16.61 181 HIS D C 1
ATOM 11815 O O . HIS D 1 181 ? -78.573 61.860 -39.722 1.00 13.80 181 HIS D O 1
ATOM 11822 N N . GLY D 1 182 ? -76.423 61.879 -40.347 1.00 12.58 182 GLY D N 1
ATOM 11823 C CA . GLY D 1 182 ? -76.700 62.685 -41.522 1.00 11.42 182 GLY D CA 1
ATOM 11824 C C . GLY D 1 182 ? -77.463 61.911 -42.580 1.00 12.95 182 GLY D C 1
ATOM 11825 O O . GLY D 1 182 ? -78.371 62.446 -43.217 1.00 13.39 182 GLY D O 1
ATOM 11826 N N . LEU D 1 183 ? -77.077 60.652 -42.774 1.00 13.28 183 LEU D N 1
ATOM 11827 C CA . LEU D 1 183 ? -77.756 59.775 -43.710 1.00 14.56 183 LEU D CA 1
ATOM 11828 C C . LEU D 1 183 ? -79.234 59.652 -43.355 1.00 14.90 183 LEU D C 1
ATOM 11829 O O . LEU D 1 183 ? -80.106 59.831 -44.203 1.00 15.45 183 LEU D O 1
ATOM 11834 N N . ARG D 1 184 ? -79.503 59.353 -42.092 1.00 14.81 184 ARG D N 1
ATOM 11835 C CA . ARG D 1 184 ? -80.866 59.175 -41.620 1.00 17.22 184 ARG D CA 1
ATOM 11836 C C . ARG D 1 184 ? -81.678 60.450 -41.808 1.00 14.03 184 ARG D C 1
ATOM 11837 O O . ARG D 1 184 ? -82.825 60.404 -42.244 1.00 14.38 184 ARG D O 1
ATOM 11845 N N . ALA D 1 185 ? -81.082 61.594 -41.491 1.00 12.83 185 ALA D N 1
ATOM 11846 C CA . ALA D 1 185 ? -81.784 62.866 -41.641 1.00 12.84 185 ALA D CA 1
ATOM 11847 C C . ALA D 1 185 ? -82.103 63.188 -43.112 1.00 15.93 185 ALA D C 1
ATOM 11848 O O . ALA D 1 185 ? -83.186 63.695 -43.419 1.00 14.84 185 ALA D O 1
ATOM 11850 N N . LEU D 1 186 ? -81.172 62.898 -44.020 1.00 13.40 186 LEU D N 1
ATOM 11851 C CA . LEU D 1 186 ? -81.418 63.166 -45.445 1.00 12.72 186 LEU D CA 1
ATOM 11852 C C . LEU D 1 186 ? -82.538 62.286 -45.987 1.00 15.03 186 LEU D C 1
ATOM 11853 O O . LEU D 1 186 ? -83.435 62.763 -46.667 1.00 15.08 186 LEU D O 1
ATOM 11858 N N . GLU D 1 187 ? -82.483 60.998 -45.676 1.00 15.14 187 GLU D N 1
ATOM 11859 C CA . GLU D 1 187 ? -83.532 60.082 -46.101 1.00 17.01 187 GLU D CA 1
ATOM 11860 C C . GLU D 1 187 ? -84.890 60.471 -45.524 1.00 16.32 187 GLU D C 1
ATOM 11861 O O . GLU D 1 187 ? -85.912 60.341 -46.192 1.00 19.00 187 GLU D O 1
ATOM 11867 N N . ALA D 1 188 ? -84.899 60.980 -44.297 1.00 16.77 188 ALA D N 1
ATOM 11868 C CA . ALA D 1 188 ? -86.141 61.441 -43.685 1.00 16.89 188 ALA D CA 1
ATOM 11869 C C . ALA D 1 188 ? -86.715 62.664 -44.418 1.00 20.30 188 ALA D C 1
ATOM 11870 O O . ALA D 1 188 ? -87.906 62.965 -44.306 1.00 20.41 188 ALA D O 1
ATOM 11872 N N . GLN D 1 189 ? -85.874 63.374 -45.161 1.00 15.75 189 GLN D N 1
ATOM 11873 C CA . GLN D 1 189 ? -86.351 64.508 -45.948 1.00 17.02 189 GLN D CA 1
ATOM 11874 C C . GLN D 1 189 ? -86.806 64.077 -47.343 1.00 19.83 189 GLN D C 1
ATOM 11875 O O . GLN D 1 189 ? -87.243 64.907 -48.131 1.00 16.30 189 GLN D O 1
ATOM 11881 N N . GLY D 1 190 ? -86.707 62.785 -47.642 1.00 18.47 190 GLY D N 1
ATOM 11882 C CA . GLY D 1 190 ? -87.237 62.261 -48.893 1.00 17.57 190 GLY D CA 1
ATOM 11883 C C . GLY D 1 190 ? -86.224 61.993 -49.998 1.00 18.44 190 GLY D C 1
ATOM 11884 O O . GLY D 1 190 ? -86.603 61.668 -51.126 1.00 18.38 190 GLY D O 1
ATOM 11885 N N . PHE D 1 191 ? -84.937 62.118 -49.690 1.00 15.12 191 PHE D N 1
ATOM 11886 C CA . PHE D 1 191 ? -83.905 61.876 -50.696 1.00 15.27 191 PHE D CA 1
ATOM 11887 C C . PHE D 1 191 ? -83.607 60.396 -50.863 1.00 16.02 191 PHE D C 1
ATOM 11888 O O . PHE D 1 191 ? -83.584 59.648 -49.894 1.00 15.21 191 PHE D O 1
ATOM 11896 N N . GLU D 1 192 ? -83.372 59.983 -52.101 1.00 15.90 192 GLU D N 1
ATOM 11897 C CA . GLU D 1 192 ? -82.759 58.687 -52.360 1.00 14.55 192 GLU D CA 1
ATOM 11898 C C . GLU D 1 192 ? -81.251 58.922 -52.469 1.00 14.23 192 GLU D C 1
ATOM 11899 O O . GLU D 1 192 ? -80.796 59.666 -53.337 1.00 14.59 192 GLU D O 1
ATOM 11905 N N . ILE D 1 193 ? -80.478 58.304 -51.589 1.00 15.59 193 ILE D N 1
ATOM 11906 C CA . ILE D 1 193 ? -79.050 58.580 -51.544 1.00 13.24 193 ILE D CA 1
ATOM 11907 C C . ILE D 1 193 ? -78.299 57.717 -52.553 1.00 15.87 193 ILE D C 1
ATOM 11908 O O . ILE D 1 193 ? -78.355 56.489 -52.496 1.00 14.80 193 ILE D O 1
ATOM 11913 N N . MET D 1 194 ? -77.603 58.370 -53.479 1.00 13.97 194 MET D N 1
ATOM 11914 C CA . MET D 1 194 ? -76.868 57.674 -54.535 1.00 16.96 194 MET D CA 1
ATOM 11915 C C . MET D 1 194 ? -75.374 57.661 -54.222 1.00 18.96 194 MET D C 1
ATOM 11916 O O . MET D 1 194 ? -74.914 58.443 -53.394 1.00 13.87 194 MET D O 1
ATOM 11921 N N . GLU D 1 195 ? -74.620 56.788 -54.889 1.00 14.13 195 GLU D N 1
ATOM 11922 C CA . GLU D 1 195 ? -73.183 56.667 -54.631 1.00 14.30 195 GLU D CA 1
ATOM 11923 C C . GLU D 1 195 ? -72.422 57.882 -55.169 1.00 14.37 195 GLU D C 1
ATOM 11924 O O . GLU D 1 195 ? -72.224 58.027 -56.379 1.00 14.74 195 GLU D O 1
ATOM 11930 N N . GLY D 1 196 ? -72.000 58.762 -54.270 1.00 12.41 196 GLY D N 1
ATOM 11931 C CA . GLY D 1 196 ? -71.321 59.980 -54.676 1.00 11.31 196 GLY D CA 1
ATOM 11932 C C . GLY D 1 196 ? -69.938 59.769 -55.271 1.00 13.59 196 GLY D C 1
ATOM 11933 O O . GLY D 1 196 ? -69.526 60.519 -56.164 1.00 15.22 196 GLY D O 1
ATOM 11934 N N . GLU D 1 197 ? -69.222 58.750 -54.801 1.00 11.50 197 GLU D N 1
ATOM 11935 C CA . GLU D 1 197 ? -67.861 58.501 -55.299 1.00 13.42 197 GLU D CA 1
ATOM 11936 C C . GLU D 1 197 ? -67.855 58.069 -56.765 1.00 13.09 197 GLU D C 1
ATOM 11937 O O . GLU D 1 197 ? -66.897 58.329 -57.485 1.00 12.85 197 GLU D O 1
ATOM 11943 N N . GLU D 1 198 ? -68.918 57.409 -57.209 1.00 13.92 198 GLU D N 1
ATOM 11944 C CA . GLU D 1 198 ? -69.016 57.031 -58.621 1.00 12.88 198 GLU D CA 1
ATOM 11945 C C . GLU D 1 198 ? -69.061 58.285 -59.488 1.00 15.72 198 GLU D C 1
ATOM 11946 O O . GLU D 1 198 ? -68.581 58.281 -60.627 1.00 16.88 198 GLU D O 1
ATOM 11952 N N . VAL D 1 199 ? -69.633 59.355 -58.941 1.00 11.95 199 VAL D N 1
ATOM 11953 C CA . VAL D 1 199 ? -69.709 60.636 -59.633 1.00 13.32 199 VAL D CA 1
ATOM 11954 C C . VAL D 1 199 ? -68.375 61.386 -59.579 1.00 12.74 199 VAL D C 1
ATOM 11955 O O . VAL D 1 199 ? -67.861 61.832 -60.599 1.00 13.40 199 VAL D O 1
ATOM 11959 N N . THR D 1 200 ? -67.818 61.525 -58.384 1.00 12.98 200 THR D N 1
ATOM 11960 C CA . THR D 1 200 ? -66.618 62.326 -58.200 1.00 11.24 200 THR D CA 1
ATOM 11961 C C . THR D 1 200 ? -65.385 61.668 -58.818 1.00 13.49 200 THR D C 1
ATOM 11962 O O . THR D 1 200 ? -64.560 62.356 -59.410 1.00 12.29 200 THR D O 1
ATOM 11966 N N . GLU D 1 201 ? -65.242 60.352 -58.675 1.00 11.15 201 GLU D N 1
ATOM 11967 C CA . GLU D 1 201 ? -64.052 59.690 -59.199 1.00 11.40 201 GLU D CA 1
ATOM 11968 C C . GLU D 1 201 ? -64.030 59.796 -60.726 1.00 15.16 201 GLU D C 1
ATOM 11969 O O . GLU D 1 201 ? -62.992 60.084 -61.325 1.00 14.67 201 GLU D O 1
ATOM 11975 N N . LYS D 1 202 ? -65.174 59.578 -61.361 1.00 12.30 202 LYS D N 1
ATOM 11976 C CA . LYS D 1 202 ? -65.212 59.602 -62.828 1.00 14.30 202 LYS D CA 1
ATOM 11977 C C . LYS D 1 202 ? -65.056 61.021 -63.361 1.00 12.23 202 LYS D C 1
ATOM 11978 O O . LYS D 1 202 ? -64.489 61.236 -64.433 1.00 12.69 202 LYS D O 1
ATOM 11984 N N . THR D 1 203 ? -65.542 62.000 -62.607 1.00 11.23 203 THR D N 1
ATOM 11985 C CA . THR D 1 203 ? -65.357 63.397 -62.995 1.00 14.13 203 THR D CA 1
ATOM 11986 C C . THR D 1 203 ? -63.884 63.802 -62.884 1.00 15.28 203 THR D C 1
ATOM 11987 O O . THR D 1 203 ? -63.304 64.344 -63.824 1.00 11.90 203 THR D O 1
ATOM 11991 N N . ARG D 1 204 ? -63.284 63.508 -61.738 1.00 11.12 204 ARG D N 1
ATOM 11992 C CA . ARG D 1 204 ? -61.892 63.855 -61.477 1.00 15.31 204 ARG D CA 1
ATOM 11993 C C . ARG D 1 204 ? -60.901 63.139 -62.381 1.00 16.11 204 ARG D C 1
ATOM 11994 O O . ARG D 1 204 ? -59.765 63.590 -62.530 1.00 14.70 204 ARG D O 1
ATOM 12002 N N . ALA D 1 205 ? -61.314 62.011 -62.953 1.00 13.25 205 ALA D N 1
ATOM 12003 C CA . ALA D 1 205 ? -60.403 61.191 -63.746 1.00 15.34 205 ALA D CA 1
ATOM 12004 C C . ALA D 1 205 ? -59.916 61.912 -65.008 1.00 15.38 205 ALA D C 1
ATOM 12005 O O . ALA D 1 205 ? -58.856 61.593 -65.524 1.00 16.91 205 ALA D O 1
ATOM 12007 N N . ILE D 1 206 ? -60.681 62.879 -65.504 1.00 14.96 206 ILE D N 1
ATOM 12008 C CA . ILE D 1 206 ? -60.231 63.633 -66.673 1.00 16.09 206 ILE D CA 1
ATOM 12009 C C . ILE D 1 206 ? -59.793 65.034 -66.291 1.00 13.94 206 ILE D C 1
ATOM 12010 O O . ILE D 1 206 ? -60.614 65.865 -65.922 1.00 18.48 206 ILE D O 1
ATOM 12015 N N . LYS D 1 207 ? -58.499 65.303 -66.420 1.00 14.21 207 LYS D N 1
ATOM 12016 C CA . LYS D 1 207 ? -57.961 66.622 -66.122 1.00 16.35 207 LYS D CA 1
ATOM 12017 C C . LYS D 1 207 ? -58.113 67.588 -67.284 1.00 17.32 207 LYS D C 1
ATOM 12018 O O . LYS D 1 207 ? -57.866 67.232 -68.436 1.00 15.56 207 LYS D O 1
ATOM 12024 N N . GLY D 1 208 ? -58.510 68.816 -66.984 1.00 13.59 208 GLY D N 1
ATOM 12025 C CA . GLY D 1 208 ? -58.539 69.859 -67.994 1.00 15.78 208 GLY D CA 1
ATOM 12026 C C . GLY D 1 208 ? -57.150 70.429 -68.222 1.00 15.52 208 GLY D C 1
ATOM 12027 O O . GLY D 1 208 ? -56.194 70.029 -67.548 1.00 14.40 208 GLY D O 1
ATOM 12028 N N . PRO D 1 209 ? -57.024 71.358 -69.182 1.00 17.98 209 PRO D N 1
ATOM 12029 C CA . PRO D 1 209 ? -55.702 71.919 -69.499 1.00 16.25 209 PRO D CA 1
ATOM 12030 C C . PRO D 1 209 ? -55.016 72.562 -68.285 1.00 14.56 209 PRO D C 1
ATOM 12031 O O . PRO D 1 209 ? -53.838 72.298 -68.068 1.00 12.97 209 PRO D O 1
ATOM 12035 N N . ASP D 1 210 ? -55.729 73.348 -67.492 1.00 14.45 210 ASP D N 1
ATOM 12036 C CA . ASP D 1 210 ? -55.076 74.016 -66.368 1.00 14.06 210 ASP D CA 1
ATOM 12037 C C . ASP D 1 210 ? -54.687 73.041 -65.264 1.00 17.02 210 ASP D C 1
ATOM 12038 O O . ASP D 1 210 ? -53.653 73.209 -64.608 1.00 14.97 210 ASP D O 1
ATOM 12043 N N . GLU D 1 211 ? -55.502 72.012 -65.059 1.00 15.60 211 GLU D N 1
ATOM 12044 C CA . GLU D 1 211 ? -55.126 70.968 -64.118 1.00 13.11 211 GLU D CA 1
ATOM 12045 C C . GLU D 1 211 ? -53.823 70.289 -64.521 1.00 14.92 211 GLU D C 1
ATOM 12046 O O . GLU D 1 211 ? -53.004 69.981 -63.670 1.00 10.71 211 GLU D O 1
ATOM 12052 N N . ILE D 1 212 ? -53.634 70.056 -65.819 1.00 11.88 212 ILE D N 1
ATOM 12053 C CA . ILE D 1 212 ? -52.403 69.434 -66.294 1.00 12.02 212 ILE D CA 1
ATOM 12054 C C . ILE D 1 212 ? -51.205 70.374 -66.058 1.00 11.51 212 ILE D C 1
ATOM 12055 O O . ILE D 1 212 ? -50.146 69.914 -65.625 1.00 14.30 212 ILE D O 1
ATOM 12060 N N . LEU D 1 213 ? -51.379 71.675 -66.323 1.00 10.28 213 LEU D N 1
ATOM 12061 C CA . LEU D 1 213 ? -50.339 72.667 -66.034 1.00 11.48 213 LEU D CA 1
ATOM 12062 C C . LEU D 1 213 ? -49.990 72.662 -64.534 1.00 13.49 213 LEU D C 1
ATOM 12063 O O . LEU D 1 213 ? -48.817 72.663 -64.158 1.00 13.93 213 LEU D O 1
ATOM 12068 N N . ALA D 1 214 ? -51.009 72.635 -63.687 1.00 12.19 214 ALA D N 1
ATOM 12069 C CA . ALA D 1 214 ? -50.772 72.593 -62.242 1.00 9.84 214 ALA D CA 1
ATOM 12070 C C . ALA D 1 214 ? -49.988 71.345 -61.863 1.00 11.56 214 ALA D C 1
ATOM 12071 O O . ALA D 1 214 ? -49.068 71.407 -61.041 1.00 15.30 214 ALA D O 1
ATOM 12073 N N . MET D 1 215 ? -50.333 70.214 -62.466 1.00 13.19 215 MET D N 1
ATOM 12074 C CA . MET D 1 215 ? -49.636 68.971 -62.158 1.00 11.48 215 MET D CA 1
ATOM 12075 C C . MET D 1 215 ? -48.175 68.968 -62.618 1.00 13.76 215 MET D C 1
ATOM 12076 O O . MET D 1 215 ? -47.314 68.408 -61.947 1.00 10.76 215 MET D O 1
ATOM 12081 N N . ARG D 1 216 ? -47.896 69.557 -63.780 1.00 13.77 216 ARG D N 1
ATOM 12082 C CA . ARG D 1 216 ? -46.515 69.655 -64.240 1.00 15.68 216 ARG D CA 1
ATOM 12083 C C . ARG D 1 216 ? -45.687 70.462 -63.241 1.00 12.69 216 ARG D C 1
ATOM 12084 O O . ARG D 1 216 ? -44.566 70.087 -62.901 1.00 15.79 216 ARG D O 1
ATOM 12092 N N . CYS D 1 217 ? -46.244 71.571 -62.782 1.00 12.34 217 CYS D N 1
ATOM 12093 C CA . CYS D 1 217 ? -45.597 72.374 -61.751 1.00 14.01 217 CYS D CA 1
ATOM 12094 C C . CYS D 1 217 ? -45.385 71.584 -60.454 1.00 16.22 217 CYS D C 1
ATOM 12095 O O . CYS D 1 217 ? -44.282 71.574 -59.896 1.00 13.09 217 CYS D O 1
ATOM 12098 N N . ALA D 1 218 ? -46.438 70.928 -59.971 1.00 14.02 218 ALA D N 1
ATOM 12099 C CA . ALA D 1 218 ? -46.326 70.141 -58.743 1.00 11.99 218 ALA D CA 1
ATOM 12100 C C . ALA D 1 218 ? -45.279 69.051 -58.919 1.00 16.20 218 ALA D C 1
ATOM 12101 O O . ALA D 1 218 ? -44.471 68.803 -58.024 1.00 12.58 218 ALA D O 1
ATOM 12103 N N . SER D 1 219 ? -45.272 68.413 -60.088 1.00 11.90 219 SER D N 1
ATOM 12104 C CA . SER D 1 219 ? -44.307 67.353 -60.331 1.00 15.22 219 SER D CA 1
ATOM 12105 C C . SER D 1 219 ? -42.874 67.888 -60.245 1.00 14.28 219 SER D C 1
ATOM 12106 O O . SER D 1 219 ? -41.990 67.220 -59.705 1.00 13.52 219 SER D O 1
ATOM 12109 N N . HIS D 1 220 ? -42.652 69.085 -60.788 1.00 13.37 220 HIS D N 1
ATOM 12110 C CA . HIS D 1 220 ? -41.324 69.677 -60.781 1.00 15.39 220 HIS D CA 1
ATOM 12111 C C . HIS D 1 220 ? -40.893 70.006 -59.352 1.00 16.70 220 HIS D C 1
ATOM 12112 O O . HIS D 1 220 ? -39.754 69.744 -58.976 1.00 16.15 220 HIS D O 1
ATOM 12119 N N . ALA D 1 221 ? -41.800 70.577 -58.567 1.00 13.91 221 ALA D N 1
ATOM 12120 C CA . ALA D 1 221 ? -41.508 70.886 -57.163 1.00 15.04 221 ALA D CA 1
ATOM 12121 C C . ALA D 1 221 ? -41.228 69.621 -56.353 1.00 16.37 221 ALA D C 1
ATOM 12122 O O . ALA D 1 221 ? -40.299 69.586 -55.550 1.00 14.71 221 ALA D O 1
ATOM 12124 N N . CYS D 1 222 ? -42.023 68.577 -56.568 1.00 15.29 222 CYS D N 1
ATOM 12125 C CA . CYS D 1 222 ? -41.799 67.332 -55.851 1.00 15.90 222 CYS D CA 1
ATOM 12126 C C . CYS D 1 222 ? -40.451 66.726 -56.234 1.00 16.66 222 CYS D C 1
ATOM 12127 O O . CYS D 1 222 ? -39.724 66.247 -55.373 1.00 13.65 222 CYS D O 1
ATOM 12130 N N . GLU D 1 223 ? -40.114 66.742 -57.524 1.00 14.31 223 GLU D N 1
ATOM 12131 C CA . GLU D 1 223 ? -38.852 66.143 -57.942 1.00 15.20 223 GLU D CA 1
ATOM 12132 C C . GLU D 1 223 ? -37.678 66.940 -57.378 1.00 15.79 223 GLU D C 1
ATOM 12133 O O . GLU D 1 223 ? -36.644 66.370 -57.027 1.00 16.95 223 GLU D O 1
ATOM 12139 N N . THR D 1 224 ? -37.849 68.254 -57.283 1.00 14.18 224 THR D N 1
ATOM 12140 C CA . THR D 1 224 ? -36.855 69.104 -56.645 1.00 18.63 224 THR D CA 1
ATOM 12141 C C . THR D 1 224 ? -36.689 68.729 -55.165 1.00 18.26 224 THR D C 1
ATOM 12142 O O . THR D 1 224 ? -35.567 68.614 -54.668 1.00 17.64 224 THR D O 1
ATOM 12146 N N . ALA D 1 225 ? -37.801 68.500 -54.473 1.00 15.31 225 ALA D N 1
ATOM 12147 C CA . ALA D 1 225 ? -37.738 68.121 -53.058 1.00 16.22 225 ALA D CA 1
ATOM 12148 C C . ALA D 1 225 ? -37.083 66.750 -52.891 1.00 16.88 225 ALA D C 1
ATOM 12149 O O . ALA D 1 225 ? -36.313 66.543 -51.950 1.00 16.79 225 ALA D O 1
ATOM 12151 N N . VAL D 1 226 ? -37.390 65.815 -53.793 1.00 15.68 226 VAL D N 1
ATOM 12152 C CA . VAL D 1 226 ? -36.770 64.485 -53.758 1.00 16.04 226 VAL D CA 1
ATOM 12153 C C . VAL D 1 226 ? -35.257 64.593 -53.991 1.00 18.63 226 VAL D C 1
ATOM 12154 O O . VAL D 1 226 ? -34.474 63.878 -53.366 1.00 18.90 226 VAL D O 1
ATOM 12158 N N . ALA D 1 227 ? -34.852 65.495 -54.886 1.00 17.55 227 ALA D N 1
ATOM 12159 C CA . ALA D 1 227 ? -33.431 65.719 -55.150 1.00 19.44 227 ALA D CA 1
ATOM 12160 C C . ALA D 1 227 ? -32.695 66.211 -53.896 1.00 17.83 227 ALA D C 1
ATOM 12161 O O . ALA D 1 227 ? -31.580 65.769 -53.615 1.00 18.42 227 ALA D O 1
ATOM 12163 N N . GLU D 1 228 ? -33.309 67.129 -53.153 1.00 18.06 228 GLU D N 1
ATOM 12164 C CA . GLU D 1 228 ? -32.749 67.567 -51.870 1.00 18.60 228 GLU D CA 1
ATOM 12165 C C . GLU D 1 228 ? -32.619 66.397 -50.898 1.00 19.62 228 GLU D C 1
ATOM 12166 O O . GLU D 1 228 ? -31.617 66.273 -50.187 1.00 17.51 228 GLU D O 1
ATOM 12172 N N . MET D 1 229 ? -33.632 65.538 -50.864 1.00 15.03 229 MET D N 1
ATOM 12173 C CA . MET D 1 229 ? -33.584 64.359 -50.007 1.00 17.45 229 MET D CA 1
ATOM 12174 C C . MET D 1 229 ? -32.484 63.371 -50.426 1.00 19.80 229 MET D C 1
ATOM 12175 O O . MET D 1 229 ? -31.825 62.766 -49.571 1.00 14.44 229 MET D O 1
ATOM 12180 N N . GLU D 1 230 ? -32.285 63.203 -51.735 1.00 14.12 230 GLU D N 1
ATOM 12181 C CA . GLU D 1 230 ? -31.254 62.284 -52.215 1.00 16.75 230 GLU D CA 1
ATOM 12182 C C . GLU D 1 230 ? -29.867 62.802 -51.859 1.00 15.94 230 GLU D C 1
ATOM 12183 O O . GLU D 1 230 ? -28.998 62.033 -51.478 1.00 18.43 230 GLU D O 1
ATOM 12189 N N . LYS D 1 231 ? -29.671 64.107 -51.991 1.00 13.40 231 LYS D N 1
ATOM 12190 C CA . LYS D 1 231 ? -28.404 64.727 -51.633 1.00 17.96 231 LYS D CA 1
ATOM 12191 C C . LYS D 1 231 ? -28.128 64.490 -50.146 1.00 20.23 231 LYS D C 1
ATOM 12192 O O . LYS D 1 231 ? -27.015 64.115 -49.743 1.00 17.00 231 LYS D O 1
ATOM 12198 N N . PHE D 1 232 ? -29.162 64.684 -49.335 1.00 17.42 232 PHE D N 1
ATOM 12199 C CA . PHE D 1 232 ? -29.042 64.459 -47.897 1.00 16.14 232 PHE D CA 1
ATOM 12200 C C . PHE D 1 232 ? -28.682 63.009 -47.609 1.00 17.80 232 PHE D C 1
ATOM 12201 O O . PHE D 1 232 ? -27.722 62.738 -46.882 1.00 21.08 232 PHE D O 1
ATOM 12209 N N . ALA D 1 233 ? -29.450 62.082 -48.182 1.00 17.74 233 ALA D N 1
ATOM 12210 C CA . ALA D 1 233 ? -29.235 60.657 -47.947 1.00 17.03 233 ALA D CA 1
ATOM 12211 C C . ALA D 1 233 ? -27.816 60.221 -48.331 1.00 20.33 233 ALA D C 1
ATOM 12212 O O . ALA D 1 233 ? -27.132 59.577 -47.549 1.00 19.16 233 ALA D O 1
ATOM 12214 N N . ARG D 1 234 ? -27.369 60.576 -49.531 1.00 20.59 234 ARG D N 1
ATOM 12215 C CA . ARG D 1 234 ? -26.052 60.134 -49.982 1.00 20.75 234 ARG D CA 1
ATOM 12216 C C . ARG D 1 234 ? -24.922 60.740 -49.140 1.00 22.80 234 ARG D C 1
ATOM 12217 O O . ARG D 1 234 ? -23.862 60.129 -48.967 1.00 24.99 234 ARG D O 1
ATOM 12225 N N . ALA D 1 235 ? -25.159 61.927 -48.600 1.00 18.91 235 ALA D N 1
ATOM 12226 C CA . ALA D 1 235 ? -24.157 62.592 -47.781 1.00 19.74 235 ALA D CA 1
ATOM 12227 C C . ALA D 1 235 ? -24.119 62.076 -46.339 1.00 22.27 235 ALA D C 1
ATOM 12228 O O . ALA D 1 235 ? -23.083 62.162 -45.690 1.00 25.63 235 ALA D O 1
ATOM 12230 N N . HIS D 1 236 ? -25.223 61.539 -45.826 1.00 20.05 236 HIS D N 1
ATOM 12231 C CA . HIS D 1 236 ? -25.282 61.249 -44.383 1.00 22.04 236 HIS D CA 1
ATOM 12232 C C . HIS D 1 236 ? -25.596 59.803 -44.010 1.00 22.17 236 HIS D C 1
ATOM 12233 O O . HIS D 1 236 ? -25.397 59.409 -42.863 1.00 24.91 236 HIS D O 1
ATOM 12240 N N . VAL D 1 237 ? -26.096 59.012 -44.951 1.00 19.13 237 VAL D N 1
ATOM 12241 C CA . VAL D 1 237 ? -26.406 57.619 -44.640 1.00 24.38 237 VAL D CA 1
ATOM 12242 C C . VAL D 1 237 ? -25.140 56.879 -44.214 1.00 26.67 237 VAL D C 1
ATOM 12243 O O . VAL D 1 237 ? -24.086 57.031 -44.822 1.00 24.51 237 VAL D O 1
ATOM 12247 N N . GLY D 1 238 ? -25.240 56.104 -43.141 1.00 24.58 238 GLY D N 1
ATOM 12248 C CA . GLY D 1 238 ? -24.116 55.307 -42.694 1.00 31.72 238 GLY D CA 1
ATOM 12249 C C . GLY D 1 238 ? -23.164 56.043 -41.768 1.00 30.61 238 GLY D C 1
ATOM 12250 O O . GLY D 1 238 ? -22.064 55.561 -41.508 1.00 29.62 238 GLY D O 1
ATOM 12251 N N . ASP D 1 239 ? -23.583 57.203 -41.267 1.00 27.84 239 ASP D N 1
ATOM 12252 C CA . ASP D 1 239 ? -22.771 57.956 -40.312 1.00 26.16 239 ASP D CA 1
ATOM 12253 C C . ASP D 1 239 ? -23.035 57.492 -38.883 1.00 22.74 239 ASP D C 1
ATOM 12254 O O . ASP D 1 239 ? -22.562 58.104 -37.923 1.00 27.26 239 ASP D O 1
ATOM 12259 N N . GLY D 1 240 ? -23.810 56.421 -38.747 1.00 23.66 240 GLY D N 1
ATOM 12260 C CA . GLY D 1 240 ? -24.084 55.846 -37.443 1.00 21.26 240 GLY D CA 1
ATOM 12261 C C . GLY D 1 240 ? -25.164 56.539 -36.629 1.00 25.61 240 GLY D C 1
ATOM 12262 O O . GLY D 1 240 ? -25.441 56.135 -35.502 1.00 26.73 240 GLY D O 1
ATOM 12263 N N . LYS D 1 241 ? -25.780 57.584 -37.173 1.00 21.54 241 LYS D N 1
ATOM 12264 C CA . LYS D 1 241 ? -26.908 58.183 -36.472 1.00 27.59 241 LYS D CA 1
ATOM 12265 C C . LYS D 1 241 ? -28.056 58.618 -37.386 1.00 25.08 241 LYS D C 1
ATOM 12266 O O . LYS D 1 241 ? -29.170 58.809 -36.920 1.00 21.06 241 LYS D O 1
ATOM 12272 N N . THR D 1 242 ? -27.840 58.721 -38.682 1.00 20.04 242 THR D N 1
ATOM 12273 C CA . THR D 1 242 ? -28.879 59.155 -39.575 1.00 18.72 242 THR D CA 1
ATOM 12274 C C . THR D 1 242 ? -29.948 58.081 -39.768 1.00 19.57 242 THR D C 1
ATOM 12275 O O . THR D 1 242 ? -29.661 56.987 -40.171 1.00 18.85 242 THR D O 1
ATOM 12279 N N . SER D 1 243 ? -31.177 58.441 -39.461 1.00 16.00 243 SER D N 1
ATOM 12280 C CA . SER D 1 243 ? -32.307 57.505 -39.467 1.00 16.87 243 SER D CA 1
ATOM 12281 C C . SER D 1 243 ? -33.159 57.649 -40.720 1.00 13.89 243 SER D C 1
ATOM 12282 O O . SER D 1 243 ? -33.095 58.614 -41.372 1.00 15.56 243 SER D O 1
ATOM 12285 N N . GLU D 1 244 ? -34.007 56.678 -40.993 1.00 16.85 244 GLU D N 1
ATOM 12286 C CA . GLU D 1 244 ? -35.026 56.824 -42.008 1.00 14.95 244 GLU D CA 1
ATOM 12287 C C . GLU D 1 244 ? -35.786 58.137 -41.831 1.00 14.55 244 GLU D C 1
ATOM 12288 O O . GLU D 1 244 ? -35.925 58.900 -42.722 1.00 12.29 244 GLU D O 1
ATOM 12294 N N . ASP D 1 245 ? -36.238 58.376 -40.625 1.00 13.12 245 ASP D N 1
ATOM 12295 C CA . ASP D 1 245 ? -36.984 59.606 -40.333 1.00 12.82 245 ASP D CA 1
ATOM 12296 C C . ASP D 1 245 ? -36.188 60.875 -40.655 1.00 14.32 245 ASP D C 1
ATOM 12297 O O . ASP D 1 245 ? -36.758 61.875 -41.086 1.00 13.01 245 ASP D O 1
ATOM 12302 N N . ASP D 1 246 ? -34.880 60.855 -40.416 1.00 12.40 246 ASP D N 1
ATOM 12303 C CA . ASP D 1 246 ? -34.059 62.032 -40.712 1.00 14.89 246 ASP D CA 1
ATOM 12304 C C . ASP D 1 246 ? -34.085 62.345 -42.196 1.00 11.63 246 ASP D C 1
ATOM 12305 O O . ASP D 1 246 ? -34.174 63.501 -42.589 1.00 13.01 246 ASP D O 1
ATOM 12310 N N . ILE D 1 247 ? -33.976 61.301 -43.007 1.00 12.21 247 ILE D N 1
ATOM 12311 C CA . ILE D 1 247 ? -33.942 61.463 -44.460 1.00 12.85 247 ILE D CA 1
ATOM 12312 C C . ILE D 1 247 ? -35.303 61.946 -44.955 1.00 14.26 247 ILE D C 1
ATOM 12313 O O . ILE D 1 247 ? -35.412 62.947 -45.664 1.00 14.59 247 ILE D O 1
ATOM 12318 N N . TRP D 1 248 ? -36.343 61.238 -44.539 1.00 12.61 248 TRP D N 1
ATOM 12319 C CA . TRP D 1 248 ? -37.712 61.551 -44.939 1.00 14.69 248 TRP D CA 1
ATOM 12320 C C . TRP D 1 248 ? -38.141 62.970 -44.540 1.00 13.37 248 TRP D C 1
ATOM 12321 O O . TRP D 1 248 ? -38.932 63.609 -45.224 1.00 12.15 248 TRP D O 1
ATOM 12332 N N . ALA D 1 249 ? -37.618 63.464 -43.425 1.00 14.68 249 ALA D N 1
ATOM 12333 C CA . ALA D 1 249 ? -37.980 64.797 -42.948 1.00 12.21 249 ALA D CA 1
ATOM 12334 C C . ALA D 1 249 ? -37.608 65.859 -43.977 1.00 14.60 249 ALA D C 1
ATOM 12335 O O . ALA D 1 249 ? -38.237 66.914 -44.053 1.00 12.88 249 ALA D O 1
ATOM 12337 N N . VAL D 1 250 ? -36.582 65.577 -44.774 1.00 12.10 250 VAL D N 1
ATOM 12338 C CA . VAL D 1 250 ? -36.186 66.510 -45.814 1.00 14.68 250 VAL D CA 1
ATOM 12339 C C . VAL D 1 250 ? -37.302 66.688 -46.833 1.00 10.76 250 VAL D C 1
ATOM 12340 O O . VAL D 1 250 ? -37.622 67.810 -47.202 1.00 12.69 250 VAL D O 1
ATOM 12344 N N . LEU D 1 251 ? -37.895 65.584 -47.275 1.00 13.53 251 LEU D N 1
ATOM 12345 C CA . LEU D 1 251 ? -39.007 65.654 -48.229 1.00 14.03 251 LEU D CA 1
ATOM 12346 C C . LEU D 1 251 ? -40.160 66.488 -47.651 1.00 13.63 251 LEU D C 1
ATOM 12347 O O . LEU D 1 251 ? -40.748 67.309 -48.352 1.00 13.76 251 LEU D O 1
ATOM 12352 N N . HIS D 1 252 ? -40.468 66.273 -46.370 1.00 11.90 252 HIS D N 1
ATOM 12353 C CA . HIS D 1 252 ? -41.539 67.008 -45.696 1.00 8.95 252 HIS D CA 1
ATOM 12354 C C . HIS D 1 252 ? -41.326 68.504 -45.787 1.00 13.33 252 HIS D C 1
ATOM 12355 O O . HIS D 1 252 ? -42.197 69.242 -46.246 1.00 12.77 252 HIS D O 1
ATOM 12362 N N . ALA D 1 253 ? -40.163 68.953 -45.317 1.00 15.70 253 ALA D N 1
ATOM 12363 C CA . ALA D 1 253 ? -39.853 70.375 -45.283 1.00 11.91 253 ALA D CA 1
ATOM 12364 C C . ALA D 1 253 ? -39.797 70.972 -46.688 1.00 10.71 253 ALA D C 1
ATOM 12365 O O . ALA D 1 253 ? -40.309 72.061 -46.921 1.00 11.79 253 ALA D O 1
ATOM 12367 N N . GLU D 1 254 ? -39.149 70.275 -47.614 1.00 11.91 254 GLU D N 1
ATOM 12368 C CA . GLU D 1 254 ? -38.946 70.856 -48.948 1.00 14.27 254 GLU D CA 1
ATOM 12369 C C . GLU D 1 254 ? -40.265 70.975 -49.723 1.00 12.48 254 GLU D C 1
ATOM 12370 O O . GLU D 1 254 ? -40.450 71.904 -50.520 1.00 13.46 254 GLU D O 1
ATOM 12376 N N . ASN D 1 255 ? -41.188 70.054 -49.473 1.00 12.33 255 ASN D N 1
ATOM 12377 C CA . ASN D 1 255 ? -42.541 70.170 -50.017 1.00 10.72 255 ASN D CA 1
ATOM 12378 C C . ASN D 1 255 ? -43.288 71.377 -49.436 1.00 12.18 255 ASN D C 1
ATOM 12379 O O . ASN D 1 255 ? -43.876 72.180 -50.170 1.00 11.56 255 ASN D O 1
ATOM 12384 N N . ILE D 1 256 ? -43.259 71.515 -48.110 1.00 11.40 256 ILE D N 1
ATOM 12385 C CA . ILE D 1 256 ? -43.911 72.644 -47.446 1.00 8.58 256 ILE D CA 1
ATOM 12386 C C . ILE D 1 256 ? -43.350 73.989 -47.882 1.00 11.04 256 ILE D C 1
ATOM 12387 O O . ILE D 1 256 ? -44.101 74.948 -48.067 1.00 9.71 256 ILE D O 1
ATOM 12392 N N . LYS D 1 257 ? -42.028 74.058 -48.050 1.00 10.13 257 LYS D N 1
ATOM 12393 C CA . LYS D 1 257 ? -41.370 75.286 -48.485 1.00 12.34 257 LYS D CA 1
ATOM 12394 C C . LYS D 1 257 ? -41.800 75.704 -49.893 1.00 16.11 257 LYS D C 1
ATOM 12395 O O . LYS D 1 257 ? -41.669 76.867 -50.260 1.00 13.72 257 LYS D O 1
ATOM 12401 N N . ARG D 1 258 ? -42.327 74.761 -50.665 1.00 10.33 258 ARG D N 1
ATOM 12402 C CA . ARG D 1 258 ? -42.785 75.062 -52.028 1.00 12.73 258 ARG D CA 1
ATOM 12403 C C . ARG D 1 258 ? -44.305 75.169 -52.128 1.00 16.11 258 ARG D C 1
ATOM 12404 O O . ARG D 1 258 ? -44.861 75.270 -53.228 1.00 14.32 258 ARG D O 1
ATOM 12412 N N . GLY D 1 259 ? -44.975 75.162 -50.975 1.00 11.80 259 GLY D N 1
ATOM 12413 C CA . GLY D 1 259 ? -46.418 75.345 -50.947 1.00 11.24 259 GLY D CA 1
ATOM 12414 C C . GLY D 1 259 ? -47.203 74.045 -51.021 1.00 12.51 259 GLY D C 1
ATOM 124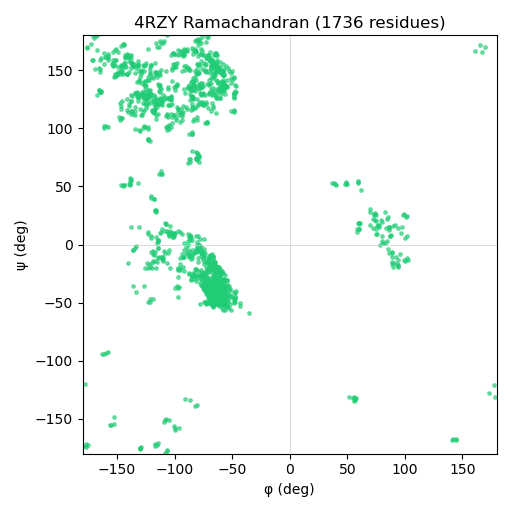15 O O . GLY D 1 259 ? -48.393 74.054 -51.329 1.00 12.97 259 GLY D O 1
ATOM 12416 N N . GLY D 1 260 ? -46.539 72.926 -50.750 1.00 10.50 260 GLY D N 1
ATOM 12417 C CA . GLY D 1 260 ? -47.202 71.634 -50.740 1.00 10.92 260 GLY D CA 1
ATOM 12418 C C . GLY D 1 260 ? -48.017 71.477 -49.465 1.00 12.50 260 GLY D C 1
ATOM 12419 O O . GLY D 1 260 ? -47.988 72.351 -48.600 1.00 12.69 260 GLY D O 1
ATOM 12420 N N . GLU D 1 261 ? -48.715 70.355 -49.325 1.00 13.12 261 GLU D N 1
ATOM 12421 C CA . GLU D 1 261 ? -49.728 70.252 -48.276 1.00 12.52 261 GLU D CA 1
ATOM 12422 C C . GLU D 1 261 ? -49.508 69.113 -47.273 1.00 13.14 261 GLU D C 1
ATOM 12423 O O . GLU D 1 261 ? -49.583 69.345 -46.058 1.00 12.86 261 GLU D O 1
ATOM 12429 N N . TRP D 1 262 ? -49.263 67.898 -47.756 1.00 12.80 262 TRP D N 1
ATOM 12430 C CA . TRP D 1 262 ? -48.910 66.788 -46.853 1.00 12.81 262 TRP D CA 1
ATOM 12431 C C . TRP D 1 262 ? -48.372 65.574 -47.608 1.00 12.65 262 TRP D C 1
ATOM 12432 O O . TRP D 1 262 ? -48.233 65.592 -48.837 1.00 12.43 262 TRP D O 1
ATOM 12443 N N . ILE D 1 263 ? -48.030 64.534 -46.858 1.00 10.09 263 ILE D N 1
ATOM 12444 C CA . ILE D 1 263 ? -47.566 63.270 -47.418 1.00 10.82 263 ILE D CA 1
ATOM 12445 C C . ILE D 1 263 ? -48.494 62.168 -46.916 1.00 11.88 263 ILE D C 1
ATOM 12446 O O . ILE D 1 263 ? -48.741 62.074 -45.714 1.00 13.19 263 ILE D O 1
ATOM 12451 N N . GLU D 1 264 ? -49.017 61.348 -47.830 1.00 10.42 264 GLU D N 1
ATOM 12452 C CA . GLU D 1 264 ? -50.128 60.442 -47.514 1.00 12.74 264 GLU D CA 1
ATOM 12453 C C . GLU D 1 264 ? -49.721 59.198 -46.736 1.00 14.46 264 GLU D C 1
ATOM 12454 O O . GLU D 1 264 ? -50.541 58.611 -46.028 1.00 15.31 264 GLU D O 1
ATOM 12460 N N . THR D 1 265 ? -48.469 58.776 -46.890 1.00 13.37 265 THR D N 1
ATOM 12461 C CA . THR D 1 265 ? -48.011 57.502 -46.328 1.00 11.61 265 THR D CA 1
ATOM 12462 C C . THR D 1 265 ? -46.717 57.710 -45.540 1.00 14.75 265 THR D C 1
ATOM 12463 O O . THR D 1 265 ? -46.272 58.842 -45.384 1.00 15.77 265 THR D O 1
ATOM 12467 N N . ARG D 1 266 ? -46.123 56.623 -45.050 1.00 11.54 266 ARG D N 1
ATOM 12468 C CA . ARG D 1 266 ? -44.771 56.670 -44.489 1.00 13.96 266 ARG D CA 1
ATOM 12469 C C . ARG D 1 266 ? -43.875 55.726 -45.278 1.00 11.66 266 ARG D C 1
ATOM 12470 O O . ARG D 1 266 ? -43.071 54.994 -44.706 1.00 14.08 266 ARG D O 1
ATOM 12478 N N . LEU D 1 267 ? -44.023 55.720 -46.598 1.00 12.80 267 LEU D N 1
ATOM 12479 C CA . LEU D 1 267 ? -43.371 54.698 -47.392 1.00 11.95 267 LEU D CA 1
ATOM 12480 C C . LEU D 1 267 ? -41.954 55.093 -47.815 1.00 16.19 267 LEU D C 1
ATOM 12481 O O . LEU D 1 267 ? -41.683 55.360 -48.989 1.00 14.73 267 LEU D O 1
ATOM 12486 N N . LEU D 1 268 ? -41.059 55.131 -46.838 1.00 12.77 268 LEU D N 1
ATOM 12487 C CA . LEU D 1 268 ? -39.622 55.176 -47.096 1.00 11.94 268 LEU D CA 1
ATOM 12488 C C . LEU D 1 268 ? -39.005 54.160 -46.150 1.00 16.91 268 LEU D C 1
ATOM 12489 O O . LEU D 1 268 ? -39.304 54.159 -44.958 1.00 13.05 268 LEU D O 1
ATOM 12494 N N . ALA D 1 269 ? -38.155 53.285 -46.666 1.00 14.90 269 ALA D N 1
ATOM 12495 C CA . ALA D 1 269 ? -37.590 52.243 -45.818 1.00 14.17 269 ALA D CA 1
ATOM 12496 C C . ALA D 1 269 ? -36.190 51.869 -46.281 1.00 18.32 269 ALA D C 1
ATOM 12497 O O . ALA D 1 269 ? -35.857 52.002 -47.460 1.00 16.12 269 ALA D O 1
ATOM 12499 N N . SER D 1 270 ? -35.375 51.404 -45.341 1.00 17.22 270 SER D N 1
ATOM 12500 C CA . SER D 1 270 ? -33.969 51.134 -45.617 1.00 18.14 270 SER D CA 1
ATOM 12501 C C . SER D 1 270 ? -33.602 49.674 -45.368 1.00 18.87 270 SER D C 1
ATOM 12502 O O . SER D 1 270 ? -34.107 49.039 -44.431 1.00 17.81 270 SER D O 1
ATOM 12505 N N . GLY D 1 271 ? -32.710 49.149 -46.203 1.00 20.67 271 GLY D N 1
ATOM 12506 C CA . GLY D 1 271 ? -32.173 47.816 -45.993 1.00 17.79 271 GLY D CA 1
ATOM 12507 C C . GLY D 1 271 ? -33.209 46.707 -45.940 1.00 21.10 271 GLY D C 1
ATOM 12508 O O . GLY D 1 271 ? -34.106 46.631 -46.792 1.00 21.03 271 GLY D O 1
ATOM 12509 N N . PRO D 1 272 ? -33.105 45.835 -44.930 1.00 20.63 272 PRO D N 1
ATOM 12510 C CA . PRO D 1 272 ? -34.020 44.690 -44.859 1.00 18.95 272 PRO D CA 1
ATOM 12511 C C . PRO D 1 272 ? -35.475 45.101 -44.610 1.00 17.52 272 PRO D C 1
ATOM 12512 O O . PRO D 1 272 ? -36.381 44.285 -44.765 1.00 19.00 272 PRO D O 1
ATOM 12516 N N . ARG D 1 273 ? -35.703 46.359 -44.250 1.00 18.54 273 ARG D N 1
ATOM 12517 C CA . ARG D 1 273 ? -37.066 46.818 -43.995 1.00 17.73 273 ARG D CA 1
ATOM 12518 C C . ARG D 1 273 ? -37.795 47.149 -45.297 1.00 19.42 273 ARG D C 1
ATOM 12519 O O . ARG D 1 273 ? -38.963 47.537 -45.273 1.00 17.00 273 ARG D O 1
ATOM 12527 N N . THR D 1 274 ? -37.117 46.982 -46.432 1.00 16.45 274 THR D N 1
ATOM 12528 C CA . THR D 1 274 ? -37.784 47.152 -47.724 1.00 17.23 274 THR D CA 1
ATOM 12529 C C . THR D 1 274 ? -38.489 45.868 -48.153 1.00 17.23 274 THR D C 1
ATOM 12530 O O . THR D 1 274 ? -39.252 45.871 -49.113 1.00 16.95 274 THR D O 1
ATOM 12534 N N . ASN D 1 275 ? -38.253 44.777 -47.431 1.00 18.67 275 ASN D N 1
ATOM 12535 C CA . ASN D 1 275 ? -38.874 43.503 -47.775 1.00 20.20 275 ASN D CA 1
ATOM 12536 C C . ASN D 1 275 ? -39.375 42.767 -46.528 1.00 20.43 275 ASN D C 1
ATOM 12537 O O . ASN D 1 275 ? -38.582 42.322 -45.708 1.00 20.28 275 ASN D O 1
ATOM 12542 N N . PRO D 1 276 ? -40.698 42.591 -46.410 1.00 17.29 276 PRO D N 1
ATOM 12543 C CA . PRO D 1 276 ? -41.714 42.951 -47.403 1.00 19.49 276 PRO D CA 1
ATOM 12544 C C . PRO D 1 276 ? -41.972 44.457 -47.482 1.00 21.23 276 PRO D C 1
ATOM 12545 O O . PRO D 1 276 ? -41.713 45.181 -46.516 1.00 19.62 276 PRO D O 1
ATOM 12549 N N . TRP D 1 277 ? -42.468 44.914 -48.628 1.00 17.95 277 TRP D N 1
ATOM 12550 C CA . TRP D 1 277 ? -42.809 46.324 -48.816 1.00 19.10 277 TRP D CA 1
ATOM 12551 C C . TRP D 1 277 ? -44.013 46.710 -47.934 1.00 18.47 277 TRP D C 1
ATOM 12552 O O . TRP D 1 277 ? -44.777 45.839 -47.519 1.00 20.03 277 TRP D O 1
ATOM 12563 N N . PHE D 1 278 ? -44.132 48.013 -47.653 1.00 17.34 278 PHE D N 1
ATOM 12564 C CA . PHE D 1 278 ? -45.153 48.662 -46.799 1.00 13.26 278 PHE D CA 1
ATOM 12565 C C . PHE D 1 278 ? -44.745 48.699 -45.324 1.00 18.25 278 PHE D C 1
ATOM 12566 O O . PHE D 1 278 ? -45.536 49.099 -44.468 1.00 14.84 278 PHE D O 1
ATOM 12574 N N . GLN D 1 279 ? -43.510 48.314 -45.017 1.00 16.74 279 GLN D N 1
ATOM 12575 C CA . GLN D 1 279 ? -42.961 48.695 -43.717 1.00 18.04 279 GLN D CA 1
ATOM 12576 C C . GLN D 1 279 ? -42.809 50.215 -43.741 1.00 18.56 279 GLN D C 1
ATOM 12577 O O . GLN D 1 279 ? -42.575 50.813 -44.796 1.00 16.53 279 GLN D O 1
ATOM 12583 N N . GLU D 1 280 ? -42.959 50.842 -42.582 1.00 12.44 280 GLU D N 1
ATOM 12584 C CA . GLU D 1 280 ? -43.042 52.289 -42.533 1.00 13.47 280 GLU D CA 1
ATOM 12585 C C . GLU D 1 280 ? -41.732 52.953 -42.124 1.00 12.68 280 GLU D C 1
ATOM 12586 O O . GLU D 1 280 ? -40.914 52.368 -41.408 1.00 14.26 280 GLU D O 1
ATOM 12592 N N . CYS D 1 281 ? -41.562 54.187 -42.579 1.00 11.89 281 CYS D N 1
ATOM 12593 C CA . CYS D 1 281 ? -40.444 55.028 -42.183 1.00 11.85 281 CYS D CA 1
ATOM 12594 C C . CYS D 1 281 ? -40.397 55.189 -40.671 1.00 14.11 281 CYS D C 1
ATOM 12595 O O . CYS D 1 281 ? -41.406 55.536 -40.038 1.00 12.59 281 CYS D O 1
ATOM 12598 N N . GLY D 1 282 ? -39.228 54.950 -40.092 1.00 14.05 282 GLY D N 1
ATOM 12599 C CA . GLY D 1 282 ? -39.102 54.998 -38.648 1.00 11.32 282 GLY D CA 1
ATOM 12600 C C . GLY D 1 282 ? -37.712 55.361 -38.181 1.00 15.12 282 GLY D C 1
ATOM 12601 O O . GLY D 1 282 ? -36.955 56.020 -38.895 1.00 12.68 282 GLY D O 1
ATOM 12602 N N . PRO D 1 283 ? -37.363 54.922 -36.965 1.00 16.03 283 PRO D N 1
ATOM 12603 C CA . PRO D 1 283 ? -36.103 55.328 -36.341 1.00 13.02 283 PRO D CA 1
ATOM 12604 C C . PRO D 1 283 ? -34.877 54.546 -36.832 1.00 14.65 283 PRO D C 1
ATOM 12605 O O . PRO D 1 283 ? -33.774 54.906 -36.425 1.00 16.49 283 PRO D O 1
ATOM 12609 N N . ARG D 1 284 ? -35.048 53.529 -37.677 1.00 14.77 284 ARG D N 1
ATOM 12610 C CA . ARG D 1 284 ? -33.911 52.691 -38.078 1.00 17.91 284 ARG D CA 1
ATOM 12611 C C . ARG D 1 284 ? -32.706 53.518 -38.510 1.00 18.51 284 ARG D C 1
ATOM 12612 O O . ARG D 1 284 ? -32.814 54.398 -39.366 1.00 17.34 284 ARG D O 1
ATOM 12620 N N . ILE D 1 285 ? -31.565 53.235 -37.890 1.00 18.84 285 ILE D N 1
ATOM 12621 C CA . ILE D 1 285 ? -30.312 53.876 -38.260 1.00 15.89 285 ILE D CA 1
ATOM 12622 C C . ILE D 1 285 ? -29.796 53.272 -39.570 1.00 20.85 285 ILE D C 1
ATOM 12623 O O . ILE D 1 285 ? -29.551 52.061 -39.663 1.00 20.48 285 ILE D O 1
ATOM 12628 N N . THR D 1 286 ? -29.654 54.120 -40.580 1.00 18.89 286 THR D N 1
ATOM 12629 C CA . THR D 1 286 ? -29.321 53.657 -41.929 1.00 20.45 286 THR D CA 1
ATOM 12630 C C . THR D 1 286 ? -27.855 53.234 -42.024 1.00 23.44 286 THR D C 1
ATOM 12631 O O . THR D 1 286 ? -27.038 53.574 -41.159 1.00 20.96 286 THR D O 1
ATOM 12635 N N . GLN D 1 287 ? -27.534 52.478 -43.070 1.00 23.27 287 GLN D N 1
ATOM 12636 C CA . GLN D 1 287 ? -26.238 51.809 -43.174 1.00 22.94 287 GLN D CA 1
ATOM 12637 C C . GLN D 1 287 ? -25.644 51.997 -44.559 1.00 27.11 287 GLN D C 1
ATOM 12638 O O . GLN D 1 287 ? -26.375 52.074 -45.544 1.00 18.81 287 GLN D O 1
ATOM 12644 N N . LYS D 1 288 ? -24.319 52.056 -44.638 1.00 24.92 288 LYS D N 1
ATOM 12645 C CA . LYS D 1 288 ? -23.655 52.029 -45.933 1.00 23.64 288 LYS D CA 1
ATOM 12646 C C . LYS D 1 288 ? -23.832 50.662 -46.573 1.00 20.21 288 LYS D C 1
ATOM 12647 O O . LYS D 1 288 ? -23.978 49.651 -45.874 1.00 22.92 288 LYS D O 1
ATOM 12653 N N . ASN D 1 289 ? -23.834 50.651 -47.903 1.00 22.87 289 ASN D N 1
ATOM 12654 C CA . ASN D 1 289 ? -24.015 49.447 -48.700 1.00 21.43 289 ASN D CA 1
ATOM 12655 C C . ASN D 1 289 ? -25.372 48.822 -48.451 1.00 21.84 289 ASN D C 1
ATOM 12656 O O . ASN D 1 289 ? -25.502 47.605 -48.258 1.00 21.99 289 ASN D O 1
ATOM 12661 N N . GLU D 1 290 ? -26.391 49.675 -48.478 1.00 23.53 290 GLU D N 1
ATOM 12662 C CA . GLU D 1 290 ? -27.767 49.230 -48.361 1.00 20.01 290 GLU D CA 1
ATOM 12663 C C . GLU D 1 290 ? -28.674 49.934 -49.349 1.00 19.82 290 GLU D C 1
ATOM 12664 O O . GLU D 1 290 ? -28.397 51.047 -49.804 1.00 17.18 290 GLU D O 1
ATOM 12670 N N . ILE D 1 291 ? -29.779 49.261 -49.644 1.00 17.21 291 ILE D N 1
ATOM 12671 C CA . ILE D 1 291 ? -30.862 49.805 -50.442 1.00 21.07 291 ILE D CA 1
ATOM 12672 C C . ILE D 1 291 ? -31.704 50.775 -49.615 1.00 23.84 291 ILE D C 1
ATOM 12673 O O . ILE D 1 291 ? -31.963 50.525 -48.441 1.00 20.85 291 ILE D O 1
ATOM 12678 N N . ILE D 1 292 ? -32.100 51.894 -50.217 1.00 22.68 292 ILE D N 1
ATOM 12679 C CA . ILE D 1 292 ? -33.181 52.709 -49.672 1.00 21.17 292 ILE D CA 1
ATOM 12680 C C . ILE D 1 292 ? -34.247 52.885 -50.748 1.00 22.20 292 ILE D C 1
ATOM 12681 O O . ILE D 1 292 ? -33.956 53.322 -51.871 1.00 18.37 292 ILE D O 1
ATOM 12686 N N . ALA D 1 293 ? -35.476 52.512 -50.406 1.00 16.93 293 ALA D N 1
ATOM 12687 C CA . ALA D 1 293 ? -36.588 52.592 -51.345 1.00 17.61 293 ALA D CA 1
ATOM 12688 C C . ALA D 1 293 ? -37.688 53.467 -50.771 1.00 16.96 293 ALA D C 1
ATOM 12689 O O . ALA D 1 293 ? -37.957 53.439 -49.566 1.00 18.46 293 ALA D O 1
ATOM 12691 N N . PHE D 1 294 ? -38.324 54.257 -51.621 1.00 16.90 294 PHE D N 1
ATOM 12692 C CA . PHE D 1 294 ? -39.350 55.155 -51.124 1.00 17.41 294 PHE D CA 1
ATOM 12693 C C . PHE D 1 294 ? -40.391 55.463 -52.159 1.00 17.56 294 PHE D C 1
ATOM 12694 O O . PHE D 1 294 ? -40.219 55.238 -53.367 1.00 15.35 294 PHE D O 1
ATOM 12702 N N . ASP D 1 295 ? -41.455 56.054 -51.655 1.00 18.35 295 ASP D N 1
ATOM 12703 C CA . ASP D 1 295 ? -42.616 56.380 -52.431 1.00 14.69 295 ASP D CA 1
ATOM 12704 C C . ASP D 1 295 ? -43.077 57.754 -51.971 1.00 15.65 295 ASP D C 1
ATOM 12705 O O . ASP D 1 295 ? -43.359 57.930 -50.792 1.00 15.29 295 ASP D O 1
ATOM 12710 N N . THR D 1 296 ? -43.143 58.731 -52.868 1.00 12.69 296 THR D N 1
ATOM 12711 C CA . THR D 1 296 ? -43.436 60.100 -52.429 1.00 12.96 296 THR D CA 1
ATOM 12712 C C . THR D 1 296 ? -44.848 60.228 -51.866 1.00 15.55 296 THR D C 1
ATOM 12713 O O . THR D 1 296 ? -45.025 60.845 -50.815 1.00 15.05 296 THR D O 1
ATOM 12717 N N . ASP D 1 297 ? -45.832 59.635 -52.552 1.00 13.96 297 ASP D N 1
ATOM 12718 C CA . ASP D 1 297 ? -47.245 59.690 -52.144 1.00 13.91 297 ASP D CA 1
ATOM 12719 C C . ASP D 1 297 ? -47.608 61.073 -51.628 1.00 14.86 297 ASP D C 1
ATOM 12720 O O . ASP D 1 297 ? -48.148 61.237 -50.527 1.00 15.77 297 ASP D O 1
ATOM 12725 N N . LEU D 1 298 ? -47.282 62.074 -52.421 1.00 12.68 298 LEU D N 1
ATOM 12726 C CA . LEU D 1 298 ? -47.137 63.416 -51.892 1.00 12.55 298 LEU D CA 1
ATOM 12727 C C . LEU D 1 298 ? -48.224 64.346 -52.400 1.00 11.91 298 LEU D C 1
ATOM 12728 O O . LEU D 1 298 ? -48.518 64.360 -53.595 1.00 12.74 298 LEU D O 1
ATOM 12733 N N . ILE D 1 299 ? -48.821 65.121 -51.500 1.00 9.56 299 ILE D N 1
ATOM 12734 C CA . ILE D 1 299 ? -49.779 66.133 -51.910 1.00 9.97 299 ILE D CA 1
ATOM 12735 C C . ILE D 1 299 ? -49.045 67.464 -51.954 1.00 14.20 299 ILE D C 1
ATOM 12736 O O . ILE D 1 299 ? -48.716 68.041 -50.919 1.00 12.98 299 ILE D O 1
ATOM 12741 N N . GLY D 1 300 ? -48.795 67.949 -53.163 1.00 10.88 300 GLY D N 1
ATOM 12742 C CA . GLY D 1 300 ? -47.841 69.025 -53.360 1.00 10.51 300 GLY D CA 1
ATOM 12743 C C . GLY D 1 300 ? -48.421 70.367 -53.722 1.00 12.37 300 GLY D C 1
ATOM 12744 O O . GLY D 1 300 ? -49.549 70.691 -53.358 1.00 11.70 300 GLY D O 1
ATOM 12745 N N . SER D 1 301 ? -47.635 71.155 -54.455 1.00 12.89 301 SER D N 1
ATOM 12746 C CA . SER D 1 301 ? -48.046 72.491 -54.855 1.00 12.84 301 SER D CA 1
ATOM 12747 C C . SER D 1 301 ? -49.358 72.450 -55.639 1.00 13.68 301 SER D C 1
ATOM 12748 O O . SER D 1 301 ? -49.626 71.481 -56.346 1.00 12.74 301 SER D O 1
ATOM 12751 N N . TYR D 1 302 ? -50.172 73.493 -55.469 1.00 12.23 302 TYR D N 1
ATOM 12752 C CA . TYR D 1 302 ? -51.509 73.562 -56.043 1.00 10.28 302 TYR D CA 1
ATOM 12753 C C . TYR D 1 302 ? -52.417 72.420 -55.556 1.00 13.75 302 TYR D C 1
ATOM 12754 O O . TYR D 1 302 ? -53.485 72.198 -56.118 1.00 16.19 302 TYR D O 1
ATOM 12763 N N . GLY D 1 303 ? -51.996 71.716 -54.507 1.00 15.54 303 GLY D N 1
ATOM 12764 C CA . GLY D 1 303 ? -52.739 70.577 -53.993 1.00 13.74 303 GLY D CA 1
ATOM 12765 C C . GLY D 1 303 ? -52.733 69.364 -54.908 1.00 17.11 303 GLY D C 1
ATOM 12766 O O . GLY D 1 303 ? -53.546 68.461 -54.745 1.00 14.11 303 GLY D O 1
ATOM 12767 N N . ILE D 1 304 ? -51.815 69.330 -55.868 1.00 10.62 304 ILE D N 1
ATOM 12768 C CA . ILE D 1 304 ? -51.750 68.207 -56.781 1.00 11.81 304 ILE D CA 1
ATOM 12769 C C . ILE D 1 304 ? -50.878 67.091 -56.226 1.00 10.58 304 ILE D C 1
ATOM 12770 O O . ILE D 1 304 ? -49.804 67.336 -55.662 1.00 13.40 304 ILE D O 1
ATOM 12775 N N . CYS D 1 305 ? -51.358 65.859 -56.377 1.00 11.36 305 CYS D N 1
ATOM 12776 C CA . CYS D 1 305 ? -50.631 64.692 -55.912 1.00 13.33 305 CYS D CA 1
ATOM 12777 C C . CYS D 1 305 ? -49.509 64.336 -56.880 1.00 14.99 305 CYS D C 1
ATOM 12778 O O . CYS D 1 305 ? -49.703 64.262 -58.098 1.00 12.21 305 CYS D O 1
ATOM 12781 N N . VAL D 1 306 ? -48.322 64.138 -56.335 1.00 15.45 306 VAL D N 1
ATOM 12782 C CA . VAL D 1 306 ? -47.223 63.621 -57.135 1.00 14.38 306 VAL D CA 1
ATOM 12783 C C . VAL D 1 306 ? -46.809 62.319 -56.502 1.00 15.08 306 VAL D C 1
ATOM 12784 O O . VAL D 1 306 ? -46.354 62.267 -55.357 1.00 13.61 306 VAL D O 1
ATOM 12788 N N . ASP D 1 307 ? -46.988 61.259 -57.256 1.00 13.44 307 ASP D N 1
ATOM 12789 C CA . ASP D 1 307 ? -46.875 59.934 -56.707 1.00 13.20 307 ASP D CA 1
ATOM 12790 C C . ASP D 1 307 ? -45.831 59.155 -57.474 1.00 17.14 307 ASP D C 1
ATOM 12791 O O . ASP D 1 307 ? -46.146 58.535 -58.494 1.00 15.05 307 ASP D O 1
ATOM 12796 N N . ILE D 1 308 ? -44.584 59.225 -57.017 1.00 14.04 308 ILE D N 1
ATOM 12797 C CA . ILE D 1 308 ? -43.496 58.547 -57.716 1.00 16.48 308 ILE D CA 1
ATOM 12798 C C . ILE D 1 308 ? -42.630 57.779 -56.736 1.00 14.87 308 ILE D C 1
ATOM 12799 O O . ILE D 1 308 ? -42.532 58.132 -55.553 1.00 17.43 308 ILE D O 1
ATOM 12804 N N . SER D 1 309 ? -42.017 56.707 -57.219 1.00 15.15 309 SER D N 1
ATOM 12805 C CA . SER D 1 309 ? -41.208 55.862 -56.357 1.00 13.51 309 SER D CA 1
ATOM 12806 C C . SER D 1 309 ? -39.846 55.622 -56.965 1.00 16.97 309 SER D C 1
ATOM 12807 O O . SER D 1 309 ? -39.724 55.412 -58.180 1.00 13.43 309 SER D O 1
ATOM 12810 N N . ARG D 1 310 ? -38.823 55.653 -56.117 1.00 14.86 310 ARG D N 1
ATOM 12811 C CA . ARG D 1 310 ? -37.465 55.359 -56.558 1.00 16.87 310 ARG D CA 1
ATOM 12812 C C . ARG D 1 310 ? -36.762 54.479 -55.542 1.00 18.17 310 ARG D C 1
ATOM 12813 O O . ARG D 1 310 ? -37.119 54.456 -54.358 1.00 14.85 310 ARG D O 1
ATOM 12821 N N . THR D 1 311 ? -35.769 53.740 -56.018 1.00 16.28 311 THR D N 1
ATOM 12822 C CA . THR D 1 311 ? -34.957 52.918 -55.144 1.00 16.56 311 THR D CA 1
ATOM 12823 C C . THR D 1 311 ? -33.501 53.325 -55.318 1.00 21.55 311 THR D C 1
ATOM 12824 O O . THR D 1 311 ? -33.025 53.499 -56.440 1.00 18.75 311 THR D O 1
ATOM 12828 N N . TRP D 1 312 ? -32.809 53.522 -54.201 1.00 17.14 312 TRP D N 1
ATOM 12829 C CA . TRP D 1 312 ? -31.430 53.987 -54.223 1.00 16.32 312 TRP D CA 1
ATOM 12830 C C . TRP D 1 312 ? -30.494 52.954 -53.622 1.00 18.45 312 TRP D C 1
ATOM 12831 O O . TRP D 1 312 ? -30.866 52.226 -52.708 1.00 21.06 312 TRP D O 1
ATOM 12842 N N . TRP D 1 313 ? -29.284 52.891 -54.165 1.00 20.08 313 TRP D N 1
ATOM 12843 C CA . TRP D 1 313 ? -28.182 52.175 -53.543 1.00 20.76 313 TRP D CA 1
ATOM 12844 C C . TRP D 1 313 ? -27.173 53.201 -53.054 1.00 20.56 313 TRP D C 1
ATOM 12845 O O . TRP D 1 313 ? -26.767 54.089 -53.807 1.00 19.96 313 TRP D O 1
ATOM 12856 N N . ILE D 1 314 ? -26.790 53.090 -51.788 1.00 19.70 314 ILE D N 1
ATOM 12857 C CA . ILE D 1 314 ? -25.852 54.020 -51.182 1.00 24.35 314 ILE D CA 1
ATOM 12858 C C . ILE D 1 314 ? -24.766 53.214 -50.493 1.00 24.39 314 ILE D C 1
ATOM 12859 O O . ILE D 1 314 ? -25.040 52.449 -49.564 1.00 23.18 314 ILE D O 1
ATOM 12864 N N . GLY D 1 315 ? -23.534 53.365 -50.964 1.00 26.62 315 GLY D N 1
ATOM 12865 C CA . GLY D 1 315 ? -22.414 52.650 -50.379 1.00 29.49 315 GLY D CA 1
ATOM 12866 C C . GLY D 1 315 ? -21.159 52.698 -51.231 1.00 32.10 315 GLY D C 1
ATOM 12867 O O . GLY D 1 315 ? -21.203 53.064 -52.407 1.00 33.73 315 GLY D O 1
ATOM 12868 N N . ASP D 1 316 ? -20.035 52.326 -50.630 1.00 33.20 316 ASP D N 1
ATOM 12869 C CA . ASP D 1 316 ? -18.753 52.309 -51.327 1.00 35.70 316 ASP D CA 1
ATOM 12870 C C . ASP D 1 316 ? -18.664 51.108 -52.263 1.00 32.44 316 ASP D C 1
ATOM 12871 O O . ASP D 1 316 ? -18.056 51.178 -53.330 1.00 40.90 316 ASP D O 1
ATOM 12876 N N . GLN D 1 317 ? -19.288 50.009 -51.859 1.00 31.41 317 GLN D N 1
ATOM 12877 C CA . GLN D 1 317 ? -19.334 48.807 -52.675 1.00 32.57 317 GLN D CA 1
ATOM 12878 C C . GLN D 1 317 ? -20.391 48.911 -53.772 1.00 34.63 317 GLN D C 1
ATOM 12879 O O . GLN D 1 317 ? -21.193 49.852 -53.809 1.00 29.07 317 GLN D O 1
ATOM 12885 N N . LYS D 1 318 ? -20.384 47.927 -54.661 1.00 31.78 318 LYS D N 1
ATOM 12886 C CA . LYS D 1 318 ? -21.368 47.845 -55.722 1.00 33.31 318 LYS D CA 1
ATOM 12887 C C . LYS D 1 318 ? -22.588 47.080 -55.220 1.00 28.06 318 LYS D C 1
ATOM 12888 O O . LYS D 1 318 ? -22.467 46.243 -54.323 1.00 27.50 318 LYS D O 1
ATOM 12894 N N . PRO D 1 319 ? -23.770 47.372 -55.787 1.00 24.68 319 PRO D N 1
ATOM 12895 C CA . PRO D 1 319 ? -24.966 46.576 -55.497 1.00 27.74 319 PRO D CA 1
ATOM 12896 C C . PRO D 1 319 ? -24.735 45.105 -55.827 1.00 27.10 319 PRO D C 1
ATOM 12897 O O . PRO D 1 319 ? -23.960 44.824 -56.736 1.00 27.03 319 PRO D O 1
ATOM 12901 N N . ARG D 1 320 ? -25.403 44.188 -55.135 1.00 25.78 320 ARG D N 1
ATOM 12902 C CA . ARG D 1 320 ? -25.360 42.780 -55.529 1.00 26.57 320 ARG D CA 1
ATOM 12903 C C . ARG D 1 320 ? -25.982 42.597 -56.916 1.00 29.94 320 ARG D C 1
ATOM 12904 O O . ARG D 1 320 ? -26.797 43.416 -57.340 1.00 29.55 320 ARG D O 1
ATOM 12912 N N . PRO D 1 321 ? -25.590 41.529 -57.636 1.00 31.21 321 PRO D N 1
ATOM 12913 C CA . PRO D 1 321 ? -26.186 41.261 -58.957 1.00 32.52 321 PRO D CA 1
ATOM 12914 C C . PRO D 1 321 ? -27.680 40.994 -58.815 1.00 27.52 321 PRO D C 1
ATOM 12915 O O . PRO D 1 321 ? -28.477 41.315 -59.684 1.00 25.17 321 PRO D O 1
ATOM 12919 N N . ASP D 1 322 ? -28.008 40.355 -57.699 1.00 28.26 322 ASP D N 1
ATOM 12920 C CA . ASP D 1 322 ? -29.347 40.236 -57.154 1.00 29.53 322 ASP D CA 1
ATOM 12921 C C . ASP D 1 322 ? -30.226 41.472 -57.358 1.00 28.01 322 ASP D C 1
ATOM 12922 O O . ASP D 1 322 ? -31.319 41.431 -57.942 1.00 23.86 322 ASP D O 1
ATOM 12927 N N . MET D 1 323 ? -29.723 42.571 -56.820 1.00 28.08 323 MET D N 1
ATOM 12928 C CA . MET D 1 323 ? -30.459 43.811 -56.718 1.00 26.60 323 MET D CA 1
ATOM 12929 C C . MET D 1 323 ? -30.513 44.511 -58.060 1.00 24.15 323 MET D C 1
ATOM 12930 O O . MET D 1 323 ? -31.508 45.148 -58.396 1.00 22.42 323 MET D O 1
ATOM 12935 N N . VAL D 1 324 ? -29.433 44.391 -58.823 1.00 24.58 324 VAL D N 1
ATOM 12936 C CA . VAL D 1 324 ? -29.376 44.982 -60.157 1.00 20.78 324 VAL D CA 1
ATOM 12937 C C . VAL D 1 324 ? -30.430 44.345 -61.049 1.00 20.97 324 VAL D C 1
ATOM 12938 O O . VAL D 1 324 ? -31.171 45.040 -61.743 1.00 22.11 324 VAL D O 1
ATOM 12942 N N . TYR D 1 325 ? -30.510 43.018 -61.023 1.00 24.04 325 TYR D N 1
ATOM 12943 C CA . TYR D 1 325 ? -31.514 42.324 -61.823 1.00 22.93 325 TYR D CA 1
ATOM 12944 C C . TYR D 1 325 ? -32.930 42.760 -61.448 1.00 22.23 325 TYR D C 1
ATOM 12945 O O . TYR D 1 325 ? -33.748 43.038 -62.324 1.00 23.16 325 TYR D O 1
ATOM 12954 N N . ALA D 1 326 ? -33.219 42.792 -60.148 1.00 21.87 326 ALA D N 1
ATOM 12955 C CA . ALA D 1 326 ? -34.539 43.188 -59.669 1.00 19.71 326 ALA D CA 1
ATOM 12956 C C . ALA D 1 326 ? -34.881 44.610 -60.112 1.00 19.50 326 ALA D C 1
ATOM 12957 O O . ALA D 1 326 ? -36.018 44.886 -60.504 1.00 21.00 326 ALA D O 1
ATOM 12959 N N . MET D 1 327 ? -33.900 45.508 -60.038 1.00 16.02 327 MET D N 1
ATOM 12960 C CA . MET D 1 327 ? -34.088 46.896 -60.463 1.00 17.54 327 MET D CA 1
ATOM 12961 C C . MET D 1 327 ? -34.397 46.964 -61.950 1.00 20.21 327 MET D C 1
ATOM 12962 O O . MET D 1 327 ? -35.339 47.636 -62.381 1.00 19.09 327 MET D O 1
ATOM 12967 N N . GLN D 1 328 ? -33.586 46.265 -62.737 1.00 19.47 328 GLN D N 1
ATOM 12968 C CA . GLN D 1 328 ? -33.780 46.232 -64.184 1.00 19.30 328 GLN D CA 1
ATOM 12969 C C . GLN D 1 328 ? -35.136 45.633 -64.537 1.00 17.21 328 GLN D C 1
ATOM 12970 O O . GLN D 1 328 ? -35.806 46.079 -65.464 1.00 17.94 328 GLN D O 1
ATOM 12976 N N . HIS D 1 329 ? -35.534 44.618 -63.783 1.00 19.83 329 HIS D N 1
ATOM 12977 C CA . HIS D 1 329 ? -36.809 43.945 -63.988 1.00 19.40 329 HIS D CA 1
ATOM 12978 C C . HIS D 1 329 ? -37.968 44.900 -63.667 1.00 21.92 329 HIS D C 1
ATOM 12979 O O . HIS D 1 329 ? -38.963 44.971 -64.394 1.00 20.18 329 HIS D O 1
ATOM 12986 N N . ALA D 1 330 ? -37.830 45.638 -62.569 1.00 22.10 330 ALA D N 1
ATOM 12987 C CA . ALA D 1 330 ? -38.855 46.592 -62.151 1.00 20.50 330 ALA D CA 1
ATOM 12988 C C . ALA D 1 330 ? -39.003 47.710 -63.180 1.00 20.11 330 ALA D C 1
ATOM 12989 O O . ALA D 1 330 ? -40.117 48.110 -63.538 1.00 18.17 330 ALA D O 1
ATOM 12991 N N . HIS D 1 331 ? -37.869 48.209 -63.655 1.00 15.93 331 HIS D N 1
ATOM 12992 C CA . HIS D 1 331 ? -37.862 49.257 -64.666 1.00 17.76 331 HIS D CA 1
ATOM 12993 C C . HIS D 1 331 ? -38.525 48.762 -65.964 1.00 19.95 331 HIS D C 1
ATOM 12994 O O . HIS D 1 331 ? -39.325 49.465 -66.589 1.00 20.70 331 HIS D O 1
ATOM 13001 N N . GLU D 1 332 ? -38.197 47.537 -66.349 1.00 15.99 332 GLU D N 1
ATOM 13002 C CA . GLU D 1 332 ? -38.777 46.922 -67.541 1.00 23.22 332 GLU D CA 1
ATOM 13003 C C . GLU D 1 332 ? -40.288 46.757 -67.378 1.00 19.26 332 GLU D C 1
ATOM 13004 O O . GLU D 1 332 ? -41.055 46.917 -68.328 1.00 18.39 332 GLU D O 1
ATOM 13010 N N . HIS D 1 333 ? -40.701 46.455 -66.152 1.00 18.81 333 HIS D N 1
ATOM 13011 C CA . HIS D 1 333 ? -42.105 46.269 -65.821 1.00 19.85 333 HIS D CA 1
ATOM 13012 C C . HIS D 1 333 ? -42.924 47.540 -66.070 1.00 18.69 333 HIS D C 1
ATOM 13013 O O . HIS D 1 333 ? -43.962 47.500 -66.743 1.00 17.25 333 HIS D O 1
ATOM 13020 N N . ILE D 1 334 ? -42.475 48.672 -65.532 1.00 18.17 334 ILE D N 1
ATOM 13021 C CA . ILE D 1 334 ? -43.264 49.894 -65.699 1.00 19.27 334 ILE D CA 1
ATOM 13022 C C . ILE D 1 334 ? -43.147 50.445 -67.118 1.00 20.54 334 ILE D C 1
ATOM 13023 O O . ILE D 1 334 ? -44.114 50.999 -67.642 1.00 18.43 334 ILE D O 1
ATOM 13028 N N . MET D 1 335 ? -41.986 50.297 -67.751 1.00 17.35 335 MET D N 1
ATOM 13029 C CA . MET D 1 335 ? -41.834 50.802 -69.124 1.00 20.60 335 MET D CA 1
ATOM 13030 C C . MET D 1 335 ? -42.681 49.984 -70.101 1.00 16.68 335 MET D C 1
ATOM 13031 O O . MET D 1 335 ? -43.302 50.536 -71.005 1.00 23.13 335 MET D O 1
ATOM 13036 N N . THR D 1 336 ? -42.721 48.670 -69.907 1.00 22.24 336 THR D N 1
ATOM 13037 C CA . THR D 1 336 ? -43.544 47.808 -70.753 1.00 21.84 336 THR D CA 1
ATOM 13038 C C . THR D 1 336 ? -45.029 48.106 -70.529 1.00 19.93 336 THR D C 1
ATOM 13039 O O . THR D 1 336 ? -45.792 48.280 -71.477 1.00 18.67 336 THR D O 1
ATOM 13043 N N . ASN D 1 337 ? -45.444 48.177 -69.270 1.00 17.44 337 ASN D N 1
ATOM 13044 C CA . ASN D 1 337 ? -46.851 48.448 -68.985 1.00 17.26 337 ASN D CA 1
ATOM 13045 C C . ASN D 1 337 ? -47.277 49.831 -69.458 1.00 16.31 337 ASN D C 1
ATOM 13046 O O . ASN D 1 337 ? -48.386 50.008 -69.962 1.00 19.42 337 ASN D O 1
ATOM 13051 N N . MET D 1 338 ? -46.388 50.807 -69.303 1.00 13.41 338 MET D N 1
ATOM 13052 C CA . MET D 1 338 ? -46.646 52.180 -69.719 1.00 17.66 338 MET D CA 1
ATOM 13053 C C . MET D 1 338 ? -46.909 52.260 -71.224 1.00 19.21 338 MET D C 1
ATOM 13054 O O . MET D 1 338 ? -47.700 53.080 -71.706 1.00 18.70 338 MET D O 1
ATOM 13059 N N . GLU D 1 339 ? -46.231 51.390 -71.960 1.00 18.91 339 GLU D N 1
ATOM 13060 C CA . GLU D 1 339 ? -46.330 51.374 -73.416 1.00 21.11 339 GLU D CA 1
ATOM 13061 C C . GLU D 1 339 ? -47.728 50.943 -73.874 1.00 19.78 339 GLU D C 1
ATOM 13062 O O . GLU D 1 339 ? -48.127 51.208 -75.006 1.00 20.47 339 GLU D O 1
ATOM 13068 N N . MET D 1 340 ? -48.488 50.307 -72.986 1.00 21.41 340 MET D N 1
ATOM 13069 C CA . MET D 1 340 ? -49.861 49.934 -73.314 1.00 19.80 340 MET D CA 1
ATOM 13070 C C . MET D 1 340 ? -50.779 51.147 -73.387 1.00 20.26 340 MET D C 1
ATOM 13071 O O . MET D 1 340 ? -51.884 51.057 -73.920 1.00 20.06 340 MET D O 1
ATOM 13076 N N . LEU D 1 341 ? -50.338 52.277 -72.843 1.00 18.74 341 LEU D N 1
ATOM 13077 C CA . LEU D 1 341 ? -51.248 53.405 -72.613 1.00 17.35 341 LEU D CA 1
ATOM 13078 C C . LEU D 1 341 ? -51.534 54.259 -73.842 1.00 22.30 341 LEU D C 1
ATOM 13079 O O . LEU D 1 341 ? -50.619 54.785 -74.477 1.00 20.53 341 LEU D O 1
ATOM 13084 N N . LYS D 1 342 ? -52.823 54.417 -74.135 1.00 18.33 342 LYS D N 1
ATOM 13085 C CA . LYS D 1 342 ? -53.322 55.306 -75.173 1.00 18.56 342 LYS D CA 1
ATOM 13086 C C . LYS D 1 342 ? -54.842 55.356 -75.043 1.00 21.10 342 LYS D C 1
ATOM 13087 O O . LYS D 1 342 ? -55.436 54.447 -74.463 1.00 18.90 342 LYS D O 1
ATOM 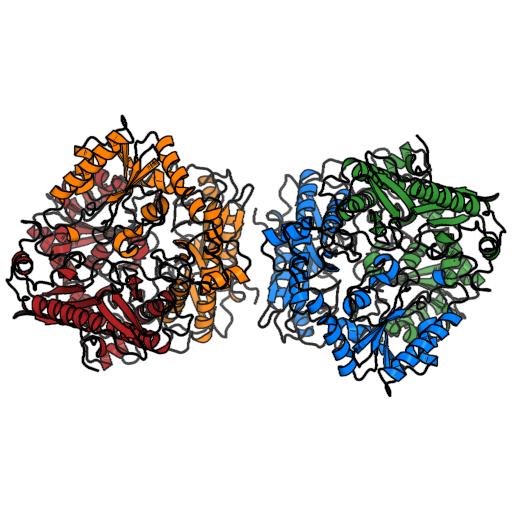13093 N N . PRO D 1 343 ? -55.480 56.411 -75.576 1.00 19.70 343 PRO D N 1
ATOM 13094 C CA . PRO D 1 343 ? -56.942 56.512 -75.482 1.00 17.28 343 PRO D CA 1
ATOM 13095 C C . PRO D 1 343 ? -57.644 55.313 -76.106 1.00 23.36 343 PRO D C 1
ATOM 13096 O O . PRO D 1 343 ? -57.120 54.728 -77.058 1.00 19.77 343 PRO D O 1
ATOM 13100 N N . GLY D 1 344 ? -58.807 54.952 -75.574 1.00 18.84 344 GLY D N 1
ATOM 13101 C CA . GLY D 1 344 ? -59.595 53.872 -76.142 1.00 19.55 344 GLY D CA 1
ATOM 13102 C C . GLY D 1 344 ? -59.291 52.488 -75.603 1.00 22.59 344 GLY D C 1
ATOM 13103 O O . GLY D 1 344 ? -60.109 51.573 -75.745 1.00 22.87 344 GLY D O 1
ATOM 13104 N N . VAL D 1 345 ? -58.124 52.310 -74.988 1.00 20.75 345 VAL D N 1
ATOM 13105 C CA . VAL D 1 345 ? -57.802 51.010 -74.396 1.00 21.03 345 VAL D CA 1
ATOM 13106 C C . VAL D 1 345 ? -58.681 50.763 -73.176 1.00 21.06 345 VAL D C 1
ATOM 13107 O O . VAL D 1 345 ? -58.824 51.637 -72.322 1.00 19.02 345 VAL D O 1
ATOM 13111 N N . MET D 1 346 ? -59.282 49.578 -73.117 1.00 21.02 346 MET D N 1
ATOM 13112 C CA . MET D 1 346 ? -60.125 49.193 -71.989 1.00 20.12 346 MET D CA 1
ATOM 13113 C C . MET D 1 346 ? -59.248 48.830 -70.805 1.00 16.74 346 MET D C 1
ATOM 13114 O O . MET D 1 346 ? -58.253 48.120 -70.950 1.00 17.62 346 MET D O 1
ATOM 13119 N N . ILE D 1 347 ? -59.612 49.318 -69.626 1.00 18.39 347 ILE D N 1
ATOM 13120 C CA . ILE D 1 347 ? -58.811 49.057 -68.436 1.00 12.90 347 ILE D CA 1
ATOM 13121 C C . ILE D 1 347 ? -58.570 47.553 -68.198 1.00 15.91 347 ILE D C 1
ATOM 13122 O O . ILE D 1 347 ? -57.428 47.159 -67.951 1.00 19.96 347 ILE D O 1
ATOM 13127 N N . PRO D 1 348 ? -59.609 46.697 -68.330 1.00 16.68 348 PRO D N 1
ATOM 13128 C CA . PRO D 1 348 ? -59.324 45.264 -68.160 1.00 18.59 348 PRO D CA 1
ATOM 13129 C C . PRO D 1 348 ? -58.350 44.668 -69.189 1.00 20.16 348 PRO D C 1
ATOM 13130 O O . PRO D 1 348 ? -57.786 43.601 -68.937 1.00 19.51 348 PRO D O 1
ATOM 13134 N N . ASP D 1 349 ? -58.161 45.333 -70.326 1.00 20.33 349 ASP D N 1
ATOM 13135 C CA . ASP D 1 349 ? -57.175 44.877 -71.301 1.00 23.76 349 ASP D CA 1
ATOM 13136 C C . ASP D 1 349 ? -55.754 45.242 -70.853 1.00 23.10 349 ASP D C 1
ATOM 13137 O O . ASP D 1 349 ? -54.794 44.533 -71.170 1.00 23.66 349 ASP D O 1
ATOM 13142 N N . LEU D 1 350 ? -55.622 46.336 -70.107 1.00 22.44 350 LEU D N 1
ATOM 13143 C CA . LEU D 1 350 ? -54.357 46.640 -69.444 1.00 21.34 350 LEU D CA 1
ATOM 13144 C C . LEU D 1 350 ? -53.989 45.494 -68.513 1.00 23.51 350 LEU D C 1
ATOM 13145 O O . LEU D 1 350 ? -52.855 45.012 -68.509 1.00 24.13 350 LEU D O 1
ATOM 13150 N N . THR D 1 351 ? -54.962 45.057 -67.724 1.00 23.64 351 THR D N 1
ATOM 13151 C CA . THR D 1 351 ? -54.754 43.938 -66.810 1.00 22.34 351 THR D CA 1
ATOM 13152 C C . THR D 1 351 ? -54.321 42.681 -67.571 1.00 22.35 351 THR D C 1
ATOM 13153 O O . THR D 1 351 ? -53.323 42.041 -67.231 1.00 23.80 351 THR D O 1
ATOM 13157 N N . ALA D 1 352 ? -55.066 42.347 -68.616 1.00 21.87 352 ALA D N 1
ATOM 13158 C CA . ALA D 1 352 ? -54.853 41.095 -69.332 1.00 23.83 352 ALA D CA 1
ATOM 13159 C C . ALA D 1 352 ? -53.513 41.043 -70.073 1.00 24.83 352 ALA D C 1
ATOM 13160 O O . ALA D 1 352 ? -52.961 39.966 -70.287 1.00 27.70 352 ALA D O 1
ATOM 13162 N N . ASN D 1 353 ? -52.985 42.198 -70.455 1.00 24.77 353 ASN D N 1
ATOM 13163 C CA . ASN D 1 353 ? -51.814 42.225 -71.319 1.00 24.28 353 ASN D CA 1
ATOM 13164 C C . ASN D 1 353 ? -50.549 42.740 -70.635 1.00 28.02 353 ASN D C 1
ATOM 13165 O O . ASN D 1 353 ? -49.536 42.977 -71.284 1.00 23.01 353 ASN D O 1
ATOM 13170 N N . CYS D 1 354 ? -50.596 42.883 -69.318 1.00 23.08 354 CYS D N 1
ATOM 13171 C CA . CYS D 1 354 ? -49.484 43.500 -68.611 1.00 25.17 354 CYS D CA 1
ATOM 13172 C C . CYS D 1 354 ? -48.228 42.631 -68.621 1.00 28.41 354 CYS D C 1
ATOM 13173 O O . CYS D 1 354 ? -48.302 41.401 -68.726 1.00 24.98 354 CYS D O 1
ATOM 13176 N N . HIS D 1 355 ? -47.080 43.292 -68.515 1.00 21.31 355 HIS D N 1
ATOM 13177 C CA . HIS D 1 355 ? -45.787 42.635 -68.368 1.00 23.82 355 HIS D CA 1
ATOM 13178 C C . HIS D 1 355 ? -45.831 41.609 -67.237 1.00 28.83 355 HIS D C 1
ATOM 13179 O O . HIS D 1 355 ? -46.429 41.852 -66.188 1.00 22.30 355 HIS D O 1
ATOM 13186 N N . ARG D 1 356 ? -45.214 40.455 -67.464 1.00 25.26 356 ARG D N 1
ATOM 13187 C CA . ARG D 1 356 ? -45.214 39.378 -66.480 1.00 27.38 356 ARG D CA 1
ATOM 13188 C C . ARG D 1 356 ? -43.942 39.397 -65.650 1.00 26.38 356 ARG D C 1
ATOM 13189 O O . ARG D 1 356 ? -42.848 39.220 -66.180 1.00 23.83 356 ARG D O 1
ATOM 13197 N N . LEU D 1 357 ? -44.087 39.625 -64.348 1.00 21.50 357 LEU D N 1
ATOM 13198 C CA . LEU D 1 357 ? -42.963 39.535 -63.426 1.00 23.46 357 LEU D CA 1
ATOM 13199 C C . LEU D 1 357 ? -42.521 38.081 -63.283 1.00 23.76 357 LEU D C 1
ATOM 13200 O O . LEU D 1 357 ? -43.351 37.179 -63.367 1.00 26.24 357 LEU D O 1
ATOM 13205 N N . ASP D 1 358 ? -41.226 37.850 -63.067 1.00 23.96 358 ASP D N 1
ATOM 13206 C CA . ASP D 1 358 ? -40.727 36.497 -62.815 1.00 26.04 358 ASP D CA 1
ATOM 13207 C C . ASP D 1 358 ? -41.488 35.833 -61.663 1.00 28.20 358 ASP D C 1
ATOM 13208 O O . ASP D 1 358 ? -41.998 36.519 -60.771 1.00 27.53 358 ASP D O 1
ATOM 13213 N N . ASP D 1 359 ? -41.570 34.504 -61.703 1.00 26.68 359 ASP D N 1
ATOM 13214 C CA . ASP D 1 359 ? -42.261 33.716 -60.677 1.00 28.89 359 ASP D CA 1
ATOM 13215 C C . ASP D 1 359 ? -41.877 34.117 -59.254 1.00 27.83 359 ASP D C 1
ATOM 13216 O O . ASP D 1 359 ? -42.742 34.216 -58.378 1.00 26.42 359 ASP D O 1
ATOM 13221 N N . LYS D 1 360 ? -40.586 34.358 -59.033 1.00 25.47 360 LYS D N 1
ATOM 13222 C CA . LYS D 1 360 ? -40.067 34.650 -57.693 1.00 29.31 360 LYS D CA 1
ATOM 13223 C C . LYS D 1 360 ? -40.548 35.996 -57.139 1.00 26.90 360 LYS D C 1
ATOM 13224 O O . LYS D 1 360 ? -40.445 36.248 -55.931 1.00 27.52 360 LYS D O 1
ATOM 13230 N N . PHE D 1 361 ? -41.069 36.850 -58.017 1.00 26.59 361 PHE D N 1
ATOM 13231 C CA . PHE D 1 361 ? -41.555 38.173 -57.621 1.00 24.96 361 PHE D CA 1
ATOM 13232 C C . PHE D 1 361 ? -43.077 38.283 -57.580 1.00 25.35 361 PHE D C 1
ATOM 13233 O O . PHE D 1 361 ? -43.612 39.324 -57.190 1.00 24.37 361 PHE D O 1
ATOM 13241 N N . GLN D 1 362 ? -43.777 37.232 -57.997 1.00 22.33 362 GLN D N 1
ATOM 13242 C CA . GLN D 1 362 ? -45.231 37.304 -58.128 1.00 24.22 362 GLN D CA 1
ATOM 13243 C C . GLN D 1 362 ? -45.961 37.410 -56.789 1.00 24.17 362 GLN D C 1
ATOM 13244 O O . GLN D 1 362 ? -46.934 38.159 -56.667 1.00 24.50 362 GLN D O 1
ATOM 13250 N N . ALA D 1 363 ? -45.502 36.663 -55.789 1.00 23.24 363 ALA D N 1
ATOM 13251 C CA . ALA D 1 363 ? -46.192 36.625 -54.504 1.00 24.66 363 ALA D CA 1
ATOM 13252 C C . ALA D 1 363 ? -46.254 38.004 -53.839 1.00 25.05 363 ALA D C 1
ATOM 13253 O O . ALA D 1 363 ? -47.266 38.359 -53.238 1.00 27.78 363 ALA D O 1
ATOM 13255 N N . GLN D 1 364 ? -45.190 38.793 -53.959 1.00 22.76 364 GLN D N 1
ATOM 13256 C CA . GLN D 1 364 ? -45.149 40.075 -53.250 1.00 25.20 364 GLN D CA 1
ATOM 13257 C C . GLN D 1 364 ? -45.308 41.291 -54.150 1.00 26.30 364 GLN D C 1
ATOM 13258 O O . GLN D 1 364 ? -44.986 42.411 -53.742 1.00 23.62 364 GLN D O 1
ATOM 13264 N N . LYS D 1 365 ? -45.823 41.088 -55.360 1.00 22.18 365 LYS D N 1
ATOM 13265 C CA . LYS D 1 365 ? -46.019 42.215 -56.265 1.00 24.63 365 LYS D CA 1
ATOM 13266 C C . LYS D 1 365 ? -47.048 43.210 -55.713 1.00 23.03 365 LYS D C 1
ATOM 13267 O O . LYS D 1 365 ? -47.800 42.909 -54.781 1.00 22.40 365 LYS D O 1
ATOM 13273 N N . TYR D 1 366 ? -47.064 44.398 -56.300 1.00 20.82 366 TYR D N 1
ATOM 13274 C CA . TYR D 1 366 ? -47.872 45.503 -55.803 1.00 22.18 366 TYR D CA 1
ATOM 13275 C C . TYR D 1 366 ? -49.377 45.235 -55.894 1.00 22.87 366 TYR D C 1
ATOM 13276 O O . TYR D 1 366 ? -49.825 44.335 -56.617 1.00 20.87 366 TYR D O 1
ATOM 13285 N N . GLY D 1 367 ? -50.151 46.035 -55.165 1.00 20.73 367 GLY D N 1
ATOM 13286 C CA . GLY D 1 367 ? -51.600 45.905 -55.129 1.00 19.75 367 GLY D CA 1
ATOM 13287 C C . GLY D 1 367 ? -52.268 46.234 -56.446 1.00 25.79 367 GLY D C 1
ATOM 13288 O O . GLY D 1 367 ? -53.427 45.885 -56.664 1.00 25.55 367 GLY D O 1
ATOM 13289 N N . CYS D 1 368 ? -51.532 46.904 -57.330 1.00 19.34 368 CYS D N 1
ATOM 13290 C CA . CYS D 1 368 ? -52.018 47.221 -58.670 1.00 17.81 368 CYS D CA 1
ATOM 13291 C C . CYS D 1 368 ? -50.834 47.465 -59.580 1.00 18.65 368 CYS D C 1
ATOM 13292 O O . CYS D 1 368 ? -49.723 47.688 -59.108 1.00 17.23 368 CYS D O 1
ATOM 13295 N N . LEU D 1 369 ? -51.056 47.438 -60.888 1.00 18.83 369 LEU D N 1
ATOM 13296 C CA . LEU D 1 369 ? -49.982 47.802 -61.791 1.00 14.42 369 LEU D CA 1
ATOM 13297 C C . LEU D 1 369 ? -50.126 49.269 -62.199 1.00 17.95 369 LEU D C 1
ATOM 13298 O O . LEU D 1 369 ? -49.149 49.896 -62.595 1.00 16.97 369 LEU D O 1
ATOM 13303 N N . MET D 1 370 ? -51.340 49.811 -62.069 1.00 12.73 370 MET D N 1
ATOM 13304 C CA . MET D 1 370 ? -51.608 51.222 -62.331 1.00 13.97 370 MET D CA 1
ATOM 13305 C C . MET D 1 370 ? -52.764 51.731 -61.501 1.00 13.80 370 MET D C 1
ATOM 13306 O O . MET D 1 370 ? -53.658 50.967 -61.151 1.00 14.00 370 MET D O 1
ATOM 13311 N N . HIS D 1 371 ? -52.775 53.036 -61.252 1.00 12.95 371 HIS D N 1
ATOM 13312 C CA . HIS D 1 371 ? -53.930 53.682 -60.656 1.00 13.77 371 HIS D CA 1
ATOM 13313 C C . HIS D 1 371 ? -53.952 55.153 -61.049 1.00 14.97 371 HIS D C 1
ATOM 13314 O O . HIS D 1 371 ? -52.903 55.744 -61.335 1.00 13.53 371 HIS D O 1
ATOM 13321 N N . GLY D 1 372 ? -55.140 55.752 -61.038 1.00 12.46 372 GLY D N 1
ATOM 13322 C CA . GLY D 1 372 ? -55.271 57.162 -61.354 1.00 10.56 372 GLY D CA 1
ATOM 13323 C C . GLY D 1 372 ? -54.698 58.074 -60.285 1.00 13.60 372 GLY D C 1
ATOM 13324 O O . GLY D 1 372 ? -54.479 57.672 -59.128 1.00 13.01 372 GLY D O 1
ATOM 13325 N N . VAL D 1 373 ? -54.461 59.322 -60.662 1.00 11.42 373 VAL D N 1
ATOM 13326 C CA . VAL D 1 373 ? -53.921 60.278 -59.709 1.00 14.78 373 VAL D CA 1
ATOM 13327 C C . VAL D 1 373 ? -54.381 61.682 -60.089 1.00 15.14 373 VAL D C 1
ATOM 13328 O O . VAL D 1 373 ? -54.549 61.994 -61.269 1.00 13.13 373 VAL D O 1
ATOM 13332 N N . GLY D 1 374 ? -54.620 62.519 -59.087 1.00 10.24 374 GLY D N 1
ATOM 13333 C CA . GLY D 1 374 ? -55.073 63.878 -59.326 1.00 11.81 374 GLY D CA 1
ATOM 13334 C C . GLY D 1 374 ? -54.783 64.731 -58.106 1.00 16.09 374 GLY D C 1
ATOM 13335 O O . GLY D 1 374 ? -53.684 65.268 -57.973 1.00 13.62 374 GLY D O 1
ATOM 13336 N N . LEU D 1 375 ? -55.765 64.838 -57.212 1.00 11.57 375 LEU D N 1
ATOM 13337 C CA . LEU D 1 375 ? -55.600 65.530 -55.935 1.00 13.51 375 LEU D CA 1
ATOM 13338 C C . LEU D 1 375 ? -55.066 64.557 -54.887 1.00 14.08 375 LEU D C 1
ATOM 13339 O O . LEU D 1 375 ? -54.679 64.949 -53.781 1.00 12.99 375 LEU D O 1
ATOM 13344 N N . CYS D 1 376 ? -55.067 63.283 -55.269 1.00 11.48 376 CYS D N 1
ATOM 13345 C CA . CYS D 1 376 ? -54.572 62.165 -54.475 1.00 13.61 376 CYS D CA 1
ATOM 13346 C C . CYS D 1 376 ? -54.735 60.950 -55.376 1.00 13.12 376 CYS D C 1
ATOM 13347 O O . CYS D 1 376 ? -55.037 61.108 -56.559 1.00 15.44 376 CYS D O 1
ATOM 13350 N N . ASP D 1 377 ? -54.514 59.747 -54.860 1.00 14.83 377 ASP D N 1
ATOM 13351 C CA . ASP D 1 377 ? -54.794 58.562 -55.664 1.00 14.86 377 ASP D CA 1
ATOM 13352 C C . ASP D 1 377 ? -56.281 58.533 -55.995 1.00 17.51 377 ASP D C 1
ATOM 13353 O O . ASP D 1 377 ? -57.120 58.843 -55.150 1.00 12.38 377 ASP D O 1
ATOM 13358 N N . GLU D 1 378 ? -56.590 58.159 -57.229 1.00 14.17 378 GLU D N 1
ATOM 13359 C CA . GLU D 1 378 ? -57.937 58.249 -57.770 1.00 16.14 378 GLU D CA 1
ATOM 13360 C C . GLU D 1 378 ? -58.212 57.060 -58.670 1.00 16.57 378 GLU D C 1
ATOM 13361 O O . GLU D 1 378 ? -57.292 56.387 -59.128 1.00 16.67 378 GLU D O 1
ATOM 13367 N N . TRP D 1 379 ? -59.491 56.811 -58.902 1.00 15.24 379 TRP D N 1
ATOM 13368 C CA . TRP D 1 379 ? -59.966 55.891 -59.926 1.00 15.12 379 TRP D CA 1
ATOM 13369 C C . TRP D 1 379 ? -59.256 56.200 -61.245 1.00 12.80 379 TRP D C 1
ATOM 13370 O O . TRP D 1 379 ? -58.992 57.362 -61.536 1.00 13.04 379 TRP D O 1
ATOM 13381 N N . PRO D 1 380 ? -58.950 55.173 -62.050 1.00 14.34 380 PRO D N 1
ATOM 13382 C CA . PRO D 1 380 ? -59.236 53.751 -61.836 1.00 13.10 380 PRO D CA 1
ATOM 13383 C C . PRO D 1 380 ? -58.123 53.032 -61.101 1.00 16.25 380 PRO D C 1
ATOM 13384 O O . PRO D 1 380 ? -57.014 53.558 -60.955 1.00 15.03 380 PRO D O 1
ATOM 13388 N N . LEU D 1 381 ? -58.423 51.828 -60.634 1.00 16.02 381 LEU D N 1
ATOM 13389 C CA . LEU D 1 381 ? -57.392 50.947 -60.126 1.00 17.30 381 LEU D CA 1
ATOM 13390 C C . LEU D 1 381 ? -57.229 49.835 -61.147 1.00 19.80 381 LEU D C 1
ATOM 13391 O O . LEU D 1 381 ? -58.213 49.197 -61.542 1.00 16.08 381 LEU D O 1
ATOM 13396 N N . VAL D 1 382 ? -55.995 49.618 -61.594 1.00 19.32 382 VAL D N 1
ATOM 13397 C CA . VAL D 1 382 ? -55.726 48.579 -62.576 1.00 16.43 382 VAL D CA 1
ATOM 13398 C C . VAL D 1 382 ? -55.032 47.417 -61.908 1.00 16.76 382 VAL D C 1
ATOM 13399 O O . VAL D 1 382 ? -53.814 47.446 -61.696 1.00 16.79 382 VAL D O 1
ATOM 13403 N N . ALA D 1 383 ? -55.814 46.395 -61.571 1.00 20.04 383 ALA D N 1
ATOM 13404 C CA . ALA D 1 383 ? -55.308 45.244 -60.828 1.00 18.58 383 ALA D CA 1
ATOM 13405 C C . ALA D 1 383 ? -54.562 44.263 -61.721 1.00 19.43 383 ALA D C 1
ATOM 13406 O O . ALA D 1 383 ? -54.802 44.201 -62.935 1.00 17.87 383 ALA D O 1
ATOM 13408 N N . TYR D 1 384 ? -53.658 43.499 -61.112 1.00 19.34 384 TYR D N 1
ATOM 13409 C CA . TYR D 1 384 ? -53.011 42.382 -61.796 1.00 18.81 384 TYR D CA 1
ATOM 13410 C C . TYR D 1 384 ? -54.056 41.310 -62.070 1.00 22.73 384 TYR D C 1
ATOM 13411 O O . TYR D 1 384 ? -55.088 41.253 -61.388 1.00 17.96 384 TYR D O 1
ATOM 13420 N N . PRO D 1 385 ? -53.806 40.462 -63.079 1.00 21.27 385 PRO D N 1
ATOM 13421 C CA . PRO D 1 385 ? -54.801 39.455 -63.473 1.00 27.68 385 PRO D CA 1
ATOM 13422 C C . PRO D 1 385 ? -55.321 38.592 -62.318 1.00 24.55 385 PRO D C 1
ATOM 13423 O O . PRO D 1 385 ? -56.516 38.294 -62.289 1.00 25.46 385 PRO D O 1
ATOM 13427 N N . ASP D 1 386 ? -54.458 38.217 -61.380 1.00 22.97 386 ASP D N 1
ATOM 13428 C CA . ASP D 1 386 ? -54.881 37.317 -60.305 1.00 25.74 386 ASP D CA 1
ATOM 13429 C C . ASP D 1 386 ? -55.724 38.008 -59.229 1.00 26.37 386 ASP D C 1
ATOM 13430 O O . ASP D 1 386 ? -56.276 37.336 -58.365 1.00 27.67 386 ASP D O 1
ATOM 13435 N N . LYS D 1 387 ? -55.837 39.334 -59.280 1.00 23.27 387 LYS D N 1
ATOM 13436 C CA . LYS D 1 387 ? -56.680 40.055 -58.325 1.00 25.78 387 LYS D CA 1
ATOM 13437 C C . LYS D 1 387 ? -57.839 40.795 -58.996 1.00 26.31 387 LYS D C 1
ATOM 13438 O O . LYS D 1 387 ? -58.770 41.243 -58.326 1.00 22.77 387 LYS D O 1
ATOM 13444 N N . ALA D 1 388 ? -57.776 40.932 -60.315 1.00 20.72 388 ALA D N 1
ATOM 13445 C CA . ALA D 1 388 ? -58.773 41.699 -61.051 1.00 22.42 388 ALA D CA 1
ATOM 13446 C C . ALA D 1 388 ? -60.175 41.097 -60.938 1.00 24.02 388 ALA D C 1
ATOM 13447 O O . ALA D 1 388 ? -60.354 39.884 -60.977 1.00 25.38 388 ALA D O 1
ATOM 13449 N N . VAL D 1 389 ? -61.167 41.966 -60.809 1.00 22.62 389 VAL D N 1
ATOM 13450 C CA . VAL D 1 389 ? -62.549 41.541 -60.643 1.00 20.44 389 VAL D CA 1
ATOM 13451 C C . VAL D 1 389 ? -63.341 41.925 -61.879 1.00 19.71 389 VAL D C 1
ATOM 13452 O O . VAL D 1 389 ? -63.396 43.098 -62.227 1.00 18.32 389 VAL D O 1
ATOM 13456 N N . PRO D 1 390 ? -63.949 40.937 -62.557 1.00 25.41 390 PRO D N 1
ATOM 13457 C CA . PRO D 1 390 ? -64.729 41.251 -63.765 1.00 20.12 390 PRO D CA 1
ATOM 13458 C C . PRO D 1 390 ? -65.861 42.227 -63.454 1.00 21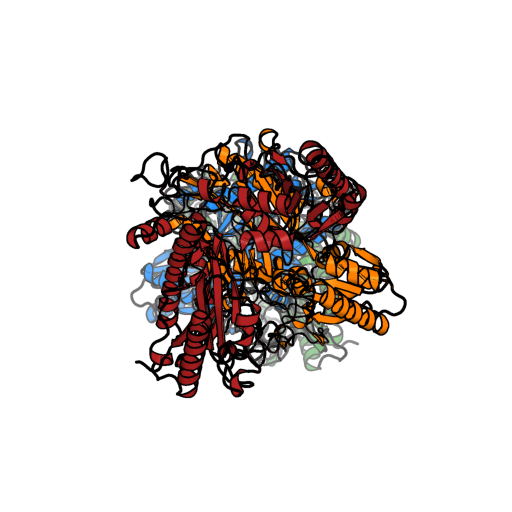.55 390 PRO D C 1
ATOM 13459 O O . PRO D 1 390 ? -66.492 42.115 -62.402 1.00 18.83 390 PRO D O 1
ATOM 13463 N N . GLY D 1 391 ? -66.090 43.179 -64.349 1.00 17.10 391 GLY D N 1
ATOM 13464 C CA . GLY D 1 391 ? -67.167 44.140 -64.198 1.00 19.26 391 GLY D CA 1
ATOM 13465 C C . GLY D 1 391 ? -66.932 45.231 -63.168 1.00 18.38 391 GLY D C 1
ATOM 13466 O O . GLY D 1 391 ? -67.885 45.865 -62.715 1.00 19.15 391 GLY D O 1
ATOM 13467 N N . SER D 1 392 ? -65.677 45.474 -62.799 1.00 17.75 392 SER D N 1
ATOM 13468 C CA . SER D 1 392 ? -65.389 46.503 -61.800 1.00 17.24 392 SER D CA 1
ATOM 13469 C C . SER D 1 392 ? -64.931 47.827 -62.425 1.00 17.50 392 SER D C 1
ATOM 13470 O O . SER D 1 392 ? -65.280 48.904 -61.936 1.00 12.69 392 SER D O 1
ATOM 13473 N N . TYR D 1 393 ? -64.153 47.746 -63.503 1.00 14.95 393 TYR D N 1
ATOM 13474 C CA . TYR D 1 393 ? -63.643 48.934 -64.188 1.00 17.09 393 TYR D CA 1
ATOM 13475 C C . TYR D 1 393 ? -63.734 48.785 -65.708 1.00 18.16 393 TYR D C 1
ATOM 13476 O O . TYR D 1 393 ? -62.735 48.947 -66.399 1.00 18.26 393 TYR D O 1
ATOM 13485 N N . ASP D 1 394 ? -64.923 48.486 -66.221 1.00 17.06 394 ASP D N 1
ATOM 13486 C CA . ASP D 1 394 ? -65.096 48.268 -67.660 1.00 22.00 394 ASP D CA 1
ATOM 13487 C C . ASP D 1 394 ? -65.220 49.583 -68.402 1.00 21.31 394 ASP D C 1
ATOM 13488 O O . ASP D 1 394 ? -66.312 49.949 -68.829 1.00 17.78 394 ASP D O 1
ATOM 13493 N N . TYR D 1 395 ? -64.101 50.291 -68.545 1.00 19.05 395 TYR D N 1
ATOM 13494 C CA . TYR D 1 395 ? -64.096 51.633 -69.124 1.00 18.46 395 TYR D CA 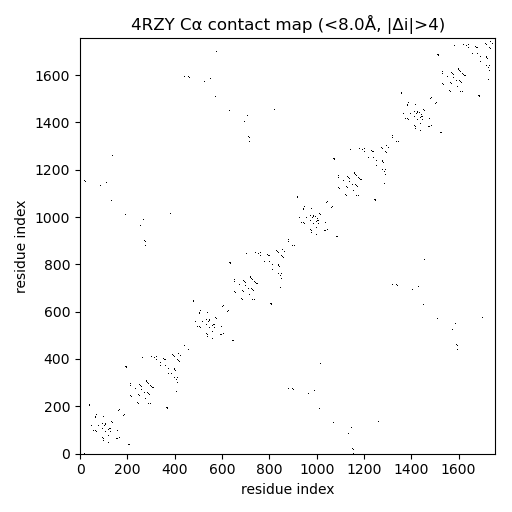1
ATOM 13495 C C . TYR D 1 395 ? -62.819 51.834 -69.918 1.00 18.00 395 TYR D C 1
ATOM 13496 O O . TYR D 1 395 ? -61.794 51.230 -69.596 1.00 17.06 395 TYR D O 1
ATOM 13505 N N . PRO D 1 396 ? -62.875 52.677 -70.961 1.00 19.42 396 PRO D N 1
ATOM 13506 C CA . PRO D 1 396 ? -61.690 52.951 -71.774 1.00 20.14 396 PRO D CA 1
ATOM 13507 C C . PRO D 1 396 ? -60.873 54.116 -71.221 1.00 18.59 396 PRO D C 1
ATOM 13508 O O . PRO D 1 396 ? -61.441 55.011 -70.597 1.00 18.43 396 PRO D O 1
ATOM 13512 N N . LEU D 1 397 ? -59.568 54.112 -71.461 1.00 18.87 397 LEU D N 1
ATOM 13513 C CA . LEU D 1 397 ? -58.755 55.287 -71.178 1.00 14.59 397 LEU D CA 1
ATOM 13514 C C . LEU D 1 397 ? -59.191 56.443 -72.055 1.00 17.67 397 LEU D C 1
ATOM 13515 O O . LEU D 1 397 ? -59.688 56.239 -73.162 1.00 17.96 397 LEU D O 1
ATOM 13520 N N . GLU D 1 398 ? -58.994 57.660 -71.568 1.00 15.79 398 GLU D N 1
ATOM 13521 C CA . GLU D 1 398 ? -59.329 58.859 -72.331 1.00 13.49 398 GLU D CA 1
ATOM 13522 C C . GLU D 1 398 ? -58.224 59.893 -72.178 1.00 15.30 398 GLU D C 1
ATOM 13523 O O . GLU D 1 398 ? -57.552 59.923 -71.137 1.00 12.91 398 GLU D O 1
ATOM 13529 N N . PRO D 1 399 ? -58.045 60.763 -73.193 1.00 17.72 399 PRO D N 1
ATOM 13530 C CA . PRO D 1 399 ? -57.059 61.840 -73.051 1.00 16.17 399 PRO D CA 1
ATOM 13531 C C . PRO D 1 399 ? -57.354 62.686 -71.807 1.00 15.86 399 PRO D C 1
ATOM 13532 O O . PRO D 1 399 ? -58.509 63.018 -71.547 1.00 12.83 399 PRO D O 1
ATOM 13536 N N . GLY D 1 400 ? -56.325 63.022 -71.043 1.00 15.43 400 GLY D N 1
ATOM 13537 C CA . GLY D 1 400 ? -56.525 63.844 -69.860 1.00 13.03 400 GLY D CA 1
ATOM 13538 C C . GLY D 1 400 ? -56.502 63.049 -68.573 1.00 14.03 400 GLY D C 1
ATOM 13539 O O . GLY D 1 400 ? -56.412 63.627 -67.488 1.00 14.97 400 GLY D O 1
ATOM 13540 N N . MET D 1 401 ? -56.584 61.722 -68.680 1.00 11.17 401 MET D N 1
ATOM 13541 C CA . MET D 1 401 ? -56.388 60.867 -67.520 1.00 14.24 401 MET D CA 1
ATOM 13542 C C . MET D 1 401 ? -54.911 60.830 -67.159 1.00 17.30 401 MET D C 1
ATOM 13543 O O . MET D 1 401 ? -54.043 60.966 -68.025 1.00 14.30 401 MET D O 1
ATOM 13548 N N . VAL D 1 402 ? -54.629 60.650 -65.878 1.00 12.85 402 VAL D N 1
ATOM 13549 C CA . VAL D 1 402 ? -53.259 60.503 -65.418 1.00 14.80 402 VAL D CA 1
ATOM 13550 C C . VAL D 1 402 ? -53.165 59.247 -64.578 1.00 12.96 402 VAL D C 1
ATOM 13551 O O . VAL D 1 402 ? -53.942 59.060 -63.637 1.00 13.40 402 VAL D O 1
ATOM 13555 N N . LEU D 1 403 ? -52.205 58.397 -64.916 1.00 10.57 403 LEU D N 1
ATOM 13556 C CA . LEU D 1 403 ? -52.027 57.120 -64.254 1.00 12.62 403 LEU D CA 1
ATOM 13557 C C . LEU D 1 403 ? -50.598 56.940 -63.778 1.00 19.22 403 LEU D C 1
ATOM 13558 O O . LEU D 1 403 ? -49.640 57.165 -64.529 1.00 14.81 403 LEU D O 1
ATOM 13563 N N . CYS D 1 404 ? -50.465 56.533 -62.521 1.00 12.35 404 CYS D N 1
ATOM 13564 C CA . CYS D 1 404 ? -49.180 56.104 -61.996 1.00 12.56 404 CYS D CA 1
ATOM 13565 C C . CYS D 1 404 ? -48.965 54.659 -62.366 1.00 15.94 404 CYS D C 1
ATOM 13566 O O . CYS D 1 404 ? -49.885 53.846 -62.272 1.00 16.24 404 CYS D O 1
ATOM 13569 N N . VAL D 1 405 ? -47.747 54.341 -62.790 1.00 13.90 405 VAL D N 1
ATOM 13570 C CA . VAL D 1 405 ? -47.420 53.000 -63.245 1.00 15.71 405 VAL D CA 1
ATOM 13571 C C . VAL D 1 405 ? -46.436 52.383 -62.270 1.00 16.82 405 VAL D C 1
ATOM 13572 O O . VAL D 1 405 ? -45.356 52.926 -62.064 1.00 18.39 405 VAL D O 1
ATOM 13576 N N . GLU D 1 406 ? -46.819 51.255 -61.671 1.00 15.12 406 GLU D N 1
ATOM 13577 C CA . GLU D 1 406 ? -46.156 50.738 -60.473 1.00 18.36 406 GLU D CA 1
ATOM 13578 C C . GLU D 1 406 ? -45.296 49.501 -60.684 1.00 20.59 406 GLU D C 1
ATOM 13579 O O . GLU D 1 406 ? -45.592 48.661 -61.534 1.00 21.65 406 GLU D O 1
ATOM 13585 N N . ALA D 1 407 ? -44.250 49.378 -59.872 1.00 17.97 407 ALA D N 1
ATOM 13586 C CA . ALA D 1 407 ? -43.513 48.121 -59.763 1.00 18.19 407 ALA D CA 1
ATOM 13587 C C . ALA D 1 407 ? -42.990 47.918 -58.346 1.00 17.18 407 ALA D C 1
ATOM 13588 O O . ALA D 1 407 ? -42.210 48.727 -57.846 1.00 14.95 407 ALA D O 1
ATOM 13590 N N . ALA D 1 408 ? -43.429 46.836 -57.712 1.00 13.70 408 ALA D N 1
ATOM 13591 C CA . ALA D 1 408 ? -42.806 46.357 -56.486 1.00 16.75 408 ALA D CA 1
ATOM 13592 C C . ALA D 1 408 ? -42.192 44.991 -56.781 1.00 19.75 408 ALA D C 1
ATOM 13593 O O . ALA D 1 408 ? -42.905 44.061 -57.153 1.00 22.39 408 ALA D O 1
ATOM 13595 N N . VAL D 1 409 ? -40.872 44.875 -56.637 1.00 18.40 409 VAL D N 1
ATOM 13596 C CA . VAL D 1 409 ? -40.163 43.653 -57.011 1.00 17.37 409 VAL D CA 1
ATOM 13597 C C . VAL D 1 409 ? -39.302 43.141 -55.849 1.00 19.92 409 VAL D C 1
ATOM 13598 O O . VAL D 1 409 ? -38.349 43.799 -55.437 1.00 19.88 409 VAL D O 1
ATOM 13602 N N . GLY D 1 410 ? -39.656 41.971 -55.323 1.00 22.45 410 GLY D N 1
ATOM 13603 C CA . GLY D 1 410 ? -38.957 41.382 -54.194 1.00 21.17 410 GLY D CA 1
ATOM 13604 C C . GLY D 1 410 ? -39.368 39.942 -53.934 1.00 24.33 410 GLY D C 1
ATOM 13605 O O . GLY D 1 410 ? -40.496 39.532 -54.225 1.00 23.21 410 GLY D O 1
ATOM 13606 N N . GLU D 1 411 ? -38.446 39.165 -53.381 1.00 23.67 411 GLU D N 1
ATOM 13607 C CA . GLU D 1 411 ? -38.697 37.754 -53.134 1.00 23.97 411 GLU D CA 1
ATOM 13608 C C . GLU D 1 411 ? -39.209 37.518 -51.731 1.00 22.51 411 GLU D C 1
ATOM 13609 O O . GLU D 1 411 ? -38.853 38.239 -50.803 1.00 22.90 411 GLU D O 1
ATOM 13615 N N . VAL D 1 412 ? -40.029 36.486 -51.584 1.00 25.22 412 VAL D N 1
ATOM 13616 C CA . VAL D 1 412 ? -40.497 36.065 -50.275 1.00 25.91 412 VAL D CA 1
ATOM 13617 C C . VAL D 1 412 ? -39.296 35.679 -49.431 1.00 27.08 412 VAL D C 1
ATOM 13618 O O . VAL D 1 412 ? -38.473 34.867 -49.851 1.00 25.50 412 VAL D O 1
ATOM 13622 N N . GLY D 1 413 ? -39.184 36.285 -48.254 1.00 25.48 413 GLY D N 1
ATOM 13623 C CA . GLY D 1 413 ? -38.054 36.056 -47.376 1.00 26.05 413 GLY D CA 1
ATOM 13624 C C . GLY D 1 413 ? -36.813 36.835 -47.769 1.00 25.82 413 GLY D C 1
ATOM 13625 O O . GLY D 1 413 ? -35.770 36.692 -47.142 1.00 27.98 413 GLY D O 1
ATOM 13626 N N . GLY D 1 414 ? -36.920 37.668 -48.800 1.00 25.80 414 GLY D N 1
ATOM 13627 C CA . GLY D 1 414 ? -35.774 38.420 -49.286 1.00 22.60 414 GLY D CA 1
ATOM 13628 C C . GLY D 1 414 ? -35.314 39.492 -48.317 1.00 23.88 414 GLY D C 1
ATOM 13629 O O . GLY D 1 414 ? -36.038 39.845 -47.389 1.00 24.77 414 GLY D O 1
ATOM 13630 N N . ASP D 1 415 ? -34.117 40.028 -48.530 1.00 22.77 415 ASP D N 1
ATOM 13631 C CA . ASP D 1 415 ? -33.610 41.074 -47.646 1.00 25.74 415 ASP D CA 1
ATOM 13632 C C . ASP D 1 415 ? -33.659 42.461 -48.287 1.00 23.59 415 ASP D C 1
ATOM 13633 O O . ASP D 1 415 ? -33.109 43.422 -47.740 1.00 23.72 415 ASP D O 1
ATOM 13638 N N . PHE D 1 416 ? -34.318 42.559 -49.441 1.00 23.89 416 PHE D N 1
ATOM 13639 C CA . PHE D 1 416 ? -34.542 43.841 -50.099 1.00 22.40 416 PHE D CA 1
ATOM 13640 C C . PHE D 1 416 ? -35.709 43.749 -51.092 1.00 21.98 416 PHE D C 1
ATOM 13641 O O . PHE D 1 416 ? -36.090 42.660 -51.532 1.00 22.47 416 PHE D O 1
ATOM 13649 N N . SER D 1 417 ? -36.256 44.906 -51.451 1.00 19.36 417 SER D N 1
ATOM 13650 C CA . SER D 1 417 ? -37.239 45.002 -52.525 1.00 20.29 417 SER D CA 1
ATOM 13651 C C . SER D 1 417 ? -36.908 46.216 -53.358 1.00 21.73 417 SER D C 1
ATOM 13652 O O . SER D 1 417 ? -36.240 47.130 -52.875 1.00 21.61 417 SER D O 1
ATOM 13655 N N . ILE D 1 418 ? -37.368 46.217 -54.606 1.00 16.43 418 ILE D N 1
ATOM 13656 C CA . ILE D 1 418 ? -37.326 47.403 -55.444 1.00 17.36 418 ILE D CA 1
ATOM 13657 C C . ILE D 1 418 ? -38.736 47.991 -55.567 1.00 17.41 418 ILE D C 1
ATOM 13658 O O . ILE D 1 418 ? -39.699 47.254 -55.801 1.00 18.51 418 ILE D O 1
ATOM 13663 N N . LYS D 1 419 ? -38.854 49.305 -55.407 1.00 15.93 419 LYS D N 1
ATOM 13664 C CA . LYS D 1 419 ? -40.090 50.012 -55.733 1.00 14.00 419 LYS D CA 1
ATOM 13665 C C . LYS D 1 419 ? -39.787 51.124 -56.715 1.00 16.43 419 LYS D C 1
ATOM 13666 O O . LYS D 1 419 ? -38.975 52.008 -56.427 1.00 14.42 419 LYS D O 1
ATOM 13672 N N . LEU D 1 420 ? -40.429 51.060 -57.883 1.00 16.24 420 LEU D N 1
ATOM 13673 C CA . LEU D 1 420 ? -40.338 52.111 -58.886 1.00 16.92 420 LEU D CA 1
ATOM 13674 C C . LEU D 1 420 ? -41.735 52.511 -59.314 1.00 15.13 420 LEU D C 1
ATOM 13675 O O . LEU D 1 420 ? -42.659 51.694 -59.310 1.00 15.51 420 LEU D O 1
ATOM 13680 N N . GLU D 1 421 ? -41.880 53.769 -59.697 1.00 15.25 421 GLU D N 1
ATOM 136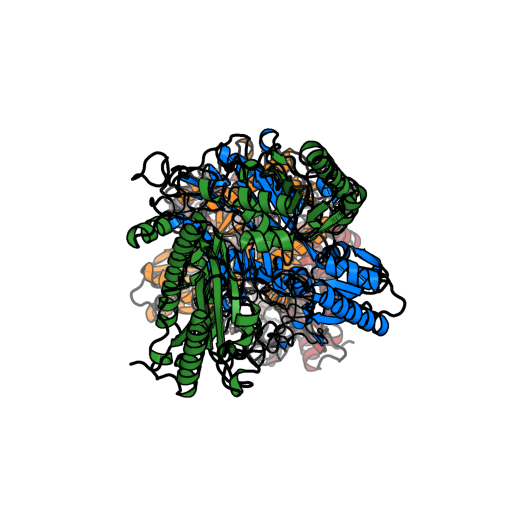81 C CA . GLU D 1 421 ? -43.179 54.277 -60.090 1.00 15.91 421 GLU D CA 1
ATOM 13682 C C . GLU D 1 421 ? -43.070 55.633 -60.789 1.00 15.14 421 GLU D C 1
ATOM 13683 O O . GLU D 1 421 ? -42.411 56.539 -60.278 1.00 18.01 421 GLU D O 1
ATOM 13689 N N . ASP D 1 422 ? -43.690 55.747 -61.972 1.00 17.62 422 ASP D N 1
ATOM 13690 C CA . ASP D 1 422 ? -43.786 57.005 -62.715 1.00 15.72 422 ASP D CA 1
ATOM 13691 C C . ASP D 1 422 ? -45.245 57.467 -62.873 1.00 14.81 422 ASP D C 1
ATOM 13692 O O . ASP D 1 422 ? -46.174 56.666 -62.842 1.00 15.63 422 ASP D O 1
ATOM 13697 N N . GLN D 1 423 ? -45.416 58.766 -63.072 1.00 11.26 423 GLN D N 1
ATOM 13698 C CA . GLN D 1 423 ? -46.722 59.394 -63.244 1.00 13.87 423 GLN D CA 1
ATOM 13699 C C . GLN D 1 423 ? -46.937 59.762 -64.724 1.00 14.37 423 GLN D C 1
ATOM 13700 O O . GLN D 1 423 ? -46.167 60.545 -65.284 1.00 15.12 423 GLN D O 1
ATOM 13706 N N . VAL D 1 424 ? -47.973 59.203 -65.349 1.00 11.67 424 VAL D N 1
ATOM 13707 C CA . VAL D 1 424 ? -48.115 59.260 -66.819 1.00 12.01 424 VAL D CA 1
ATOM 13708 C C . VAL D 1 424 ? -49.449 59.849 -67.313 1.00 13.53 424 VAL D C 1
ATOM 13709 O O . VAL D 1 424 ? -50.538 59.368 -66.964 1.00 13.79 424 VAL D O 1
ATOM 13713 N N . LEU D 1 425 ? -49.356 60.874 -68.156 1.00 15.47 425 LEU D N 1
ATOM 13714 C CA . LEU D 1 425 ? -50.525 61.493 -68.757 1.00 14.09 425 LEU D CA 1
ATOM 13715 C C . LEU D 1 425 ? -50.957 60.761 -70.032 1.00 16.83 425 LEU D C 1
ATOM 13716 O O . LEU D 1 425 ? -50.124 60.396 -70.873 1.00 15.01 425 LEU D O 1
ATOM 13721 N N . ILE D 1 426 ? -52.262 60.533 -70.161 1.00 16.95 426 ILE D N 1
ATOM 13722 C CA . ILE D 1 426 ? -52.835 60.032 -71.407 1.00 16.14 426 ILE D CA 1
ATOM 13723 C C . ILE D 1 426 ? -53.082 61.220 -72.335 1.00 16.04 426 ILE D C 1
ATOM 13724 O O . ILE D 1 426 ? -53.747 62.189 -71.950 1.00 14.27 426 ILE D O 1
ATOM 13729 N N . THR D 1 427 ? -52.530 61.143 -73.548 1.00 15.11 427 THR D N 1
ATOM 13730 C CA . THR D 1 427 ? -52.606 62.231 -74.524 1.00 18.48 427 THR D CA 1
ATOM 13731 C C . THR D 1 427 ? -53.583 61.877 -75.637 1.00 20.54 427 THR D C 1
ATOM 13732 O O . THR D 1 427 ? -54.160 60.799 -75.624 1.00 19.99 427 THR D O 1
ATOM 13736 N N . GLU D 1 428 ? -53.761 62.772 -76.604 1.00 21.59 428 GLU D N 1
ATOM 13737 C CA . GLU D 1 428 ? -54.644 62.484 -77.739 1.00 23.67 428 GLU D CA 1
ATOM 13738 C C . GLU D 1 428 ? -54.216 61.230 -78.483 1.00 25.70 428 GLU D C 1
ATOM 13739 O O . GLU D 1 428 ? -55.058 60.442 -78.911 1.00 30.78 428 GLU D O 1
ATOM 13745 N N . ASP D 1 429 ? -52.906 61.032 -78.596 1.00 29.58 429 ASP D N 1
ATOM 13746 C CA . ASP D 1 429 ? -52.332 59.965 -79.421 1.00 31.72 429 ASP D CA 1
ATOM 13747 C C . ASP D 1 429 ? -51.743 58.785 -78.656 1.00 31.00 429 ASP D C 1
ATOM 13748 O O . ASP D 1 429 ? -51.475 57.738 -79.245 1.00 26.00 429 ASP D O 1
ATOM 13753 N N . GLY D 1 430 ? -51.506 58.946 -77.358 1.00 20.02 430 GLY D N 1
ATOM 13754 C CA . GLY D 1 430 ? -50.775 57.926 -76.635 1.00 18.21 430 GLY D CA 1
ATOM 13755 C C . GLY D 1 430 ? -50.561 58.330 -75.190 1.00 18.74 430 GLY D C 1
ATOM 13756 O O . GLY D 1 430 ? -51.524 58.557 -74.467 1.00 16.86 430 GLY D O 1
ATOM 13757 N N . TYR D 1 431 ? -49.306 58.422 -74.766 1.00 16.49 431 TYR D N 1
ATOM 13758 C CA . TYR D 1 431 ? -49.022 58.814 -73.393 1.00 17.01 431 TYR D CA 1
ATOM 13759 C C . TYR D 1 431 ? -47.823 59.744 -73.313 1.00 21.64 431 TYR D C 1
ATOM 13760 O O . TYR D 1 431 ? -47.022 59.841 -74.253 1.00 18.55 431 TYR D O 1
ATOM 13769 N N . GLU D 1 432 ? -47.709 60.421 -72.179 1.00 14.66 432 GLU D N 1
ATOM 13770 C CA . GLU D 1 432 ? -46.543 61.226 -71.869 1.00 13.62 432 GLU D CA 1
ATOM 13771 C C . GLU D 1 432 ? -46.129 60.967 -70.425 1.00 17.60 432 GLU D C 1
ATOM 13772 O O . GLU D 1 432 ? -46.861 61.324 -69.502 1.00 14.62 432 GLU D O 1
ATOM 13778 N N . ASN D 1 433 ? -44.972 60.334 -70.237 1.00 17.25 433 ASN D N 1
ATOM 13779 C CA . ASN D 1 433 ? -44.398 60.183 -68.907 1.00 16.97 433 ASN D CA 1
ATOM 13780 C C . ASN D 1 433 ? -44.051 61.558 -68.348 1.00 19.20 433 ASN D C 1
ATOM 13781 O O . ASN D 1 433 ? -43.176 62.247 -68.868 1.00 18.01 433 ASN D O 1
ATOM 13786 N N . LEU D 1 434 ? -44.758 61.967 -67.301 1.00 18.50 434 LEU D N 1
ATOM 13787 C CA . LEU D 1 434 ? -44.496 63.250 -66.664 1.00 15.96 434 LEU D CA 1
ATOM 13788 C C . LEU D 1 434 ? -43.245 63.213 -65.788 1.00 16.70 434 LEU D C 1
ATOM 13789 O O . LEU D 1 434 ? -42.639 64.240 -65.515 1.00 16.10 434 LEU D O 1
ATOM 13794 N N . THR D 1 435 ? -42.875 62.026 -65.336 1.00 16.18 435 THR D N 1
ATOM 13795 C CA . THR D 1 435 ? -41.813 61.895 -64.347 1.00 18.34 435 THR D CA 1
ATOM 13796 C C . THR D 1 435 ? -40.440 61.873 -65.015 1.00 22.44 435 THR D C 1
ATOM 13797 O O . THR D 1 435 ? -40.201 61.073 -65.915 1.00 17.32 435 THR D O 1
ATOM 13801 N N . THR D 1 436 ? -39.541 62.750 -64.570 1.00 17.36 436 THR D N 1
ATOM 13802 C CA . THR D 1 436 ? -38.201 62.818 -65.166 1.00 18.75 436 THR D CA 1
ATOM 13803 C C . THR D 1 436 ? -37.093 62.434 -64.195 1.00 23.96 436 THR D C 1
ATOM 13804 O O . THR D 1 436 ? -35.911 62.477 -64.548 1.00 22.83 436 THR D O 1
ATOM 13808 N N . TYR D 1 437 ? -37.467 62.063 -62.974 1.00 18.44 437 TYR D N 1
ATOM 13809 C CA . TYR D 1 437 ? -36.475 61.749 -61.965 1.00 16.49 437 TYR D CA 1
ATOM 13810 C C . TYR D 1 437 ? -35.649 60.543 -62.405 1.00 17.91 437 TYR D C 1
ATOM 13811 O O . TYR D 1 437 ? -36.193 59.552 -62.884 1.00 18.82 437 TYR D O 1
ATOM 13820 N N . PRO D 1 438 ? -34.318 60.639 -62.259 1.00 20.75 438 PRO D N 1
ATOM 13821 C CA . PRO D 1 438 ? -33.374 59.589 -62.659 1.00 18.75 438 PRO D CA 1
ATOM 13822 C C . PRO D 1 438 ? -33.582 58.264 -61.942 1.00 19.34 438 PRO D C 1
ATOM 13823 O O . PRO D 1 438 ? -34.082 58.227 -60.807 1.00 17.93 438 PRO D O 1
ATOM 13827 N N . PHE D 1 439 ? -33.195 57.181 -62.607 1.00 16.79 439 PHE D N 1
ATOM 13828 C CA . PHE D 1 439 ? -33.111 55.874 -61.967 1.00 20.04 439 PHE D CA 1
ATOM 13829 C C . PHE D 1 439 ? -31.667 55.613 -61.553 1.00 25.78 439 PHE D C 1
ATOM 13830 O O . PHE D 1 439 ? -30.742 55.925 -62.295 1.00 21.96 439 PHE D O 1
ATOM 13838 N N . ASP D 1 440 ? -31.489 55.062 -60.357 1.00 19.65 440 ASP D N 1
ATOM 13839 C CA . ASP D 1 440 ? -30.170 54.813 -59.789 1.00 21.79 440 ASP D CA 1
ATOM 13840 C C . ASP D 1 440 ? -29.258 54.054 -60.761 1.00 21.15 440 ASP D C 1
ATOM 13841 O O . ASP D 1 440 ? -29.529 52.899 -61.097 1.00 19.97 440 ASP D O 1
ATOM 13846 N N . ALA D 1 441 ? -28.181 54.707 -61.193 1.00 20.36 441 ALA D N 1
ATOM 13847 C CA . ALA D 1 441 ? -27.293 54.158 -62.224 1.00 22.72 441 ALA D CA 1
ATOM 13848 C C . ALA D 1 441 ? -26.684 52.818 -61.823 1.00 24.06 441 ALA D C 1
ATOM 13849 O O . ALA D 1 441 ? -26.633 51.887 -62.622 1.00 23.05 441 ALA D O 1
ATOM 13851 N N . ALA D 1 442 ? -26.226 52.713 -60.581 1.00 20.25 442 ALA D N 1
ATOM 13852 C CA . ALA D 1 442 ? -25.588 51.486 -60.125 1.00 19.02 442 ALA D CA 1
ATOM 13853 C C . ALA D 1 442 ? -26.567 50.310 -60.106 1.00 25.80 442 ALA D C 1
ATOM 13854 O O . ALA D 1 442 ? -26.216 49.177 -60.463 1.00 23.06 442 ALA D O 1
ATOM 13856 N N . LEU D 1 443 ? -27.797 50.579 -59.677 1.00 20.51 443 LEU D N 1
ATOM 13857 C CA . LEU D 1 443 ? -28.811 49.540 -59.603 1.00 19.43 443 LEU D CA 1
ATOM 13858 C C . LEU D 1 443 ? -29.279 49.145 -60.993 1.00 18.35 443 LEU D C 1
ATOM 13859 O O . LEU D 1 443 ? -29.710 48.012 -61.210 1.00 23.28 443 LEU D O 1
ATOM 13864 N N . MET D 1 444 ? -29.202 50.082 -61.932 1.00 17.54 444 MET D N 1
ATOM 13865 C CA . MET D 1 444 ? -29.588 49.793 -63.314 1.00 21.38 444 MET D CA 1
ATOM 13866 C C . MET D 1 444 ? -28.465 49.037 -64.036 1.00 27.82 444 MET D C 1
ATOM 13867 O O . MET D 1 444 ? -28.598 48.692 -65.212 1.00 25.90 444 MET D O 1
ATOM 13872 N N . GLY D 1 445 ? -27.368 48.782 -63.319 1.00 27.16 445 GLY D N 1
ATOM 13873 C CA . GLY D 1 445 ? -26.244 48.020 -63.847 1.00 29.43 445 GLY D CA 1
ATOM 13874 C C . GLY D 1 445 ? -25.317 48.819 -64.748 1.00 33.52 445 GLY D C 1
ATOM 13875 O O . GLY D 1 445 ? -24.550 48.249 -65.531 1.00 31.58 445 GLY D O 1
ATOM 13876 N N . LEU D 1 446 ? -25.368 50.141 -64.613 1.00 34.19 446 LEU D N 1
ATOM 13877 C CA . LEU D 1 446 ? -24.692 51.042 -65.539 1.00 35.36 446 LEU D CA 1
ATOM 13878 C C . LEU D 1 446 ? -23.326 51.536 -65.064 1.00 42.68 446 LEU D C 1
ATOM 13879 O O . LEU D 1 446 ? -22.367 51.541 -65.839 1.00 56.67 446 LEU D O 1
ATOM 13884 N N . ALA D 1 447 ? -23.242 51.952 -63.803 1.00 40.80 447 ALA D N 1
ATOM 13885 C CA . ALA D 1 447 ? -22.047 52.625 -63.271 1.00 57.02 447 ALA D CA 1
ATOM 13886 C C . ALA D 1 447 ? -21.697 53.870 -64.088 1.00 50.75 447 ALA D C 1
ATOM 13887 O O . ALA D 1 447 ? -20.623 53.949 -64.688 1.00 53.31 447 ALA D O 1
#